Protein 9J0A (pdb70)

GO terms:
  GO:0000785 chromatin (C, IDA)
  GO:0003682 chromatin binding (F, IDA)
  GO:0019827 stem cell population maintenance (P, IMP)
  GO:0005654 nucleoplasm (C, TAS)

Radius of gyration: 60.03 Å; Cα contacts (8 Å, |Δi|>4): 2677; chains: 6; bounding box: 197×68×127 Å

Foldseek 3Di:
DLLVCLLAVPDPLLVSLVVLVVVCVVPVLVSLQVVLVNLLVQLQAPDGQDSVCVVDNALLVSVVVSVVRRPDPDLDGLCRDDDPSSVSSVVSLLVNLLSNCVVCLPPVLVVPPSLVSLLRNLLSQCPDPRCSSNQSSLLSLLSNLLSLLLSLVVLVVVLVVLVVVLVVVVVPPVVNVVSVVVNVVSVVSNVSSVVSNCSSCVRHLVDQCPDPDLSSVLSSLLSLLSSCLNNVVPRLACVSLVSLLVQCPPPDVSSVQSSLVSLQSVLQVLPCVSNVVVVCVVCVVVLLVLCVPPDPVSNLSSLLSVLSVCVNPVPSNPDVSLVSLCVQLPPLELSSNLSSLLSVCVNPVVPCVCLVVLLVVLVSVVVPPPDPACQSVCSSNCVPCVVSLLPLVSLLCLLQPPPDDPDDRDDPSSSLSSLRSNLNSLVCLLQVAGPPSNGPSPDDADPVSVVSSVVSQAVLQVVCLQSLLSQCVVCLPPQSSLLSSLVSCLSHDLLCCVVVVSVVSVVSNLVSLLVSLVVDQDLSSLLSSLVSLLSNCDPPHPCNVVSVVSVVVSLVVLLVQLVVLLVQVPDPDHDDDPVSLVSNLSSLSNLLSNLQRDPPVVSVCLVSLLSLLVCCLPVVPRDLSSVLSSLSNLLSNLVSLLVQPQDVVRDQVVLVVSLVSLVSSLVSLLSQCPPPDVVSVLSSLVSNLVSQVCQDCCVPVPVRVSCNVSHDQQDPSRLVSLLVNLVVQLDDDDDVPVVVVVSLVSSLVSLLSVLVCCLVVSDDVLSLLQVLLCLVVCVPSHNVSNVVSLVSVCVVPVLVSLVSPLVNLVVLVVVCCVVPPLPDDCPPPSNVVSLVSLLVVLVVPDPCNLVSLLSSLLVQLCSQQVPPDPCSSNLLSLSSNLSNLVVHDPVSVVVSVVVNCVSVVVVLCVPDDPPSVSVVSSVVSD/DDPDDDDPDPDDDPVVVVVVVVDPPVVDDDDPDDDPDPVSVVCVVCPDCVNVLQADPDHDPDVVVSVVSNVPRD/DVPDDDDDDPPDDDDDDPVDPVPD/DCLLVCLLPVPDPLLVVLVVLVVVCVVPVLVSLQVVLQSLLVQLQAPDGADSVCVVPNALLVSVVVSVVRRPDPDLDGLCNDDDDSSVSSVVSLLVNLLSNCVVPLPPVLPVCPSLVSLLRNLLSLCPDPRPSSNQSSLLSLLSNLLSLLVSLVVLVVVLVVLVVVLVVCCVVVCVPVVSVVSVVVNVVSVVSNVSSVVSNVSSCVRRLVDQCPDPDLSSVLSSLLSLLVSCLVCVVPRVACVSLVSLLVQCPPPDVSNVQSSLVSLLSVLQVLPLPVRVVVVCVVCVVSLLVLCVPPDPVSNLSSLLSVLSVCVRPVPPNDPVSLVSLCVQLPPLELSSNLSSLSSVCVNQVPPWCPTLLVVLLVVLVVVVVPPPDPACQSVCSSNCVPCVVSLLPLVSLLCLLAVQPPPPDDRQDPSSSLSSLRSNLNSLVCLLQVAGDPSNGDDSDDDDPVSVVSSVVSQAVLQVVCLQSLLRSCVVCLPPQSNLLSSLCSLLSHDLQCCVVVVVVVSVVSNLVSLLVSLVVDQDLSSLLSSLVSLLSQCDPVHPCNVVSVVSVVVSLVVLLVQLVVLLVQVVDPPRDDDPVSLVSNLSSLSNNLSNLQRDPPVVSVCLVSLLSLLVVCLVPVPRDLSSVLSSLSNNLSNLVSVVVQLLDPVRDQVCLVVSLVSLVSSLVSLVVQCPRPDVVSVLSSLLSVLVQQVCQDPCVCVVVSVSNVVSHDQDDPVRLVSLLVNLVVQLDDDDPVVVVVSLVSSLSSLLSVLVCCLVVSDDVLSLLCVLLCLVVPVPSHNVSNLVSLLSVCVVPVQVSLVSPLVNLLVLVVVCCVPVNLPDDCPDVSVVVSLVSLLVVLVVCVPPCANNLLSSLLVQLCSQQVAQDPVDPPFGGSNLLSLLSNLSNLVVHALVSLVVSVVSNVVVDDPVCLPPCPPRCVSVVSSNVSSHHPVVD/DDPDDDDPDPDDDVVVVVVCVVDVPVVDDDDPDDDPDPVSVVCVVCPDCVNVLQADPPHDPDVVVRVVVNVVRD/DVPDDDDDDVVPDDDQPDDPNVDD

Structure (mmCIF, N/CA/C/O backbone):
data_9J0A
#
_entry.id   9J0A
#
_cell.length_a   280.535
_cell.length_b   48.773
_cell.length_c   290.906
_cell.angle_alpha   90.00
_cell.angle_beta   90.00
_cell.angle_gamma   90.00
#
_symmetry.space_group_name_H-M   'I 1 2 1'
#
loop_
_entity.id
_entity.type
_entity.pdbx_description
1 polymer 'Cohesin subunit SA-2'
2 polymer '64-kDa C-terminal product'
3 polymer 'Ankyrin repeat domain-containing protein 11'
4 water water
#
loop_
_atom_site.group_PDB
_atom_site.id
_atom_site.type_symbol
_atom_site.label_atom_id
_atom_site.label_alt_id
_atom_site.label_comp_id
_atom_site.label_asym_id
_atom_site.label_entity_id
_atom_site.label_seq_id
_atom_site.pdbx_PDB_ins_code
_atom_site.Cartn_x
_atom_site.Cartn_y
_atom_site.Cartn_z
_atom_site.occupancy
_atom_site.B_iso_or_equiv
_atom_site.auth_seq_id
_atom_site.auth_comp_id
_atom_site.auth_asym_id
_atom_site.auth_atom_id
_atom_site.pdbx_PDB_model_num
ATOM 1 N N . MET A 1 8 ? 84.737 7.199 43.689 1.00 74.94 83 MET A N 1
ATOM 2 C CA . MET A 1 8 ? 84.205 6.069 44.442 1.00 101.99 83 MET A CA 1
ATOM 3 C C . MET A 1 8 ? 83.355 6.543 45.619 1.00 105.03 83 MET A C 1
ATOM 4 O O . MET A 1 8 ? 82.413 5.864 46.031 1.00 103.00 83 MET A O 1
ATOM 9 N N . LEU A 1 9 ? 83.692 7.725 46.142 1.00 95.19 84 LEU A N 1
ATOM 10 C CA . LEU A 1 9 ? 83.053 8.220 47.358 1.00 91.92 84 LEU A CA 1
ATOM 11 C C . LEU A 1 9 ? 81.550 8.392 47.164 1.00 93.63 84 LEU A C 1
ATOM 12 O O . LEU A 1 9 ? 80.753 8.033 48.044 1.00 95.54 84 LEU A O 1
ATOM 17 N N . PHE A 1 10 ? 81.147 8.941 46.014 1.00 85.30 85 PHE A N 1
ATOM 18 C CA . PHE A 1 10 ? 79.726 9.102 45.725 1.00 81.06 85 PHE A CA 1
ATOM 19 C C . PHE A 1 10 ? 79.000 7.766 45.746 1.00 87.93 85 PHE A C 1
ATOM 20 O O . PHE A 1 10 ? 77.885 7.670 46.266 1.00 99.54 85 PHE A O 1
ATOM 28 N N . GLU A 1 11 ? 79.611 6.724 45.179 1.00 92.27 86 GLU A N 1
ATOM 29 C CA . GLU A 1 11 ? 78.963 5.416 45.154 1.00 101.23 86 GLU A CA 1
ATOM 30 C C . GLU A 1 11 ? 78.809 4.856 46.564 1.00 104.54 86 GLU A C 1
ATOM 31 O O . GLU A 1 11 ? 77.751 4.309 46.917 1.00 112.36 86 GLU A O 1
ATOM 37 N N . VAL A 1 12 ? 79.857 4.993 47.380 1.00 97.09 87 VAL A N 1
ATOM 38 C CA . VAL A 1 12 ? 79.813 4.521 48.760 1.00 89.47 87 VAL A CA 1
ATOM 39 C C . VAL A 1 12 ? 78.692 5.212 49.522 1.00 102.44 87 VAL A C 1
ATOM 40 O O . VAL A 1 12 ? 77.948 4.574 50.277 1.00 119.19 87 VAL A O 1
ATOM 44 N N . VAL A 1 13 ? 78.545 6.524 49.333 1.00 97.72 88 VAL A N 1
ATOM 45 C CA . VAL A 1 13 ? 77.477 7.240 50.023 1.00 96.71 88 VAL A CA 1
ATOM 46 C C . VAL A 1 13 ? 76.114 6.839 49.467 1.00 100.52 88 VAL A C 1
ATOM 47 O O . VAL A 1 13 ? 75.136 6.710 50.214 1.00 98.71 88 VAL A O 1
ATOM 51 N N . LYS A 1 14 ? 76.034 6.611 48.154 1.00 101.00 89 LYS A N 1
ATOM 52 C CA . LYS A 1 14 ? 74.765 6.274 47.520 1.00 109.88 89 LYS A CA 1
ATOM 53 C C . LYS A 1 14 ? 74.212 4.966 48.068 1.00 122.52 89 LYS A C 1
ATOM 54 O O . LYS A 1 14 ? 73.096 4.920 48.600 1.00 124.34 89 LYS A O 1
ATOM 60 N N . MET A 1 15 ? 74.988 3.886 47.960 1.00 119.30 90 MET A N 1
ATOM 61 C CA . MET A 1 15 ? 74.473 2.598 48.409 1.00 132.53 90 MET A CA 1
ATOM 62 C C . MET A 1 15 ? 75.525 1.703 49.050 1.00 142.94 90 MET A C 1
ATOM 63 O O . MET A 1 15 ? 75.217 0.546 49.358 1.00 152.05 90 MET A O 1
ATOM 68 N N . GLY A 1 16 ? 76.723 2.215 49.320 1.00 142.95 91 GLY A N 1
ATOM 69 C CA . GLY A 1 16 ? 77.823 1.398 49.801 1.00 143.87 91 GLY A CA 1
ATOM 70 C C . GLY A 1 16 ? 77.564 0.611 51.072 1.00 143.16 91 GLY A C 1
ATOM 71 O O . GLY A 1 16 ? 78.352 -0.275 51.419 1.00 140.31 91 GLY A O 1
ATOM 72 N N . LYS A 1 17 ? 76.468 0.921 51.770 1.00 135.60 92 LYS A N 1
ATOM 73 C CA . LYS A 1 17 ? 76.108 0.252 53.024 1.00 135.79 92 LYS A CA 1
ATOM 74 C C . LYS A 1 17 ? 77.253 0.295 54.034 1.00 141.09 92 LYS A C 1
ATOM 75 O O . LYS A 1 17 ? 77.427 -0.622 54.841 1.00 140.85 92 LYS A O 1
ATOM 81 N N . SER A 1 18 ? 78.043 1.363 53.991 1.00 134.44 93 SER A N 1
ATOM 82 C CA . SER A 1 18 ? 79.148 1.573 54.913 1.00 111.49 93 SER A CA 1
ATOM 83 C C . SER A 1 18 ? 78.821 2.740 55.833 1.00 114.04 93 SER A C 1
ATOM 84 O O . SER A 1 18 ? 78.250 3.745 55.395 1.00 126.25 93 SER A O 1
ATOM 87 N N . ALA A 1 19 ? 79.173 2.598 57.109 1.00 104.00 94 ALA A N 1
ATOM 88 C CA . ALA A 1 19 ? 78.928 3.665 58.069 1.00 102.71 94 ALA A CA 1
ATOM 89 C C . ALA A 1 19 ? 79.645 4.937 57.635 1.00 103.57 94 ALA A C 1
ATOM 90 O O . ALA A 1 19 ? 80.835 4.911 57.305 1.00 100.45 94 ALA A O 1
ATOM 92 N N . MET A 1 20 ? 78.906 6.052 57.621 1.00 103.45 95 MET A N 1
ATOM 93 C CA . MET A 1 20 ? 79.494 7.335 57.243 1.00 91.47 95 MET A CA 1
ATOM 94 C C . MET A 1 20 ? 80.713 7.669 58.090 1.00 90.88 95 MET A C 1
ATOM 95 O O . MET A 1 20 ? 81.613 8.382 57.630 1.00 92.20 95 MET A O 1
ATOM 100 N N . GLN A 1 21 ? 80.765 7.158 59.322 1.00 92.45 96 GLN A N 1
ATOM 101 C CA . GLN A 1 21 ? 81.933 7.367 60.169 1.00 86.67 96 GLN A CA 1
ATOM 102 C C . GLN A 1 21 ? 83.170 6.731 59.546 1.00 91.08 96 GLN A C 1
ATOM 103 O O . GLN A 1 21 ? 84.243 7.345 59.496 1.00 100.06 96 GLN A O 1
ATOM 109 N N . SER A 1 22 ? 83.031 5.498 59.053 1.00 90.22 97 SER A N 1
ATOM 110 C CA . SER A 1 22 ? 84.151 4.814 58.415 1.00 94.80 97 SER A CA 1
ATOM 111 C C . SER A 1 22 ? 84.604 5.557 57.164 1.00 85.84 97 SER A C 1
ATOM 112 O O . SER A 1 22 ? 85.806 5.727 56.926 1.00 87.31 97 SER A O 1
ATOM 115 N N . VAL A 1 23 ? 83.644 6.002 56.352 1.00 76.96 98 VAL A N 1
ATOM 116 C CA . VAL A 1 23 ? 83.960 6.736 55.128 1.00 73.62 98 VAL A CA 1
ATOM 117 C C . VAL A 1 23 ? 84.732 8.008 55.458 1.00 78.64 98 VAL A C 1
ATOM 118 O O . VAL A 1 23 ? 85.765 8.315 54.844 1.00 87.50 98 VAL A O 1
ATOM 122 N N . VAL A 1 24 ? 84.241 8.761 56.446 1.00 74.94 99 VAL A N 1
ATOM 123 C CA . VAL A 1 24 ? 84.891 10.005 56.845 1.00 72.94 99 VAL A CA 1
ATOM 124 C C . VAL A 1 24 ? 86.296 9.732 57.369 1.00 82.27 99 VAL A C 1
ATOM 125 O O . VAL A 1 24 ? 87.240 10.469 57.060 1.00 79.06 99 VAL A O 1
ATOM 129 N N . ASP A 1 25 ? 86.461 8.670 58.164 1.00 80.58 100 ASP A N 1
ATOM 130 C CA . ASP A 1 25 ? 87.782 8.360 58.706 1.00 82.31 100 ASP A CA 1
ATOM 131 C C . ASP A 1 25 ? 88.761 7.997 57.598 1.00 88.05 100 ASP A C 1
ATOM 132 O O . ASP A 1 25 ? 89.933 8.399 57.636 1.00 83.83 100 ASP A O 1
ATOM 137 N N . ASP A 1 26 ? 88.303 7.227 56.608 1.00 78.64 101 ASP A N 1
ATOM 138 C CA . ASP A 1 26 ? 89.157 6.919 55.466 1.00 78.58 101 ASP A CA 1
ATOM 139 C C . ASP A 1 26 ? 89.563 8.189 54.730 1.00 89.80 101 ASP A C 1
ATOM 140 O O . ASP A 1 26 ? 90.730 8.349 54.340 1.00 90.45 101 ASP A O 1
ATOM 145 N N . TRP A 1 27 ? 88.614 9.109 54.534 1.00 85.81 102 TRP A N 1
ATOM 146 C CA . TRP A 1 27 ? 88.959 10.360 53.866 1.00 86.07 102 TRP A CA 1
ATOM 147 C C . TRP A 1 27 ? 89.953 11.168 54.689 1.00 86.08 102 TRP A C 1
ATOM 148 O O . TRP A 1 27 ? 90.815 11.850 54.125 1.00 88.58 102 TRP A O 1
ATOM 159 N N . ILE A 1 28 ? 89.850 11.105 56.018 1.00 83.65 103 ILE A N 1
ATOM 160 C CA . ILE A 1 28 ? 90.791 11.826 56.872 1.00 86.49 103 ILE A CA 1
ATOM 161 C C . ILE A 1 28 ? 92.186 11.230 56.754 1.00 92.59 103 ILE A C 1
ATOM 162 O O . ILE A 1 28 ? 93.187 11.958 56.721 1.00 88.10 103 ILE A O 1
ATOM 167 N N . GLU A 1 29 ? 92.280 9.900 56.708 1.00 93.40 104 GLU A N 1
ATOM 168 C CA . GLU A 1 29 ? 93.575 9.270 56.466 1.00 95.30 104 GLU A CA 1
ATOM 169 C C . GLU A 1 29 ? 94.155 9.723 55.131 1.00 91.74 104 GLU A C 1
ATOM 170 O O . GLU A 1 29 ? 95.349 10.041 55.034 1.00 89.77 104 GLU A O 1
ATOM 176 N N . SER A 1 30 ? 93.315 9.768 54.093 1.00 86.54 105 SER A N 1
ATOM 177 C CA . SER A 1 30 ? 93.773 10.247 52.791 1.00 77.62 105 SER A CA 1
ATOM 178 C C . SER A 1 30 ? 94.261 11.690 52.873 1.00 74.34 105 SER A C 1
ATOM 179 O O . SER A 1 30 ? 95.275 12.047 52.262 1.00 84.78 105 SER A O 1
ATOM 182 N N . TYR A 1 31 ? 93.546 12.531 53.623 1.00 76.76 106 TYR A N 1
ATOM 183 C CA . TYR A 1 31 ? 93.971 13.914 53.823 1.00 81.85 106 TYR A CA 1
ATOM 184 C C . TYR A 1 31 ? 95.332 13.974 54.503 1.00 84.67 106 TYR A C 1
ATOM 185 O O . TYR A 1 31 ? 96.175 14.809 54.154 1.00 76.66 106 TYR A O 1
ATOM 194 N N . LYS A 1 32 ? 95.559 13.098 55.484 1.00 80.61 107 LYS A N 1
ATOM 195 C CA . LYS A 1 32 ? 96.865 13.031 56.131 1.00 82.69 107 LYS A CA 1
ATOM 196 C C . LYS A 1 32 ? 97.956 12.663 55.133 1.00 95.36 107 LYS A C 1
ATOM 197 O O . LYS A 1 32 ? 99.045 13.250 55.147 1.00 116.25 107 LYS A O 1
ATOM 203 N N . HIS A 1 33 ? 97.687 11.688 54.262 1.00 82.17 108 HIS A N 1
ATOM 204 C CA . HIS A 1 33 ? 98.695 11.285 53.283 1.00 80.75 108 HIS A CA 1
ATOM 205 C C . HIS A 1 33 ? 98.946 12.390 52.263 1.00 94.31 108 HIS A C 1
ATOM 206 O O . HIS A 1 33 ? 100.090 12.812 52.059 1.00 105.19 108 HIS A O 1
ATOM 213 N N . ASP A 1 34 ? 97.889 12.871 51.612 1.00 92.22 109 ASP A N 1
ATOM 214 C CA . ASP A 1 34 ? 97.989 13.977 50.665 1.00 82.96 109 ASP A CA 1
ATOM 215 C C . ASP A 1 34 ? 96.734 14.824 50.790 1.00 83.89 109 ASP A C 1
ATOM 216 O O . ASP A 1 34 ? 95.635 14.350 50.487 1.00 86.42 109 ASP A O 1
ATOM 221 N N . ARG A 1 35 ? 96.902 16.074 51.224 1.00 81.76 110 ARG A N 1
ATOM 222 C CA . ARG A 1 35 ? 95.754 16.942 51.454 1.00 79.99 110 ARG A CA 1
ATOM 223 C C . ARG A 1 35 ? 95.072 17.321 50.144 1.00 89.50 110 ARG A C 1
ATOM 224 O O . ARG A 1 35 ? 93.837 17.327 50.057 1.00 98.77 110 ARG A O 1
ATOM 232 N N . ASP A 1 36 ? 95.862 17.621 49.108 1.00 72.59 111 ASP A N 1
ATOM 233 C CA . ASP A 1 36 ? 95.291 18.034 47.830 1.00 78.87 111 ASP A CA 1
ATOM 234 C C . ASP A 1 36 ? 94.488 16.908 47.189 1.00 82.23 111 ASP A C 1
ATOM 235 O O . ASP A 1 36 ? 93.424 17.149 46.604 1.00 93.65 111 ASP A O 1
ATOM 240 N N . ILE A 1 37 ? 94.976 15.671 47.294 1.00 78.78 112 ILE A N 1
ATOM 241 C CA . ILE A 1 37 ? 94.288 14.543 46.671 1.00 82.21 112 ILE A CA 1
ATOM 242 C C . ILE A 1 37 ? 92.936 14.315 47.339 1.00 84.27 112 ILE A C 1
ATOM 243 O O . ILE A 1 37 ? 91.912 14.134 46.667 1.00 92.08 112 ILE A O 1
ATOM 248 N N . ALA A 1 38 ? 92.910 14.344 48.674 1.00 79.30 113 ALA A N 1
ATOM 249 C CA . ALA A 1 38 ? 91.652 14.169 49.390 1.00 82.53 113 ALA A CA 1
ATOM 250 C C . ALA A 1 38 ? 90.699 15.324 49.119 1.00 81.34 113 ALA A C 1
ATOM 251 O O . ALA A 1 38 ? 89.483 15.123 49.008 1.00 82.48 113 ALA A O 1
ATOM 253 N N . LEU A 1 39 ? 91.230 16.545 49.002 1.00 71.68 114 LEU A N 1
ATOM 254 C CA . LEU A 1 39 ? 90.375 17.684 48.682 1.00 81.89 114 LEU A CA 1
ATOM 255 C C . LEU A 1 39 ? 89.754 17.535 47.300 1.00 82.82 114 LEU A C 1
ATOM 256 O O . LEU A 1 39 ? 88.577 17.860 47.100 1.00 79.67 114 LEU A O 1
ATOM 261 N N . LEU A 1 40 ? 90.534 17.054 46.330 1.00 82.83 115 LEU A N 1
ATOM 262 C CA . LEU A 1 40 ? 89.988 16.815 44.998 1.00 80.40 115 LEU A CA 1
ATOM 263 C C . LEU A 1 40 ? 88.918 15.732 45.033 1.00 85.37 115 LEU A C 1
ATOM 264 O O . LEU A 1 40 ? 87.884 15.847 44.360 1.00 89.68 115 LEU A O 1
ATOM 269 N N . ASP A 1 41 ? 89.147 14.673 45.814 1.00 82.14 116 ASP A N 1
ATOM 270 C CA . ASP A 1 41 ? 88.132 13.631 45.945 1.00 83.17 116 ASP A CA 1
ATOM 271 C C . ASP A 1 41 ? 86.854 14.180 46.567 1.00 81.32 116 ASP A C 1
ATOM 272 O O . ASP A 1 41 ? 85.752 13.806 46.161 1.00 72.23 116 ASP A O 1
ATOM 277 N N . LEU A 1 42 ? 86.983 15.086 47.539 1.00 76.87 117 LEU A N 1
ATOM 278 C CA . LEU A 1 42 ? 85.804 15.673 48.174 1.00 73.86 117 LEU A CA 1
ATOM 279 C C . LEU A 1 42 ? 85.050 16.584 47.208 1.00 78.58 117 LEU A C 1
ATOM 280 O O . LEU A 1 42 ? 83.808 16.578 47.165 1.00 76.27 117 LEU A O 1
ATOM 285 N N . ILE A 1 43 ? 85.789 17.386 46.439 1.00 68.80 118 ILE A N 1
ATOM 286 C CA . ILE A 1 43 ? 85.179 18.234 45.420 1.00 62.96 118 ILE A CA 1
ATOM 287 C C . ILE A 1 43 ? 84.385 17.383 44.437 1.00 68.37 118 ILE A C 1
ATOM 288 O O . ILE A 1 43 ? 83.214 17.662 44.148 1.00 72.76 118 ILE A O 1
ATOM 293 N N . ASN A 1 44 ? 85.011 16.322 43.918 1.00 64.50 119 ASN A N 1
ATOM 294 C CA . ASN A 1 44 ? 84.315 15.433 42.994 1.00 71.59 119 ASN A CA 1
ATOM 295 C C . ASN A 1 44 ? 83.166 14.702 43.675 1.00 76.67 119 ASN A C 1
ATOM 296 O O . ASN A 1 44 ? 82.184 14.351 43.017 1.00 83.47 119 ASN A O 1
ATOM 301 N N . PHE A 1 45 ? 83.266 14.461 44.983 1.00 66.34 120 PHE A N 1
ATOM 302 C CA . PHE A 1 45 ? 82.142 13.896 45.721 1.00 74.20 120 PHE A CA 1
ATOM 303 C C . PHE A 1 45 ? 80.930 14.810 45.637 1.00 72.46 120 PHE A C 1
ATOM 304 O O . PHE A 1 45 ? 79.826 14.373 45.294 1.00 66.18 120 PHE A O 1
ATOM 312 N N . PHE A 1 46 ? 81.124 16.094 45.943 1.00 69.47 121 PHE A N 1
ATOM 313 C CA . PHE A 1 46 ? 80.011 17.036 45.843 1.00 65.54 121 PHE A CA 1
ATOM 314 C C . PHE A 1 46 ? 79.518 17.174 44.406 1.00 71.45 121 PHE A C 1
ATOM 315 O O . PHE A 1 46 ? 78.315 17.339 44.171 1.00 68.67 121 PHE A O 1
ATOM 323 N N . ILE A 1 47 ? 80.427 17.104 43.431 1.00 73.54 122 ILE A N 1
ATOM 324 C CA . ILE A 1 47 ? 80.009 17.205 42.031 1.00 71.31 122 ILE A CA 1
ATOM 325 C C . ILE A 1 47 ? 79.136 16.015 41.642 1.00 71.50 122 ILE A C 1
ATOM 326 O O . ILE A 1 47 ? 78.069 16.178 41.039 1.00 77.85 122 ILE A O 1
ATOM 331 N N . GLN A 1 48 ? 79.574 14.802 41.985 1.00 69.52 123 GLN A N 1
ATOM 332 C CA . GLN A 1 48 ? 78.805 13.607 41.653 1.00 74.46 123 GLN A CA 1
ATOM 333 C C . GLN A 1 48 ? 77.472 13.580 42.390 1.00 70.27 123 GLN A C 1
ATOM 334 O O . GLN A 1 48 ? 76.468 13.099 41.850 1.00 76.69 123 GLN A O 1
ATOM 340 N N . CYS A 1 49 ? 77.443 14.076 43.632 1.00 67.50 124 CYS A N 1
ATOM 341 C CA . CYS A 1 49 ? 76.189 14.107 44.380 1.00 64.50 124 CYS A CA 1
ATOM 342 C C . CYS A 1 49 ? 75.149 14.985 43.700 1.00 73.44 124 CYS A C 1
ATOM 343 O O . CYS A 1 49 ? 73.943 14.760 43.866 1.00 72.73 124 CYS A O 1
ATOM 346 N N . SER A 1 50 ? 75.588 15.988 42.941 1.00 80.23 125 SER A N 1
ATOM 347 C CA . SER A 1 50 ? 74.673 16.785 42.137 1.00 81.39 125 SER A CA 1
ATOM 348 C C . SER A 1 50 ? 74.180 16.044 40.902 1.00 75.96 125 SER A C 1
ATOM 349 O O . SER A 1 50 ? 73.260 16.528 40.234 1.00 84.29 125 SER A O 1
ATOM 352 N N . GLY A 1 51 ? 74.762 14.888 40.588 1.00 65.20 126 GLY A N 1
ATOM 353 C CA . GLY A 1 51 ? 74.416 14.124 39.413 1.00 76.89 126 GLY A CA 1
ATOM 354 C C . GLY A 1 51 ? 75.410 14.240 38.276 1.00 84.65 126 GLY A C 1
ATOM 355 O O . GLY A 1 51 ? 75.357 13.433 37.340 1.00 87.91 126 GLY A O 1
ATOM 356 N N . CYS A 1 52 ? 76.313 15.218 38.339 1.00 86.11 127 CYS A N 1
ATOM 357 C CA . CYS A 1 52 ? 77.271 15.433 37.262 1.00 81.26 127 CYS A CA 1
ATOM 358 C C . CYS A 1 52 ? 78.202 14.237 37.118 1.00 80.47 127 CYS A C 1
ATOM 359 O O . CYS A 1 52 ? 78.770 13.753 38.101 1.00 79.77 127 CYS A O 1
ATOM 362 N N . LYS A 1 53 ? 78.354 13.765 35.884 1.00 90.50 128 LYS A N 1
ATOM 363 C CA . LYS A 1 53 ? 79.204 12.622 35.588 1.00 97.03 128 LYS A CA 1
ATOM 364 C C . LYS A 1 53 ? 80.636 13.014 35.250 1.00 90.58 128 LYS A C 1
ATOM 365 O O . LYS A 1 53 ? 81.477 12.126 35.073 1.00 101.97 128 LYS A O 1
ATOM 371 N N . GLY A 1 54 ? 80.933 14.309 35.156 1.00 73.30 129 GLY A N 1
ATOM 372 C CA . GLY A 1 54 ? 82.291 14.741 34.906 1.00 81.30 129 GLY A CA 1
ATOM 373 C C . GLY A 1 54 ? 83.152 14.683 36.155 1.00 91.66 129 GLY A C 1
ATOM 374 O O . GLY A 1 54 ? 82.681 14.439 37.264 1.00 93.34 129 GLY A O 1
ATOM 375 N N . VAL A 1 55 ? 84.445 14.930 35.961 1.00 93.90 130 VAL A N 1
ATOM 376 C CA . VAL A 1 55 ? 85.434 14.849 37.030 1.00 85.86 130 VAL A CA 1
ATOM 377 C C . VAL A 1 55 ? 86.322 16.084 36.977 1.00 83.87 130 VAL A C 1
ATOM 378 O O . VAL A 1 55 ? 86.746 16.509 35.897 1.00 84.55 130 VAL A O 1
ATOM 382 N N . VAL A 1 56 ? 86.602 16.658 38.144 1.00 84.65 131 VAL A N 1
ATOM 383 C CA . VAL A 1 56 ? 87.452 17.839 38.231 1.00 82.35 131 VAL A CA 1
ATOM 384 C C . VAL A 1 56 ? 88.911 17.402 38.270 1.00 90.03 131 VAL A C 1
ATOM 385 O O . VAL A 1 56 ? 89.285 16.515 39.046 1.00 81.58 131 VAL A O 1
ATOM 389 N N . THR A 1 57 ? 89.738 18.023 37.433 1.00 93.26 132 THR A N 1
ATOM 390 C CA . THR A 1 57 ? 91.151 17.680 37.375 1.00 89.77 132 THR A CA 1
ATOM 391 C C . THR A 1 57 ? 91.928 18.380 38.488 1.00 94.78 132 THR A C 1
ATOM 392 O O . THR A 1 57 ? 91.492 19.391 39.048 1.00 98.66 132 THR A O 1
ATOM 396 N N . ALA A 1 58 ? 93.101 17.824 38.803 1.00 87.17 133 ALA A N 1
ATOM 397 C CA . ALA A 1 58 ? 93.974 18.448 39.793 1.00 89.55 133 ALA A CA 1
ATOM 398 C C . ALA A 1 58 ? 94.478 19.804 39.322 1.00 94.81 133 ALA A C 1
ATOM 399 O O . ALA A 1 58 ? 94.643 20.720 40.136 1.00 86.35 133 ALA A O 1
ATOM 401 N N . GLU A 1 59 ? 94.720 19.953 38.018 1.00 100.52 134 GLU A N 1
ATOM 402 C CA . GLU A 1 59 ? 95.096 21.256 37.482 1.00 109.84 134 GLU A CA 1
ATOM 403 C C . GLU A 1 59 ? 93.961 22.256 37.651 1.00 101.48 134 GLU A C 1
ATOM 404 O O . GLU A 1 59 ? 94.199 23.438 37.928 1.00 97.40 134 GLU A O 1
ATOM 410 N N . MET A 1 60 ? 92.718 21.795 37.481 1.00 89.14 135 MET A N 1
ATOM 411 C CA . MET A 1 60 ? 91.558 22.647 37.721 1.00 87.97 135 MET A CA 1
ATOM 412 C C . MET A 1 60 ? 91.544 23.152 39.157 1.00 93.18 135 MET A C 1
ATOM 413 O O . MET A 1 60 ? 91.421 24.357 39.408 1.00 99.18 135 MET A O 1
ATOM 418 N N . PHE A 1 61 ? 91.671 22.233 40.115 1.00 93.57 136 PHE A N 1
ATOM 419 C CA . PHE A 1 61 ? 91.679 22.598 41.526 1.00 86.42 136 PHE A CA 1
ATOM 420 C C . PHE A 1 61 ? 92.865 23.494 41.867 1.00 96.97 136 PHE A C 1
ATOM 421 O O . PHE A 1 61 ? 92.779 24.318 42.786 1.00 96.03 136 PHE A O 1
ATOM 429 N N . ARG A 1 62 ? 93.969 23.368 41.125 1.00 104.15 137 ARG A N 1
ATOM 430 C CA . ARG A 1 62 ? 95.160 24.157 41.419 1.00 115.98 137 ARG A CA 1
ATOM 431 C C . ARG A 1 62 ? 95.059 25.577 40.868 1.00 126.24 137 ARG A C 1
ATOM 432 O O . ARG A 1 62 ? 95.488 26.530 41.528 1.00 131.77 137 ARG A O 1
ATOM 440 N N . HIS A 1 63 ? 94.503 25.740 39.673 1.00 115.09 138 HIS A N 1
ATOM 441 C CA . HIS A 1 63 ? 94.519 27.041 39.009 1.00 119.17 138 HIS A CA 1
ATOM 442 C C . HIS A 1 63 ? 93.138 27.529 38.601 1.00 117.61 138 HIS A C 1
ATOM 443 O O . HIS A 1 63 ? 92.844 28.715 38.753 1.00 119.92 138 HIS A O 1
ATOM 450 N N . MET A 1 64 ? 92.288 26.646 38.086 1.00 116.36 139 MET A N 1
ATOM 451 C CA . MET A 1 64 ? 91.015 27.057 37.511 1.00 116.08 139 MET A CA 1
ATOM 452 C C . MET A 1 64 ? 90.071 27.570 38.593 1.00 101.38 139 MET A C 1
ATOM 453 O O . MET A 1 64 ? 89.946 26.968 39.665 1.00 103.08 139 MET A O 1
ATOM 458 N N . GLN A 1 65 ? 89.423 28.699 38.317 1.00 92.40 140 GLN A N 1
ATOM 459 C CA . GLN A 1 65 ? 88.526 29.304 39.288 1.00 97.73 140 GLN A CA 1
ATOM 460 C C . GLN A 1 65 ? 87.279 28.439 39.427 1.00 96.97 140 GLN A C 1
ATOM 461 O O . GLN A 1 65 ? 86.889 27.729 38.497 1.00 95.84 140 GLN A O 1
ATOM 467 N N . ASN A 1 66 ? 86.649 28.504 40.604 1.00 91.22 141 ASN A N 1
ATOM 468 C CA . ASN A 1 66 ? 85.491 27.653 40.867 1.00 83.38 141 ASN A CA 1
ATOM 469 C C . ASN A 1 66 ? 84.377 27.893 39.855 1.00 86.60 141 ASN A C 1
ATOM 470 O O . ASN A 1 66 ? 83.698 26.949 39.439 1.00 83.95 141 ASN A O 1
ATOM 475 N N . SER A 1 67 ? 84.170 29.147 39.447 1.00 85.49 142 SER A N 1
ATOM 476 C CA . SER A 1 67 ? 83.141 29.441 38.453 1.00 77.75 142 SER A CA 1
ATOM 477 C C . SER A 1 67 ? 83.426 28.717 37.142 1.00 89.58 142 SER A C 1
ATOM 478 O O . SER A 1 67 ? 82.532 28.095 36.547 1.00 85.79 142 SER A O 1
ATOM 481 N N . GLU A 1 68 ? 84.676 28.789 36.677 1.00 97.00 143 GLU A N 1
ATOM 482 C CA . GLU A 1 68 ? 85.053 28.095 35.451 1.00 101.48 143 GLU A CA 1
ATOM 483 C C . GLU A 1 68 ? 84.885 26.590 35.602 1.00 96.91 143 GLU A C 1
ATOM 484 O O . GLU A 1 68 ? 84.434 25.910 34.671 1.00 97.69 143 GLU A O 1
ATOM 490 N N . ILE A 1 69 ? 85.290 26.046 36.754 1.00 84.55 144 ILE A N 1
ATOM 491 C CA . ILE A 1 69 ? 85.138 24.615 36.995 1.00 80.32 144 ILE A CA 1
ATOM 492 C C . ILE A 1 69 ? 83.673 24.224 36.904 1.00 84.90 144 ILE A C 1
ATOM 493 O O . ILE A 1 69 ? 83.324 23.203 36.303 1.00 85.01 144 ILE A O 1
ATOM 498 N N . ILE A 1 70 ? 82.793 25.043 37.480 1.00 86.46 145 ILE A N 1
ATOM 499 C CA . ILE A 1 70 ? 81.361 24.766 37.438 1.00 85.42 145 ILE A CA 1
ATOM 500 C C . ILE A 1 70 ? 80.857 24.781 36.005 1.00 97.04 145 ILE A C 1
ATOM 501 O O . ILE A 1 70 ? 80.044 23.939 35.609 1.00 96.73 145 ILE A O 1
ATOM 506 N N . ARG A 1 71 ? 81.323 25.743 35.206 1.00 92.48 146 ARG A N 1
ATOM 507 C CA . ARG A 1 71 ? 80.900 25.797 33.808 1.00 90.36 146 ARG A CA 1
ATOM 508 C C . ARG A 1 71 ? 81.346 24.550 33.052 1.00 94.09 146 ARG A C 1
ATOM 509 O O . ARG A 1 71 ? 80.561 23.946 32.304 1.00 101.51 146 ARG A O 1
ATOM 517 N N . LYS A 1 72 ? 82.601 24.141 33.258 1.00 88.11 147 LYS A N 1
ATOM 518 C CA . LYS A 1 72 ? 83.105 22.907 32.662 1.00 92.19 147 LYS A CA 1
ATOM 519 C C . LYS A 1 72 ? 82.277 21.704 33.097 1.00 94.82 147 LYS A C 1
ATOM 520 O O . LYS A 1 72 ? 82.045 20.782 32.307 1.00 103.57 147 LYS A O 1
ATOM 526 N N . MET A 1 73 ? 81.831 21.689 34.355 1.00 88.04 148 MET A N 1
ATOM 527 C CA . MET A 1 73 ? 81.039 20.560 34.834 1.00 91.88 148 MET A CA 1
ATOM 528 C C . MET A 1 73 ? 79.649 20.558 34.212 1.00 97.22 148 MET A C 1
ATOM 529 O O . MET A 1 73 ? 79.095 19.491 33.921 1.00 96.69 148 MET A O 1
ATOM 534 N N . THR A 1 74 ? 79.063 21.742 34.021 1.00 93.62 149 THR A N 1
ATOM 535 C CA . THR A 1 74 ? 77.793 21.828 33.307 1.00 93.37 149 THR A CA 1
ATOM 536 C C . THR A 1 74 ? 77.929 21.264 31.901 1.00 103.11 149 THR A C 1
ATOM 537 O O . THR A 1 74 ? 77.095 20.466 31.458 1.00 107.19 149 THR A O 1
ATOM 541 N N . GLU A 1 75 ? 78.983 21.660 31.182 1.00 100.70 150 GLU A N 1
ATOM 542 C CA . GLU A 1 75 ? 79.162 21.109 29.843 1.00 101.13 150 GLU A CA 1
ATOM 543 C C . GLU A 1 75 ? 79.633 19.658 29.868 1.00 96.84 150 GLU A C 1
ATOM 544 O O . GLU A 1 75 ? 79.484 18.957 28.863 1.00 108.78 150 GLU A O 1
ATOM 550 N N . GLU A 1 76 ? 80.188 19.189 30.988 1.00 90.96 151 GLU A N 1
ATOM 551 C CA . GLU A 1 76 ? 80.615 17.803 31.142 1.00 98.72 151 GLU A CA 1
ATOM 552 C C . GLU A 1 76 ? 79.611 16.968 31.929 1.00 96.94 151 GLU A C 1
ATOM 553 O O . GLU A 1 76 ? 79.967 15.905 32.446 1.00 98.27 151 GLU A O 1
ATOM 559 N N . PHE A 1 77 ? 78.364 17.432 32.031 1.00 94.90 152 PHE A N 1
ATOM 560 C CA . PHE A 1 77 ? 77.385 16.766 32.883 1.00 98.96 152 PHE A CA 1
ATOM 561 C C . PHE A 1 77 ? 77.004 15.390 32.348 1.00 102.14 152 PHE A C 1
ATOM 562 O O . PHE A 1 77 ? 76.770 14.467 33.138 1.00 106.01 152 PHE A O 1
ATOM 570 N N . ASP A 1 78 ? 76.945 15.233 31.023 1.00 101.95 153 ASP A N 1
ATOM 571 C CA . ASP A 1 78 ? 76.482 13.993 30.390 1.00 104.60 153 ASP A CA 1
ATOM 572 C C . ASP A 1 78 ? 75.129 13.560 30.944 1.00 108.81 153 ASP A C 1
ATOM 573 O O . ASP A 1 78 ? 74.849 12.372 31.113 1.00 114.72 153 ASP A O 1
ATOM 578 N N . GLU A 1 79 ? 74.282 14.542 31.232 1.00 98.43 154 GLU A N 1
ATOM 579 C CA . GLU A 1 79 ? 72.956 14.260 31.756 1.00 92.82 154 GLU A CA 1
ATOM 580 C C . GLU A 1 79 ? 72.107 13.575 30.695 1.00 97.00 154 GLU A C 1
ATOM 581 O O . GLU A 1 79 ? 72.189 13.895 29.505 1.00 113.12 154 GLU A O 1
ATOM 587 N N . ASP A 1 80 ? 71.308 12.605 31.128 1.00 99.83 155 ASP A N 1
ATOM 588 C CA . ASP A 1 80 ? 70.320 11.987 30.259 1.00 112.82 155 ASP A CA 1
ATOM 589 C C . ASP A 1 80 ? 68.911 12.491 30.530 1.00 108.25 155 ASP A C 1
ATOM 590 O O . ASP A 1 80 ? 68.005 12.208 29.739 1.00 115.04 155 ASP A O 1
ATOM 595 N N . SER A 1 81 ? 68.710 13.232 31.615 1.00 105.66 156 SER A N 1
ATOM 596 C CA . SER A 1 81 ? 67.401 13.761 31.973 1.00 103.27 156 SER A CA 1
ATOM 597 C C . SER A 1 81 ? 67.607 14.936 32.920 1.00 101.19 156 SER A C 1
ATOM 598 O O . SER A 1 81 ? 68.737 15.354 33.187 1.00 109.04 156 SER A O 1
ATOM 601 N N . GLY A 1 82 ? 66.498 15.468 33.431 1.00 89.70 157 GLY A N 1
ATOM 602 C CA . GLY A 1 82 ? 66.562 16.535 34.408 1.00 90.21 157 GLY A CA 1
ATOM 603 C C . GLY A 1 82 ? 66.650 16.076 35.843 1.00 83.62 157 GLY A C 1
ATOM 604 O O . GLY A 1 82 ? 66.881 16.898 36.734 1.00 78.91 157 GLY A O 1
ATOM 605 N N . ASP A 1 83 ? 66.470 14.780 36.087 1.00 85.64 158 ASP A N 1
ATOM 606 C CA . ASP A 1 83 ? 66.556 14.248 37.439 1.00 92.75 158 ASP A CA 1
ATOM 607 C C . ASP A 1 83 ? 67.983 14.337 37.965 1.00 87.63 158 ASP A C 1
ATOM 608 O O . ASP A 1 83 ? 68.947 14.050 37.248 1.00 97.03 158 ASP A O 1
ATOM 613 N N . TYR A 1 84 ? 68.117 14.746 39.219 1.00 79.58 159 TYR A N 1
ATOM 614 C CA . TYR A 1 84 ? 69.372 14.662 39.947 1.00 77.95 159 TYR A CA 1
ATOM 615 C C . TYR A 1 84 ? 69.104 13.984 41.283 1.00 80.36 159 TYR A C 1
ATOM 616 O O . TYR A 1 84 ? 67.964 13.974 41.760 1.00 78.37 159 TYR A O 1
ATOM 625 N N . PRO A 1 85 ? 70.137 13.384 41.902 1.00 71.82 160 PRO A N 1
ATOM 626 C CA . PRO A 1 85 ? 69.906 12.484 43.049 1.00 69.07 160 PRO A CA 1
ATOM 627 C C . PRO A 1 85 ? 68.960 13.007 44.118 1.00 75.88 160 PRO A C 1
ATOM 628 O O . PRO A 1 85 ? 68.143 12.235 44.638 1.00 74.87 160 PRO A O 1
ATOM 632 N N . LEU A 1 86 ? 69.043 14.293 44.463 1.00 77.88 161 LEU A N 1
ATOM 633 C CA . LEU A 1 86 ? 68.172 14.826 45.504 1.00 78.15 161 LEU A CA 1
ATOM 634 C C . LEU A 1 86 ? 66.713 14.844 45.071 1.00 79.59 161 LEU A C 1
ATOM 635 O O . LEU A 1 86 ? 65.823 14.644 45.904 1.00 84.08 161 LEU A O 1
ATOM 640 N N . THR A 1 87 ? 66.449 15.073 43.783 1.00 77.20 162 THR A N 1
ATOM 641 C CA . THR A 1 87 ? 65.081 15.041 43.280 1.00 77.89 162 THR A CA 1
ATOM 642 C C . THR A 1 87 ? 64.636 13.629 42.922 1.00 77.63 162 THR A C 1
ATOM 643 O O . THR A 1 87 ? 63.437 13.330 42.976 1.00 60.25 162 THR A O 1
ATOM 647 N N . MET A 1 88 ? 65.578 12.763 42.548 1.00 83.50 163 MET A N 1
ATOM 648 C CA . MET A 1 88 ? 65.248 11.394 42.173 1.00 73.19 163 MET A CA 1
ATOM 649 C C . MET A 1 88 ? 64.562 10.670 43.323 1.00 81.54 163 MET A C 1
ATOM 650 O O . MET A 1 88 ? 65.060 10.659 44.452 1.00 95.43 163 MET A O 1
ATOM 655 N N . ALA A 1 89 ? 63.416 10.068 43.033 1.00 80.76 164 ALA A N 1
ATOM 656 C CA . ALA A 1 89 ? 62.681 9.312 44.031 1.00 80.54 164 ALA A CA 1
ATOM 657 C C . ALA A 1 89 ? 63.194 7.876 44.096 1.00 96.19 164 ALA A C 1
ATOM 658 O O . ALA A 1 89 ? 63.931 7.407 43.226 1.00 98.18 164 ALA A O 1
ATOM 660 N N . GLY A 1 90 ? 62.793 7.174 45.153 1.00 91.91 165 GLY A N 1
ATOM 661 C CA . GLY A 1 90 ? 63.203 5.806 45.353 1.00 99.99 165 GLY A CA 1
ATOM 662 C C . GLY A 1 90 ? 63.933 5.616 46.666 1.00 113.89 165 GLY A C 1
ATOM 663 O O . GLY A 1 90 ? 64.627 6.514 47.153 1.00 113.91 165 GLY A O 1
ATOM 664 N N . PRO A 1 91 ? 63.784 4.432 47.268 1.00 118.02 166 PRO A N 1
ATOM 665 C CA . PRO A 1 91 ? 64.411 4.196 48.582 1.00 109.85 166 PRO A CA 1
ATOM 666 C C . PRO A 1 91 ? 65.918 4.381 48.583 1.00 105.52 166 PRO A C 1
ATOM 667 O O . PRO A 1 91 ? 66.469 4.926 49.551 1.00 107.88 166 PRO A O 1
ATOM 671 N N . GLN A 1 92 ? 66.602 3.941 47.523 1.00 107.72 167 GLN A N 1
ATOM 672 C CA . GLN A 1 92 ? 68.050 4.111 47.462 1.00 112.36 167 GLN A CA 1
ATOM 673 C C . GLN A 1 92 ? 68.423 5.587 47.514 1.00 111.93 167 GLN A C 1
ATOM 674 O O . GLN A 1 92 ? 69.389 5.971 48.182 1.00 118.18 167 GLN A O 1
ATOM 680 N N . TRP A 1 93 ? 67.631 6.440 46.861 1.00 101.79 168 TRP A N 1
ATOM 681 C CA . TRP A 1 93 ? 67.948 7.861 46.824 1.00 96.28 168 TRP A CA 1
ATOM 682 C C . TRP A 1 93 ? 67.558 8.570 48.117 1.00 93.72 168 TRP A C 1
ATOM 683 O O . TRP A 1 93 ? 68.204 9.552 48.496 1.00 98.62 168 TRP A O 1
ATOM 694 N N . LYS A 1 94 ? 66.532 8.082 48.818 1.00 85.58 169 LYS A N 1
ATOM 695 C CA . LYS A 1 94 ? 66.233 8.615 50.144 1.00 87.51 169 LYS A CA 1
ATOM 696 C C . LYS A 1 94 ? 67.363 8.290 51.116 1.00 97.60 169 LYS A C 1
ATOM 697 O O . LYS A 1 94 ? 67.840 9.163 51.863 1.00 105.72 169 LYS A O 1
ATOM 703 N N . LYS A 1 95 ? 67.798 7.025 51.117 1.00 93.31 170 LYS A N 1
ATOM 704 C CA . LYS A 1 95 ? 68.969 6.629 51.891 1.00 88.60 170 LYS A CA 1
ATOM 705 C C . LYS A 1 95 ? 70.189 7.456 51.504 1.00 96.02 170 LYS A C 1
ATOM 706 O O . LYS A 1 95 ? 71.006 7.807 52.362 1.00 105.10 170 LYS A O 1
ATOM 712 N N . PHE A 1 96 ? 70.322 7.791 50.216 1.00 81.12 171 PHE A N 1
ATOM 713 C CA . PHE A 1 96 ? 71.446 8.612 49.776 1.00 82.69 171 PHE A CA 1
ATOM 714 C C . PHE A 1 96 ? 71.368 10.023 50.341 1.00 85.93 171 PHE A C 1
ATOM 715 O O . PHE A 1 96 ? 72.384 10.590 50.745 1.00 86.33 171 PHE A O 1
ATOM 723 N N . LYS A 1 97 ? 70.182 10.633 50.308 1.00 84.49 172 LYS A N 1
ATOM 724 C CA . LYS A 1 97 ? 70.014 11.960 50.894 1.00 77.57 172 LYS A CA 1
ATOM 725 C C . LYS A 1 97 ? 70.433 11.952 52.359 1.00 80.47 172 LYS A C 1
ATOM 726 O O . LYS A 1 97 ? 71.226 12.798 52.812 1.00 84.81 172 LYS A O 1
ATOM 732 N N . SER A 1 98 ? 69.912 10.977 53.110 1.00 77.51 173 SER A N 1
ATOM 733 C CA . SER A 1 98 ? 70.245 10.874 54.527 1.00 75.89 173 SER A CA 1
ATOM 734 C C . SER A 1 98 ? 71.745 10.683 54.727 1.00 75.71 173 SER A C 1
ATOM 735 O O . SER A 1 98 ? 72.360 11.340 55.578 1.00 76.64 173 SER A O 1
ATOM 738 N N . SER A 1 99 ? 72.356 9.801 53.932 1.00 74.69 174 SER A N 1
ATOM 739 C CA . SER A 1 99 ? 73.778 9.510 54.082 1.00 70.55 174 SER A CA 1
ATOM 740 C C . SER A 1 99 ? 74.636 10.705 53.692 1.00 72.94 174 SER A C 1
ATOM 741 O O . SER A 1 99 ? 75.701 10.923 54.271 1.00 81.91 174 SER A O 1
ATOM 744 N N . PHE A 1 100 ? 74.186 11.487 52.713 1.00 64.67 175 PHE A N 1
ATOM 745 C CA . PHE A 1 100 ? 74.892 12.694 52.300 1.00 62.06 175 PHE A CA 1
ATOM 746 C C . PHE A 1 100 ? 74.945 13.704 53.441 1.00 66.55 175 PHE A C 1
ATOM 747 O O . PHE A 1 100 ? 76.023 14.207 53.810 1.00 68.47 175 PHE A O 1
ATOM 755 N N . CYS A 1 101 ? 73.782 13.994 54.031 1.00 62.21 176 CYS A N 1
ATOM 756 C CA . CYS A 1 101 ? 73.753 14.921 55.160 1.00 58.55 176 CYS A CA 1
ATOM 757 C C . CYS A 1 101 ? 74.578 14.393 56.334 1.00 69.30 176 CYS A C 1
ATOM 758 O O . CYS A 1 101 ? 75.328 15.151 56.973 1.00 69.57 176 CYS A O 1
ATOM 761 N N . GLU A 1 102 ? 74.463 13.092 56.625 1.00 65.33 177 GLU A N 1
ATOM 762 C CA . GLU A 1 102 ? 75.256 12.508 57.703 1.00 66.77 177 GLU A CA 1
ATOM 763 C C . GLU A 1 102 ? 76.745 12.613 57.417 1.00 63.94 177 GLU A C 1
ATOM 764 O O . GLU A 1 102 ? 77.543 12.841 58.331 1.00 66.48 177 GLU A O 1
ATOM 770 N N . PHE A 1 103 ? 77.143 12.406 56.162 1.00 64.10 178 PHE A N 1
ATOM 771 C CA . PHE A 1 103 ? 78.543 12.546 55.791 1.00 65.49 178 PHE A CA 1
ATOM 772 C C . PHE A 1 103 ? 79.047 13.938 56.116 1.00 62.50 178 PHE A C 1
ATOM 773 O O . PHE A 1 103 ? 80.133 14.097 56.681 1.00 64.54 178 PHE A O 1
ATOM 781 N N . ILE A 1 104 ? 78.269 14.962 55.762 1.00 61.04 179 ILE A N 1
ATOM 782 C CA . ILE A 1 104 ? 78.685 16.329 56.077 1.00 48.67 179 ILE A CA 1
ATOM 783 C C . ILE A 1 104 ? 78.860 16.498 57.584 1.00 47.03 179 ILE A C 1
ATOM 784 O O . ILE A 1 104 ? 79.903 16.977 58.065 1.00 56.54 179 ILE A O 1
ATOM 789 N N . GLY A 1 105 ? 77.844 16.091 58.351 1.00 49.43 180 GLY A N 1
ATOM 790 C CA . GLY A 1 105 ? 77.910 16.260 59.797 1.00 54.64 180 GLY A CA 1
ATOM 791 C C . GLY A 1 105 ? 79.095 15.547 60.422 1.00 54.32 180 GLY A C 1
ATOM 792 O O . GLY A 1 105 ? 79.826 16.117 61.239 1.00 57.76 180 GLY A O 1
ATOM 793 N N . VAL A 1 106 ? 79.313 14.290 60.031 1.00 61.89 181 VAL A N 1
ATOM 794 C CA . VAL A 1 106 ? 80.393 13.492 60.603 1.00 62.45 181 VAL A CA 1
ATOM 795 C C . VAL A 1 106 ? 81.750 14.025 60.164 1.00 59.89 181 VAL A C 1
ATOM 796 O O . VAL A 1 106 ? 82.713 14.008 60.939 1.00 61.49 181 VAL A O 1
ATOM 800 N N . LEU A 1 107 ? 81.859 14.495 58.919 1.00 54.42 182 LEU A N 1
ATOM 801 C CA . LEU A 1 107 ? 83.112 15.081 58.462 1.00 54.66 182 LEU A CA 1
ATOM 802 C C . LEU A 1 107 ? 83.489 16.275 59.321 1.00 59.88 182 LEU A C 1
ATOM 803 O O . LEU A 1 107 ? 84.650 16.428 59.717 1.00 62.19 182 LEU A O 1
ATOM 808 N N . VAL A 1 108 ? 82.514 17.130 59.635 1.00 57.64 183 VAL A N 1
ATOM 809 C CA . VAL A 1 108 ? 82.808 18.248 60.531 1.00 48.56 183 VAL A CA 1
ATOM 810 C C . VAL A 1 108 ? 83.191 17.731 61.912 1.00 58.04 183 VAL A C 1
ATOM 811 O O . VAL A 1 108 ? 84.159 18.197 62.525 1.00 61.81 183 VAL A O 1
ATOM 815 N N . ARG A 1 109 ? 82.444 16.744 62.413 1.00 61.38 184 ARG A N 1
ATOM 816 C CA . ARG A 1 109 ? 82.664 16.252 63.771 1.00 64.82 184 ARG A CA 1
ATOM 817 C C . ARG A 1 109 ? 84.068 15.687 63.946 1.00 66.55 184 ARG A C 1
ATOM 818 O O . ARG A 1 109 ? 84.736 15.956 64.951 1.00 67.45 184 ARG A O 1
ATOM 826 N N . GLN A 1 110 ? 84.533 14.902 62.976 1.00 72.70 185 GLN A N 1
ATOM 827 C CA . GLN A 1 110 ? 85.815 14.225 63.096 1.00 70.86 185 GLN A CA 1
ATOM 828 C C . GLN A 1 110 ? 86.996 15.169 62.922 1.00 68.42 185 GLN A C 1
ATOM 829 O O . GLN A 1 110 ? 88.098 14.855 63.383 1.00 78.52 185 GLN A O 1
ATOM 835 N N . CYS A 1 111 ? 86.794 16.309 62.267 1.00 59.51 186 CYS A N 1
ATOM 836 C CA . CYS A 1 111 ? 87.841 17.300 62.077 1.00 68.14 186 CYS A CA 1
ATOM 837 C C . CYS A 1 111 ? 87.724 18.474 63.039 1.00 69.05 186 CYS A C 1
ATOM 838 O O . CYS A 1 111 ? 88.528 19.406 62.952 1.00 70.51 186 CYS A O 1
ATOM 841 N N . GLN A 1 112 ? 86.764 18.441 63.966 1.00 63.96 187 GLN A N 1
ATOM 842 C CA . GLN A 1 112 ? 86.382 19.637 64.710 1.00 68.06 187 GLN A CA 1
ATOM 843 C C . GLN A 1 112 ? 87.432 20.098 65.714 1.00 65.73 187 GLN A C 1
ATOM 844 O O . GLN A 1 112 ? 87.257 21.170 66.305 1.00 62.49 187 GLN A O 1
ATOM 850 N N . TYR A 1 113 ? 88.506 19.340 65.930 1.00 67.06 188 TYR A N 1
ATOM 851 C CA . TYR A 1 113 ? 89.524 19.729 66.895 1.00 66.90 188 TYR A CA 1
ATOM 852 C C . TYR A 1 113 ? 90.876 20.023 66.261 1.00 63.90 188 TYR A C 1
ATOM 853 O O . TYR A 1 113 ? 91.800 20.428 66.975 1.00 50.06 188 TYR A O 1
ATOM 862 N N . SER A 1 114 ? 91.020 19.839 64.949 1.00 72.35 189 SER A N 1
ATOM 863 C CA . SER A 1 114 ? 92.303 20.062 64.294 1.00 67.52 189 SER A CA 1
ATOM 864 C C . SER A 1 114 ? 92.131 20.473 62.836 1.00 60.47 189 SER A C 1
ATOM 865 O O . SER A 1 114 ? 92.383 21.628 62.480 1.00 61.40 189 SER A O 1
ATOM 868 N N . ILE A 1 115 ? 91.701 19.531 61.991 1.00 63.82 190 ILE A N 1
ATOM 869 C CA . ILE A 1 115 ? 91.612 19.783 60.554 1.00 64.22 190 ILE A CA 1
ATOM 870 C C . ILE A 1 115 ? 90.673 20.941 60.250 1.00 72.38 190 ILE A C 1
ATOM 871 O O . ILE A 1 115 ? 90.850 21.646 59.251 1.00 70.49 190 ILE A O 1
ATOM 876 N N . ILE A 1 116 ? 89.655 21.151 61.088 1.00 79.15 191 ILE A N 1
ATOM 877 C CA . ILE A 1 116 ? 88.751 22.278 60.875 1.00 70.47 191 ILE A CA 1
ATOM 878 C C . ILE A 1 116 ? 89.502 23.594 61.010 1.00 72.17 191 ILE A C 1
ATOM 879 O O . ILE A 1 116 ? 89.176 24.576 60.332 1.00 76.59 191 ILE A O 1
ATOM 884 N N . TYR A 1 117 ? 90.527 23.632 61.858 1.00 66.97 192 TYR A N 1
ATOM 885 C CA . TYR A 1 117 ? 91.339 24.823 62.054 1.00 68.71 192 TYR A CA 1
ATOM 886 C C . TYR A 1 117 ? 92.575 24.844 61.171 1.00 85.89 192 TYR A C 1
ATOM 887 O O . TYR A 1 117 ? 93.347 25.806 61.237 1.00 90.24 192 TYR A O 1
ATOM 896 N N . ASP A 1 118 ? 92.787 23.816 60.345 1.00 90.16 193 ASP A N 1
ATOM 897 C CA . ASP A 1 118 ? 93.904 23.865 59.410 1.00 80.42 193 ASP A CA 1
ATOM 898 C C . ASP A 1 118 ? 93.732 24.973 58.381 1.00 89.98 193 ASP A C 1
ATOM 899 O O . ASP A 1 118 ? 94.721 25.403 57.779 1.00 71.58 193 ASP A O 1
ATOM 904 N N . GLU A 1 119 ? 92.495 25.433 58.170 1.00 129.80 194 GLU A N 1
ATOM 905 C CA . GLU A 1 119 ? 92.199 26.531 57.253 1.00 134.29 194 GLU A CA 1
ATOM 906 C C . GLU A 1 119 ? 92.676 26.217 55.836 1.00 103.54 194 GLU A C 1
ATOM 907 O O . GLU A 1 119 ? 93.228 27.070 55.137 1.00 81.26 194 GLU A O 1
ATOM 913 N N . TYR A 1 120 ? 92.456 24.972 55.416 1.00 87.15 195 TYR A N 1
ATOM 914 C CA . TYR A 1 120 ? 92.677 24.555 54.039 1.00 79.36 195 TYR A CA 1
ATOM 915 C C . TYR A 1 120 ? 91.450 23.808 53.530 1.00 89.21 195 TYR A C 1
ATOM 916 O O . TYR A 1 120 ? 90.821 24.236 52.557 1.00 87.72 195 TYR A O 1
ATOM 925 N N . MET A 1 121 ? 91.086 22.704 54.194 1.00 82.82 196 MET A N 1
ATOM 926 C CA . MET A 1 121 ? 89.948 21.912 53.731 1.00 81.46 196 MET A CA 1
ATOM 927 C C . MET A 1 121 ? 88.627 22.627 53.982 1.00 73.44 196 MET A C 1
ATOM 928 O O . MET A 1 121 ? 87.724 22.581 53.140 1.00 78.39 196 MET A O 1
ATOM 933 N N . MET A 1 122 ? 88.491 23.294 55.130 1.00 71.84 197 MET A N 1
ATOM 934 C CA . MET A 1 122 ? 87.253 24.012 55.417 1.00 74.69 197 MET A CA 1
ATOM 935 C C . MET A 1 122 ? 87.043 25.161 54.438 1.00 73.15 197 MET A C 1
ATOM 936 O O . MET A 1 122 ? 85.940 25.351 53.908 1.00 68.90 197 MET A O 1
ATOM 941 N N . ASP A 1 123 ? 88.095 25.947 54.199 1.00 70.89 198 ASP A N 1
ATOM 942 C CA . ASP A 1 123 ? 87.999 27.066 53.268 1.00 75.29 198 ASP A CA 1
ATOM 943 C C . ASP A 1 123 ? 87.717 26.572 51.854 1.00 75.66 198 ASP A C 1
ATOM 944 O O . ASP A 1 123 ? 86.885 27.146 51.141 1.00 77.91 198 ASP A O 1
ATOM 949 N N . THR A 1 124 ? 88.385 25.492 51.442 1.00 68.11 199 THR A N 1
ATOM 950 C CA . THR A 1 124 ? 88.135 24.909 50.127 1.00 80.21 199 THR A CA 1
ATOM 951 C C . THR A 1 124 ? 86.686 24.453 49.996 1.00 74.62 199 THR A C 1
ATOM 952 O O . THR A 1 124 ? 86.029 24.702 48.975 1.00 69.24 199 THR A O 1
ATOM 956 N N . VAL A 1 125 ? 86.171 23.775 51.024 1.00 73.19 200 VAL A N 1
ATOM 957 C CA . VAL A 1 125 ? 84.812 23.246 50.967 1.00 65.85 200 VAL A CA 1
ATOM 958 C C . VAL A 1 125 ? 83.803 24.382 50.890 1.00 67.19 200 VAL A C 1
ATOM 959 O O . VAL A 1 125 ? 82.876 24.355 50.071 1.00 59.26 200 VAL A O 1
ATOM 963 N N . ILE A 1 126 ? 83.964 25.397 51.743 1.00 63.79 201 ILE A N 1
ATOM 964 C CA . ILE A 1 126 ? 83.014 26.506 51.737 1.00 72.51 201 ILE A CA 1
ATOM 965 C C . ILE A 1 126 ? 83.079 27.256 50.410 1.00 73.81 201 ILE A C 1
ATOM 966 O O . ILE A 1 126 ? 82.048 27.671 49.868 1.00 69.42 201 ILE A O 1
ATOM 971 N N . SER A 1 127 ? 84.281 27.406 49.846 1.00 68.38 202 SER A N 1
ATOM 972 C CA . SER A 1 127 ? 84.413 28.089 48.563 1.00 66.15 202 SER A CA 1
ATOM 973 C C . SER A 1 127 ? 83.690 27.328 47.458 1.00 78.77 202 SER A C 1
ATOM 974 O O . SER A 1 127 ? 82.914 27.912 46.687 1.00 88.69 202 SER A O 1
ATOM 977 N N . LEU A 1 128 ? 83.937 26.018 47.367 1.00 74.34 203 LEU A N 1
ATOM 978 C CA . LEU A 1 128 ? 83.274 25.209 46.350 1.00 72.91 203 LEU A CA 1
ATOM 979 C C . LEU A 1 128 ? 81.760 25.233 46.524 1.00 80.36 203 LEU A C 1
ATOM 980 O O . LEU A 1 128 ? 81.015 25.368 45.543 1.00 76.55 203 LEU A O 1
ATOM 985 N N . LEU A 1 129 ? 81.286 25.123 47.768 1.00 79.34 204 LEU A N 1
ATOM 986 C CA . LEU A 1 129 ? 79.848 25.088 48.006 1.00 62.12 204 LEU A CA 1
ATOM 987 C C . LEU A 1 129 ? 79.196 26.423 47.676 1.00 59.92 204 LEU A C 1
ATOM 988 O O . LEU A 1 129 ? 78.089 26.456 47.130 1.00 78.69 204 LEU A O 1
ATOM 993 N N . THR A 1 130 ? 79.862 27.537 47.991 1.00 62.32 205 THR A N 1
ATOM 994 C CA . THR A 1 130 ? 79.328 28.845 47.625 1.00 67.50 205 THR A CA 1
ATOM 995 C C . THR A 1 130 ? 79.239 28.988 46.111 1.00 80.79 205 THR A C 1
ATOM 996 O O . THR A 1 130 ? 78.195 29.387 45.567 1.00 81.49 205 THR A O 1
ATOM 1000 N N . GLY A 1 131 ? 80.331 28.663 45.413 1.00 80.93 206 GLY A N 1
ATOM 1001 C CA . GLY A 1 131 ? 80.305 28.712 43.961 1.00 77.84 206 GLY A CA 1
ATOM 1002 C C . GLY A 1 131 ? 79.175 27.893 43.371 1.00 72.60 206 GLY A C 1
ATOM 1003 O O . GLY A 1 131 ? 78.472 28.347 42.465 1.00 77.71 206 GLY A O 1
ATOM 1004 N N . LEU A 1 132 ? 78.978 26.675 43.883 1.00 69.30 207 LEU A N 1
ATOM 1005 C CA . LEU A 1 132 ? 77.900 25.832 43.374 1.00 70.69 207 LEU A CA 1
ATOM 1006 C C . LEU A 1 132 ? 76.528 26.378 43.755 1.00 72.87 207 LEU A C 1
ATOM 1007 O O . LEU A 1 132 ? 75.552 26.158 43.028 1.00 77.89 207 LEU A O 1
ATOM 1012 N N . SER A 1 133 ? 76.430 27.084 44.885 1.00 63.11 208 SER A N 1
ATOM 1013 C CA . SER A 1 133 ? 75.169 27.715 45.256 1.00 62.41 208 SER A CA 1
ATOM 1014 C C . SER A 1 133 ? 74.826 28.866 44.323 1.00 68.05 208 SER A C 1
ATOM 1015 O O . SER A 1 133 ? 73.647 29.206 44.171 1.00 75.55 208 SER A O 1
ATOM 1018 N N . ASP A 1 134 ? 75.831 29.484 43.701 1.00 62.22 209 ASP A N 1
ATOM 1019 C CA . ASP A 1 134 ? 75.541 30.534 42.729 1.00 71.25 209 ASP A CA 1
ATOM 1020 C C . ASP A 1 134 ? 75.141 30.009 41.353 1.00 75.85 209 ASP A C 1
ATOM 1021 O O . ASP A 1 134 ? 74.690 30.804 40.520 1.00 83.40 209 ASP A O 1
ATOM 1026 N N . SER A 1 135 ? 75.282 28.711 41.091 1.00 57.46 210 SER A N 1
ATOM 1027 C CA . SER A 1 135 ? 75.093 28.195 39.740 1.00 66.31 210 SER A CA 1
ATOM 1028 C C . SER A 1 135 ? 73.642 28.302 39.285 1.00 75.55 210 SER A C 1
ATOM 1029 O O . SER A 1 135 ? 72.708 28.096 40.065 1.00 72.94 210 SER A O 1
ATOM 1032 N N . GLN A 1 136 ? 73.460 28.623 38.001 1.00 81.76 211 GLN A N 1
ATOM 1033 C CA . GLN A 1 136 ? 72.129 28.581 37.406 1.00 70.99 211 GLN A CA 1
ATOM 1034 C C . GLN A 1 136 ? 71.590 27.158 37.351 1.00 74.79 211 GLN A C 1
ATOM 1035 O O . GLN A 1 136 ? 70.372 26.953 37.404 1.00 81.63 211 GLN A O 1
ATOM 1041 N N . VAL A 1 137 ? 72.478 26.168 37.233 1.00 72.41 212 VAL A N 1
ATOM 1042 C CA . VAL A 1 137 ? 72.057 24.772 37.188 1.00 74.15 212 VAL A CA 1
ATOM 1043 C C . VAL A 1 137 ? 71.399 24.408 38.509 1.00 76.41 212 VAL A C 1
ATOM 1044 O O . VAL A 1 137 ? 71.992 24.574 39.583 1.00 75.22 212 VAL A O 1
ATOM 1048 N N . ARG A 1 138 ? 70.163 23.908 38.437 1.00 75.33 213 ARG A N 1
ATOM 1049 C CA . ARG A 1 138 ? 69.413 23.635 39.660 1.00 80.34 213 ARG A CA 1
ATOM 1050 C C . ARG A 1 138 ? 70.030 22.494 40.456 1.00 79.41 213 ARG A C 1
ATOM 1051 O O . ARG A 1 138 ? 69.964 22.493 41.688 1.00 83.30 213 ARG A O 1
ATOM 1059 N N . ALA A 1 139 ? 70.611 21.503 39.780 1.00 72.92 214 ALA A N 1
ATOM 1060 C CA . ALA A 1 139 ? 71.212 20.386 40.503 1.00 71.65 214 ALA A CA 1
ATOM 1061 C C . ALA A 1 139 ? 72.333 20.874 41.411 1.00 74.04 214 ALA A C 1
ATOM 1062 O O . ALA A 1 139 ? 72.346 20.588 42.618 1.00 79.17 214 ALA A O 1
ATOM 1064 N N . PHE A 1 140 ? 73.276 21.628 40.842 1.00 73.54 215 PHE A N 1
ATOM 1065 C CA . PHE A 1 140 ? 74.382 22.171 41.621 1.00 72.28 215 PHE A CA 1
ATOM 1066 C C . PHE A 1 140 ? 73.870 23.049 42.754 1.00 72.88 215 PHE A C 1
ATOM 1067 O O . PHE A 1 140 ? 74.261 22.877 43.912 1.00 77.81 215 PHE A O 1
ATOM 1075 N N . ARG A 1 141 ? 72.983 23.995 42.435 1.00 65.78 216 ARG A N 1
ATOM 1076 C CA . ARG A 1 141 ? 72.495 24.936 43.439 1.00 71.20 216 ARG A CA 1
ATOM 1077 C C . ARG A 1 141 ? 71.797 24.211 44.585 1.00 70.37 216 ARG A C 1
ATOM 1078 O O . ARG A 1 141 ? 72.083 24.462 45.759 1.00 69.66 216 ARG A O 1
ATOM 1086 N N . HIS A 1 142 ? 70.888 23.292 44.254 1.00 61.99 217 HIS A N 1
ATOM 1087 C CA . HIS A 1 142 ? 70.128 22.546 45.254 1.00 64.76 217 HIS A CA 1
ATOM 1088 C C . HIS A 1 142 ? 71.047 21.721 46.149 1.00 69.66 217 HIS A C 1
ATOM 1089 O O . HIS A 1 142 ? 71.009 21.834 47.385 1.00 68.06 217 HIS A O 1
ATOM 1096 N N . THR A 1 143 ? 71.859 20.851 45.538 1.00 69.06 218 THR A N 1
ATOM 1097 C CA . THR A 1 143 ? 72.730 19.988 46.327 1.00 57.63 218 THR A CA 1
ATOM 1098 C C . THR A 1 143 ? 73.684 20.811 47.185 1.00 58.04 218 THR A C 1
ATOM 1099 O O . THR A 1 143 ? 73.865 20.526 48.378 1.00 64.93 218 THR A O 1
ATOM 1103 N N . SER A 1 144 ? 74.278 21.858 46.605 1.00 62.03 219 SER A N 1
ATOM 1104 C CA . SER A 1 144 ? 75.230 22.679 47.339 1.00 64.80 219 SER A CA 1
ATOM 1105 C C . SER A 1 144 ? 74.560 23.423 48.482 1.00 62.30 219 SER A C 1
ATOM 1106 O O . SER A 1 144 ? 75.152 23.583 49.552 1.00 66.87 219 SER A O 1
ATOM 1109 N N . THR A 1 145 ? 73.326 23.889 48.279 1.00 50.50 220 THR A N 1
ATOM 1110 C CA . THR A 1 145 ? 72.635 24.609 49.340 1.00 54.21 220 THR A CA 1
ATOM 1111 C C . THR A 1 145 ? 72.315 23.684 50.505 1.00 61.29 220 THR A C 1
ATOM 1112 O O . THR A 1 145 ? 72.513 24.053 51.671 1.00 65.13 220 THR A O 1
ATOM 1116 N N . LEU A 1 146 ? 71.821 22.476 50.213 1.00 61.67 221 LEU A N 1
ATOM 1117 C CA . LEU A 1 146 ? 71.579 21.519 51.290 1.00 59.70 221 LEU A CA 1
ATOM 1118 C C . LEU A 1 146 ? 72.871 21.197 52.033 1.00 64.38 221 LEU A C 1
ATOM 1119 O O . LEU A 1 146 ? 72.896 21.152 53.274 1.00 66.83 221 LEU A O 1
ATOM 1124 N N . ALA A 1 147 ? 73.959 20.982 51.286 1.00 57.63 222 ALA A N 1
ATOM 1125 C CA . ALA A 1 147 ? 75.240 20.681 51.911 1.00 53.51 222 ALA A CA 1
ATOM 1126 C C . ALA A 1 147 ? 75.718 21.835 52.783 1.00 59.88 222 ALA A C 1
ATOM 1127 O O . ALA A 1 147 ? 76.244 21.616 53.879 1.00 56.51 222 ALA A O 1
ATOM 1129 N N . ALA A 1 148 ? 75.536 23.071 52.315 1.00 62.60 223 ALA A N 1
ATOM 1130 C CA . ALA A 1 148 ? 75.996 24.232 53.070 1.00 55.22 223 ALA A CA 1
ATOM 1131 C C . ALA A 1 148 ? 75.183 24.417 54.342 1.00 58.50 223 ALA A C 1
ATOM 1132 O O . ALA A 1 148 ? 75.733 24.773 55.391 1.00 62.14 223 ALA A O 1
ATOM 1134 N N . MET A 1 149 ? 73.874 24.165 54.275 1.00 56.05 224 MET A N 1
ATOM 1135 C CA . MET A 1 149 ? 73.057 24.269 55.480 1.00 59.85 224 MET A CA 1
ATOM 1136 C C . MET A 1 149 ? 73.443 23.206 56.504 1.00 62.76 224 MET A C 1
ATOM 1137 O O . MET A 1 149 ? 73.561 23.502 57.702 1.00 62.86 224 MET A O 1
ATOM 1142 N N . LYS A 1 150 ? 73.659 21.967 56.052 1.00 56.65 225 LYS A N 1
ATOM 1143 C CA . LYS A 1 150 ? 74.097 20.921 56.974 1.00 60.50 225 LYS A CA 1
ATOM 1144 C C . LYS A 1 150 ? 75.456 21.260 57.581 1.00 57.98 225 LYS A C 1
ATOM 1145 O O . LYS A 1 150 ? 75.673 21.090 58.793 1.00 60.39 225 LYS A O 1
ATOM 1151 N N . LEU A 1 151 ? 76.379 21.748 56.747 1.00 52.60 226 LEU A N 1
ATOM 1152 C CA . LEU A 1 151 ? 77.693 22.172 57.216 1.00 48.18 226 LEU A CA 1
ATOM 1153 C C . LEU A 1 151 ? 77.586 23.253 58.281 1.00 58.09 226 LEU A C 1
ATOM 1154 O O . LEU A 1 151 ? 78.290 23.204 59.297 1.00 68.15 226 LEU A O 1
ATOM 1159 N N . MET A 1 152 ? 76.716 24.243 58.069 1.00 58.30 227 MET A N 1
ATOM 1160 C CA . MET A 1 152 ? 76.596 25.305 59.059 1.00 59.16 227 MET A CA 1
ATOM 1161 C C . MET A 1 152 ? 75.942 24.811 60.341 1.00 56.05 227 MET A C 1
ATOM 1162 O O . MET A 1 152 ? 76.291 25.282 61.423 1.00 61.88 227 MET A O 1
ATOM 1167 N N . THR A 1 153 ? 75.000 23.871 60.251 1.00 51.50 228 THR A N 1
ATOM 1168 C CA . THR A 1 153 ? 74.461 23.268 61.470 1.00 61.50 228 THR A CA 1
ATOM 1169 C C . THR A 1 153 ? 75.570 22.608 62.287 1.00 60.13 228 THR A C 1
ATOM 1170 O O . THR A 1 153 ? 75.686 22.823 63.506 1.00 58.11 228 THR A O 1
ATOM 1174 N N . ALA A 1 154 ? 76.404 21.803 61.622 1.00 47.24 229 ALA A N 1
ATOM 1175 C CA . ALA A 1 154 ? 77.531 21.185 62.315 1.00 52.91 229 ALA A CA 1
ATOM 1176 C C . ALA A 1 154 ? 78.459 22.240 62.915 1.00 58.88 229 ALA A C 1
ATOM 1177 O O . ALA A 1 154 ? 78.920 22.100 64.057 1.00 61.58 229 ALA A O 1
ATOM 1179 N N . LEU A 1 155 ? 78.725 23.315 62.167 1.00 54.94 230 LEU A N 1
ATOM 1180 C CA . LEU A 1 155 ? 79.610 24.364 62.669 1.00 54.12 230 LEU A CA 1
ATOM 1181 C C . LEU A 1 155 ? 79.000 25.083 63.866 1.00 54.37 230 LEU A C 1
ATOM 1182 O O . LEU A 1 155 ? 79.720 25.503 64.779 1.00 58.76 230 LEU A O 1
ATOM 1187 N N . VAL A 1 156 ? 77.677 25.249 63.871 1.00 55.81 231 VAL A N 1
ATOM 1188 C CA . VAL A 1 156 ? 77.005 25.859 65.013 1.00 53.32 231 VAL A CA 1
ATOM 1189 C C . VAL A 1 156 ? 77.171 24.986 66.244 1.00 57.24 231 VAL A C 1
ATOM 1190 O O . VAL A 1 156 ? 77.410 25.486 67.351 1.00 55.19 231 VAL A O 1
ATOM 1194 N N . ASN A 1 157 ? 77.058 23.666 66.074 1.00 61.53 232 ASN A N 1
ATOM 1195 C CA . ASN A 1 157 ? 77.292 22.784 67.217 1.00 62.78 232 ASN A CA 1
ATOM 1196 C C . ASN A 1 157 ? 78.734 22.894 67.709 1.00 65.77 232 ASN A C 1
ATOM 1197 O O . ASN A 1 157 ? 78.986 22.919 68.922 1.00 60.37 232 ASN A O 1
ATOM 1202 N N . VAL A 1 158 ? 79.692 22.969 66.780 1.00 56.56 233 VAL A N 1
ATOM 1203 C CA . VAL A 1 158 ? 81.095 23.116 67.174 1.00 55.17 233 VAL A CA 1
ATOM 1204 C C . VAL A 1 158 ? 81.299 24.406 67.961 1.00 51.47 233 VAL A C 1
ATOM 1205 O O . VAL A 1 158 ? 81.967 24.422 69.002 1.00 49.27 233 VAL A O 1
ATOM 1209 N N . ALA A 1 159 ? 80.720 25.508 67.477 1.00 53.85 234 ALA A N 1
ATOM 1210 C CA . ALA A 1 159 ? 80.896 26.794 68.148 1.00 57.29 234 ALA A CA 1
ATOM 1211 C C . ALA A 1 159 ? 80.221 26.801 69.514 1.00 62.53 234 ALA A C 1
ATOM 1212 O O . ALA A 1 159 ? 80.727 27.410 70.466 1.00 71.86 234 ALA A O 1
ATOM 1214 N N . LEU A 1 160 ? 79.075 26.129 69.631 1.00 52.56 235 LEU A N 1
ATOM 1215 C CA . LEU A 1 160 ? 78.400 26.023 70.919 1.00 55.34 235 LEU A CA 1
ATOM 1216 C C . LEU A 1 160 ? 79.258 25.257 71.918 1.00 56.40 235 LEU A C 1
ATOM 1217 O O . LEU A 1 160 ? 79.399 25.665 73.080 1.00 53.50 235 LEU A O 1
ATOM 1222 N N . ASN A 1 161 ? 79.845 24.140 71.479 1.00 60.46 236 ASN A N 1
ATOM 1223 C CA . ASN A 1 161 ? 80.756 23.401 72.349 1.00 51.33 236 ASN A CA 1
ATOM 1224 C C . ASN A 1 161 ? 81.954 24.255 72.739 1.00 61.37 236 ASN A C 1
ATOM 1225 O O . ASN A 1 161 ? 82.427 24.192 73.881 1.00 74.96 236 ASN A O 1
ATOM 1230 N N . LEU A 1 162 ? 82.465 25.056 71.798 1.00 59.05 237 LEU A N 1
ATOM 1231 C CA . LEU A 1 162 ? 83.582 25.943 72.113 1.00 62.30 237 LEU A CA 1
ATOM 1232 C C . LEU A 1 162 ? 83.193 26.956 73.180 1.00 59.78 237 LEU A C 1
ATOM 1233 O O . LEU A 1 162 ? 83.973 27.230 74.098 1.00 53.02 237 LEU A O 1
ATOM 1238 N N . SER A 1 163 ? 81.987 27.518 73.079 1.00 60.26 238 SER A N 1
ATOM 1239 C CA . SER A 1 163 ? 81.544 28.485 74.078 1.00 67.01 238 SER A CA 1
ATOM 1240 C C . SER A 1 163 ? 81.388 27.831 75.447 1.00 62.95 238 SER A C 1
ATOM 1241 O O . SER A 1 163 ? 81.767 28.416 76.470 1.00 72.93 238 SER A O 1
ATOM 1244 N N . ILE A 1 164 ? 80.841 26.614 75.486 1.00 57.66 239 ILE A N 1
ATOM 1245 C CA . ILE A 1 164 ? 80.696 25.911 76.762 1.00 61.07 239 ILE A CA 1
ATOM 1246 C C . ILE A 1 164 ? 82.065 25.642 77.379 1.00 72.83 239 ILE A C 1
ATOM 1247 O O . ILE A 1 164 ? 82.285 25.864 78.578 1.00 76.07 239 ILE A O 1
ATOM 1252 N N . ASN A 1 165 ? 83.009 25.164 76.564 1.00 66.93 240 ASN A N 1
ATOM 1253 C CA . ASN A 1 165 ? 84.345 24.862 77.067 1.00 67.55 240 ASN A CA 1
ATOM 1254 C C . ASN A 1 165 ? 85.054 26.127 77.539 1.00 76.92 240 ASN A C 1
ATOM 1255 O O . ASN A 1 165 ? 85.798 26.105 78.528 1.00 86.99 240 ASN A O 1
ATOM 1260 N N . MET A 1 166 ? 84.828 27.241 76.843 1.00 69.47 241 MET A N 1
ATOM 1261 C CA . MET A 1 166 ? 85.380 28.523 77.267 1.00 65.59 241 MET A CA 1
ATOM 1262 C C . MET A 1 166 ? 84.821 28.946 78.618 1.00 70.02 241 MET A C 1
ATOM 1263 O O . MET A 1 166 ? 85.566 29.398 79.497 1.00 90.72 241 MET A O 1
ATOM 1268 N N . ASP A 1 167 ? 83.504 28.828 78.795 1.00 67.02 242 ASP A N 1
ATOM 1269 C CA . ASP A 1 167 ? 82.913 29.142 80.091 1.00 73.29 242 ASP A CA 1
ATOM 1270 C C . ASP A 1 167 ? 83.495 28.253 81.184 1.00 83.12 242 ASP A C 1
ATOM 1271 O O . ASP A 1 167 ? 83.747 28.714 82.304 1.00 91.46 242 ASP A O 1
ATOM 1276 N N . ASN A 1 168 ? 83.733 26.978 80.869 1.00 78.33 243 ASN A N 1
ATOM 1277 C CA . ASN A 1 168 ? 84.297 26.070 81.864 1.00 80.09 243 ASN A CA 1
ATOM 1278 C C . ASN A 1 168 ? 85.717 26.477 82.243 1.00 91.69 243 ASN A C 1
ATOM 1279 O O . ASN A 1 168 ? 86.079 26.458 83.426 1.00 102.36 243 ASN A O 1
ATOM 1284 N N . THR A 1 169 ? 86.539 26.844 81.254 1.00 84.28 244 THR A N 1
ATOM 1285 C CA . THR A 1 169 ? 87.901 27.271 81.565 1.00 89.63 244 THR A CA 1
ATOM 1286 C C . THR A 1 169 ? 87.903 28.581 82.345 1.00 85.45 244 THR A C 1
ATOM 1287 O O . THR A 1 169 ? 88.746 28.782 83.227 1.00 89.18 244 THR A O 1
ATOM 1291 N N . GLN A 1 170 ? 86.962 29.482 82.047 1.00 70.25 245 GLN A N 1
ATOM 1292 C CA . GLN A 1 170 ? 86.872 30.716 82.824 1.00 81.38 245 GLN A CA 1
ATOM 1293 C C . GLN A 1 170 ? 86.459 30.428 84.263 1.00 88.54 245 GLN A C 1
ATOM 1294 O O . GLN A 1 170 ? 86.970 31.054 85.198 1.00 101.92 245 GLN A O 1
ATOM 1300 N N . ARG A 1 171 ? 85.549 29.471 84.462 1.00 94.84 246 ARG A N 1
ATOM 1301 C CA . ARG A 1 171 ? 85.162 29.088 85.818 1.00 110.63 246 ARG A CA 1
ATOM 1302 C C . ARG A 1 171 ? 86.338 28.469 86.566 1.00 107.50 246 ARG A C 1
ATOM 1303 O O . ARG A 1 171 ? 86.538 28.733 87.759 1.00 118.44 246 ARG A O 1
ATOM 1311 N N . GLN A 1 172 ? 87.125 27.637 85.878 1.00 100.48 247 GLN A N 1
ATOM 1312 C CA . GLN A 1 172 ? 88.312 27.052 86.496 1.00 98.22 247 GLN A CA 1
ATOM 1313 C C . GLN A 1 172 ? 89.315 28.130 86.887 1.00 100.11 247 GLN A C 1
ATOM 1314 O O . GLN A 1 172 ? 89.894 28.086 87.980 1.00 106.31 247 GLN A O 1
ATOM 1320 N N . TYR A 1 173 ? 89.539 29.103 85.998 1.00 97.17 248 TYR A N 1
ATOM 1321 C CA . TYR A 1 173 ? 90.433 30.211 86.319 1.00 92.06 248 TYR A CA 1
ATOM 1322 C C . TYR A 1 173 ? 89.900 31.030 87.484 1.00 99.00 248 TYR A C 1
ATOM 1323 O O . TYR A 1 173 ? 90.674 31.525 88.306 1.00 108.21 248 TYR A O 1
ATOM 1332 N N . GLU A 1 174 ? 88.579 31.195 87.562 1.00 104.79 249 GLU A N 1
ATOM 1333 C CA . GLU A 1 174 ? 87.982 31.924 88.676 1.00 115.17 249 GLU A CA 1
ATOM 1334 C C . GLU A 1 174 ? 88.228 31.195 89.992 1.00 114.21 249 GLU A C 1
ATOM 1335 O O . GLU A 1 174 ? 88.597 31.813 91.000 1.00 125.80 249 GLU A O 1
ATOM 1341 N N . ALA A 1 175 ? 88.049 29.872 89.991 1.00 110.95 250 ALA A N 1
ATOM 1342 C CA . ALA A 1 175 ? 88.326 29.084 91.188 1.00 106.00 250 ALA A CA 1
ATOM 1343 C C . ALA A 1 175 ? 89.798 29.165 91.576 1.00 119.81 250 ALA A C 1
ATOM 1344 O O . ALA A 1 175 ? 90.130 29.286 92.761 1.00 133.37 250 ALA A O 1
ATOM 1346 N N . GLU A 1 176 ? 90.697 29.099 90.589 1.00 122.62 251 GLU A N 1
ATOM 1347 C CA . GLU A 1 176 ? 92.125 29.194 90.880 1.00 104.69 251 GLU A CA 1
ATOM 1348 C C . GLU A 1 176 ? 92.491 30.575 91.410 1.00 114.66 251 GLU A C 1
ATOM 1349 O O . GLU A 1 176 ? 93.343 30.701 92.298 1.00 135.64 251 GLU A O 1
ATOM 1355 N N . ARG A 1 177 ? 91.859 31.621 90.873 1.00 111.26 252 ARG A N 1
ATOM 1356 C CA . ARG A 1 177 ? 92.089 32.979 91.353 1.00 113.02 252 ARG A CA 1
ATOM 1357 C C . ARG A 1 177 ? 91.621 33.134 92.792 1.00 117.42 252 ARG A C 1
ATOM 1358 O O . ARG A 1 177 ? 92.252 33.842 93.587 1.00 132.58 252 ARG A O 1
ATOM 1366 N N . ASN A 1 178 ? 90.511 32.481 93.147 1.00 123.90 253 ASN A N 1
ATOM 1367 C CA . ASN A 1 178 ? 90.105 32.450 94.548 1.00 137.03 253 ASN A CA 1
ATOM 1368 C C . ASN A 1 178 ? 91.133 31.709 95.396 1.00 145.68 253 ASN A C 1
ATOM 1369 O O . ASN A 1 178 ? 91.392 32.092 96.543 1.00 157.21 253 ASN A O 1
ATOM 1374 N N . LYS A 1 179 ? 91.734 30.656 94.843 1.00 135.93 254 LYS A N 1
ATOM 1375 C CA . LYS A 1 179 ? 92.804 29.903 95.499 1.00 140.63 254 LYS A CA 1
ATOM 1376 C C . LYS A 1 179 ? 92.416 29.426 96.897 1.00 144.36 254 LYS A C 1
ATOM 1377 O O . LYS A 1 179 ? 93.105 29.719 97.875 1.00 152.15 254 LYS A O 1
ATOM 1383 N N . ASN A 1 186 ? 99.757 29.623 90.556 1.00 128.76 261 ASN A N 1
ATOM 1384 C CA . ASN A 1 186 ? 99.867 30.759 89.649 1.00 118.52 261 ASN A CA 1
ATOM 1385 C C . ASN A 1 186 ? 100.071 30.289 88.215 1.00 109.91 261 ASN A C 1
ATOM 1386 O O . ASN A 1 186 ? 99.525 30.874 87.279 1.00 111.06 261 ASN A O 1
ATOM 1391 N N . GLU A 1 187 ? 100.864 29.230 88.044 1.00 116.08 262 GLU A N 1
ATOM 1392 C CA . GLU A 1 187 ? 101.092 28.699 86.705 1.00 111.23 262 GLU A CA 1
ATOM 1393 C C . GLU A 1 187 ? 99.834 28.067 86.127 1.00 108.80 262 GLU A C 1
ATOM 1394 O O . GLU A 1 187 ? 99.609 28.143 84.913 1.00 106.43 262 GLU A O 1
ATOM 1400 N N . ARG A 1 188 ? 98.998 27.456 86.971 1.00 102.26 263 ARG A N 1
ATOM 1401 C CA . ARG A 1 188 ? 97.784 26.821 86.468 1.00 98.36 263 ARG A CA 1
ATOM 1402 C C . ARG A 1 188 ? 96.798 27.856 85.941 1.00 90.86 263 ARG A C 1
ATOM 1403 O O . ARG A 1 188 ? 96.188 27.663 84.884 1.00 102.40 263 ARG A O 1
ATOM 1411 N N . LEU A 1 189 ? 96.614 28.958 86.672 1.00 79.69 264 LEU A N 1
ATOM 1412 C CA . LEU A 1 189 ? 95.674 29.977 86.215 1.00 87.84 264 LEU A CA 1
ATOM 1413 C C . LEU A 1 189 ? 96.182 30.681 84.964 1.00 81.10 264 LEU A C 1
ATOM 1414 O O . LEU A 1 189 ? 95.382 31.109 84.124 1.00 92.86 264 LEU A O 1
ATOM 1419 N N . GLU A 1 190 ? 97.500 30.780 84.801 1.00 76.78 265 GLU A N 1
ATOM 1420 C CA . GLU A 1 190 ? 98.036 31.327 83.559 1.00 86.59 265 GLU A CA 1
ATOM 1421 C C . GLU A 1 190 ? 97.809 30.369 82.396 1.00 85.17 265 GLU A C 1
ATOM 1422 O O . GLU A 1 190 ? 97.449 30.797 81.289 1.00 82.90 265 GLU A O 1
ATOM 1428 N N . LEU A 1 191 ? 98.032 29.070 82.626 1.00 79.48 266 LEU A N 1
ATOM 1429 C CA . LEU A 1 191 ? 97.612 28.060 81.658 1.00 64.19 266 LEU A CA 1
ATOM 1430 C C . LEU A 1 191 ? 96.156 28.255 81.268 1.00 74.95 266 LEU A C 1
ATOM 1431 O O . LEU A 1 191 ? 95.809 28.212 80.086 1.00 79.94 266 LEU A O 1
ATOM 1436 N N . LEU A 1 192 ? 95.290 28.463 82.262 1.00 67.26 267 LEU A N 1
ATOM 1437 C CA . LEU A 1 192 ? 93.858 28.579 82.005 1.00 70.02 267 LEU A CA 1
ATOM 1438 C C . LEU A 1 192 ? 93.546 29.812 81.166 1.00 72.94 267 LEU A C 1
ATOM 1439 O O . LEU A 1 192 ? 92.710 29.761 80.254 1.00 81.41 267 LEU A O 1
ATOM 1444 N N . LEU A 1 193 ? 94.205 30.932 81.468 1.00 61.32 268 LEU A N 1
ATOM 1445 C CA . LEU A 1 193 ? 94.038 32.141 80.668 1.00 65.49 268 LEU A CA 1
ATOM 1446 C C . LEU A 1 193 ? 94.455 31.902 79.218 1.00 78.17 268 LEU A C 1
ATOM 1447 O O . LEU A 1 193 ? 93.750 32.296 78.280 1.00 77.46 268 LEU A O 1
ATOM 1452 N N . GLN A 1 194 ? 95.602 31.246 79.015 1.00 77.52 269 GLN A N 1
ATOM 1453 C CA . GLN A 1 194 ? 96.068 30.978 77.655 1.00 70.10 269 GLN A CA 1
ATOM 1454 C C . GLN A 1 194 ? 95.126 30.019 76.928 1.00 69.93 269 GLN A C 1
ATOM 1455 O O . GLN A 1 194 ? 94.895 30.155 75.717 1.00 65.67 269 GLN A O 1
ATOM 1461 N N . LYS A 1 195 ? 94.565 29.051 77.657 1.00 64.46 270 LYS A N 1
ATOM 1462 C CA . LYS A 1 195 ? 93.607 28.122 77.066 1.00 60.52 270 LYS A CA 1
ATOM 1463 C C . LYS A 1 195 ? 92.350 28.856 76.624 1.00 65.96 270 LYS A C 1
ATOM 1464 O O . LYS A 1 195 ? 91.817 28.601 75.538 1.00 64.13 270 LYS A O 1
ATOM 1470 N N . ARG A 1 196 ? 91.851 29.765 77.469 1.00 64.22 271 ARG A N 1
ATOM 1471 C CA . ARG A 1 196 ? 90.728 30.612 77.075 1.00 63.30 271 ARG A CA 1
ATOM 1472 C C . ARG A 1 196 ? 91.062 31.431 75.833 1.00 64.60 271 ARG A C 1
ATOM 1473 O O . ARG A 1 196 ? 90.217 31.603 74.947 1.00 70.28 271 ARG A O 1
ATOM 1481 N N . LYS A 1 197 ? 92.288 31.955 75.761 1.00 68.67 272 LYS A N 1
ATOM 1482 C CA . LYS A 1 197 ? 92.695 32.739 74.598 1.00 74.11 272 LYS A CA 1
ATOM 1483 C C . LYS A 1 197 ? 92.622 31.911 73.318 1.00 70.49 272 LYS A C 1
ATOM 1484 O O . LYS A 1 197 ? 92.041 32.340 72.308 1.00 72.97 272 LYS A O 1
ATOM 1490 N N . GLU A 1 198 ? 93.205 30.711 73.346 1.00 62.50 273 GLU A N 1
ATOM 1491 C CA . GLU A 1 198 ? 93.179 29.862 72.157 1.00 66.56 273 GLU A CA 1
ATOM 1492 C C . GLU A 1 198 ? 91.765 29.394 71.828 1.00 72.10 273 GLU A C 1
ATOM 1493 O O . GLU A 1 198 ? 91.419 29.250 70.647 1.00 77.89 273 GLU A O 1
ATOM 1499 N N . LEU A 1 199 ? 90.932 29.164 72.847 1.00 69.99 274 LEU A N 1
ATOM 1500 C CA . LEU A 1 199 ? 89.535 28.826 72.594 1.00 55.15 274 LEU A CA 1
ATOM 1501 C C . LEU A 1 199 ? 88.817 29.968 71.890 1.00 54.95 274 LEU A C 1
ATOM 1502 O O . LEU A 1 199 ? 88.000 29.740 70.991 1.00 66.32 274 LEU A O 1
ATOM 1507 N N . GLN A 1 200 ? 89.107 31.208 72.291 1.00 54.06 275 GLN A N 1
ATOM 1508 C CA . GLN A 1 200 ? 88.499 32.359 71.630 1.00 62.59 275 GLN A CA 1
ATOM 1509 C C . GLN A 1 200 ? 88.967 32.471 70.184 1.00 78.77 275 GLN A C 1
ATOM 1510 O O . GLN A 1 200 ? 88.186 32.837 69.296 1.00 85.78 275 GLN A O 1
ATOM 1516 N N . GLU A 1 201 ? 90.242 32.169 69.928 1.00 63.73 276 GLU A N 1
ATOM 1517 C CA . GLU A 1 201 ? 90.714 32.155 68.544 1.00 63.03 276 GLU A CA 1
ATOM 1518 C C . GLU A 1 201 ? 89.974 31.102 67.720 1.00 68.32 276 GLU A C 1
ATOM 1519 O O . GLU A 1 201 ? 89.560 31.365 66.580 1.00 78.20 276 GLU A O 1
ATOM 1525 N N . ASN A 1 202 ? 89.793 29.904 68.285 1.00 61.18 277 ASN A N 1
ATOM 1526 C CA . ASN A 1 202 ? 89.019 28.870 67.598 1.00 75.51 277 ASN A CA 1
ATOM 1527 C C . ASN A 1 202 ? 87.591 29.334 67.329 1.00 75.56 277 ASN A C 1
ATOM 1528 O O . ASN A 1 202 ? 87.030 29.063 66.258 1.00 70.67 277 ASN A O 1
ATOM 1533 N N . GLN A 1 203 ? 86.980 30.020 68.301 1.00 59.03 278 GLN A N 1
ATOM 1534 C CA . GLN A 1 203 ? 85.610 30.481 68.116 1.00 65.66 278 GLN A CA 1
ATOM 1535 C C . GLN A 1 203 ? 85.537 31.526 67.015 1.00 68.02 278 GLN A C 1
ATOM 1536 O O . GLN A 1 203 ? 84.574 31.554 66.243 1.00 76.72 278 GLN A O 1
ATOM 1542 N N . ASP A 1 204 ? 86.550 32.392 66.924 1.00 59.32 279 ASP A N 1
ATOM 1543 C CA . ASP A 1 204 ? 86.581 33.370 65.840 1.00 68.63 279 ASP A CA 1
ATOM 1544 C C . ASP A 1 204 ? 86.733 32.690 64.486 1.00 63.60 279 ASP A C 1
ATOM 1545 O O . ASP A 1 204 ? 86.130 33.123 63.498 1.00 72.38 279 ASP A O 1
ATOM 1550 N N . GLU A 1 205 ? 87.528 31.623 64.419 1.00 58.95 280 GLU A N 1
ATOM 1551 C CA . GLU A 1 205 ? 87.688 30.909 63.152 1.00 66.34 280 GLU A CA 1
ATOM 1552 C C . GLU A 1 205 ? 86.370 30.260 62.723 1.00 67.82 280 GLU A C 1
ATOM 1553 O O . GLU A 1 205 ? 85.936 30.389 61.563 1.00 71.67 280 GLU A O 1
ATOM 1559 N N . ILE A 1 206 ? 85.715 29.564 63.656 1.00 64.47 281 ILE A N 1
ATOM 1560 C CA . ILE A 1 206 ? 84.410 28.971 63.369 1.00 56.56 281 ILE A CA 1
ATOM 1561 C C . ILE A 1 206 ? 83.402 30.053 62.997 1.00 70.79 281 ILE A C 1
ATOM 1562 O O . ILE A 1 206 ? 82.526 29.842 62.148 1.00 79.52 281 ILE A O 1
ATOM 1567 N N . GLU A 1 207 ? 83.515 31.231 63.617 1.00 67.21 282 GLU A N 1
ATOM 1568 C CA . GLU A 1 207 ? 82.617 32.336 63.299 1.00 60.34 282 GLU A CA 1
ATOM 1569 C C . GLU A 1 207 ? 82.842 32.837 61.881 1.00 67.47 282 GLU A C 1
ATOM 1570 O O . GLU A 1 207 ? 81.884 33.175 61.182 1.00 74.44 282 GLU A O 1
ATOM 1576 N N . ASN A 1 208 ? 84.102 32.904 61.443 1.00 77.95 283 ASN A N 1
ATOM 1577 C CA . ASN A 1 208 ? 84.380 33.250 60.051 1.00 77.85 283 ASN A CA 1
ATOM 1578 C C . ASN A 1 208 ? 83.714 32.259 59.108 1.00 77.83 283 ASN A C 1
ATOM 1579 O O . ASN A 1 208 ? 83.064 32.652 58.132 1.00 77.68 283 ASN A O 1
ATOM 1584 N N . MET A 1 209 ? 83.858 30.963 59.393 1.00 73.64 284 MET A N 1
ATOM 1585 C CA . MET A 1 209 ? 83.243 29.947 58.536 1.00 70.39 284 MET A CA 1
ATOM 1586 C C . MET A 1 209 ? 81.722 30.100 58.489 1.00 67.96 284 MET A C 1
ATOM 1587 O O . MET A 1 209 ? 81.112 30.090 57.408 1.00 64.70 284 MET A O 1
ATOM 1592 N N . MET A 1 210 ? 81.096 30.237 59.661 1.00 63.41 285 MET A N 1
ATOM 1593 C CA . MET A 1 210 ? 79.642 30.352 59.741 1.00 61.03 285 MET A CA 1
ATOM 1594 C C . MET A 1 210 ? 79.143 31.613 59.047 1.00 68.24 285 MET A C 1
ATOM 1595 O O . MET A 1 210 ? 78.135 31.581 58.330 1.00 63.75 285 MET A O 1
ATOM 1600 N N . ASN A 1 211 ? 79.830 32.737 59.267 1.00 64.10 286 ASN A N 1
ATOM 1601 C CA . ASN A 1 211 ? 79.492 33.986 58.595 1.00 68.20 286 ASN A CA 1
ATOM 1602 C C . ASN A 1 211 ? 79.605 33.840 57.086 1.00 64.63 286 ASN A C 1
ATOM 1603 O O . ASN A 1 211 ? 78.769 34.360 56.338 1.00 68.73 286 ASN A O 1
ATOM 1608 N N . ALA A 1 212 ? 80.640 33.138 56.620 1.00 62.14 287 ALA A N 1
ATOM 1609 C CA . ALA A 1 212 ? 80.795 32.914 55.189 1.00 68.11 287 ALA A CA 1
ATOM 1610 C C . ALA A 1 212 ? 79.603 32.151 54.630 1.00 64.10 287 ALA A C 1
ATOM 1611 O O . ALA A 1 212 ? 79.023 32.545 53.611 1.00 64.43 287 ALA A O 1
ATOM 1613 N N . ILE A 1 213 ? 79.209 31.062 55.296 1.00 69.23 288 ILE A N 1
ATOM 1614 C CA . ILE A 1 213 ? 78.070 30.283 54.802 1.00 63.73 288 ILE A CA 1
ATOM 1615 C C . ILE A 1 213 ? 76.798 31.125 54.813 1.00 59.99 288 ILE A C 1
ATOM 1616 O O . ILE A 1 213 ? 76.036 31.141 53.838 1.00 51.95 288 ILE A O 1
ATOM 1621 N N . PHE A 1 214 ? 76.552 31.843 55.912 1.00 56.24 289 PHE A N 1
ATOM 1622 C CA . PHE A 1 214 ? 75.309 32.600 56.033 1.00 59.93 289 PHE A CA 1
ATOM 1623 C C . PHE A 1 214 ? 75.229 33.711 54.992 1.00 61.64 289 PHE A C 1
ATOM 1624 O O . PHE A 1 214 ? 74.255 33.797 54.234 1.00 62.48 289 PHE A O 1
ATOM 1632 N N . LYS A 1 215 ? 76.249 34.571 54.939 1.00 56.44 290 LYS A N 1
ATOM 1633 C CA . LYS A 1 215 ? 76.210 35.735 54.065 1.00 58.17 290 LYS A CA 1
ATOM 1634 C C . LYS A 1 215 ? 76.418 35.379 52.599 1.00 58.92 290 LYS A C 1
ATOM 1635 O O . LYS A 1 215 ? 76.005 36.150 51.727 1.00 60.31 290 LYS A O 1
ATOM 1641 N N . GLY A 1 216 ? 77.047 34.242 52.300 1.00 52.64 291 GLY A N 1
ATOM 1642 C CA . GLY A 1 216 ? 77.315 33.900 50.918 1.00 46.24 291 GLY A CA 1
ATOM 1643 C C . GLY A 1 216 ? 76.344 32.895 50.342 1.00 58.62 291 GLY A C 1
ATOM 1644 O O . GLY A 1 216 ? 76.224 32.776 49.118 1.00 58.37 291 GLY A O 1
ATOM 1645 N N . VAL A 1 217 ? 75.640 32.164 51.200 1.00 62.87 292 VAL A N 1
ATOM 1646 C CA . VAL A 1 217 ? 74.712 31.160 50.700 1.00 58.88 292 VAL A CA 1
ATOM 1647 C C . VAL A 1 217 ? 73.297 31.439 51.185 1.00 60.42 292 VAL A C 1
ATOM 1648 O O . VAL A 1 217 ? 72.367 31.527 50.373 1.00 69.34 292 VAL A O 1
ATOM 1652 N N . PHE A 1 218 ? 73.115 31.571 52.505 1.00 52.38 293 PHE A N 1
ATOM 1653 C CA . PHE A 1 218 ? 71.760 31.642 53.053 1.00 57.12 293 PHE A CA 1
ATOM 1654 C C . PHE A 1 218 ? 70.995 32.843 52.514 1.00 66.74 293 PHE A C 1
ATOM 1655 O O . PHE A 1 218 ? 69.877 32.700 52.008 1.00 68.22 293 PHE A O 1
ATOM 1663 N N . VAL A 1 219 ? 71.568 34.042 52.633 1.00 66.21 294 VAL A N 1
ATOM 1664 C CA . VAL A 1 219 ? 70.858 35.252 52.235 1.00 63.83 294 VAL A CA 1
ATOM 1665 C C . VAL A 1 219 ? 70.519 35.268 50.753 1.00 66.20 294 VAL A C 1
ATOM 1666 O O . VAL A 1 219 ? 69.696 36.081 50.323 1.00 63.38 294 VAL A O 1
ATOM 1670 N N . HIS A 1 220 ? 71.128 34.384 49.964 1.00 59.00 295 HIS A N 1
ATOM 1671 C CA . HIS A 1 220 ? 70.813 34.252 48.549 1.00 68.55 295 HIS A CA 1
ATOM 1672 C C . HIS A 1 220 ? 69.879 33.089 48.255 1.00 68.47 295 HIS A C 1
ATOM 1673 O O . HIS A 1 220 ? 69.097 33.165 47.301 1.00 75.28 295 HIS A O 1
ATOM 1680 N N . ARG A 1 221 ? 69.938 32.015 49.046 1.00 62.38 296 ARG A N 1
ATOM 1681 C CA . ARG A 1 221 ? 69.127 30.833 48.785 1.00 61.47 296 ARG A CA 1
ATOM 1682 C C . ARG A 1 221 ? 67.829 30.788 49.582 1.00 63.48 296 ARG A C 1
ATOM 1683 O O . ARG A 1 221 ? 66.928 30.030 49.212 1.00 62.99 296 ARG A O 1
ATOM 1691 N N . TYR A 1 222 ? 67.707 31.566 50.661 1.00 63.76 297 TYR A N 1
ATOM 1692 C CA . TYR A 1 222 ? 66.425 31.658 51.351 1.00 60.80 297 TYR A CA 1
ATOM 1693 C C . TYR A 1 222 ? 65.373 32.342 50.489 1.00 64.52 297 TYR A C 1
ATOM 1694 O O . TYR A 1 222 ? 64.174 32.193 50.750 1.00 64.49 297 TYR A O 1
ATOM 1703 N N . ARG A 1 223 ? 65.805 33.102 49.485 1.00 63.95 298 ARG A N 1
ATOM 1704 C CA . ARG A 1 223 ? 64.930 33.748 48.517 1.00 58.93 298 ARG A CA 1
ATOM 1705 C C . ARG A 1 223 ? 65.108 33.147 47.125 1.00 64.49 298 ARG A C 1
ATOM 1706 O O . ARG A 1 223 ? 64.920 33.828 46.114 1.00 68.95 298 ARG A O 1
ATOM 1714 N N . ASP A 1 224 ? 65.478 31.869 47.073 1.00 67.21 299 ASP A N 1
ATOM 1715 C CA . ASP A 1 224 ? 65.678 31.181 45.806 1.00 63.62 299 ASP A CA 1
ATOM 1716 C C . ASP A 1 224 ? 64.367 31.076 45.036 1.00 68.60 299 ASP A C 1
ATOM 1717 O O . ASP A 1 224 ? 63.277 31.083 45.612 1.00 69.81 299 ASP A O 1
ATOM 1722 N N . ALA A 1 225 ? 64.482 30.973 43.710 1.00 69.18 300 ALA A N 1
ATOM 1723 C CA . ALA A 1 225 ? 63.291 30.790 42.888 1.00 66.67 300 ALA A CA 1
ATOM 1724 C C . ALA A 1 225 ? 62.606 29.465 43.200 1.00 59.78 300 ALA A C 1
ATOM 1725 O O . ALA A 1 225 ? 61.372 29.387 43.236 1.00 68.17 300 ALA A O 1
ATOM 1727 N N . ILE A 1 226 ? 63.389 28.419 43.441 1.00 54.27 301 ILE A N 1
ATOM 1728 C CA . ILE A 1 226 ? 62.842 27.100 43.740 1.00 50.77 301 ILE A CA 1
ATOM 1729 C C . ILE A 1 226 ? 62.365 27.076 45.187 1.00 64.65 301 ILE A C 1
ATOM 1730 O O . ILE A 1 226 ? 63.082 27.506 46.099 1.00 73.23 301 ILE A O 1
ATOM 1735 N N . ALA A 1 227 ? 61.147 26.573 45.401 1.00 66.06 302 ALA A N 1
ATOM 1736 C CA . ALA A 1 227 ? 60.583 26.551 46.747 1.00 64.84 302 ALA A CA 1
ATOM 1737 C C . ALA A 1 227 ? 61.313 25.557 47.644 1.00 65.90 302 ALA A C 1
ATOM 1738 O O . ALA A 1 227 ? 61.441 25.783 48.853 1.00 72.26 302 ALA A O 1
ATOM 1740 N N . GLU A 1 228 ? 61.794 24.451 47.067 1.00 70.63 303 GLU A N 1
ATOM 1741 C CA . GLU A 1 228 ? 62.495 23.430 47.844 1.00 70.66 303 GLU A CA 1
ATOM 1742 C C . GLU A 1 228 ? 63.728 24.008 48.529 1.00 70.48 303 GLU A C 1
ATOM 1743 O O . GLU A 1 228 ? 63.973 23.762 49.719 1.00 74.38 303 GLU A O 1
ATOM 1749 N N . ILE A 1 229 ? 64.520 24.778 47.781 1.00 55.29 304 ILE A N 1
ATOM 1750 C CA . ILE A 1 229 ? 65.728 25.392 48.323 1.00 60.35 304 ILE A CA 1
ATOM 1751 C C . ILE A 1 229 ? 65.377 26.333 49.471 1.00 60.35 304 ILE A C 1
ATOM 1752 O O . ILE A 1 229 ? 66.026 26.326 50.530 1.00 71.89 304 ILE A O 1
ATOM 1757 N N . ARG A 1 230 ? 64.340 27.154 49.279 1.00 51.18 305 ARG A N 1
ATOM 1758 C CA . ARG A 1 230 ? 63.914 28.075 50.328 1.00 64.91 305 ARG A CA 1
ATOM 1759 C C . ARG A 1 230 ? 63.501 27.323 51.584 1.00 58.95 305 ARG A C 1
ATOM 1760 O O . ARG A 1 230 ? 63.830 27.737 52.703 1.00 60.15 305 ARG A O 1
ATOM 1768 N N . ALA A 1 231 ? 62.762 26.223 51.416 1.00 56.52 306 ALA A N 1
ATOM 1769 C CA . ALA A 1 231 ? 62.338 25.429 52.565 1.00 61.23 306 ALA A CA 1
ATOM 1770 C C . ALA A 1 231 ? 63.535 24.853 53.307 1.00 72.20 306 ALA A C 1
ATOM 1771 O O . ALA A 1 231 ? 63.565 24.846 54.545 1.00 61.89 306 ALA A O 1
ATOM 1773 N N . ILE A 1 232 ? 64.528 24.361 52.563 1.00 57.35 307 ILE A N 1
ATOM 1774 C CA . ILE A 1 232 ? 65.750 23.857 53.189 1.00 43.78 307 ILE A CA 1
ATOM 1775 C C . ILE A 1 232 ? 66.388 24.940 54.054 1.00 56.96 307 ILE A C 1
ATOM 1776 O O . ILE A 1 232 ? 66.700 24.720 55.236 1.00 61.60 307 ILE A O 1
ATOM 1781 N N . CYS A 1 233 ? 66.571 26.134 53.483 1.00 55.39 308 CYS A N 1
ATOM 1782 C CA . CYS A 1 233 ? 67.235 27.203 54.230 1.00 53.11 308 CYS A CA 1
ATOM 1783 C C . CYS A 1 233 ? 66.430 27.617 55.460 1.00 58.03 308 CYS A C 1
ATOM 1784 O O . CYS A 1 233 ? 66.999 27.832 56.540 1.00 61.61 308 CYS A O 1
ATOM 1787 N N . ILE A 1 234 ? 65.105 27.721 55.324 1.00 54.61 309 ILE A N 1
ATOM 1788 C CA . ILE A 1 234 ? 64.267 28.150 56.444 1.00 52.66 309 ILE A CA 1
ATOM 1789 C C . ILE A 1 234 ? 64.331 27.133 57.580 1.00 55.04 309 ILE A C 1
ATOM 1790 O O . ILE A 1 234 ? 64.520 27.489 58.755 1.00 59.75 309 ILE A O 1
ATOM 1795 N N . GLU A 1 235 ? 64.161 25.850 57.246 1.00 53.56 310 GLU A N 1
ATOM 1796 C CA . GLU A 1 235 ? 64.242 24.800 58.255 1.00 60.94 310 GLU A CA 1
ATOM 1797 C C . GLU A 1 235 ? 65.580 24.841 58.982 1.00 59.10 310 GLU A C 1
ATOM 1798 O O . GLU A 1 235 ? 65.638 24.734 60.216 1.00 65.20 310 GLU A O 1
ATOM 1804 N N . GLU A 1 236 ? 66.673 25.020 58.238 1.00 55.66 311 GLU A N 1
ATOM 1805 C CA . GLU A 1 236 ? 67.972 24.969 58.901 1.00 60.36 311 GLU A CA 1
ATOM 1806 C C . GLU A 1 236 ? 68.244 26.214 59.742 1.00 59.44 311 GLU A C 1
ATOM 1807 O O . GLU A 1 236 ? 68.929 26.120 60.767 1.00 60.43 311 GLU A O 1
ATOM 1813 N N . ILE A 1 237 ? 67.709 27.377 59.364 1.00 56.56 312 ILE A N 1
ATOM 1814 C CA . ILE A 1 237 ? 67.874 28.532 60.246 1.00 52.34 312 ILE A CA 1
ATOM 1815 C C . ILE A 1 237 ? 67.062 28.347 61.525 1.00 50.66 312 ILE A C 1
ATOM 1816 O O . ILE A 1 237 ? 67.515 28.716 62.619 1.00 60.13 312 ILE A O 1
ATOM 1821 N N . GLY A 1 238 ? 65.873 27.746 61.426 1.00 53.14 313 GLY A N 1
ATOM 1822 C CA . GLY A 1 238 ? 65.159 27.385 62.642 1.00 58.97 313 GLY A CA 1
ATOM 1823 C C . GLY A 1 238 ? 65.967 26.451 63.524 1.00 59.51 313 GLY A C 1
ATOM 1824 O O . GLY A 1 238 ? 65.997 26.599 64.753 1.00 54.76 313 GLY A O 1
ATOM 1825 N N . ILE A 1 239 ? 66.644 25.481 62.903 1.00 50.19 314 ILE A N 1
ATOM 1826 C CA . ILE A 1 239 ? 67.473 24.544 63.659 1.00 51.45 314 ILE A CA 1
ATOM 1827 C C . ILE A 1 239 ? 68.613 25.276 64.360 1.00 55.97 314 ILE A C 1
ATOM 1828 O O . ILE A 1 239 ? 68.928 24.994 65.522 1.00 58.61 314 ILE A O 1
ATOM 1833 N N . TRP A 1 240 ? 69.262 26.212 63.662 1.00 50.11 315 TRP A N 1
ATOM 1834 C CA . TRP A 1 240 ? 70.340 26.980 64.285 1.00 47.13 315 TRP A CA 1
ATOM 1835 C C . TRP A 1 240 ? 69.829 27.788 65.470 1.00 49.77 315 TRP A C 1
ATOM 1836 O O . TRP A 1 240 ? 70.498 27.879 66.506 1.00 53.11 315 TRP A O 1
ATOM 1847 N N . MET A 1 241 ? 68.649 28.398 65.329 1.00 48.78 316 MET A N 1
ATOM 1848 C CA . MET A 1 241 ? 68.096 29.190 66.424 1.00 48.50 316 MET A CA 1
ATOM 1849 C C . MET A 1 241 ? 67.801 28.324 67.642 1.00 49.48 316 MET A C 1
ATOM 1850 O O . MET A 1 241 ? 68.104 28.716 68.774 1.00 58.94 316 MET A O 1
ATOM 1855 N N . LYS A 1 242 ? 67.216 27.141 67.431 1.00 49.30 317 LYS A N 1
ATOM 1856 C CA . LYS A 1 242 ? 66.986 26.229 68.553 1.00 49.84 317 LYS A CA 1
ATOM 1857 C C . LYS A 1 242 ? 68.293 25.740 69.172 1.00 58.29 317 LYS A C 1
ATOM 1858 O O . LYS A 1 242 ? 68.420 25.670 70.401 1.00 57.69 317 LYS A O 1
ATOM 1864 N N . MET A 1 243 ? 69.273 25.395 68.335 1.00 58.75 318 MET A N 1
ATOM 1865 C CA . MET A 1 243 ? 70.504 24.769 68.807 1.00 60.14 318 MET A CA 1
ATOM 1866 C C . MET A 1 243 ? 71.287 25.701 69.720 1.00 57.79 318 MET A C 1
ATOM 1867 O O . MET A 1 243 ? 71.751 25.301 70.795 1.00 50.32 318 MET A O 1
ATOM 1872 N N . TYR A 1 244 ? 71.452 26.952 69.291 1.00 61.71 319 TYR A N 1
ATOM 1873 C CA . TYR A 1 244 ? 72.350 27.918 69.919 1.00 58.55 319 TYR A CA 1
ATOM 1874 C C . TYR A 1 244 ? 71.566 29.219 70.110 1.00 57.56 319 TYR A C 1
ATOM 1875 O O . TYR A 1 244 ? 71.770 30.198 69.392 1.00 59.21 319 TYR A O 1
ATOM 1884 N N . SER A 1 245 ? 70.658 29.213 71.089 1.00 60.56 320 SER A N 1
ATOM 1885 C CA . SER A 1 245 ? 69.708 30.311 71.224 1.00 59.88 320 SER A CA 1
ATOM 1886 C C . SER A 1 245 ? 70.411 31.630 71.520 1.00 59.28 320 SER A C 1
ATOM 1887 O O . SER A 1 245 ? 70.027 32.677 70.988 1.00 63.14 320 SER A O 1
ATOM 1890 N N . ASP A 1 246 ? 71.446 31.602 72.364 1.00 59.69 321 ASP A N 1
ATOM 1891 C CA . ASP A 1 246 ? 72.106 32.845 72.754 1.00 68.35 321 ASP A CA 1
ATOM 1892 C C . ASP A 1 246 ? 72.795 33.525 71.577 1.00 56.91 321 ASP A C 1
ATOM 1893 O O . ASP A 1 246 ? 72.957 34.751 71.584 1.00 62.25 321 ASP A O 1
ATOM 1898 N N . ALA A 1 247 ? 73.195 32.760 70.559 1.00 40.99 322 ALA A N 1
ATOM 1899 C CA . ALA A 1 247 ? 73.924 33.312 69.427 1.00 45.81 322 ALA A CA 1
ATOM 1900 C C . ALA A 1 247 ? 73.104 33.432 68.152 1.00 68.49 322 ALA A C 1
ATOM 1901 O O . ALA A 1 247 ? 73.498 34.188 67.258 1.00 69.62 322 ALA A O 1
ATOM 1903 N N . PHE A 1 248 ? 71.988 32.710 68.034 1.00 72.30 323 PHE A N 1
ATOM 1904 C CA . PHE A 1 248 ? 71.206 32.721 66.806 1.00 61.95 323 PHE A CA 1
ATOM 1905 C C . PHE A 1 248 ? 69.744 33.099 66.990 1.00 62.91 323 PHE A C 1
ATOM 1906 O O . PHE A 1 248 ? 69.050 33.292 65.986 1.00 61.92 323 PHE A O 1
ATOM 1914 N N . LEU A 1 249 ? 69.253 33.214 68.226 1.00 52.37 324 LEU A N 1
ATOM 1915 C CA . LEU A 1 249 ? 67.892 33.695 68.461 1.00 60.46 324 LEU A CA 1
ATOM 1916 C C . LEU A 1 249 ? 67.944 35.215 68.583 1.00 60.78 324 LEU A C 1
ATOM 1917 O O . LEU A 1 249 ? 67.924 35.793 69.672 1.00 64.44 324 LEU A O 1
ATOM 1922 N N . ASN A 1 250 ? 68.030 35.868 67.426 1.00 70.44 325 ASN A N 1
ATOM 1923 C CA . ASN A 1 250 ? 68.049 37.319 67.346 1.00 77.41 325 ASN A CA 1
ATOM 1924 C C . ASN A 1 250 ? 67.108 37.761 66.236 1.00 76.06 325 ASN A C 1
ATOM 1925 O O . ASN A 1 250 ? 66.691 36.963 65.392 1.00 72.01 325 ASN A O 1
ATOM 1930 N N . ASP A 1 251 ? 66.770 39.052 66.246 1.00 70.47 326 ASP A N 1
ATOM 1931 C CA . ASP A 1 251 ? 65.971 39.604 65.158 1.00 61.03 326 ASP A CA 1
ATOM 1932 C C . ASP A 1 251 ? 66.701 39.498 63.826 1.00 67.45 326 ASP A C 1
ATOM 1933 O O . ASP A 1 251 ? 66.063 39.314 62.782 1.00 69.81 326 ASP A O 1
ATOM 1938 N N . SER A 1 252 ? 68.035 39.590 63.849 1.00 76.96 327 SER A N 1
ATOM 1939 C CA . SER A 1 252 ? 68.824 39.512 62.623 1.00 76.04 327 SER A CA 1
ATOM 1940 C C . SER A 1 252 ? 68.629 38.182 61.908 1.00 75.14 327 SER A C 1
ATOM 1941 O O . SER A 1 252 ? 68.761 38.113 60.680 1.00 80.73 327 SER A O 1
ATOM 1944 N N . TYR A 1 253 ? 68.330 37.119 62.652 1.00 72.97 328 TYR A N 1
ATOM 1945 C CA . TYR A 1 253 ? 68.021 35.822 62.068 1.00 66.55 328 TYR A CA 1
ATOM 1946 C C . TYR A 1 253 ? 66.523 35.591 61.936 1.00 68.01 328 TYR A C 1
ATOM 1947 O O . TYR A 1 253 ? 66.074 34.992 60.954 1.00 72.05 328 TYR A O 1
ATOM 1956 N N . LEU A 1 254 ? 65.740 36.072 62.907 1.00 61.33 329 LEU A N 1
ATOM 1957 C CA . LEU A 1 254 ? 64.299 35.852 62.893 1.00 52.81 329 LEU A CA 1
ATOM 1958 C C . LEU A 1 254 ? 63.627 36.562 61.725 1.00 53.66 329 LEU A C 1
ATOM 1959 O O . LEU A 1 254 ? 62.543 36.148 61.292 1.00 54.82 329 LEU A O 1
ATOM 1964 N N . LYS A 1 255 ? 64.242 37.635 61.216 1.00 55.94 330 LYS A N 1
ATOM 1965 C CA . LYS A 1 255 ? 63.611 38.406 60.150 1.00 41.66 330 LYS A CA 1
ATOM 1966 C C . LYS A 1 255 ? 63.410 37.568 58.899 1.00 50.77 330 LYS A C 1
ATOM 1967 O O . LYS A 1 255 ? 62.437 37.772 58.168 1.00 59.67 330 LYS A O 1
ATOM 1973 N N . TYR A 1 256 ? 64.310 36.621 58.636 1.00 53.73 331 TYR A N 1
ATOM 1974 C CA . TYR A 1 256 ? 64.178 35.801 57.438 1.00 59.80 331 TYR A CA 1
ATOM 1975 C C . TYR A 1 256 ? 62.968 34.885 57.540 1.00 53.01 331 TYR A C 1
ATOM 1976 O O . TYR A 1 256 ? 62.202 34.748 56.578 1.00 50.84 331 TYR A O 1
ATOM 1985 N N . VAL A 1 257 ? 62.769 34.266 58.706 1.00 58.25 332 VAL A N 1
ATOM 1986 C CA . VAL A 1 257 ? 61.576 33.451 58.919 1.00 58.53 332 VAL A CA 1
ATOM 1987 C C . VAL A 1 257 ? 60.325 34.312 58.827 1.00 56.36 332 VAL A C 1
ATOM 1988 O O . VAL A 1 257 ? 59.325 33.918 58.214 1.00 57.59 332 VAL A O 1
ATOM 1992 N N . GLY A 1 258 ? 60.364 35.507 59.422 1.00 51.30 333 GLY A N 1
ATOM 1993 C CA . GLY A 1 258 ? 59.198 36.376 59.382 1.00 47.96 333 GLY A CA 1
ATOM 1994 C C . GLY A 1 258 ? 58.836 36.809 57.973 1.00 58.92 333 GLY A C 1
ATOM 1995 O O . GLY A 1 258 ? 57.658 36.862 57.611 1.00 59.84 333 GLY A O 1
ATOM 1996 N N . TRP A 1 259 ? 59.846 37.121 57.160 1.00 52.11 334 TRP A N 1
ATOM 1997 C CA . TRP A 1 259 ? 59.608 37.521 55.779 1.00 47.99 334 TRP A CA 1
ATOM 1998 C C . TRP A 1 259 ? 59.086 36.350 54.961 1.00 62.65 334 TRP A C 1
ATOM 1999 O O . TRP A 1 259 ? 58.116 36.486 54.205 1.00 68.05 334 TRP A O 1
ATOM 2010 N N . THR A 1 260 ? 59.720 35.185 55.102 1.00 57.19 335 THR A N 1
ATOM 2011 C CA . THR A 1 260 ? 59.367 34.028 54.298 1.00 48.09 335 THR A CA 1
ATOM 2012 C C . THR A 1 260 ? 58.081 33.368 54.777 1.00 58.57 335 THR A C 1
ATOM 2013 O O . THR A 1 260 ? 57.581 32.454 54.114 1.00 71.77 335 THR A O 1
ATOM 2017 N N . MET A 1 261 ? 57.540 33.812 55.915 1.00 56.46 336 MET A N 1
ATOM 2018 C CA . MET A 1 261 ? 56.173 33.467 56.288 1.00 55.68 336 MET A CA 1
ATOM 2019 C C . MET A 1 261 ? 55.167 33.899 55.229 1.00 60.33 336 MET A C 1
ATOM 2020 O O . MET A 1 261 ? 54.069 33.335 55.161 1.00 62.85 336 MET A O 1
ATOM 2025 N N . HIS A 1 262 ? 55.515 34.893 54.413 1.00 61.49 337 HIS A N 1
ATOM 2026 C CA . HIS A 1 262 ? 54.633 35.430 53.388 1.00 62.95 337 HIS A CA 1
ATOM 2027 C C . HIS A 1 262 ? 54.874 34.798 52.023 1.00 66.58 337 HIS A C 1
ATOM 2028 O O . HIS A 1 262 ? 54.320 35.272 51.024 1.00 49.84 337 HIS A O 1
ATOM 2035 N N . ASP A 1 263 ? 55.692 33.748 51.959 1.00 67.43 338 ASP A N 1
ATOM 2036 C CA . ASP A 1 263 ? 55.954 33.070 50.697 1.00 61.77 338 ASP A CA 1
ATOM 2037 C C . ASP A 1 263 ? 54.666 32.485 50.133 1.00 60.56 338 ASP A C 1
ATOM 2038 O O . ASP A 1 263 ? 53.846 31.924 50.865 1.00 59.88 338 ASP A O 1
ATOM 2043 N N . LYS A 1 264 ? 54.486 32.626 48.816 1.00 59.87 339 LYS A N 1
ATOM 2044 C CA . LYS A 1 264 ? 53.267 32.134 48.179 1.00 63.09 339 LYS A CA 1
ATOM 2045 C C . LYS A 1 264 ? 53.143 30.619 48.290 1.00 64.35 339 LYS A C 1
ATOM 2046 O O . LYS A 1 264 ? 52.028 30.092 48.381 1.00 84.01 339 LYS A O 1
ATOM 2052 N N . GLN A 1 265 ? 54.264 29.904 48.288 1.00 67.81 340 GLN A N 1
ATOM 2053 C CA . GLN A 1 265 ? 54.233 28.452 48.402 1.00 61.05 340 GLN A CA 1
ATOM 2054 C C . GLN A 1 265 ? 53.950 28.030 49.839 1.00 68.41 340 GLN A C 1
ATOM 2055 O O . GLN A 1 265 ? 54.524 28.573 50.788 1.00 76.65 340 GLN A O 1
ATOM 2061 N N . GLY A 1 266 ? 53.059 27.047 49.994 1.00 68.58 341 GLY A N 1
ATOM 2062 C CA . GLY A 1 266 ? 52.656 26.619 51.324 1.00 67.59 341 GLY A CA 1
ATOM 2063 C C . GLY A 1 266 ? 53.682 25.769 52.043 1.00 66.49 341 GLY A C 1
ATOM 2064 O O . GLY A 1 266 ? 53.750 25.791 53.277 1.00 58.65 341 GLY A O 1
ATOM 2065 N N . GLU A 1 267 ? 54.477 25.002 51.294 1.00 66.71 342 GLU A N 1
ATOM 2066 C CA . GLU A 1 267 ? 55.561 24.227 51.889 1.00 80.56 342 GLU A CA 1
ATOM 2067 C C . GLU A 1 267 ? 56.499 25.121 52.694 1.00 73.46 342 GLU A C 1
ATOM 2068 O O . GLU A 1 267 ? 56.835 24.827 53.852 1.00 72.28 342 GLU A O 1
ATOM 2074 N N . VAL A 1 268 ? 56.899 26.244 52.098 1.00 54.80 343 VAL A N 1
ATOM 2075 C CA . VAL A 1 268 ? 57.802 27.175 52.763 1.00 60.09 343 VAL A CA 1
ATOM 2076 C C . VAL A 1 268 ? 57.139 27.771 54.003 1.00 60.04 343 VAL A C 1
ATOM 2077 O O . VAL A 1 268 ? 57.773 27.929 55.058 1.00 63.58 343 VAL A O 1
ATOM 2081 N N . ARG A 1 269 ? 55.848 28.099 53.896 1.00 55.34 344 ARG A N 1
ATOM 2082 C CA . ARG A 1 269 ? 55.118 28.670 55.023 1.00 60.74 344 ARG A CA 1
ATOM 2083 C C . ARG A 1 269 ? 55.081 27.704 56.202 1.00 65.46 344 ARG A C 1
ATOM 2084 O O . ARG A 1 269 ? 55.297 28.102 57.356 1.00 71.53 344 ARG A O 1
ATOM 2092 N N . LEU A 1 270 ? 54.812 26.424 55.928 1.00 64.48 345 LEU A N 1
ATOM 2093 C CA . LEU A 1 270 ? 54.795 25.424 56.990 1.00 59.89 345 LEU A CA 1
ATOM 2094 C C . LEU A 1 270 ? 56.178 25.273 57.617 1.00 52.54 345 LEU A C 1
ATOM 2095 O O . LEU A 1 270 ? 56.303 25.089 58.839 1.00 49.85 345 LEU A O 1
ATOM 2100 N N . LYS A 1 271 ? 57.229 25.339 56.794 1.00 49.34 346 LYS A N 1
ATOM 2101 C CA . LYS A 1 271 ? 58.581 25.272 57.339 1.00 55.12 346 LYS A CA 1
ATOM 2102 C C . LYS A 1 271 ? 58.813 26.401 58.338 1.00 61.53 346 LYS A C 1
ATOM 2103 O O . LYS A 1 271 ? 59.318 26.181 59.452 1.00 66.14 346 LYS A O 1
ATOM 2109 N N . CYS A 1 272 ? 58.433 27.622 57.948 1.00 52.80 347 CYS A N 1
ATOM 2110 C CA . CYS A 1 272 ? 58.540 28.767 58.850 1.00 47.90 347 CYS A CA 1
ATOM 2111 C C . CYS A 1 272 ? 57.781 28.521 60.152 1.00 56.29 347 CYS A C 1
ATOM 2112 O O . CYS A 1 272 ? 58.299 28.782 61.249 1.00 63.82 347 CYS A O 1
ATOM 2115 N N . LEU A 1 273 ? 56.546 28.019 60.048 1.00 55.61 348 LEU A N 1
ATOM 2116 C CA . LEU A 1 273 ? 55.723 27.823 61.242 1.00 58.50 348 LEU A CA 1
ATOM 2117 C C . LEU A 1 273 ? 56.357 26.829 62.208 1.00 55.10 348 LEU A C 1
ATOM 2118 O O . LEU A 1 273 ? 56.369 27.055 63.425 1.00 58.56 348 LEU A O 1
ATOM 2123 N N . THR A 1 274 ? 56.872 25.712 61.690 1.00 53.43 349 THR A N 1
ATOM 2124 C CA . THR A 1 274 ? 57.496 24.726 62.571 1.00 59.91 349 THR A CA 1
ATOM 2125 C C . THR A 1 274 ? 58.743 25.295 63.242 1.00 58.42 349 THR A C 1
ATOM 2126 O O . THR A 1 274 ? 58.957 25.110 64.460 1.00 59.78 349 THR A O 1
ATOM 2130 N N . ALA A 1 275 ? 59.580 25.988 62.460 1.00 47.32 350 ALA A N 1
ATOM 2131 C CA . ALA A 1 275 ? 60.755 26.635 63.031 1.00 53.58 350 ALA A CA 1
ATOM 2132 C C . ALA A 1 275 ? 60.363 27.546 64.188 1.00 60.91 350 ALA A C 1
ATOM 2133 O O . ALA A 1 275 ? 61.006 27.541 65.244 1.00 60.67 350 ALA A O 1
ATOM 2135 N N . LEU A 1 276 ? 59.288 28.320 64.016 1.00 54.57 351 LEU A N 1
ATOM 2136 C CA . LEU A 1 276 ? 58.855 29.209 65.093 1.00 51.08 351 LEU A CA 1
ATOM 2137 C C . LEU A 1 276 ? 58.325 28.427 66.293 1.00 55.86 351 LEU A C 1
ATOM 2138 O O . LEU A 1 276 ? 58.547 28.824 67.448 1.00 59.72 351 LEU A O 1
ATOM 2143 N N . GLN A 1 277 ? 57.604 27.330 66.033 1.00 56.99 352 GLN A N 1
ATOM 2144 C CA . GLN A 1 277 ? 57.021 26.534 67.110 1.00 64.32 352 GLN A CA 1
ATOM 2145 C C . GLN A 1 277 ? 58.084 26.046 68.078 1.00 69.49 352 GLN A C 1
ATOM 2146 O O . GLN A 1 277 ? 57.856 26.012 69.293 1.00 68.32 352 GLN A O 1
ATOM 2152 N N . GLY A 1 278 ? 59.235 25.632 67.556 1.00 65.30 353 GLY A N 1
ATOM 2153 C CA . GLY A 1 278 ? 60.312 25.242 68.460 1.00 65.71 353 GLY A CA 1
ATOM 2154 C C . GLY A 1 278 ? 60.628 26.302 69.510 1.00 62.99 353 GLY A C 1
ATOM 2155 O O . GLY A 1 278 ? 60.530 26.067 70.729 1.00 79.84 353 GLY A O 1
ATOM 2156 N N . LEU A 1 279 ? 60.981 27.495 69.028 1.00 56.94 354 LEU A N 1
ATOM 2157 C CA . LEU A 1 279 ? 61.353 28.591 69.917 1.00 53.07 354 LEU A CA 1
ATOM 2158 C C . LEU A 1 279 ? 60.230 28.934 70.888 1.00 64.34 354 LEU A C 1
ATOM 2159 O O . LEU A 1 279 ? 60.476 29.150 72.080 1.00 71.83 354 LEU A O 1
ATOM 2164 N N . TYR A 1 280 ? 58.986 28.985 70.401 1.00 58.33 355 TYR A N 1
ATOM 2165 C CA . TYR A 1 280 ? 57.891 29.361 71.292 1.00 59.47 355 TYR A CA 1
ATOM 2166 C C . TYR A 1 280 ? 57.597 28.275 72.317 1.00 65.47 355 TYR A C 1
ATOM 2167 O O . TYR A 1 280 ? 57.093 28.574 73.407 1.00 62.04 355 TYR A O 1
ATOM 2176 N N . TYR A 1 281 ? 57.903 27.017 71.993 1.00 67.65 356 TYR A N 1
ATOM 2177 C CA . TYR A 1 281 ? 57.827 25.961 72.993 1.00 66.11 356 TYR A CA 1
ATOM 2178 C C . TYR A 1 281 ? 58.874 26.158 74.080 1.00 70.81 356 TYR A C 1
ATOM 2179 O O . TYR A 1 281 ? 58.609 25.885 75.256 1.00 67.00 356 TYR A O 1
ATOM 2188 N N . ASN A 1 282 ? 60.067 26.643 73.713 1.00 76.02 357 ASN A N 1
ATOM 2189 C CA . ASN A 1 282 ? 61.136 26.732 74.716 1.00 78.00 357 ASN A CA 1
ATOM 2190 C C . ASN A 1 282 ? 60.863 27.721 75.852 1.00 84.27 357 ASN A C 1
ATOM 2191 O O . ASN A 1 282 ? 61.590 27.686 76.851 1.00 95.02 357 ASN A O 1
ATOM 2196 N N . LYS A 1 283 ? 59.857 28.589 75.736 1.00 67.67 358 LYS A N 1
ATOM 2197 C CA . LYS A 1 283 ? 59.528 29.574 76.777 1.00 79.35 358 LYS A CA 1
ATOM 2198 C C . LYS A 1 283 ? 60.737 30.432 77.154 1.00 97.76 358 LYS A C 1
ATOM 2199 O O . LYS A 1 283 ? 61.074 30.594 78.330 1.00 84.17 358 LYS A O 1
ATOM 2205 N N . GLU A 1 284 ? 61.392 31.003 76.142 1.00 106.93 359 GLU A N 1
ATOM 2206 C CA . GLU A 1 284 ? 62.368 32.047 76.426 1.00 94.14 359 GLU A CA 1
ATOM 2207 C C . GLU A 1 284 ? 61.716 33.419 76.487 1.00 109.13 359 GLU A C 1
ATOM 2208 O O . GLU A 1 284 ? 62.191 34.298 77.218 1.00 128.47 359 GLU A O 1
ATOM 2214 N N . LEU A 1 285 ? 60.645 33.620 75.714 1.00 89.47 360 LEU A N 1
ATOM 2215 C CA . LEU A 1 285 ? 59.857 34.848 75.707 1.00 91.50 360 LEU A CA 1
ATOM 2216 C C . LEU A 1 285 ? 60.689 36.058 75.299 1.00 100.22 360 LEU A C 1
ATOM 2217 O O . LEU A 1 285 ? 60.568 36.548 74.171 1.00 102.95 360 LEU A O 1
ATOM 2222 N N . ASN A 1 286 ? 61.537 36.544 76.207 1.00 92.59 361 ASN A N 1
ATOM 2223 C CA . ASN A 1 286 ? 62.292 37.765 75.949 1.00 79.08 361 ASN A CA 1
ATOM 2224 C C . ASN A 1 286 ? 63.271 37.613 74.794 1.00 88.60 361 ASN A C 1
ATOM 2225 O O . ASN A 1 286 ? 63.732 38.624 74.253 1.00 104.52 361 ASN A O 1
ATOM 2230 N N . SER A 1 287 ? 63.595 36.380 74.405 1.00 101.82 362 SER A N 1
ATOM 2231 C CA . SER A 1 287 ? 64.631 36.115 73.412 1.00 114.22 362 SER A CA 1
ATOM 2232 C C . SER A 1 287 ? 64.244 36.646 72.039 1.00 105.12 362 SER A C 1
ATOM 2233 O O . SER A 1 287 ? 64.073 35.866 71.095 1.00 113.73 362 SER A O 1
ATOM 2236 N N . LYS A 1 288 ? 64.077 37.964 71.923 1.00 109.87 363 LYS A N 1
ATOM 2237 C CA . LYS A 1 288 ? 63.705 38.623 70.675 1.00 111.17 363 LYS A CA 1
ATOM 2238 C C . LYS A 1 288 ? 62.326 38.171 70.204 1.00 104.06 363 LYS A C 1
ATOM 2239 O O . LYS A 1 288 ? 61.809 38.687 69.207 1.00 107.36 363 LYS A O 1
ATOM 2245 N N . LEU A 1 289 ? 61.717 37.218 70.921 1.00 81.71 364 LEU A N 1
ATOM 2246 C CA . LEU A 1 289 ? 60.401 36.715 70.544 1.00 81.04 364 LEU A CA 1
ATOM 2247 C C . LEU A 1 289 ? 59.308 37.732 70.824 1.00 81.97 364 LEU A C 1
ATOM 2248 O O . LEU A 1 289 ? 58.253 37.683 70.190 1.00 81.95 364 LEU A O 1
ATOM 2253 N N . GLU A 1 290 ? 59.527 38.646 71.773 1.00 75.61 365 GLU A N 1
ATOM 2254 C CA . GLU A 1 290 ? 58.553 39.707 72.002 1.00 73.40 365 GLU A CA 1
ATOM 2255 C C . GLU A 1 290 ? 58.418 40.585 70.764 1.00 71.61 365 GLU A C 1
ATOM 2256 O O . GLU A 1 290 ? 57.306 40.841 70.278 1.00 88.19 365 GLU A O 1
ATOM 2262 N N . LEU A 1 291 ? 59.552 41.045 70.231 1.00 61.93 366 LEU A N 1
ATOM 2263 C CA . LEU A 1 291 ? 59.534 41.890 69.043 1.00 64.27 366 LEU A CA 1
ATOM 2264 C C . LEU A 1 291 ? 58.966 41.142 67.843 1.00 71.25 366 LEU A C 1
ATOM 2265 O O . LEU A 1 291 ? 58.171 41.699 67.076 1.00 66.67 366 LEU A O 1
ATOM 2270 N N . PHE A 1 292 ? 59.348 39.872 67.679 1.00 72.88 367 PHE A N 1
ATOM 2271 C CA . PHE A 1 292 ? 58.839 39.077 66.564 1.00 72.34 367 PHE A CA 1
ATOM 2272 C C . PHE A 1 292 ? 57.335 38.859 66.675 1.00 68.89 367 PHE A C 1
ATOM 2273 O O . PHE A 1 292 ? 56.616 38.935 65.671 1.00 72.81 367 PHE A O 1
ATOM 2281 N N . THR A 1 293 ? 56.845 38.563 67.882 1.00 62.46 368 THR A N 1
ATOM 2282 C CA . THR A 1 293 ? 55.407 38.433 68.088 1.00 61.84 368 THR A CA 1
ATOM 2283 C C . THR A 1 293 ? 54.687 39.720 67.722 1.00 70.35 368 THR A C 1
ATOM 2284 O O . THR A 1 293 ? 53.717 39.698 66.963 1.00 86.33 368 THR A O 1
ATOM 2288 N N . SER A 1 294 ? 55.147 40.856 68.247 1.00 64.10 369 SER A N 1
ATOM 2289 C CA . SER A 1 294 ? 54.463 42.108 67.939 1.00 58.01 369 SER A CA 1
ATOM 2290 C C . SER A 1 294 ? 54.493 42.402 66.441 1.00 61.24 369 SER A C 1
ATOM 2291 O O . SER A 1 294 ? 53.520 42.927 65.885 1.00 69.05 369 SER A O 1
ATOM 2294 N N . ARG A 1 295 ? 55.582 42.029 65.762 1.00 58.05 370 ARG A N 1
ATOM 2295 C CA . ARG A 1 295 ? 55.726 42.354 64.345 1.00 63.94 370 ARG A CA 1
ATOM 2296 C C . ARG A 1 295 ? 54.876 41.446 63.456 1.00 67.25 370 ARG A C 1
ATOM 2297 O O . ARG A 1 295 ? 54.317 41.908 62.454 1.00 72.28 370 ARG A O 1
ATOM 2305 N N . PHE A 1 296 ? 54.764 40.154 63.794 1.00 69.13 371 PHE A N 1
ATOM 2306 C CA . PHE A 1 296 ? 54.162 39.172 62.892 1.00 64.95 371 PHE A CA 1
ATOM 2307 C C . PHE A 1 296 ? 52.955 38.449 63.502 1.00 67.14 371 PHE A C 1
ATOM 2308 O O . PHE A 1 296 ? 52.531 37.399 62.987 1.00 73.23 371 PHE A O 1
ATOM 2316 N N . LYS A 1 297 ? 52.382 38.998 64.577 1.00 59.31 372 LYS A N 1
ATOM 2317 C CA . LYS A 1 297 ? 51.204 38.404 65.198 1.00 69.73 372 LYS A CA 1
ATOM 2318 C C . LYS A 1 297 ? 50.047 38.327 64.220 1.00 74.19 372 LYS A C 1
ATOM 2319 O O . LYS A 1 297 ? 49.369 37.297 64.117 1.00 77.96 372 LYS A O 1
ATOM 2325 N N . ASP A 1 298 ? 49.789 39.429 63.518 1.00 76.54 373 ASP A N 1
ATOM 2326 C CA . ASP A 1 298 ? 48.674 39.467 62.586 1.00 85.79 373 ASP A CA 1
ATOM 2327 C C . ASP A 1 298 ? 48.889 38.482 61.450 1.00 71.98 373 ASP A C 1
ATOM 2328 O O . ASP A 1 298 ? 47.935 37.864 60.965 1.00 72.25 373 ASP A O 1
ATOM 2333 N N . ARG A 1 299 ? 50.144 38.303 61.030 1.00 54.83 374 ARG A N 1
ATOM 2334 C CA . ARG A 1 299 ? 50.446 37.313 60.003 1.00 55.22 374 ARG A CA 1
ATOM 2335 C C . ARG A 1 299 ? 50.129 35.901 60.479 1.00 64.39 374 ARG A C 1
ATOM 2336 O O . ARG A 1 299 ? 49.561 35.102 59.729 1.00 68.50 374 ARG A O 1
ATOM 2344 N N . ILE A 1 300 ? 50.503 35.566 61.715 1.00 64.81 375 ILE A N 1
ATOM 2345 C CA . ILE A 1 300 ? 50.199 34.225 62.225 1.00 65.89 375 ILE A CA 1
ATOM 2346 C C . ILE A 1 300 ? 48.686 34.026 62.331 1.00 66.98 375 ILE A C 1
ATOM 2347 O O . ILE A 1 300 ? 48.133 32.988 61.920 1.00 66.77 375 ILE A O 1
ATOM 2352 N N . VAL A 1 301 ? 47.994 35.026 62.883 1.00 70.97 376 VAL A N 1
ATOM 2353 C CA . VAL A 1 301 ? 46.542 34.948 63.015 1.00 62.05 376 VAL A CA 1
ATOM 2354 C C . VAL A 1 301 ? 45.894 34.769 61.649 1.00 60.99 376 VAL A C 1
ATOM 2355 O O . VAL A 1 301 ? 44.933 34.007 61.496 1.00 73.52 376 VAL A O 1
ATOM 2359 N N . SER A 1 302 ? 46.417 35.454 60.630 1.00 48.22 377 SER A N 1
ATOM 2360 C CA . SER A 1 302 ? 45.889 35.298 59.281 1.00 66.89 377 SER A CA 1
ATOM 2361 C C . SER A 1 302 ? 46.206 33.923 58.708 1.00 60.16 377 SER A C 1
ATOM 2362 O O . SER A 1 302 ? 45.402 33.368 57.950 1.00 63.95 377 SER A O 1
ATOM 2365 N N . MET A 1 303 ? 47.373 33.371 59.043 1.00 70.59 378 MET A N 1
ATOM 2366 C CA . MET A 1 303 ? 47.728 32.026 58.613 1.00 71.38 378 MET A CA 1
ATOM 2367 C C . MET A 1 303 ? 46.808 30.971 59.202 1.00 62.84 378 MET A C 1
ATOM 2368 O O . MET A 1 303 ? 46.713 29.872 58.647 1.00 58.58 378 MET A O 1
ATOM 2373 N N . THR A 1 304 ? 46.141 31.276 60.317 1.00 55.81 379 THR A N 1
ATOM 2374 C CA . THR A 1 304 ? 45.087 30.369 60.778 1.00 64.24 379 THR A CA 1
ATOM 2375 C C . THR A 1 304 ? 44.028 30.103 59.705 1.00 63.00 379 THR A C 1
ATOM 2376 O O . THR A 1 304 ? 43.337 29.080 59.775 1.00 66.25 379 THR A O 1
ATOM 2380 N N . LEU A 1 305 ? 43.870 30.998 58.727 1.00 63.00 380 LEU A N 1
ATOM 2381 C CA . LEU A 1 305 ? 42.951 30.807 57.606 1.00 62.12 380 LEU A CA 1
ATOM 2382 C C . LEU A 1 305 ? 43.708 30.696 56.283 1.00 64.38 380 LEU A C 1
ATOM 2383 O O . LEU A 1 305 ? 43.284 31.225 55.253 1.00 60.46 380 LEU A O 1
ATOM 2388 N N . ASP A 1 306 ? 44.838 29.994 56.310 1.00 69.45 381 ASP A N 1
ATOM 2389 C CA . ASP A 1 306 ? 45.686 29.840 55.138 1.00 64.86 381 ASP A CA 1
ATOM 2390 C C . ASP A 1 306 ? 45.001 28.972 54.086 1.00 59.52 381 ASP A C 1
ATOM 2391 O O . ASP A 1 306 ? 44.163 28.123 54.401 1.00 68.01 381 ASP A O 1
ATOM 2396 N N . LYS A 1 307 ? 45.361 29.201 52.818 1.00 60.76 382 LYS A N 1
ATOM 2397 C CA . LYS A 1 307 ? 44.861 28.357 51.734 1.00 66.60 382 LYS A CA 1
ATOM 2398 C C . LYS A 1 307 ? 45.161 26.883 51.974 1.00 74.98 382 LYS A C 1
ATOM 2399 O O . LYS A 1 307 ? 44.403 26.013 51.527 1.00 89.22 382 LYS A O 1
ATOM 2405 N N . GLU A 1 308 ? 46.255 26.580 52.668 1.00 72.27 383 GLU A N 1
ATOM 2406 C CA . GLU A 1 308 ? 46.641 25.208 52.974 1.00 73.22 383 GLU A CA 1
ATOM 2407 C C . GLU A 1 308 ? 46.190 24.874 54.390 1.00 70.99 383 GLU A C 1
ATOM 2408 O O . GLU A 1 308 ? 46.558 25.571 55.343 1.00 67.69 383 GLU A O 1
ATOM 2414 N N . TYR A 1 309 ? 45.397 23.807 54.524 1.00 59.28 384 TYR A N 1
ATOM 2415 C CA . TYR A 1 309 ? 44.809 23.477 55.820 1.00 63.43 384 TYR A CA 1
ATOM 2416 C C . TYR A 1 309 ? 45.869 23.071 56.836 1.00 66.46 384 TYR A C 1
ATOM 2417 O O . TYR A 1 309 ? 45.779 23.445 58.011 1.00 58.65 384 TYR A O 1
ATOM 2426 N N . ASP A 1 310 ? 46.869 22.295 56.411 1.00 62.66 385 ASP A N 1
ATOM 2427 C CA . ASP A 1 310 ? 47.935 21.892 57.325 1.00 63.73 385 ASP A CA 1
ATOM 2428 C C . ASP A 1 310 ? 48.689 23.103 57.867 1.00 67.76 385 ASP A C 1
ATOM 2429 O O . ASP A 1 310 ? 48.979 23.182 59.072 1.00 66.52 385 ASP A O 1
ATOM 2434 N N . VAL A 1 311 ? 49.001 24.065 56.992 1.00 58.58 386 VAL A N 1
ATOM 2435 C CA . VAL A 1 311 ? 49.605 25.319 57.434 1.00 52.18 386 VAL A CA 1
ATOM 2436 C C . VAL A 1 311 ? 48.712 26.010 58.457 1.00 65.57 386 VAL A C 1
ATOM 2437 O O . VAL A 1 311 ? 49.194 26.568 59.450 1.00 54.73 386 VAL A O 1
ATOM 2441 N N . ALA A 1 312 ? 47.396 25.974 58.237 1.00 65.83 387 ALA A N 1
ATOM 2442 C CA . ALA A 1 312 ? 46.472 26.639 59.151 1.00 55.00 387 ALA A CA 1
ATOM 2443 C C . ALA A 1 312 ? 46.464 25.969 60.520 1.00 59.65 387 ALA A C 1
ATOM 2444 O O . ALA A 1 312 ? 46.432 26.652 61.553 1.00 60.59 387 ALA A O 1
ATOM 2446 N N . VAL A 1 313 ? 46.484 24.635 60.547 1.00 51.36 388 VAL A N 1
ATOM 2447 C CA . VAL A 1 313 ? 46.548 23.919 61.819 1.00 58.70 388 VAL A CA 1
ATOM 2448 C C . VAL A 1 313 ? 47.827 24.280 62.561 1.00 71.17 388 VAL A C 1
ATOM 2449 O O . VAL A 1 313 ? 47.814 24.519 63.777 1.00 67.62 388 VAL A O 1
ATOM 2453 N N . GLN A 1 314 ? 48.951 24.330 61.841 1.00 68.25 389 GLN A N 1
ATOM 2454 C CA . GLN A 1 314 ? 50.207 24.700 62.488 1.00 62.82 389 GLN A CA 1
ATOM 2455 C C . GLN A 1 314 ? 50.165 26.131 63.014 1.00 70.69 389 GLN A C 1
ATOM 2456 O O . GLN A 1 314 ? 50.713 26.419 64.083 1.00 73.27 389 GLN A O 1
ATOM 2462 N N . ALA A 1 315 ? 49.507 27.037 62.288 1.00 56.49 390 ALA A N 1
ATOM 2463 C CA . ALA A 1 315 ? 49.395 28.416 62.759 1.00 52.36 390 ALA A CA 1
ATOM 2464 C C . ALA A 1 315 ? 48.547 28.501 64.023 1.00 69.30 390 ALA A C 1
ATOM 2465 O O . ALA A 1 315 ? 48.876 29.250 64.952 1.00 69.17 390 ALA A O 1
ATOM 2467 N N . ILE A 1 316 ? 47.450 27.743 64.076 1.00 66.01 391 ILE A N 1
ATOM 2468 C CA . ILE A 1 316 ? 46.632 27.713 65.287 1.00 59.97 391 ILE A CA 1
ATOM 2469 C C . ILE A 1 316 ? 47.436 27.165 66.459 1.00 65.14 391 ILE A C 1
ATOM 2470 O O . ILE A 1 316 ? 47.369 27.691 67.578 1.00 67.82 391 ILE A O 1
ATOM 2475 N N . LYS A 1 317 ? 48.211 26.103 66.223 1.00 67.41 392 LYS A N 1
ATOM 2476 C CA . LYS A 1 317 ? 49.025 25.533 67.292 1.00 74.80 392 LYS A CA 1
ATOM 2477 C C . LYS A 1 317 ? 50.080 26.528 67.764 1.00 71.62 392 LYS A C 1
ATOM 2478 O O . LYS A 1 317 ? 50.353 26.644 68.968 1.00 63.44 392 LYS A O 1
ATOM 2484 N N . LEU A 1 318 ? 50.672 27.268 66.825 1.00 61.03 393 LEU A N 1
ATOM 2485 C CA . LEU A 1 318 ? 51.614 28.322 67.183 1.00 64.86 393 LEU A CA 1
ATOM 2486 C C . LEU A 1 318 ? 50.944 29.396 68.030 1.00 69.69 393 LEU A C 1
ATOM 2487 O O . LEU A 1 318 ? 51.548 29.924 68.971 1.00 68.99 393 LEU A O 1
ATOM 2492 N N . LEU A 1 319 ? 49.699 29.746 67.700 1.00 71.31 394 LEU A N 1
ATOM 2493 C CA . LEU A 1 319 ? 48.984 30.735 68.501 1.00 71.59 394 LEU A CA 1
ATOM 2494 C C . LEU A 1 319 ? 48.707 30.215 69.906 1.00 71.24 394 LEU A C 1
ATOM 2495 O O . LEU A 1 319 ? 48.777 30.975 70.879 1.00 77.98 394 LEU A O 1
ATOM 2500 N N . THR A 1 320 ? 48.396 28.922 70.037 1.00 67.44 395 THR A N 1
ATOM 2501 C CA . THR A 1 320 ? 48.263 28.340 71.373 1.00 75.99 395 THR A CA 1
ATOM 2502 C C . THR A 1 320 ? 49.575 28.424 72.144 1.00 87.06 395 THR A C 1
ATOM 2503 O O . THR A 1 320 ? 49.579 28.684 73.353 1.00 92.53 395 THR A O 1
ATOM 2507 N N . LEU A 1 321 ? 50.700 28.192 71.464 1.00 85.56 396 LEU A N 1
ATOM 2508 C CA . LEU A 1 321 ? 51.997 28.316 72.128 1.00 81.11 396 LEU A CA 1
ATOM 2509 C C . LEU A 1 321 ? 52.234 29.747 72.602 1.00 89.49 396 LEU A C 1
ATOM 2510 O O . LEU A 1 321 ? 52.670 29.978 73.739 1.00 89.98 396 LEU A O 1
ATOM 2515 N N . VAL A 1 322 ? 51.953 30.722 71.734 1.00 85.84 397 VAL A N 1
ATOM 2516 C CA . VAL A 1 322 ? 52.079 32.128 72.110 1.00 73.65 397 VAL A CA 1
ATOM 2517 C C . VAL A 1 322 ? 51.200 32.432 73.317 1.00 81.80 397 VAL A C 1
ATOM 2518 O O . VAL A 1 322 ? 51.589 33.187 74.216 1.00 99.88 397 VAL A O 1
ATOM 2522 N N . LEU A 1 323 ? 50.003 31.842 73.355 1.00 85.07 398 LEU A N 1
ATOM 2523 C CA . LEU A 1 323 ? 49.118 32.015 74.503 1.00 96.64 398 LEU A CA 1
ATOM 2524 C C . LEU A 1 323 ? 49.745 31.450 75.771 1.00 99.60 398 LEU A C 1
ATOM 2525 O O . LEU A 1 323 ? 49.654 32.058 76.844 1.00 105.07 398 LEU A O 1
ATOM 2530 N N . GLN A 1 324 ? 50.379 30.279 75.670 1.00 94.44 399 GLN A N 1
ATOM 2531 C CA . GLN A 1 324 ? 51.077 29.735 76.834 1.00 101.09 399 GLN A CA 1
ATOM 2532 C C . GLN A 1 324 ? 52.225 30.635 77.273 1.00 100.58 399 GLN A C 1
ATOM 2533 O O . GLN A 1 324 ? 52.571 30.662 78.460 1.00 102.07 399 GLN A O 1
ATOM 2539 N N . SER A 1 325 ? 52.831 31.372 76.341 1.00 105.82 400 SER A N 1
ATOM 2540 C CA . SER A 1 325 ? 53.945 32.239 76.715 1.00 104.46 400 SER A CA 1
ATOM 2541 C C . SER A 1 325 ? 53.466 33.439 77.527 1.00 103.91 400 SER A C 1
ATOM 2542 O O . SER A 1 325 ? 53.977 33.700 78.622 1.00 102.46 400 SER A O 1
ATOM 2545 N N . SER A 1 326 ? 52.481 34.181 77.014 1.00 104.57 401 SER A N 1
ATOM 2546 C CA . SER A 1 326 ? 52.052 35.410 77.672 1.00 106.57 401 SER A CA 1
ATOM 2547 C C . SER A 1 326 ? 50.536 35.534 77.787 1.00 108.42 401 SER A C 1
ATOM 2548 O O . SER A 1 326 ? 50.047 36.190 78.709 1.00 114.13 401 SER A O 1
ATOM 2551 N N . GLU A 1 327 ? 49.792 34.922 76.858 1.00 112.88 402 GLU A N 1
ATOM 2552 C CA . GLU A 1 327 ? 48.328 34.960 76.812 1.00 132.93 402 GLU A CA 1
ATOM 2553 C C . GLU A 1 327 ? 47.783 36.327 76.410 1.00 127.12 402 GLU A C 1
ATOM 2554 O O . GLU A 1 327 ? 47.153 36.459 75.355 1.00 119.98 402 GLU A O 1
ATOM 2560 N N . GLU A 1 328 ? 48.001 37.351 77.241 1.00 123.05 403 GLU A N 1
ATOM 2561 C CA . GLU A 1 328 ? 47.410 38.657 76.964 1.00 128.04 403 GLU A CA 1
ATOM 2562 C C . GLU A 1 328 ? 47.944 39.289 75.685 1.00 120.05 403 GLU A C 1
ATOM 2563 O O . GLU A 1 328 ? 47.329 40.233 75.171 1.00 118.06 403 GLU A O 1
ATOM 2569 N N . VAL A 1 329 ? 49.067 38.781 75.162 1.00 102.82 404 VAL A N 1
ATOM 2570 C CA . VAL A 1 329 ? 49.696 39.351 73.972 1.00 94.33 404 VAL A CA 1
ATOM 2571 C C . VAL A 1 329 ? 48.805 39.166 72.750 1.00 104.26 404 VAL A C 1
ATOM 2572 O O . VAL A 1 329 ? 48.793 40.007 71.841 1.00 97.07 404 VAL A O 1
ATOM 2576 N N . LEU A 1 330 ? 48.025 38.084 72.723 1.00 113.35 405 LEU A N 1
ATOM 2577 C CA . LEU A 1 330 ? 47.245 37.716 71.551 1.00 106.98 405 LEU A CA 1
ATOM 2578 C C . LEU A 1 330 ? 46.047 38.632 71.304 1.00 107.82 405 LEU A C 1
ATOM 2579 O O . LEU A 1 330 ? 45.502 38.608 70.197 1.00 103.85 405 LEU A O 1
ATOM 2584 N N . THR A 1 331 ? 45.624 39.422 72.299 1.00 104.55 406 THR A N 1
ATOM 2585 C CA . THR A 1 331 ? 44.412 40.258 72.301 1.00 105.53 406 THR A CA 1
ATOM 2586 C C . THR A 1 331 ? 43.127 39.491 71.984 1.00 117.39 406 THR A C 1
ATOM 2587 O O . THR A 1 331 ? 43.161 38.421 71.375 1.00 124.39 406 THR A O 1
ATOM 2591 N N . ALA A 1 332 ? 41.988 40.061 72.385 1.00 115.09 407 ALA A N 1
ATOM 2592 C CA . ALA A 1 332 ? 40.716 39.346 72.315 1.00 98.73 407 ALA A CA 1
ATOM 2593 C C . ALA A 1 332 ? 40.207 39.180 70.883 1.00 104.57 407 ALA A C 1
ATOM 2594 O O . ALA A 1 332 ? 39.562 38.170 70.571 1.00 116.91 407 ALA A O 1
ATOM 2596 N N . GLU A 1 333 ? 40.482 40.142 70.000 1.00 104.72 408 GLU A N 1
ATOM 2597 C CA . GLU A 1 333 ? 39.999 40.041 68.623 1.00 122.34 408 GLU A CA 1
ATOM 2598 C C . GLU A 1 333 ? 40.598 38.831 67.913 1.00 117.50 408 GLU A C 1
ATOM 2599 O O . GLU A 1 333 ? 39.885 38.057 67.258 1.00 117.78 408 GLU A O 1
ATOM 2605 N N . ASP A 1 334 ? 41.915 38.657 68.034 1.00 102.24 409 ASP A N 1
ATOM 2606 C CA . ASP A 1 334 ? 42.586 37.529 67.401 1.00 88.03 409 ASP A CA 1
ATOM 2607 C C . ASP A 1 334 ? 42.106 36.210 67.993 1.00 94.79 409 ASP A C 1
ATOM 2608 O O . ASP A 1 334 ? 41.893 35.228 67.265 1.00 101.47 409 ASP A O 1
ATOM 2613 N N . CYS A 1 335 ? 41.928 36.177 69.316 1.00 88.40 410 CYS A N 1
ATOM 2614 C CA . CYS A 1 335 ? 41.369 34.998 69.966 1.00 95.73 410 CYS A CA 1
ATOM 2615 C C . CYS A 1 335 ? 39.996 34.658 69.403 1.00 97.78 410 CYS A C 1
ATOM 2616 O O . CYS A 1 335 ? 39.690 33.485 69.181 1.00 98.14 410 CYS A O 1
ATOM 2619 N N . GLU A 1 336 ? 39.160 35.668 69.151 1.00 90.93 411 GLU A N 1
ATOM 2620 C CA . GLU A 1 336 ? 37.838 35.410 68.584 1.00 83.66 411 GLU A CA 1
ATOM 2621 C C . GLU A 1 336 ? 37.943 34.862 67.164 1.00 86.23 411 GLU A C 1
ATOM 2622 O O . GLU A 1 336 ? 37.167 33.976 66.763 1.00 99.89 411 GLU A O 1
ATOM 2628 N N . ASN A 1 337 ? 38.888 35.397 66.382 1.00 84.85 412 ASN A N 1
ATOM 2629 C CA . ASN A 1 337 ? 39.181 34.818 65.073 1.00 88.13 412 ASN A CA 1
ATOM 2630 C C . ASN A 1 337 ? 39.468 33.326 65.190 1.00 81.42 412 ASN A C 1
ATOM 2631 O O . ASN A 1 337 ? 38.934 32.517 64.424 1.00 75.34 412 ASN A O 1
ATOM 2636 N N . VAL A 1 338 ? 40.312 32.943 66.152 1.00 86.82 413 VAL A N 1
ATOM 2637 C CA . VAL A 1 338 ? 40.588 31.516 66.342 1.00 81.42 413 VAL A CA 1
ATOM 2638 C C . VAL A 1 338 ? 39.334 30.776 66.805 1.00 81.65 413 VAL A C 1
ATOM 2639 O O . VAL A 1 338 ? 39.098 29.627 66.413 1.00 78.69 413 VAL A O 1
ATOM 2643 N N . TYR A 1 339 ? 38.512 31.419 67.643 1.00 70.86 414 TYR A N 1
ATOM 2644 C CA . TYR A 1 339 ? 37.307 30.768 68.155 1.00 75.10 414 TYR A CA 1
ATOM 2645 C C . TYR A 1 339 ? 36.397 30.324 67.022 1.00 82.36 414 TYR A C 1
ATOM 2646 O O . TYR A 1 339 ? 35.826 29.227 67.068 1.00 78.13 414 TYR A O 1
ATOM 2655 N N . HIS A 1 340 ? 36.225 31.181 66.010 1.00 89.87 415 HIS A N 1
ATOM 2656 C CA . HIS A 1 340 ? 35.333 30.833 64.902 1.00 85.66 415 HIS A CA 1
ATOM 2657 C C . HIS A 1 340 ? 35.702 29.505 64.248 1.00 77.13 415 HIS A C 1
ATOM 2658 O O . HIS A 1 340 ? 34.820 28.795 63.750 1.00 75.24 415 HIS A O 1
ATOM 2665 N N . LEU A 1 341 ? 36.988 29.148 64.252 1.00 74.92 416 LEU A N 1
ATOM 2666 C CA . LEU A 1 341 ? 37.465 27.972 63.532 1.00 66.61 416 LEU A CA 1
ATOM 2667 C C . LEU A 1 341 ? 36.982 26.655 64.128 1.00 64.43 416 LEU A C 1
ATOM 2668 O O . LEU A 1 341 ? 37.093 25.624 63.459 1.00 59.63 416 LEU A O 1
ATOM 2673 N N . VAL A 1 342 ? 36.453 26.654 65.355 1.00 60.73 417 VAL A N 1
ATOM 2674 C CA . VAL A 1 342 ? 35.935 25.415 65.924 1.00 65.06 417 VAL A CA 1
ATOM 2675 C C . VAL A 1 342 ? 34.716 24.913 65.161 1.00 66.31 417 VAL A C 1
ATOM 2676 O O . VAL A 1 342 ? 34.339 23.744 65.304 1.00 65.13 417 VAL A O 1
ATOM 2680 N N . TYR A 1 343 ? 34.087 25.766 64.352 1.00 68.65 418 TYR A N 1
ATOM 2681 C CA . TYR A 1 343 ? 32.956 25.380 63.521 1.00 63.98 418 TYR A CA 1
ATOM 2682 C C . TYR A 1 343 ? 33.366 25.050 62.091 1.00 66.91 418 TYR A C 1
ATOM 2683 O O . TYR A 1 343 ? 32.497 24.942 61.220 1.00 79.66 418 TYR A O 1
ATOM 2692 N N . SER A 1 344 ? 34.660 24.888 61.830 1.00 53.39 419 SER A N 1
ATOM 2693 C CA . SER A 1 344 ? 35.131 24.643 60.476 1.00 67.17 419 SER A CA 1
ATOM 2694 C C . SER A 1 344 ? 34.874 23.199 60.066 1.00 68.24 419 SER A C 1
ATOM 2695 O O . SER A 1 344 ? 34.792 22.296 60.904 1.00 59.01 419 SER A O 1
ATOM 2698 N N . ALA A 1 345 ? 34.741 22.987 58.754 1.00 65.72 420 ALA A N 1
ATOM 2699 C CA . ALA A 1 345 ? 34.515 21.636 58.253 1.00 65.49 420 ALA A CA 1
ATOM 2700 C C . ALA A 1 345 ? 35.745 20.764 58.470 1.00 72.65 420 ALA A C 1
ATOM 2701 O O . ALA A 1 345 ? 35.626 19.559 58.720 1.00 84.82 420 ALA A O 1
ATOM 2703 N N . HIS A 1 346 ? 36.933 21.358 58.384 1.00 69.44 421 HIS A N 1
ATOM 2704 C CA . HIS A 1 346 ? 38.188 20.633 58.555 1.00 58.80 421 HIS A CA 1
ATOM 2705 C C . HIS A 1 346 ? 38.387 20.301 60.030 1.00 61.39 421 HIS A C 1
ATOM 2706 O O . HIS A 1 346 ? 38.623 21.197 60.846 1.00 65.41 421 HIS A O 1
ATOM 2713 N N . ARG A 1 347 ? 38.287 19.017 60.379 1.00 64.13 422 ARG A N 1
ATOM 2714 C CA . ARG A 1 347 ? 38.402 18.637 61.785 1.00 55.34 422 ARG A CA 1
ATOM 2715 C C . ARG A 1 347 ? 39.759 18.963 62.397 1.00 58.14 422 ARG A C 1
ATOM 2716 O O . ARG A 1 347 ? 39.787 19.327 63.584 1.00 54.63 422 ARG A O 1
ATOM 2724 N N . PRO A 1 348 ? 40.896 18.834 61.700 1.00 60.78 423 PRO A N 1
ATOM 2725 C CA . PRO A 1 348 ? 42.161 19.265 62.328 1.00 50.11 423 PRO A CA 1
ATOM 2726 C C . PRO A 1 348 ? 42.156 20.724 62.759 1.00 60.77 423 PRO A C 1
ATOM 2727 O O . PRO A 1 348 ? 42.508 21.032 63.909 1.00 63.99 423 PRO A O 1
ATOM 2731 N N . VAL A 1 349 ? 41.763 21.635 61.862 1.00 49.97 424 VAL A N 1
ATOM 2732 C CA . VAL A 1 349 ? 41.664 23.050 62.217 1.00 53.38 424 VAL A CA 1
ATOM 2733 C C . VAL A 1 349 ? 40.702 23.240 63.383 1.00 58.31 424 VAL A C 1
ATOM 2734 O O . VAL A 1 349 ? 40.983 23.992 64.328 1.00 55.65 424 VAL A O 1
ATOM 2738 N N . ALA A 1 350 ? 39.560 22.547 63.344 1.00 54.33 425 ALA A N 1
ATOM 2739 C CA . ALA A 1 350 ? 38.540 22.730 64.371 1.00 53.60 425 ALA A CA 1
ATOM 2740 C C . ALA A 1 350 ? 39.033 22.270 65.736 1.00 58.60 425 ALA A C 1
ATOM 2741 O O . ALA A 1 350 ? 38.800 22.946 66.742 1.00 71.38 425 ALA A O 1
ATOM 2743 N N . VAL A 1 351 ? 39.727 21.132 65.797 1.00 54.94 426 VAL A N 1
ATOM 2744 C CA . VAL A 1 351 ? 40.180 20.638 67.092 1.00 58.67 426 VAL A CA 1
ATOM 2745 C C . VAL A 1 351 ? 41.370 21.445 67.596 1.00 66.87 426 VAL A C 1
ATOM 2746 O O . VAL A 1 351 ? 41.520 21.635 68.808 1.00 75.59 426 VAL A O 1
ATOM 2750 N N . ALA A 1 352 ? 42.218 21.957 66.697 1.00 62.80 427 ALA A N 1
ATOM 2751 C CA . ALA A 1 352 ? 43.280 22.853 67.143 1.00 67.70 427 ALA A CA 1
ATOM 2752 C C . ALA A 1 352 ? 42.696 24.132 67.732 1.00 74.14 427 ALA A C 1
ATOM 2753 O O . ALA A 1 352 ? 43.133 24.598 68.793 1.00 80.52 427 ALA A O 1
ATOM 2755 N N . ALA A 1 353 ? 41.687 24.699 67.065 1.00 68.80 428 ALA A N 1
ATOM 2756 C CA . ALA A 1 353 ? 41.023 25.888 67.585 1.00 57.41 428 ALA A CA 1
ATOM 2757 C C . ALA A 1 353 ? 40.291 25.592 68.887 1.00 54.12 428 ALA A C 1
ATOM 2758 O O . ALA A 1 353 ? 40.231 26.447 69.774 1.00 72.59 428 ALA A O 1
ATOM 2760 N N . GLY A 1 354 ? 39.723 24.393 69.020 1.00 64.65 429 GLY A N 1
ATOM 2761 C CA . GLY A 1 354 ? 39.055 24.038 70.261 1.00 71.90 429 GLY A CA 1
ATOM 2762 C C . GLY A 1 354 ? 40.032 23.871 71.406 1.00 71.02 429 GLY A C 1
ATOM 2763 O O . GLY A 1 354 ? 39.724 24.206 72.550 1.00 68.02 429 GLY A O 1
ATOM 2764 N N . GLU A 1 355 ? 41.224 23.350 71.112 1.00 79.37 430 GLU A N 1
ATOM 2765 C CA . GLU A 1 355 ? 42.293 23.313 72.103 1.00 84.77 430 GLU A CA 1
ATOM 2766 C C . GLU A 1 355 ? 42.687 24.725 72.522 1.00 77.80 430 GLU A C 1
ATOM 2767 O O . GLU A 1 355 ? 42.844 25.015 73.715 1.00 73.06 430 GLU A O 1
ATOM 2773 N N . PHE A 1 356 ? 42.846 25.617 71.541 1.00 77.00 431 PHE A N 1
ATOM 2774 C CA . PHE A 1 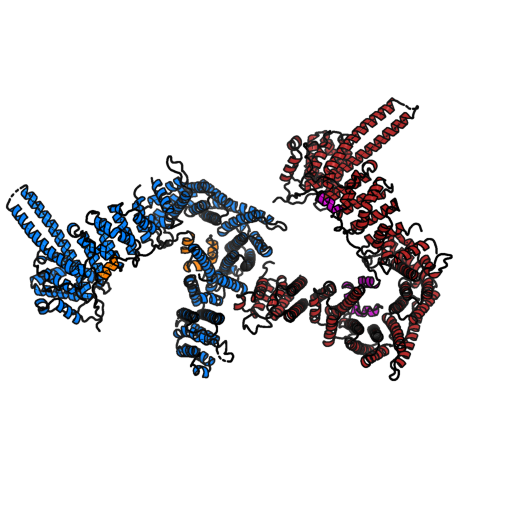356 ? 43.144 27.015 71.838 1.00 69.24 431 PHE A CA 1
ATOM 2775 C C . PHE A 1 356 ? 42.064 27.631 72.722 1.00 71.38 431 PHE A C 1
ATOM 2776 O O . PHE A 1 356 ? 42.367 28.354 73.678 1.00 71.35 431 PHE A O 1
ATOM 2784 N N . LEU A 1 357 ? 40.799 27.343 72.418 1.00 70.05 432 LEU A N 1
ATOM 2785 C CA . LEU A 1 357 ? 39.685 27.914 73.167 1.00 78.33 432 LEU A CA 1
ATOM 2786 C C . LEU A 1 357 ? 39.607 27.340 74.576 1.00 78.79 432 LEU A C 1
ATOM 2787 O O . LEU A 1 357 ? 39.304 28.062 75.534 1.00 75.22 432 LEU A O 1
ATOM 2792 N N . TYR A 1 358 ? 39.865 26.038 74.717 1.00 75.08 433 TYR A N 1
ATOM 2793 C CA . TYR A 1 358 ? 39.896 25.408 76.032 1.00 76.40 433 TYR A CA 1
ATOM 2794 C C . TYR A 1 358 ? 40.990 26.014 76.896 1.00 85.38 433 TYR A C 1
ATOM 2795 O O . TYR A 1 358 ? 40.773 26.318 78.075 1.00 92.96 433 TYR A O 1
ATOM 2804 N N . LYS A 1 359 ? 42.180 26.200 76.320 1.00 91.25 434 LYS A N 1
ATOM 2805 C CA . LYS A 1 359 ? 43.269 26.794 77.086 1.00 91.34 434 LYS A CA 1
ATOM 2806 C C . LYS A 1 359 ? 43.015 28.268 77.378 1.00 88.66 434 LYS A C 1
ATOM 2807 O O . LYS A 1 359 ? 43.462 28.777 78.412 1.00 105.20 434 LYS A O 1
ATOM 2813 N N . LYS A 1 360 ? 42.283 28.959 76.504 1.00 85.57 435 LYS A N 1
ATOM 2814 C CA . LYS A 1 360 ? 42.072 30.391 76.690 1.00 76.69 435 LYS A CA 1
ATOM 2815 C C . LYS A 1 360 ? 41.190 30.685 77.900 1.00 81.32 435 LYS A C 1
ATOM 2816 O O . LYS A 1 360 ? 41.480 31.612 78.666 1.00 91.17 435 LYS A O 1
ATOM 2822 N N . LEU A 1 361 ? 40.122 29.912 78.103 1.00 90.67 436 LEU A N 1
ATOM 2823 C CA . LEU A 1 361 ? 39.175 30.262 79.157 1.00 112.25 436 LEU A CA 1
ATOM 2824 C C . LEU A 1 361 ? 38.673 29.061 79.949 1.00 100.43 436 LEU A C 1
ATOM 2825 O O . LEU A 1 361 ? 38.531 29.146 81.169 1.00 113.28 436 LEU A O 1
ATOM 2830 N N . PHE A 1 362 ? 38.397 27.939 79.285 1.00 91.62 437 PHE A N 1
ATOM 2831 C CA . PHE A 1 362 ? 37.921 26.761 80.006 1.00 88.90 437 PHE A CA 1
ATOM 2832 C C . PHE A 1 362 ? 38.998 26.097 80.860 1.00 102.31 437 PHE A C 1
ATOM 2833 O O . PHE A 1 362 ? 38.657 25.367 81.797 1.00 100.48 437 PHE A O 1
ATOM 2841 N N . SER A 1 363 ? 40.281 26.312 80.558 1.00 116.44 438 SER A N 1
ATOM 2842 C CA . SER A 1 363 ? 41.336 25.669 81.338 1.00 116.87 438 SER A CA 1
ATOM 2843 C C . SER A 1 363 ? 41.369 26.221 82.756 1.00 126.97 438 SER A C 1
ATOM 2844 O O . SER A 1 363 ? 41.340 25.466 83.736 1.00 121.96 438 SER A O 1
ATOM 2847 N N . ARG A 1 364 ? 41.454 27.542 82.877 1.00 134.52 439 ARG A N 1
ATOM 2848 C CA . ARG A 1 364 ? 41.365 28.197 84.172 1.00 146.70 439 ARG A CA 1
ATOM 2849 C C . ARG A 1 364 ? 39.969 28.009 84.753 1.00 148.28 439 ARG A C 1
ATOM 2850 O O . ARG A 1 364 ? 38.965 28.219 84.065 1.00 145.11 439 ARG A O 1
ATOM 2858 N N . ARG A 1 365 ? 39.904 27.598 86.015 1.00 152.12 440 ARG A N 1
ATOM 2859 C CA . ARG A 1 365 ? 38.614 27.289 86.619 1.00 145.64 440 ARG A CA 1
ATOM 2860 C C . ARG A 1 365 ? 38.575 27.561 88.120 1.00 151.41 440 ARG A C 1
ATOM 2861 O O . ARG A 1 365 ? 39.557 27.350 88.835 1.00 146.18 440 ARG A O 1
ATOM 2869 N N . PRO A 1 381 ? 31.771 23.041 90.576 1.00 93.80 456 PRO A N 1
ATOM 2870 C CA . PRO A 1 381 ? 33.107 23.404 90.093 1.00 106.56 456 PRO A CA 1
ATOM 2871 C C . PRO A 1 381 ? 33.116 23.797 88.617 1.00 102.49 456 PRO A C 1
ATOM 2872 O O . PRO A 1 381 ? 33.507 24.913 88.277 1.00 100.94 456 PRO A O 1
ATOM 2876 N N . ASN A 1 382 ? 32.690 22.877 87.753 1.00 101.54 457 ASN A N 1
ATOM 2877 C CA . ASN A 1 382 ? 32.599 23.140 86.324 1.00 98.54 457 ASN A CA 1
ATOM 2878 C C . ASN A 1 382 ? 31.391 23.991 85.955 1.00 95.69 457 ASN A C 1
ATOM 2879 O O . ASN A 1 382 ? 31.230 24.323 84.776 1.00 91.64 457 ASN A O 1
ATOM 2884 N N . ALA A 1 383 ? 30.555 24.356 86.933 1.00 89.23 458 ALA A N 1
ATOM 2885 C CA . ALA A 1 383 ? 29.302 25.044 86.635 1.00 87.17 458 ALA A CA 1
ATOM 2886 C C . ALA A 1 383 ? 29.542 26.358 85.906 1.00 92.53 458 ALA A C 1
ATOM 2887 O O . ALA A 1 383 ? 28.859 26.662 84.921 1.00 97.19 458 ALA A O 1
ATOM 2889 N N . ASN A 1 384 ? 30.504 27.154 86.376 1.00 90.95 459 ASN A N 1
ATOM 2890 C CA . ASN A 1 384 ? 30.810 28.398 85.680 1.00 93.25 459 ASN A CA 1
ATOM 2891 C C . ASN A 1 384 ? 31.405 28.129 84.306 1.00 87.46 459 ASN A C 1
ATOM 2892 O O . ASN A 1 384 ? 31.149 28.884 83.363 1.00 89.08 459 ASN A O 1
ATOM 2897 N N . LEU A 1 385 ? 32.172 27.047 84.161 1.00 86.78 460 LEU A N 1
ATOM 2898 C CA . LEU A 1 385 ? 32.673 26.680 82.841 1.00 93.86 460 LEU A CA 1
ATOM 2899 C C . LEU A 1 385 ? 31.539 26.236 81.924 1.00 89.59 460 LEU A C 1
ATOM 2900 O O . LEU A 1 385 ? 31.547 26.543 80.727 1.00 84.73 460 LEU A O 1
ATOM 2905 N N . VAL A 1 386 ? 30.553 25.516 82.466 1.00 82.86 461 VAL A N 1
ATOM 2906 C CA . VAL A 1 386 ? 29.403 25.109 81.661 1.00 78.04 461 VAL A CA 1
ATOM 2907 C C . VAL A 1 386 ? 28.617 26.332 81.209 1.00 81.10 461 VAL A C 1
ATOM 2908 O O . VAL A 1 386 ? 28.215 26.440 80.041 1.00 84.61 461 VAL A O 1
ATOM 2912 N N . LYS A 1 387 ? 28.385 27.270 82.129 1.00 85.32 462 LYS A N 1
ATOM 2913 C CA . LYS A 1 387 ? 27.707 28.510 81.776 1.00 87.76 462 LYS A CA 1
ATOM 2914 C C . LYS A 1 387 ? 28.492 29.285 80.726 1.00 80.62 462 LYS A C 1
ATOM 2915 O O . LYS A 1 387 ? 27.906 29.844 79.793 1.00 76.86 462 LYS A O 1
ATOM 2921 N N . THR A 1 388 ? 29.823 29.310 80.848 1.00 72.85 463 THR A N 1
ATOM 2922 C CA . THR A 1 388 ? 30.645 30.015 79.869 1.00 83.77 463 THR A CA 1
ATOM 2923 C C . THR A 1 388 ? 30.567 29.346 78.503 1.00 83.22 463 THR A C 1
ATOM 2924 O O . THR A 1 388 ? 30.570 30.023 77.471 1.00 80.44 463 THR A O 1
ATOM 2928 N N . LEU A 1 389 ? 30.500 28.013 78.478 1.00 78.33 464 LEU A N 1
ATOM 2929 C CA . LEU A 1 389 ? 30.341 27.301 77.213 1.00 67.60 464 LEU A CA 1
ATOM 2930 C C . LEU A 1 389 ? 28.994 27.617 76.573 1.00 84.41 464 LEU A C 1
ATOM 2931 O O . LEU A 1 389 ? 28.909 27.827 75.356 1.00 85.88 464 LEU A O 1
ATOM 2936 N N . VAL A 1 390 ? 27.933 27.656 77.381 1.00 82.32 465 VAL A N 1
ATOM 2937 C CA . VAL A 1 390 ? 26.617 28.028 76.867 1.00 63.10 465 VAL A CA 1
ATOM 2938 C C . VAL A 1 390 ? 26.650 29.442 76.297 1.00 77.30 465 VAL A C 1
ATOM 2939 O O . VAL A 1 390 ? 26.127 29.703 75.204 1.00 85.76 465 VAL A O 1
ATOM 2943 N N . PHE A 1 391 ? 27.279 30.371 77.023 1.00 80.57 466 PHE A N 1
ATOM 2944 C CA . PHE A 1 391 ? 27.339 31.758 76.570 1.00 89.98 466 PHE A CA 1
ATOM 2945 C C . PHE A 1 391 ? 28.158 31.889 75.293 1.00 96.63 466 PHE A C 1
ATOM 2946 O O . PHE A 1 391 ? 27.791 32.651 74.394 1.00 95.93 466 PHE A O 1
ATOM 2954 N N . PHE A 1 392 ? 29.274 31.161 75.198 1.00 94.70 467 PHE A N 1
ATOM 2955 C CA . PHE A 1 392 ? 30.077 31.183 73.981 1.00 100.23 467 PHE A CA 1
ATOM 2956 C C . PHE A 1 392 ? 29.301 30.624 72.799 1.00 100.24 467 PHE A C 1
ATOM 2957 O O . PHE A 1 392 ? 29.342 31.185 71.697 1.00 111.62 467 PHE A O 1
ATOM 2965 N N . PHE A 1 393 ? 28.593 29.512 73.008 1.00 86.33 468 PHE A N 1
ATOM 2966 C CA . PHE A 1 393 ? 27.816 28.913 71.929 1.00 87.69 468 PHE A CA 1
ATOM 2967 C C . PHE A 1 393 ? 26.716 29.856 71.460 1.00 91.46 468 PHE A C 1
ATOM 2968 O O . PHE A 1 393 ? 26.448 29.962 70.257 1.00 92.08 468 PHE A O 1
ATOM 2976 N N . LEU A 1 394 ? 26.077 30.564 72.396 1.00 92.80 469 LEU A N 1
ATOM 2977 C CA . LEU A 1 394 ? 25.039 31.515 72.011 1.00 95.75 469 LEU A CA 1
ATOM 2978 C C . LEU A 1 394 ? 25.633 32.731 71.308 1.00 101.45 469 LEU A C 1
ATOM 2979 O O . LEU A 1 394 ? 25.057 33.237 70.338 1.00 107.52 469 LEU A O 1
ATOM 2984 N N . GLU A 1 395 ? 26.788 33.208 71.780 1.00 101.52 470 GLU A N 1
ATOM 2985 C CA . GLU A 1 395 ? 27.406 34.399 71.205 1.00 108.34 470 GLU A CA 1
ATOM 2986 C C . GLU A 1 395 ? 27.817 34.175 69.757 1.00 117.04 470 GLU A C 1
ATOM 2987 O O . GLU A 1 395 ? 27.772 35.108 68.946 1.00 124.63 470 GLU A O 1
ATOM 2993 N N . SER A 1 396 ? 28.228 32.957 69.415 1.00 123.94 471 SER A N 1
ATOM 2994 C CA . SER A 1 396 ? 28.630 32.621 68.052 1.00 118.01 471 SER A CA 1
ATOM 2995 C C . SER A 1 396 ? 27.383 32.221 67.277 1.00 111.31 471 SER A C 1
ATOM 2996 O O . SER A 1 396 ? 26.863 31.114 67.441 1.00 108.65 471 SER A O 1
ATOM 2999 N N . GLU A 1 397 ? 26.899 33.127 66.426 1.00 113.53 472 GLU A N 1
ATOM 3000 C CA . GLU A 1 397 ? 25.729 32.859 65.599 1.00 123.54 472 GLU A CA 1
ATOM 3001 C C . GLU A 1 397 ? 26.012 31.863 64.485 1.00 109.41 472 GLU A C 1
ATOM 3002 O O . GLU A 1 397 ? 25.118 31.602 63.672 1.00 125.58 472 GLU A O 1
ATOM 3008 N N . LEU A 1 398 ? 27.221 31.302 64.433 1.00 99.17 473 LEU A N 1
ATOM 3009 C CA . LEU A 1 398 ? 27.620 30.484 63.293 1.00 96.84 473 LEU A CA 1
ATOM 3010 C C . LEU A 1 398 ? 26.816 29.191 63.224 1.00 84.26 473 LEU A C 1
ATOM 3011 O O . LEU A 1 398 ? 26.352 28.797 62.148 1.00 83.02 473 LEU A O 1
ATOM 3016 N N . HIS A 1 399 ? 26.639 28.518 64.357 1.00 78.56 474 HIS A N 1
ATOM 3017 C CA . HIS A 1 399 ? 25.975 27.226 64.394 1.00 77.21 474 HIS A CA 1
ATOM 3018 C C . HIS A 1 399 ? 24.744 27.276 65.284 1.00 83.55 474 HIS A C 1
ATOM 3019 O O . HIS A 1 399 ? 24.705 27.995 66.288 1.00 98.91 474 HIS A O 1
ATOM 3026 N N . GLU A 1 400 ? 23.732 26.504 64.896 1.00 73.73 475 GLU A N 1
ATOM 3027 C CA . GLU A 1 400 ? 22.521 26.359 65.686 1.00 69.32 475 GLU A CA 1
ATOM 3028 C C . GLU A 1 400 ? 22.558 25.146 66.604 1.00 68.57 475 GLU A C 1
ATOM 3029 O O . GLU A 1 400 ? 21.674 25.008 67.455 1.00 70.21 475 GLU A O 1
ATOM 3035 N N . HIS A 1 401 ? 23.547 24.267 66.451 1.00 69.23 476 HIS A N 1
ATOM 3036 C CA . HIS A 1 401 ? 23.732 23.130 67.340 1.00 75.55 476 HIS A CA 1
ATOM 3037 C C . HIS A 1 401 ? 25.183 23.095 67.800 1.00 81.21 476 HIS A C 1
ATOM 3038 O O . HIS A 1 401 ? 26.055 23.751 67.224 1.00 82.43 476 HIS A O 1
ATOM 3045 N N . ALA A 1 402 ? 25.435 22.313 68.848 1.00 65.62 477 ALA A N 1
ATOM 3046 C CA . ALA A 1 402 ? 26.747 22.246 69.476 1.00 71.79 477 ALA A CA 1
ATOM 3047 C C . ALA A 1 402 ? 27.541 21.017 69.062 1.00 69.44 477 ALA A C 1
ATOM 3048 O O . ALA A 1 402 ? 28.586 20.741 69.659 1.00 77.31 477 ALA A O 1
ATOM 3050 N N . ALA A 1 403 ? 27.075 20.279 68.052 1.00 63.28 478 ALA A N 1
ATOM 3051 C CA . ALA A 1 403 ? 27.720 19.022 67.685 1.00 69.04 478 ALA A CA 1
ATOM 3052 C C . ALA A 1 403 ? 29.177 19.239 67.299 1.00 62.74 478 ALA A C 1
ATOM 3053 O O . ALA A 1 403 ? 30.076 18.557 67.807 1.00 69.04 478 ALA A O 1
ATOM 3055 N N . TYR A 1 404 ? 29.432 20.206 66.419 1.00 64.38 479 TYR A N 1
ATOM 3056 C CA . TYR A 1 404 ? 30.787 20.427 65.932 1.00 66.82 479 TYR A CA 1
ATOM 3057 C C . TYR A 1 404 ? 31.651 21.154 66.955 1.00 70.08 479 TYR A C 1
ATOM 3058 O O . TYR A 1 404 ? 32.853 20.889 67.041 1.00 74.56 479 TYR A O 1
ATOM 3067 N N . LEU A 1 405 ? 31.054 22.043 67.750 1.00 63.04 480 LEU A N 1
ATOM 3068 C CA . LEU A 1 405 ? 31.758 22.632 68.885 1.00 54.10 480 LEU A CA 1
ATOM 3069 C C . LEU A 1 405 ? 32.197 21.557 69.876 1.00 59.97 480 LEU A C 1
ATOM 3070 O O . LEU A 1 405 ? 33.370 21.498 70.283 1.00 71.20 480 LEU A O 1
ATOM 3075 N N . VAL A 1 406 ? 31.253 20.699 70.280 1.00 47.35 481 VAL A N 1
ATOM 3076 C CA . VAL A 1 406 ? 31.563 19.605 71.197 1.00 51.20 481 VAL A CA 1
ATOM 3077 C C . VAL A 1 406 ? 32.642 18.709 70.606 1.00 64.73 481 VAL A C 1
ATOM 3078 O O . VAL A 1 406 ? 33.541 18.247 71.317 1.00 77.77 481 VAL A O 1
ATOM 3082 N N . ASP A 1 407 ? 32.576 18.452 69.299 1.00 58.10 482 ASP A N 1
ATOM 3083 C CA . ASP A 1 407 ? 33.611 17.647 68.660 1.00 53.74 482 ASP A CA 1
ATOM 3084 C C . ASP A 1 407 ? 34.971 18.327 68.747 1.00 62.68 482 ASP A C 1
ATOM 3085 O O . ASP A 1 407 ? 35.979 17.685 69.064 1.00 73.51 482 ASP A O 1
ATOM 3090 N N . SER A 1 408 ? 35.017 19.632 68.463 1.00 57.43 483 SER A N 1
ATOM 3091 C CA . SER A 1 408 ? 36.274 20.368 68.532 1.00 60.43 483 SER A CA 1
ATOM 3092 C C . SER A 1 408 ? 36.901 20.264 69.913 1.00 69.02 483 SER A C 1
ATOM 3093 O O . SER A 1 408 ? 38.123 20.118 70.040 1.00 70.23 483 SER A O 1
ATOM 3096 N N . MET A 1 409 ? 36.086 20.336 70.963 1.00 69.80 484 MET A N 1
ATOM 3097 C CA . MET A 1 409 ? 36.635 20.361 72.314 1.00 72.23 484 MET A CA 1
ATOM 3098 C C . MET A 1 409 ? 36.510 19.036 73.060 1.00 76.92 484 MET A C 1
ATOM 3099 O O . MET A 1 409 ? 36.748 19.000 74.273 1.00 82.19 484 MET A O 1
ATOM 3104 N N . TRP A 1 410 ? 36.179 17.944 72.366 1.00 70.64 485 TRP A N 1
ATOM 3105 C CA . TRP A 1 410 ? 35.912 16.690 73.064 1.00 84.16 485 TRP A CA 1
ATOM 3106 C C . TRP A 1 410 ? 37.189 16.082 73.631 1.00 77.93 485 TRP A C 1
ATOM 3107 O O . TRP A 1 410 ? 37.159 15.461 74.700 1.00 74.21 485 TRP A O 1
ATOM 3118 N N . ASP A 1 411 ? 38.316 16.257 72.942 1.00 79.95 486 ASP A N 1
ATOM 3119 C CA . ASP A 1 411 ? 39.571 15.678 73.407 1.00 74.64 486 ASP A CA 1
ATOM 3120 C C . ASP A 1 411 ? 40.201 16.496 74.524 1.00 74.05 486 ASP A C 1
ATOM 3121 O O . ASP A 1 411 ? 40.944 15.947 75.344 1.00 74.08 486 ASP A O 1
ATOM 3126 N N . CYS A 1 412 ? 39.915 17.796 74.574 1.00 75.13 487 CYS A N 1
ATOM 3127 C CA . CYS A 1 412 ? 40.498 18.691 75.568 1.00 48.75 487 CYS A CA 1
ATOM 3128 C C . CYS A 1 412 ? 39.627 18.796 76.818 1.00 84.67 487 CYS A C 1
ATOM 3129 O O . CYS A 1 412 ? 40.086 18.506 77.927 1.00 95.90 487 CYS A O 1
ATOM 3132 N N . ALA A 1 413 ? 38.369 19.202 76.651 1.00 85.93 488 ALA A N 1
ATOM 3133 C CA . ALA A 1 413 ? 37.451 19.439 77.765 1.00 76.48 488 ALA A CA 1
ATOM 3134 C C . ALA A 1 413 ? 36.550 18.243 78.034 1.00 79.03 488 ALA A C 1
ATOM 3135 O O . ALA A 1 413 ? 35.361 18.409 78.319 1.00 93.66 488 ALA A O 1
ATOM 3137 N N . THR A 1 414 ? 37.094 17.026 77.976 1.00 67.43 489 THR A N 1
ATOM 3138 C CA . THR A 1 414 ? 36.266 15.839 78.156 1.00 75.65 489 THR A CA 1
ATOM 3139 C C . THR A 1 414 ? 35.667 15.776 79.560 1.00 83.65 489 THR A C 1
ATOM 3140 O O . THR A 1 414 ? 34.509 15.376 79.726 1.00 89.07 489 THR A O 1
ATOM 3144 N N . GLU A 1 415 ? 36.425 16.184 80.585 1.00 83.27 490 GLU A N 1
ATOM 3145 C CA . GLU A 1 415 ? 35.892 16.148 81.946 1.00 79.91 490 GLU A CA 1
ATOM 3146 C C . GLU A 1 415 ? 34.745 17.137 82.110 1.00 80.30 490 GLU A C 1
ATOM 3147 O O . GLU A 1 415 ? 33.748 16.839 82.778 1.00 95.26 490 GLU A O 1
ATOM 3153 N N . LEU A 1 416 ? 34.870 18.317 81.501 1.00 72.71 491 LEU A N 1
ATOM 3154 C CA . LEU A 1 416 ? 33.804 19.309 81.558 1.00 82.55 491 LEU A CA 1
ATOM 3155 C C . LEU A 1 416 ? 32.609 18.863 80.727 1.00 83.28 491 LEU A C 1
ATOM 3156 O O . LEU A 1 416 ? 31.457 18.965 81.166 1.00 82.69 491 LEU A O 1
ATOM 3161 N N . LEU A 1 417 ? 32.870 18.351 79.521 1.00 78.20 492 LEU A N 1
ATOM 3162 C CA . LEU A 1 417 ? 31.790 17.928 78.638 1.00 69.05 492 LEU A CA 1
ATOM 3163 C C . LEU A 1 417 ? 31.033 16.734 79.203 1.00 65.88 492 LEU A C 1
ATOM 3164 O O . LEU A 1 417 ? 29.845 16.563 78.910 1.00 73.46 492 LEU A O 1
ATOM 3169 N N . LYS A 1 418 ? 31.695 15.904 80.007 1.00 58.21 493 LYS A N 1
ATOM 3170 C CA . LYS A 1 418 ? 31.075 14.725 80.595 1.00 70.50 493 LYS A CA 1
ATOM 3171 C C . LYS A 1 418 ? 30.552 14.971 82.002 1.00 79.94 493 LYS A C 1
ATOM 3172 O O . LYS A 1 418 ? 30.080 14.029 82.646 1.00 75.18 493 LYS A O 1
ATOM 3178 N N . ASP A 1 419 ? 30.630 16.206 82.498 1.00 79.98 494 ASP A N 1
ATOM 3179 C CA . ASP A 1 419 ? 30.025 16.567 83.778 1.00 83.85 494 ASP A CA 1
ATOM 3180 C C . ASP A 1 419 ? 28.514 16.744 83.613 1.00 89.02 494 ASP A C 1
ATOM 3181 O O . ASP A 1 419 ? 27.943 17.797 83.893 1.00 93.19 494 ASP A O 1
ATOM 3186 N N . TRP A 1 420 ? 27.867 15.674 83.139 1.00 88.52 495 TRP A N 1
ATOM 3187 C CA . TRP A 1 420 ? 26.429 15.725 82.906 1.00 85.32 495 TRP A CA 1
ATOM 3188 C C . TRP A 1 420 ? 25.666 16.038 84.182 1.00 90.29 495 TRP A C 1
ATOM 3189 O O . TRP A 1 420 ? 24.615 16.687 84.132 1.00 97.58 495 TRP A O 1
ATOM 3200 N N . GLU A 1 421 ? 26.183 15.590 85.327 1.00 92.40 496 GLU A N 1
ATOM 3201 C CA . GLU A 1 421 ? 25.522 15.832 86.604 1.00 99.05 496 GLU A CA 1
ATOM 3202 C C . GLU A 1 421 ? 25.365 17.325 86.862 1.00 93.13 496 GLU A C 1
ATOM 3203 O O . GLU A 1 421 ? 24.283 17.799 87.239 1.00 105.51 496 GLU A O 1
ATOM 3209 N N . CYS A 1 422 ? 26.442 18.086 86.649 1.00 91.07 497 CYS A N 1
ATOM 3210 C CA . CYS A 1 422 ? 26.380 19.523 86.874 1.00 91.93 497 CYS A CA 1
ATOM 3211 C C . CYS A 1 422 ? 25.432 20.186 85.884 1.00 87.60 497 CYS A C 1
ATOM 3212 O O . CYS A 1 422 ? 24.675 21.090 86.251 1.00 79.93 497 CYS A O 1
ATOM 3215 N N . MET A 1 423 ? 25.421 19.715 84.635 1.00 89.01 498 MET A N 1
ATOM 3216 C CA . MET A 1 423 ? 24.561 20.331 83.629 1.00 86.88 498 MET A CA 1
ATOM 3217 C C . MET A 1 423 ? 23.084 20.100 83.939 1.00 88.60 498 MET A C 1
ATOM 3218 O O . MET A 1 423 ? 22.288 21.049 83.968 1.00 97.28 498 MET A O 1
ATOM 3223 N N . ASN A 1 424 ? 22.687 18.845 84.171 1.00 88.60 499 ASN A N 1
ATOM 3224 C CA . ASN A 1 424 ? 21.275 18.608 84.464 1.00 91.53 499 ASN A CA 1
ATOM 3225 C C . ASN A 1 424 ? 20.878 19.244 85.793 1.00 92.23 499 ASN A C 1
ATOM 3226 O O . ASN A 1 424 ? 19.712 19.613 85.980 1.00 94.92 499 ASN A O 1
ATOM 3231 N N . SER A 1 425 ? 21.829 19.404 86.723 1.00 102.53 500 SER A N 1
ATOM 3232 C CA . SER A 1 425 ? 21.520 20.159 87.933 1.00 102.14 500 SER A CA 1
ATOM 3233 C C . SER A 1 425 ? 21.259 21.625 87.616 1.00 94.42 500 SER A C 1
ATOM 3234 O O . SER A 1 425 ? 20.362 22.238 88.203 1.00 115.55 500 SER A O 1
ATOM 3237 N N . LEU A 1 426 ? 22.037 22.203 86.698 1.00 77.48 501 LEU A N 1
ATOM 3238 C CA . LEU A 1 426 ? 21.782 23.575 86.269 1.00 84.37 501 LEU A CA 1
ATOM 3239 C C . LEU A 1 426 ? 20.405 23.707 85.634 1.00 108.60 501 LEU A C 1
ATOM 3240 O O . LEU A 1 426 ? 19.692 24.688 85.877 1.00 129.93 501 LEU A O 1
ATOM 3245 N N . LEU A 1 427 ? 20.013 22.731 84.814 1.00 107.36 502 LEU A N 1
ATOM 3246 C CA . LEU A 1 427 ? 18.704 22.805 84.171 1.00 92.22 502 LEU A CA 1
ATOM 3247 C C . LEU A 1 427 ? 17.577 22.575 85.172 1.00 93.67 502 LEU A C 1
ATOM 3248 O O . LEU A 1 427 ? 16.537 23.240 85.107 1.00 107.22 502 LEU A O 1
ATOM 3253 N N . LEU A 1 428 ? 17.764 21.641 86.105 1.00 102.83 503 LEU A N 1
ATOM 3254 C CA . LEU A 1 428 ? 16.754 21.356 87.117 1.00 98.86 503 LEU A CA 1
ATOM 3255 C C . LEU A 1 428 ? 16.831 22.369 88.253 1.00 114.36 503 LEU A C 1
ATOM 3256 O O . LEU A 1 428 ? 16.073 23.344 88.272 1.00 130.71 503 LEU A O 1
ATOM 3261 N N . GLU A 1 429 ? 17.742 22.151 89.201 1.00 112.78 504 GLU A N 1
ATOM 3262 C CA . GLU A 1 429 ? 17.899 23.086 90.308 1.00 119.74 504 GLU A CA 1
ATOM 3263 C C . GLU A 1 429 ? 18.358 24.446 89.795 1.00 145.84 504 GLU A C 1
ATOM 3264 O O . GLU A 1 429 ? 19.194 24.539 88.893 1.00 172.53 504 GLU A O 1
ATOM 3270 N N . GLU A 1 430 ? 17.798 25.508 90.367 1.00 163.33 505 GLU A N 1
ATOM 3271 C CA . GLU A 1 430 ? 18.193 26.853 89.961 1.00 172.93 505 GLU A CA 1
ATOM 3272 C C . GLU A 1 430 ? 18.585 27.727 91.151 1.00 162.88 505 GLU A C 1
ATOM 3273 O O . GLU A 1 430 ? 19.655 28.348 91.110 1.00 167.44 505 GLU A O 1
ATOM 3279 N N . PRO A 1 431 ? 17.759 27.832 92.226 1.00 161.60 506 PRO A N 1
ATOM 3280 C CA . PRO A 1 431 ? 18.123 28.742 93.324 1.00 174.73 506 PRO A CA 1
ATOM 3281 C C . PRO A 1 431 ? 19.463 28.407 93.955 1.00 179.50 506 PRO A C 1
ATOM 3282 O O . PRO A 1 431 ? 19.557 27.519 94.809 1.00 192.39 506 PRO A O 1
ATOM 3286 N N . LEU A 1 432 ? 20.508 29.120 93.539 1.00 170.95 507 LEU A N 1
ATOM 3287 C CA . LEU A 1 432 ? 21.845 28.958 94.102 1.00 165.20 507 LEU A CA 1
ATOM 3288 C C . LEU A 1 432 ? 22.369 30.324 94.553 1.00 157.93 507 LEU A C 1
ATOM 3289 O O . LEU A 1 432 ? 23.374 30.839 94.062 1.00 161.47 507 LEU A O 1
ATOM 3294 N N . SER A 1 433 ? 21.649 30.906 95.517 1.00 148.36 508 SER A N 1
ATOM 3295 C CA . SER A 1 433 ? 21.996 32.168 96.162 1.00 147.84 508 SER A CA 1
ATOM 3296 C C . SER A 1 433 ? 22.112 33.305 95.156 1.00 146.76 508 SER A C 1
ATOM 3297 O O . SER A 1 433 ? 21.122 33.695 94.529 1.00 143.82 508 SER A O 1
ATOM 3300 N N . GLY A 1 434 ? 23.320 33.846 95.005 1.00 132.18 509 GLY A N 1
ATOM 3301 C CA . GLY A 1 434 ? 23.569 34.934 94.083 1.00 114.72 509 GLY A CA 1
ATOM 3302 C C . GLY A 1 434 ? 23.538 34.570 92.616 1.00 125.57 509 GLY A C 1
ATOM 3303 O O . GLY A 1 434 ? 23.492 35.476 91.778 1.00 127.38 509 GLY A O 1
ATOM 3304 N N . GLU A 1 435 ? 23.548 33.281 92.279 1.00 138.47 510 GLU A N 1
ATOM 3305 C CA . GLU A 1 435 ? 23.568 32.885 90.878 1.00 142.43 510 GLU A CA 1
ATOM 3306 C C . GLU A 1 435 ? 22.272 33.282 90.178 1.00 137.15 510 GLU A C 1
ATOM 3307 O O . GLU A 1 435 ? 21.172 33.011 90.671 1.00 136.82 510 GLU A O 1
ATOM 3313 N N . GLU A 1 436 ? 22.414 33.932 89.025 1.00 129.93 511 GLU A N 1
ATOM 3314 C CA . GLU A 1 436 ? 21.269 34.346 88.229 1.00 131.19 511 GLU A CA 1
ATOM 3315 C C . GLU A 1 436 ? 20.724 33.155 87.451 1.00 133.29 511 GLU A C 1
ATOM 3316 O O . GLU A 1 436 ? 21.489 32.390 86.855 1.00 135.08 511 GLU A O 1
ATOM 3322 N N . ALA A 1 437 ? 19.402 32.991 87.474 1.00 133.59 512 ALA A N 1
ATOM 3323 C CA . ALA A 1 437 ? 18.765 31.914 86.730 1.00 110.46 512 ALA A CA 1
ATOM 3324 C C . ALA A 1 437 ? 18.996 32.092 85.235 1.00 102.37 512 ALA A C 1
ATOM 3325 O O . ALA A 1 437 ? 18.890 33.199 84.698 1.00 109.74 512 ALA A O 1
ATOM 3327 N N . LEU A 1 438 ? 19.314 30.988 84.566 1.00 83.01 513 LEU A N 1
ATOM 3328 C CA . LEU A 1 438 ? 19.624 31.031 83.145 1.00 96.90 513 LEU A CA 1
ATOM 3329 C C . LEU A 1 438 ? 18.405 31.467 82.343 1.00 94.31 513 LEU A C 1
ATOM 3330 O O . LEU A 1 438 ? 17.273 31.068 82.633 1.00 98.36 513 LEU A O 1
ATOM 3335 N N . THR A 1 439 ? 18.641 32.300 81.332 1.00 78.72 514 THR A N 1
ATOM 3336 C CA . THR A 1 439 ? 17.576 32.651 80.408 1.00 80.50 514 THR A CA 1
ATOM 3337 C C . THR A 1 439 ? 17.087 31.402 79.685 1.00 98.05 514 THR A C 1
ATOM 3338 O O . THR A 1 439 ? 17.814 30.414 79.542 1.00 106.63 514 THR A O 1
ATOM 3342 N N . ASP A 1 440 ? 15.827 31.446 79.245 1.00 108.07 515 ASP A N 1
ATOM 3343 C CA . ASP A 1 440 ? 15.243 30.294 78.568 1.00 114.53 515 ASP A CA 1
ATOM 3344 C C . ASP A 1 440 ? 16.073 29.900 77.352 1.00 103.95 515 ASP A C 1
ATOM 3345 O O . ASP A 1 440 ? 16.243 28.709 77.060 1.00 105.21 515 ASP A O 1
ATOM 3350 N N . ARG A 1 441 ? 16.609 30.894 76.638 1.00 87.01 516 ARG A N 1
ATOM 3351 C CA . ARG A 1 441 ? 17.483 30.607 75.508 1.00 98.17 516 ARG A CA 1
ATOM 3352 C C . ARG A 1 441 ? 18.737 29.876 75.965 1.00 90.62 516 ARG A C 1
ATOM 3353 O O . ARG A 1 441 ? 19.200 28.939 75.302 1.00 93.98 516 ARG A O 1
ATOM 3361 N N . GLN A 1 442 ? 19.300 30.293 77.102 1.00 89.45 517 GLN A N 1
ATOM 3362 C CA . GLN A 1 442 ? 20.463 29.607 77.648 1.00 88.72 517 GLN A CA 1
ATOM 3363 C C . GLN A 1 442 ? 20.114 28.193 78.094 1.00 88.28 517 GLN A C 1
ATOM 3364 O O . GLN A 1 442 ? 20.943 27.286 77.971 1.00 91.58 517 GLN A O 1
ATOM 3370 N N . GLU A 1 443 ? 18.892 27.980 78.588 1.00 78.97 518 GLU A N 1
ATOM 3371 C CA . GLU A 1 443 ? 18.473 26.634 78.966 1.00 80.90 518 GLU A CA 1
ATOM 3372 C C . GLU A 1 443 ? 18.356 25.732 77.744 1.00 81.21 518 GLU A C 1
ATOM 3373 O O . GLU A 1 443 ? 18.736 24.554 77.791 1.00 82.02 518 GLU A O 1
ATOM 3379 N N . SER A 1 444 ? 17.833 26.269 76.639 1.00 86.45 519 SER A N 1
ATOM 3380 C CA . SER A 1 444 ? 17.791 25.504 75.396 1.00 89.16 519 SER A CA 1
ATOM 3381 C C . SER A 1 444 ? 19.197 25.188 74.892 1.00 85.80 519 SER A C 1
ATOM 3382 O O . SER A 1 444 ? 19.478 24.055 74.479 1.00 87.23 519 SER A O 1
ATOM 3385 N N . ALA A 1 445 ? 20.095 26.175 74.919 1.00 82.72 520 ALA A N 1
ATOM 3386 C CA . ALA A 1 445 ? 21.477 25.917 74.525 1.00 69.91 520 ALA A CA 1
ATOM 3387 C C . ALA A 1 445 ? 22.107 24.842 75.403 1.00 68.62 520 ALA A C 1
ATOM 3388 O O . ALA A 1 445 ? 22.865 23.992 74.917 1.00 80.02 520 ALA A O 1
ATOM 3390 N N . LEU A 1 446 ? 21.787 24.854 76.699 1.00 62.26 521 LEU A N 1
ATOM 3391 C CA . LEU A 1 446 ? 22.359 23.874 77.614 1.00 69.84 521 LEU A CA 1
ATOM 3392 C C . LEU A 1 446 ? 21.825 22.473 77.340 1.00 78.57 521 LEU A C 1
ATOM 3393 O O . LEU A 1 446 ? 22.588 21.501 77.382 1.00 74.71 521 LEU A O 1
ATOM 3398 N N . ILE A 1 447 ? 20.522 22.337 77.073 1.00 79.35 522 ILE A N 1
ATOM 3399 C CA . ILE A 1 447 ? 20.030 20.991 76.781 1.00 80.27 522 ILE A CA 1
ATOM 3400 C C . ILE A 1 447 ? 20.614 20.509 75.460 1.00 80.90 522 ILE A C 1
ATOM 3401 O O . ILE A 1 447 ? 20.937 19.324 75.315 1.00 82.26 522 ILE A O 1
ATOM 3406 N N . GLU A 1 448 ? 20.827 21.421 74.506 1.00 76.41 523 GLU A N 1
ATOM 3407 C CA . GLU A 1 448 ? 21.472 21.042 73.252 1.00 78.22 523 GLU A CA 1
ATOM 3408 C C . GLU A 1 448 ? 22.883 20.515 73.493 1.00 79.28 523 GLU A C 1
ATOM 3409 O O . GLU A 1 448 ? 23.260 19.449 72.986 1.00 82.80 523 GLU A O 1
ATOM 3415 N N . ILE A 1 449 ? 23.678 21.253 74.272 1.00 71.88 524 ILE A N 1
ATOM 3416 C CA . ILE A 1 449 ? 25.064 20.859 74.520 1.00 70.01 524 ILE A CA 1
ATOM 3417 C C . ILE A 1 449 ? 25.116 19.547 75.293 1.00 69.30 524 ILE A C 1
ATOM 3418 O O . ILE A 1 449 ? 25.945 18.669 75.010 1.00 69.16 524 ILE A O 1
ATOM 3423 N N . MET A 1 450 ? 24.235 19.396 76.285 1.00 61.79 525 MET A N 1
ATOM 3424 C CA . MET A 1 450 ? 24.175 18.162 77.058 1.00 69.58 525 MET A CA 1
ATOM 3425 C C . MET A 1 450 ? 23.850 16.975 76.162 1.00 73.59 525 MET A C 1
ATOM 3426 O O . MET A 1 450 ? 24.484 15.917 76.257 1.00 73.86 525 MET A O 1
ATOM 3431 N N . LEU A 1 451 ? 22.863 17.139 75.277 1.00 69.24 526 LEU A N 1
ATOM 3432 C CA . LEU A 1 451 ? 22.511 16.072 74.347 1.00 71.44 526 LEU A CA 1
ATOM 3433 C C . LEU A 1 451 ? 23.677 15.722 73.430 1.00 73.81 526 LEU A C 1
ATOM 3434 O O . LEU A 1 451 ? 23.935 14.541 73.168 1.00 80.80 526 LEU A O 1
ATOM 3439 N N . CYS A 1 452 ? 24.390 16.733 72.925 1.00 65.20 527 CYS A N 1
ATOM 3440 C CA . CYS A 1 452 ? 25.515 16.453 72.034 1.00 64.97 527 CYS A CA 1
ATOM 3441 C C . CYS A 1 452 ? 26.618 15.688 72.754 1.00 66.45 527 CYS A C 1
ATOM 3442 O O . CYS A 1 452 ? 27.185 14.737 72.202 1.00 67.51 527 CYS A O 1
ATOM 3445 N N . THR A 1 453 ? 26.944 16.093 73.984 1.00 64.12 528 THR A N 1
ATOM 3446 C CA . THR A 1 453 ? 27.964 15.369 74.736 1.00 60.32 528 THR A CA 1
ATOM 3447 C C . THR A 1 453 ? 27.518 13.942 75.031 1.00 65.03 528 THR A C 1
ATOM 3448 O O . THR A 1 453 ? 28.317 13.001 74.934 1.00 75.14 528 THR A O 1
ATOM 3452 N N . ILE A 1 454 ? 26.241 13.759 75.376 1.00 64.55 529 ILE A N 1
ATOM 3453 C CA . ILE A 1 454 ? 25.724 12.416 75.619 1.00 66.25 529 ILE A CA 1
ATOM 3454 C C . ILE A 1 454 ? 25.856 11.563 74.366 1.00 67.28 529 ILE A C 1
ATOM 3455 O O . ILE A 1 454 ? 26.234 10.387 74.433 1.00 63.56 529 ILE A O 1
ATOM 3460 N N . ARG A 1 455 ? 25.552 12.142 73.203 1.00 57.29 530 ARG A N 1
ATOM 3461 C CA . ARG A 1 455 ? 25.616 11.371 71.967 1.00 60.67 530 ARG A CA 1
ATOM 3462 C C . ARG A 1 455 ? 27.057 11.004 71.631 1.00 73.80 530 ARG A C 1
ATOM 3463 O O . ARG A 1 455 ? 27.341 9.856 71.269 1.00 73.41 530 ARG A O 1
ATOM 3471 N N . GLN A 1 456 ? 27.983 11.957 71.763 1.00 74.49 531 GLN A N 1
ATOM 3472 C CA . GLN A 1 456 ? 29.377 11.661 71.452 1.00 64.37 531 GLN A CA 1
ATOM 3473 C C . GLN A 1 456 ? 29.973 10.652 72.425 1.00 70.92 531 GLN A C 1
ATOM 3474 O O . GLN A 1 456 ? 30.868 9.887 72.047 1.00 77.49 531 GLN A O 1
ATOM 3480 N N . ALA A 1 457 ? 29.496 10.627 73.672 1.00 71.02 532 ALA A N 1
ATOM 3481 C CA . ALA A 1 457 ? 29.997 9.635 74.618 1.00 67.26 532 ALA A CA 1
ATOM 3482 C C . ALA A 1 457 ? 29.383 8.260 74.376 1.00 76.37 532 ALA A C 1
ATOM 3483 O O . ALA A 1 457 ? 30.077 7.242 74.484 1.00 76.73 532 ALA A O 1
ATOM 3485 N N . ALA A 1 458 ? 28.090 8.211 74.044 1.00 59.62 533 ALA A N 1
ATOM 3486 C CA . ALA A 1 458 ? 27.415 6.932 73.845 1.00 64.27 533 ALA A CA 1
ATOM 3487 C C . ALA A 1 458 ? 27.930 6.224 72.600 1.00 69.86 533 ALA A C 1
ATOM 3488 O O . ALA A 1 458 ? 28.256 5.032 72.642 1.00 87.94 533 ALA A O 1
ATOM 3490 N N . GLU A 1 459 ? 27.992 6.936 71.477 1.00 58.58 534 GLU A N 1
ATOM 3491 C CA . GLU A 1 459 ? 28.614 6.438 70.254 1.00 74.43 534 GLU A CA 1
ATOM 3492 C C . GLU A 1 459 ? 29.938 7.176 70.077 1.00 83.67 534 GLU A C 1
ATOM 3493 O O . GLU A 1 459 ? 29.957 8.388 69.836 1.00 98.46 534 GLU A O 1
ATOM 3499 N N . CYS A 1 460 ? 31.045 6.447 70.215 1.00 72.45 535 CYS A N 1
ATOM 3500 C CA . CYS A 1 460 ? 32.376 7.050 70.170 1.00 73.88 535 CYS A CA 1
ATOM 3501 C C . CYS A 1 460 ? 32.805 7.317 68.724 1.00 83.44 535 CYS A C 1
ATOM 3502 O O . CYS A 1 460 ? 33.802 6.791 68.228 1.00 102.36 535 CYS A O 1
ATOM 3505 N N . HIS A 1 461 ? 32.026 8.161 68.046 1.00 62.79 536 HIS A N 1
ATOM 3506 C CA . HIS A 1 461 ? 32.305 8.559 66.676 1.00 75.82 536 HIS A CA 1
ATOM 3507 C C . HIS A 1 461 ? 31.876 10.006 66.474 1.00 80.88 536 HIS A C 1
ATOM 3508 O O . HIS A 1 461 ? 30.858 10.440 67.033 1.00 84.58 536 HIS A O 1
ATOM 3515 N N . PRO A 1 462 ? 32.633 10.767 65.693 1.00 76.51 537 PRO A N 1
ATOM 3516 C CA . PRO A 1 462 ? 32.377 12.203 65.567 1.00 75.52 537 PRO A CA 1
ATOM 3517 C C . PRO A 1 462 ? 31.135 12.466 64.737 1.00 84.03 537 PRO A C 1
ATOM 3518 O O . PRO A 1 462 ? 30.635 11.565 64.046 1.00 89.66 537 PRO A O 1
ATOM 3522 N N . PRO A 1 463 ? 30.597 13.685 64.787 1.00 67.11 538 PRO A N 1
ATOM 3523 C CA . PRO A 1 463 ? 29.484 14.035 63.900 1.00 69.50 538 PRO A CA 1
ATOM 3524 C C . PRO A 1 463 ? 29.917 14.018 62.441 1.00 69.79 538 PRO A C 1
ATOM 3525 O O . PRO A 1 463 ? 31.107 14.031 62.116 1.00 79.35 538 PRO A O 1
ATOM 3529 N N . VAL A 1 464 ? 28.923 13.979 61.551 1.00 74.23 539 VAL A N 1
ATOM 3530 C CA . VAL A 1 464 ? 29.200 13.817 60.129 1.00 75.95 539 VAL A CA 1
ATOM 3531 C C . VAL A 1 464 ? 29.957 15.033 59.608 1.00 80.35 539 VAL A C 1
ATOM 3532 O O . VAL A 1 464 ? 29.696 16.176 60.008 1.00 84.80 539 VAL A O 1
ATOM 3536 N N . GLY A 1 465 ? 30.917 14.788 58.718 1.00 89.43 540 GLY A N 1
ATOM 3537 C CA . GLY A 1 465 ? 31.812 15.819 58.250 1.00 90.20 540 GLY A CA 1
ATOM 3538 C C . GLY A 1 465 ? 33.085 15.966 59.055 1.00 77.28 540 GLY A C 1
ATOM 3539 O O . GLY A 1 465 ? 33.968 16.736 58.654 1.00 87.99 540 GLY A O 1
ATOM 3540 N N . ARG A 1 466 ? 33.208 15.257 60.173 1.00 68.58 541 ARG A N 1
ATOM 3541 C CA . ARG A 1 466 ? 34.400 15.294 61.011 1.00 85.13 541 ARG A CA 1
ATOM 3542 C C . ARG A 1 466 ? 35.103 13.951 61.106 1.00 83.00 541 ARG A C 1
ATOM 3543 O O . ARG A 1 466 ? 36.336 13.900 61.071 1.00 91.72 541 ARG A O 1
ATOM 3551 N N . GLY A 1 467 ? 34.352 12.857 61.221 1.00 83.75 542 GLY A N 1
ATOM 3552 C CA . GLY A 1 467 ? 34.940 11.535 61.246 1.00 95.93 542 GLY A CA 1
ATOM 3553 C C . GLY A 1 467 ? 34.077 10.558 60.473 1.00 91.68 542 GLY A C 1
ATOM 3554 O O . GLY A 1 467 ? 32.899 10.810 60.209 1.00 98.17 542 GLY A O 1
ATOM 3555 N N . THR A 1 468 ? 34.688 9.424 60.120 1.00 92.71 543 THR A N 1
ATOM 3556 C CA . THR A 1 468 ? 33.997 8.449 59.284 1.00 100.16 543 THR A CA 1
ATOM 3557 C C . THR A 1 468 ? 32.803 7.852 60.020 1.00 112.82 543 THR A C 1
ATOM 3558 O O . THR A 1 468 ? 31.760 7.577 59.413 1.00 136.37 543 THR A O 1
ATOM 3562 N N . GLY A 1 469 ? 32.933 7.664 61.336 1.00 107.65 544 GLY A N 1
ATOM 3563 C CA . GLY A 1 469 ? 31.955 6.955 62.133 1.00 117.13 544 GLY A CA 1
ATOM 3564 C C . GLY A 1 469 ? 31.958 5.451 61.974 1.00 118.36 544 GLY A C 1
ATOM 3565 O O . GLY A 1 469 ? 31.225 4.770 62.703 1.00 110.09 544 GLY A O 1
ATOM 3566 N N . LYS A 1 470 ? 32.736 4.909 61.042 1.00 117.13 545 LYS A N 1
ATOM 3567 C CA . LYS A 1 470 ? 32.849 3.470 60.825 1.00 120.04 545 LYS A CA 1
ATOM 3568 C C . LYS A 1 470 ? 34.304 3.068 61.048 1.00 113.56 545 LYS A C 1
ATOM 3569 O O . LYS A 1 470 ? 35.015 2.689 60.113 1.00 125.31 545 LYS A O 1
ATOM 3575 N N . ARG A 1 471 ? 34.746 3.174 62.298 1.00 109.41 546 ARG A N 1
ATOM 3576 C CA . ARG A 1 471 ? 36.093 2.803 62.703 1.00 83.59 546 ARG A CA 1
ATOM 3577 C C . ARG A 1 471 ? 35.996 1.890 63.914 1.00 78.34 546 ARG A C 1
ATOM 3578 O O . ARG A 1 471 ? 35.251 2.185 64.855 1.00 90.81 546 ARG A O 1
ATOM 3586 N N . VAL A 1 472 ? 36.732 0.776 63.881 1.00 62.08 547 VAL A N 1
ATOM 3587 C CA . VAL A 1 472 ? 36.681 -0.179 64.981 1.00 72.49 547 VAL A CA 1
ATOM 3588 C C . VAL A 1 472 ? 37.132 0.502 66.263 1.00 71.74 547 VAL A C 1
ATOM 3589 O O . VAL A 1 472 ? 38.212 1.104 66.324 1.00 67.20 547 VAL A O 1
ATOM 3593 N N . LEU A 1 473 ? 36.297 0.423 67.291 1.00 73.02 548 LEU A N 1
ATOM 3594 C CA . LEU A 1 473 ? 36.617 1.064 68.556 1.00 77.42 548 LEU A CA 1
ATOM 3595 C C . LEU A 1 473 ? 37.779 0.347 69.232 1.00 76.02 548 LEU A C 1
ATOM 3596 O O . LEU A 1 473 ? 37.907 -0.878 69.150 1.00 78.84 548 LEU A O 1
ATOM 3601 N N . THR A 1 474 ? 38.637 1.118 69.891 1.00 70.77 549 THR A N 1
ATOM 3602 C CA . THR A 1 474 ? 39.705 0.516 70.671 1.00 74.38 549 THR A CA 1
ATOM 3603 C C . THR A 1 474 ? 39.127 -0.128 71.924 1.00 73.45 549 THR A C 1
ATOM 3604 O O . THR A 1 474 ? 38.055 0.250 72.404 1.00 84.08 549 THR A O 1
ATOM 3608 N N . ALA A 1 475 ? 39.841 -1.129 72.444 1.00 68.96 550 ALA A N 1
ATOM 3609 C CA . ALA A 1 475 ? 39.437 -1.754 73.698 1.00 69.48 550 ALA A CA 1
ATOM 3610 C C . ALA A 1 475 ? 39.268 -0.708 74.794 1.00 71.56 550 ALA A C 1
ATOM 3611 O O . ALA A 1 475 ? 38.249 -0.681 75.496 1.00 79.89 550 ALA A O 1
ATOM 3613 N N . LYS A 1 476 ? 40.264 0.171 74.943 1.00 73.27 551 LYS A N 1
ATOM 3614 C CA . LYS A 1 476 ? 40.131 1.306 75.850 1.00 80.71 551 LYS A CA 1
ATOM 3615 C C . LYS A 1 476 ? 38.907 2.144 75.507 1.00 74.70 551 LYS A C 1
ATOM 3616 O O . LYS A 1 476 ? 38.160 2.565 76.400 1.00 80.32 551 LYS A O 1
ATOM 3622 N N . GLU A 1 477 ? 38.690 2.399 74.217 1.00 73.49 552 GLU A N 1
ATOM 3623 C CA . GLU A 1 477 ? 37.551 3.214 73.814 1.00 69.55 552 GLU A CA 1
ATOM 3624 C C . GLU A 1 477 ? 36.236 2.508 74.110 1.00 77.06 552 GLU A C 1
ATOM 3625 O O . GLU A 1 477 ? 35.268 3.147 74.531 1.00 75.11 552 GLU A O 1
ATOM 3631 N N . LYS A 1 478 ? 36.186 1.188 73.907 1.00 75.05 553 LYS A N 1
ATOM 3632 C CA . LYS A 1 478 ? 34.967 0.445 74.213 1.00 61.63 553 LYS A CA 1
ATOM 3633 C C . LYS A 1 478 ? 34.666 0.468 75.706 1.00 70.17 553 LYS A C 1
ATOM 3634 O O . LYS A 1 478 ? 33.510 0.636 76.109 1.00 90.92 553 LYS A O 1
ATOM 3640 N N . LYS A 1 479 ? 35.693 0.319 76.545 1.00 76.49 554 LYS A N 1
ATOM 3641 C CA . LYS A 1 479 ? 35.466 0.368 77.987 1.00 67.37 554 LYS A CA 1
ATOM 3642 C C . LYS A 1 479 ? 35.022 1.759 78.433 1.00 72.70 554 LYS A C 1
ATOM 3643 O O . LYS A 1 479 ? 34.097 1.893 79.248 1.00 91.21 554 LYS A O 1
ATOM 3649 N N . THR A 1 480 ? 35.657 2.808 77.899 1.00 84.13 555 THR A N 1
ATOM 3650 C CA . THR A 1 480 ? 35.241 4.172 78.218 1.00 81.59 555 THR A CA 1
ATOM 3651 C C . THR A 1 480 ? 33.805 4.425 77.779 1.00 80.37 555 THR A C 1
ATOM 3652 O O . THR A 1 480 ? 33.023 5.048 78.507 1.00 84.56 555 THR A O 1
ATOM 3656 N N . GLN A 1 481 ? 33.446 3.955 76.581 1.00 85.84 556 GLN A N 1
ATOM 3657 C CA . GLN A 1 481 ? 32.092 4.127 76.072 1.00 86.63 556 GLN A CA 1
ATOM 3658 C C . GLN A 1 481 ? 31.078 3.400 76.943 1.00 84.94 556 GLN A C 1
ATOM 3659 O O . GLN A 1 481 ? 29.998 3.930 77.220 1.00 80.88 556 GLN A O 1
ATOM 3665 N N . LEU A 1 482 ? 31.407 2.184 77.384 1.00 82.25 557 LEU A N 1
ATOM 3666 C CA . LEU A 1 482 ? 30.498 1.447 78.256 1.00 78.98 557 LEU A CA 1
ATOM 3667 C C . LEU A 1 482 ? 30.306 2.171 79.583 1.00 83.50 557 LEU A C 1
ATOM 3668 O O . LEU A 1 482 ? 29.184 2.256 80.099 1.00 87.84 557 LEU A O 1
ATOM 3673 N N . ASP A 1 483 ? 31.391 2.709 80.146 1.00 83.80 558 ASP A N 1
ATOM 3674 C CA . ASP A 1 483 ? 31.273 3.438 81.405 1.00 86.29 558 ASP A CA 1
ATOM 3675 C C . ASP A 1 483 ? 30.427 4.696 81.233 1.00 80.55 558 ASP A C 1
ATOM 3676 O O . ASP A 1 483 ? 29.545 4.981 82.057 1.00 86.96 558 ASP A O 1
ATOM 3681 N N . ASP A 1 484 ? 30.675 5.457 80.161 1.00 78.24 559 ASP A N 1
ATOM 3682 C CA . ASP A 1 484 ? 29.868 6.644 79.889 1.00 80.41 559 ASP A CA 1
ATOM 3683 C C . ASP A 1 484 ? 28.403 6.282 79.687 1.00 83.40 559 ASP A C 1
ATOM 3684 O O . ASP A 1 484 ? 27.514 7.000 80.153 1.00 81.17 559 ASP A O 1
ATOM 3689 N N . ARG A 1 485 ? 28.129 5.176 78.991 1.00 79.53 560 ARG A N 1
ATOM 3690 C CA . ARG A 1 485 ? 26.747 4.792 78.725 1.00 81.60 560 ARG A CA 1
ATOM 3691 C C . ARG A 1 485 ? 26.031 4.390 80.006 1.00 82.04 560 ARG A C 1
ATOM 3692 O O . ARG A 1 485 ? 24.873 4.767 80.217 1.00 82.23 560 ARG A O 1
ATOM 3700 N N . THR A 1 486 ? 26.701 3.628 80.874 1.00 79.04 561 THR A N 1
ATOM 3701 C CA . THR A 1 486 ? 26.091 3.281 82.153 1.00 82.87 561 THR A CA 1
ATOM 3702 C C . THR A 1 486 ? 25.830 4.525 82.994 1.00 83.70 561 THR A C 1
ATOM 3703 O O . THR A 1 486 ? 24.753 4.664 83.589 1.00 86.88 561 THR A O 1
ATOM 3707 N N . ARG A 1 487 ? 26.797 5.446 83.049 1.00 81.52 562 ARG A N 1
ATOM 3708 C CA . ARG A 1 487 ? 26.590 6.672 83.815 1.00 88.48 562 ARG A CA 1
ATOM 3709 C C . ARG A 1 487 ? 25.429 7.484 83.253 1.00 84.36 562 ARG A C 1
ATOM 3710 O O . ARG A 1 487 ? 24.580 7.974 84.009 1.00 82.45 562 ARG A O 1
ATOM 3718 N N . ILE A 1 488 ? 25.378 7.635 81.926 1.00 85.66 563 ILE A N 1
ATOM 3719 C CA . ILE A 1 488 ? 24.294 8.372 81.283 1.00 89.87 563 ILE A CA 1
ATOM 3720 C C . ILE A 1 488 ? 22.954 7.736 81.617 1.00 82.26 563 ILE A C 1
ATOM 3721 O O . ILE A 1 488 ? 21.996 8.421 81.994 1.00 79.94 563 ILE A O 1
ATOM 3726 N N . THR A 1 489 ? 22.869 6.411 81.481 1.00 84.42 564 THR A N 1
ATOM 3727 C CA . THR A 1 489 ? 21.616 5.715 81.740 1.00 83.70 564 THR A CA 1
ATOM 3728 C C . THR A 1 489 ? 21.163 5.923 83.178 1.00 84.49 564 THR A C 1
ATOM 3729 O O . THR A 1 489 ? 20.024 6.326 83.425 1.00 84.66 564 THR A O 1
ATOM 3733 N N . GLU A 1 490 ? 22.053 5.679 84.146 1.00 78.58 565 GLU A N 1
ATOM 3734 C CA . GLU A 1 490 ? 21.645 5.770 85.547 1.00 79.58 565 GLU A CA 1
ATOM 3735 C C . GLU A 1 490 ? 21.339 7.200 85.974 1.00 77.34 565 GLU A C 1
ATOM 3736 O O . GLU A 1 490 ? 20.453 7.414 86.808 1.00 81.65 565 GLU A O 1
ATOM 3742 N N . LEU A 1 491 ? 22.038 8.189 85.418 1.00 83.95 566 LEU A N 1
ATOM 3743 C CA . LEU A 1 491 ? 21.771 9.573 85.790 1.00 80.76 566 LEU A CA 1
ATOM 3744 C C . LEU A 1 491 ? 20.471 10.063 85.161 1.00 85.27 566 LEU A C 1
ATOM 3745 O O . LEU A 1 491 ? 19.594 10.615 85.841 1.00 94.73 566 LEU A O 1
ATOM 3750 N N . PHE A 1 492 ? 20.314 9.859 83.858 1.00 83.48 567 PHE A N 1
ATOM 3751 C CA . PHE A 1 492 ? 19.175 10.431 83.167 1.00 79.39 567 PHE A CA 1
ATOM 3752 C C . PHE A 1 492 ? 17.917 9.578 83.245 1.00 84.23 567 PHE A C 1
ATOM 3753 O O . PHE A 1 492 ? 16.843 10.107 82.965 1.00 91.04 567 PHE A O 1
ATOM 3761 N N . ALA A 1 493 ? 18.000 8.316 83.682 1.00 75.25 568 ALA A N 1
ATOM 3762 C CA . ALA A 1 493 ? 16.784 7.565 83.973 1.00 76.16 568 ALA A CA 1
ATOM 3763 C C . ALA A 1 493 ? 15.916 8.316 84.969 1.00 83.46 568 ALA A C 1
ATOM 3764 O O . ALA A 1 493 ? 14.683 8.294 84.879 1.00 86.35 568 ALA A O 1
ATOM 3766 N N . VAL A 1 494 ? 16.548 9.006 85.912 1.00 87.12 569 VAL A N 1
ATOM 3767 C CA . VAL A 1 494 ? 15.826 9.851 86.852 1.00 94.47 569 VAL A CA 1
ATOM 3768 C C . VAL A 1 494 ? 15.764 11.294 86.366 1.00 87.59 569 VAL A C 1
ATOM 3769 O O . VAL A 1 494 ? 14.735 11.957 86.523 1.00 102.37 569 VAL A O 1
ATOM 3773 N N . ALA A 1 495 ? 16.840 11.801 85.754 1.00 67.37 570 ALA A N 1
ATOM 3774 C CA . ALA A 1 495 ? 16.863 13.216 85.385 1.00 82.31 570 ALA A CA 1
ATOM 3775 C C . ALA A 1 495 ? 15.852 13.549 84.287 1.00 85.18 570 ALA A C 1
ATOM 3776 O O . ALA A 1 495 ? 15.247 14.628 84.305 1.00 78.26 570 ALA A O 1
ATOM 3778 N N . LEU A 1 496 ? 15.642 12.638 83.329 1.00 72.89 571 LEU A N 1
ATOM 3779 C CA . LEU A 1 496 ? 14.887 12.899 82.107 1.00 70.80 571 LEU A CA 1
ATOM 3780 C C . LEU A 1 496 ? 13.395 13.097 82.352 1.00 85.11 571 LEU A C 1
ATOM 3781 O O . LEU A 1 496 ? 12.802 13.988 81.730 1.00 84.41 571 LEU A O 1
ATOM 3786 N N . PRO A 1 497 ? 12.734 12.292 83.195 1.00 79.88 572 PRO A N 1
ATOM 3787 C CA . PRO A 1 497 ? 11.331 12.609 83.518 1.00 66.04 572 PRO A CA 1
ATOM 3788 C C . PRO A 1 497 ? 11.168 14.015 84.069 1.00 75.11 572 PRO A C 1
ATOM 3789 O O . PRO A 1 497 ? 10.287 14.767 83.628 1.00 77.05 572 PRO A O 1
ATOM 3793 N N . GLN A 1 498 ? 12.031 14.391 85.014 1.00 76.13 573 GLN A N 1
ATOM 3794 C CA . GLN A 1 498 ? 11.996 15.732 85.586 1.00 81.26 573 GLN A CA 1
ATOM 3795 C C . GLN A 1 498 ? 12.215 16.792 84.513 1.00 81.61 573 GLN A C 1
ATOM 3796 O O . GLN A 1 498 ? 11.450 17.758 84.413 1.00 80.78 573 GLN A O 1
ATOM 3802 N N . LEU A 1 499 ? 13.264 16.624 83.702 1.00 87.26 574 LEU A N 1
ATOM 3803 C CA . LEU A 1 499 ? 13.573 17.599 82.660 1.00 83.62 574 LEU A CA 1
ATOM 3804 C C . LEU A 1 499 ? 12.415 17.749 81.683 1.00 81.52 574 LEU A C 1
ATOM 3805 O O . LEU A 1 499 ? 12.066 18.867 81.286 1.00 71.74 574 LEU A O 1
ATOM 3810 N N . LEU A 1 500 ? 11.811 16.629 81.284 1.00 83.40 575 LEU A N 1
ATOM 3811 C CA . LEU A 1 500 ? 10.689 16.670 80.356 1.00 82.05 575 LEU A CA 1
ATOM 3812 C C . LEU A 1 500 ? 9.495 17.384 80.973 1.00 83.51 575 LEU A C 1
ATOM 3813 O O . LEU A 1 500 ? 8.801 18.150 80.294 1.00 79.35 575 LEU A O 1
ATOM 3818 N N . ALA A 1 501 ? 9.243 17.151 82.264 1.00 74.23 576 ALA A N 1
ATOM 3819 C CA . ALA A 1 501 ? 8.128 17.820 82.925 1.00 69.70 576 ALA A CA 1
ATOM 3820 C C . ALA A 1 501 ? 8.363 19.323 83.026 1.00 77.56 576 ALA A C 1
ATOM 3821 O O . ALA A 1 501 ? 7.447 20.119 82.789 1.00 82.69 576 ALA A O 1
ATOM 3823 N N . LYS A 1 502 ? 9.588 19.729 83.372 1.00 75.10 577 LYS A N 1
ATOM 3824 C CA . LYS A 1 502 ? 9.886 21.151 83.526 1.00 71.88 577 LYS A CA 1
ATOM 3825 C C . LYS A 1 502 ? 9.706 21.913 82.220 1.00 78.92 577 LYS A C 1
ATOM 3826 O O . LYS A 1 502 ? 9.361 23.101 82.235 1.00 84.94 577 LYS A O 1
ATOM 3832 N N . TYR A 1 503 ? 9.934 21.256 81.086 1.00 81.10 578 TYR A N 1
ATOM 3833 C CA . TYR A 1 503 ? 9.972 21.919 79.790 1.00 90.20 578 TYR A CA 1
ATOM 3834 C C . TYR A 1 503 ? 8.931 21.349 78.833 1.00 78.37 578 TYR A C 1
ATOM 3835 O O . TYR A 1 503 ? 9.116 21.389 77.615 1.00 83.66 578 TYR A O 1
ATOM 3844 N N . SER A 1 504 ? 7.827 20.827 79.376 1.00 72.91 579 SER A N 1
ATOM 3845 C CA . SER A 1 504 ? 6.837 20.137 78.552 1.00 65.07 579 SER A CA 1
ATOM 3846 C C . SER A 1 504 ? 6.255 21.042 77.476 1.00 69.52 579 SER A C 1
ATOM 3847 O O . SER A 1 504 ? 5.930 20.572 76.380 1.00 77.27 579 SER A O 1
ATOM 3850 N N . VAL A 1 505 ? 6.117 22.337 77.762 1.00 70.12 580 VAL A N 1
ATOM 3851 C CA . VAL A 1 505 ? 5.489 23.234 76.798 1.00 79.70 580 VAL A CA 1
ATOM 3852 C C . VAL A 1 505 ? 6.428 23.540 75.638 1.00 86.96 580 VAL A C 1
ATOM 3853 O O . VAL A 1 505 ? 5.983 23.678 74.491 1.00 85.26 580 VAL A O 1
ATOM 3857 N N . ASP A 1 506 ? 7.728 23.632 75.898 1.00 84.48 581 ASP A N 1
ATOM 3858 C CA . ASP A 1 506 ? 8.682 24.005 74.863 1.00 84.58 581 ASP A CA 1
ATOM 3859 C C . ASP A 1 506 ? 8.966 22.807 73.962 1.00 82.56 581 ASP A C 1
ATOM 3860 O O . ASP A 1 506 ? 9.325 21.730 74.447 1.00 82.95 581 ASP A O 1
ATOM 3865 N N . ALA A 1 507 ? 8.826 23.004 72.647 1.00 81.00 582 ALA A N 1
ATOM 3866 C CA . ALA A 1 507 ? 8.904 21.890 71.705 1.00 78.26 582 ALA A CA 1
ATOM 3867 C C . ALA A 1 507 ? 10.346 21.472 71.431 1.00 90.63 582 ALA A C 1
ATOM 3868 O O . ALA A 1 507 ? 10.662 20.275 71.402 1.00 93.74 582 ALA A O 1
ATOM 3870 N N . GLU A 1 508 ? 11.230 22.443 71.197 1.00 86.97 583 GLU A N 1
ATOM 3871 C CA . GLU A 1 508 ? 12.631 22.123 70.948 1.00 95.25 583 GLU A CA 1
ATOM 3872 C C . GLU A 1 508 ? 13.245 21.388 72.135 1.00 86.52 583 GLU A C 1
ATOM 3873 O O . GLU A 1 508 ? 13.964 20.390 71.962 1.00 98.69 583 GLU A O 1
ATOM 3879 N N . LYS A 1 509 ? 12.957 21.860 73.350 1.00 77.20 584 LYS A N 1
ATOM 3880 C CA . LYS A 1 509 ? 13.475 21.207 74.545 1.00 78.01 584 LYS A CA 1
ATOM 3881 C C . LYS A 1 509 ? 13.018 19.756 74.619 1.00 81.40 584 LYS A C 1
ATOM 3882 O O . LYS A 1 509 ? 13.824 18.858 74.887 1.00 88.15 584 LYS A O 1
ATOM 3888 N N . VAL A 1 510 ? 11.728 19.502 74.381 1.00 77.84 585 VAL A N 1
ATOM 3889 C CA . VAL A 1 510 ? 11.228 18.142 74.554 1.00 85.11 585 VAL A CA 1
ATOM 3890 C C . VAL A 1 510 ? 11.758 17.231 73.455 1.00 80.65 585 VAL A C 1
ATOM 3891 O O . VAL A 1 510 ? 12.033 16.057 73.703 1.00 78.53 585 VAL A O 1
ATOM 3895 N N . THR A 1 511 ? 11.938 17.749 72.236 1.00 66.89 586 THR A N 1
ATOM 3896 C CA . THR A 1 511 ? 12.555 16.929 71.194 1.00 75.46 586 THR A CA 1
ATOM 3897 C C . THR A 1 511 ? 13.969 16.513 71.592 1.00 87.89 586 THR A C 1
ATOM 3898 O O . THR A 1 511 ? 14.311 15.317 71.589 1.00 83.67 586 THR A O 1
ATOM 3902 N N . ASN A 1 512 ? 14.806 17.494 71.946 1.00 94.94 587 ASN A N 1
ATOM 3903 C CA . ASN A 1 512 ? 16.183 17.178 72.315 1.00 79.16 587 ASN A CA 1
ATOM 3904 C C . ASN A 1 512 ? 16.231 16.228 73.508 1.00 72.65 587 ASN A C 1
ATOM 3905 O O . ASN A 1 512 ? 17.014 15.270 73.514 1.00 80.14 587 ASN A O 1
ATOM 3910 N N . LEU A 1 513 ? 15.378 16.452 74.510 1.00 68.91 588 LEU A N 1
ATOM 3911 C CA . LEU A 1 513 ? 15.384 15.594 75.689 1.00 72.10 588 LEU A CA 1
ATOM 3912 C C . LEU A 1 513 ? 14.892 14.191 75.354 1.00 77.92 588 LEU A C 1
ATOM 3913 O O . LEU A 1 513 ? 15.379 13.203 75.918 1.00 91.68 588 LEU A O 1
ATOM 3918 N N . LEU A 1 514 ? 13.925 14.082 74.439 1.00 71.87 589 LEU A N 1
ATOM 3919 C CA . LEU A 1 514 ? 13.406 12.789 74.018 1.00 68.97 589 LEU A CA 1
ATOM 3920 C C . LEU A 1 514 ? 14.436 11.989 73.244 1.00 82.58 589 LEU A C 1
ATOM 3921 O O . LEU A 1 514 ? 14.317 10.763 73.158 1.00 84.80 589 LEU A O 1
ATOM 3926 N N . GLN A 1 515 ? 15.415 12.659 72.638 1.00 86.14 590 GLN A N 1
ATOM 3927 C CA . GLN A 1 515 ? 16.477 11.901 71.981 1.00 86.07 590 GLN A CA 1
ATOM 3928 C C . GLN A 1 515 ? 17.413 11.191 72.960 1.00 74.80 590 GLN A C 1
ATOM 3929 O O . GLN A 1 515 ? 18.215 10.358 72.520 1.00 72.40 590 GLN A O 1
ATOM 3935 N N . LEU A 1 516 ? 17.324 11.477 74.267 1.00 66.83 591 LEU A N 1
ATOM 3936 C CA . LEU A 1 516 ? 18.260 10.875 75.220 1.00 66.95 591 LEU A CA 1
ATOM 3937 C C . LEU A 1 516 ? 18.082 9.369 75.392 1.00 73.31 591 LEU A C 1
ATOM 3938 O O . LEU A 1 516 ? 19.100 8.654 75.408 1.00 71.94 591 LEU A O 1
ATOM 3943 N N . PRO A 1 517 ? 16.869 8.822 75.565 1.00 73.45 592 PRO A N 1
ATOM 3944 C CA . PRO A 1 517 ? 16.763 7.384 75.884 1.00 63.67 592 PRO A CA 1
ATOM 3945 C C . PRO A 1 517 ? 17.392 6.461 74.855 1.00 68.81 592 PRO A C 1
ATOM 3946 O O . PRO A 1 517 ? 17.796 5.346 75.210 1.00 75.58 592 PRO A O 1
ATOM 3950 N N . GLN A 1 518 ? 17.493 6.886 73.594 1.00 68.19 593 GLN A N 1
ATOM 3951 C CA . GLN A 1 518 ? 18.119 6.052 72.574 1.00 56.08 593 GLN A CA 1
ATOM 3952 C C . GLN A 1 518 ? 19.569 5.720 72.905 1.00 69.95 593 GLN A C 1
ATOM 3953 O O . GLN A 1 518 ? 20.105 4.740 72.378 1.00 76.99 593 GLN A O 1
ATOM 3959 N N . TYR A 1 519 ? 20.207 6.505 73.774 1.00 83.20 594 TYR A N 1
ATOM 3960 C CA . TYR A 1 519 ? 21.579 6.271 74.198 1.00 76.88 594 TYR A CA 1
ATOM 3961 C C . TYR A 1 519 ? 21.659 5.587 75.559 1.00 78.43 594 TYR A C 1
ATOM 3962 O O . TYR A 1 519 ? 22.714 5.619 76.201 1.00 84.99 594 TYR A O 1
ATOM 3971 N N . PHE A 1 520 ? 20.571 4.978 76.013 1.00 78.56 595 PHE A N 1
ATOM 3972 C CA . PHE A 1 520 ? 20.532 4.312 77.305 1.00 82.63 595 PHE A CA 1
ATOM 3973 C C . PHE A 1 520 ? 20.743 2.814 77.123 1.00 90.47 595 PHE A C 1
ATOM 3974 O O . PHE A 1 520 ? 20.495 2.252 76.052 1.00 98.69 595 PHE A O 1
ATOM 3982 N N . ASP A 1 521 ? 21.214 2.171 78.188 1.00 84.28 596 ASP A N 1
ATOM 3983 C CA . ASP A 1 521 ? 21.233 0.715 78.286 1.00 86.95 596 ASP A CA 1
ATOM 3984 C C . ASP A 1 521 ? 19.975 0.322 79.050 1.00 98.78 596 ASP A C 1
ATOM 3985 O O . ASP A 1 521 ? 19.931 0.413 80.278 1.00 96.66 596 ASP A O 1
ATOM 3990 N N . LEU A 1 522 ? 18.947 -0.110 78.316 1.00 102.07 597 LEU A N 1
ATOM 3991 C CA . LEU A 1 522 ? 17.649 -0.368 78.931 1.00 97.28 597 LEU A CA 1
ATOM 3992 C C . LEU A 1 522 ? 17.701 -1.496 79.952 1.00 97.25 597 LEU A C 1
ATOM 3993 O O . LEU A 1 522 ? 16.809 -1.586 80.803 1.00 100.71 597 LEU A O 1
ATOM 3998 N N . GLU A 1 523 ? 18.718 -2.359 79.885 1.00 95.95 598 GLU A N 1
ATOM 3999 C CA . GLU A 1 523 ? 18.897 -3.372 80.919 1.00 94.39 598 GLU A CA 1
ATOM 4000 C C . GLU A 1 523 ? 19.154 -2.739 82.279 1.00 77.30 598 GLU A C 1
ATOM 4001 O O . GLU A 1 523 ? 18.854 -3.346 83.313 1.00 85.77 598 GLU A O 1
ATOM 4007 N N . ILE A 1 524 ? 19.708 -1.524 82.296 1.00 77.08 599 ILE A N 1
ATOM 4008 C CA . ILE A 1 524 ? 19.979 -0.837 83.556 1.00 82.72 599 ILE A CA 1
ATOM 4009 C C . ILE A 1 524 ? 18.679 -0.542 84.292 1.00 84.63 599 ILE A C 1
ATOM 4010 O O . ILE A 1 524 ? 18.624 -0.585 85.527 1.00 82.70 599 ILE A O 1
ATOM 4015 N N . TYR A 1 525 ? 17.612 -0.240 83.545 1.00 92.26 600 TYR A N 1
ATOM 4016 C CA . TYR A 1 525 ? 16.313 0.023 84.161 1.00 87.09 600 TYR A CA 1
ATOM 4017 C C . TYR A 1 525 ? 15.871 -1.144 85.036 1.00 85.47 600 TYR A C 1
ATOM 4018 O O . TYR A 1 525 ? 15.403 -0.950 86.164 1.00 81.52 600 TYR A O 1
ATOM 4027 N N . THR A 1 526 ? 16.024 -2.369 84.530 1.00 79.87 601 THR A N 1
ATOM 4028 C CA . THR A 1 526 ? 15.631 -3.550 85.293 1.00 88.01 601 THR A CA 1
ATOM 4029 C C . THR A 1 526 ? 16.648 -3.879 86.379 1.00 87.91 601 THR A C 1
ATOM 4030 O O . THR A 1 526 ? 16.280 -4.096 87.538 1.00 98.37 601 THR A O 1
ATOM 4034 N N . THR A 1 527 ? 17.934 -3.922 86.020 1.00 85.98 602 THR A N 1
ATOM 4035 C CA . THR A 1 527 ? 18.958 -4.292 86.993 1.00 80.66 602 THR A CA 1
ATOM 4036 C C . THR A 1 527 ? 19.027 -3.288 88.139 1.00 89.53 602 THR A C 1
ATOM 4037 O O . THR A 1 527 ? 19.216 -3.671 89.300 1.00 97.46 602 THR A O 1
ATOM 4041 N N . GLY A 1 528 ? 18.874 -2.003 87.838 1.00 95.53 603 GLY A N 1
ATOM 4042 C CA . GLY A 1 528 ? 18.986 -0.975 88.855 1.00 97.39 603 GLY A CA 1
ATOM 4043 C C . GLY A 1 528 ? 17.650 -0.623 89.471 1.00 101.45 603 GLY A C 1
ATOM 4044 O O . GLY A 1 528 ? 17.515 0.422 90.116 1.00 103.56 603 GLY A O 1
ATOM 4045 N N . ARG A 1 529 ? 16.665 -1.500 89.274 1.00 102.14 604 ARG A N 1
ATOM 4046 C CA . ARG A 1 529 ? 15.299 -1.352 89.793 1.00 114.73 604 ARG A CA 1
ATOM 4047 C C . ARG A 1 529 ? 14.795 0.087 89.669 1.00 117.72 604 ARG A C 1
ATOM 4048 O O . ARG A 1 529 ? 14.221 0.664 90.594 1.00 124.47 604 ARG A O 1
ATOM 4056 N N . LEU A 1 530 ? 15.001 0.664 88.484 1.00 108.13 605 LEU A N 1
ATOM 4057 C CA . LEU A 1 530 ? 14.572 2.023 88.184 1.00 98.38 605 LEU A CA 1
ATOM 4058 C C . LEU A 1 530 ? 13.241 2.062 87.440 1.00 103.64 605 LEU A C 1
ATOM 4059 O O . LEU A 1 530 ? 12.942 3.061 86.774 1.00 102.10 605 LEU A O 1
ATOM 4064 N N . GLU A 1 531 ? 12.433 1.002 87.551 1.00 104.37 606 GLU A N 1
ATOM 4065 C CA . GLU A 1 531 ? 11.218 0.892 86.745 1.00 91.46 606 GLU A CA 1
ATOM 4066 C C . GLU A 1 531 ? 10.264 2.056 86.985 1.00 92.06 606 GLU A C 1
ATOM 4067 O O . GLU A 1 531 ? 9.546 2.468 86.066 1.00 96.99 606 GLU A O 1
ATOM 4073 N N . LYS A 1 532 ? 10.233 2.591 88.208 1.00 93.27 607 LYS A N 1
ATOM 4074 C CA . LYS A 1 532 ? 9.380 3.741 88.494 1.00 100.74 607 LYS A CA 1
ATOM 4075 C C . LYS A 1 532 ? 9.764 4.932 87.622 1.00 98.22 607 LYS A C 1
ATOM 4076 O O . LYS A 1 532 ? 8.890 5.629 87.087 1.00 102.43 607 LYS A O 1
ATOM 4082 N N . HIS A 1 533 ? 11.064 5.194 87.482 1.00 94.20 608 HIS A N 1
ATOM 4083 C CA . HIS A 1 533 ? 11.502 6.303 86.644 1.00 99.16 608 HIS A CA 1
ATOM 4084 C C . HIS A 1 533 ? 11.165 6.063 85.177 1.00 98.81 608 HIS A C 1
ATOM 4085 O O . HIS A 1 533 ? 10.834 7.010 84.454 1.00 93.48 608 HIS A O 1
ATOM 4092 N N . LEU A 1 534 ? 11.232 4.807 84.730 1.00 94.95 609 LEU A N 1
ATOM 4093 C CA . LEU A 1 534 ? 10.794 4.478 83.378 1.00 89.16 609 LEU A CA 1
ATOM 4094 C C . LEU A 1 534 ? 9.311 4.771 83.195 1.00 88.04 609 LEU A C 1
ATOM 4095 O O . LEU A 1 534 ? 8.898 5.294 82.154 1.00 95.82 609 LEU A O 1
ATOM 4100 N N . ASP A 1 535 ? 8.493 4.432 84.196 1.00 88.16 610 ASP A N 1
ATOM 4101 C CA . ASP A 1 535 ? 7.063 4.718 84.116 1.00 93.30 610 ASP A CA 1
ATOM 4102 C C . ASP A 1 535 ? 6.805 6.219 84.062 1.00 90.94 610 ASP A C 1
ATOM 4103 O O . ASP A 1 535 ? 5.949 6.686 83.300 1.00 92.60 610 ASP A O 1
ATOM 4108 N N . ALA A 1 536 ? 7.531 6.988 84.878 1.00 90.79 611 ALA A N 1
ATOM 4109 C CA . ALA A 1 536 ? 7.378 8.440 84.852 1.00 95.78 611 ALA A CA 1
ATOM 4110 C C . ALA A 1 536 ? 7.770 9.008 83.493 1.00 83.10 611 ALA A C 1
ATOM 4111 O O . ALA A 1 536 ? 7.082 9.883 82.951 1.00 76.67 611 ALA A O 1
ATOM 4113 N N . LEU A 1 537 ? 8.867 8.506 82.919 1.00 82.65 612 LEU A N 1
ATOM 4114 C CA . LEU A 1 537 ? 9.284 8.939 81.589 1.00 89.33 612 LEU A CA 1
ATOM 4115 C C . LEU A 1 537 ? 8.226 8.609 80.541 1.00 92.13 612 LEU A C 1
ATOM 4116 O O . LEU A 1 537 ? 7.917 9.439 79.676 1.00 91.97 612 LEU A O 1
ATOM 4121 N N . LEU A 1 538 ? 7.666 7.397 80.600 1.00 84.74 613 LEU A N 1
ATOM 4122 C CA . LEU A 1 538 ? 6.634 6.993 79.648 1.00 78.99 613 LEU A CA 1
ATOM 4123 C C . LEU A 1 538 ? 5.417 7.903 79.747 1.00 86.91 613 LEU A C 1
ATOM 4124 O O . LEU A 1 538 ? 4.862 8.342 78.728 1.00 96.01 613 LEU A O 1
ATOM 4129 N N . ARG A 1 539 ? 4.980 8.184 80.978 1.00 84.57 614 ARG A N 1
ATOM 4130 C CA . ARG A 1 539 ? 3.842 9.075 81.173 1.00 89.83 614 ARG A CA 1
ATOM 4131 C C . ARG A 1 539 ? 4.140 10.472 80.646 1.00 83.40 614 ARG A C 1
ATOM 4132 O O . ARG A 1 539 ? 3.264 11.123 80.066 1.00 85.45 614 ARG A O 1
ATOM 4140 N N . GLN A 1 540 ? 5.374 10.948 80.827 1.00 78.95 615 GLN A N 1
ATOM 4141 C CA . GLN A 1 540 ? 5.716 12.276 80.326 1.00 78.76 615 GLN A CA 1
ATOM 4142 C C . GLN A 1 540 ? 5.688 12.309 78.799 1.00 87.48 615 GLN A C 1
ATOM 4143 O O . GLN A 1 540 ? 5.211 13.282 78.196 1.00 88.58 615 GLN A O 1
ATOM 4149 N N . ILE A 1 541 ? 6.184 11.245 78.161 1.00 86.24 616 ILE A N 1
ATOM 4150 C CA . ILE A 1 541 ? 6.145 11.164 76.702 1.00 78.02 616 ILE A CA 1
ATOM 4151 C C . ILE A 1 541 ? 4.704 11.192 76.207 1.00 86.15 616 ILE A C 1
ATOM 4152 O O . ILE A 1 541 ? 4.365 11.924 75.268 1.00 77.78 616 ILE A O 1
ATOM 4157 N N . ARG A 1 542 ? 3.834 10.392 76.830 1.00 87.74 617 ARG A N 1
ATOM 4158 C CA . ARG A 1 542 ? 2.435 10.361 76.408 1.00 82.59 617 ARG A CA 1
ATOM 4159 C C . ARG A 1 542 ? 1.757 11.712 76.638 1.00 86.33 617 ARG A C 1
ATOM 4160 O O . ARG A 1 542 ? 0.969 12.173 75.798 1.00 95.19 617 ARG A O 1
ATOM 4168 N N . ASN A 1 543 ? 2.102 12.392 77.735 1.00 81.60 618 ASN A N 1
ATOM 4169 C CA . ASN A 1 543 ? 1.536 13.709 77.997 1.00 84.79 618 ASN A CA 1
ATOM 4170 C C . ASN A 1 543 ? 1.932 14.700 76.916 1.00 86.50 618 ASN A C 1
ATOM 4171 O O . ASN A 1 543 ? 1.099 15.489 76.449 1.00 102.30 618 ASN A O 1
ATOM 4176 N N . ILE A 1 544 ? 3.200 14.672 76.495 1.00 82.73 619 ILE A N 1
ATOM 4177 C CA . ILE A 1 544 ? 3.619 15.646 75.493 1.00 95.90 619 ILE A CA 1
ATOM 4178 C C . ILE A 1 544 ? 3.091 15.274 74.112 1.00 90.99 619 ILE A C 1
ATOM 4179 O O . ILE A 1 544 ? 2.908 16.155 73.266 1.00 88.66 619 ILE A O 1
ATOM 4184 N N . VAL A 1 545 ? 2.824 13.988 73.847 1.00 86.26 620 VAL A N 1
ATOM 4185 C CA . VAL A 1 545 ? 2.183 13.691 72.566 1.00 77.08 620 VAL A CA 1
ATOM 4186 C C . VAL A 1 545 ? 0.766 14.233 72.576 1.00 75.66 620 VAL A C 1
ATOM 4187 O O . VAL A 1 545 ? 0.260 14.692 71.544 1.00 80.99 620 VAL A O 1
ATOM 4191 N N . GLU A 1 546 ? 0.101 14.201 73.733 1.00 86.34 621 GLU A N 1
ATOM 4192 C CA . GLU A 1 546 ? -1.252 14.743 73.786 1.00 87.18 621 GLU A CA 1
ATOM 4193 C C . GLU A 1 546 ? -1.244 16.263 73.673 1.00 86.35 621 GLU A C 1
ATOM 4194 O O . GLU A 1 546 ? -2.124 16.847 73.032 1.00 98.03 621 GLU A O 1
ATOM 4200 N N . LYS A 1 547 ? -0.242 16.918 74.259 1.00 86.30 622 LYS A N 1
ATOM 4201 C CA . LYS A 1 547 ? -0.214 18.377 74.270 1.00 80.47 622 LYS A CA 1
ATOM 4202 C C . LYS A 1 547 ? 0.243 18.922 72.920 1.00 76.07 622 LYS A C 1
ATOM 4203 O O . LYS A 1 547 ? -0.314 19.915 72.435 1.00 71.27 622 LYS A O 1
ATOM 4209 N N . HIS A 1 548 ? 1.209 18.268 72.281 1.00 89.71 623 HIS A N 1
ATOM 4210 C CA . HIS A 1 548 ? 1.945 18.856 71.172 1.00 85.26 623 HIS A CA 1
ATOM 4211 C C . HIS A 1 548 ? 1.361 18.455 69.826 1.00 78.55 623 HIS A C 1
ATOM 4212 O O . HIS A 1 548 ? 0.907 17.320 69.643 1.00 78.88 623 HIS A O 1
ATOM 4219 N N . THR A 1 549 ? 1.406 19.395 68.878 1.00 83.94 624 THR A N 1
ATOM 4220 C CA . THR A 1 549 ? 1.042 19.159 67.489 1.00 90.15 624 THR A CA 1
ATOM 4221 C C . THR A 1 549 ? 2.219 19.333 66.537 1.00 93.79 624 THR A C 1
ATOM 4222 O O . THR A 1 549 ? 2.044 19.194 65.320 1.00 91.86 624 THR A O 1
ATOM 4226 N N . ASP A 1 550 ? 3.407 19.638 67.054 1.00 99.03 625 ASP A N 1
ATOM 4227 C CA . ASP A 1 550 ? 4.583 19.789 66.210 1.00 90.49 625 ASP A CA 1
ATOM 4228 C C . ASP A 1 550 ? 5.054 18.427 65.719 1.00 84.99 625 ASP A C 1
ATOM 4229 O O . ASP A 1 550 ? 5.123 17.465 66.492 1.00 82.82 625 ASP A O 1
ATOM 4234 N N . THR A 1 551 ? 5.380 18.350 64.425 1.00 77.73 626 THR A N 1
ATOM 4235 C CA . THR A 1 551 ? 5.772 17.075 63.831 1.00 82.31 626 THR A CA 1
ATOM 4236 C C . THR A 1 551 ? 7.036 16.523 64.476 1.00 84.25 626 THR A C 1
ATOM 4237 O O . THR A 1 551 ? 7.160 15.309 64.669 1.00 88.11 626 THR A O 1
ATOM 4241 N N . ASP A 1 552 ? 7.990 17.397 64.809 1.00 81.63 627 ASP A N 1
ATOM 4242 C CA . ASP A 1 552 ? 9.255 16.924 65.363 1.00 78.62 627 ASP A CA 1
ATOM 4243 C C . ASP A 1 552 ? 9.070 16.338 66.757 1.00 79.92 627 ASP A C 1
ATOM 4244 O O . ASP A 1 552 ? 9.694 15.326 67.095 1.00 81.07 627 ASP A O 1
ATOM 4249 N N . VAL A 1 553 ? 8.210 16.949 67.575 1.00 82.99 628 VAL A N 1
ATOM 4250 C CA . VAL A 1 553 ? 7.939 16.403 68.903 1.00 73.06 628 VAL A CA 1
ATOM 4251 C C . VAL A 1 553 ? 7.329 15.013 68.787 1.00 78.06 628 VAL A C 1
ATOM 4252 O O . VAL A 1 553 ? 7.781 14.061 69.433 1.00 73.58 628 VAL A O 1
ATOM 4256 N N . LEU A 1 554 ? 6.290 14.880 67.959 1.00 77.17 629 LEU A N 1
ATOM 4257 C CA . LEU A 1 554 ? 5.612 13.597 67.805 1.00 75.51 629 LEU A CA 1
ATOM 4258 C C . LEU A 1 554 ? 6.554 12.541 67.236 1.00 76.42 629 LEU A C 1
ATOM 4259 O O . LEU A 1 554 ? 6.518 11.373 67.649 1.00 64.51 629 LEU A O 1
ATOM 4264 N N . GLU A 1 555 ? 7.407 12.939 66.287 1.00 74.23 630 GLU A N 1
ATOM 4265 C CA . GLU A 1 555 ? 8.409 12.029 65.742 1.00 68.18 630 GLU A CA 1
ATOM 4266 C C . GLU A 1 555 ? 9.365 11.554 66.824 1.00 73.70 630 GLU A C 1
ATOM 4267 O O . GLU A 1 555 ? 9.660 10.359 66.926 1.00 71.47 630 GLU A O 1
ATOM 4273 N N . ALA A 1 556 ? 9.882 12.486 67.628 1.00 72.14 631 ALA A N 1
ATOM 4274 C CA . ALA A 1 556 ? 10.786 12.109 68.708 1.00 68.84 631 ALA A CA 1
ATOM 4275 C C . ALA A 1 556 ? 10.097 11.182 69.698 1.00 70.34 631 ALA A C 1
ATOM 4276 O O . ALA A 1 556 ? 10.721 10.257 70.227 1.00 67.70 631 ALA A O 1
ATOM 4278 N N . CYS A 1 557 ? 8.802 11.398 69.943 1.00 69.47 632 CYS A N 1
ATOM 4279 C CA . CYS A 1 557 ? 8.072 10.542 70.875 1.00 63.08 632 CYS A CA 1
ATOM 4280 C C . CYS A 1 557 ? 7.929 9.125 70.333 1.00 58.98 632 CYS A C 1
ATOM 4281 O O . CYS A 1 557 ? 8.166 8.146 71.053 1.00 68.84 632 CYS A O 1
ATOM 4284 N N . SER A 1 558 ? 7.537 8.995 69.064 1.00 49.77 633 SER A N 1
ATOM 4285 C CA . SER A 1 558 ? 7.424 7.661 68.478 1.00 64.48 633 SER A CA 1
ATOM 4286 C C . SER A 1 558 ? 8.784 6.976 68.405 1.00 75.70 633 SER A C 1
ATOM 4287 O O . SER A 1 558 ? 8.890 5.768 68.648 1.00 73.37 633 SER A O 1
ATOM 4290 N N . LYS A 1 559 ? 9.839 7.736 68.096 1.00 71.63 634 LYS A N 1
ATOM 4291 C CA . LYS A 1 559 ? 11.189 7.177 68.060 1.00 59.39 634 LYS A CA 1
ATOM 4292 C C . LYS A 1 559 ? 11.609 6.674 69.437 1.00 66.21 634 LYS A C 1
ATOM 4293 O O . LYS A 1 559 ? 12.189 5.589 69.569 1.00 77.14 634 LYS A O 1
ATOM 4299 N N . THR A 1 560 ? 11.337 7.467 70.477 1.00 60.76 635 THR A N 1
ATOM 4300 C CA . THR A 1 560 ? 11.690 7.073 71.835 1.00 62.10 635 THR A CA 1
ATOM 4301 C C . THR A 1 560 ? 10.926 5.829 72.260 1.00 67.34 635 THR A C 1
ATOM 4302 O O . THR A 1 560 ? 11.498 4.915 72.868 1.00 64.85 635 THR A O 1
ATOM 4306 N N . TYR A 1 561 ? 9.629 5.775 71.948 1.00 64.97 636 TYR A N 1
ATOM 4307 C CA . TYR A 1 561 ? 8.845 4.595 72.287 1.00 69.99 636 TYR A CA 1
ATOM 4308 C C . TYR A 1 561 ? 9.358 3.368 71.544 1.00 72.70 636 TYR A C 1
ATOM 4309 O O . TYR A 1 561 ? 9.394 2.265 72.102 1.00 76.94 636 TYR A O 1
ATOM 4318 N N . HIS A 1 562 ? 9.768 3.544 70.285 1.00 69.69 637 HIS A N 1
ATOM 4319 C CA . HIS A 1 562 ? 10.335 2.433 69.528 1.00 71.12 637 HIS A CA 1
ATOM 4320 C C . HIS A 1 562 ? 11.634 1.944 70.152 1.00 69.91 637 HIS A C 1
ATOM 4321 O O . HIS A 1 562 ? 11.861 0.734 70.263 1.00 74.73 637 HIS A O 1
ATOM 4328 N N . ALA A 1 563 ? 12.503 2.872 70.558 1.00 72.69 638 ALA A N 1
ATOM 4329 C CA . ALA A 1 563 ? 13.745 2.477 71.216 1.00 64.01 638 ALA A CA 1
ATOM 4330 C C . ALA A 1 563 ? 13.462 1.751 72.523 1.00 67.25 638 ALA A C 1
ATOM 4331 O O . ALA A 1 563 ? 14.155 0.788 72.873 1.00 72.25 638 ALA A O 1
ATOM 4333 N N . LEU A 1 564 ? 12.437 2.192 73.255 1.00 64.65 639 LEU A N 1
ATOM 4334 C CA . LEU A 1 564 ? 12.117 1.560 74.529 1.00 67.39 639 LEU A CA 1
ATOM 4335 C C . LEU A 1 564 ? 11.446 0.203 74.340 1.00 77.48 639 LEU A C 1
ATOM 4336 O O . LEU A 1 564 ? 11.599 -0.684 75.187 1.00 84.36 639 LEU A O 1
ATOM 4341 N N . CYS A 1 565 ? 10.712 0.015 73.241 1.00 71.39 640 CYS A N 1
ATOM 4342 C CA . CYS A 1 565 ? 10.015 -1.245 72.977 1.00 65.41 640 CYS A CA 1
ATOM 4343 C C . CYS A 1 565 ? 10.985 -2.232 72.329 1.00 78.98 640 CYS A C 1
ATOM 4344 O O . CYS A 1 565 ? 10.962 -2.477 71.121 1.00 82.02 640 CYS A O 1
ATOM 4347 N N . ASN A 1 566 ? 11.851 -2.815 73.156 1.00 89.51 641 ASN A N 1
ATOM 4348 C CA . ASN A 1 566 ? 12.798 -3.837 72.719 1.00 94.87 641 ASN A CA 1
ATOM 4349 C C . ASN A 1 566 ? 12.432 -5.147 73.404 1.00 96.70 641 ASN A C 1
ATOM 4350 O O . ASN A 1 566 ? 12.578 -5.273 74.624 1.00 116.30 641 ASN A O 1
ATOM 4355 N N . GLU A 1 567 ? 11.961 -6.121 72.617 1.00 86.24 642 GLU A N 1
ATOM 4356 C CA . GLU A 1 567 ? 11.563 -7.407 73.182 1.00 103.02 642 GLU A CA 1
ATOM 4357 C C . GLU A 1 567 ? 12.689 -8.045 73.986 1.00 112.93 642 GLU A C 1
ATOM 4358 O O . GLU A 1 567 ? 12.430 -8.735 74.979 1.00 124.85 642 GLU A O 1
ATOM 4364 N N . GLU A 1 568 ? 13.942 -7.817 73.582 1.00 117.51 643 GLU A N 1
ATOM 4365 C CA . GLU A 1 568 ? 15.076 -8.407 74.282 1.00 117.44 643 GLU A CA 1
ATOM 4366 C C . GLU A 1 568 ? 15.343 -7.776 75.646 1.00 118.27 643 GLU A C 1
ATOM 4367 O O . GLU A 1 568 ? 15.896 -8.457 76.517 1.00 130.18 643 GLU A O 1
ATOM 4373 N N . PHE A 1 569 ? 14.960 -6.518 75.858 1.00 114.64 644 PHE A N 1
ATOM 4374 C CA . PHE A 1 569 ? 15.034 -5.920 77.186 1.00 118.35 644 PHE A CA 1
ATOM 4375 C C . PHE A 1 569 ? 13.781 -6.256 77.989 1.00 101.81 644 PHE A C 1
ATOM 4376 O O . PHE A 1 569 ? 12.687 -6.406 77.440 1.00 112.95 644 PHE A O 1
ATOM 4384 N N . THR A 1 570 ? 13.954 -6.360 79.308 1.00 95.68 645 THR A N 1
ATOM 4385 C CA . THR A 1 570 ? 12.868 -6.811 80.173 1.00 94.17 645 THR A CA 1
ATOM 4386 C C . THR A 1 570 ? 11.789 -5.746 80.332 1.00 103.96 645 THR A C 1
ATOM 4387 O O . THR A 1 570 ? 10.622 -6.075 80.579 1.00 98.23 645 THR A O 1
ATOM 4391 N N . ILE A 1 571 ? 12.151 -4.468 80.184 1.00 97.76 646 ILE A N 1
ATOM 4392 C CA . ILE A 1 571 ? 11.175 -3.392 80.317 1.00 90.69 646 ILE A CA 1
ATOM 4393 C C . ILE A 1 571 ? 10.128 -3.425 79.209 1.00 91.99 646 ILE A C 1
ATOM 4394 O O . ILE A 1 571 ? 9.057 -2.821 79.364 1.00 91.71 646 ILE A O 1
ATOM 4399 N N . PHE A 1 572 ? 10.408 -4.134 78.105 1.00 90.94 647 PHE A N 1
ATOM 4400 C CA . PHE A 1 572 ? 9.531 -4.171 76.938 1.00 89.37 647 PHE A CA 1
ATOM 4401 C C . PHE A 1 572 ? 8.059 -4.176 77.316 1.00 92.00 647 PHE A C 1
ATOM 4402 O O . PHE A 1 572 ? 7.330 -3.215 77.037 1.00 96.92 647 PHE A O 1
ATOM 4410 N N . ASN A 1 573 ? 7.625 -5.254 77.979 1.00 90.09 648 ASN A N 1
ATOM 4411 C CA . ASN A 1 573 ? 6.236 -5.414 78.389 1.00 93.62 648 ASN A CA 1
ATOM 4412 C C . ASN A 1 573 ? 5.660 -4.105 78.912 1.00 88.01 648 ASN A C 1
ATOM 4413 O O . ASN A 1 573 ? 4.727 -3.549 78.317 1.00 80.23 648 ASN A O 1
ATOM 4418 N N . ARG A 1 574 ? 6.249 -3.572 79.990 1.00 82.29 649 ARG A N 1
ATOM 4419 C CA . ARG A 1 574 ? 5.766 -2.315 80.553 1.00 84.66 649 ARG A CA 1
ATOM 4420 C C . ARG A 1 574 ? 5.580 -1.275 79.459 1.00 91.47 649 ARG A C 1
ATOM 4421 O O . ARG A 1 574 ? 4.454 -0.844 79.178 1.00 96.73 649 ARG A O 1
ATOM 4429 N N . VAL A 1 575 ? 6.677 -0.914 78.786 1.00 92.60 650 VAL A N 1
ATOM 4430 C CA . VAL A 1 575 ? 6.603 0.091 77.730 1.00 94.79 650 VAL A CA 1
ATOM 4431 C C . VAL A 1 575 ? 5.517 -0.289 76.735 1.00 98.51 650 VAL A C 1
ATOM 4432 O O . VAL A 1 575 ? 4.613 0.506 76.444 1.00 97.37 650 VAL A O 1
ATOM 4436 N N . ASP A 1 576 ? 5.549 -1.543 76.264 1.00 103.54 651 ASP A N 1
ATOM 4437 C CA . ASP A 1 576 ? 4.567 -1.990 75.282 1.00 102.80 651 ASP A CA 1
ATOM 4438 C C . ASP A 1 576 ? 3.159 -1.688 75.770 1.00 94.53 651 ASP A C 1
ATOM 4439 O O . ASP A 1 576 ? 2.376 -1.033 75.069 1.00 89.93 651 ASP A O 1
ATOM 4444 N N . ILE A 1 577 ? 2.852 -2.093 77.009 1.00 91.80 652 ILE A N 1
ATOM 4445 C CA . ILE A 1 577 ? 1.540 -1.808 77.586 1.00 92.23 652 ILE A CA 1
ATOM 4446 C C . ILE A 1 577 ? 1.219 -0.328 77.438 1.00 88.36 652 ILE A C 1
ATOM 4447 O O . ILE A 1 577 ? 0.248 0.051 76.769 1.00 100.25 652 ILE A O 1
ATOM 4452 N N . SER A 1 578 ? 2.073 0.530 78.007 1.00 87.08 653 SER A N 1
ATOM 4453 C CA . SER A 1 578 ? 1.852 1.967 77.895 1.00 90.76 653 SER A CA 1
ATOM 4454 C C . SER A 1 578 ? 1.652 2.365 76.441 1.00 90.45 653 SER A C 1
ATOM 4455 O O . SER A 1 578 ? 0.662 3.026 76.100 1.00 93.48 653 SER A O 1
ATOM 4458 N N . ARG A 1 579 ? 2.545 1.902 75.557 1.00 97.60 654 ARG A N 1
ATOM 4459 C CA . ARG A 1 579 ? 2.406 2.219 74.141 1.00 97.73 654 ARG A CA 1
ATOM 4460 C C . ARG A 1 579 ? 0.993 1.905 73.669 1.00 94.35 654 ARG A C 1
ATOM 4461 O O . ARG A 1 579 ? 0.272 2.796 73.200 1.00 96.34 654 ARG A O 1
ATOM 4469 N N . SER A 1 580 ? 0.552 0.659 73.883 1.00 91.19 655 SER A N 1
ATOM 4470 C CA . SER A 1 580 ? -0.786 0.262 73.459 1.00 92.96 655 SER A CA 1
ATOM 4471 C C . SER A 1 580 ? -1.825 1.248 73.970 1.00 93.89 655 SER A C 1
ATOM 4472 O O . SER A 1 580 ? -2.605 1.805 73.186 1.00 100.01 655 SER A O 1
ATOM 4475 N N . GLN A 1 581 ? -1.797 1.527 75.280 1.00 84.20 656 GLN A N 1
ATOM 4476 C CA . GLN A 1 581 ? -2.779 2.434 75.863 1.00 76.64 656 GLN A CA 1
ATOM 4477 C C . GLN A 1 581 ? -2.839 3.727 75.070 1.00 85.25 656 GLN A C 1
ATOM 4478 O O . GLN A 1 581 ? -3.908 4.118 74.578 1.00 101.89 656 GLN A O 1
ATOM 4484 N N . LEU A 1 582 ? -1.677 4.358 74.869 1.00 91.20 657 LEU A N 1
ATOM 4485 C CA . LEU A 1 582 ? -1.626 5.602 74.113 1.00 90.91 657 LEU A CA 1
ATOM 4486 C C . LEU A 1 582 ? -2.372 5.439 72.800 1.00 89.18 657 LEU A C 1
ATOM 4487 O O . LEU A 1 582 ? -3.393 6.101 72.562 1.00 96.85 657 LEU A O 1
ATOM 4492 N N . ILE A 1 583 ? -1.930 4.474 71.987 1.00 89.71 658 ILE A N 1
ATOM 4493 C CA . ILE A 1 583 ? -2.562 4.251 70.692 1.00 93.07 658 ILE A CA 1
ATOM 4494 C C . ILE A 1 583 ? -4.063 4.121 70.876 1.00 93.27 658 ILE A C 1
ATOM 4495 O O . ILE A 1 583 ? -4.844 4.882 70.287 1.00 91.83 658 ILE A O 1
ATOM 4500 N N . ASP A 1 584 ? -4.476 3.211 71.769 1.00 94.07 659 ASP A N 1
ATOM 4501 C CA . ASP A 1 584 ? -5.894 2.996 72.032 1.00 86.60 659 ASP A CA 1
ATOM 4502 C C . ASP A 1 584 ? -6.613 4.326 72.159 1.00 88.64 659 ASP A C 1
ATOM 4503 O O . ASP A 1 584 ? -7.461 4.671 71.323 1.00 93.36 659 ASP A O 1
ATOM 4508 N N . GLU A 1 585 ? -6.201 5.130 73.144 1.00 69.95 660 GLU A N 1
ATOM 4509 C CA . GLU A 1 585 ? -6.887 6.391 73.382 1.00 82.03 660 GLU A CA 1
ATOM 4510 C C . GLU A 1 585 ? -6.921 7.210 72.102 1.00 86.46 660 GLU A C 1
ATOM 4511 O O . GLU A 1 585 ? -8.003 7.528 71.586 1.00 94.07 660 GLU A O 1
ATOM 4517 N N . LEU A 1 586 ? -5.743 7.463 71.517 1.00 94.00 661 LEU A N 1
ATOM 4518 C CA . LEU A 1 586 ? -5.681 8.190 70.255 1.00 91.31 661 LEU A CA 1
ATOM 4519 C C . LEU A 1 586 ? -6.670 7.611 69.258 1.00 90.25 661 LEU A C 1
ATOM 4520 O O . LEU A 1 586 ? -7.592 8.306 68.810 1.00 100.47 661 LEU A O 1
ATOM 4525 N N . ALA A 1 587 ? -6.543 6.308 68.971 1.00 86.04 662 ALA A N 1
ATOM 4526 C CA . ALA A 1 587 ? -7.423 5.671 67.999 1.00 89.77 662 ALA A CA 1
ATOM 4527 C C . ALA A 1 587 ? -8.874 6.005 68.294 1.00 98.80 662 ALA A C 1
ATOM 4528 O O . ALA A 1 587 ? -9.578 6.569 67.444 1.00 83.62 662 ALA A O 1
ATOM 4530 N N . ASP A 1 588 ? -9.314 5.737 69.528 1.00 98.17 663 ASP A N 1
ATOM 4531 C CA . ASP A 1 588 ? -10.705 5.994 69.877 1.00 95.18 663 ASP A CA 1
ATOM 4532 C C . ASP A 1 588 ? -11.074 7.423 69.529 1.00 86.68 663 ASP A C 1
ATOM 4533 O O . ASP A 1 588 ? -11.972 7.662 68.710 1.00 95.64 663 ASP A O 1
ATOM 4538 N N . LYS A 1 589 ? -10.318 8.384 70.072 1.00 87.56 664 LYS A N 1
ATOM 4539 C CA . LYS A 1 589 ? -10.572 9.787 69.774 1.00 85.65 664 LYS A CA 1
ATOM 4540 C C . LYS A 1 589 ? -10.693 9.990 68.273 1.00 87.34 664 LYS A C 1
ATOM 4541 O O . LYS A 1 589 ? -11.732 10.448 67.777 1.00 85.42 664 LYS A O 1
ATOM 4547 N N . PHE A 1 590 ? -9.669 9.557 67.530 1.00 98.65 665 PHE A N 1
ATOM 4548 C CA . PHE A 1 590 ? -9.664 9.748 66.086 1.00 100.97 665 PHE A CA 1
ATOM 4549 C C . PHE A 1 590 ? -10.955 9.222 65.483 1.00 96.06 665 PHE A C 1
ATOM 4550 O O . PHE A 1 590 ? -11.687 9.962 64.812 1.00 108.94 665 PHE A O 1
ATOM 4558 N N . ASN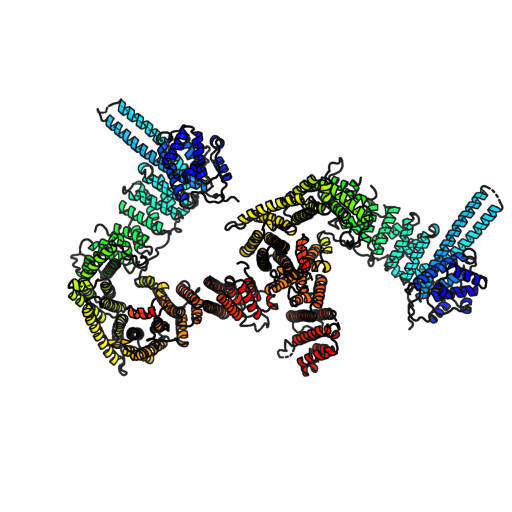 A 1 591 ? -11.295 7.966 65.793 1.00 92.85 666 ASN A N 1
ATOM 4559 C CA . ASN A 1 591 ? -12.506 7.376 65.236 1.00 107.46 666 ASN A CA 1
ATOM 4560 C C . ASN A 1 591 ? -13.707 8.265 65.523 1.00 105.09 666 ASN A C 1
ATOM 4561 O O . ASN A 1 591 ? -14.408 8.697 64.599 1.00 95.72 666 ASN A O 1
ATOM 4566 N N . ARG A 1 592 ? -13.907 8.615 66.799 1.00 100.27 667 ARG A N 1
ATOM 4567 C CA . ARG A 1 592 ? -15.020 9.489 67.149 1.00 97.63 667 ARG A CA 1
ATOM 4568 C C . ARG A 1 592 ? -14.970 10.767 66.330 1.00 94.81 667 ARG A C 1
ATOM 4569 O O . ARG A 1 592 ? -15.946 11.124 65.656 1.00 106.64 667 ARG A O 1
ATOM 4577 N N . LEU A 1 593 ? -13.812 11.436 66.328 1.00 95.06 668 LEU A N 1
ATOM 4578 C CA . LEU A 1 593 ? -13.662 12.657 65.549 1.00 86.26 668 LEU A CA 1
ATOM 4579 C C . LEU A 1 593 ? -14.110 12.423 64.116 1.00 89.52 668 LEU A C 1
ATOM 4580 O O . LEU A 1 593 ? -14.955 13.156 63.586 1.00 98.49 668 LEU A O 1
ATOM 4585 N N . LEU A 1 594 ? -13.609 11.347 63.501 1.00 101.55 669 LEU A N 1
ATOM 4586 C CA . LEU A 1 594 ? -13.917 11.103 62.098 1.00 107.79 669 LEU A CA 1
ATOM 4587 C C . LEU A 1 594 ? -15.404 10.872 61.901 1.00 106.97 669 LEU A C 1
ATOM 4588 O O . LEU A 1 594 ? -15.983 11.342 60.912 1.00 103.72 669 LEU A O 1
ATOM 4593 N N . GLU A 1 595 ? -16.044 10.175 62.846 1.00 107.17 670 GLU A N 1
ATOM 4594 C CA . GLU A 1 595 ? -17.478 9.946 62.732 1.00 109.37 670 GLU A CA 1
ATOM 4595 C C . GLU A 1 595 ? -18.216 11.268 62.593 1.00 109.93 670 GLU A C 1
ATOM 4596 O O . GLU A 1 595 ? -19.156 11.386 61.800 1.00 115.44 670 GLU A O 1
ATOM 4602 N N . ASP A 1 596 ? -17.779 12.289 63.332 1.00 119.04 671 ASP A N 1
ATOM 4603 C CA . ASP A 1 596 ? -18.396 13.598 63.185 1.00 119.57 671 ASP A CA 1
ATOM 4604 C C . ASP A 1 596 ? -17.852 14.344 61.975 1.00 122.45 671 ASP A C 1
ATOM 4605 O O . ASP A 1 596 ? -18.588 15.108 61.342 1.00 130.19 671 ASP A O 1
ATOM 4610 N N . PHE A 1 597 ? -16.583 14.122 61.631 1.00 114.63 672 PHE A N 1
ATOM 4611 C CA . PHE A 1 597 ? -15.973 14.857 60.529 1.00 116.36 672 PHE A CA 1
ATOM 4612 C C . PHE A 1 597 ? -16.561 14.414 59.196 1.00 110.71 672 PHE A C 1
ATOM 4613 O O . PHE A 1 597 ? -16.893 15.244 58.341 1.00 99.60 672 PHE A O 1
ATOM 4621 N N . LEU A 1 598 ? -16.701 13.103 59.008 1.00 110.59 673 LEU A N 1
ATOM 4622 C CA . LEU A 1 598 ? -17.265 12.539 57.783 1.00 123.41 673 LEU A CA 1
ATOM 4623 C C . LEU A 1 598 ? -18.758 12.277 57.987 1.00 127.88 673 LEU A C 1
ATOM 4624 O O . LEU A 1 598 ? -19.231 11.140 58.035 1.00 134.32 673 LEU A O 1
ATOM 4629 N N . GLN A 1 599 ? -19.505 13.369 58.107 1.00 129.00 674 GLN A N 1
ATOM 4630 C CA . GLN A 1 599 ? -20.943 13.307 58.302 1.00 135.57 674 GLN A CA 1
ATOM 4631 C C . GLN A 1 599 ? -21.647 13.979 57.131 1.00 138.36 674 GLN A C 1
ATOM 4632 O O . GLN A 1 599 ? -21.120 14.918 56.526 1.00 131.63 674 GLN A O 1
ATOM 4638 N N . GLU A 1 600 ? -22.850 13.487 56.821 1.00 140.92 675 GLU A N 1
ATOM 4639 C CA . GLU A 1 600 ? -23.580 13.976 55.654 1.00 135.38 675 GLU A CA 1
ATOM 4640 C C . GLU A 1 600 ? -23.882 15.468 55.767 1.00 128.98 675 GLU A C 1
ATOM 4641 O O . GLU A 1 600 ? -23.870 16.187 54.762 1.00 122.42 675 GLU A O 1
ATOM 4647 N N . GLY A 1 601 ? -24.143 15.956 56.977 1.00 131.85 676 GLY A N 1
ATOM 4648 C CA . GLY A 1 601 ? -24.379 17.372 57.171 1.00 134.50 676 GLY A CA 1
ATOM 4649 C C . GLY A 1 601 ? -23.596 17.927 58.340 1.00 146.69 676 GLY A C 1
ATOM 4650 O O . GLY A 1 601 ? -24.130 18.070 59.444 1.00 152.11 676 GLY A O 1
ATOM 4651 N N . GLU A 1 602 ? -22.319 18.260 58.105 1.00 138.04 677 GLU A N 1
ATOM 4652 C CA . GLU A 1 602 ? -21.415 18.695 59.169 1.00 147.81 677 GLU A CA 1
ATOM 4653 C C . GLU A 1 602 ? -20.322 19.536 58.506 1.00 148.05 677 GLU A C 1
ATOM 4654 O O . GLU A 1 602 ? -19.221 19.061 58.217 1.00 171.09 677 GLU A O 1
ATOM 4660 N N . GLU A 1 603 ? -20.651 20.801 58.251 1.00 142.55 678 GLU A N 1
ATOM 4661 C CA . GLU A 1 603 ? -19.670 21.764 57.777 1.00 145.09 678 GLU A CA 1
ATOM 4662 C C . GLU A 1 603 ? -18.521 21.836 58.772 1.00 147.98 678 GLU A C 1
ATOM 4663 O O . GLU A 1 603 ? -18.731 22.255 59.919 1.00 150.33 678 GLU A O 1
ATOM 4669 N N . PRO A 1 604 ? -17.310 21.436 58.390 1.00 139.53 679 PRO A N 1
ATOM 4670 C CA . PRO A 1 604 ? -16.206 21.394 59.356 1.00 144.86 679 PRO A CA 1
ATOM 4671 C C . PRO A 1 604 ? -15.733 22.794 59.717 1.00 146.88 679 PRO A C 1
ATOM 4672 O O . PRO A 1 604 ? -15.395 23.597 58.845 1.00 148.07 679 PRO A O 1
ATOM 4676 N N . ASP A 1 605 ? -15.720 23.083 61.015 1.00 141.52 680 ASP A N 1
ATOM 4677 C CA . ASP A 1 605 ? -15.090 24.301 61.493 1.00 145.70 680 ASP A CA 1
ATOM 4678 C C . ASP A 1 605 ? -13.582 24.091 61.590 1.00 155.43 680 ASP A C 1
ATOM 4679 O O . ASP A 1 605 ? -13.086 22.960 61.600 1.00 157.01 680 ASP A O 1
ATOM 4684 N N . GLU A 1 606 ? -12.846 25.204 61.656 1.00 154.03 681 GLU A N 1
ATOM 4685 C CA . GLU A 1 606 ? -11.391 25.112 61.716 1.00 141.25 681 GLU A CA 1
ATOM 4686 C C . GLU A 1 606 ? -10.925 24.350 62.953 1.00 143.53 681 GLU A C 1
ATOM 4687 O O . GLU A 1 606 ? -9.908 23.648 62.902 1.00 150.64 681 GLU A O 1
ATOM 4693 N N . ASP A 1 607 ? -11.665 24.451 64.061 1.00 150.08 682 ASP A N 1
ATOM 4694 C CA . ASP A 1 607 ? -11.322 23.674 65.250 1.00 150.98 682 ASP A CA 1
ATOM 4695 C C . ASP A 1 607 ? -11.517 22.181 65.012 1.00 136.37 682 ASP A C 1
ATOM 4696 O O . ASP A 1 607 ? -10.712 21.364 65.471 1.00 166.91 682 ASP A O 1
ATOM 4701 N N . ASP A 1 608 ? -12.583 21.806 64.304 1.00 129.15 683 ASP A N 1
ATOM 4702 C CA . ASP A 1 608 ? -12.824 20.396 64.013 1.00 131.43 683 ASP A CA 1
ATOM 4703 C C . ASP A 1 608 ? -11.692 19.816 63.170 1.00 123.20 683 ASP A C 1
ATOM 4704 O O . ASP A 1 608 ? -11.156 18.734 63.467 1.00 111.13 683 ASP A O 1
ATOM 4709 N N . ALA A 1 609 ? -11.322 20.534 62.105 1.00 129.49 684 ALA A N 1
ATOM 4710 C CA . ALA A 1 609 ? -10.218 20.108 61.256 1.00 118.53 684 ALA A CA 1
ATOM 4711 C C . ALA A 1 609 ? -8.920 20.030 62.045 1.00 109.09 684 ALA A C 1
ATOM 4712 O O . ALA A 1 609 ? -8.135 19.095 61.864 1.00 104.63 684 ALA A O 1
ATOM 4714 N N . TYR A 1 610 ? -8.684 20.994 62.940 1.00 108.88 685 TYR A N 1
ATOM 4715 C CA . TYR A 1 610 ? -7.481 20.956 63.767 1.00 102.63 685 TYR A CA 1
ATOM 4716 C C . TYR A 1 610 ? -7.466 19.738 64.683 1.00 103.96 685 TYR A C 1
ATOM 4717 O O . TYR A 1 610 ? -6.418 19.114 64.878 1.00 114.89 685 TYR A O 1
ATOM 4726 N N . GLN A 1 611 ? -8.618 19.394 65.262 1.00 100.32 686 GLN A N 1
ATOM 4727 C CA . GLN A 1 611 ? -8.701 18.225 66.132 1.00 95.16 686 GLN A CA 1
ATOM 4728 C C . GLN A 1 611 ? -8.332 16.955 65.372 1.00 93.35 686 GLN A C 1
ATOM 4729 O O . GLN A 1 611 ? -7.440 16.192 65.789 1.00 91.31 686 GLN A O 1
ATOM 4735 N N . VAL A 1 612 ? -9.025 16.709 64.254 1.00 97.74 687 VAL A N 1
ATOM 4736 C CA . VAL A 1 612 ? -8.765 15.487 63.494 1.00 101.03 687 VAL A CA 1
ATOM 4737 C C . VAL A 1 612 ? -7.332 15.487 62.975 1.00 100.52 687 VAL A C 1
ATOM 4738 O O . VAL A 1 612 ? -6.668 14.444 62.949 1.00 106.13 687 VAL A O 1
ATOM 4742 N N . LEU A 1 613 ? -6.810 16.664 62.616 1.00 95.19 688 LEU A N 1
ATOM 4743 C CA . LEU A 1 613 ? -5.446 16.757 62.111 1.00 85.57 688 LEU A CA 1
ATOM 4744 C C . LEU A 1 613 ? -4.428 16.407 63.188 1.00 81.22 688 LEU A C 1
ATOM 4745 O O . LEU A 1 613 ? -3.471 15.674 62.928 1.00 86.32 688 LEU A O 1
ATOM 4750 N N . SER A 1 614 ? -4.606 16.932 64.402 1.00 74.06 689 SER A N 1
ATOM 4751 C CA . SER A 1 614 ? -3.656 16.653 65.474 1.00 76.50 689 SER A CA 1
ATOM 4752 C C . SER A 1 614 ? -3.643 15.169 65.821 1.00 77.68 689 SER A C 1
ATOM 4753 O O . SER A 1 614 ? -2.572 14.550 65.940 1.00 86.20 689 SER A O 1
ATOM 4756 N N . THR A 1 615 ? -4.829 14.575 65.991 1.00 74.87 690 THR A N 1
ATOM 4757 C CA . THR A 1 615 ? -4.865 13.150 66.312 1.00 80.98 690 THR A CA 1
ATOM 4758 C C . THR A 1 615 ? -4.287 12.313 65.172 1.00 72.63 690 THR A C 1
ATOM 4759 O O . THR A 1 615 ? -3.577 11.326 65.411 1.00 64.09 690 THR A O 1
ATOM 4763 N N . LEU A 1 616 ? -4.557 12.710 63.923 1.00 73.41 691 LEU A N 1
ATOM 4764 C CA . LEU A 1 616 ? -3.995 12.009 62.774 1.00 74.71 691 LEU A CA 1
ATOM 4765 C C . LEU A 1 616 ? -2.477 12.111 62.748 1.00 86.70 691 LEU A C 1
ATOM 4766 O O . LEU A 1 616 ? -1.791 11.150 62.389 1.00 89.98 691 LEU A O 1
ATOM 4771 N N . LYS A 1 617 ? -1.936 13.273 63.119 1.00 83.63 692 LYS A N 1
ATOM 4772 C CA . LYS A 1 617 ? -0.488 13.452 63.142 1.00 68.79 692 LYS A CA 1
ATOM 4773 C C . LYS A 1 617 ? 0.153 12.548 64.184 1.00 70.45 692 LYS A C 1
ATOM 4774 O O . LYS A 1 617 ? 1.170 11.896 63.912 1.00 84.62 692 LYS A O 1
ATOM 4780 N N . ARG A 1 618 ? -0.440 12.484 65.378 1.00 63.60 693 ARG A N 1
ATOM 4781 C CA . ARG A 1 618 ? 0.061 11.565 66.398 1.00 64.82 693 ARG A CA 1
ATOM 4782 C C . ARG A 1 618 ? 0.027 10.119 65.906 1.00 64.41 693 ARG A C 1
ATOM 4783 O O . ARG A 1 618 ? 1.018 9.379 66.027 1.00 65.76 693 ARG A O 1
ATOM 4791 N N . ILE A 1 619 ? -1.106 9.704 65.331 1.00 60.24 694 ILE A N 1
ATOM 4792 C CA . ILE A 1 619 ? -1.249 8.314 64.906 1.00 72.42 694 ILE A CA 1
ATOM 4793 C C . ILE A 1 619 ? -0.284 7.992 63.770 1.00 73.17 694 ILE A C 1
ATOM 4794 O O . ILE A 1 619 ? 0.272 6.893 63.709 1.00 69.91 694 ILE A O 1
ATOM 4799 N N . THR A 1 620 ? -0.057 8.946 62.865 1.00 69.58 695 THR A N 1
ATOM 4800 C CA . THR A 1 620 ? 0.886 8.735 61.771 1.00 64.15 695 THR A CA 1
ATOM 4801 C C . THR A 1 620 ? 2.307 8.589 62.297 1.00 71.40 695 THR A C 1
ATOM 4802 O O . THR A 1 620 ? 3.055 7.690 61.879 1.00 79.61 695 THR A O 1
ATOM 4806 N N . ALA A 1 621 ? 2.701 9.483 63.208 1.00 61.79 696 ALA A N 1
ATOM 4807 C CA . ALA A 1 621 ? 4.030 9.405 63.800 1.00 61.16 696 ALA A CA 1
ATOM 4808 C C . ALA A 1 621 ? 4.261 8.044 64.442 1.00 63.83 696 ALA A C 1
ATOM 4809 O O . ALA A 1 621 ? 5.309 7.421 64.241 1.00 76.94 696 ALA A O 1
ATOM 4811 N N . PHE A 1 622 ? 3.283 7.552 65.207 1.00 51.21 697 PHE A N 1
ATOM 4812 C CA . PHE A 1 622 ? 3.498 6.263 65.860 1.00 60.26 697 PHE A CA 1
ATOM 4813 C C . PHE A 1 622 ? 3.371 5.091 64.891 1.00 64.91 697 PHE A C 1
ATOM 4814 O O . PHE A 1 622 ? 4.029 4.063 65.085 1.00 64.16 697 PHE A O 1
ATOM 4822 N N . HIS A 1 623 ? 2.557 5.223 63.842 1.00 67.65 698 HIS A N 1
ATOM 4823 C CA . HIS A 1 623 ? 2.399 4.135 62.885 1.00 76.06 698 HIS A CA 1
ATOM 4824 C C . HIS A 1 623 ? 3.637 3.964 62.018 1.00 78.70 698 HIS A C 1
ATOM 4825 O O . HIS A 1 623 ? 3.885 2.866 61.505 1.00 78.95 698 HIS A O 1
ATOM 4832 N N . ASN A 1 624 ? 4.414 5.033 61.829 1.00 67.19 699 ASN A N 1
ATOM 4833 C CA . ASN A 1 624 ? 5.665 4.894 61.088 1.00 66.16 699 ASN A CA 1
ATOM 4834 C C . ASN A 1 624 ? 6.628 3.942 61.792 1.00 73.06 699 ASN A C 1
ATOM 4835 O O . ASN A 1 624 ? 7.292 3.127 61.141 1.00 73.36 699 ASN A O 1
ATOM 4840 N N . ALA A 1 625 ? 6.714 4.021 63.121 1.00 74.72 700 ALA A N 1
ATOM 4841 C CA . ALA A 1 625 ? 7.689 3.249 63.881 1.00 67.53 700 ALA A CA 1
ATOM 4842 C C . ALA A 1 625 ? 7.088 2.077 64.646 1.00 76.05 700 ALA A C 1
ATOM 4843 O O . ALA A 1 625 ? 7.838 1.317 65.270 1.00 79.87 700 ALA A O 1
ATOM 4845 N N . HIS A 1 626 ? 5.768 1.904 64.623 1.00 79.07 701 HIS A N 1
ATOM 4846 C CA . HIS A 1 626 ? 5.121 0.870 65.417 1.00 78.28 701 HIS A CA 1
ATOM 4847 C C . HIS A 1 626 ? 4.028 0.204 64.596 1.00 80.73 701 HIS A C 1
ATOM 4848 O O . HIS A 1 626 ? 3.375 0.844 63.767 1.00 75.75 701 HIS A O 1
ATOM 4855 N N . ASP A 1 627 ? 3.831 -1.090 64.836 1.00 81.83 702 ASP A N 1
ATOM 4856 C CA . ASP A 1 627 ? 2.825 -1.868 64.116 1.00 74.93 702 ASP A CA 1
ATOM 4857 C C . ASP A 1 627 ? 1.460 -1.596 64.736 1.00 78.80 702 ASP A C 1
ATOM 4858 O O . ASP A 1 627 ? 1.091 -2.197 65.747 1.00 75.87 702 ASP A O 1
ATOM 4863 N N . LEU A 1 628 ? 0.705 -0.684 64.125 1.00 88.54 703 LEU A N 1
ATOM 4864 C CA . LEU A 1 628 ? -0.639 -0.349 64.575 1.00 84.75 703 LEU A CA 1
ATOM 4865 C C . LEU A 1 628 ? -1.711 -1.071 63.770 1.00 88.40 703 LEU A C 1
ATOM 4866 O O . LEU A 1 628 ? -2.875 -0.654 63.785 1.00 97.72 703 LEU A O 1
ATOM 4871 N N . SER A 1 629 ? -1.340 -2.145 63.065 1.00 89.21 704 SER A N 1
ATOM 4872 C CA . SER A 1 629 ? -2.296 -2.879 62.242 1.00 94.77 704 SER A CA 1
ATOM 4873 C C . SER A 1 629 ? -3.430 -3.480 63.058 1.00 95.95 704 SER A C 1
ATOM 4874 O O . SER A 1 629 ? -4.506 -3.732 62.506 1.00 104.27 704 SER A O 1
ATOM 4877 N N . LYS A 1 630 ? -3.214 -3.721 64.353 1.00 90.07 705 LYS A N 1
ATOM 4878 C CA . LYS A 1 630 ? -4.300 -4.196 65.203 1.00 90.57 705 LYS A CA 1
ATOM 4879 C C . LYS A 1 630 ? -5.450 -3.197 65.231 1.00 87.13 705 LYS A C 1
ATOM 4880 O O . LYS A 1 630 ? -6.623 -3.590 65.240 1.00 99.12 705 LYS A O 1
ATOM 4886 N N . TRP A 1 631 ? -5.137 -1.901 65.250 1.00 87.91 706 TRP A N 1
ATOM 4887 C CA . TRP A 1 631 ? -6.178 -0.884 65.309 1.00 82.33 706 TRP A CA 1
ATOM 4888 C C . TRP A 1 631 ? -6.870 -0.649 63.973 1.00 89.06 706 TRP A C 1
ATOM 4889 O O . TRP A 1 631 ? -7.837 0.120 63.931 1.00 100.95 706 TRP A O 1
ATOM 4900 N N . ASP A 1 632 ? -6.396 -1.270 62.891 1.00 90.67 707 ASP A N 1
ATOM 4901 C CA . ASP A 1 632 ? -7.142 -1.346 61.632 1.00 95.42 707 ASP A CA 1
ATOM 4902 C C . ASP A 1 632 ? -7.460 0.045 61.083 1.00 94.69 707 ASP A C 1
ATOM 4903 O O . ASP A 1 632 ? -8.583 0.324 60.658 1.00 110.41 707 ASP A O 1
ATOM 4908 N N . LEU A 1 633 ? -6.459 0.923 61.079 1.00 81.04 708 LEU A N 1
ATOM 4909 C CA . LEU A 1 633 ? -6.675 2.334 60.781 1.00 80.51 708 LEU A CA 1
ATOM 4910 C C . LEU A 1 633 ? -6.718 2.643 59.291 1.00 72.56 708 LEU A C 1
ATOM 4911 O O . LEU A 1 633 ? -6.841 3.819 58.931 1.00 62.14 708 LEU A O 1
ATOM 4916 N N . PHE A 1 634 ? -6.614 1.635 58.421 1.00 76.12 709 PHE A N 1
ATOM 4917 C CA . PHE A 1 634 ? -6.690 1.896 56.985 1.00 90.75 709 PHE A CA 1
ATOM 4918 C C . PHE A 1 634 ? -8.034 2.497 56.598 1.00 92.27 709 PHE A C 1
ATOM 4919 O O . PHE A 1 634 ? -8.102 3.365 55.719 1.00 81.18 709 PHE A O 1
ATOM 4927 N N . ALA A 1 635 ? -9.116 2.038 57.233 1.00 92.67 710 ALA A N 1
ATOM 4928 C CA . ALA A 1 635 ? -10.449 2.525 56.892 1.00 81.33 710 ALA A CA 1
ATOM 4929 C C . ALA A 1 635 ? -10.542 4.039 57.050 1.00 83.02 710 ALA A C 1
ATOM 4930 O O . ALA A 1 635 ? -11.030 4.742 56.156 1.00 74.26 710 ALA A O 1
ATOM 4932 N N . CYS A 1 636 ? -10.063 4.555 58.185 1.00 81.53 711 CYS A N 1
ATOM 4933 C CA . CYS A 1 636 ? -10.171 5.983 58.468 1.00 71.30 711 CYS A CA 1
ATOM 4934 C C . CYS A 1 636 ? -9.379 6.806 57.457 1.00 79.22 711 CYS A C 1
ATOM 4935 O O . CYS A 1 636 ? -9.889 7.789 56.901 1.00 73.13 711 CYS A O 1
ATOM 4938 N N . ASN A 1 637 ? -8.129 6.408 57.198 1.00 82.29 712 ASN A N 1
ATOM 4939 C CA . ASN A 1 637 ? -7.292 7.134 56.248 1.00 77.93 712 ASN A CA 1
ATOM 4940 C C . ASN A 1 637 ? -7.898 7.116 54.852 1.00 89.49 712 ASN A C 1
ATOM 4941 O O . ASN A 1 637 ? -7.930 8.147 54.168 1.00 88.57 712 ASN A O 1
ATOM 4946 N N . TYR A 1 638 ? -8.393 5.954 54.414 1.00 89.28 713 TYR A N 1
ATOM 4947 C CA . TYR A 1 638 ? -8.973 5.856 53.077 1.00 89.05 713 TYR A CA 1
ATOM 4948 C C . TYR A 1 638 ? -10.223 6.714 52.956 1.00 89.65 713 TYR A C 1
ATOM 4949 O O . TYR A 1 638 ? -10.443 7.363 51.926 1.00 86.36 713 TYR A O 1
ATOM 4958 N N . LYS A 1 639 ? -11.073 6.704 53.985 1.00 91.51 714 LYS A N 1
ATOM 4959 C CA . LYS A 1 639 ? -12.276 7.525 53.942 1.00 87.43 714 LYS A CA 1
ATOM 4960 C C . LYS A 1 639 ? -11.921 9.005 53.888 1.00 86.93 714 LYS A C 1
ATOM 4961 O O . LYS A 1 639 ? -12.483 9.754 53.079 1.00 96.50 714 LYS A O 1
ATOM 4967 N N . LEU A 1 640 ? -10.964 9.437 54.717 1.00 84.36 715 LEU A N 1
ATOM 4968 C CA . LEU A 1 640 ? -10.487 10.816 54.652 1.00 88.09 715 LEU A CA 1
ATOM 4969 C C . LEU A 1 640 ? -9.979 11.164 53.257 1.00 93.39 715 LEU A C 1
ATOM 4970 O O . LEU A 1 640 ? -10.304 12.228 52.717 1.00 93.31 715 LEU A O 1
ATOM 4975 N N . LEU A 1 641 ? -9.193 10.268 52.651 1.00 90.83 716 LEU A N 1
ATOM 4976 C CA . LEU A 1 641 ? -8.566 10.566 51.366 1.00 102.11 716 LEU A CA 1
ATOM 4977 C C . LEU A 1 641 ? -9.596 10.648 50.245 1.00 100.86 716 LEU A C 1
ATOM 4978 O O . LEU A 1 641 ? -9.559 11.573 49.423 1.00 105.28 716 LEU A O 1
ATOM 4983 N N . LYS A 1 642 ? -10.525 9.690 50.192 1.00 90.77 717 LYS A N 1
ATOM 4984 C CA . LYS A 1 642 ? -11.554 9.746 49.160 1.00 87.82 717 LYS A CA 1
ATOM 4985 C C . LYS A 1 642 ? -12.480 10.937 49.364 1.00 96.82 717 LYS A C 1
ATOM 4986 O O . LYS A 1 642 ? -12.940 11.533 48.383 1.00 106.06 717 LYS A O 1
ATOM 4992 N N . THR A 1 643 ? -12.749 11.318 50.619 1.00 103.98 718 THR A N 1
ATOM 4993 C CA . THR A 1 643 ? -13.550 12.513 50.860 1.00 99.10 718 THR A CA 1
ATOM 4994 C C . THR A 1 643 ? -12.810 13.763 50.403 1.00 97.11 718 THR A C 1
ATOM 4995 O O . THR A 1 643 ? -13.424 14.702 49.884 1.00 93.76 718 THR A O 1
ATOM 4999 N N . GLY A 1 644 ? -11.490 13.795 50.590 1.00 104.14 719 GLY A N 1
ATOM 5000 C CA . GLY A 1 644 ? -10.707 14.895 50.057 1.00 103.36 719 GLY A CA 1
ATOM 5001 C C . GLY A 1 644 ? -10.705 14.937 48.543 1.00 106.52 719 GLY A C 1
ATOM 5002 O O . GLY A 1 644 ? -10.664 16.018 47.948 1.00 102.71 719 GLY A O 1
ATOM 5003 N N . ILE A 1 645 ? -10.744 13.769 47.902 1.00 106.16 720 ILE A N 1
ATOM 5004 C CA . ILE A 1 645 ? -10.807 13.725 46.443 1.00 110.04 720 ILE A CA 1
ATOM 5005 C C . ILE A 1 645 ? -12.151 14.249 45.951 1.00 115.01 720 ILE A C 1
ATOM 5006 O O . ILE A 1 645 ? -12.217 15.027 44.990 1.00 110.57 720 ILE A O 1
ATOM 5011 N N . GLU A 1 646 ? -13.240 13.836 46.599 1.00 120.48 721 GLU A N 1
ATOM 5012 C CA . GLU A 1 646 ? -14.575 14.241 46.153 1.00 106.87 721 GLU A CA 1
ATOM 5013 C C . GLU A 1 646 ? -14.882 15.687 46.538 1.00 99.77 721 GLU A C 1
ATOM 5014 O O . GLU A 1 646 ? -15.011 16.559 45.673 1.00 100.68 721 GLU A O 1
ATOM 5020 N N . ASN A 1 647 ? -15.012 15.946 47.841 1.00 100.30 722 ASN A N 1
ATOM 5021 C CA . ASN A 1 647 ? -15.402 17.269 48.320 1.00 105.17 722 ASN A CA 1
ATOM 5022 C C . ASN A 1 647 ? -14.433 18.347 47.844 1.00 100.28 722 ASN A C 1
ATOM 5023 O O . ASN A 1 647 ? -14.854 19.405 47.361 1.00 110.31 722 ASN A O 1
ATOM 5028 N N . GLY A 1 648 ? -13.132 18.101 47.981 1.00 93.86 723 GLY A N 1
ATOM 5029 C CA . GLY A 1 648 ? -12.138 19.055 47.538 1.00 87.08 723 GLY A CA 1
ATOM 5030 C C . GLY A 1 648 ? -11.889 20.220 48.466 1.00 94.28 723 GLY A C 1
ATOM 5031 O O . GLY A 1 648 ? -11.227 21.182 48.060 1.00 99.15 723 GLY A O 1
ATOM 5032 N N . ASP A 1 649 ? -12.409 20.181 49.690 1.00 103.36 724 ASP A N 1
ATOM 5033 C CA . ASP A 1 649 ? -12.108 21.191 50.696 1.00 106.10 724 ASP A CA 1
ATOM 5034 C C . ASP A 1 649 ? -11.253 20.639 51.823 1.00 101.18 724 ASP A C 1
ATOM 5035 O O . ASP A 1 649 ? -11.020 21.346 52.809 1.00 94.69 724 ASP A O 1
ATOM 5040 N N . MET A 1 650 ? -10.798 19.395 51.707 1.00 91.34 725 MET A N 1
ATOM 5041 C CA . MET A 1 650 ? -10.062 18.755 52.785 1.00 74.74 725 MET A CA 1
ATOM 5042 C C . MET A 1 650 ? -8.754 19.500 53.034 1.00 91.09 725 MET A C 1
ATOM 5043 O O . MET A 1 650 ? -8.079 19.900 52.077 1.00 101.49 725 MET A O 1
ATOM 5048 N N . PRO A 1 651 ? -8.372 19.715 54.293 1.00 86.83 726 PRO A N 1
ATOM 5049 C CA . PRO A 1 651 ? -7.095 20.387 54.567 1.00 86.68 726 PRO A CA 1
ATOM 5050 C C . PRO A 1 651 ? -5.922 19.614 53.981 1.00 88.84 726 PRO A C 1
ATOM 5051 O O . PRO A 1 651 ? -5.894 18.382 53.992 1.00 88.68 726 PRO A O 1
ATOM 5055 N N . GLU A 1 652 ? -4.947 20.360 53.454 1.00 89.09 727 GLU A N 1
ATOM 5056 C CA . GLU A 1 652 ? -3.811 19.732 52.785 1.00 95.46 727 GLU A CA 1
ATOM 5057 C C . GLU A 1 652 ? -2.988 18.890 53.754 1.00 86.26 727 GLU A C 1
ATOM 5058 O O . GLU A 1 652 ? -2.528 17.794 53.402 1.00 89.93 727 GLU A O 1
ATOM 5064 N N . GLN A 1 653 ? -2.812 19.373 54.986 1.00 77.64 728 GLN A N 1
ATOM 5065 C CA . GLN A 1 653 ? -2.056 18.614 55.976 1.00 85.34 728 GLN A CA 1
ATOM 5066 C C . GLN A 1 653 ? -2.756 17.303 56.315 1.00 85.38 728 GLN A C 1
ATOM 5067 O O . GLN A 1 653 ? -2.099 16.273 56.531 1.00 95.15 728 GLN A O 1
ATOM 5073 N N . ILE A 1 654 ? -4.090 17.324 56.366 1.00 75.44 729 ILE A N 1
ATOM 5074 C CA . ILE A 1 654 ? -4.850 16.107 56.635 1.00 81.12 729 ILE A CA 1
ATOM 5075 C C . ILE A 1 654 ? -4.588 15.079 55.545 1.00 82.65 729 ILE A C 1
ATOM 5076 O O . ILE A 1 654 ? -4.352 13.897 55.823 1.00 82.49 729 ILE A O 1
ATOM 5081 N N . VAL A 1 655 ? -4.613 15.523 54.286 1.00 80.83 730 VAL A N 1
ATOM 5082 C CA . VAL A 1 655 ? -4.350 14.627 53.163 1.00 80.86 730 VAL A CA 1
ATOM 5083 C C . VAL A 1 655 ? -2.943 14.055 53.252 1.00 79.47 730 VAL A C 1
ATOM 5084 O O . VAL A 1 655 ? -2.731 12.857 53.033 1.00 72.21 730 VAL A O 1
ATOM 5088 N N . ILE A 1 656 ? -1.962 14.899 53.576 1.00 83.96 731 ILE A N 1
ATOM 5089 C CA . ILE A 1 656 ? -0.572 14.446 53.639 1.00 74.33 731 ILE A CA 1
ATOM 5090 C C . ILE A 1 656 ? -0.409 13.363 54.701 1.00 76.64 731 ILE A C 1
ATOM 5091 O O . ILE A 1 656 ? 0.112 12.267 54.433 1.00 81.92 731 ILE A O 1
ATOM 5096 N N . HIS A 1 657 ? -0.853 13.654 55.928 1.00 67.70 732 HIS A N 1
ATOM 5097 C CA . HIS A 1 657 ? -0.683 12.689 57.011 1.00 74.58 732 HIS A CA 1
ATOM 5098 C C . HIS A 1 657 ? -1.524 11.435 56.793 1.00 78.10 732 HIS A C 1
ATOM 5099 O O . HIS A 1 657 ? -1.107 10.338 57.186 1.00 73.57 732 HIS A O 1
ATOM 5106 N N . ALA A 1 658 ? -2.684 11.557 56.139 1.00 69.77 733 ALA A N 1
ATOM 5107 C CA . ALA A 1 658 ? -3.487 10.374 55.848 1.00 74.49 733 ALA A CA 1
ATOM 5108 C C . ALA A 1 658 ? -2.815 9.496 54.799 1.00 71.71 733 ALA A C 1
ATOM 5109 O O . ALA A 1 658 ? -2.835 8.263 54.909 1.00 74.83 733 ALA A O 1
ATOM 5111 N N . LEU A 1 659 ? -2.232 10.114 53.767 1.00 65.81 734 LEU A N 1
ATOM 5112 C CA . LEU A 1 659 ? -1.436 9.368 52.798 1.00 72.29 734 LEU A CA 1
ATOM 5113 C C . LEU A 1 659 ? -0.328 8.595 53.498 1.00 77.42 734 LEU A C 1
ATOM 5114 O O . LEU A 1 659 ? -0.156 7.388 53.278 1.00 70.51 734 LEU A O 1
ATOM 5119 N N . GLN A 1 660 ? 0.427 9.283 54.363 1.00 74.05 735 GLN A N 1
ATOM 5120 C CA . GLN A 1 660 ? 1.513 8.619 55.079 1.00 62.34 735 GLN A CA 1
ATOM 5121 C C . GLN A 1 660 ? 0.999 7.458 55.925 1.00 69.14 735 GLN A C 1
ATOM 5122 O O . GLN A 1 660 ? 1.603 6.377 55.941 1.00 62.19 735 GLN A O 1
ATOM 5128 N N . CYS A 1 661 ? -0.120 7.658 56.627 1.00 65.59 736 CYS A N 1
ATOM 5129 C CA . CYS A 1 661 ? -0.606 6.628 57.540 1.00 60.53 736 CYS A CA 1
ATOM 5130 C C . CYS A 1 661 ? -1.115 5.404 56.786 1.00 67.23 736 CYS A C 1
ATOM 5131 O O . CYS A 1 661 ? -0.852 4.268 57.194 1.00 69.05 736 CYS A O 1
ATOM 5134 N N . ALA A 1 662 ? -1.850 5.612 55.691 1.00 71.30 737 ALA A N 1
ATOM 5135 C CA . ALA A 1 662 ? -2.273 4.480 54.870 1.00 70.26 737 ALA A CA 1
ATOM 5136 C C . ALA A 1 662 ? -1.069 3.738 54.301 1.00 78.21 737 ALA A C 1
ATOM 5137 O O . ALA A 1 662 ? -1.058 2.498 54.239 1.00 83.27 737 ALA A O 1
ATOM 5139 N N . HIS A 1 663 ? -0.046 4.487 53.878 1.00 77.56 738 HIS A N 1
ATOM 5140 C CA . HIS A 1 663 ? 1.192 3.878 53.408 1.00 71.58 738 HIS A CA 1
ATOM 5141 C C . HIS A 1 663 ? 1.795 2.970 54.476 1.00 77.30 738 HIS A C 1
ATOM 5142 O O . HIS A 1 663 ? 2.174 1.824 54.195 1.00 72.74 738 HIS A O 1
ATOM 5149 N N . TYR A 1 664 ? 1.869 3.462 55.717 1.00 73.63 739 TYR A N 1
ATOM 5150 C CA . TYR A 1 664 ? 2.437 2.657 56.798 1.00 73.63 739 TYR A CA 1
ATOM 5151 C C . TYR A 1 664 ? 1.570 1.442 57.112 1.00 79.65 739 TYR A C 1
ATOM 5152 O O . TYR A 1 664 ? 2.096 0.377 57.457 1.00 79.08 739 TYR A O 1
ATOM 5161 N N . VAL A 1 665 ? 0.245 1.585 57.025 1.00 75.06 740 VAL A N 1
ATOM 5162 C CA . VAL A 1 665 ? -0.640 0.438 57.226 1.00 77.52 740 VAL A CA 1
ATOM 5163 C C . VAL A 1 665 ? -0.309 -0.661 56.226 1.00 84.17 740 VAL A C 1
ATOM 5164 O O . VAL A 1 665 ? -0.104 -1.829 56.594 1.00 87.24 740 VAL A O 1
ATOM 5168 N N . ILE A 1 666 ? -0.258 -0.299 54.942 1.00 81.67 741 ILE A N 1
ATOM 5169 C CA . ILE A 1 666 ? 0.053 -1.280 53.904 1.00 81.40 741 ILE A CA 1
ATOM 5170 C C . ILE A 1 666 ? 1.417 -1.911 54.158 1.00 91.12 741 ILE A C 1
ATOM 5171 O O . ILE A 1 666 ? 1.591 -3.131 54.025 1.00 93.37 741 ILE A O 1
ATOM 5176 N N . LEU A 1 667 ? 2.398 -1.095 54.549 1.00 85.35 742 LEU A N 1
ATOM 5177 C CA . LEU A 1 667 ? 3.754 -1.598 54.743 1.00 77.74 742 LEU A CA 1
ATOM 5178 C C . LEU A 1 667 ? 3.810 -2.609 55.882 1.00 86.25 742 LEU A C 1
ATOM 5179 O O . LEU A 1 667 ? 4.408 -3.687 55.752 1.00 99.64 742 LEU A O 1
ATOM 5184 N N . TRP A 1 668 ? 3.202 -2.262 57.019 1.00 80.67 743 TRP A N 1
ATOM 5185 C CA . TRP A 1 668 ? 3.214 -3.153 58.171 1.00 81.46 743 TRP A CA 1
ATOM 5186 C C . TRP A 1 668 ? 2.501 -4.458 57.849 1.00 90.55 743 TRP A C 1
ATOM 5187 O O . TRP A 1 668 ? 2.970 -5.541 58.224 1.00 102.44 743 TRP A O 1
ATOM 5198 N N . GLN A 1 669 ? 1.373 -4.377 57.134 1.00 98.51 744 GLN A N 1
ATOM 5199 C CA . GLN A 1 669 ? 0.675 -5.598 56.745 1.00 107.77 744 GLN A CA 1
ATOM 5200 C C . GLN A 1 669 ? 1.538 -6.460 55.833 1.00 107.59 744 GLN A C 1
ATOM 5201 O O . GLN A 1 669 ? 1.546 -7.691 55.958 1.00 120.48 744 GLN A O 1
ATOM 5207 N N . LEU A 1 670 ? 2.279 -5.834 54.913 1.00 104.01 745 LEU A N 1
ATOM 5208 C CA . LEU A 1 670 ? 3.213 -6.592 54.084 1.00 104.57 745 LEU A CA 1
ATOM 5209 C C . LEU A 1 670 ? 4.243 -7.314 54.941 1.00 105.38 745 LEU A C 1
ATOM 5210 O O . LEU A 1 670 ? 4.557 -8.486 54.703 1.00 107.66 745 LEU A O 1
ATOM 5215 N N . ALA A 1 671 ? 4.787 -6.622 55.945 1.00 107.85 746 ALA A N 1
ATOM 5216 C CA . ALA A 1 671 ? 5.744 -7.267 56.842 1.00 102.35 746 ALA A CA 1
ATOM 5217 C C . ALA A 1 671 ? 5.115 -8.461 57.551 1.00 115.68 746 ALA A C 1
ATOM 5218 O O . ALA A 1 671 ? 5.759 -9.504 57.718 1.00 129.65 746 ALA A O 1
ATOM 5220 N N . LYS A 1 672 ? 3.850 -8.334 57.959 1.00 110.19 747 LYS A N 1
ATOM 5221 C CA . LYS A 1 672 ? 3.183 -9.438 58.644 1.00 103.56 747 LYS A CA 1
ATOM 5222 C C . LYS A 1 672 ? 2.933 -10.615 57.705 1.00 119.00 747 LYS A C 1
ATOM 5223 O O . LYS A 1 672 ? 3.118 -11.774 58.093 1.00 130.47 747 LYS A O 1
ATOM 5229 N N . ILE A 1 673 ? 2.517 -10.341 56.472 1.00 127.52 748 ILE A N 1
ATOM 5230 C CA . ILE A 1 673 ? 2.124 -11.410 55.533 1.00 135.69 748 ILE A CA 1
ATOM 5231 C C . ILE A 1 673 ? 3.399 -11.849 54.819 1.00 141.86 748 ILE A C 1
ATOM 5232 O O . ILE A 1 673 ? 3.707 -11.440 53.697 1.00 150.58 748 ILE A O 1
ATOM 5237 N N . THR A 1 674 ? 4.158 -12.717 55.488 1.00 150.91 749 THR A N 1
ATOM 5238 C CA . THR A 1 674 ? 5.340 -13.317 54.887 1.00 164.61 749 THR A CA 1
ATOM 5239 C C . THR A 1 674 ? 5.402 -14.829 55.042 1.00 178.33 749 THR A C 1
ATOM 5240 O O . THR A 1 674 ? 6.292 -15.452 54.451 1.00 212.33 749 THR A O 1
ATOM 5244 N N . GLU A 1 675 ? 4.503 -15.436 55.813 1.00 175.66 750 GLU A N 1
ATOM 5245 C CA . GLU A 1 675 ? 4.414 -16.881 55.940 1.00 179.97 750 GLU A CA 1
ATOM 5246 C C . GLU A 1 675 ? 2.996 -17.328 55.614 1.00 194.99 750 GLU A C 1
ATOM 5247 O O . GLU A 1 675 ? 2.028 -16.606 55.872 1.00 246.36 750 GLU A O 1
ATOM 5253 N N . SER A 1 676 ? 2.881 -18.525 55.033 1.00 199.69 751 SER A N 1
ATOM 5254 C CA . SER A 1 676 ? 1.560 -19.102 54.805 1.00 200.42 751 SER A CA 1
ATOM 5255 C C . SER A 1 676 ? 0.824 -19.322 56.118 1.00 194.86 751 SER A C 1
ATOM 5256 O O . SER A 1 676 ? -0.410 -19.243 56.162 1.00 183.23 751 SER A O 1
ATOM 5259 N N . THR A 1 677 ? 1.566 -19.589 57.196 1.00 191.84 752 THR A N 1
ATOM 5260 C CA . THR A 1 677 ? 0.954 -19.742 58.511 1.00 179.44 752 THR A CA 1
ATOM 5261 C C . THR A 1 677 ? 0.265 -18.461 58.960 1.00 175.90 752 THR A C 1
ATOM 5262 O O . THR A 1 677 ? -0.719 -18.513 59.707 1.00 172.21 752 THR A O 1
ATOM 5266 N N . SER A 1 678 ? 0.763 -17.305 58.517 1.00 181.38 753 SER A N 1
ATOM 5267 C CA . SER A 1 678 ? 0.191 -16.035 58.950 1.00 179.39 753 SER A CA 1
ATOM 5268 C C . SER A 1 678 ? -1.228 -15.861 58.421 1.00 177.58 753 SER A C 1
ATOM 5269 O O . SER A 1 678 ? -2.178 -15.707 59.198 1.00 180.27 753 SER A O 1
ATOM 5272 N N . THR A 1 679 ? -1.391 -15.892 57.099 1.00 170.75 754 THR A N 1
ATOM 5273 C CA . THR A 1 679 ? -2.679 -15.653 56.455 1.00 166.37 754 THR A CA 1
ATOM 5274 C C . THR A 1 679 ? -2.526 -15.849 54.954 1.00 163.17 754 THR A C 1
ATOM 5275 O O . THR A 1 679 ? -1.417 -15.793 54.412 1.00 168.46 754 THR A O 1
ATOM 5279 N N . LYS A 1 680 ? -3.658 -16.067 54.288 1.00 153.25 755 LYS A N 1
ATOM 5280 C CA . LYS A 1 680 ? -3.733 -16.126 52.831 1.00 146.91 755 LYS A CA 1
ATOM 5281 C C . LYS A 1 680 ? -4.706 -15.113 52.245 1.00 144.12 755 LYS A C 1
ATOM 5282 O O . LYS A 1 680 ? -4.423 -14.529 51.195 1.00 133.70 755 LYS A O 1
ATOM 5288 N N . GLU A 1 681 ? -5.859 -14.896 52.886 1.00 159.19 756 GLU A N 1
ATOM 5289 C CA . GLU A 1 681 ? -6.830 -13.939 52.360 1.00 161.47 756 GLU A CA 1
ATOM 5290 C C . GLU A 1 681 ? -6.394 -12.499 52.616 1.00 160.35 756 GLU A C 1
ATOM 5291 O O . GLU A 1 681 ? -6.692 -11.602 51.810 1.00 152.55 756 GLU A O 1
ATOM 5297 N N . ASP A 1 682 ? -5.682 -12.261 53.721 1.00 158.42 757 ASP A N 1
ATOM 5298 C CA . ASP A 1 682 ? -5.165 -10.928 53.992 1.00 150.77 757 ASP A CA 1
ATOM 5299 C C . ASP A 1 682 ? -4.164 -10.490 52.936 1.00 142.37 757 ASP A C 1
ATOM 5300 O O . ASP A 1 682 ? -3.980 -9.288 52.739 1.00 137.02 757 ASP A O 1
ATOM 5305 N N . LEU A 1 683 ? -3.531 -11.437 52.242 1.00 142.72 758 LEU A N 1
ATOM 5306 C CA . LEU A 1 683 ? -2.691 -11.093 51.099 1.00 139.17 758 LEU A CA 1
ATOM 5307 C C . LEU A 1 683 ? -3.508 -10.410 50.009 1.00 131.41 758 LEU A C 1
ATOM 5308 O O . LEU A 1 683 ? -3.104 -9.376 49.463 1.00 126.41 758 LEU A O 1
ATOM 5313 N N . LEU A 1 684 ? -4.663 -10.988 49.673 1.00 131.60 759 LEU A N 1
ATOM 5314 C CA . LEU A 1 684 ? -5.536 -10.379 48.677 1.00 134.36 759 LEU A CA 1
ATOM 5315 C C . LEU A 1 684 ? -6.055 -9.030 49.160 1.00 132.38 759 LEU A C 1
ATOM 5316 O O . LEU A 1 684 ? -6.126 -8.063 48.385 1.00 137.65 759 LEU A O 1
ATOM 5321 N N . ARG A 1 685 ? -6.431 -8.950 50.441 1.00 130.78 760 ARG A N 1
ATOM 5322 C CA . ARG A 1 685 ? -6.855 -7.669 51.003 1.00 135.40 760 ARG A CA 1
ATOM 5323 C C . ARG A 1 685 ? -5.756 -6.618 50.875 1.00 129.12 760 ARG A C 1
ATOM 5324 O O . ARG A 1 685 ? -6.025 -5.464 50.518 1.00 122.46 760 ARG A O 1
ATOM 5332 N N . LEU A 1 686 ? -4.509 -7.005 51.156 1.00 127.29 761 LEU A N 1
ATOM 5333 C CA . LEU A 1 686 ? -3.384 -6.080 51.069 1.00 108.31 761 LEU A CA 1
ATOM 5334 C C . LEU A 1 686 ? -3.143 -5.638 49.634 1.00 101.06 761 LEU A C 1
ATOM 5335 O O . LEU A 1 686 ? -2.816 -4.472 49.381 1.00 90.35 761 LEU A O 1
ATOM 5340 N N . LYS A 1 687 ? -3.279 -6.562 48.682 1.00 105.25 762 LYS A N 1
ATOM 5341 C CA . LYS A 1 687 ? -3.138 -6.199 47.276 1.00 109.57 762 LYS A CA 1
ATOM 5342 C C . LYS A 1 687 ? -4.171 -5.149 46.889 1.00 113.71 762 LYS A C 1
ATOM 5343 O O . LYS A 1 687 ? -3.842 -4.128 46.268 1.00 107.43 762 LYS A O 1
ATOM 5349 N N . LYS A 1 688 ? -5.433 -5.386 47.263 1.00 113.46 763 LYS A N 1
ATOM 5350 C CA . LYS A 1 688 ? -6.487 -4.418 46.975 1.00 112.36 763 LYS A CA 1
ATOM 5351 C C . LYS A 1 688 ? -6.188 -3.069 47.620 1.00 111.54 763 LYS A C 1
ATOM 5352 O O . LYS A 1 688 ? -6.352 -2.016 46.986 1.00 98.20 763 LYS A O 1
ATOM 5358 N N . GLN A 1 689 ? -5.742 -3.083 48.880 1.00 107.74 764 GLN A N 1
ATOM 5359 C CA . GLN A 1 689 ? -5.419 -1.839 49.570 1.00 101.01 764 GLN A CA 1
ATOM 5360 C C . GLN A 1 689 ? -4.327 -1.074 48.834 1.00 97.10 764 GLN A C 1
ATOM 5361 O O . GLN A 1 689 ? -4.429 0.142 48.638 1.00 94.27 764 GLN A O 1
ATOM 5367 N N . MET A 1 690 ? -3.274 -1.777 48.409 1.00 89.05 765 MET A N 1
ATOM 5368 C CA . MET A 1 690 ? -2.154 -1.107 47.754 1.00 98.77 765 MET A CA 1
ATOM 5369 C C . MET A 1 690 ? -2.583 -0.493 46.430 1.00 96.57 765 MET A C 1
ATOM 5370 O O . MET A 1 690 ? -2.218 0.645 46.115 1.00 87.51 765 MET A O 1
ATOM 5375 N N . ARG A 1 691 ? -3.355 -1.236 45.634 1.00 98.96 766 ARG A N 1
ATOM 5376 C CA . ARG A 1 691 ? -3.790 -0.709 44.342 1.00 96.25 766 ARG A CA 1
ATOM 5377 C C . ARG A 1 691 ? -4.702 0.502 44.520 1.00 95.25 766 ARG A C 1
ATOM 5378 O O . ARG A 1 691 ? -4.548 1.521 43.829 1.00 90.92 766 ARG A O 1
ATOM 5386 N N . VAL A 1 692 ? -5.653 0.414 45.455 1.00 95.74 767 VAL A N 1
ATOM 5387 C CA . VAL A 1 692 ? -6.551 1.537 45.720 1.00 101.51 767 VAL A CA 1
ATOM 5388 C C . VAL A 1 692 ? -5.754 2.760 46.158 1.00 99.84 767 VAL A C 1
ATOM 5389 O O . VAL A 1 692 ? -5.975 3.882 45.677 1.00 94.44 767 VAL A O 1
ATOM 5393 N N . PHE A 1 693 ? -4.803 2.555 47.070 1.00 84.56 768 PHE A N 1
ATOM 5394 C CA . PHE A 1 693 ? -3.999 3.659 47.571 1.00 85.51 768 PHE A CA 1
ATOM 5395 C C . PHE A 1 693 ? -3.135 4.261 46.473 1.00 94.05 768 PHE A C 1
ATOM 5396 O O . PHE A 1 693 ? -2.910 5.475 46.456 1.00 91.49 768 PHE A O 1
ATOM 5404 N N . CYS A 1 694 ? -2.650 3.432 45.545 1.00 90.40 769 CYS A N 1
ATOM 5405 C CA . CYS A 1 694 ? -1.890 3.949 44.412 1.00 92.35 769 CYS A CA 1
ATOM 5406 C C . CYS A 1 694 ? -2.759 4.829 43.526 1.00 104.96 769 CYS A C 1
ATOM 5407 O O . CYS A 1 694 ? -2.313 5.884 43.059 1.00 101.87 769 CYS A O 1
ATOM 5410 N N . GLN A 1 695 ? -4.002 4.408 43.274 1.00 105.10 770 GLN A N 1
ATOM 5411 C CA . GLN A 1 695 ? -4.920 5.275 42.537 1.00 107.92 770 GLN A CA 1
ATOM 5412 C C . GLN A 1 695 ? -5.129 6.598 43.264 1.00 106.06 770 GLN A C 1
ATOM 5413 O O . GLN A 1 695 ? -5.176 7.665 42.636 1.00 115.12 770 GLN A O 1
ATOM 5419 N N . ILE A 1 696 ? -5.261 6.545 44.590 1.00 98.59 771 ILE A N 1
ATOM 5420 C CA . ILE A 1 696 ? -5.471 7.770 45.361 1.00 98.04 771 ILE A CA 1
ATOM 5421 C C . ILE A 1 696 ? -4.257 8.689 45.249 1.00 99.14 771 ILE A C 1
ATOM 5422 O O . ILE A 1 696 ? -4.392 9.913 45.093 1.00 87.56 771 ILE A O 1
ATOM 5427 N N . CYS A 1 697 ? -3.053 8.115 45.321 1.00 98.85 772 CYS A N 1
ATOM 5428 C CA . CYS A 1 697 ? -1.844 8.918 45.165 1.00 101.47 772 CYS A CA 1
ATOM 5429 C C . CYS A 1 697 ? -1.731 9.491 43.760 1.00 97.85 772 CYS A C 1
ATOM 5430 O O . CYS A 1 697 ? -1.195 10.590 43.583 1.00 89.63 772 CYS A O 1
ATOM 5433 N N . GLN A 1 698 ? -2.218 8.769 42.749 1.00 95.39 773 GLN A N 1
ATOM 5434 C CA . GLN A 1 698 ? -2.209 9.323 41.399 1.00 101.41 773 GLN A CA 1
ATOM 5435 C C . GLN A 1 698 ? -3.165 10.502 41.285 1.00 115.99 773 GLN A C 1
ATOM 5436 O O . GLN A 1 698 ? -2.853 11.502 40.627 1.00 120.15 773 GLN A O 1
ATOM 5442 N N . HIS A 1 699 ? -4.340 10.396 41.910 1.00 119.70 774 HIS A N 1
ATOM 5443 C CA . HIS A 1 699 ? -5.270 11.523 41.921 1.00 128.24 774 HIS A CA 1
ATOM 5444 C C . HIS A 1 699 ? -4.650 12.735 42.605 1.00 120.66 774 HIS A C 1
ATOM 5445 O O . HIS A 1 699 ? -4.732 13.861 42.100 1.00 112.66 774 HIS A O 1
ATOM 5452 N N . TYR A 1 700 ? -4.023 12.520 43.764 1.00 109.85 775 TYR A N 1
ATOM 5453 C CA . TYR A 1 700 ? -3.396 13.619 44.489 1.00 99.46 775 TYR A CA 1
ATOM 5454 C C . TYR A 1 700 ? -2.117 14.104 43.822 1.00 98.32 775 TYR A C 1
ATOM 5455 O O . TYR A 1 700 ? -1.612 15.172 44.186 1.00 105.51 775 TYR A O 1
ATOM 5464 N N . LEU A 1 701 ? -1.581 13.340 42.868 1.00 95.93 776 LEU A N 1
ATOM 5465 C CA . LEU A 1 701 ? -0.452 13.809 42.074 1.00 98.02 776 LEU A CA 1
ATOM 5466 C C . LEU A 1 701 ? -0.857 14.998 41.215 1.00 106.18 776 LEU A C 1
ATOM 5467 O O . LEU A 1 701 ? -0.066 15.924 41.002 1.00 82.57 776 LEU A O 1
ATOM 5472 N N . THR A 1 702 ? -2.090 14.985 40.713 1.00 110.80 777 THR A N 1
ATOM 5473 C CA . THR A 1 702 ? -2.642 16.102 39.955 1.00 95.93 777 THR A CA 1
ATOM 5474 C C . THR A 1 702 ? -3.460 16.988 40.894 1.00 103.11 777 THR A C 1
ATOM 5475 O O . THR A 1 702 ? -4.691 17.020 40.870 1.00 122.83 777 THR A O 1
ATOM 5479 N N . ASN A 1 703 ? -2.737 17.708 41.746 1.00 87.47 778 ASN A N 1
ATOM 5480 C CA . ASN A 1 703 ? -3.335 18.561 42.760 1.00 87.95 778 ASN A CA 1
ATOM 5481 C C . ASN A 1 703 ? -2.776 19.969 42.617 1.00 94.71 778 ASN A C 1
ATOM 5482 O O . ASN A 1 703 ? -1.700 20.174 42.051 1.00 104.08 778 ASN A O 1
ATOM 5487 N N . VAL A 1 704 ? -3.522 20.947 43.135 1.00 97.50 779 VAL A N 1
ATOM 5488 C CA . VAL A 1 704 ? -3.076 22.333 43.039 1.00 103.39 779 VAL A CA 1
ATOM 5489 C C . VAL A 1 704 ? -1.957 22.607 44.037 1.00 109.09 779 VAL A C 1
ATOM 5490 O O . VAL A 1 704 ? -0.985 23.305 43.723 1.00 119.64 779 VAL A O 1
ATOM 5494 N N . ASN A 1 705 ? -2.063 22.055 45.244 1.00 102.87 780 ASN A N 1
ATOM 5495 C CA . ASN A 1 705 ? -1.035 22.243 46.260 1.00 101.20 780 ASN A CA 1
ATOM 5496 C C . ASN A 1 705 ? 0.165 21.362 45.935 1.00 107.72 780 ASN A C 1
ATOM 5497 O O . ASN A 1 705 ? 0.037 20.136 45.845 1.00 99.22 780 ASN A O 1
ATOM 5502 N N . THR A 1 706 ? 1.333 21.988 45.773 1.00 112.96 781 THR A N 1
ATOM 5503 C CA . THR A 1 706 ? 2.529 21.238 45.403 1.00 106.03 781 THR A CA 1
ATOM 5504 C C . THR A 1 706 ? 2.952 20.263 46.491 1.00 105.65 781 THR A C 1
ATOM 5505 O O . THR A 1 706 ? 3.490 19.196 46.182 1.00 109.18 781 THR A O 1
ATOM 5509 N N . THR A 1 707 ? 2.723 20.605 47.761 1.00 98.51 782 THR A N 1
ATOM 5510 C CA . THR A 1 707 ? 3.132 19.717 48.844 1.00 95.19 782 THR A CA 1
ATOM 5511 C C . THR A 1 707 ? 2.348 18.410 48.814 1.00 93.51 782 THR A C 1
ATOM 5512 O O . THR A 1 707 ? 2.896 17.342 49.113 1.00 96.12 782 THR A O 1
ATOM 5516 N N . VAL A 1 708 ? 1.067 18.474 48.445 1.00 81.57 783 VAL A N 1
ATOM 5517 C CA . VAL A 1 708 ? 0.260 17.260 48.348 1.00 94.99 783 VAL A CA 1
ATOM 5518 C C . VAL A 1 708 ? 0.787 16.362 47.235 1.00 93.46 783 VAL A C 1
ATOM 5519 O O . VAL A 1 708 ? 0.942 15.145 47.413 1.00 101.23 783 VAL A O 1
ATOM 5523 N N . LYS A 1 709 ? 1.065 16.951 46.067 1.00 81.46 784 LYS A N 1
ATOM 5524 C CA . LYS A 1 709 ? 1.656 16.186 44.975 1.00 88.30 784 LYS A CA 1
ATOM 5525 C C . LYS A 1 709 ? 2.994 15.587 45.384 1.00 85.79 784 LYS A C 1
ATOM 5526 O O . LYS A 1 709 ? 3.302 14.447 45.026 1.00 77.98 784 LYS A O 1
ATOM 5532 N N . GLU A 1 710 ? 3.805 16.344 46.128 1.00 86.99 785 GLU A N 1
ATOM 5533 C CA . GLU A 1 710 ? 5.109 15.849 46.561 1.00 81.07 785 GLU A CA 1
ATOM 5534 C C . GLU A 1 710 ? 4.960 14.643 47.477 1.00 87.49 785 GLU A C 1
ATOM 5535 O O . GLU A 1 710 ? 5.661 13.636 47.318 1.00 91.70 785 GLU A O 1
ATOM 5541 N N . GLN A 1 711 ? 4.060 14.737 48.457 1.00 80.45 786 GLN A N 1
ATOM 5542 C CA . GLN A 1 711 ? 3.837 13.617 49.365 1.00 85.15 786 GLN A CA 1
ATOM 5543 C C . GLN A 1 711 ? 3.355 12.387 48.602 1.00 86.86 786 GLN A C 1
ATOM 5544 O O . GLN A 1 711 ? 3.862 11.273 48.802 1.00 82.52 786 GLN A O 1
ATOM 5550 N N . ALA A 1 712 ? 2.381 12.580 47.706 1.00 83.89 787 ALA A N 1
ATOM 5551 C CA . ALA A 1 712 ? 1.855 11.464 46.926 1.00 83.03 787 ALA A CA 1
ATOM 5552 C C . ALA A 1 712 ? 2.935 10.838 46.053 1.00 83.68 787 ALA A C 1
ATOM 5553 O O . ALA A 1 712 ? 3.049 9.612 45.985 1.00 82.53 787 ALA A O 1
ATOM 5555 N N . PHE A 1 713 ? 3.755 11.666 45.400 1.00 76.73 788 PHE A N 1
ATOM 5556 C CA . PHE A 1 713 ? 4.806 11.168 44.516 1.00 84.62 788 PHE A CA 1
ATOM 5557 C C . PHE A 1 713 ? 5.861 10.393 45.293 1.00 78.77 788 PHE A C 1
ATOM 5558 O O . PHE A 1 713 ? 6.292 9.312 44.874 1.00 77.62 788 PHE A O 1
ATOM 5566 N N . THR A 1 714 ? 6.310 10.951 46.420 1.00 75.66 789 THR A N 1
ATOM 5567 C CA . THR A 1 714 ? 7.278 10.273 47.274 1.00 61.86 789 THR A CA 1
ATOM 5568 C C . THR A 1 714 ? 6.765 8.903 47.705 1.00 70.87 789 THR A C 1
ATOM 5569 O O . THR A 1 714 ? 7.427 7.872 47.490 1.00 69.52 789 THR A O 1
ATOM 5573 N N . ILE A 1 715 ? 5.573 8.877 48.311 1.00 77.06 790 ILE A N 1
ATOM 5574 C CA . ILE A 1 715 ? 5.008 7.620 48.786 1.00 70.46 790 ILE A CA 1
ATOM 5575 C C . ILE A 1 715 ? 4.794 6.661 47.624 1.00 72.99 790 ILE A C 1
ATOM 5576 O O . ILE A 1 715 ? 4.967 5.447 47.764 1.00 74.41 790 ILE A O 1
ATOM 5581 N N . LEU A 1 716 ? 4.446 7.193 46.450 1.00 69.98 791 LEU A N 1
ATOM 5582 C CA . LEU A 1 716 ? 4.155 6.349 45.299 1.00 72.62 791 LEU A CA 1
ATOM 5583 C C . LEU A 1 716 ? 5.414 5.673 44.780 1.00 75.82 791 LEU A C 1
ATOM 5584 O O . LEU A 1 716 ? 5.393 4.484 44.444 1.00 79.14 791 LEU A O 1
ATOM 5589 N N . CYS A 1 717 ? 6.519 6.416 44.703 1.00 70.39 792 CYS A N 1
ATOM 5590 C CA . CYS A 1 717 ? 7.784 5.812 44.297 1.00 57.51 792 CYS A CA 1
ATOM 5591 C C . CYS A 1 717 ? 8.210 4.735 45.286 1.00 67.53 792 CYS A C 1
ATOM 5592 O O . CYS A 1 717 ? 8.613 3.631 44.890 1.00 83.78 792 CYS A O 1
ATOM 5595 N N . ASP A 1 718 ? 8.113 5.032 46.587 1.00 66.99 793 ASP A N 1
ATOM 5596 C CA . ASP A 1 718 ? 8.494 4.026 47.578 1.00 64.37 793 ASP A CA 1
ATOM 5597 C C . ASP A 1 718 ? 7.601 2.790 47.498 1.00 77.19 793 ASP A C 1
ATOM 5598 O O . ASP A 1 718 ? 8.090 1.659 47.597 1.00 77.87 793 ASP A O 1
ATOM 5603 N N . ILE A 1 719 ? 6.293 2.984 47.312 1.00 79.64 794 ILE A N 1
ATOM 5604 C CA . ILE A 1 719 ? 5.372 1.857 47.160 1.00 77.51 794 ILE A CA 1
ATOM 5605 C C . ILE A 1 719 ? 5.745 1.022 45.943 1.00 74.90 794 ILE A C 1
ATOM 5606 O O . ILE A 1 719 ? 5.838 -0.209 46.018 1.00 79.01 794 ILE A O 1
ATOM 5611 N N . LEU A 1 720 ? 5.960 1.685 44.803 1.00 76.10 795 LEU A N 1
ATOM 5612 C CA . LEU A 1 720 ? 6.274 0.972 43.571 1.00 81.25 795 LEU A CA 1
ATOM 5613 C C . LEU A 1 720 ? 7.540 0.143 43.724 1.00 87.04 795 LEU A C 1
ATOM 5614 O O . LEU A 1 720 ? 7.616 -0.985 43.222 1.00 91.03 795 LEU A O 1
ATOM 5619 N N . MET A 1 721 ? 8.542 0.678 44.425 1.00 81.90 796 MET A N 1
ATOM 5620 C CA . MET A 1 721 ? 9.760 -0.097 44.636 1.00 87.22 796 MET A CA 1
ATOM 5621 C C . MET A 1 721 ? 9.520 -1.257 45.597 1.00 81.68 796 MET A C 1
ATOM 5622 O O . MET A 1 721 ? 9.971 -2.381 45.346 1.00 83.92 796 MET A O 1
ATOM 5627 N N . ILE A 1 722 ? 8.797 -1.006 46.692 1.00 83.93 797 ILE A N 1
ATOM 5628 C CA . ILE A 1 722 ? 8.541 -2.044 47.687 1.00 85.70 797 ILE A CA 1
ATOM 5629 C C . ILE A 1 722 ? 7.693 -3.163 47.096 1.00 87.44 797 ILE A C 1
ATOM 5630 O O . ILE A 1 722 ? 7.861 -4.338 47.450 1.00 82.77 797 ILE A O 1
ATOM 5635 N N . PHE A 1 723 ? 6.784 -2.827 46.182 1.00 91.72 798 PHE A N 1
ATOM 5636 C CA . PHE A 1 723 ? 5.877 -3.788 45.570 1.00 89.49 798 PHE A CA 1
ATOM 5637 C C . PHE A 1 723 ? 6.248 -4.087 44.120 1.00 90.28 798 PHE A C 1
ATOM 5638 O O . PHE A 1 723 ? 5.388 -4.456 43.317 1.00 108.64 798 PHE A O 1
ATOM 5646 N N . SER A 1 724 ? 7.522 -3.930 43.771 1.00 93.53 799 SER A N 1
ATOM 5647 C CA . SER A 1 724 ? 7.982 -4.256 42.430 1.00 100.19 799 SER A CA 1
ATOM 5648 C C . SER A 1 724 ? 8.132 -5.769 42.286 1.00 106.26 799 SER A C 1
ATOM 5649 O O . SER A 1 724 ? 7.814 -6.541 43.195 1.00 107.41 799 SER A O 1
ATOM 5652 N N . HIS A 1 725 ? 8.615 -6.199 41.117 1.00 96.59 800 HIS A N 1
ATOM 5653 C CA . HIS A 1 725 ? 8.885 -7.616 40.895 1.00 99.90 800 HIS A CA 1
ATOM 5654 C C . HIS A 1 725 ? 9.789 -8.187 41.981 1.00 103.94 800 HIS A C 1
ATOM 5655 O O . HIS A 1 725 ? 9.565 -9.302 42.472 1.00 102.79 800 HIS A O 1
ATOM 5662 N N . GLN A 1 726 ? 10.792 -7.410 42.401 1.00 101.55 801 GLN A N 1
ATOM 5663 C CA . GLN A 1 726 ? 11.730 -7.832 43.434 1.00 108.91 801 GLN A CA 1
ATOM 5664 C C . GLN A 1 726 ? 11.048 -8.247 44.732 1.00 110.19 801 GLN A C 1
ATOM 5665 O O . GLN A 1 726 ? 11.711 -8.832 45.595 1.00 118.39 801 GLN A O 1
ATOM 5671 N N . ILE A 1 727 ? 9.753 -7.959 44.896 1.00 111.81 802 ILE A N 1
ATOM 5672 C CA . ILE A 1 727 ? 9.042 -8.393 46.093 1.00 109.84 802 ILE A CA 1
ATOM 5673 C C . ILE A 1 727 ? 8.994 -9.910 46.197 1.00 107.07 802 ILE A C 1
ATOM 5674 O O . ILE A 1 727 ? 8.762 -10.443 47.287 1.00 112.94 802 ILE A O 1
ATOM 5679 N N . MET A 1 728 ? 9.210 -10.630 45.095 1.00 112.88 803 MET A N 1
ATOM 5680 C CA . MET A 1 728 ? 9.262 -12.085 45.148 1.00 120.22 803 MET A CA 1
ATOM 5681 C C . MET A 1 728 ? 10.644 -12.635 44.832 1.00 119.90 803 MET A C 1
ATOM 5682 O O . MET A 1 728 ? 10.820 -13.859 44.810 1.00 123.80 803 MET A O 1
ATOM 5687 N N . SER A 1 729 ? 11.631 -11.762 44.611 1.00 115.27 804 SER A N 1
ATOM 5688 C CA . SER A 1 729 ? 12.921 -12.195 44.082 1.00 118.77 804 SER A CA 1
ATOM 5689 C C . SER A 1 729 ? 13.620 -13.177 45.015 1.00 122.84 804 SER A C 1
ATOM 5690 O O . SER A 1 729 ? 14.197 -14.171 44.559 1.00 133.04 804 SER A O 1
ATOM 5693 N N . GLY A 1 730 ? 13.587 -12.918 46.319 1.00 119.56 805 GLY A N 1
ATOM 5694 C CA . GLY A 1 730 ? 14.309 -13.756 47.253 1.00 122.92 805 GLY A CA 1
ATOM 5695 C C . GLY A 1 730 ? 13.441 -14.706 48.047 1.00 126.02 805 GLY A C 1
ATOM 5696 O O . GLY A 1 730 ? 13.077 -14.412 49.190 1.00 141.97 805 GLY A O 1
ATOM 5697 N N . GLY A 1 731 ? 13.102 -15.851 47.456 1.00 132.85 806 GLY A N 1
ATOM 5698 C CA . GLY A 1 731 ? 12.326 -16.865 48.150 1.00 126.74 806 GLY A CA 1
ATOM 5699 C C . GLY A 1 731 ? 10.993 -16.364 48.663 1.00 130.26 806 GLY A C 1
ATOM 5700 O O . GLY A 1 731 ? 10.468 -16.879 49.655 1.00 130.23 806 GLY A O 1
ATOM 5701 N N . ARG A 1 732 ? 10.439 -15.354 48.001 1.00 127.60 807 ARG A N 1
ATOM 5702 C CA . ARG A 1 732 ? 9.163 -14.763 48.381 1.00 135.07 807 ARG A CA 1
ATOM 5703 C C . ARG A 1 732 ? 8.122 -14.994 47.295 1.00 131.65 807 ARG A C 1
ATOM 5704 O O . ARG A 1 732 ? 7.303 -14.123 46.994 1.00 127.51 807 ARG A O 1
ATOM 5712 N N . ASP A 1 733 ? 8.145 -16.189 46.696 1.00 131.77 808 ASP A N 1
ATOM 5713 C CA . ASP A 1 733 ? 7.220 -16.512 45.615 1.00 132.63 808 ASP A CA 1
ATOM 5714 C C . ASP A 1 733 ? 5.766 -16.469 46.063 1.00 125.91 808 ASP A C 1
ATOM 5715 O O . ASP A 1 733 ? 4.871 -16.365 45.217 1.00 115.40 808 ASP A O 1
ATOM 5720 N N . MET A 1 734 ? 5.509 -16.556 47.369 1.00 123.84 809 MET A N 1
ATOM 5721 C CA . MET A 1 734 ? 4.156 -16.364 47.874 1.00 129.97 809 MET A CA 1
ATOM 5722 C C . MET A 1 734 ? 3.696 -14.918 47.738 1.00 124.35 809 MET A C 1
ATOM 5723 O O . MET A 1 734 ? 2.488 -14.662 47.738 1.00 122.72 809 MET A O 1
ATOM 5728 N N . LEU A 1 735 ? 4.628 -13.974 47.617 1.00 123.83 810 LEU A N 1
ATOM 5729 C CA . LEU A 1 735 ? 4.300 -12.571 47.404 1.00 119.38 810 LEU A CA 1
ATOM 5730 C C . LEU A 1 735 ? 4.135 -12.223 45.931 1.00 118.92 810 LEU A C 1
ATOM 5731 O O . LEU A 1 735 ? 3.903 -11.051 45.610 1.00 113.57 810 LEU A O 1
ATOM 5736 N N . GLU A 1 736 ? 4.257 -13.204 45.037 1.00 125.22 811 GLU A N 1
ATOM 5737 C CA . GLU A 1 736 ? 4.088 -12.953 43.607 1.00 119.22 811 GLU A CA 1
ATOM 5738 C C . GLU A 1 736 ? 2.755 -12.297 43.261 1.00 107.19 811 GLU A C 1
ATOM 5739 O O . GLU A 1 736 ? 2.748 -11.415 42.386 1.00 96.87 811 GLU A O 1
ATOM 5745 N N . PRO A 1 737 ? 1.617 -12.664 43.863 1.00 108.93 812 PRO A N 1
ATOM 5746 C CA . PRO A 1 737 ? 0.390 -11.897 43.592 1.00 105.19 812 PRO A CA 1
ATOM 5747 C C . PRO A 1 737 ? 0.507 -10.431 43.968 1.00 111.62 812 PRO A C 1
ATOM 5748 O O . PRO A 1 737 ? -0.186 -9.589 43.383 1.00 114.50 812 PRO A O 1
ATOM 5752 N N . LEU A 1 738 ? 1.383 -10.100 44.915 1.00 116.67 813 LEU A N 1
ATOM 5753 C CA . LEU A 1 738 ? 1.482 -8.750 45.468 1.00 108.52 813 LEU A CA 1
ATOM 5754 C C . LEU A 1 738 ? 2.500 -7.911 44.692 1.00 102.09 813 LEU A C 1
ATOM 5755 O O . LEU A 1 738 ? 3.474 -7.395 45.240 1.00 117.60 813 LEU A O 1
ATOM 5760 N N . VAL A 1 739 ? 2.256 -7.770 43.392 1.00 94.12 814 VAL A N 1
ATOM 5761 C CA . VAL A 1 739 ? 3.114 -6.969 42.528 1.00 90.48 814 VAL A CA 1
ATOM 5762 C C . VAL A 1 739 ? 2.274 -5.877 41.886 1.00 96.78 814 VAL A C 1
ATOM 5763 O O . VAL A 1 739 ? 1.084 -6.064 41.611 1.00 116.98 814 VAL A O 1
ATOM 5767 N N . TYR A 1 740 ? 2.902 -4.727 41.652 1.00 79.73 815 TYR A N 1
ATOM 5768 C CA . TYR A 1 740 ? 2.255 -3.599 40.990 1.00 100.89 815 TYR A CA 1
ATOM 5769 C C . TYR A 1 740 ? 3.164 -3.115 39.871 1.00 91.18 815 TYR A C 1
ATOM 5770 O O . TYR A 1 740 ? 4.256 -2.599 40.131 1.00 92.91 815 TYR A O 1
ATOM 5779 N N . THR A 1 741 ? 2.715 -3.288 38.630 1.00 91.33 816 THR A N 1
ATOM 5780 C CA . THR A 1 741 ? 3.435 -2.773 37.475 1.00 86.03 816 THR A CA 1
ATOM 5781 C C . THR A 1 741 ? 2.932 -1.373 37.157 1.00 93.18 816 THR A C 1
ATOM 5782 O O . THR A 1 741 ? 1.721 -1.193 36.965 1.00 104.14 816 THR A O 1
ATOM 5786 N N . PRO A 1 742 ? 3.800 -0.364 37.109 1.00 80.50 817 PRO A N 1
ATOM 5787 C CA . PRO A 1 742 ? 3.334 1.001 36.820 1.00 91.84 817 PRO A CA 1
ATOM 5788 C C . PRO A 1 742 ? 2.705 1.082 35.438 1.00 92.44 817 PRO A C 1
ATOM 5789 O O . PRO A 1 742 ? 3.351 0.806 34.424 1.00 88.93 817 PRO A O 1
ATOM 5793 N N . ASP A 1 743 ? 1.427 1.447 35.405 1.00 105.84 818 ASP A N 1
ATOM 5794 C CA . ASP A 1 743 ? 0.764 1.682 34.134 1.00 105.41 818 ASP A CA 1
ATOM 5795 C C . ASP A 1 743 ? 1.398 2.880 33.431 1.00 93.27 818 ASP A C 1
ATOM 5796 O O . ASP A 1 743 ? 2.068 3.714 34.048 1.00 96.20 818 ASP A O 1
ATOM 5801 N N . SER A 1 744 ? 1.186 2.951 32.115 1.00 78.87 819 SER A N 1
ATOM 5802 C CA . SER A 1 744 ? 1.833 3.993 31.323 1.00 87.92 819 SER A CA 1
ATOM 5803 C C . SER A 1 744 ? 1.425 5.385 31.789 1.00 100.05 819 SER A C 1
ATOM 5804 O O . SER A 1 744 ? 2.246 6.309 31.793 1.00 95.95 819 SER A O 1
ATOM 5807 N N . SER A 1 745 ? 0.161 5.554 32.185 1.00 101.34 820 SER A N 1
ATOM 5808 C CA . SER A 1 745 ? -0.274 6.838 32.726 1.00 101.14 820 SER A CA 1
ATOM 5809 C C . SER A 1 745 ? 0.479 7.178 34.004 1.00 103.23 820 SER A C 1
ATOM 5810 O O . SER A 1 745 ? 0.854 8.334 34.225 1.00 109.73 820 SER A O 1
ATOM 5813 N N . LEU A 1 746 ? 0.708 6.178 34.858 1.00 93.73 821 LEU A N 1
ATOM 5814 C CA . LEU A 1 746 ? 1.435 6.406 36.103 1.00 81.88 821 LEU A CA 1
ATOM 5815 C C . LEU A 1 746 ? 2.876 6.817 35.828 1.00 86.76 821 LEU A C 1
ATOM 5816 O O . LEU A 1 746 ? 3.386 7.772 36.427 1.00 81.05 821 LEU A O 1
ATOM 5821 N N . GLN A 1 747 ? 3.550 6.094 34.931 1.00 88.36 822 GLN A N 1
ATOM 5822 C CA . GLN A 1 747 ? 4.910 6.453 34.546 1.00 79.76 822 GLN A CA 1
ATOM 5823 C C . GLN A 1 747 ? 4.959 7.862 33.973 1.00 84.26 822 GLN A C 1
ATOM 5824 O O . GLN A 1 747 ? 5.867 8.645 34.289 1.00 83.01 822 GLN A O 1
ATOM 5830 N N . SER A 1 748 ? 3.980 8.204 33.132 1.00 92.58 823 SER A N 1
ATOM 5831 C CA . SER A 1 748 ? 3.938 9.530 32.530 1.00 99.13 823 SER A CA 1
ATOM 5832 C C . SER A 1 748 ? 3.756 10.607 33.590 1.00 95.74 823 SER A C 1
ATOM 5833 O O . SER A 1 748 ? 4.412 11.651 33.541 1.00 92.17 823 SER A O 1
ATOM 5836 N N . GLU A 1 749 ? 2.871 10.366 34.562 1.00 90.51 824 GLU A N 1
ATOM 5837 C CA . GLU A 1 749 ? 2.636 11.347 35.618 1.00 84.58 824 GLU A CA 1
ATOM 5838 C C . GLU A 1 749 ? 3.863 11.509 36.507 1.00 83.02 824 GLU A C 1
ATOM 5839 O O . GLU A 1 749 ? 4.174 12.622 36.947 1.00 79.68 824 GLU A O 1
ATOM 5845 N N . LEU A 1 750 ? 4.578 10.414 36.777 1.00 84.60 825 LEU A N 1
ATOM 5846 C CA . LEU A 1 750 ? 5.791 10.505 37.586 1.00 73.64 825 LEU A CA 1
ATOM 5847 C C . LEU A 1 750 ? 6.869 11.305 36.861 1.00 79.88 825 LEU A C 1
ATOM 5848 O O . LEU A 1 750 ? 7.500 12.202 37.441 1.00 87.19 825 LEU A O 1
ATOM 5853 N N . LEU A 1 751 ? 7.088 10.996 35.579 1.00 78.91 826 LEU A N 1
ATOM 5854 C CA . LEU A 1 751 ? 8.054 11.752 34.789 1.00 79.07 826 LEU A CA 1
ATOM 5855 C C . LEU A 1 751 ? 7.642 13.215 34.659 1.00 80.29 826 LEU A C 1
ATOM 5856 O O . LEU A 1 751 ? 8.501 14.105 34.647 1.00 81.44 826 LEU A O 1
ATOM 5861 N N . SER A 1 752 ? 6.336 13.486 34.581 1.00 85.76 827 SER A N 1
ATOM 5862 C CA . SER A 1 752 ? 5.862 14.864 34.517 1.00 88.18 827 SER A CA 1
ATOM 5863 C C . SER A 1 752 ? 6.112 15.593 35.828 1.00 82.27 827 SER A C 1
ATOM 5864 O O . SER A 1 752 ? 6.448 16.781 35.826 1.00 90.73 827 SER A O 1
ATOM 5867 N N . PHE A 1 753 ? 5.939 14.903 36.958 1.00 75.13 828 PHE A N 1
ATOM 5868 C CA . PHE A 1 753 ? 6.308 15.490 38.241 1.00 78.06 828 PHE A CA 1
ATOM 5869 C C . PHE A 1 753 ? 7.787 15.840 38.269 1.00 80.47 828 PHE A C 1
ATOM 5870 O O . PHE A 1 753 ? 8.170 16.916 38.742 1.00 80.65 828 PHE A O 1
ATOM 5878 N N . ILE A 1 754 ? 8.636 14.937 37.774 1.00 79.68 829 ILE A N 1
ATOM 5879 C CA . ILE A 1 754 ? 10.071 15.220 37.739 1.00 72.68 829 ILE A CA 1
ATOM 5880 C C . ILE A 1 754 ? 10.352 16.444 36.873 1.00 78.91 829 ILE A C 1
ATOM 5881 O O . ILE A 1 754 ? 11.126 17.331 37.251 1.00 74.98 829 ILE A O 1
ATOM 5886 N N . LEU A 1 755 ? 9.712 16.517 35.703 1.00 77.70 830 LEU A N 1
ATOM 5887 C CA . LEU A 1 755 ? 9.984 17.615 34.778 1.00 77.29 830 LEU A CA 1
ATOM 5888 C C . LEU A 1 755 ? 9.484 18.949 35.321 1.00 78.75 830 LEU A C 1
ATOM 5889 O O . LEU A 1 755 ? 10.136 19.983 35.133 1.00 79.15 830 LEU A O 1
ATOM 5894 N N . ASP A 1 756 ? 8.330 18.948 35.994 1.00 83.34 831 ASP A N 1
ATOM 5895 C CA . ASP A 1 756 ? 7.747 20.193 36.481 1.00 83.62 831 ASP A CA 1
ATOM 5896 C C . ASP A 1 756 ? 8.421 20.675 37.760 1.00 80.42 831 ASP A C 1
ATOM 5897 O O . ASP A 1 756 ? 8.608 21.882 37.945 1.00 80.13 831 ASP A O 1
ATOM 5902 N N . HIS A 1 757 ? 8.792 19.753 38.649 1.00 81.39 832 HIS A N 1
ATOM 5903 C CA . HIS A 1 757 ? 9.251 20.097 39.990 1.00 85.81 832 HIS A CA 1
ATOM 5904 C C . HIS A 1 757 ? 10.766 20.041 40.140 1.00 91.12 832 HIS A C 1
ATOM 5905 O O . HIS A 1 757 ? 11.376 21.010 40.600 1.00 92.69 832 HIS A O 1
ATOM 5912 N N . VAL A 1 758 ? 11.383 18.916 39.774 1.00 86.07 833 VAL A N 1
ATOM 5913 C CA . VAL A 1 758 ? 12.823 18.756 39.962 1.00 95.29 833 VAL A CA 1
ATOM 5914 C C . VAL A 1 758 ? 13.587 19.734 39.079 1.00 88.04 833 VAL A C 1
ATOM 5915 O O . VAL A 1 758 ? 14.381 20.549 39.565 1.00 88.19 833 VAL A O 1
ATOM 5919 N N . PHE A 1 759 ? 13.364 19.664 37.771 1.00 81.76 834 PHE A N 1
ATOM 5920 C CA . PHE A 1 759 ? 14.020 20.570 36.837 1.00 91.71 834 PHE A CA 1
ATOM 5921 C C . PHE A 1 759 ? 13.223 21.866 36.750 1.00 98.15 834 PHE A C 1
ATOM 5922 O O . PHE A 1 759 ? 12.062 21.862 36.328 1.00 105.44 834 PHE A O 1
ATOM 5930 N N . ILE A 1 760 ? 13.846 22.972 37.152 1.00 100.97 835 ILE A N 1
ATOM 5931 C CA . ILE A 1 760 ? 13.206 24.279 37.219 1.00 95.97 835 ILE A CA 1
ATOM 5932 C C . ILE A 1 760 ? 14.152 25.342 36.665 1.00 122.53 835 ILE A C 1
ATOM 5933 O O . ILE A 1 760 ? 15.266 25.048 36.223 1.00 131.14 835 ILE A O 1
ATOM 5938 N N . GLU A 1 761 ? 13.691 26.591 36.687 1.00 116.85 836 GLU A N 1
ATOM 5939 C CA . GLU A 1 761 ? 14.494 27.700 36.193 1.00 129.55 836 GLU A CA 1
ATOM 5940 C C . GLU A 1 761 ? 15.692 27.929 37.106 1.00 139.64 836 GLU A C 1
ATOM 5941 O O . GLU A 1 761 ? 15.543 28.057 38.326 1.00 145.85 836 GLU A O 1
ATOM 5947 N N . GLN A 1 762 ? 16.883 27.981 36.513 1.00 139.20 837 GLN A N 1
ATOM 5948 C CA . GLN A 1 762 ? 18.108 28.197 37.273 1.00 143.40 837 GLN A CA 1
ATOM 5949 C C . GLN A 1 762 ? 18.296 29.689 37.522 1.00 147.55 837 GLN A C 1
ATOM 5950 O O . GLN A 1 762 ? 18.388 30.477 36.574 1.00 145.03 837 GLN A O 1
ATOM 5956 N N . ASP A 1 763 ? 18.353 30.070 38.794 1.00 147.44 838 ASP A N 1
ATOM 5957 C CA . ASP A 1 763 ? 18.501 31.469 39.179 1.00 142.78 838 ASP A CA 1
ATOM 5958 C C . ASP A 1 763 ? 19.927 31.774 39.629 1.00 138.52 838 ASP A C 1
ATOM 5959 O O . ASP A 1 763 ? 20.772 32.166 38.824 1.00 140.04 838 ASP A O 1
ATOM 5964 N N . ASP A 1 775 ? 16.840 32.428 52.878 1.00 136.55 850 ASP A N 1
ATOM 5965 C CA . ASP A 1 775 ? 17.678 32.903 51.782 1.00 131.33 850 ASP A CA 1
ATOM 5966 C C . ASP A 1 775 ? 18.450 31.761 51.118 1.00 141.45 850 ASP A C 1
ATOM 5967 O O . ASP A 1 775 ? 17.847 30.825 50.593 1.00 138.31 850 ASP A O 1
ATOM 5972 N N . GLU A 1 776 ? 19.784 31.844 51.137 1.00 144.38 851 GLU A N 1
ATOM 5973 C CA . GLU A 1 776 ? 20.598 30.825 50.478 1.00 141.22 851 GLU A CA 1
ATOM 5974 C C . GLU A 1 776 ? 20.399 29.456 51.124 1.00 141.59 851 GLU A C 1
ATOM 5975 O O . GLU A 1 776 ? 20.347 28.433 50.429 1.00 141.87 851 GLU A O 1
ATOM 5981 N N . ALA A 1 777 ? 20.263 29.421 52.453 1.00 145.42 852 ALA A N 1
ATOM 5982 C CA . ALA A 1 777 ? 20.040 28.153 53.143 1.00 140.22 852 ALA A CA 1
ATOM 5983 C C . ALA A 1 777 ? 18.693 27.547 52.766 1.00 146.58 852 ALA A C 1
ATOM 5984 O O . ALA A 1 777 ? 18.566 26.322 52.637 1.00 167.58 852 ALA A O 1
ATOM 5986 N N . SER A 1 778 ? 17.672 28.389 52.586 1.00 142.31 853 SER A N 1
ATOM 5987 C CA . SER A 1 778 ? 16.378 27.886 52.139 1.00 139.53 853 SER A CA 1
ATOM 5988 C C . SER A 1 778 ? 16.474 27.307 50.733 1.00 137.97 853 SER A C 1
ATOM 5989 O O . SER A 1 778 ? 15.842 26.286 50.425 1.00 128.28 853 SER A O 1
ATOM 5992 N N . LYS A 1 779 ? 17.266 27.943 49.865 1.00 135.43 854 LYS A N 1
ATOM 5993 C CA . LYS A 1 779 ? 17.515 27.380 48.543 1.00 128.55 854 LYS A CA 1
ATOM 5994 C C . LYS A 1 779 ? 18.204 26.025 48.647 1.00 125.83 854 LYS A C 1
ATOM 5995 O O . LYS A 1 779 ? 17.895 25.105 47.881 1.00 126.95 854 LYS A O 1
ATOM 6001 N N . ILE A 1 780 ? 19.137 25.883 49.594 1.00 127.53 855 ILE A N 1
ATOM 6002 C CA . ILE A 1 780 ? 19.817 24.600 49.784 1.00 121.53 855 ILE A CA 1
ATOM 6003 C C . ILE A 1 780 ? 18.823 23.527 50.221 1.00 112.30 855 ILE A C 1
ATOM 6004 O O . ILE A 1 780 ? 18.861 22.385 49.741 1.00 117.32 855 ILE A O 1
ATOM 6009 N N . GLU A 1 781 ? 17.920 23.879 51.137 1.00 111.02 856 GLU A N 1
ATOM 6010 C CA . GLU A 1 781 ? 16.909 22.927 51.593 1.00 113.24 856 GLU A CA 1
ATOM 6011 C C . GLU A 1 781 ? 15.999 22.499 50.444 1.00 113.46 856 GLU A C 1
ATOM 6012 O O . GLU A 1 781 ? 15.699 21.306 50.273 1.00 115.08 856 GLU A O 1
ATOM 6018 N N . ALA A 1 782 ? 15.549 23.468 49.641 1.00 108.62 857 ALA A N 1
ATOM 6019 C CA . ALA A 1 782 ? 14.710 23.150 48.489 1.00 111.59 857 ALA A CA 1
ATOM 6020 C C . ALA A 1 782 ? 15.445 22.250 47.500 1.00 107.14 857 ALA A C 1
ATOM 6021 O O . ALA A 1 782 ? 14.859 21.309 46.946 1.00 100.33 857 ALA A O 1
ATOM 6023 N N . LEU A 1 783 ? 16.731 22.528 47.266 1.00 108.49 858 LEU A N 1
ATOM 6024 C CA . LEU A 1 783 ? 17.518 21.696 46.362 1.00 95.53 858 LEU A CA 1
ATOM 6025 C C . LEU A 1 783 ? 17.637 20.272 46.886 1.00 102.76 858 LEU A C 1
ATOM 6026 O O . LEU A 1 783 ? 17.597 19.315 46.109 1.00 111.13 858 LEU A O 1
ATOM 6031 N N . HIS A 1 784 ? 17.787 20.110 48.202 1.00 99.42 859 HIS A N 1
ATOM 6032 C CA . HIS A 1 784 ? 17.871 18.761 48.758 1.00 94.75 859 HIS A CA 1
ATOM 6033 C C . HIS A 1 784 ? 16.556 18.007 48.577 1.00 89.24 859 HIS A C 1
ATOM 6034 O O . HIS A 1 784 ? 16.553 16.814 48.233 1.00 86.35 859 HIS A O 1
ATOM 6041 N N . LYS A 1 785 ? 15.427 18.688 48.796 1.00 94.31 860 LYS A N 1
ATOM 6042 C CA . LYS A 1 785 ? 14.137 18.035 48.566 1.00 104.17 860 LYS A CA 1
ATOM 6043 C C . LYS A 1 785 ? 13.982 17.627 47.099 1.00 96.96 860 LYS A C 1
ATOM 6044 O O . LYS A 1 785 ? 13.540 16.506 46.792 1.00 92.25 860 LYS A O 1
ATOM 6050 N N . ARG A 1 786 ? 14.384 18.509 46.176 1.00 87.78 861 ARG A N 1
ATOM 6051 C CA . ARG A 1 786 ? 14.286 18.186 44.755 1.00 79.73 861 ARG A CA 1
ATOM 6052 C C . ARG A 1 786 ? 15.205 17.026 44.390 1.00 81.04 861 ARG A C 1
ATOM 6053 O O . ARG A 1 786 ? 14.852 16.180 43.556 1.00 83.47 861 ARG A O 1
ATOM 6061 N N . ARG A 1 787 ? 16.387 16.969 45.009 1.00 71.37 862 ARG A N 1
ATOM 6062 C CA . ARG A 1 787 ? 17.317 15.880 44.738 1.00 81.79 862 ARG A CA 1
ATOM 6063 C C . ARG A 1 787 ? 16.747 14.551 45.207 1.00 72.86 862 ARG A C 1
ATOM 6064 O O . ARG A 1 787 ? 16.898 13.531 44.528 1.00 66.59 862 ARG A O 1
ATOM 6072 N N . ASN A 1 788 ? 16.077 14.543 46.362 1.00 72.85 863 ASN A N 1
ATOM 6073 C CA . ASN A 1 788 ? 15.470 13.300 46.831 1.00 64.33 863 ASN A CA 1
ATOM 6074 C C . ASN A 1 788 ? 14.344 12.853 45.903 1.00 74.19 863 ASN A C 1
ATOM 6075 O O . ASN A 1 788 ? 14.199 11.654 45.626 1.00 63.12 863 ASN A O 1
ATOM 6080 N N . LEU A 1 789 ? 13.546 13.802 45.400 1.00 75.33 864 LEU A N 1
ATOM 6081 C CA . LEU A 1 789 ? 12.492 13.453 44.444 1.00 67.53 864 LEU A CA 1
ATOM 6082 C C . LEU A 1 789 ? 13.077 12.824 43.178 1.00 76.69 864 LEU A C 1
ATOM 6083 O O . LEU A 1 789 ? 12.649 11.739 42.731 1.00 70.19 864 LEU A O 1
ATOM 6088 N N . LEU A 1 790 ? 14.049 13.518 42.574 1.00 75.71 865 LEU A N 1
ATOM 6089 C CA . LEU A 1 790 ? 14.715 12.998 41.386 1.00 77.62 865 LEU A CA 1
ATOM 6090 C C . LEU A 1 790 ? 15.321 11.628 41.649 1.00 70.86 865 LEU A C 1
ATOM 6091 O O . LEU A 1 790 ? 15.261 10.742 40.792 1.00 70.53 865 LEU A O 1
ATOM 6096 N N . ALA A 1 791 ? 15.915 11.438 42.831 1.00 65.46 866 ALA A N 1
ATOM 6097 C CA . ALA A 1 791 ? 16.518 10.154 43.162 1.00 66.29 866 ALA A CA 1
ATOM 6098 C C . ALA A 1 791 ? 15.471 9.060 43.280 1.00 70.19 866 ALA A C 1
ATOM 6099 O O . ALA A 1 791 ? 15.749 7.908 42.945 1.00 67.54 866 ALA A O 1
ATOM 6101 N N . ALA A 1 792 ? 14.268 9.393 43.750 1.00 69.39 867 ALA A N 1
ATOM 6102 C CA . ALA A 1 792 ? 13.194 8.403 43.760 1.00 70.95 867 ALA A CA 1
ATOM 6103 C C . ALA A 1 792 ? 12.876 7.929 42.345 1.00 71.25 867 ALA A C 1
ATOM 6104 O O . ALA A 1 792 ? 12.881 6.717 42.056 1.00 72.71 867 ALA A O 1
ATOM 6106 N N . PHE A 1 793 ? 12.609 8.875 41.439 1.00 75.63 868 PHE A N 1
ATOM 6107 C CA . PHE A 1 793 ? 12.282 8.441 40.077 1.00 75.22 868 PHE A CA 1
ATOM 6108 C C . PHE A 1 793 ? 13.463 7.735 39.411 1.00 74.10 868 PHE A C 1
ATOM 6109 O O . PHE A 1 793 ? 13.273 6.774 38.650 1.00 72.70 868 PHE A O 1
ATOM 6117 N N . CYS A 1 794 ? 14.688 8.166 39.713 1.00 71.92 869 CYS A N 1
ATOM 6118 C CA . CYS A 1 794 ? 15.867 7.534 39.135 1.00 53.34 869 CYS A CA 1
ATOM 6119 C C . CYS A 1 794 ? 16.082 6.134 39.689 1.00 64.90 869 CYS A C 1
ATOM 6120 O O . CYS A 1 794 ? 16.588 5.262 38.977 1.00 70.54 869 CYS A O 1
ATOM 6123 N N . LYS A 1 795 ? 15.726 5.907 40.956 1.00 68.41 870 LYS A N 1
ATOM 6124 C CA . LYS A 1 795 ? 15.717 4.552 41.493 1.00 66.24 870 LYS A CA 1
ATOM 6125 C C . LYS A 1 795 ? 14.745 3.683 40.717 1.00 66.16 870 LYS A C 1
ATOM 6126 O O . LYS A 1 795 ? 15.045 2.525 40.404 1.00 66.68 870 LYS A O 1
ATOM 6132 N N . LEU A 1 796 ? 13.565 4.226 40.406 1.00 74.06 871 LEU A N 1
ATOM 6133 C CA . LEU A 1 796 ? 12.648 3.486 39.542 1.00 72.62 871 LEU A CA 1
ATOM 6134 C C . LEU A 1 796 ? 13.302 3.140 38.208 1.00 77.38 871 LEU A C 1
ATOM 6135 O O . LEU A 1 796 ? 13.155 2.018 37.709 1.00 82.09 871 LEU A O 1
ATOM 6140 N N . ILE A 1 797 ? 14.036 4.089 37.621 1.00 73.37 872 ILE A N 1
ATOM 6141 C CA . ILE A 1 797 ? 14.666 3.838 36.321 1.00 65.87 872 ILE A CA 1
ATOM 6142 C C . ILE A 1 797 ? 15.724 2.742 36.427 1.00 74.95 872 ILE A C 1
ATOM 6143 O O . ILE A 1 797 ? 15.712 1.769 35.664 1.00 80.64 872 ILE A O 1
ATOM 6148 N N . VAL A 1 798 ? 16.661 2.888 37.368 1.00 75.23 873 VAL A N 1
ATOM 6149 C CA . VAL A 1 798 ? 17.822 2.003 37.418 1.00 74.73 873 VAL A CA 1
ATOM 6150 C C . VAL A 1 798 ? 17.456 0.588 37.839 1.00 76.78 873 VAL A C 1
ATOM 6151 O O . VAL A 1 798 ? 18.194 -0.355 37.533 1.00 84.23 873 VAL A O 1
ATOM 6155 N N . TYR A 1 799 ? 16.340 0.411 38.544 1.00 76.28 874 TYR A N 1
ATOM 6156 C CA . TYR A 1 799 ? 15.886 -0.908 38.957 1.00 80.15 874 TYR A CA 1
ATOM 6157 C C . TYR A 1 799 ? 14.790 -1.442 38.044 1.00 83.74 874 TYR A C 1
ATOM 6158 O O . TYR A 1 799 ? 14.049 -2.352 38.435 1.00 97.73 874 TYR A O 1
ATOM 6167 N N . THR A 1 800 ? 14.678 -0.882 36.837 1.00 88.25 875 THR A N 1
ATOM 6168 C CA . THR A 1 800 ? 13.769 -1.327 35.780 1.00 97.46 875 THR A CA 1
ATOM 6169 C C . THR A 1 800 ? 12.303 -1.292 36.201 1.00 92.64 875 THR A C 1
ATOM 6170 O O . THR A 1 800 ? 11.467 -1.967 35.593 1.00 78.25 875 THR A O 1
ATOM 6174 N N . VAL A 1 801 ? 11.966 -0.506 37.226 1.00 93.07 876 VAL A N 1
ATOM 6175 C CA . VAL A 1 801 ? 10.564 -0.362 37.608 1.00 82.76 876 VAL A CA 1
ATOM 6176 C C . VAL A 1 801 ? 9.796 0.394 36.533 1.00 84.40 876 VAL A C 1
ATOM 6177 O O . VAL A 1 801 ? 8.621 0.103 36.280 1.00 89.71 876 VAL A O 1
ATOM 6181 N N . VAL A 1 802 ? 10.440 1.356 35.875 1.00 74.47 877 VAL A N 1
ATOM 6182 C CA . VAL A 1 802 ? 9.838 2.104 34.781 1.00 75.98 877 VAL A CA 1
ATOM 6183 C C . VAL A 1 802 ? 10.664 1.874 33.521 1.00 82.38 877 VAL A C 1
ATOM 6184 O O . VAL A 1 802 ? 11.718 1.237 33.546 1.00 86.82 877 VAL A O 1
ATOM 6188 N N . GLU A 1 803 ? 10.166 2.410 32.411 1.00 92.29 878 GLU A N 1
ATOM 6189 C CA . GLU A 1 803 ? 10.864 2.287 31.140 1.00 91.75 878 GLU A CA 1
ATOM 6190 C C . GLU A 1 803 ? 12.155 3.094 31.162 1.00 83.88 878 GLU A C 1
ATOM 6191 O O . GLU A 1 803 ? 12.213 4.189 31.731 1.00 81.48 878 GLU A O 1
ATOM 6197 N N . MET A 1 804 ? 13.201 2.544 30.538 1.00 75.43 879 MET A N 1
ATOM 6198 C CA . MET A 1 804 ? 14.456 3.278 30.416 1.00 81.01 879 MET A CA 1
ATOM 6199 C C . MET A 1 804 ? 14.277 4.571 29.631 1.00 86.80 879 MET A C 1
ATOM 6200 O O . MET A 1 804 ? 14.965 5.564 29.904 1.00 78.95 879 MET A O 1
ATOM 6205 N N . ASN A 1 805 ? 13.352 4.579 28.667 1.00 91.69 880 ASN A N 1
ATOM 6206 C CA . ASN A 1 805 ? 13.215 5.717 27.762 1.00 97.85 880 ASN A CA 1
ATOM 6207 C C . ASN A 1 805 ? 12.891 7.005 28.504 1.00 95.58 880 ASN A C 1
ATOM 6208 O O . ASN A 1 805 ? 13.343 8.082 28.095 1.00 101.98 880 ASN A O 1
ATOM 6213 N N . THR A 1 806 ? 12.114 6.919 29.587 1.00 87.30 881 THR A N 1
ATOM 6214 C CA . THR A 1 806 ? 11.854 8.090 30.417 1.00 89.75 881 THR A CA 1
ATOM 6215 C C . THR A 1 806 ? 13.151 8.801 30.778 1.00 86.95 881 THR A C 1
ATOM 6216 O O . THR A 1 806 ? 13.272 10.026 30.611 1.00 81.73 881 THR A O 1
ATOM 6220 N N . ALA A 1 807 ? 14.150 8.031 31.234 1.00 82.34 882 ALA A N 1
ATOM 6221 C CA . ALA A 1 807 ? 15.427 8.605 31.647 1.00 84.75 882 ALA A CA 1
ATOM 6222 C C . ALA A 1 807 ? 15.984 9.578 30.621 1.00 86.81 882 ALA A C 1
ATOM 6223 O O . ALA A 1 807 ? 16.744 10.480 30.990 1.00 91.47 882 ALA A O 1
ATOM 6225 N N . ALA A 1 808 ? 15.599 9.433 29.345 1.00 79.33 883 ALA A N 1
ATOM 6226 C CA . ALA A 1 808 ? 16.012 10.375 28.311 1.00 86.49 883 ALA A CA 1
ATOM 6227 C C . ALA A 1 808 ? 15.938 11.811 28.807 1.00 88.61 883 ALA A C 1
ATOM 6228 O O . ALA A 1 808 ? 16.947 12.528 28.820 1.00 105.06 883 ALA A O 1
ATOM 6230 N N . ASP A 1 809 ? 14.754 12.232 29.265 1.00 79.84 884 ASP A N 1
ATOM 6231 C CA . ASP A 1 809 ? 14.606 13.613 29.716 1.00 92.88 884 ASP A CA 1
ATOM 6232 C C . ASP A 1 809 ? 15.592 13.934 30.830 1.00 94.65 884 ASP A C 1
ATOM 6233 O O . ASP A 1 809 ? 16.306 14.942 30.765 1.00 113.59 884 ASP A O 1
ATOM 6238 N N . ILE A 1 810 ? 15.682 13.065 31.840 1.00 81.85 885 ILE A N 1
ATOM 6239 C CA . ILE A 1 810 ? 16.670 13.266 32.897 1.00 94.41 885 ILE A CA 1
ATOM 6240 C C . ILE A 1 810 ? 18.061 13.431 32.295 1.00 85.78 885 ILE A C 1
ATOM 6241 O O . ILE A 1 810 ? 18.789 14.380 32.616 1.00 85.71 885 ILE A O 1
ATOM 6246 N N . PHE A 1 811 ? 18.430 12.539 31.371 1.00 78.45 886 PHE A N 1
ATOM 6247 C CA . PHE A 1 811 ? 19.764 12.598 30.784 1.00 73.59 886 PHE A CA 1
ATOM 6248 C C . PHE A 1 811 ? 19.989 13.896 30.017 1.00 76.10 886 PHE A C 1
ATOM 6249 O O . PHE A 1 811 ? 21.130 14.361 29.913 1.00 90.43 886 PHE A O 1
ATOM 6257 N N . LYS A 1 812 ? 18.926 14.505 29.481 1.00 78.91 887 LYS A N 1
ATOM 6258 C CA . LYS A 1 812 ? 19.126 15.740 28.731 1.00 78.88 887 LYS A CA 1
ATOM 6259 C C . LYS A 1 812 ? 19.504 16.899 29.643 1.00 86.06 887 LYS A C 1
ATOM 6260 O O . LYS A 1 812 ? 19.984 17.926 29.153 1.00 87.34 887 LYS A O 1
ATOM 6266 N N . GLN A 1 813 ? 19.305 16.758 30.955 1.00 92.37 888 GLN A N 1
ATOM 6267 C CA . GLN A 1 813 ? 19.603 17.820 31.903 1.00 96.69 888 GLN A CA 1
ATOM 6268 C C . GLN A 1 813 ? 20.916 17.584 32.637 1.00 89.98 888 GLN A C 1
ATOM 6269 O O . GLN A 1 813 ? 21.189 18.256 33.638 1.00 98.28 888 GLN A O 1
ATOM 6275 N N . TYR A 1 814 ? 21.733 16.646 32.151 1.00 84.98 889 TYR A N 1
ATOM 6276 C CA . TYR A 1 814 ? 22.970 16.277 32.834 1.00 95.18 889 TYR A CA 1
ATOM 6277 C C . TYR A 1 814 ? 23.925 17.461 32.942 1.00 105.43 889 TYR A C 1
ATOM 6278 O O . TYR A 1 814 ? 24.418 17.777 34.031 1.00 105.01 889 TYR A O 1
ATOM 6287 N N . MET A 1 815 ? 24.203 18.129 31.819 1.00 104.17 890 MET A N 1
ATOM 6288 C CA . MET A 1 815 ? 25.025 19.334 31.862 1.00 106.22 890 MET A CA 1
ATOM 6289 C C . MET A 1 815 ? 24.264 20.533 32.411 1.00 99.95 890 MET A C 1
ATOM 6290 O O . MET A 1 815 ? 24.861 21.388 33.073 1.00 99.84 890 MET A O 1
ATOM 6295 N N . LYS A 1 816 ? 22.959 20.611 32.149 1.00 95.55 891 LYS A N 1
ATOM 6296 C CA . LYS A 1 816 ? 22.176 21.765 32.578 1.00 92.04 891 LYS A CA 1
ATOM 6297 C C . LYS A 1 816 ? 22.138 21.881 34.096 1.00 97.33 891 LYS A C 1
ATOM 6298 O O . LYS A 1 816 ? 22.159 22.990 34.642 1.00 110.26 891 LYS A O 1
ATOM 6304 N N . TYR A 1 817 ? 22.071 20.750 34.793 1.00 103.57 892 TYR A N 1
ATOM 6305 C CA . TYR A 1 817 ? 22.012 20.713 36.249 1.00 105.60 892 TYR A CA 1
ATOM 6306 C C . TYR A 1 817 ? 23.141 19.863 36.818 1.00 101.46 892 TYR A C 1
ATOM 6307 O O . TYR A 1 817 ? 22.929 19.048 37.719 1.00 97.89 892 TYR A O 1
ATOM 6316 N N . TYR A 1 818 ? 24.356 20.039 36.290 1.00 104.77 893 TYR A N 1
ATOM 6317 C CA . TYR A 1 818 ? 25.484 19.239 36.757 1.00 110.24 893 TYR A CA 1
ATOM 6318 C C . TYR A 1 818 ? 25.700 19.427 38.254 1.00 105.93 893 TYR A C 1
ATOM 6319 O O . TYR A 1 818 ? 25.835 18.450 38.996 1.00 91.02 893 TYR A O 1
ATOM 6328 N N . ASN A 1 819 ? 25.669 20.673 38.724 1.00 104.75 894 ASN A N 1
ATOM 6329 C CA . ASN A 1 819 ? 25.848 20.929 40.148 1.00 105.91 894 ASN A CA 1
ATOM 6330 C C . ASN A 1 819 ? 24.641 20.459 40.952 1.00 105.00 894 ASN A C 1
ATOM 6331 O O . ASN A 1 819 ? 24.791 19.796 41.985 1.00 122.57 894 ASN A O 1
ATOM 6336 N N . ASP A 1 820 ? 23.434 20.785 40.487 1.00 97.80 895 ASP A N 1
ATOM 6337 C CA . ASP A 1 820 ? 22.235 20.509 41.274 1.00 89.39 895 ASP A CA 1
ATOM 6338 C C . ASP A 1 820 ? 21.927 19.017 41.326 1.00 86.01 895 ASP A C 1
ATOM 6339 O O . ASP A 1 820 ? 21.689 18.461 42.405 1.00 83.41 895 ASP A O 1
ATOM 6344 N N . TYR A 1 821 ? 21.918 18.348 40.170 1.00 88.71 896 TYR A N 1
ATOM 6345 C CA . TYR A 1 821 ? 21.520 16.947 40.105 1.00 94.26 896 TYR A CA 1
ATOM 6346 C C . TYR A 1 821 ? 22.474 16.076 39.295 1.00 85.49 896 TYR A C 1
ATOM 6347 O O . TYR A 1 821 ? 22.118 14.933 38.970 1.00 78.00 896 TYR A O 1
ATOM 6356 N N . GLY A 1 822 ? 23.663 16.578 38.952 1.00 89.75 897 GLY A N 1
ATOM 6357 C CA . GLY A 1 822 ? 24.533 15.852 38.049 1.00 82.63 897 GLY A CA 1
ATOM 6358 C C . GLY A 1 822 ? 25.022 14.537 38.614 1.00 82.18 897 GLY A C 1
ATOM 6359 O O . GLY A 1 822 ? 25.209 13.576 37.870 1.00 80.45 897 GLY A O 1
ATOM 6360 N N . ASP A 1 823 ? 25.227 14.468 39.930 1.00 91.35 898 ASP A N 1
ATOM 6361 C CA . ASP A 1 823 ? 25.639 13.209 40.543 1.00 85.78 898 ASP A CA 1
ATOM 6362 C C . ASP A 1 823 ? 24.566 12.143 40.361 1.00 85.24 898 ASP A C 1
ATOM 6363 O O . ASP A 1 823 ? 24.857 11.002 39.978 1.00 80.70 898 ASP A O 1
ATOM 6368 N N . ILE A 1 824 ? 23.309 12.506 40.628 1.00 88.42 899 ILE A N 1
ATOM 6369 C CA . ILE A 1 824 ? 22.210 11.559 40.482 1.00 86.77 899 ILE A CA 1
ATOM 6370 C C . ILE A 1 824 ? 22.051 11.147 39.025 1.00 87.74 899 ILE A C 1
ATOM 6371 O O . ILE A 1 824 ? 21.849 9.964 38.719 1.00 81.14 899 ILE A O 1
ATOM 6376 N N . ILE A 1 825 ? 22.144 12.110 38.103 1.00 81.22 900 ILE A N 1
ATOM 6377 C CA . ILE A 1 825 ? 21.997 11.784 36.685 1.00 76.57 900 ILE A CA 1
ATOM 6378 C C . ILE A 1 825 ? 23.139 10.884 36.226 1.00 83.63 900 ILE A C 1
ATOM 6379 O O . ILE A 1 825 ? 22.936 9.950 35.441 1.00 89.61 900 ILE A O 1
ATOM 6384 N N . LYS A 1 826 ? 24.349 11.133 36.730 1.00 78.17 901 LYS A N 1
ATOM 6385 C CA . LYS A 1 826 ? 25.509 10.331 36.361 1.00 86.18 901 LYS A CA 1
ATOM 6386 C C . LYS A 1 826 ? 25.361 8.898 36.854 1.00 84.78 901 LYS A C 1
ATOM 6387 O O . LYS A 1 826 ? 25.619 7.940 36.113 1.00 83.82 901 LYS A O 1
ATOM 6393 N N . GLU A 1 827 ? 24.951 8.734 38.115 1.00 82.71 902 GLU A N 1
ATOM 6394 C CA . GLU A 1 827 ? 24.742 7.394 38.654 1.00 76.40 902 GLU A CA 1
ATOM 6395 C C . GLU A 1 827 ? 23.638 6.663 37.901 1.00 81.49 902 GLU A C 1
ATOM 6396 O O . GLU A 1 827 ? 23.777 5.475 37.583 1.00 86.55 902 GLU A O 1
ATOM 6402 N N . THR A 1 828 ? 22.535 7.358 37.607 1.00 82.18 903 THR A N 1
ATOM 6403 C CA . THR A 1 828 ? 21.456 6.759 36.827 1.00 84.49 903 THR A CA 1
ATOM 6404 C C . THR A 1 828 ? 21.960 6.302 35.464 1.00 91.09 903 THR A C 1
ATOM 6405 O O . THR A 1 828 ? 21.641 5.200 35.005 1.00 87.88 903 THR A O 1
ATOM 6409 N N . MET A 1 829 ? 22.760 7.144 34.808 1.00 87.98 904 MET A N 1
ATOM 6410 C CA . MET A 1 829 ? 23.257 6.834 33.474 1.00 83.15 904 MET A CA 1
ATOM 6411 C C . MET A 1 829 ? 24.193 5.631 33.499 1.00 88.77 904 MET A C 1
ATOM 6412 O O . MET A 1 829 ? 24.128 4.763 32.620 1.00 94.26 904 MET A O 1
ATOM 6417 N N . SER A 1 830 ? 25.054 5.545 34.516 1.00 82.43 905 SER A N 1
ATOM 6418 C CA . SER A 1 830 ? 25.951 4.397 34.628 1.00 89.38 905 SER A CA 1
ATOM 6419 C C . SER A 1 830 ? 25.174 3.112 34.899 1.00 92.33 905 SER A C 1
ATOM 6420 O O . SER A 1 830 ? 25.442 2.067 34.287 1.00 97.14 905 SER A O 1
ATOM 6423 N N . LYS A 1 831 ? 24.208 3.168 35.821 1.00 93.34 906 LYS A N 1
ATOM 6424 C CA . LYS A 1 831 ? 23.397 1.989 36.104 1.00 88.36 906 LYS A CA 1
ATOM 6425 C C . LYS A 1 831 ? 22.632 1.539 34.866 1.00 88.08 906 LYS A C 1
ATOM 6426 O O . LYS A 1 831 ? 22.523 0.336 34.601 1.00 88.61 906 LYS A O 1
ATOM 6432 N N . THR A 1 832 ? 22.100 2.489 34.089 1.00 83.50 907 THR A N 1
ATOM 6433 C CA . THR A 1 832 ? 21.379 2.125 32.873 1.00 91.90 907 THR A CA 1
ATOM 6434 C C . THR A 1 832 ? 22.315 1.541 31.823 1.00 104.98 907 THR A C 1
ATOM 6435 O O . THR A 1 832 ? 21.924 0.637 31.075 1.00 107.88 907 THR A O 1
ATOM 6439 N N . ARG A 1 833 ? 23.546 2.054 31.736 1.00 103.07 908 ARG A N 1
ATOM 6440 C CA . ARG A 1 833 ? 24.547 1.407 30.893 1.00 101.76 908 ARG A CA 1
ATOM 6441 C C . ARG A 1 833 ? 24.712 -0.056 31.278 1.00 99.48 908 ARG A C 1
ATOM 6442 O O . ARG A 1 833 ? 24.678 -0.947 30.422 1.00 105.71 908 ARG A O 1
ATOM 6450 N N . GLN A 1 834 ? 24.888 -0.319 32.575 1.00 93.64 909 GLN A N 1
ATOM 6451 C CA . GLN A 1 834 ? 25.081 -1.699 33.016 1.00 89.86 909 GLN A CA 1
ATOM 6452 C C . GLN A 1 834 ? 23.854 -2.556 32.724 1.00 103.73 909 GLN A C 1
ATOM 6453 O O . GLN A 1 834 ? 23.983 -3.733 32.366 1.00 113.68 909 GLN A O 1
ATOM 6459 N N . ILE A 1 835 ? 22.656 -1.985 32.873 1.00 105.81 910 ILE A N 1
ATOM 6460 C CA . ILE A 1 835 ? 21.429 -2.728 32.584 1.00 98.95 910 ILE A CA 1
ATOM 6461 C C . ILE A 1 835 ? 21.396 -3.149 31.119 1.00 102.60 910 ILE A C 1
ATOM 6462 O O . ILE A 1 835 ? 21.241 -4.332 30.795 1.00 100.95 910 ILE A O 1
ATOM 6467 N N . ASP A 1 836 ? 21.543 -2.181 30.211 1.00 104.40 911 ASP A N 1
ATOM 6468 C CA . ASP A 1 836 ? 21.494 -2.464 28.777 1.00 109.43 911 ASP A CA 1
ATOM 6469 C C . ASP A 1 836 ? 22.233 -1.333 28.063 1.00 108.75 911 ASP A C 1
ATOM 6470 O O . ASP A 1 836 ? 21.688 -0.237 27.913 1.00 111.62 911 ASP A O 1
ATOM 6475 N N . LYS A 1 837 ? 23.467 -1.612 27.631 1.00 105.26 912 LYS A N 1
ATOM 6476 C CA . LYS A 1 837 ? 24.276 -0.576 26.996 1.00 114.08 912 LYS A CA 1
ATOM 6477 C C . LYS A 1 837 ? 23.657 -0.112 25.683 1.00 117.74 912 LYS A C 1
ATOM 6478 O O . LYS A 1 837 ? 23.691 1.081 25.361 1.00 113.32 912 LYS A O 1
ATOM 6484 N N . ILE A 1 838 ? 23.083 -1.038 24.915 1.00 119.80 913 ILE A N 1
ATOM 6485 C CA . ILE A 1 838 ? 22.475 -0.671 23.640 1.00 117.09 913 ILE A CA 1
ATOM 6486 C C . ILE A 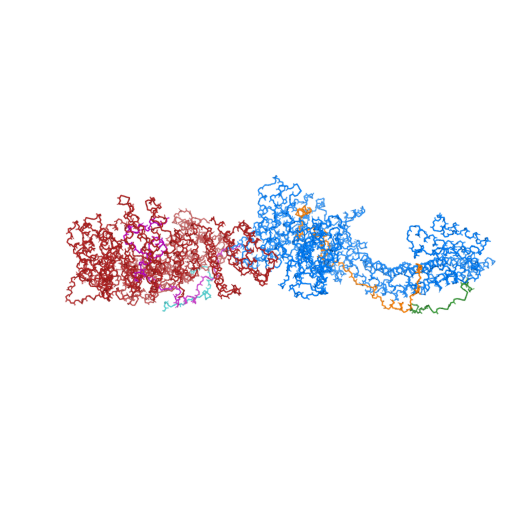1 838 ? 21.263 0.232 23.864 1.00 112.57 913 ILE A C 1
ATOM 6487 O O . ILE A 1 838 ? 21.123 1.287 23.225 1.00 106.44 913 ILE A O 1
ATOM 6492 N N . GLN A 1 839 ? 20.398 -0.134 24.811 1.00 112.58 914 GLN A N 1
ATOM 6493 C CA . GLN A 1 839 ? 19.233 0.689 25.110 1.00 107.41 914 GLN A CA 1
ATOM 6494 C C . GLN A 1 839 ? 19.628 2.002 25.775 1.00 105.53 914 GLN A C 1
ATOM 6495 O O . GLN A 1 839 ? 18.975 3.026 25.551 1.00 103.91 914 GLN A O 1
ATOM 6501 N N . CYS A 1 840 ? 20.693 1.999 26.578 1.00 101.69 915 CYS A N 1
ATOM 6502 C CA . CYS A 1 840 ? 21.186 3.247 27.153 1.00 97.77 915 CYS A CA 1
ATOM 6503 C C . CYS A 1 840 ? 21.702 4.188 26.071 1.00 96.53 915 CYS A C 1
ATOM 6504 O O . CYS A 1 840 ? 21.489 5.407 26.139 1.00 95.09 915 CYS A O 1
ATOM 6507 N N . ALA A 1 841 ? 22.388 3.642 25.065 1.00 92.59 916 ALA A N 1
ATOM 6508 C CA . ALA A 1 841 ? 22.806 4.458 23.931 1.00 98.00 916 ALA A CA 1
ATOM 6509 C C . ALA A 1 841 ? 21.599 5.017 23.190 1.00 100.31 916 ALA A C 1
ATOM 6510 O O . ALA A 1 841 ? 21.602 6.181 22.763 1.00 98.29 916 ALA A O 1
ATOM 6512 N N . LYS A 1 842 ? 20.552 4.203 23.031 1.00 92.58 917 LYS A N 1
ATOM 6513 C CA . LYS A 1 842 ? 19.333 4.709 22.405 1.00 91.28 917 LYS A CA 1
ATOM 6514 C C . LYS A 1 842 ? 18.731 5.858 23.209 1.00 101.71 917 LYS A C 1
ATOM 6515 O O . LYS A 1 842 ? 18.323 6.876 22.640 1.00 102.12 917 LYS A O 1
ATOM 6521 N N . THR A 1 843 ? 18.677 5.726 24.533 1.00 88.79 918 THR A N 1
ATOM 6522 C CA . THR A 1 843 ? 18.095 6.797 25.342 1.00 92.03 918 THR A CA 1
ATOM 6523 C C . THR A 1 843 ? 18.950 8.062 25.305 1.00 101.01 918 THR A C 1
ATOM 6524 O O . THR A 1 843 ? 18.418 9.181 25.335 1.00 97.60 918 THR A O 1
ATOM 6528 N N . LEU A 1 844 ? 20.274 7.910 25.234 1.00 95.84 919 LEU A N 1
ATOM 6529 C CA . LEU A 1 844 ? 21.139 9.081 25.121 1.00 90.75 919 LEU A CA 1
ATOM 6530 C C . LEU A 1 844 ? 20.937 9.788 23.784 1.00 90.80 919 LEU A C 1
ATOM 6531 O O . LEU A 1 844 ? 20.900 11.028 23.720 1.00 85.43 919 LEU A O 1
ATOM 6536 N N . ILE A 1 845 ? 20.804 9.017 22.702 1.00 92.36 920 ILE A N 1
ATOM 6537 C CA . ILE A 1 845 ? 20.548 9.641 21.408 1.00 106.54 920 ILE A CA 1
ATOM 6538 C C . ILE A 1 845 ? 19.177 10.302 21.415 1.00 106.38 920 ILE A C 1
ATOM 6539 O O . ILE A 1 845 ? 18.973 11.331 20.762 1.00 102.15 920 ILE A O 1
ATOM 6544 N N . LEU A 1 846 ? 18.229 9.748 22.174 1.00 96.78 921 LEU A N 1
ATOM 6545 C CA . LEU A 1 846 ? 16.930 10.398 22.306 1.00 85.06 921 LEU A CA 1
ATOM 6546 C C . LEU A 1 846 ? 17.052 11.729 23.034 1.00 86.76 921 LEU A C 1
ATOM 6547 O O . LEU A 1 846 ? 16.402 12.709 22.658 1.00 86.93 921 LEU A O 1
ATOM 6552 N N . SER A 1 847 ? 17.870 11.781 24.087 1.00 82.32 922 SER A N 1
ATOM 6553 C CA . SER A 1 847 ? 18.079 13.048 24.783 1.00 93.33 922 SER A CA 1
ATOM 6554 C C . SER A 1 847 ? 18.696 14.092 23.856 1.00 98.66 922 SER A C 1
ATOM 6555 O O . SER A 1 847 ? 18.264 15.253 23.833 1.00 96.42 922 SER A O 1
ATOM 6558 N N . LEU A 1 848 ? 19.704 13.694 23.075 1.00 96.73 923 LEU A N 1
ATOM 6559 C CA . LEU A 1 848 ? 20.313 14.643 22.144 1.00 97.82 923 LEU A CA 1
ATOM 6560 C C . LEU A 1 848 ? 19.321 15.094 21.077 1.00 110.55 923 LEU A C 1
ATOM 6561 O O . LEU A 1 848 ? 19.285 16.276 20.711 1.00 111.73 923 LEU A O 1
ATOM 6566 N N . GLN A 1 849 ? 18.508 14.168 20.563 1.00 106.76 924 GLN A N 1
ATOM 6567 C CA . GLN A 1 849 ? 17.494 14.536 19.583 1.00 101.38 924 GLN A CA 1
ATOM 6568 C C . GLN A 1 849 ? 16.490 15.509 20.187 1.00 110.11 924 GLN A C 1
ATOM 6569 O O . GLN A 1 849 ? 16.030 16.442 19.515 1.00 117.99 924 GLN A O 1
ATOM 6575 N N . GLN A 1 850 ? 16.127 15.288 21.455 1.00 101.30 925 GLN A N 1
ATOM 6576 C CA . GLN A 1 850 ? 15.213 16.181 22.158 1.00 103.22 925 GLN A CA 1
ATOM 6577 C C . GLN A 1 850 ? 15.803 17.579 22.277 1.00 112.99 925 GLN A C 1
ATOM 6578 O O . GLN A 1 850 ? 15.101 18.584 22.095 1.00 115.85 925 GLN A O 1
ATOM 6584 N N . LEU A 1 851 ? 17.103 17.664 22.564 1.00 112.98 926 LEU A N 1
ATOM 6585 C CA . LEU A 1 851 ? 17.742 18.976 22.597 1.00 113.00 926 LEU A CA 1
ATOM 6586 C C . LEU A 1 851 ? 17.747 19.612 21.215 1.00 115.51 926 LEU A C 1
ATOM 6587 O O . LEU A 1 851 ? 17.514 20.818 21.080 1.00 116.56 926 LEU A O 1
ATOM 6592 N N . PHE A 1 852 ? 17.956 18.806 20.173 1.00 111.55 927 PHE A N 1
ATOM 6593 C CA . PHE A 1 852 ? 17.989 19.337 18.813 1.00 115.65 927 PHE A CA 1
ATOM 6594 C C . PHE A 1 852 ? 16.644 19.942 18.416 1.00 123.66 927 PHE A C 1
ATOM 6595 O O . PHE A 1 852 ? 16.576 21.087 17.944 1.00 128.68 927 PHE A O 1
ATOM 6603 N N . ASN A 1 853 ? 15.555 19.190 18.591 1.00 122.19 928 ASN A N 1
ATOM 6604 C CA . ASN A 1 853 ? 14.292 19.739 18.108 1.00 121.83 928 ASN A CA 1
ATOM 6605 C C . ASN A 1 853 ? 13.786 20.825 19.049 1.00 122.99 928 ASN A C 1
ATOM 6606 O O . ASN A 1 853 ? 13.054 21.722 18.617 1.00 129.88 928 ASN A O 1
ATOM 6611 N N . GLU A 1 854 ? 14.210 20.805 20.321 1.00 118.59 929 GLU A N 1
ATOM 6612 C CA . GLU A 1 854 ? 13.930 21.946 21.183 1.00 122.37 929 GLU A CA 1
ATOM 6613 C C . GLU A 1 854 ? 14.650 23.196 20.693 1.00 129.81 929 GLU A C 1
ATOM 6614 O O . GLU A 1 854 ? 14.103 24.302 20.767 1.00 135.46 929 GLU A O 1
ATOM 6620 N N . MET A 1 855 ? 15.880 23.042 20.198 1.00 130.41 930 MET A N 1
ATOM 6621 C CA . MET A 1 855 ? 16.599 24.178 19.628 1.00 123.25 930 MET A CA 1
ATOM 6622 C C . MET A 1 855 ? 15.880 24.719 18.400 1.00 130.47 930 MET A C 1
ATOM 6623 O O . MET A 1 855 ? 15.707 25.935 18.251 1.00 133.75 930 MET A O 1
ATOM 6628 N N . ILE A 1 856 ? 15.457 23.826 17.504 1.00 133.76 931 ILE A N 1
ATOM 6629 C CA . ILE A 1 856 ? 14.752 24.292 16.311 1.00 138.34 931 ILE A CA 1
ATOM 6630 C C . ILE A 1 856 ? 13.399 24.899 16.676 1.00 141.87 931 ILE A C 1
ATOM 6631 O O . ILE A 1 856 ? 12.865 25.730 15.931 1.00 143.63 931 ILE A O 1
ATOM 6636 N N . GLN A 1 857 ? 12.825 24.510 17.818 1.00 139.33 932 GLN A N 1
ATOM 6637 C CA . GLN A 1 857 ? 11.572 25.117 18.258 1.00 130.32 932 GLN A CA 1
ATOM 6638 C C . GLN A 1 857 ? 11.796 26.503 18.854 1.00 140.28 932 GLN A C 1
ATOM 6639 O O . GLN A 1 857 ? 11.003 27.419 18.612 1.00 151.78 932 GLN A O 1
ATOM 6645 N N . GLU A 1 858 ? 12.868 26.672 19.633 1.00 151.85 933 GLU A N 1
ATOM 6646 C CA . GLU A 1 858 ? 13.164 27.978 20.215 1.00 158.28 933 GLU A CA 1
ATOM 6647 C C . GLU A 1 858 ? 13.676 28.949 19.159 1.00 154.33 933 GLU A C 1
ATOM 6648 O O . GLU A 1 858 ? 13.240 30.106 19.103 1.00 165.82 933 GLU A O 1
ATOM 6654 N N . ASN A 1 859 ? 14.603 28.499 18.320 1.00 140.51 934 ASN A N 1
ATOM 6655 C CA . ASN A 1 859 ? 15.243 29.342 17.325 1.00 155.12 934 ASN A CA 1
ATOM 6656 C C . ASN A 1 859 ? 15.103 28.689 15.958 1.00 163.59 934 ASN A C 1
ATOM 6657 O O . ASN A 1 859 ? 15.072 27.462 15.842 1.00 159.49 934 ASN A O 1
ATOM 6662 N N . GLY A 1 860 ? 15.014 29.521 14.922 1.00 169.42 935 GLY A N 1
ATOM 6663 C CA . GLY A 1 860 ? 14.797 29.009 13.582 1.00 160.96 935 GLY A CA 1
ATOM 6664 C C . GLY A 1 860 ? 15.914 28.092 13.120 1.00 163.47 935 GLY A C 1
ATOM 6665 O O . GLY A 1 860 ? 17.004 28.048 13.693 1.00 181.53 935 GLY A O 1
ATOM 6666 N N . TYR A 1 861 ? 15.633 27.355 12.042 1.00 154.97 936 TYR A N 1
ATOM 6667 C CA . TYR A 1 861 ? 16.593 26.418 11.462 1.00 154.76 936 TYR A CA 1
ATOM 6668 C C . TYR A 1 861 ? 17.855 27.117 10.967 1.00 166.46 936 TYR A C 1
ATOM 6669 O O . TYR A 1 861 ? 18.781 26.464 10.475 1.00 155.51 936 TYR A O 1
ATOM 6678 N N . ASN A 1 862 ? 17.897 28.442 11.083 1.00 174.10 937 ASN A N 1
ATOM 6679 C CA . ASN A 1 862 ? 19.077 29.234 10.767 1.00 168.22 937 ASN A CA 1
ATOM 6680 C C . ASN A 1 862 ? 20.119 29.216 11.877 1.00 173.57 937 ASN A C 1
ATOM 6681 O O . ASN A 1 862 ? 21.067 30.007 11.823 1.00 181.91 937 ASN A O 1
ATOM 6686 N N . PHE A 1 863 ? 19.963 28.355 12.884 1.00 171.75 938 PHE A N 1
ATOM 6687 C CA . PHE A 1 863 ? 20.886 28.348 14.013 1.00 169.89 938 PHE A CA 1
ATOM 6688 C C . PHE A 1 863 ? 22.292 27.992 13.545 1.00 169.47 938 PHE A C 1
ATOM 6689 O O . PHE A 1 863 ? 22.488 27.031 12.798 1.00 170.61 938 PHE A O 1
ATOM 6697 N N . ASP A 1 864 ? 23.269 28.788 13.966 1.00 166.01 939 ASP A N 1
ATOM 6698 C CA . ASP A 1 864 ? 24.651 28.560 13.578 1.00 175.60 939 ASP A CA 1
ATOM 6699 C C . ASP A 1 864 ? 25.259 27.439 14.411 1.00 182.10 939 ASP A C 1
ATOM 6700 O O . ASP A 1 864 ? 24.826 27.167 15.533 1.00 187.00 939 ASP A O 1
ATOM 6705 N N . ARG A 1 865 ? 26.272 26.775 13.846 1.00 182.91 940 ARG A N 1
ATOM 6706 C CA . ARG A 1 865 ? 26.987 25.770 14.625 1.00 182.68 940 ARG A CA 1
ATOM 6707 C C . ARG A 1 865 ? 27.663 26.392 15.836 1.00 187.79 940 ARG A C 1
ATOM 6708 O O . ARG A 1 865 ? 27.790 25.741 16.880 1.00 220.07 940 ARG A O 1
ATOM 6716 N N . SER A 1 866 ? 28.098 27.647 15.720 1.00 184.76 941 SER A N 1
ATOM 6717 C CA . SER A 1 866 ? 28.774 28.301 16.832 1.00 180.29 941 SER A CA 1
ATOM 6718 C C . SER A 1 866 ? 27.807 28.742 17.919 1.00 182.56 941 SER A C 1
ATOM 6719 O O . SER A 1 866 ? 28.254 29.084 19.019 1.00 184.68 941 SER A O 1
ATOM 6722 N N . SER A 1 867 ? 26.504 28.745 17.637 1.00 182.76 942 SER A N 1
ATOM 6723 C CA . SER A 1 867 ? 25.515 29.147 18.628 1.00 176.75 942 SER A CA 1
ATOM 6724 C C . SER A 1 867 ? 25.657 28.305 19.886 1.00 167.10 942 SER A C 1
ATOM 6725 O O . SER A 1 867 ? 25.791 27.080 19.816 1.00 176.79 942 SER A O 1
ATOM 6728 N N . SER A 1 868 ? 25.633 28.980 21.040 1.00 155.61 943 SER A N 1
ATOM 6729 C CA . SER A 1 868 ? 25.912 28.315 22.308 1.00 150.16 943 SER A CA 1
ATOM 6730 C C . SER A 1 868 ? 25.001 27.120 22.545 1.00 146.32 943 SER A C 1
ATOM 6731 O O . SER A 1 868 ? 25.410 26.147 23.187 1.00 147.74 943 SER A O 1
ATOM 6734 N N . THR A 1 869 ? 23.772 27.164 22.028 1.00 131.79 944 THR A N 1
ATOM 6735 C CA . THR A 1 869 ? 22.853 26.045 22.207 1.00 123.74 944 THR A CA 1
ATOM 6736 C C . THR A 1 869 ? 23.358 24.797 21.489 1.00 128.92 944 THR A C 1
ATOM 6737 O O . THR A 1 869 ? 23.487 23.725 22.093 1.00 126.32 944 THR A O 1
ATOM 6741 N N . PHE A 1 870 ? 23.645 24.920 20.191 1.00 137.64 945 PHE A N 1
ATOM 6742 C CA . PHE A 1 870 ? 24.119 23.773 19.424 1.00 139.40 945 PHE A CA 1
ATOM 6743 C C . PHE A 1 870 ? 25.484 23.307 19.918 1.00 134.66 945 PHE A C 1
ATOM 6744 O O . PHE A 1 870 ? 25.752 22.100 19.982 1.00 130.74 945 PHE A O 1
ATOM 6752 N N . SER A 1 871 ? 26.360 24.253 20.267 1.00 133.53 946 SER A N 1
ATOM 6753 C CA . SER A 1 871 ? 27.657 23.889 20.826 1.00 138.40 946 SER A CA 1
ATOM 6754 C C . SER A 1 871 ? 27.495 23.122 22.131 1.00 133.75 946 SER A C 1
ATOM 6755 O O . SER A 1 871 ? 28.251 22.186 22.406 1.00 124.04 946 SER A O 1
ATOM 6758 N N . GLY A 1 872 ? 26.506 23.496 22.944 1.00 125.42 947 GLY A N 1
ATOM 6759 C CA . GLY A 1 872 ? 26.275 22.778 24.185 1.00 123.47 947 GLY A CA 1
ATOM 6760 C C . GLY A 1 872 ? 25.702 21.395 23.952 1.00 125.50 947 GLY A C 1
ATOM 6761 O O . GLY A 1 872 ? 26.024 20.450 24.675 1.00 128.62 947 GLY A O 1
ATOM 6762 N N . ILE A 1 873 ? 24.839 21.256 22.944 1.00 123.07 948 ILE A N 1
ATOM 6763 C CA . ILE A 1 873 ? 24.361 19.924 22.578 1.00 123.23 948 ILE A CA 1
ATOM 6764 C C . ILE A 1 873 ? 25.525 19.049 22.127 1.00 122.31 948 ILE A C 1
ATOM 6765 O O . ILE A 1 873 ? 25.610 17.868 22.486 1.00 120.97 948 ILE A O 1
ATOM 6770 N N . LYS A 1 874 ? 26.456 19.620 21.358 1.00 126.59 949 LYS A N 1
ATOM 6771 C CA . LYS A 1 874 ? 27.622 18.854 20.919 1.00 126.23 949 LYS A CA 1
ATOM 6772 C C . LYS A 1 874 ? 28.530 18.510 22.099 1.00 118.85 949 LYS A C 1
ATOM 6773 O O . LYS A 1 874 ? 29.130 17.429 22.141 1.00 104.74 949 LYS A O 1
ATOM 6779 N N . GLU A 1 875 ? 28.630 19.418 23.071 1.00 118.81 950 GLU A N 1
ATOM 6780 C CA . GLU A 1 875 ? 29.433 19.176 24.266 1.00 115.97 950 GLU A CA 1
ATOM 6781 C C . GLU A 1 875 ? 28.845 18.041 25.097 1.00 116.20 950 GLU A C 1
ATOM 6782 O O . GLU A 1 875 ? 29.569 17.152 25.566 1.00 118.08 950 GLU A O 1
ATOM 6788 N N . LEU A 1 876 ? 27.525 18.065 25.292 1.00 109.87 951 LEU A N 1
ATOM 6789 C CA . LEU A 1 876 ? 26.846 16.975 25.982 1.00 112.15 951 LEU A CA 1
ATOM 6790 C C . LEU A 1 876 ? 26.996 15.668 25.215 1.00 105.50 951 LEU A C 1
ATOM 6791 O O . LEU A 1 876 ? 27.105 14.594 25.817 1.00 99.07 951 LEU A O 1
ATOM 6796 N N . ALA A 1 877 ? 27.005 15.741 23.880 1.00 111.51 952 ALA A N 1
ATOM 6797 C CA . ALA A 1 877 ? 27.222 14.542 23.078 1.00 105.78 952 ALA A CA 1
ATOM 6798 C C . ALA A 1 877 ? 28.623 13.985 23.292 1.00 101.62 952 ALA A C 1
ATOM 6799 O O . ALA A 1 877 ? 28.810 12.767 23.347 1.00 95.13 952 ALA A O 1
ATOM 6801 N N . ARG A 1 878 ? 29.618 14.864 23.414 1.00 98.42 953 ARG A N 1
ATOM 6802 C CA . ARG A 1 878 ? 30.972 14.416 23.727 1.00 108.58 953 ARG A CA 1
ATOM 6803 C C . ARG A 1 878 ? 31.018 13.747 25.096 1.00 109.17 953 ARG A C 1
ATOM 6804 O O . ARG A 1 878 ? 31.618 12.673 25.259 1.00 111.24 953 ARG A O 1
ATOM 6812 N N . ARG A 1 879 ? 30.378 14.370 26.090 1.00 109.95 954 ARG A N 1
ATOM 6813 C CA . ARG A 1 879 ? 30.302 13.775 27.422 1.00 103.93 954 ARG A CA 1
ATOM 6814 C C . ARG A 1 879 ? 29.694 12.378 27.360 1.00 99.05 954 ARG A C 1
ATOM 6815 O O . ARG A 1 879 ? 30.221 11.428 27.952 1.00 92.34 954 ARG A O 1
ATOM 6823 N N . PHE A 1 880 ? 28.573 12.240 26.647 1.00 104.53 955 PHE A N 1
ATOM 6824 C CA . PHE A 1 880 ? 27.949 10.932 26.470 1.00 100.44 955 PHE A CA 1
ATOM 6825 C C . PHE A 1 880 ? 28.891 9.966 25.764 1.00 99.84 955 PHE A C 1
ATOM 6826 O O . PHE A 1 880 ? 28.940 8.776 26.098 1.00 98.25 955 PHE A O 1
ATOM 6834 N N . ALA A 1 881 ? 29.641 10.464 24.779 1.00 90.88 956 ALA A N 1
ATOM 6835 C CA . ALA A 1 881 ? 30.531 9.609 24.005 1.00 101.21 956 ALA A CA 1
ATOM 6836 C C . ALA A 1 881 ? 31.620 9.012 24.879 1.00 103.65 956 ALA A C 1
ATOM 6837 O O . ALA A 1 881 ? 32.001 7.848 24.699 1.00 105.60 956 ALA A O 1
ATOM 6839 N N . LEU A 1 882 ? 32.137 9.793 25.832 1.00 104.90 957 LEU A N 1
ATOM 6840 C CA . LEU A 1 882 ? 33.141 9.255 26.747 1.00 103.90 957 LEU A CA 1
ATOM 6841 C C . LEU A 1 882 ? 32.628 8.009 27.462 1.00 104.72 957 LEU A C 1
ATOM 6842 O O . LEU A 1 882 ? 33.370 7.038 27.646 1.00 102.64 957 LEU A O 1
ATOM 6847 N N . THR A 1 883 ? 31.358 8.013 27.855 1.00 105.07 958 THR A N 1
ATOM 6848 C CA . THR A 1 883 ? 30.743 6.855 28.494 1.00 95.25 958 THR A CA 1
ATOM 6849 C C . THR A 1 883 ? 30.674 5.660 27.547 1.00 102.53 958 THR A C 1
ATOM 6850 O O . THR A 1 883 ? 31.120 4.562 27.881 1.00 83.77 958 THR A O 1
ATOM 6854 N N . ASP A 1 887 ? 36.487 0.353 24.188 1.00 163.16 962 ASP A N 1
ATOM 6855 C CA . ASP A 1 887 ? 35.070 0.157 23.899 1.00 181.50 962 ASP A CA 1
ATOM 6856 C C . ASP A 1 887 ? 34.849 -1.088 23.041 1.00 182.66 962 ASP A C 1
ATOM 6857 O O . ASP A 1 887 ? 34.115 -1.054 22.053 1.00 185.87 962 ASP A O 1
ATOM 6862 N N . GLN A 1 888 ? 35.495 -2.185 23.432 1.00 175.31 963 GLN A N 1
ATOM 6863 C CA . GLN A 1 888 ? 35.387 -3.454 22.728 1.00 175.23 963 GLN A CA 1
ATOM 6864 C C . GLN A 1 888 ? 34.471 -4.445 23.428 1.00 174.75 963 GLN A C 1
ATOM 6865 O O . GLN A 1 888 ? 34.205 -5.516 22.876 1.00 166.72 963 GLN A O 1
ATOM 6871 N N . LEU A 1 889 ? 33.988 -4.111 24.624 1.00 179.40 964 LEU A N 1
ATOM 6872 C CA . LEU A 1 889 ? 33.174 -5.015 25.434 1.00 176.16 964 LEU A CA 1
ATOM 6873 C C . LEU A 1 889 ? 31.707 -4.786 25.080 1.00 181.73 964 LEU A C 1
ATOM 6874 O O . LEU A 1 889 ? 30.948 -4.145 25.813 1.00 222.30 964 LEU A O 1
ATOM 6879 N N . LYS A 1 890 ? 31.305 -5.333 23.927 1.00 186.88 965 LYS A N 1
ATOM 6880 C CA . LYS A 1 890 ? 29.967 -5.161 23.356 1.00 177.00 965 LYS A CA 1
ATOM 6881 C C . LYS A 1 890 ? 29.595 -3.691 23.156 1.00 160.83 965 LYS A C 1
ATOM 6882 O O . LYS A 1 890 ? 28.548 -3.389 22.574 1.00 153.17 965 LYS A O 1
ATOM 6888 N N . THR A 1 891 ? 30.446 -2.778 23.631 1.00 164.34 966 THR A N 1
ATOM 6889 C CA . THR A 1 891 ? 30.202 -1.348 23.484 1.00 153.69 966 THR A CA 1
ATOM 6890 C C . THR A 1 891 ? 30.165 -0.937 22.015 1.00 154.39 966 THR A C 1
ATOM 6891 O O . THR A 1 891 ? 29.417 -0.028 21.636 1.00 142.94 966 THR A O 1
ATOM 6895 N N . ARG A 1 892 ? 30.969 -1.600 21.182 1.00 166.15 967 ARG A N 1
ATOM 6896 C CA . ARG A 1 892 ? 30.962 -1.364 19.742 1.00 160.79 967 ARG A CA 1
ATOM 6897 C C . ARG A 1 892 ? 29.592 -1.644 19.118 1.00 146.54 967 ARG A C 1
ATOM 6898 O O . ARG A 1 892 ? 29.118 -0.868 18.278 1.00 135.44 967 ARG A O 1
ATOM 6906 N N . GLU A 1 893 ? 28.916 -2.704 19.562 1.00 147.03 968 GLU A N 1
ATOM 6907 C CA . GLU A 1 893 ? 27.580 -3.016 19.062 1.00 140.95 968 GLU A CA 1
ATOM 6908 C C . GLU A 1 893 ? 26.568 -1.929 19.445 1.00 130.07 968 GLU A C 1
ATOM 6909 O O . GLU A 1 893 ? 25.823 -1.409 18.592 1.00 123.51 968 GLU A O 1
ATOM 6915 N N . ALA A 1 894 ? 26.539 -1.564 20.729 1.00 127.93 969 ALA A N 1
ATOM 6916 C CA . ALA A 1 894 ? 25.652 -0.506 21.203 1.00 113.27 969 ALA A CA 1
ATOM 6917 C C . ALA A 1 894 ? 25.892 0.807 20.460 1.00 109.89 969 ALA A C 1
ATOM 6918 O O . ALA A 1 894 ? 24.939 1.505 20.085 1.00 104.22 969 ALA A O 1
ATOM 6920 N N . ILE A 1 895 ? 27.156 1.159 20.212 1.00 115.98 970 ILE A N 1
ATOM 6921 C CA . ILE A 1 895 ? 27.401 2.428 19.529 1.00 117.78 970 ILE A CA 1
ATOM 6922 C C . ILE A 1 895 ? 27.048 2.357 18.044 1.00 119.59 970 ILE A C 1
ATOM 6923 O O . ILE A 1 895 ? 26.645 3.370 17.452 1.00 113.44 970 ILE A O 1
ATOM 6928 N N . ALA A 1 896 ? 27.201 1.193 17.408 1.00 118.40 971 ALA A N 1
ATOM 6929 C CA . ALA A 1 896 ? 26.654 1.029 16.064 1.00 112.90 971 ALA A CA 1
ATOM 6930 C C . ALA A 1 896 ? 25.165 1.358 16.047 1.00 113.67 971 ALA A C 1
ATOM 6931 O O . ALA A 1 896 ? 24.676 2.092 15.171 1.00 108.80 971 ALA A O 1
ATOM 6933 N N . MET A 1 897 ? 24.427 0.830 17.027 1.00 119.49 972 MET A N 1
ATOM 6934 C CA . MET A 1 897 ? 22.998 1.130 17.089 1.00 115.99 972 MET A CA 1
ATOM 6935 C C . MET A 1 897 ? 22.748 2.627 17.283 1.00 108.89 972 MET A C 1
ATOM 6936 O O . MET A 1 897 ? 21.844 3.205 16.656 1.00 119.16 972 MET A O 1
ATOM 6941 N N . LEU A 1 898 ? 23.537 3.267 18.153 1.00 99.38 973 LEU A N 1
ATOM 6942 C CA . LEU A 1 898 ? 23.398 4.708 18.369 1.00 98.47 973 LEU A CA 1
ATOM 6943 C C . LEU A 1 898 ? 23.551 5.484 17.064 1.00 108.43 973 LEU A C 1
ATOM 6944 O O . LEU A 1 898 ? 22.740 6.368 16.751 1.00 113.09 973 LEU A O 1
ATOM 6949 N N . HIS A 1 899 ? 24.596 5.170 16.291 1.00 115.95 974 HIS A N 1
ATOM 6950 C CA . HIS A 1 899 ? 24.819 5.870 15.026 1.00 109.79 974 HIS A CA 1
ATOM 6951 C C . HIS A 1 899 ? 23.668 5.641 14.052 1.00 109.91 974 HIS A C 1
ATOM 6952 O O . HIS A 1 899 ? 23.274 6.556 13.309 1.00 115.09 974 HIS A O 1
ATOM 6959 N N . LYS A 1 900 ? 23.132 4.416 14.026 1.00 111.02 975 LYS A N 1
ATOM 6960 C CA . LYS A 1 900 ? 21.985 4.133 13.166 1.00 115.43 975 LYS A CA 1
ATOM 6961 C C . LYS A 1 900 ? 20.819 5.060 13.492 1.00 113.20 975 LYS A C 1
ATOM 6962 O O . LYS A 1 900 ? 20.238 5.695 12.597 1.00 116.81 975 LYS A O 1
ATOM 6968 N N . ASP A 1 901 ? 20.458 5.139 14.777 1.00 119.83 976 ASP A N 1
ATOM 6969 C CA . ASP A 1 901 ? 19.371 6.033 15.179 1.00 120.25 976 ASP A CA 1
ATOM 6970 C C . ASP A 1 901 ? 19.672 7.480 14.808 1.00 113.31 976 ASP A C 1
ATOM 6971 O O . ASP A 1 901 ? 18.774 8.221 14.383 1.00 116.34 976 ASP A O 1
ATOM 6976 N N . GLY A 1 902 ? 20.929 7.900 14.962 1.00 110.55 977 GLY A N 1
ATOM 6977 C CA . GLY A 1 902 ? 21.278 9.274 14.634 1.00 114.19 977 GLY A CA 1
ATOM 6978 C C . GLY A 1 902 ? 21.026 9.612 13.177 1.00 125.84 977 GLY A C 1
ATOM 6979 O O . GLY A 1 902 ? 20.411 10.636 12.856 1.00 132.16 977 GLY A O 1
ATOM 6980 N N . ILE A 1 903 ? 21.496 8.754 12.269 1.00 128.35 978 ILE A N 1
ATOM 6981 C CA . ILE A 1 903 ? 21.317 9.053 10.849 1.00 116.06 978 ILE A CA 1
ATOM 6982 C C . ILE A 1 903 ? 19.842 8.967 10.459 1.00 121.65 978 ILE A C 1
ATOM 6983 O O . ILE A 1 903 ? 19.354 9.756 9.629 1.00 126.97 978 ILE A O 1
ATOM 6988 N N . GLU A 1 904 ? 19.100 8.026 11.058 1.00 130.50 979 GLU A N 1
ATOM 6989 C CA . GLU A 1 904 ? 17.673 7.950 10.759 1.00 122.83 979 GLU A CA 1
ATOM 6990 C C . GLU A 1 904 ? 16.956 9.223 11.188 1.00 121.77 979 GLU A C 1
ATOM 6991 O O . GLU A 1 904 ? 16.077 9.719 10.472 1.00 131.97 979 GLU A O 1
ATOM 6997 N N . PHE A 1 905 ? 17.326 9.775 12.346 1.00 119.12 980 PHE A N 1
ATOM 6998 C CA . PHE A 1 905 ? 16.744 11.045 12.767 1.00 121.13 980 PHE A CA 1
ATOM 6999 C C . PHE A 1 905 ? 17.129 12.167 11.813 1.00 127.62 980 PHE A C 1
ATOM 7000 O O . PHE A 1 905 ? 16.306 13.036 11.501 1.00 136.40 980 PHE A O 1
ATOM 7008 N N . ALA A 1 906 ? 18.383 12.172 11.352 1.00 123.20 981 ALA A N 1
ATOM 7009 C CA . ALA A 1 906 ? 18.826 13.226 10.445 1.00 123.64 981 ALA A CA 1
ATOM 7010 C C . ALA A 1 906 ? 17.988 13.254 9.173 1.00 132.11 981 ALA A C 1
ATOM 7011 O O . ALA A 1 906 ? 17.598 14.330 8.702 1.00 130.62 981 ALA A O 1
ATOM 7013 N N . PHE A 1 907 ? 17.691 12.086 8.604 1.00 136.07 982 PHE A N 1
ATOM 7014 C CA . PHE A 1 907 ? 16.910 12.033 7.371 1.00 136.20 982 PHE A CA 1
ATOM 7015 C C . PHE A 1 907 ? 15.417 11.809 7.595 1.00 132.85 982 PHE A C 1
ATOM 7016 O O . PHE A 1 907 ? 14.683 11.607 6.622 1.00 130.79 982 PHE A O 1
ATOM 7024 N N . LYS A 1 908 ? 14.946 11.845 8.842 1.00 142.24 983 LYS A N 1
ATOM 7025 C CA . LYS A 1 908 ? 13.514 11.688 9.086 1.00 126.76 983 LYS A CA 1
ATOM 7026 C C . LYS A 1 908 ? 12.722 12.871 8.533 1.00 135.46 983 LYS A C 1
ATOM 7027 O O . LYS A 1 908 ? 11.618 12.692 8.005 1.00 142.08 983 LYS A O 1
ATOM 7033 N N . GLU A 1 909 ? 13.265 14.085 8.642 1.00 145.21 984 GLU A N 1
ATOM 7034 C CA . GLU A 1 909 ? 12.614 15.264 8.088 1.00 150.22 984 GLU A CA 1
ATOM 7035 C C . GLU A 1 909 ? 13.275 15.630 6.770 1.00 149.04 984 GLU A C 1
ATOM 7036 O O . GLU A 1 909 ? 14.417 16.114 6.778 1.00 145.93 984 GLU A O 1
ATOM 7042 N N . PRO A 1 910 ? 12.621 15.427 5.630 1.00 146.12 985 PRO A N 1
ATOM 7043 C CA . PRO A 1 910 ? 13.243 15.772 4.352 1.00 141.39 985 PRO A CA 1
ATOM 7044 C C . PRO A 1 910 ? 13.030 17.237 3.998 1.00 144.27 985 PRO A C 1
ATOM 7045 O O . PRO A 1 910 ? 12.184 17.932 4.565 1.00 139.13 985 PRO A O 1
ATOM 7049 N N . ASN A 1 911 ? 13.836 17.701 3.050 1.00 147.70 986 ASN A N 1
ATOM 7050 C CA . ASN A 1 911 ? 13.776 19.096 2.625 1.00 148.74 986 ASN A CA 1
ATOM 7051 C C . ASN A 1 911 ? 12.430 19.382 1.968 1.00 148.06 986 ASN A C 1
ATOM 7052 O O . ASN A 1 911 ? 11.974 18.593 1.132 1.00 145.12 986 ASN A O 1
ATOM 7057 N N . PRO A 1 912 ? 11.765 20.488 2.316 1.00 152.37 987 PRO A N 1
ATOM 7058 C CA . PRO A 1 912 ? 10.446 20.760 1.719 1.00 153.94 987 PRO A CA 1
ATOM 7059 C C . PRO A 1 912 ? 10.495 21.004 0.220 1.00 154.22 987 PRO A C 1
ATOM 7060 O O . PRO A 1 912 ? 9.634 20.499 -0.510 1.00 147.11 987 PRO A O 1
ATOM 7064 N N . GLN A 1 913 ? 11.474 21.763 -0.263 1.00 156.74 988 GLN A N 1
ATOM 7065 C CA . GLN A 1 913 ? 11.604 21.990 -1.700 1.00 146.08 988 GLN A CA 1
ATOM 7066 C C . GLN A 1 913 ? 12.249 20.786 -2.380 1.00 145.66 988 GLN A C 1
ATOM 7067 O O . GLN A 1 913 ? 13.041 20.068 -1.771 1.00 148.70 988 GLN A O 1
ATOM 7073 N N . PRO A 1 919 ? 17.748 17.543 3.727 1.00 121.25 994 PRO A N 1
ATOM 7074 C CA . PRO A 1 919 ? 17.310 17.040 5.034 1.00 130.04 994 PRO A CA 1
ATOM 7075 C C . PRO A 1 919 ? 17.351 18.116 6.115 1.00 130.69 994 PRO A C 1
ATOM 7076 O O . PRO A 1 919 ? 18.350 18.826 6.242 1.00 144.03 994 PRO A O 1
ATOM 7080 N N . LEU A 1 920 ? 16.274 18.219 6.897 1.00 124.87 995 LEU A N 1
ATOM 7081 C CA . LEU A 1 920 ? 16.155 19.311 7.857 1.00 134.00 995 LEU A CA 1
ATOM 7082 C C . LEU A 1 920 ? 17.117 19.138 9.027 1.00 142.35 995 LEU A C 1
ATOM 7083 O O . LEU A 1 920 ? 17.688 20.119 9.516 1.00 140.22 995 LEU A O 1
ATOM 7088 N N . ASN A 1 921 ? 17.307 17.904 9.491 1.00 140.77 996 ASN A N 1
ATOM 7089 C CA . ASN A 1 921 ? 18.179 17.610 10.627 1.00 140.90 996 ASN A CA 1
ATOM 7090 C C . ASN A 1 921 ? 19.565 17.170 10.183 1.00 144.32 996 ASN A C 1
ATOM 7091 O O . ASN A 1 921 ? 20.191 16.318 10.819 1.00 138.65 996 ASN A O 1
ATOM 7096 N N . LEU A 1 922 ? 20.063 17.743 9.085 1.00 152.49 997 LEU A N 1
ATOM 7097 C CA . LEU A 1 922 ? 21.437 17.476 8.678 1.00 155.90 997 LEU A CA 1
ATOM 7098 C C . LEU A 1 922 ? 22.413 17.892 9.770 1.00 150.43 997 LEU A C 1
ATOM 7099 O O . LEU A 1 922 ? 23.416 17.207 10.010 1.00 142.91 997 LEU A O 1
ATOM 7104 N N . ALA A 1 923 ? 22.116 19.005 10.458 1.00 148.32 998 ALA A N 1
ATOM 7105 C CA . ALA A 1 923 ? 23.009 19.519 11.492 1.00 143.70 998 ALA A CA 1
ATOM 7106 C C . ALA A 1 923 ? 23.290 18.461 12.549 1.00 131.95 998 ALA A C 1
ATOM 7107 O O . ALA A 1 923 ? 24.411 18.371 13.065 1.00 134.76 998 ALA A O 1
ATOM 7109 N N . PHE A 1 924 ? 22.292 17.625 12.855 1.00 123.09 999 PHE A N 1
ATOM 7110 C CA . PHE A 1 924 ? 22.448 16.607 13.889 1.00 119.74 999 PHE A CA 1
ATOM 7111 C C . PHE A 1 924 ? 23.625 15.680 13.619 1.00 123.48 999 PHE A C 1
ATOM 7112 O O . PHE A 1 924 ? 24.137 15.059 14.559 1.00 121.66 999 PHE A O 1
ATOM 7120 N N . LEU A 1 925 ? 24.069 15.582 12.362 1.00 130.26 1000 LEU A N 1
ATOM 7121 C CA . LEU A 1 925 ? 25.229 14.755 12.051 1.00 134.91 1000 LEU A CA 1
ATOM 7122 C C . LEU A 1 925 ? 26.443 15.180 12.865 1.00 130.66 1000 LEU A C 1
ATOM 7123 O O . LEU A 1 925 ? 27.181 14.329 13.376 1.00 130.82 1000 LEU A O 1
ATOM 7128 N N . ASP A 1 926 ? 26.654 16.494 13.014 1.00 126.62 1001 ASP A N 1
ATOM 7129 C CA . A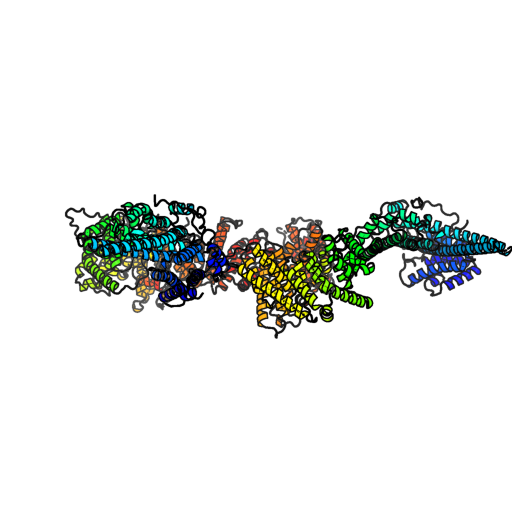SP A 1 926 ? 27.732 16.976 13.874 1.00 124.37 1001 ASP A CA 1
ATOM 7130 C C . ASP A 1 926 ? 27.625 16.369 15.264 1.00 123.73 1001 ASP A C 1
ATOM 7131 O O . ASP A 1 926 ? 28.618 15.888 15.823 1.00 113.99 1001 ASP A O 1
ATOM 7136 N N . ILE A 1 927 ? 26.414 16.369 15.830 1.00 124.07 1002 ILE A N 1
ATOM 7137 C CA . ILE A 1 927 ? 26.196 15.716 17.118 1.00 116.87 1002 ILE A CA 1
ATOM 7138 C C . ILE A 1 927 ? 26.687 14.278 17.056 1.00 112.03 1002 ILE A C 1
ATOM 7139 O O . ILE A 1 927 ? 27.494 13.838 17.885 1.00 113.66 1002 ILE A O 1
ATOM 7144 N N . LEU A 1 928 ? 26.236 13.538 16.039 1.00 106.36 1003 LEU A N 1
ATOM 7145 C CA . LEU A 1 928 ? 26.659 12.151 15.883 1.00 105.51 1003 LEU A CA 1
ATOM 7146 C C . LEU A 1 928 ? 28.166 12.049 15.685 1.00 117.67 1003 LEU A C 1
ATOM 7147 O O . LEU A 1 928 ? 28.783 11.063 16.113 1.00 110.64 1003 LEU A O 1
ATOM 7152 N N . SER A 1 929 ? 28.777 13.063 15.062 1.00 128.87 1004 SER A N 1
ATOM 7153 C CA . SER A 1 929 ? 30.223 13.074 14.886 1.00 118.05 1004 SER A CA 1
ATOM 7154 C C . SER A 1 929 ? 30.969 13.057 16.212 1.00 119.60 1004 SER A C 1
ATOM 7155 O O . SER A 1 929 ? 32.134 12.650 16.247 1.00 128.41 1004 SER A O 1
ATOM 7158 N N . GLU A 1 930 ? 30.326 13.484 17.301 1.00 117.95 1005 GLU A N 1
ATOM 7159 C CA . GLU A 1 930 ? 30.973 13.409 18.605 1.00 104.65 1005 GLU A CA 1
ATOM 7160 C C . GLU A 1 930 ? 31.227 11.966 19.017 1.00 96.18 1005 GLU A C 1
ATOM 7161 O O . GLU A 1 930 ? 32.185 11.688 19.747 1.00 98.95 1005 GLU A O 1
ATOM 7167 N N . PHE A 1 931 ? 30.392 11.037 18.552 1.00 91.77 1006 PHE A N 1
ATOM 7168 C CA . PHE A 1 931 ? 30.539 9.625 18.875 1.00 100.56 1006 PHE A CA 1
ATOM 7169 C C . PHE A 1 931 ? 31.313 8.854 17.817 1.00 107.62 1006 PHE A C 1
ATOM 7170 O O . PHE A 1 931 ? 31.574 7.662 18.013 1.00 113.28 1006 PHE A O 1
ATOM 7178 N N . SER A 1 932 ? 31.684 9.501 16.710 1.00 116.03 1007 SER A N 1
ATOM 7179 C CA . SER A 1 932 ? 32.359 8.798 15.624 1.00 112.52 1007 SER A CA 1
ATOM 7180 C C . SER A 1 932 ? 33.671 8.181 16.090 1.00 113.21 1007 SER A C 1
ATOM 7181 O O . SER A 1 932 ? 34.061 7.105 15.620 1.00 116.53 1007 SER A O 1
ATOM 7184 N N . SER A 1 933 ? 34.360 8.845 17.022 1.00 120.40 1008 SER A N 1
ATOM 7185 C CA . SER A 1 933 ? 35.668 8.369 17.465 1.00 120.16 1008 SER A CA 1
ATOM 7186 C C . SER A 1 933 ? 35.556 7.023 18.172 1.00 108.47 1008 SER A C 1
ATOM 7187 O O . SER A 1 933 ? 36.389 6.134 17.961 1.00 120.17 1008 SER A O 1
ATOM 7190 N N . LYS A 1 934 ? 34.521 6.846 19.001 1.00 114.54 1009 LYS A N 1
ATOM 7191 C CA . LYS A 1 934 ? 34.336 5.582 19.705 1.00 118.14 1009 LYS A CA 1
ATOM 7192 C C . LYS A 1 934 ? 33.991 4.446 18.755 1.00 113.60 1009 LYS A C 1
ATOM 7193 O O . LYS A 1 934 ? 34.197 3.279 19.107 1.00 109.46 1009 LYS A O 1
ATOM 7199 N N . LEU A 1 935 ? 33.476 4.763 17.569 1.00 117.44 1010 LEU A N 1
ATOM 7200 C CA . LEU A 1 935 ? 33.155 3.753 16.571 1.00 130.04 1010 LEU A CA 1
ATOM 7201 C C . LEU A 1 935 ? 34.431 3.217 15.935 1.00 145.04 1010 LEU A C 1
ATOM 7202 O O . LEU A 1 935 ? 35.329 3.987 15.579 1.00 156.58 1010 LEU A O 1
ATOM 7207 N N . LEU A 1 936 ? 34.508 1.897 15.785 1.00 146.08 1011 LEU A N 1
ATOM 7208 C CA . LEU A 1 936 ? 35.666 1.275 15.162 1.00 144.61 1011 LEU A CA 1
ATOM 7209 C C . LEU A 1 936 ? 35.517 1.278 13.645 1.00 159.85 1011 LEU A C 1
ATOM 7210 O O . LEU A 1 936 ? 34.406 1.320 13.109 1.00 168.77 1011 LEU A O 1
ATOM 7215 N N . ARG A 1 937 ? 36.658 1.229 12.953 1.00 155.55 1012 ARG A N 1
ATOM 7216 C CA . ARG A 1 937 ? 36.640 1.305 11.496 1.00 160.87 1012 ARG A CA 1
ATOM 7217 C C . ARG A 1 937 ? 35.793 0.187 10.894 1.00 157.69 1012 ARG A C 1
ATOM 7218 O O . ARG A 1 937 ? 35.012 0.418 9.959 1.00 165.99 1012 ARG A O 1
ATOM 7226 N N . GLN A 1 938 ? 35.914 -1.026 11.441 1.00 148.33 1013 GLN A N 1
ATOM 7227 C CA . GLN A 1 938 ? 35.153 -2.164 10.934 1.00 145.70 1013 GLN A CA 1
ATOM 7228 C C . GLN A 1 938 ? 33.651 -1.917 11.043 1.00 153.35 1013 GLN A C 1
ATOM 7229 O O . GLN A 1 938 ? 32.896 -2.175 10.098 1.00 150.40 1013 GLN A O 1
ATOM 7235 N N . ASP A 1 939 ? 33.200 -1.415 12.196 1.00 154.17 1014 ASP A N 1
ATOM 7236 C CA . ASP A 1 939 ? 31.793 -1.061 12.363 1.00 132.54 1014 ASP A CA 1
ATOM 7237 C C . ASP A 1 939 ? 31.449 0.208 11.597 1.00 141.71 1014 ASP A C 1
ATOM 7238 O O . ASP A 1 939 ? 30.301 0.383 11.143 1.00 157.69 1014 ASP A O 1
ATOM 7243 N N . LYS A 1 940 ? 32.428 1.108 11.472 1.00 135.00 1015 LYS A N 1
ATOM 7244 C CA . LYS A 1 940 ? 32.243 2.314 10.680 1.00 143.12 1015 LYS A CA 1
ATOM 7245 C C . LYS A 1 940 ? 31.842 1.982 9.254 1.00 160.54 1015 LYS A C 1
ATOM 7246 O O . LYS A 1 940 ? 31.063 2.720 8.651 1.00 165.01 1015 LYS A O 1
ATOM 7252 N N . ARG A 1 941 ? 32.354 0.879 8.698 1.00 161.72 1016 ARG A N 1
ATOM 7253 C CA . ARG A 1 941 ? 31.970 0.508 7.336 1.00 162.56 1016 ARG A CA 1
ATOM 7254 C C . ARG A 1 941 ? 30.473 0.233 7.225 1.00 161.20 1016 ARG A C 1
ATOM 7255 O O . ARG A 1 941 ? 29.823 0.688 6.278 1.00 173.57 1016 ARG A O 1
ATOM 7263 N N . THR A 1 942 ? 29.900 -0.486 8.192 1.00 149.12 1017 THR A N 1
ATOM 7264 C CA . THR A 1 942 ? 28.471 -0.789 8.133 1.00 154.10 1017 THR A CA 1
ATOM 7265 C C . THR A 1 942 ? 27.632 0.468 8.341 1.00 155.22 1017 THR A C 1
ATOM 7266 O O . THR A 1 942 ? 26.674 0.730 7.593 1.00 161.92 1017 THR A O 1
ATOM 7270 N N . VAL A 1 943 ? 27.968 1.257 9.365 1.00 139.93 1018 VAL A N 1
ATOM 7271 C CA . VAL A 1 943 ? 27.172 2.462 9.584 1.00 146.49 1018 VAL A CA 1
ATOM 7272 C C . VAL A 1 943 ? 27.339 3.421 8.409 1.00 156.79 1018 VAL A C 1
ATOM 7273 O O . VAL A 1 943 ? 26.416 4.171 8.067 1.00 170.45 1018 VAL A O 1
ATOM 7277 N N . TYR A 1 944 ? 28.484 3.367 7.729 1.00 153.62 1019 TYR A N 1
ATOM 7278 C CA . TYR A 1 944 ? 28.706 4.201 6.560 1.00 162.92 1019 TYR A CA 1
ATOM 7279 C C . TYR A 1 944 ? 27.916 3.698 5.366 1.00 172.85 1019 TYR A C 1
ATOM 7280 O O . TYR A 1 944 ? 27.526 4.488 4.504 1.00 231.30 1019 TYR A O 1
ATOM 7289 N N . VAL A 1 945 ? 27.695 2.385 5.290 1.00 164.36 1020 VAL A N 1
ATOM 7290 C CA . VAL A 1 945 ? 26.787 1.831 4.289 1.00 162.14 1020 VAL A CA 1
ATOM 7291 C C . VAL A 1 945 ? 25.381 2.376 4.503 1.00 166.79 1020 VAL A C 1
ATOM 7292 O O . VAL A 1 945 ? 24.696 2.792 3.559 1.00 166.87 1020 VAL A O 1
ATOM 7296 N N . TYR A 1 946 ? 24.929 2.385 5.754 1.00 163.99 1021 TYR A N 1
ATOM 7297 C CA . TYR A 1 946 ? 23.606 2.944 6.029 1.00 157.14 1021 TYR A CA 1
ATOM 7298 C C . TYR A 1 946 ? 23.554 4.430 5.675 1.00 154.11 1021 TYR A C 1
ATOM 7299 O O . TYR A 1 946 ? 22.576 4.911 5.084 1.00 162.26 1021 TYR A O 1
ATOM 7308 N N . LEU A 1 947 ? 24.620 5.166 5.994 1.00 149.67 1022 LEU A N 1
ATOM 7309 C CA . LEU A 1 947 ? 24.652 6.600 5.724 1.00 139.73 1022 LEU A CA 1
ATOM 7310 C C . LEU A 1 947 ? 24.650 6.880 4.220 1.00 158.55 1022 LEU A C 1
ATOM 7311 O O . LEU A 1 947 ? 23.940 7.781 3.744 1.00 161.28 1022 LEU A O 1
ATOM 7316 N N . GLU A 1 948 ? 25.434 6.108 3.457 1.00 177.36 1023 GLU A N 1
ATOM 7317 C CA . GLU A 1 948 ? 25.461 6.261 2.006 1.00 178.95 1023 GLU A CA 1
ATOM 7318 C C . GLU A 1 948 ? 24.112 5.914 1.398 1.00 166.30 1023 GLU A C 1
ATOM 7319 O O . GLU A 1 948 ? 23.688 6.537 0.416 1.00 164.26 1023 GLU A O 1
ATOM 7325 N N . LYS A 1 949 ? 23.421 4.923 1.965 1.00 164.76 1024 LYS A N 1
ATOM 7326 C CA . LYS A 1 949 ? 22.070 4.643 1.501 1.00 156.90 1024 LYS A CA 1
ATOM 7327 C C . LYS A 1 949 ? 21.149 5.818 1.791 1.00 151.71 1024 LYS A C 1
ATOM 7328 O O . LYS A 1 949 ? 20.218 6.081 1.022 1.00 151.88 1024 LYS A O 1
ATOM 7334 N N . PHE A 1 950 ? 21.399 6.541 2.882 1.00 156.94 1025 PHE A N 1
ATOM 7335 C CA . PHE A 1 950 ? 20.577 7.716 3.161 1.00 149.12 1025 PHE A CA 1
ATOM 7336 C C . PHE A 1 950 ? 20.830 8.857 2.172 1.00 150.48 1025 PHE A C 1
ATOM 7337 O O . PHE A 1 950 ? 19.868 9.475 1.699 1.00 139.33 1025 PHE A O 1
ATOM 7345 N N . MET A 1 951 ? 22.088 9.184 1.844 1.00 158.05 1026 MET A N 1
ATOM 7346 C CA . MET A 1 951 ? 22.276 10.342 0.961 1.00 160.85 1026 MET A CA 1
ATOM 7347 C C . MET A 1 951 ? 22.541 9.963 -0.496 1.00 168.62 1026 MET A C 1
ATOM 7348 O O . MET A 1 951 ? 22.858 10.839 -1.310 1.00 163.05 1026 MET A O 1
ATOM 7353 N N . THR A 1 952 ? 22.410 8.689 -0.844 1.00 165.84 1027 THR A N 1
ATOM 7354 C CA . THR A 1 952 ? 22.675 8.194 -2.200 1.00 151.23 1027 THR A CA 1
ATOM 7355 C C . THR A 1 952 ? 24.130 8.512 -2.531 1.00 156.74 1027 THR A C 1
ATOM 7356 O O . THR A 1 952 ? 25.028 7.987 -1.847 1.00 167.73 1027 THR A O 1
ATOM 7360 N N . PHE A 1 953 ? 24.418 9.339 -3.524 1.00 154.26 1028 PHE A N 1
ATOM 7361 C CA . PHE A 1 953 ? 25.746 9.737 -3.976 1.00 147.18 1028 PHE A CA 1
ATOM 7362 C C . PHE A 1 953 ? 25.840 11.225 -4.287 1.00 151.44 1028 PHE A C 1
ATOM 7363 O O . PHE A 1 953 ? 26.875 11.845 -4.016 1.00 162.92 1028 PHE A O 1
ATOM 7371 N N . GLN A 1 954 ? 24.778 11.812 -4.849 1.00 158.64 1029 GLN A N 1
ATOM 7372 C CA . GLN A 1 954 ? 24.798 13.229 -5.193 1.00 165.77 1029 GLN A CA 1
ATOM 7373 C C . GLN A 1 954 ? 25.038 14.093 -3.962 1.00 170.56 1029 GLN A C 1
ATOM 7374 O O . GLN A 1 954 ? 25.744 15.106 -4.032 1.00 165.84 1029 GLN A O 1
ATOM 7380 N N . MET A 1 955 ? 24.460 13.707 -2.822 1.00 194.06 1030 MET A N 1
ATOM 7381 C CA . MET A 1 955 ? 24.628 14.493 -1.603 1.00 205.61 1030 MET A CA 1
ATOM 7382 C C . MET A 1 955 ? 26.071 14.456 -1.112 1.00 186.17 1030 MET A C 1
ATOM 7383 O O . MET A 1 955 ? 26.600 15.472 -0.644 1.00 182.29 1030 MET A O 1
ATOM 7388 N N . SER A 1 956 ? 26.724 13.294 -1.211 1.00 177.98 1031 SER A N 1
ATOM 7389 C CA . SER A 1 956 ? 28.130 13.196 -0.831 1.00 168.40 1031 SER A CA 1
ATOM 7390 C C . SER A 1 956 ? 29.007 14.108 -1.677 1.00 171.47 1031 SER A C 1
ATOM 7391 O O . SER A 1 956 ? 30.041 14.590 -1.200 1.00 172.90 1031 SER A O 1
ATOM 7394 N N . LEU A 1 957 ? 28.618 14.348 -2.931 1.00 178.57 1032 LEU A N 1
ATOM 7395 C CA . LEU A 1 957 ? 29.335 15.296 -3.775 1.00 175.65 1032 LEU A CA 1
ATOM 7396 C C . LEU A 1 957 ? 28.927 16.728 -3.463 1.00 177.35 1032 LEU A C 1
ATOM 7397 O O . LEU A 1 957 ? 29.769 17.634 -3.473 1.00 170.35 1032 LEU A O 1
ATOM 7402 N N . ARG A 1 958 ? 27.644 16.945 -3.184 1.00 182.99 1033 ARG A N 1
ATOM 7403 C CA . ARG A 1 958 ? 27.109 18.280 -2.926 1.00 182.45 1033 ARG A CA 1
ATOM 7404 C C . ARG A 1 958 ? 27.387 18.637 -1.470 1.00 184.50 1033 ARG A C 1
ATOM 7405 O O . ARG A 1 958 ? 26.641 18.248 -0.566 1.00 211.76 1033 ARG A O 1
ATOM 7413 N N . ARG A 1 959 ? 28.486 19.362 -1.231 1.00 166.18 1034 ARG A N 1
ATOM 7414 C CA . ARG A 1 959 ? 28.783 19.852 0.110 1.00 177.94 1034 ARG A CA 1
ATOM 7415 C C . ARG A 1 959 ? 29.681 21.087 0.058 1.00 171.75 1034 ARG A C 1
ATOM 7416 O O . ARG A 1 959 ? 30.851 21.060 0.448 1.00 181.04 1034 ARG A O 1
ATOM 7424 N N . GLU A 1 960 ? 29.114 22.203 -0.398 1.00 168.13 1035 GLU A N 1
ATOM 7425 C CA . GLU A 1 960 ? 29.839 23.459 -0.474 1.00 183.44 1035 GLU A CA 1
ATOM 7426 C C . GLU A 1 960 ? 29.290 24.538 0.449 1.00 184.76 1035 GLU A C 1
ATOM 7427 O O . GLU A 1 960 ? 29.944 25.571 0.618 1.00 196.87 1035 GLU A O 1
ATOM 7433 N N . ASP A 1 961 ? 28.120 24.330 1.044 1.00 174.76 1036 ASP A N 1
ATOM 7434 C CA . ASP A 1 961 ? 27.506 25.359 1.873 1.00 181.65 1036 ASP A CA 1
ATOM 7435 C C . ASP A 1 961 ? 27.032 24.794 3.209 1.00 177.90 1036 ASP A C 1
ATOM 7436 O O . ASP A 1 961 ? 27.852 24.427 4.059 1.00 175.60 1036 ASP A O 1
ATOM 7441 N N . VAL A 1 962 ? 25.711 24.736 3.403 1.00 178.98 1037 VAL A N 1
ATOM 7442 C CA . VAL A 1 962 ? 25.094 24.198 4.612 1.00 174.83 1037 VAL A CA 1
ATOM 7443 C C . VAL A 1 962 ? 25.146 22.679 4.680 1.00 163.81 1037 VAL A C 1
ATOM 7444 O O . VAL A 1 962 ? 24.712 22.105 5.684 1.00 173.45 1037 VAL A O 1
ATOM 7446 N N . TRP A 1 963 ? 25.656 22.021 3.641 1.00 158.50 1038 TRP A N 1
ATOM 7447 C CA . TRP A 1 963 ? 25.877 20.583 3.641 1.00 163.06 1038 TRP A CA 1
ATOM 7448 C C . TRP A 1 963 ? 27.204 20.204 4.283 1.00 164.76 1038 TRP A C 1
ATOM 7449 O O . TRP A 1 963 ? 27.576 19.025 4.267 1.00 159.03 1038 TRP A O 1
ATOM 7460 N N . LEU A 1 964 ? 27.911 21.187 4.843 1.00 167.33 1039 LEU A N 1
ATOM 7461 C CA . LEU A 1 964 ? 29.172 20.916 5.531 1.00 168.72 1039 LEU A CA 1
ATOM 7462 C C . LEU A 1 964 ? 29.034 20.013 6.751 1.00 161.39 1039 LEU A C 1
ATOM 7463 O O . LEU A 1 964 ? 29.985 19.265 7.027 1.00 155.28 1039 LEU A O 1
ATOM 7468 N N . PRO A 1 965 ? 27.956 20.057 7.546 1.00 161.70 1040 PRO A N 1
ATOM 7469 C CA . PRO A 1 965 ? 27.831 19.049 8.618 1.00 154.52 1040 PRO A CA 1
ATOM 7470 C C . PRO A 1 965 ? 27.827 17.627 8.088 1.00 143.39 1040 PRO A C 1
ATOM 7471 O O . PRO A 1 965 ? 28.444 16.734 8.687 1.00 142.01 1040 PRO A O 1
ATOM 7475 N N . LEU A 1 966 ? 27.143 17.399 6.966 1.00 145.03 1041 LEU A N 1
ATOM 7476 C CA . LEU A 1 966 ? 27.146 16.080 6.346 1.00 143.95 1041 LEU A CA 1
ATOM 7477 C C . LEU A 1 966 ? 28.562 15.652 5.980 1.00 151.76 1041 LEU A C 1
ATOM 7478 O O . LEU A 1 966 ? 28.970 14.517 6.245 1.00 150.89 1041 LEU A O 1
ATOM 7483 N N . MET A 1 967 ? 29.334 16.566 5.387 1.00 157.48 1042 MET A N 1
ATOM 7484 C CA . MET A 1 967 ? 30.704 16.261 4.979 1.00 155.89 1042 MET A CA 1
ATOM 7485 C C . MET A 1 967 ? 31.615 16.060 6.187 1.00 152.39 1042 MET A C 1
ATOM 7486 O O . MET A 1 967 ? 32.524 15.225 6.149 1.00 149.77 1042 MET A O 1
ATOM 7491 N N . SER A 1 968 ? 31.372 16.785 7.281 1.00 145.64 1043 SER A N 1
ATOM 7492 C CA . SER A 1 968 ? 32.184 16.599 8.482 1.00 136.08 1043 SER A CA 1
ATOM 7493 C C . SER A 1 968 ? 31.929 15.230 9.101 1.00 137.04 1043 SER A C 1
ATOM 7494 O O . SER A 1 968 ? 32.870 14.519 9.476 1.00 136.50 1043 SER A O 1
ATOM 7497 N N . TYR A 1 969 ? 30.656 14.838 9.204 1.00 143.39 1044 TYR A N 1
ATOM 7498 C CA . TYR A 1 969 ? 30.337 13.503 9.696 1.00 139.56 1044 TYR A CA 1
ATOM 7499 C C . TYR A 1 969 ? 30.884 12.435 8.757 1.00 136.05 1044 TYR A C 1
ATOM 7500 O O . TYR A 1 969 ? 31.340 11.376 9.205 1.00 121.46 1044 TYR A O 1
ATOM 7509 N N . ARG A 1 970 ? 30.863 12.707 7.449 1.00 143.09 1045 ARG A N 1
ATOM 7510 C CA . ARG A 1 970 ? 31.366 11.750 6.470 1.00 150.51 1045 ARG A CA 1
ATOM 7511 C C . ARG A 1 970 ? 32.870 11.553 6.615 1.00 152.07 1045 ARG A C 1
ATOM 7512 O O . ARG A 1 970 ? 33.371 10.428 6.495 1.00 148.51 1045 ARG A O 1
ATOM 7520 N N . ASN A 1 971 ? 33.604 12.638 6.874 1.00 149.55 1046 ASN A N 1
ATOM 7521 C CA . ASN A 1 971 ? 35.039 12.531 7.123 1.00 145.39 1046 ASN A CA 1
ATOM 7522 C C . ASN A 1 971 ? 35.312 11.792 8.424 1.00 136.99 1046 ASN A C 1
ATOM 7523 O O . ASN A 1 971 ? 36.201 10.934 8.489 1.00 135.85 1046 ASN A O 1
ATOM 7528 N N . SER A 1 972 ? 34.569 12.139 9.480 1.00 133.27 1047 SER A N 1
ATOM 7529 C CA . SER A 1 972 ? 34.741 11.471 10.764 1.00 114.93 1047 SER A CA 1
ATOM 7530 C C . SER A 1 972 ? 34.572 9.965 10.629 1.00 107.71 1047 SER A C 1
ATOM 7531 O O . SER A 1 972 ? 35.139 9.201 11.420 1.00 96.95 1047 SER A O 1
ATOM 7534 N N . LEU A 1 973 ? 33.815 9.523 9.631 1.00 116.72 1048 LEU A N 1
ATOM 7535 C CA . LEU A 1 973 ? 33.647 8.108 9.345 1.00 126.98 1048 LEU A CA 1
ATOM 7536 C C . LEU A 1 973 ? 34.818 7.577 8.524 1.00 131.03 1048 LEU A C 1
ATOM 7537 O O . LEU A 1 973 ? 35.249 6.439 8.700 1.00 144.47 1048 LEU A O 1
ATOM 7542 N N . LYS B 2 44 ? 67.695 20.933 23.130 1.00 105.89 321 LYS B N 1
ATOM 7543 C CA . LYS B 2 44 ? 69.102 20.828 23.484 1.00 109.32 321 LYS B CA 1
ATOM 7544 C C . LYS B 2 44 ? 69.252 19.832 24.632 1.00 118.65 321 LYS B C 1
ATOM 7545 O O . LYS B 2 44 ? 68.719 18.724 24.564 1.00 113.64 321 LYS B O 1
ATOM 7551 N N . ARG B 2 45 ? 69.966 20.215 25.686 1.00 124.92 322 ARG B N 1
ATOM 7552 C CA . ARG B 2 45 ? 70.129 19.321 26.821 1.00 108.84 322 ARG B CA 1
ATOM 7553 C C . ARG B 2 45 ? 68.922 19.411 27.749 1.00 107.63 322 ARG B C 1
ATOM 7554 O O . ARG B 2 45 ? 68.241 20.439 27.822 1.00 105.11 322 ARG B O 1
ATOM 7562 N N . LYS B 2 46 ? 68.654 18.315 28.457 1.00 109.21 323 LYS B N 1
ATOM 7563 C CA . LYS B 2 46 ? 67.559 18.270 29.417 1.00 103.36 323 LYS B CA 1
ATOM 7564 C C . LYS B 2 46 ? 67.951 18.794 30.792 1.00 96.99 323 LYS B C 1
ATOM 7565 O O . LYS B 2 46 ? 67.109 18.796 31.696 1.00 80.69 323 LYS B O 1
ATOM 7571 N N . LEU B 2 47 ? 69.196 19.234 30.971 1.00 98.62 324 LEU B N 1
ATOM 7572 C CA . LEU B 2 47 ? 69.634 19.735 32.266 1.00 92.84 324 LEU B CA 1
ATOM 7573 C C . LEU B 2 47 ? 68.833 20.967 32.664 1.00 83.49 324 LEU B C 1
ATOM 7574 O O . LEU B 2 47 ? 68.590 21.863 31.851 1.00 87.07 324 LEU B O 1
ATOM 7579 N N . ILE B 2 48 ? 68.424 21.007 33.928 1.00 83.93 325 ILE B N 1
ATOM 7580 C CA . ILE B 2 48 ? 67.588 22.089 34.436 1.00 76.24 325 ILE B CA 1
ATOM 7581 C C . ILE B 2 48 ? 68.482 23.290 34.725 1.00 74.13 325 ILE B C 1
ATOM 7582 O O . ILE B 2 48 ? 69.322 23.250 35.627 1.00 78.78 325 ILE B O 1
ATOM 7587 N N . VAL B 2 49 ? 68.306 24.360 33.953 1.00 65.47 326 VAL B N 1
ATOM 7588 C CA . VAL B 2 49 ? 69.057 25.598 34.122 1.00 74.42 326 VAL B CA 1
ATOM 7589 C C . VAL B 2 49 ? 68.049 26.712 34.367 1.00 74.87 326 VAL B C 1
ATOM 7590 O O . VAL B 2 49 ? 67.287 27.080 33.463 1.00 85.04 326 VAL B O 1
ATOM 7594 N N . ASP B 2 50 ? 68.040 27.250 35.585 1.00 72.50 327 ASP B N 1
ATOM 7595 C CA . ASP B 2 50 ? 67.126 28.325 35.960 1.00 79.04 327 ASP B CA 1
ATOM 7596 C C . ASP B 2 50 ? 67.801 29.664 35.684 1.00 74.86 327 ASP B C 1
ATOM 7597 O O . ASP B 2 50 ? 68.801 30.008 36.323 1.00 82.40 327 ASP B O 1
ATOM 7602 N N . SER B 2 51 ? 67.249 30.421 34.731 1.00 66.30 328 SER B N 1
ATOM 7603 C CA . SER B 2 51 ? 67.827 31.714 34.381 1.00 69.54 328 SER B CA 1
ATOM 7604 C C . SER B 2 51 ? 67.715 32.703 35.535 1.00 80.04 328 SER B C 1
ATOM 7605 O O . SER B 2 51 ? 68.636 33.492 35.775 1.00 88.20 328 SER B O 1
ATOM 7608 N N . VAL B 2 52 ? 66.600 32.675 36.259 1.00 88.08 329 VAL B N 1
ATOM 7609 C CA . VAL B 2 52 ? 66.398 33.513 37.434 1.00 91.61 329 VAL B CA 1
ATOM 7610 C C . VAL B 2 52 ? 66.422 32.601 38.653 1.00 93.38 329 VAL B C 1
ATOM 7611 O O . VAL B 2 52 ? 65.496 31.811 38.871 1.00 92.37 329 VAL B O 1
ATOM 7615 N N . LYS B 2 53 ? 67.487 32.709 39.443 1.00 82.49 330 LYS B N 1
ATOM 7616 C CA . LYS B 2 53 ? 67.671 31.892 40.634 1.00 85.92 330 LYS B CA 1
ATOM 7617 C C . LYS B 2 53 ? 67.054 32.509 41.879 1.00 86.90 330 LYS B C 1
ATOM 7618 O O . LYS B 2 53 ? 66.955 31.829 42.905 1.00 80.34 330 LYS B O 1
ATOM 7624 N N . GLU B 2 54 ? 66.636 33.770 41.815 1.00 85.13 331 GLU B N 1
ATOM 7625 C CA . GLU B 2 54 ? 66.274 34.528 42.999 1.00 73.18 331 GLU B CA 1
ATOM 7626 C C . GLU B 2 54 ? 64.944 35.233 42.794 1.00 82.38 331 GLU B C 1
ATOM 7627 O O . GLU B 2 54 ? 64.587 35.610 41.674 1.00 97.02 331 GLU B O 1
ATOM 7633 N N . LEU B 2 55 ? 64.219 35.418 43.893 1.00 74.17 332 LEU B N 1
ATOM 7634 C CA . LEU B 2 55 ? 63.054 36.290 43.897 1.00 69.78 332 LEU B CA 1
ATOM 7635 C C . LEU B 2 55 ? 63.527 37.729 44.065 1.00 77.58 332 LEU B C 1
ATOM 7636 O O . LEU B 2 55 ? 64.225 38.048 45.034 1.00 76.40 332 LEU B O 1
ATOM 7641 N N . ASP B 2 56 ? 63.162 38.593 43.121 1.00 71.34 333 ASP B N 1
ATOM 7642 C CA . ASP B 2 56 ? 63.582 39.984 43.188 1.00 77.82 333 ASP B CA 1
ATOM 7643 C C . ASP B 2 56 ? 62.976 40.668 44.410 1.00 81.62 333 ASP B C 1
ATOM 7644 O O . ASP B 2 56 ? 61.965 40.230 44.967 1.00 85.09 333 ASP B O 1
ATOM 7649 N N . SER B 2 57 ? 63.618 41.761 44.829 1.00 77.94 334 SER B N 1
ATOM 7650 C CA . SER B 2 57 ? 63.167 42.472 46.021 1.00 75.45 334 SER B CA 1
ATOM 7651 C C . SER B 2 57 ? 61.743 42.989 45.863 1.00 76.64 334 SER B C 1
ATOM 7652 O O . SER B 2 57 ? 61.002 43.080 46.850 1.00 67.28 334 SER B O 1
ATOM 7655 N N . LYS B 2 58 ? 61.339 43.324 44.635 1.00 83.86 335 LYS B N 1
ATOM 7656 C CA . LYS B 2 58 ? 59.980 43.808 44.421 1.00 83.74 335 LYS B CA 1
ATOM 7657 C C . LYS B 2 58 ? 58.960 42.708 44.685 1.00 82.86 335 LYS B C 1
ATOM 7658 O O . LYS B 2 58 ? 57.913 42.958 45.292 1.00 81.81 335 LYS B O 1
ATOM 7664 N N . THR B 2 59 ? 59.255 41.479 44.250 1.00 70.03 336 THR B N 1
ATOM 7665 C CA . THR B 2 59 ? 58.331 40.380 44.503 1.00 69.12 336 THR B CA 1
ATOM 7666 C C . THR B 2 59 ? 58.268 40.030 45.983 1.00 71.87 336 THR B C 1
ATOM 7667 O O . THR B 2 59 ? 57.203 39.656 46.481 1.00 81.87 336 THR B O 1
ATOM 7671 N N . ILE B 2 60 ? 59.382 40.161 46.705 1.00 60.89 337 ILE B N 1
ATOM 7672 C CA . ILE B 2 60 ? 59.355 39.920 48.145 1.00 63.81 337 ILE B CA 1
ATOM 7673 C C . ILE B 2 60 ? 58.532 40.992 48.850 1.00 69.31 337 ILE B C 1
ATOM 7674 O O . ILE B 2 60 ? 57.745 40.698 49.762 1.00 72.12 337 ILE B O 1
ATOM 7679 N N . ARG B 2 61 ? 58.695 42.251 48.437 1.00 62.98 338 ARG B N 1
ATOM 7680 C CA . ARG B 2 61 ? 57.877 43.318 49.000 1.00 75.62 338 ARG B CA 1
ATOM 7681 C C . ARG B 2 61 ? 56.401 43.105 48.685 1.00 83.35 338 ARG B C 1
ATOM 7682 O O . ARG B 2 61 ? 55.531 43.426 49.502 1.00 78.47 338 ARG B O 1
ATOM 7690 N N . ALA B 2 62 ? 56.098 42.565 47.503 1.00 72.56 339 ALA B N 1
ATOM 7691 C CA . ALA B 2 62 ? 54.710 42.285 47.152 1.00 72.17 339 ALA B CA 1
ATOM 7692 C C . ALA B 2 62 ? 54.150 41.141 47.988 1.00 77.85 339 ALA B C 1
ATOM 7693 O O . ALA B 2 62 ? 52.993 41.188 48.422 1.00 89.53 339 ALA B O 1
ATOM 7695 N N . GLN B 2 63 ? 54.955 40.099 48.208 1.00 68.22 340 GLN B N 1
ATOM 7696 C CA . GLN B 2 63 ? 54.561 39.021 49.109 1.00 67.77 340 GLN B CA 1
ATOM 7697 C C . GLN B 2 63 ? 54.249 39.560 50.499 1.00 71.47 340 GLN B C 1
ATOM 7698 O O . GLN B 2 63 ? 53.276 39.139 51.136 1.00 68.13 340 GLN B O 1
ATOM 7704 N N . LEU B 2 64 ? 55.068 40.498 50.983 1.00 63.67 341 LEU B N 1
ATOM 7705 C CA . LEU B 2 64 ? 54.852 41.054 52.316 1.00 71.11 341 LEU B CA 1
ATOM 7706 C C . LEU B 2 64 ? 53.630 41.966 52.355 1.00 79.71 341 LEU B C 1
ATOM 7707 O O . LEU B 2 64 ? 52.909 42.004 53.359 1.00 74.64 341 LEU B O 1
ATOM 7712 N N . SER B 2 65 ? 53.379 42.705 51.271 1.00 82.00 342 SER B N 1
ATOM 7713 C CA . SER B 2 65 ? 52.317 43.705 51.276 1.00 74.23 342 SER B CA 1
ATOM 7714 C C . SER B 2 65 ? 50.941 43.077 51.092 1.00 73.47 342 SER B C 1
ATOM 7715 O O . SER B 2 65 ? 49.984 43.469 51.770 1.00 88.12 342 SER B O 1
ATOM 7718 N N . ASP B 2 66 ? 50.819 42.112 50.185 1.00 72.02 343 ASP B N 1
ATOM 7719 C CA . ASP B 2 66 ? 49.549 41.460 49.894 1.00 78.85 343 ASP B CA 1
ATOM 7720 C C . ASP B 2 66 ? 49.708 39.958 50.064 1.00 86.46 343 ASP B C 1
ATOM 7721 O O . ASP B 2 66 ? 50.500 39.328 49.352 1.00 87.48 343 ASP B O 1
ATOM 7726 N N . TYR B 2 67 ? 48.965 39.388 51.011 1.00 79.70 344 TYR B N 1
ATOM 7727 C CA . TYR B 2 67 ? 48.867 37.944 51.167 1.00 78.62 344 TYR B CA 1
ATOM 7728 C C . TYR B 2 67 ? 47.420 37.486 51.034 1.00 70.76 344 TYR B C 1
ATOM 7729 O O . TYR B 2 67 ? 47.021 36.470 51.609 1.00 75.01 344 TYR B O 1
ATOM 7738 N N . SER B 2 68 ? 46.626 38.239 50.267 1.00 72.29 345 SER B N 1
ATOM 7739 C CA . SER B 2 68 ? 45.234 37.868 50.044 1.00 73.89 345 SER B CA 1
ATOM 7740 C C . SER B 2 68 ? 45.123 36.581 49.240 1.00 73.73 345 SER B C 1
ATOM 7741 O O . SER B 2 68 ? 44.197 35.790 49.454 1.00 76.20 345 SER B O 1
ATOM 7744 N N . ASP B 2 69 ? 46.060 36.346 48.318 1.00 68.56 346 ASP B N 1
ATOM 7745 C CA . ASP B 2 69 ? 46.010 35.143 47.495 1.00 58.43 346 ASP B CA 1
ATOM 7746 C C . ASP B 2 69 ? 46.232 33.876 48.307 1.00 70.24 346 ASP B C 1
ATOM 7747 O O . ASP B 2 69 ? 45.866 32.790 47.848 1.00 81.48 346 ASP B O 1
ATOM 7752 N N . ILE B 2 70 ? 46.815 33.989 49.496 1.00 71.49 347 ILE B N 1
ATOM 7753 C CA . ILE B 2 70 ? 47.172 32.835 50.306 1.00 68.03 347 ILE B CA 1
ATOM 7754 C C . ILE B 2 70 ? 46.333 32.760 51.583 1.00 70.51 347 ILE B C 1
ATOM 7755 O O . ILE B 2 70 ? 46.689 32.049 52.521 1.00 66.46 347 ILE B O 1
ATOM 7760 N N . VAL B 2 71 ? 45.209 33.472 51.623 1.00 75.79 348 VAL B N 1
ATOM 7761 C CA . VAL B 2 71 ? 44.219 33.319 52.679 1.00 68.99 348 VAL B CA 1
ATOM 7762 C C . VAL B 2 71 ? 42.890 32.959 52.031 1.00 78.34 348 VAL B C 1
ATOM 7763 O O . VAL B 2 71 ? 42.689 33.137 50.827 1.00 83.01 348 VAL B O 1
ATOM 7767 N N . THR B 2 72 ? 41.976 32.442 52.848 1.00 79.42 349 THR B N 1
ATOM 7768 C CA . THR B 2 72 ? 40.676 32.012 52.357 1.00 72.52 349 THR B CA 1
ATOM 7769 C C . THR B 2 72 ? 39.631 32.263 53.437 1.00 61.71 349 THR B C 1
ATOM 7770 O O . THR B 2 72 ? 39.947 32.699 54.548 1.00 67.02 349 THR B O 1
ATOM 7774 N N . THR B 2 73 ? 38.376 31.985 53.100 1.00 69.43 350 THR B N 1
ATOM 7775 C CA . THR B 2 73 ? 37.273 32.126 54.037 1.00 75.62 350 THR B CA 1
ATOM 7776 C C . THR B 2 73 ? 37.045 30.822 54.793 1.00 74.53 350 THR B C 1
ATOM 7777 O O . THR B 2 73 ? 37.659 29.792 54.513 1.00 78.16 350 THR B O 1
ATOM 7781 N N . LEU B 2 74 ? 36.133 30.875 55.759 1.00 64.48 351 LEU B N 1
ATOM 7782 C CA . LEU B 2 74 ? 35.894 29.741 56.641 1.00 64.15 351 LEU B CA 1
ATOM 7783 C C . LEU B 2 74 ? 34.905 28.779 55.994 1.00 71.26 351 LEU B C 1
ATOM 7784 O O . LEU B 2 74 ? 33.805 29.178 55.599 1.00 84.64 351 LEU B O 1
ATOM 7789 N N . ASP B 2 75 ? 35.297 27.510 55.886 1.00 63.75 352 ASP B N 1
ATOM 7790 C CA . ASP B 2 75 ? 34.405 26.465 55.386 1.00 65.01 352 ASP B CA 1
ATOM 7791 C C . ASP B 2 75 ? 33.620 25.925 56.574 1.00 72.58 352 ASP B C 1
ATOM 7792 O O . ASP B 2 75 ? 34.059 25.015 57.280 1.00 68.39 352 ASP B O 1
ATOM 7797 N N . LEU B 2 76 ? 32.439 26.497 56.791 1.00 72.17 353 LEU B N 1
ATOM 7798 C CA . LEU B 2 76 ? 31.633 26.150 57.952 1.00 65.90 353 LEU B CA 1
ATOM 7799 C C . LEU B 2 76 ? 31.144 24.709 57.872 1.00 65.49 353 LEU B C 1
ATOM 7800 O O . LEU B 2 76 ? 30.709 24.238 56.818 1.00 66.90 353 LEU B O 1
ATOM 7805 N N . ALA B 2 77 ? 31.221 24.008 59.001 1.00 51.06 354 ALA B N 1
ATOM 7806 C CA . ALA B 2 77 ? 30.543 22.734 59.146 1.00 61.35 354 ALA B CA 1
ATOM 7807 C C . ALA B 2 77 ? 29.031 22.963 59.171 1.00 76.55 354 ALA B C 1
ATOM 7808 O O . ALA B 2 77 ? 28.575 24.083 59.414 1.00 78.10 354 ALA B O 1
ATOM 7810 N N . PRO B 2 78 ? 28.237 21.924 58.903 1.00 68.89 355 PRO B N 1
ATOM 7811 C CA . PRO B 2 78 ? 26.772 22.088 58.812 1.00 59.05 355 PRO B CA 1
ATOM 7812 C C . PRO B 2 78 ? 26.207 22.846 60.000 1.00 61.47 355 PRO B C 1
ATOM 7813 O O . PRO B 2 78 ? 26.275 22.373 61.146 1.00 59.64 355 PRO B O 1
ATOM 7817 N N . PRO B 2 79 ? 25.635 24.033 59.764 1.00 53.65 356 PRO B N 1
ATOM 7818 C CA . PRO B 2 79 ? 25.160 24.864 60.879 1.00 63.73 356 PRO B CA 1
ATOM 7819 C C . PRO B 2 79 ? 23.814 24.429 61.443 1.00 66.96 356 PRO B C 1
ATOM 7820 O O . PRO B 2 79 ? 23.584 24.555 62.650 1.00 70.55 356 PRO B O 1
ATOM 7824 N N . THR B 2 80 ? 22.916 23.926 60.602 1.00 67.46 357 THR B N 1
ATOM 7825 C CA . THR B 2 80 ? 21.619 23.458 61.066 1.00 61.73 357 THR B CA 1
ATOM 7826 C C . THR B 2 80 ? 21.606 21.936 61.134 1.00 58.97 357 THR B C 1
ATOM 7827 O O . THR B 2 80 ? 22.339 21.257 60.410 1.00 61.84 357 THR B O 1
ATOM 7831 N N . LYS B 2 81 ? 20.760 21.406 62.021 1.00 56.60 358 LYS B N 1
ATOM 7832 C CA . LYS B 2 81 ? 20.612 19.957 62.129 1.00 50.07 358 LYS B CA 1
ATOM 7833 C C . LYS B 2 81 ? 20.157 19.348 60.811 1.00 66.61 358 LYS B C 1
ATOM 7834 O O . LYS B 2 81 ? 20.560 18.232 60.461 1.00 66.95 358 LYS B O 1
ATOM 7840 N N . LYS B 2 82 ? 19.303 20.060 60.074 1.00 70.23 359 LYS B N 1
ATOM 7841 C CA . LYS B 2 82 ? 18.800 19.525 58.812 1.00 87.40 359 LYS B CA 1
ATOM 7842 C C . LYS B 2 82 ? 19.918 19.412 57.784 1.00 75.05 359 LYS B C 1
ATOM 7843 O O . LYS B 2 82 ? 19.971 18.441 57.023 1.00 67.77 359 LYS B O 1
ATOM 7849 N N . LEU B 2 83 ? 20.823 20.395 57.743 1.00 72.99 360 LEU B N 1
ATOM 7850 C CA . LEU B 2 83 ? 21.947 20.322 56.812 1.00 73.65 360 LEU B CA 1
ATOM 7851 C C . LEU B 2 83 ? 22.873 19.161 57.155 1.00 74.46 360 LEU B C 1
ATOM 7852 O O . LEU B 2 83 ? 23.420 18.510 56.261 1.00 76.09 360 LEU B O 1
ATOM 7857 N N . MET B 2 84 ? 23.049 18.882 58.446 1.00 64.47 361 MET B N 1
ATOM 7858 C CA . MET B 2 84 ? 23.858 17.747 58.884 1.00 61.23 361 MET B CA 1
ATOM 7859 C C . MET B 2 84 ? 23.199 16.427 58.480 1.00 81.80 361 MET B C 1
ATOM 7860 O O . MET B 2 84 ? 23.848 15.512 57.937 1.00 80.01 361 MET B O 1
ATOM 7865 N N . MET B 2 85 ? 21.888 16.329 58.715 1.00 79.89 362 MET B N 1
ATOM 7866 C CA . MET B 2 85 ? 21.146 15.148 58.301 1.00 82.54 362 MET B CA 1
ATOM 7867 C C . MET B 2 85 ? 21.219 14.967 56.791 1.00 77.42 362 MET B C 1
ATOM 7868 O O . MET B 2 85 ? 21.245 13.838 56.297 1.00 83.96 362 MET B O 1
ATOM 7873 N N . TRP B 2 86 ? 21.234 16.068 56.036 1.00 76.74 363 TRP B N 1
ATOM 7874 C CA . TRP B 2 86 ? 21.349 15.954 54.587 1.00 82.31 363 TRP B CA 1
ATOM 7875 C C . TRP B 2 86 ? 22.760 15.565 54.174 1.00 78.25 363 TRP B C 1
ATOM 7876 O O . TRP B 2 86 ? 22.941 14.872 53.167 1.00 74.86 363 TRP B O 1
ATOM 7887 N N . LYS B 2 87 ? 23.767 16.015 54.925 1.00 77.34 364 LYS B N 1
ATOM 7888 C CA . LYS B 2 87 ? 25.132 15.560 54.686 1.00 62.61 364 LYS B CA 1
ATOM 7889 C C . LYS B 2 87 ? 25.224 14.047 54.778 1.00 76.20 364 LYS B C 1
ATOM 7890 O O . LYS B 2 87 ? 25.924 13.411 53.982 1.00 101.57 364 LYS B O 1
ATOM 7896 N N . GLU B 2 88 ? 24.531 13.446 55.745 1.00 82.09 365 GLU B N 1
ATOM 7897 C CA . GLU B 2 88 ? 24.573 11.983 55.797 1.00 74.80 365 GLU B CA 1
ATOM 7898 C C . GLU B 2 88 ? 23.617 11.347 54.784 1.00 80.39 365 GLU B C 1
ATOM 7899 O O . GLU B 2 88 ? 24.035 10.553 53.934 1.00 86.62 365 GLU B O 1
ATOM 7905 N N . THR B 2 89 ? 22.329 11.699 54.850 1.00 80.64 366 THR B N 1
ATOM 7906 C CA . THR B 2 89 ? 21.306 11.024 54.052 1.00 76.43 366 THR B CA 1
ATOM 7907 C C . THR B 2 89 ? 21.420 11.371 52.572 1.00 78.80 366 THR B C 1
ATOM 7908 O O . THR B 2 89 ? 21.222 10.505 51.711 1.00 79.17 366 THR B O 1
ATOM 7912 N N . GLY B 2 90 ? 21.704 12.631 52.254 1.00 73.75 367 GLY B N 1
ATOM 7913 C CA . GLY B 2 90 ? 21.890 13.012 50.871 1.00 67.30 367 GLY B CA 1
ATOM 7914 C C . GLY B 2 90 ? 23.130 12.382 50.268 1.00 85.32 367 GLY B C 1
ATOM 7915 O O . GLY B 2 90 ? 24.020 11.889 50.961 1.00 97.65 367 GLY B O 1
ATOM 7916 N N . GLY B 2 91 ? 23.187 12.404 48.941 1.00 69.73 368 GLY B N 1
ATOM 7917 C CA . GLY B 2 91 ? 24.286 11.776 48.240 1.00 76.18 368 GLY B CA 1
ATOM 7918 C C . GLY B 2 91 ? 23.878 10.442 47.660 1.00 78.16 368 GLY B C 1
ATOM 7919 O O . GLY B 2 91 ? 23.184 9.662 48.321 1.00 75.33 368 GLY B O 1
ATOM 7920 N N . VAL B 2 92 ? 24.315 10.169 46.426 1.00 80.50 369 VAL B N 1
ATOM 7921 C CA . VAL B 2 92 ? 23.835 9.000 45.690 1.00 77.26 369 VAL B CA 1
ATOM 7922 C C . VAL B 2 92 ? 24.047 7.721 46.491 1.00 79.32 369 VAL B C 1
ATOM 7923 O O . VAL B 2 92 ? 23.190 6.825 46.491 1.00 79.24 369 VAL B O 1
ATOM 7927 N N . GLU B 2 93 ? 25.165 7.640 47.224 1.00 82.46 370 GLU B N 1
ATOM 7928 C CA . GLU B 2 93 ? 25.498 6.429 47.971 1.00 85.04 370 GLU B CA 1
ATOM 7929 C C . GLU B 2 93 ? 24.372 6.037 48.914 1.00 81.30 370 GLU B C 1
ATOM 7930 O O . GLU B 2 93 ? 24.069 4.849 49.076 1.00 89.88 370 GLU B O 1
ATOM 7936 N N . LYS B 2 94 ? 23.738 7.025 49.542 1.00 73.56 371 LYS B N 1
ATOM 7937 C CA . LYS B 2 94 ? 22.640 6.793 50.467 1.00 75.54 371 LYS B CA 1
ATOM 7938 C C . LYS B 2 94 ? 21.288 7.001 49.808 1.00 77.00 371 LYS B C 1
ATOM 7939 O O . LYS B 2 94 ? 20.344 6.260 50.095 1.00 73.33 371 LYS B O 1
ATOM 7945 N N . LEU B 2 95 ? 21.186 7.994 48.915 1.00 73.24 372 LEU B N 1
ATOM 7946 C CA . LEU B 2 95 ? 19.930 8.269 48.221 1.00 62.17 372 LEU B CA 1
ATOM 7947 C C . LEU B 2 95 ? 19.418 7.040 47.483 1.00 63.25 372 LEU B C 1
ATOM 7948 O O . LEU B 2 95 ? 18.247 6.668 47.614 1.00 71.91 372 LEU B O 1
ATOM 7953 N N . PHE B 2 96 ? 20.280 6.393 46.695 1.00 68.15 373 PHE B N 1
ATOM 7954 C CA . PHE B 2 96 ? 19.812 5.248 45.922 1.00 67.95 373 PHE B CA 1
ATOM 7955 C C . PHE B 2 96 ? 19.580 4.010 46.777 1.00 72.80 373 PHE B C 1
ATOM 7956 O O . PHE B 2 96 ? 19.069 3.012 46.258 1.00 76.81 373 PHE B O 1
ATOM 7964 N N . PHE B 2 97 ? 19.927 4.050 48.063 1.00 60.19 374 PHE B N 1
ATOM 7965 C CA . PHE B 2 97 ? 19.746 2.911 48.948 1.00 65.45 374 PHE B CA 1
ATOM 7966 C C . PHE B 2 97 ? 18.776 3.192 50.086 1.00 74.34 374 PHE B C 1
ATOM 7967 O O . PHE B 2 97 ? 18.604 2.333 50.959 1.00 75.01 374 PHE B O 1
ATOM 7975 N N . LEU B 2 98 ? 18.138 4.357 50.097 1.00 77.63 375 LEU B N 1
ATOM 7976 C CA . LEU B 2 98 ? 17.229 4.781 51.149 1.00 60.78 375 LEU B CA 1
ATOM 7977 C C . LEU B 2 98 ? 15.910 5.242 50.545 1.00 69.27 375 LEU B C 1
ATOM 7978 O O . LEU B 2 98 ? 15.886 5.788 49.437 1.00 72.05 375 LEU B O 1
ATOM 7983 N N . PRO B 2 99 ? 14.800 5.046 51.254 1.00 75.45 376 PRO B N 1
ATOM 7984 C CA . PRO B 2 99 ? 13.494 5.387 50.683 1.00 71.80 376 PRO B CA 1
ATOM 7985 C C . PRO B 2 99 ? 13.284 6.889 50.631 1.00 71.91 376 PRO B C 1
ATOM 7986 O O . PRO B 2 99 ? 13.888 7.651 51.389 1.00 71.11 376 PRO B O 1
ATOM 7990 N N . ALA B 2 100 ? 12.412 7.314 49.716 1.00 70.27 377 ALA B N 1
ATOM 7991 C CA . ALA B 2 100 ? 12.074 8.729 49.634 1.00 63.98 377 ALA B CA 1
ATOM 7992 C C . ALA B 2 100 ? 11.260 9.168 50.846 1.00 65.63 377 ALA B C 1
ATOM 7993 O O . ALA B 2 100 ? 11.421 10.292 51.336 1.00 67.35 377 ALA B O 1
ATOM 7995 N N . GLN B 2 101 ? 10.379 8.296 51.341 1.00 64.82 378 GLN B N 1
ATOM 7996 C CA . GLN B 2 101 ? 9.642 8.554 52.568 1.00 61.60 378 GLN B CA 1
ATOM 7997 C C . GLN B 2 101 ? 10.330 7.833 53.715 1.00 67.56 378 GLN B C 1
ATOM 7998 O O . GLN B 2 101 ? 10.303 6.593 53.756 1.00 70.59 378 GLN B O 1
ATOM 8004 N N . PRO B 2 102 ? 10.949 8.546 54.655 1.00 57.16 379 PRO B N 1
ATOM 8005 C CA . PRO B 2 102 ? 11.746 7.879 55.693 1.00 45.54 379 PRO B CA 1
ATOM 8006 C C . PRO B 2 102 ? 10.917 6.904 56.517 1.00 55.84 379 PRO B C 1
ATOM 8007 O O . PRO B 2 102 ? 9.841 7.240 57.017 1.00 62.46 379 PRO B O 1
ATOM 8011 N N . LEU B 2 103 ? 11.430 5.683 56.644 1.00 63.27 380 LEU B N 1
ATOM 8012 C CA . LEU B 2 103 ? 10.812 4.639 57.450 1.00 67.60 380 LEU B CA 1
ATOM 8013 C C . LEU B 2 103 ? 11.631 4.472 58.722 1.00 71.17 380 LEU B C 1
ATOM 8014 O O . LEU B 2 103 ? 12.808 4.098 58.664 1.00 77.81 380 LEU B O 1
ATOM 8019 N N . TRP B 2 104 ? 11.008 4.749 59.866 1.00 64.33 381 TRP B N 1
ATOM 8020 C CA . TRP B 2 104 ? 11.743 4.844 61.120 1.00 64.66 381 TRP B CA 1
ATOM 8021 C C . TRP B 2 104 ? 11.964 3.496 61.790 1.00 69.26 381 TRP B C 1
ATOM 8022 O O . TRP B 2 104 ? 12.813 3.400 62.683 1.00 82.10 381 TRP B O 1
ATOM 8033 N N . ASN B 2 105 ? 11.231 2.463 61.389 1.00 68.30 382 ASN B N 1
ATOM 8034 C CA . ASN B 2 105 ? 11.454 1.112 61.882 1.00 71.36 382 ASN B CA 1
ATOM 8035 C C . ASN B 2 105 ? 12.222 0.315 60.837 1.00 79.36 382 ASN B C 1
ATOM 8036 O O . ASN B 2 105 ? 11.889 0.359 59.648 1.00 85.38 382 ASN B O 1
ATOM 8041 N N . ASN B 2 106 ? 13.250 -0.410 61.286 1.00 85.32 383 ASN B N 1
ATOM 8042 C CA . ASN B 2 106 ? 14.072 -1.188 60.367 1.00 98.01 383 ASN B CA 1
ATOM 8043 C C . ASN B 2 106 ? 13.274 -2.271 59.657 1.00 90.11 383 ASN B C 1
ATOM 8044 O O . ASN B 2 106 ? 13.687 -2.728 58.586 1.00 89.64 383 ASN B O 1
ATOM 8049 N N . ARG B 2 107 ? 12.140 -2.688 60.222 1.00 74.54 384 ARG B N 1
ATOM 8050 C CA . ARG B 2 107 ? 11.320 -3.698 59.563 1.00 69.56 384 ARG B CA 1
ATOM 8051 C C . ARG B 2 107 ? 10.667 -3.142 58.305 1.00 78.80 384 ARG B C 1
ATOM 8052 O O . ARG B 2 107 ? 10.617 -3.820 57.272 1.00 88.34 384 ARG B O 1
ATOM 8060 N N . LEU B 2 108 ? 10.159 -1.910 58.371 1.00 73.42 385 LEU B N 1
ATOM 8061 C CA . LEU B 2 108 ? 9.598 -1.281 57.180 1.00 71.00 385 LEU B CA 1
ATOM 8062 C C . LEU B 2 108 ? 10.688 -0.969 56.163 1.00 78.06 385 LEU B C 1
ATOM 8063 O O . LEU B 2 108 ? 10.495 -1.167 54.957 1.00 85.18 385 LEU B O 1
ATOM 8068 N N . LEU B 2 109 ? 11.841 -0.486 56.635 1.00 81.40 386 LEU B N 1
ATOM 8069 C CA . LEU B 2 109 ? 12.959 -0.187 55.744 1.00 72.97 386 LEU B CA 1
ATOM 8070 C C . LEU B 2 109 ? 13.457 -1.436 55.030 1.00 71.80 386 LEU B C 1
ATOM 8071 O O . LEU B 2 109 ? 13.881 -1.368 53.867 1.00 66.64 386 LEU B O 1
ATOM 8076 N N . LYS B 2 110 ? 13.426 -2.582 55.719 1.00 64.46 387 LYS B N 1
ATOM 8077 C CA . LYS B 2 110 ? 13.939 -3.822 55.149 1.00 68.08 387 LYS B CA 1
ATOM 8078 C C . LYS B 2 110 ? 13.214 -4.193 53.869 1.00 70.77 387 LYS B C 1
ATOM 8079 O O . LYS B 2 110 ? 13.814 -4.794 52.977 1.00 75.05 387 LYS B O 1
ATOM 8085 N N . LEU B 2 111 ? 11.932 -3.842 53.758 1.00 77.87 388 LEU B N 1
ATOM 8086 C CA . LEU B 2 111 ? 11.185 -4.120 52.536 1.00 80.25 388 LEU B CA 1
ATOM 8087 C C . LEU B 2 111 ? 11.793 -3.367 51.358 1.00 80.42 388 LEU B C 1
ATOM 8088 O O . LEU B 2 111 ? 12.135 -3.958 50.320 1.00 97.98 388 LEU B O 1
ATOM 8093 N N . PHE B 2 112 ? 11.950 -2.051 51.519 1.00 70.70 389 PHE B N 1
ATOM 8094 C CA . PHE B 2 112 ? 12.603 -1.226 50.509 1.00 74.24 389 PHE B CA 1
ATOM 8095 C C . PHE B 2 112 ? 13.982 -1.772 50.157 1.00 79.79 389 PHE B C 1
ATOM 8096 O O . PHE B 2 112 ? 14.333 -1.888 48.978 1.00 80.21 389 PHE B O 1
ATOM 8104 N N . THR B 2 113 ? 14.777 -2.125 51.173 1.00 82.52 390 THR B N 1
ATOM 8105 C CA . THR B 2 113 ? 16.151 -2.549 50.909 1.00 77.56 390 THR B CA 1
ATOM 8106 C C . THR B 2 113 ? 16.202 -3.892 50.188 1.00 80.20 390 THR B C 1
ATOM 8107 O O . THR B 2 113 ? 16.991 -4.062 49.251 1.00 87.23 390 THR B O 1
ATOM 8111 N N . ARG B 2 114 ? 15.382 -4.862 50.609 1.00 75.84 391 ARG B N 1
ATOM 8112 C CA . ARG B 2 114 ? 15.392 -6.161 49.949 1.00 82.38 391 ARG B CA 1
ATOM 8113 C C . ARG B 2 114 ? 14.913 -6.045 48.513 1.00 84.37 391 ARG B C 1
ATOM 8114 O O . ARG B 2 114 ? 15.364 -6.807 47.651 1.00 80.25 391 ARG B O 1
ATOM 8122 N N . CYS B 2 115 ? 14.002 -5.107 48.229 1.00 94.55 392 CYS B N 1
ATOM 8123 C CA . CYS B 2 115 ? 13.654 -4.889 46.829 1.00 96.18 392 CYS B CA 1
ATOM 8124 C C . CYS B 2 115 ? 14.786 -4.244 46.039 1.00 106.75 392 CYS B C 1
ATOM 8125 O O . CYS B 2 115 ? 14.833 -4.408 44.816 1.00 108.12 392 CYS B O 1
ATOM 8128 N N . LEU B 2 116 ? 15.705 -3.546 46.701 1.00 115.10 393 LEU B N 1
ATOM 8129 C CA . LEU B 2 116 ? 16.826 -2.931 46.000 1.00 109.05 393 LEU B CA 1
ATOM 8130 C C . LEU B 2 116 ? 17.796 -3.996 45.500 1.00 117.58 393 LEU B C 1
ATOM 8131 O O . LEU B 2 116 ? 18.128 -4.941 46.221 1.00 129.46 393 LEU B O 1
ATOM 8136 N N . THR B 2 117 ? 18.257 -3.830 44.261 1.00 119.25 394 THR B N 1
ATOM 8137 C CA . THR B 2 117 ? 19.133 -4.799 43.597 1.00 120.23 394 THR B CA 1
ATOM 8138 C C . THR B 2 117 ? 18.536 -6.202 43.614 1.00 110.58 394 THR B C 1
ATOM 8139 O O . THR B 2 117 ? 17.446 -6.427 43.092 1.00 119.95 394 THR B O 1
ATOM 8143 N N . ASP C 3 8 ? 62.707 47.653 63.039 1.00 92.38 224 ASP C N 1
ATOM 8144 C CA . ASP C 3 8 ? 63.646 48.157 62.044 1.00 98.90 224 ASP C CA 1
ATOM 8145 C C . ASP C 3 8 ? 64.340 47.005 61.329 1.00 91.21 224 ASP C C 1
ATOM 8146 O O . ASP C 3 8 ? 64.416 46.978 60.101 1.00 92.72 224 ASP C O 1
ATOM 8151 N N . GLU C 3 9 ? 64.847 46.055 62.119 1.00 92.81 225 GLU C N 1
ATOM 8152 C CA . GLU C 3 9 ? 65.507 44.884 61.553 1.00 81.52 225 GLU C CA 1
ATOM 8153 C C . GLU C 3 9 ? 64.559 44.076 60.677 1.00 84.30 225 GLU C C 1
ATOM 8154 O O . GLU C 3 9 ? 64.988 43.466 59.690 1.00 80.72 225 GLU C O 1
ATOM 8160 N N . TYR C 3 10 ? 63.270 44.065 61.019 1.00 80.14 226 TYR C N 1
ATOM 8161 C CA . TYR C 3 10 ? 62.275 43.305 60.274 1.00 72.98 226 TYR C CA 1
ATOM 8162 C C . TYR C 3 10 ? 61.784 44.024 59.025 1.00 69.99 226 TYR C C 1
ATOM 8163 O O . TYR C 3 10 ? 61.013 43.439 58.257 1.00 82.39 226 TYR C O 1
ATOM 8172 N N . GLU C 3 11 ? 62.207 45.265 58.802 1.00 73.22 227 GLU C N 1
ATOM 8173 C CA . GLU C 3 11 ? 61.854 45.984 57.586 1.00 89.77 227 GLU C CA 1
ATOM 8174 C C . GLU C 3 11 ? 62.795 45.569 56.459 1.00 72.26 227 GLU C C 1
ATOM 8175 O O . GLU C 3 11 ? 64.019 45.661 56.590 1.00 80.24 227 GLU C O 1
ATOM 8181 N N . PHE C 3 12 ? 62.217 45.109 55.353 1.00 66.40 228 PHE C N 1
ATOM 8182 C CA . PHE C 3 12 ? 62.963 44.379 54.333 1.00 63.90 228 PHE C CA 1
ATOM 8183 C C . PHE C 3 12 ? 63.681 45.354 53.404 1.00 84.69 228 PHE C C 1
ATOM 8184 O O . PHE C 3 12 ? 63.043 46.204 52.774 1.00 103.01 228 PHE C O 1
ATOM 8192 N N . ASP C 3 13 ? 65.009 45.223 53.307 1.00 85.07 229 ASP C N 1
ATOM 8193 C CA . ASP C 3 13 ? 65.818 46.110 52.480 1.00 79.72 229 ASP C CA 1
ATOM 8194 C C . ASP C 3 13 ? 66.854 45.369 51.643 1.00 86.30 229 ASP C C 1
ATOM 8195 O O . ASP C 3 13 ? 67.762 46.009 51.097 1.00 112.33 229 ASP C O 1
ATOM 8200 N N . GLU C 3 14 ? 66.746 44.049 51.520 1.00 87.13 230 GLU C N 1
ATOM 8201 C CA . GLU C 3 14 ? 67.743 43.270 50.797 1.00 86.92 230 GLU C CA 1
ATOM 8202 C C . GLU C 3 14 ? 67.579 43.435 49.289 1.00 97.78 230 GLU C C 1
ATOM 8203 O O . GLU C 3 14 ? 66.472 43.621 48.777 1.00 105.54 230 GLU C O 1
ATOM 8209 N N . ASP C 3 15 ? 68.702 43.361 48.575 1.00 89.49 231 ASP C N 1
ATOM 8210 C CA . ASP C 3 15 ? 68.690 43.384 47.120 1.00 102.28 231 ASP C CA 1
ATOM 8211 C C . ASP C 3 15 ? 69.860 42.561 46.606 1.00 110.54 231 ASP C C 1
ATOM 8212 O O . ASP C 3 15 ? 70.946 42.580 47.194 1.00 103.48 231 ASP C O 1
ATOM 8217 N N . ASP C 3 16 ? 69.635 41.847 45.505 1.00 117.19 232 ASP C N 1
ATOM 8218 C CA . ASP C 3 16 ? 70.638 40.947 44.948 1.00 121.13 232 ASP C CA 1
ATOM 8219 C C . ASP C 3 16 ? 70.698 41.145 43.436 1.00 105.99 232 ASP C C 1
ATOM 8220 O O . ASP C 3 16 ? 70.059 42.043 42.878 1.00 114.90 232 ASP C O 1
ATOM 8225 N N . GLU C 3 17 ? 71.472 40.283 42.777 1.00 98.23 233 GLU C N 1
ATOM 8226 C CA . GLU C 3 17 ? 71.802 40.350 41.356 1.00 106.57 233 GLU C CA 1
ATOM 8227 C C . GLU C 3 17 ? 72.545 41.629 40.987 1.00 112.53 233 GLU C C 1
ATOM 8228 O O . GLU C 3 17 ? 72.781 41.887 39.800 1.00 98.03 233 GLU C O 1
ATOM 8234 N N . GLN C 3 18 ? 72.915 42.439 41.980 1.00 112.84 234 GLN C N 1
ATOM 8235 C CA . GLN C 3 18 ? 73.825 43.565 41.809 1.00 102.36 234 GLN C CA 1
ATOM 8236 C C . GLN C 3 18 ? 75.022 43.448 42.745 1.00 113.88 234 GLN C C 1
ATOM 8237 O O . GLN C 3 18 ? 75.677 44.452 43.044 1.00 122.44 234 GLN C O 1
ATOM 8243 N N . ASP C 3 19 ? 75.312 42.237 43.211 1.00 118.60 235 ASP C N 1
ATOM 8244 C CA . ASP C 3 19 ? 76.408 42.000 44.136 1.00 119.52 235 ASP C CA 1
ATOM 8245 C C . ASP C 3 19 ? 77.733 41.947 43.388 1.00 123.25 235 ASP C C 1
ATOM 8246 O O . ASP C 3 19 ? 77.809 41.473 42.250 1.00 116.39 235 ASP C O 1
ATOM 8251 N N . ARG C 3 20 ? 78.786 42.429 44.042 1.00 124.35 236 ARG C N 1
ATOM 8252 C CA . ARG C 3 20 ? 80.108 42.426 43.432 1.00 128.80 236 ARG C CA 1
ATOM 8253 C C . ARG C 3 20 ? 80.713 41.030 43.536 1.00 124.14 236 ARG C C 1
ATOM 8254 O O . ARG C 3 20 ? 80.714 40.421 44.610 1.00 119.36 236 ARG C O 1
ATOM 8262 N N . VAL C 3 21 ? 81.215 40.528 42.415 1.00 121.98 237 VAL C N 1
ATOM 8263 C CA . VAL C 3 21 ? 81.729 39.154 42.359 1.00 135.39 237 VAL C CA 1
ATOM 8264 C C . VAL C 3 21 ? 82.976 39.044 43.228 1.00 146.84 237 VAL C C 1
ATOM 8265 O O . VAL C 3 21 ? 83.760 40.007 43.305 1.00 160.26 237 VAL C O 1
ATOM 8269 N N . PRO C 3 22 ? 83.206 37.910 43.894 1.00 131.38 238 PRO C N 1
ATOM 8270 C CA . PRO C 3 22 ? 84.397 37.784 44.726 1.00 124.57 238 PRO C CA 1
ATOM 8271 C C . PRO C 3 22 ? 85.652 37.779 43.872 1.00 132.48 238 PRO C C 1
ATOM 8272 O O . PRO C 3 22 ? 85.632 37.318 42.718 1.00 129.24 238 PRO C O 1
ATOM 8276 N N . PRO C 3 23 ? 86.768 38.290 44.393 1.00 136.83 239 PRO C N 1
ATOM 8277 C CA . PRO C 3 23 ? 88.006 38.328 43.602 1.00 120.25 239 PRO C CA 1
ATOM 8278 C C . PRO C 3 23 ? 88.526 36.936 43.279 1.00 111.14 239 PRO C C 1
ATOM 8279 O O . PRO C 3 23 ? 88.633 36.564 42.106 1.00 105.20 239 PRO C O 1
ATOM 8283 N N . VAL C 3 24 ? 88.851 36.160 44.307 1.00 109.59 240 VAL C N 1
ATOM 8284 C CA . VAL C 3 24 ? 89.320 34.789 44.144 1.00 101.70 240 VAL C CA 1
ATOM 8285 C C . VAL C 3 24 ? 88.237 33.877 44.705 1.00 96.84 240 VAL C C 1
ATOM 8286 O O . VAL C 3 24 ? 88.081 33.754 45.925 1.00 91.10 240 VAL C O 1
ATOM 8290 N N . ASP C 3 25 ? 87.482 33.235 43.810 1.00 106.29 241 ASP C N 1
ATOM 8291 C CA . ASP C 3 25 ? 86.456 32.290 44.237 1.00 99.12 241 ASP C CA 1
ATOM 8292 C C . ASP C 3 25 ? 87.055 31.074 44.932 1.00 97.05 241 ASP C C 1
ATOM 8293 O O . ASP C 3 25 ? 86.361 30.412 45.711 1.00 103.46 241 ASP C O 1
ATOM 8298 N N . ASP C 3 26 ? 88.329 30.768 44.672 1.00 90.16 242 ASP C N 1
ATOM 8299 C CA . ASP C 3 26 ? 88.938 29.568 45.235 1.00 83.87 242 ASP C CA 1
ATOM 8300 C C . ASP C 3 26 ? 89.185 29.708 46.732 1.00 88.68 242 ASP C C 1
ATOM 8301 O O . ASP C 3 26 ? 89.168 28.706 47.457 1.00 86.69 242 ASP C O 1
ATOM 8306 N N . LYS C 3 27 ? 89.427 30.926 47.209 1.00 88.25 243 LYS C N 1
ATOM 8307 C CA . LYS C 3 27 ? 89.634 31.208 48.630 1.00 86.84 243 LYS C CA 1
ATOM 8308 C C . LYS C 3 27 ? 88.600 32.240 49.073 1.00 85.68 243 LYS C C 1
ATOM 8309 O O . LYS C 3 27 ? 88.824 33.446 48.947 1.00 91.84 243 LYS C O 1
ATOM 8315 N N . HIS C 3 28 ? 87.471 31.761 49.598 1.00 99.61 244 HIS C N 1
ATOM 8316 C CA . HIS C 3 28 ? 86.444 32.643 50.141 1.00 89.02 244 HIS C CA 1
ATOM 8317 C C . HIS C 3 28 ? 86.657 32.987 51.608 1.00 84.22 244 HIS C C 1
ATOM 8318 O O . HIS C 3 28 ? 86.079 33.970 52.086 1.00 73.07 244 HIS C O 1
ATOM 8325 N N . LEU C 3 29 ? 87.459 32.209 52.328 1.00 84.40 245 LEU C N 1
ATOM 8326 C CA . LEU C 3 29 ? 87.713 32.443 53.743 1.00 79.33 245 LEU C CA 1
ATOM 8327 C C . LEU C 3 29 ? 88.902 33.361 53.988 1.00 113.41 245 LEU C C 1
ATOM 8328 O O . LEU C 3 29 ? 89.294 33.532 55.148 1.00 133.30 245 LEU C O 1
ATOM 8333 N N . LEU C 3 30 ? 89.470 33.947 52.927 1.00 125.43 246 LEU C N 1
ATOM 8334 C CA . LEU C 3 30 ? 90.696 34.747 52.947 1.00 121.46 246 LEU C CA 1
ATOM 8335 C C . LEU C 3 30 ? 90.905 35.518 54.245 1.00 131.15 246 LEU C C 1
ATOM 8336 O O . LEU C 3 30 ? 91.969 35.421 54.865 1.00 134.74 246 LEU C O 1
ATOM 8341 N N . LYS C 3 31 ? 89.902 36.281 54.664 1.00 144.75 247 LYS C N 1
ATOM 8342 C CA . LYS C 3 31 ? 89.967 36.987 55.937 1.00 149.36 247 LYS C CA 1
ATOM 8343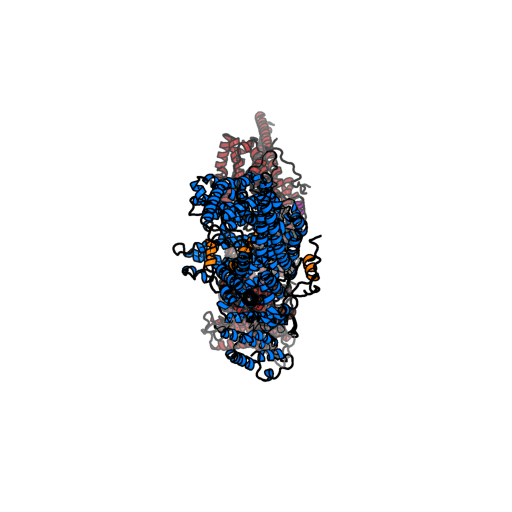 C C . LYS C 3 31 ? 89.294 36.174 57.037 1.00 152.53 247 LYS C C 1
ATOM 8344 O O . LYS C 3 31 ? 89.874 35.222 57.559 1.00 166.11 247 LYS C O 1
ATOM 8350 N N . MET D 1 7 ? -39.341 6.315 87.619 1.00 116.71 82 MET D N 1
ATOM 8351 C CA . MET D 1 7 ? -38.756 6.538 86.303 1.00 113.99 82 MET D CA 1
ATOM 8352 C C . MET D 1 7 ? -39.515 5.714 85.259 1.00 130.25 82 MET D C 1
ATOM 8353 O O . MET D 1 7 ? -39.413 5.963 84.057 1.00 150.82 82 MET D O 1
ATOM 8358 N N . MET D 1 8 ? -40.316 4.754 85.728 1.00 127.92 83 MET D N 1
ATOM 8359 C CA . MET D 1 8 ? -41.062 3.886 84.824 1.00 121.14 83 MET D CA 1
ATOM 8360 C C . MET D 1 8 ? -42.330 4.527 84.273 1.00 103.98 83 MET D C 1
ATOM 8361 O O . MET D 1 8 ? -42.944 3.945 83.372 1.00 102.77 83 MET D O 1
ATOM 8366 N N . LEU D 1 9 ? -42.738 5.692 84.784 1.00 82.21 84 LEU D N 1
ATOM 8367 C CA . LEU D 1 9 ? -43.968 6.321 84.309 1.00 84.12 84 LEU D CA 1
ATOM 8368 C C . LEU D 1 9 ? -43.922 6.544 82.802 1.00 85.67 84 LEU D C 1
ATOM 8369 O O . LEU D 1 9 ? -44.870 6.204 82.078 1.00 81.39 84 LEU D O 1
ATOM 8374 N N . PHE D 1 10 ? -42.816 7.108 82.311 1.00 83.89 85 PHE D N 1
ATOM 8375 C CA . PHE D 1 10 ? -42.650 7.279 80.873 1.00 75.48 85 PHE D CA 1
ATOM 8376 C C . PHE D 1 10 ? -42.684 5.939 80.154 1.00 83.91 85 PHE D C 1
ATOM 8377 O O . PHE D 1 10 ? -43.267 5.826 79.072 1.00 89.32 85 PHE D O 1
ATOM 8385 N N . GLU D 1 11 ? -42.062 4.911 80.737 1.00 90.43 86 GLU D N 1
ATOM 8386 C CA . GLU D 1 11 ? -42.091 3.590 80.113 1.00 99.91 86 GLU D CA 1
ATOM 8387 C C . GLU D 1 11 ? -43.506 3.026 80.087 1.00 103.78 86 GLU D C 1
ATOM 8388 O O . GLU D 1 11 ? -43.917 2.410 79.094 1.00 104.65 86 GLU D O 1
ATOM 8394 N N . VAL D 1 12 ? -44.261 3.216 81.173 1.00 92.79 87 VAL D N 1
ATOM 8395 C CA . VAL D 1 12 ? -45.636 2.727 81.224 1.00 85.40 87 VAL D CA 1
ATOM 8396 C C . VAL D 1 12 ? -46.479 3.393 80.146 1.00 92.33 87 VAL D C 1
ATOM 8397 O O . VAL D 1 12 ? -47.300 2.743 79.488 1.00 94.26 87 VAL D O 1
ATOM 8401 N N . VAL D 1 13 ? -46.284 4.696 79.937 1.00 83.97 88 VAL D N 1
ATOM 8402 C CA . VAL D 1 13 ? -47.036 5.381 78.889 1.00 87.19 88 VAL D CA 1
ATOM 8403 C C . VAL D 1 13 ? -46.565 4.933 77.509 1.00 101.52 88 VAL D C 1
ATOM 8404 O O . VAL D 1 13 ? -47.371 4.767 76.584 1.00 102.86 88 VAL D O 1
ATOM 8408 N N . LYS D 1 14 ? -45.257 4.714 77.356 1.00 96.23 89 LYS D N 1
ATOM 8409 C CA . LYS D 1 14 ? -44.684 4.377 76.058 1.00 100.86 89 LYS D CA 1
ATOM 8410 C C . LYS D 1 14 ? -45.165 3.013 75.582 1.00 120.58 89 LYS D C 1
ATOM 8411 O O . LYS D 1 14 ? -45.690 2.879 74.470 1.00 118.02 89 LYS D O 1
ATOM 8417 N N . MET D 1 15 ? -45.002 1.985 76.421 1.00 113.95 90 MET D N 1
ATOM 8418 C CA . MET D 1 15 ? -45.334 0.633 75.987 1.00 115.77 90 MET D CA 1
ATOM 8419 C C . MET D 1 15 ? -45.908 -0.220 77.113 1.00 119.97 90 MET D C 1
ATOM 8420 O O . MET D 1 15 ? -45.911 -1.450 76.990 1.00 141.24 90 MET D O 1
ATOM 8425 N N . GLY D 1 16 ? -46.396 0.388 78.197 1.00 126.56 91 GLY D N 1
ATOM 8426 C CA . GLY D 1 16 ? -46.939 -0.395 79.292 1.00 132.90 91 GLY D CA 1
ATOM 8427 C C . GLY D 1 16 ? -48.203 -1.140 78.918 1.00 131.29 91 GLY D C 1
ATOM 8428 O O . GLY D 1 16 ? -48.515 -2.176 79.512 1.00 126.76 91 GLY D O 1
ATOM 8429 N N . LYS D 1 17 ? -48.946 -0.622 77.936 1.00 123.12 92 LYS D N 1
ATOM 8430 C CA . LYS D 1 17 ? -50.166 -1.258 77.437 1.00 122.50 92 LYS D CA 1
ATOM 8431 C C . LYS D 1 17 ? -51.152 -1.490 78.592 1.00 136.67 92 LYS D C 1
ATOM 8432 O O . LYS D 1 17 ? -51.960 -2.419 78.599 1.00 146.86 92 LYS D O 1
ATOM 8438 N N . SER D 1 18 ? -51.097 -0.617 79.593 1.00 128.17 93 SER D N 1
ATOM 8439 C CA . SER D 1 18 ? -52.057 -0.614 80.684 1.00 110.99 93 SER D CA 1
ATOM 8440 C C . SER D 1 18 ? -52.905 0.647 80.597 1.00 110.96 93 SER D C 1
ATOM 8441 O O . SER D 1 18 ? -52.405 1.715 80.229 1.00 116.14 93 SER D O 1
ATOM 8444 N N . ALA D 1 19 ? -54.189 0.509 80.925 1.00 105.54 94 ALA D N 1
ATOM 8445 C CA . ALA D 1 19 ? -55.139 1.605 80.786 1.00 101.96 94 ALA D CA 1
ATOM 8446 C C . ALA D 1 19 ? -54.650 2.841 81.522 1.00 101.58 94 ALA D C 1
ATOM 8447 O O . ALA D 1 19 ? -54.346 2.786 82.717 1.00 101.45 94 ALA D O 1
ATOM 8449 N N . MET D 1 20 ? -54.571 3.959 80.794 1.00 97.86 95 MET D N 1
ATOM 8450 C CA . MET D 1 20 ? -54.100 5.205 81.388 1.00 95.72 95 MET D CA 1
ATOM 8451 C C . MET D 1 20 ? -54.945 5.608 82.591 1.00 88.12 95 MET D C 1
ATOM 8452 O O . MET D 1 20 ? -54.458 6.310 83.486 1.00 87.47 95 MET D O 1
ATOM 8457 N N . GLN D 1 21 ? -56.209 5.180 82.627 1.00 87.63 96 GLN D N 1
ATOM 8458 C CA . GLN D 1 21 ? -57.036 5.390 83.811 1.00 90.78 96 GLN D CA 1
ATOM 8459 C C . GLN D 1 21 ? -56.370 4.824 85.061 1.00 85.96 96 GLN D C 1
ATOM 8460 O O . GLN D 1 21 ? -56.242 5.514 86.081 1.00 93.01 96 GLN D O 1
ATOM 8466 N N . SER D 1 22 ? -55.943 3.562 84.997 1.00 90.97 97 SER D N 1
ATOM 8467 C CA . SER D 1 22 ? -55.350 2.924 86.166 1.00 100.21 97 SER D CA 1
ATOM 8468 C C . SER D 1 22 ? -54.042 3.600 86.553 1.00 97.27 97 SER D C 1
ATOM 8469 O O . SER D 1 22 ? -53.751 3.773 87.742 1.00 91.54 97 SER D O 1
ATOM 8472 N N . VAL D 1 23 ? -53.248 4.000 85.560 1.00 88.22 98 VAL D N 1
ATOM 8473 C CA . VAL D 1 23 ? -51.983 4.676 85.836 1.00 77.92 98 VAL D CA 1
ATOM 8474 C C . VAL D 1 23 ? -52.236 5.996 86.555 1.00 77.70 98 VAL D C 1
ATOM 8475 O O . VAL D 1 23 ? -51.567 6.332 87.543 1.00 80.55 98 VAL D O 1
ATOM 8479 N N . VAL D 1 24 ? -53.222 6.758 86.072 1.00 71.86 99 VAL D N 1
ATOM 8480 C CA . VAL D 1 24 ? -53.563 8.037 86.688 1.00 69.75 99 VAL D CA 1
ATOM 8481 C C . VAL D 1 24 ? -54.050 7.829 88.117 1.00 80.66 99 VAL D C 1
ATOM 8482 O O . VAL D 1 24 ? -53.687 8.583 89.029 1.00 86.47 99 VAL D O 1
ATOM 8486 N N . ASP D 1 25 ? -54.877 6.803 88.338 1.00 81.07 100 ASP D N 1
ATOM 8487 C CA . ASP D 1 25 ? -55.376 6.544 89.686 1.00 82.99 100 ASP D CA 1
ATOM 8488 C C . ASP D 1 25 ? -54.244 6.145 90.626 1.00 86.49 100 ASP D C 1
ATOM 8489 O O . ASP D 1 25 ? -54.231 6.538 91.800 1.00 88.43 100 ASP D O 1
ATOM 8494 N N . ASP D 1 26 ? -53.284 5.361 90.128 1.00 77.29 101 ASP D N 1
ATOM 8495 C CA . ASP D 1 26 ? -52.111 5.032 90.932 1.00 65.65 101 ASP D CA 1
ATOM 8496 C C . ASP D 1 26 ? -51.332 6.286 91.305 1.00 74.16 101 ASP D C 1
ATOM 8497 O O . ASP D 1 26 ? -50.905 6.445 92.458 1.00 81.92 101 ASP D O 1
ATOM 8502 N N . TRP D 1 27 ? -51.131 7.187 90.339 1.00 72.84 102 TRP D N 1
ATOM 8503 C CA . TRP D 1 27 ? -50.422 8.427 90.644 1.00 77.45 102 TRP D CA 1
ATOM 8504 C C . TRP D 1 27 ? -51.181 9.255 91.674 1.00 84.33 102 TRP D C 1
ATOM 8505 O O . TRP D 1 27 ? -50.572 9.908 92.528 1.00 80.93 102 TRP D O 1
ATOM 8516 N N . ILE D 1 28 ? -52.511 9.254 91.598 1.00 79.83 103 ILE D N 1
ATOM 8517 C CA . ILE D 1 28 ? -53.306 10.018 92.556 1.00 77.48 103 ILE D CA 1
ATOM 8518 C C . ILE D 1 28 ? -53.185 9.422 93.952 1.00 83.19 103 ILE D C 1
ATOM 8519 O O . ILE D 1 28 ? -53.105 10.149 94.952 1.00 81.37 103 ILE D O 1
ATOM 8524 N N . GLU D 1 29 ? -53.170 8.092 94.046 1.00 85.02 104 GLU D N 1
ATOM 8525 C CA . GLU D 1 29 ? -52.940 7.459 95.340 1.00 85.41 104 GLU D CA 1
ATOM 8526 C C . GLU D 1 29 ? -51.572 7.842 95.895 1.00 90.72 104 GLU D C 1
ATOM 8527 O O . GLU D 1 29 ? -51.431 8.122 97.094 1.00 91.85 104 GLU D O 1
ATOM 8533 N N . SER D 1 30 ? -50.554 7.874 95.028 1.00 88.64 105 SER D N 1
ATOM 8534 C CA . SER D 1 30 ? -49.230 8.317 95.460 1.00 87.99 105 SER D CA 1
ATOM 8535 C C . SER D 1 30 ? -49.261 9.763 95.942 1.00 88.66 105 SER D C 1
ATOM 8536 O O . SER D 1 30 ? -48.604 10.112 96.930 1.00 87.67 105 SER D O 1
ATOM 8539 N N . TYR D 1 31 ? -50.015 10.619 95.248 1.00 82.98 106 TYR D N 1
ATOM 8540 C CA . TYR D 1 31 ? -50.183 12.002 95.685 1.00 80.33 106 TYR D CA 1
ATOM 8541 C C . TYR D 1 31 ? -50.795 12.062 97.078 1.00 82.68 106 TYR D C 1
ATOM 8542 O O . TYR D 1 31 ? -50.398 12.890 97.908 1.00 80.77 106 TYR D O 1
ATOM 8551 N N . LYS D 1 32 ? -51.773 11.194 97.346 1.00 90.83 107 LYS D N 1
ATOM 8552 C CA . LYS D 1 32 ? -52.338 11.112 98.690 1.00 87.69 107 LYS D CA 1
ATOM 8553 C C . LYS D 1 32 ? -51.277 10.716 99.708 1.00 85.65 107 LYS D C 1
ATOM 8554 O O . LYS D 1 32 ? -51.211 11.292 100.800 1.00 88.27 107 LYS D O 1
ATOM 8560 N N . HIS D 1 33 ? -50.440 9.733 99.370 1.00 85.91 108 HIS D N 1
ATOM 8561 C CA . HIS D 1 33 ? -49.376 9.319 100.282 1.00 90.89 108 HIS D CA 1
ATOM 8562 C C . HIS D 1 33 ? -48.387 10.454 100.529 1.00 94.18 108 HIS D C 1
ATOM 8563 O O . HIS D 1 33 ? -48.184 10.885 101.670 1.00 93.41 108 HIS D O 1
ATOM 8570 N N . ASP D 1 34 ? -47.754 10.945 99.467 1.00 95.25 109 ASP D N 1
ATOM 8571 C CA . ASP D 1 34 ? -46.806 12.050 99.562 1.00 88.96 109 ASP D CA 1
ATOM 8572 C C . ASP D 1 34 ? -46.970 12.914 98.323 1.00 96.65 109 ASP D C 1
ATOM 8573 O O . ASP D 1 34 ? -46.734 12.443 97.206 1.00 102.35 109 ASP D O 1
ATOM 8578 N N . ARG D 1 35 ? -47.368 14.172 98.518 1.00 91.01 110 ARG D N 1
ATOM 8579 C CA . ARG D 1 35 ? -47.631 15.046 97.379 1.00 84.15 110 ARG D CA 1
ATOM 8580 C C . ARG D 1 35 ? -46.346 15.374 96.628 1.00 92.29 110 ARG D C 1
ATOM 8581 O O . ARG D 1 35 ? -46.308 15.331 95.391 1.00 88.65 110 ARG D O 1
ATOM 8589 N N . ASP D 1 36 ? -45.282 15.704 97.363 1.00 99.03 111 ASP D N 1
ATOM 8590 C CA . ASP D 1 36 ? -44.035 16.117 96.726 1.00 95.65 111 ASP D CA 1
ATOM 8591 C C . ASP D 1 36 ? -43.441 14.993 95.888 1.00 83.97 111 ASP D C 1
ATOM 8592 O O . ASP D 1 36 ? -42.908 15.235 94.798 1.00 82.26 111 ASP D O 1
ATOM 8597 N N . ILE D 1 37 ? -43.529 13.755 96.379 1.00 75.39 112 ILE D N 1
ATOM 8598 C CA . ILE D 1 37 ? -42.931 12.627 95.672 1.00 74.75 112 ILE D CA 1
ATOM 8599 C C . ILE D 1 37 ? -43.641 12.405 94.340 1.00 85.47 112 ILE D C 1
ATOM 8600 O O . ILE D 1 37 ? -43.001 12.256 93.288 1.00 91.26 112 ILE D O 1
ATOM 8605 N N . ALA D 1 38 ? -44.977 12.408 94.361 1.00 82.03 113 ALA D N 1
ATOM 8606 C CA . ALA D 1 38 ? -45.739 12.231 93.131 1.00 82.10 113 ALA D CA 1
ATOM 8607 C C . ALA D 1 38 ? -45.533 13.403 92.180 1.00 80.71 113 ALA D C 1
ATOM 8608 O O . ALA D 1 38 ? -45.483 13.216 90.958 1.00 79.80 113 ALA D O 1
ATOM 8610 N N . LEU D 1 39 ? -45.403 14.619 92.717 1.00 74.13 114 LEU D N 1
ATOM 8611 C CA . LEU D 1 39 ? -45.143 15.773 91.861 1.00 74.70 114 LEU D CA 1
ATOM 8612 C C . LEU D 1 39 ? -43.792 15.655 91.172 1.00 79.01 114 LEU D C 1
ATOM 8613 O O . LEU D 1 39 ? -43.656 15.996 89.990 1.00 75.47 114 LEU D O 1
ATOM 8618 N N . LEU D 1 40 ? -42.776 15.194 91.903 1.00 86.15 115 LEU D N 1
ATOM 8619 C CA . LEU D 1 40 ? -41.473 14.961 91.294 1.00 77.83 115 LEU D CA 1
ATOM 8620 C C . LEU D 1 40 ? -41.566 13.906 90.200 1.00 74.98 115 LEU D C 1
ATOM 8621 O O . LEU D 1 40 ? -40.984 14.065 89.118 1.00 74.93 115 LEU D O 1
ATOM 8626 N N . ASP D 1 41 ? -42.303 12.822 90.462 1.00 81.11 116 ASP D N 1
ATOM 8627 C CA . ASP D 1 41 ? -42.468 11.790 89.442 1.00 75.58 116 ASP D CA 1
ATOM 8628 C C . ASP D 1 41 ? -43.180 12.331 88.208 1.00 71.33 116 ASP D C 1
ATOM 8629 O O . ASP D 1 41 ? -42.854 11.945 87.085 1.00 74.53 116 ASP D O 1
ATOM 8634 N N . LEU D 1 42 ? -44.135 13.246 88.390 1.00 71.73 117 LEU D N 1
ATOM 8635 C CA . LEU D 1 42 ? -44.857 13.804 87.245 1.00 60.92 117 LEU D CA 1
ATOM 8636 C C . LEU D 1 42 ? -43.973 14.752 86.435 1.00 71.93 117 LEU D C 1
ATOM 8637 O O . LEU D 1 42 ? -43.976 14.721 85.192 1.00 76.03 117 LEU D O 1
ATOM 8642 N N . ILE D 1 43 ? -43.233 15.622 87.129 1.00 68.03 118 ILE D N 1
ATOM 8643 C CA . ILE D 1 43 ? -42.255 16.484 86.468 1.00 66.32 118 ILE D CA 1
ATOM 8644 C C . ILE D 1 43 ? -41.315 15.643 85.619 1.00 65.67 118 ILE D C 1
ATOM 8645 O O . ILE D 1 43 ? -41.112 15.902 84.423 1.00 69.20 118 ILE D O 1
ATOM 8650 N N . ASN D 1 44 ? -40.733 14.611 86.234 1.00 58.00 119 ASN D N 1
ATOM 8651 C CA . ASN D 1 44 ? -39.840 13.732 85.496 1.00 66.52 119 ASN D CA 1
ATOM 8652 C C . ASN D 1 44 ? -40.572 13.000 84.383 1.00 69.29 119 ASN D C 1
ATOM 8653 O O . ASN D 1 44 ? -39.978 12.720 83.345 1.00 73.23 119 ASN D O 1
ATOM 8658 N N . PHE D 1 45 ? -41.852 12.678 84.570 1.00 65.26 120 PHE D N 1
ATOM 8659 C CA . PHE D 1 45 ? -42.611 12.041 83.500 1.00 62.03 120 PHE D CA 1
ATOM 8660 C C . PHE D 1 45 ? -42.609 12.912 82.254 1.00 65.80 120 PHE D C 1
ATOM 8661 O O . PHE D 1 45 ? -42.310 12.441 81.152 1.00 66.93 120 PHE D O 1
ATOM 8669 N N . PHE D 1 46 ? -42.921 14.198 82.419 1.00 62.46 121 PHE D N 1
ATOM 8670 C CA . PHE D 1 46 ? -42.883 15.106 81.273 1.00 61.40 121 PHE D CA 1
ATOM 8671 C C . PHE D 1 46 ? -41.471 15.210 80.693 1.00 72.38 121 PHE D C 1
ATOM 8672 O O . PHE D 1 46 ? -41.284 15.151 79.466 1.00 59.94 121 PHE D O 1
ATOM 8680 N N . ILE D 1 47 ? -40.463 15.335 81.564 1.00 68.93 122 ILE D N 1
ATOM 8681 C CA . ILE D 1 47 ? -39.079 15.464 81.099 1.00 60.36 122 ILE D CA 1
ATOM 8682 C C . ILE D 1 47 ? -38.679 14.261 80.246 1.00 60.59 122 ILE D C 1
ATOM 8683 O O . ILE D 1 47 ? -38.145 14.411 79.140 1.00 59.08 122 ILE D O 1
ATOM 8688 N N . GLN D 1 48 ? -38.932 13.050 80.750 1.00 53.29 123 GLN D N 1
ATOM 8689 C CA . GLN D 1 48 ? -38.606 11.829 80.017 1.00 61.30 123 GLN D CA 1
ATOM 8690 C C . GLN D 1 48 ? -39.427 11.706 78.739 1.00 64.20 123 GLN D C 1
ATOM 8691 O O . GLN D 1 48 ? -38.933 11.198 77.726 1.00 68.77 123 GLN D O 1
ATOM 8697 N N . CYS D 1 49 ? -40.691 12.146 78.769 1.00 68.45 124 CYS D N 1
ATOM 8698 C CA . CYS D 1 49 ? -41.487 12.174 77.546 1.00 63.71 124 CYS D CA 1
ATOM 8699 C C . CYS D 1 49 ? -40.851 13.062 76.490 1.00 66.05 124 CYS D C 1
ATOM 8700 O O . CYS D 1 49 ? -41.040 12.832 75.289 1.00 60.25 124 CYS D O 1
ATOM 8703 N N . SER D 1 50 ? -40.097 14.076 76.911 1.00 63.63 125 SER D N 1
ATOM 8704 C CA . SER D 1 50 ? -39.327 14.823 75.921 1.00 71.75 125 SER D CA 1
ATOM 8705 C C . SER D 1 50 ? -38.113 14.055 75.397 1.00 74.59 125 SER D C 1
ATOM 8706 O O . SER D 1 50 ? -37.351 14.616 74.601 1.00 72.96 125 SER D O 1
ATOM 8709 N N . GLY D 1 51 ? -37.915 12.800 75.805 1.00 73.52 126 GLY D N 1
ATOM 8710 C CA . GLY D 1 51 ? -36.757 12.032 75.402 1.00 72.85 126 GLY D CA 1
ATOM 8711 C C . GLY D 1 51 ? -35.539 12.208 76.281 1.00 70.74 126 GLY D C 1
ATOM 8712 O O . GLY D 1 51 ? -34.561 11.468 76.109 1.00 67.55 126 GLY D O 1
ATOM 8713 N N . CYS D 1 52 ? -35.565 13.162 77.210 1.00 70.27 127 CYS D N 1
ATOM 8714 C CA . CYS D 1 52 ? -34.438 13.388 78.105 1.00 69.43 127 CYS D CA 1
ATOM 8715 C C . CYS D 1 52 ? -34.159 12.151 78.948 1.00 75.51 127 CYS D C 1
ATOM 8716 O O . CYS D 1 52 ? -35.077 11.547 79.511 1.00 65.82 127 CYS D O 1
ATOM 8719 N N . LYS D 1 53 ? -32.885 11.772 79.029 1.00 76.53 128 LYS D N 1
ATOM 8720 C CA . LYS D 1 53 ? -32.472 10.646 79.854 1.00 68.73 128 LYS D CA 1
ATOM 8721 C C . LYS D 1 53 ? -32.163 11.045 81.290 1.00 65.39 128 LYS D C 1
ATOM 8722 O O . LYS D 1 53 ? -31.888 10.166 82.113 1.00 77.91 128 LYS D O 1
ATOM 8728 N N . GLY D 1 54 ? -32.204 12.338 81.610 1.00 56.25 129 GLY D N 1
ATOM 8729 C CA . GLY D 1 54 ? -31.893 12.780 82.950 1.00 63.66 129 GLY D CA 1
ATOM 8730 C C . GLY D 1 54 ? -33.086 12.715 83.884 1.00 74.39 129 GLY D C 1
ATOM 8731 O O . GLY D 1 54 ? -34.234 12.539 83.475 1.00 91.46 129 GLY D O 1
ATOM 8732 N N . VAL D 1 55 ? -32.795 12.877 85.173 1.00 71.23 130 VAL D N 1
ATOM 8733 C CA . VAL D 1 55 ? -33.793 12.801 86.232 1.00 70.94 130 VAL D CA 1
ATOM 8734 C C . VAL D 1 55 ? -33.667 14.037 87.111 1.00 67.65 130 VAL D C 1
ATOM 8735 O O . VAL D 1 55 ? -32.555 14.463 87.441 1.00 71.77 130 VAL D O 1
ATOM 8739 N N . VAL D 1 56 ? -34.807 14.610 87.487 1.00 75.96 131 VAL D N 1
ATOM 8740 C CA . VAL D 1 56 ? -34.845 15.795 88.337 1.00 73.93 131 VAL D CA 1
ATOM 8741 C C . VAL D 1 56 ? -34.795 15.362 89.796 1.00 78.03 131 VAL D C 1
ATOM 8742 O O . VAL D 1 56 ? -35.562 14.491 90.225 1.00 62.54 131 VAL D O 1
ATOM 8746 N N . THR D 1 57 ? -33.893 15.972 90.560 1.00 79.38 132 THR D N 1
ATOM 8747 C CA . THR D 1 57 ? -33.754 15.652 91.971 1.00 83.13 132 THR D CA 1
ATOM 8748 C C . THR D 1 57 ? -34.826 16.360 92.794 1.00 93.36 132 THR D C 1
ATOM 8749 O O . THR D 1 57 ? -35.445 17.334 92.355 1.00 92.93 132 THR D O 1
ATOM 8753 N N . ALA D 1 58 ? -35.038 15.848 94.009 1.00 87.34 133 ALA D N 1
ATOM 8754 C CA . ALA D 1 58 ? -35.981 16.481 94.924 1.00 77.23 133 ALA D CA 1
ATOM 8755 C C . ALA D 1 58 ? -35.497 17.864 95.339 1.00 93.39 133 ALA D C 1
ATOM 8756 O O . ALA D 1 58 ? -36.298 18.799 95.468 1.00 95.02 133 ALA D O 1
ATOM 8758 N N . GLU D 1 59 ? -34.186 18.013 95.550 1.00 94.30 134 GLU D N 1
ATOM 8759 C CA . GLU D 1 59 ? -33.633 19.322 95.881 1.00 100.23 134 GLU D CA 1
ATOM 8760 C C . GLU D 1 59 ? -33.846 20.310 94.741 1.00 87.70 134 GLU D C 1
ATOM 8761 O O . GLU D 1 59 ? -34.122 21.493 94.975 1.00 85.94 134 GLU D O 1
ATOM 8767 N N . MET D 1 60 ? -33.717 19.839 93.498 1.00 85.63 135 MET D N 1
ATOM 8768 C CA . MET D 1 60 ? -33.993 20.683 92.340 1.00 88.31 135 MET D CA 1
ATOM 8769 C C . MET D 1 60 ? -35.417 21.219 92.387 1.00 84.22 135 MET D C 1
ATOM 8770 O O . MET D 1 60 ? -35.647 22.427 92.261 1.00 88.04 135 MET D O 1
ATOM 8775 N N . PHE D 1 61 ? -36.387 20.324 92.574 1.00 84.69 136 PHE D N 1
ATOM 8776 C CA . PHE D 1 61 ? -37.787 20.727 92.628 1.00 91.67 136 PHE D CA 1
ATOM 8777 C C . PHE D 1 61 ? -38.066 21.636 93.819 1.00 87.79 136 PHE D C 1
ATOM 8778 O O . PHE D 1 61 ? -38.951 22.495 93.752 1.00 85.46 136 PHE D O 1
ATOM 8786 N N . ARG D 1 62 ? -37.309 21.480 94.905 1.00 83.06 137 ARG D N 1
ATOM 8787 C CA . ARG D 1 62 ? -37.573 22.248 96.118 1.00 93.75 137 ARG D CA 1
ATOM 8788 C C . ARG D 1 62 ? -36.985 23.659 96.041 1.00 99.45 137 ARG D C 1
ATOM 8789 O O . ARG D 1 62 ? -37.660 24.635 96.391 1.00 102.61 137 ARG D O 1
ATOM 8797 N N . HIS D 1 63 ? -35.736 23.791 95.585 1.00 102.42 138 HIS D N 1
ATOM 8798 C CA . HIS D 1 63 ? -35.062 25.083 95.491 1.00 94.86 138 HIS D CA 1
ATOM 8799 C C . HIS D 1 63 ? -34.908 25.592 94.065 1.00 83.83 138 HIS D C 1
ATOM 8800 O O . HIS D 1 63 ? -35.265 26.740 93.777 1.00 83.48 138 HIS D O 1
ATOM 8807 N N . MET D 1 64 ? -34.360 24.774 93.167 1.00 91.18 139 MET D N 1
ATOM 8808 C CA . MET D 1 64 ? -34.003 25.239 91.832 1.00 92.51 139 MET D CA 1
ATOM 8809 C C . MET D 1 64 ? -35.235 25.690 91.057 1.00 83.76 139 MET D C 1
ATOM 8810 O O . MET D 1 64 ? -36.282 25.039 91.085 1.00 100.55 139 MET D O 1
ATOM 8815 N N . GLN D 1 65 ? -35.106 26.822 90.370 1.00 72.15 140 GLN D N 1
ATOM 8816 C CA . GLN D 1 65 ? -36.181 27.303 89.518 1.00 85.61 140 GLN D CA 1
ATOM 8817 C C . GLN D 1 65 ? -36.267 26.434 88.264 1.00 83.44 140 GLN D C 1
ATOM 8818 O O . GLN D 1 65 ? -35.298 25.779 87.866 1.00 76.39 140 GLN D O 1
ATOM 8824 N N . ASN D 1 66 ? -37.451 26.427 87.641 1.00 87.09 141 ASN D N 1
ATOM 8825 C CA . ASN D 1 66 ? -37.682 25.554 86.490 1.00 68.02 141 ASN D CA 1
ATOM 8826 C C . ASN D 1 66 ? -36.669 25.795 85.378 1.00 72.56 141 ASN D C 1
ATOM 8827 O O . ASN D 1 66 ? -36.250 24.852 84.702 1.00 70.96 141 ASN D O 1
ATOM 8832 N N . SER D 1 67 ? -36.264 27.050 85.172 1.00 70.96 142 SER D N 1
ATOM 8833 C CA . SER D 1 67 ? -35.334 27.363 84.091 1.00 67.09 142 SER D CA 1
ATOM 8834 C C . SER D 1 67 ? -33.998 26.652 84.284 1.00 70.05 142 SER D C 1
ATOM 8835 O O . SER D 1 67 ? -33.469 26.026 83.355 1.00 70.95 142 SER D O 1
ATOM 8838 N N . GLU D 1 68 ? -33.434 26.741 85.490 1.00 66.71 143 GLU D N 1
ATOM 8839 C CA . GLU D 1 68 ? -32.161 26.081 85.756 1.00 68.77 143 GLU D CA 1
ATOM 8840 C C . GLU D 1 68 ? -32.306 24.565 85.706 1.00 68.92 143 GLU D C 1
ATOM 8841 O O . GLU D 1 68 ? -31.388 23.861 85.268 1.00 76.65 143 GLU D O 1
ATOM 8847 N N . ILE D 1 69 ? -33.453 24.046 86.152 1.00 68.62 144 ILE D N 1
ATOM 8848 C CA . ILE D 1 69 ? -33.714 22.614 86.042 1.00 63.75 144 ILE D CA 1
ATOM 8849 C C . ILE D 1 69 ? -33.701 22.187 84.581 1.00 68.12 144 ILE D C 1
ATOM 8850 O O . ILE D 1 69 ? -33.141 21.144 84.228 1.00 70.87 144 ILE D O 1
ATOM 8855 N N . ILE D 1 70 ? -34.304 22.995 83.705 1.00 65.96 145 ILE D N 1
ATOM 8856 C CA . ILE D 1 70 ? -34.339 22.662 82.284 1.00 74.13 145 ILE D CA 1
ATOM 8857 C C . ILE D 1 70 ? -32.942 22.722 81.685 1.00 73.79 145 ILE D C 1
ATOM 8858 O O . ILE D 1 70 ? -32.577 21.893 80.845 1.00 67.05 145 ILE D O 1
ATOM 8863 N N . ARG D 1 71 ? -32.144 23.709 82.095 1.00 67.76 146 ARG D N 1
ATOM 8864 C CA . ARG D 1 71 ? -30.763 23.775 81.626 1.00 72.09 146 ARG D CA 1
ATOM 8865 C C . ARG D 1 71 ? -29.995 22.518 82.030 1.00 71.88 146 ARG D C 1
ATOM 8866 O O . ARG D 1 71 ? -29.310 21.887 81.206 1.00 70.71 146 ARG D O 1
ATOM 8874 N N . LYS D 1 72 ? -30.125 22.124 83.296 1.00 68.96 147 LYS D N 1
ATOM 8875 C CA . LYS D 1 72 ? -29.470 20.908 83.761 1.00 73.51 147 LYS D CA 1
ATOM 8876 C C . LYS D 1 72 ? -29.954 19.692 82.980 1.00 72.20 147 LYS D C 1
ATOM 8877 O O . LYS D 1 72 ? -29.170 18.787 82.685 1.00 79.00 147 LYS D O 1
ATOM 8883 N N . MET D 1 73 ? -31.244 19.655 82.636 1.00 76.62 148 MET D N 1
ATOM 8884 C CA . MET D 1 73 ? -31.769 18.527 81.872 1.00 75.37 148 MET D CA 1
ATOM 8885 C C . MET D 1 73 ? -31.210 18.507 80.455 1.00 76.54 148 MET D C 1
ATOM 8886 O O . MET D 1 73 ? -30.974 17.432 79.893 1.00 73.03 148 MET D O 1
ATOM 8891 N N . THR D 1 74 ? -31.022 19.683 79.847 1.00 83.87 149 THR D N 1
ATOM 8892 C CA . THR D 1 74 ? -30.334 19.725 78.560 1.00 85.79 149 THR D CA 1
ATOM 8893 C C . THR D 1 74 ? -28.949 19.111 78.678 1.00 85.18 149 THR D C 1
ATOM 8894 O O . THR D 1 74 ? -28.522 18.351 77.801 1.00 89.78 149 THR D O 1
ATOM 8898 N N . GLU D 1 75 ? -28.235 19.421 79.762 1.00 81.80 150 GLU D N 1
ATOM 8899 C CA . GLU D 1 75 ? -26.937 18.777 79.954 1.00 81.91 150 GLU D CA 1
ATOM 8900 C C . GLU D 1 75 ? -27.077 17.265 80.130 1.00 84.60 150 GLU D C 1
ATOM 8901 O O . GLU D 1 75 ? -26.331 16.493 79.517 1.00 87.65 150 GLU D O 1
ATOM 8907 N N . GLU D 1 76 ? -28.033 16.822 80.944 1.00 87.27 151 GLU D N 1
ATOM 8908 C CA . GLU D 1 76 ? -28.215 15.399 81.239 1.00 81.82 151 GLU D CA 1
ATOM 8909 C C . GLU D 1 76 ? -29.015 14.654 80.173 1.00 78.83 151 GLU D C 1
ATOM 8910 O O . GLU D 1 76 ? -29.398 13.504 80.409 1.00 84.42 151 GLU D O 1
ATOM 8916 N N . PHE D 1 77 ? -29.276 15.280 79.024 1.00 73.42 152 PHE D N 1
ATOM 8917 C CA . PHE D 1 77 ? -30.116 14.655 78.007 1.00 77.74 152 PHE D CA 1
ATOM 8918 C C . PHE D 1 77 ? -29.529 13.330 77.532 1.00 93.68 152 PHE D C 1
ATOM 8919 O O . PHE D 1 77 ? -30.269 12.367 77.298 1.00 89.73 152 PHE D O 1
ATOM 8927 N N . ASP D 1 78 ? -28.201 13.261 77.393 1.00 104.12 153 ASP D N 1
ATOM 8928 C CA . ASP D 1 78 ? -27.509 12.051 76.933 1.00 97.83 153 ASP D CA 1
ATOM 8929 C C . ASP D 1 78 ? -28.108 11.524 75.631 1.00 99.81 153 ASP D C 1
ATOM 8930 O O . ASP D 1 78 ? -28.129 10.316 75.379 1.00 105.17 153 ASP D O 1
ATOM 8935 N N . GLU D 1 79 ? -28.607 12.432 74.798 1.00 83.90 154 GLU D N 1
ATOM 8936 C CA . GLU D 1 79 ? -29.199 12.034 73.533 1.00 71.53 154 GLU D CA 1
ATOM 8937 C C . GLU D 1 79 ? -28.126 11.497 72.595 1.00 90.82 154 GLU D C 1
ATOM 8938 O O . GLU D 1 79 ? -26.963 11.908 72.641 1.00 98.04 154 GLU D O 1
ATOM 8944 N N . ASP D 1 80 ? -28.522 10.547 71.753 1.00 100.18 155 ASP D N 1
ATOM 8945 C CA . ASP D 1 80 ? -27.647 10.053 70.703 1.00 94.38 155 ASP D CA 1
ATOM 8946 C C . ASP D 1 80 ? -27.962 10.667 69.347 1.00 97.04 155 ASP D C 1
ATOM 8947 O O . ASP D 1 80 ? -27.153 10.539 68.422 1.00 115.16 155 ASP D O 1
ATOM 8952 N N . SER D 1 81 ? -29.104 11.334 69.214 1.00 89.04 156 SER D N 1
ATOM 8953 C CA . SER D 1 81 ? -29.481 12.005 67.978 1.00 93.49 156 SER D CA 1
ATOM 8954 C C . SER D 1 81 ? -30.494 13.091 68.319 1.00 91.20 156 SER D C 1
ATOM 8955 O O . SER D 1 81 ? -30.912 13.238 69.471 1.00 94.65 156 SER D O 1
ATOM 8958 N N . GLY D 1 82 ? -30.890 13.854 67.301 1.00 82.62 157 GLY D N 1
ATOM 8959 C CA . GLY D 1 82 ? -31.888 14.887 67.500 1.00 91.20 157 GLY D CA 1
ATOM 8960 C C . GLY D 1 82 ? -33.312 14.388 67.590 1.00 78.96 157 GLY D C 1
ATOM 8961 O O . GLY D 1 82 ? -34.221 15.185 67.839 1.00 59.84 157 GLY D O 1
ATOM 8962 N N . ASP D 1 83 ? -33.526 13.089 67.391 1.00 82.93 158 ASP D N 1
ATOM 8963 C CA . ASP D 1 83 ? -34.868 12.529 67.456 1.00 81.69 158 ASP D CA 1
ATOM 8964 C C . ASP D 1 83 ? -35.382 12.522 68.891 1.00 83.40 158 ASP D C 1
ATOM 8965 O O . ASP D 1 83 ? -34.646 12.210 69.831 1.00 75.71 158 ASP D O 1
ATOM 8970 N N . TYR D 1 84 ? -36.650 12.872 69.056 1.00 66.74 159 TYR D N 1
ATOM 8971 C CA . TYR D 1 84 ? -37.348 12.750 70.324 1.00 62.80 159 TYR D CA 1
ATOM 8972 C C . TYR D 1 84 ? -38.654 12.007 70.083 1.00 67.75 159 TYR D C 1
ATOM 8973 O O . TYR D 1 84 ? -39.096 11.883 68.934 1.00 68.38 159 TYR D O 1
ATOM 8982 N N . PRO D 1 85 ? -39.279 11.462 71.146 1.00 77.53 160 PRO D N 1
ATOM 8983 C CA . PRO D 1 85 ? -40.442 10.572 70.952 1.00 66.66 160 PRO D CA 1
ATOM 8984 C C . PRO D 1 85 ? -41.535 11.109 70.041 1.00 68.15 160 PRO D C 1
ATOM 8985 O O . PRO D 1 85 ? -42.117 10.334 69.272 1.00 62.06 160 PRO D O 1
ATOM 8989 N N . LEU D 1 86 ? -41.833 12.408 70.102 1.00 65.82 161 LEU D N 1
ATOM 8990 C CA . LEU D 1 86 ? -42.892 12.951 69.257 1.00 64.66 161 LEU D CA 1
ATOM 8991 C C . LEU D 1 86 ? -42.489 12.942 67.788 1.00 59.07 161 LEU D C 1
ATOM 8992 O O . LEU D 1 86 ? -43.332 12.719 66.911 1.00 70.94 161 LEU D O 1
ATOM 8997 N N . THR D 1 87 ? -41.208 13.176 67.499 1.00 74.11 162 THR D N 1
ATOM 8998 C CA . THR D 1 87 ? -40.727 13.121 66.123 1.00 63.90 162 THR D CA 1
ATOM 8999 C C . THR D 1 87 ? -40.454 11.694 65.668 1.00 62.32 162 THR D C 1
ATOM 9000 O O . THR D 1 87 ? -40.510 11.412 64.466 1.00 79.67 162 THR D O 1
ATOM 9004 N N . MET D 1 88 ? -40.151 10.793 66.602 1.00 72.12 163 MET D N 1
ATOM 9005 C CA . MET D 1 88 ? -39.809 9.421 66.250 1.00 72.77 163 MET D CA 1
ATOM 9006 C C . MET D 1 88 ? -40.983 8.732 65.567 1.00 63.01 163 MET D C 1
ATOM 9007 O O . MET D 1 88 ? -42.121 8.801 66.042 1.00 60.07 163 MET D O 1
ATOM 9012 N N . ALA D 1 89 ? -40.705 8.072 64.449 1.00 63.79 164 ALA D N 1
ATOM 9013 C CA . ALA D 1 89 ? -41.727 7.355 63.707 1.00 59.29 164 ALA D CA 1
ATOM 9014 C C . ALA D 1 89 ? -41.820 5.911 64.189 1.00 66.12 164 ALA D C 1
ATOM 9015 O O . ALA D 1 89 ? -40.956 5.407 64.909 1.00 76.53 164 ALA D O 1
ATOM 9017 N N . GLY D 1 90 ? -42.893 5.241 63.778 1.00 75.31 165 GLY D N 1
ATOM 9018 C CA . GLY D 1 90 ? -43.125 3.872 64.168 1.00 94.68 165 GLY D CA 1
ATOM 9019 C C . GLY D 1 90 ? -44.418 3.709 64.941 1.00 103.16 165 GLY D C 1
ATOM 9020 O O . GLY D 1 90 ? -44.921 4.650 65.563 1.00 98.74 165 GLY D O 1
ATOM 9021 N N . PRO D 1 91 ? -44.982 2.497 64.915 1.00 100.65 166 PRO D N 1
ATOM 9022 C CA . PRO D 1 91 ? -46.285 2.284 65.572 1.00 108.59 166 PRO D CA 1
ATOM 9023 C C . PRO D 1 91 ? -46.251 2.519 67.071 1.00 104.79 166 PRO D C 1
ATOM 9024 O O . PRO D 1 91 ? -47.169 3.145 67.625 1.00 109.76 166 PRO D O 1
ATOM 9028 N N . GLN D 1 92 ? -45.207 2.023 67.740 1.00 91.93 167 GLN D N 1
ATOM 9029 C CA . GLN D 1 92 ? -45.095 2.186 69.185 1.00 103.65 167 GLN D CA 1
ATOM 9030 C C . GLN D 1 92 ? -45.127 3.659 69.572 1.00 98.60 167 GLN D C 1
ATOM 9031 O O . GLN D 1 92 ? -45.766 4.039 70.559 1.00 105.80 167 GLN D O 1
ATOM 9037 N N . TRP D 1 93 ? -44.483 4.513 68.775 1.00 86.16 168 TRP D N 1
ATOM 9038 C CA . TRP D 1 93 ? -44.423 5.929 69.112 1.00 76.61 168 TRP D CA 1
ATOM 9039 C C . TRP D 1 93 ? -45.733 6.648 68.808 1.00 90.48 168 TRP D C 1
ATOM 9040 O O . TRP D 1 93 ? -46.082 7.610 69.503 1.00 93.31 168 TRP D O 1
ATOM 9051 N N . LYS D 1 94 ? -46.479 6.193 67.798 1.00 91.85 169 LYS D N 1
ATOM 9052 C CA . LYS D 1 94 ? -47.823 6.719 67.574 1.00 90.19 169 LYS D CA 1
ATOM 9053 C C . LYS D 1 94 ? -48.731 6.400 68.759 1.00 76.22 169 LYS D C 1
ATOM 9054 O O . LYS D 1 94 ? -49.438 7.279 69.284 1.00 77.01 169 LYS D O 1
ATOM 9060 N N . LYS D 1 95 ? -48.715 5.135 69.194 1.00 77.46 170 LYS D N 1
ATOM 9061 C CA . LYS D 1 95 ? -49.463 4.752 70.387 1.00 84.87 170 LYS D CA 1
ATOM 9062 C C . LYS D 1 95 ? -49.019 5.570 71.594 1.00 81.07 170 LYS D C 1
ATOM 9063 O O . LYS D 1 95 ? -49.842 5.945 72.437 1.00 94.60 170 LYS D O 1
ATOM 9069 N N . PHE D 1 96 ? -47.719 5.870 71.685 1.00 82.29 171 PHE D N 1
ATOM 9070 C CA . PHE D 1 96 ? -47.219 6.675 72.796 1.00 74.52 171 PHE D CA 1
ATOM 9071 C C . PHE D 1 96 ? -47.767 8.094 72.760 1.00 76.66 171 PHE D C 1
ATOM 9072 O O . PHE D 1 96 ? -48.106 8.657 73.805 1.00 83.74 171 PHE D O 1
ATOM 9080 N N . LYS D 1 97 ? -47.801 8.712 71.579 1.00 72.12 172 LYS D N 1
ATOM 9081 C CA . LYS D 1 97 ? -48.376 10.050 71.456 1.00 63.44 172 LYS D CA 1
ATOM 9082 C C . LYS D 1 97 ? -49.822 10.064 71.939 1.00 72.47 172 LYS D C 1
ATOM 9083 O O . LYS D 1 97 ? -50.220 10.911 72.763 1.00 80.59 172 LYS D O 1
ATOM 9089 N N . SER D 1 98 ? -50.624 9.119 71.434 1.00 86.34 173 SER D N 1
ATOM 9090 C CA . SER D 1 98 ? -52.025 9.057 71.846 1.00 83.89 173 SER D CA 1
ATOM 9091 C C . SER D 1 98 ? -52.150 8.840 73.352 1.00 79.71 173 SER D C 1
ATOM 9092 O O . SER D 1 98 ? -52.969 9.491 74.015 1.00 78.22 173 SER D O 1
ATOM 9095 N N . SER D 1 99 ? -51.330 7.944 73.914 1.00 69.35 174 SER D N 1
ATOM 9096 C CA . SER D 1 99 ? -51.407 7.663 75.344 1.00 61.13 174 SER D CA 1
ATOM 9097 C C . SER D 1 99 ? -50.940 8.847 76.179 1.00 64.61 174 SER D C 1
ATOM 9098 O O . SER D 1 99 ? -51.434 9.047 77.288 1.00 70.47 174 SER D O 1
ATOM 9101 N N . PHE D 1 100 ? -50.004 9.641 75.663 1.00 63.01 175 PHE D N 1
ATOM 9102 C CA . PHE D 1 100 ? -49.546 10.838 76.362 1.00 61.66 175 PHE D CA 1
ATOM 9103 C C . PHE D 1 100 ? -50.680 11.850 76.493 1.00 58.06 175 PHE D C 1
ATOM 9104 O O . PHE D 1 100 ? -50.991 12.335 77.598 1.00 63.23 175 PHE D O 1
ATOM 9112 N N . CYS D 1 101 ? -51.327 12.161 75.366 1.00 45.70 176 CYS D N 1
ATOM 9113 C CA . CYS D 1 101 ? -52.472 13.070 75.408 1.00 62.00 176 CYS D CA 1
ATOM 9114 C C . CYS D 1 101 ? -53.572 12.532 76.324 1.00 65.91 176 CYS D C 1
ATOM 9115 O O . CYS D 1 101 ? -54.141 13.272 77.148 1.00 62.99 176 CYS D O 1
ATOM 9118 N N . GLU D 1 102 ? -53.876 11.236 76.203 1.00 62.08 177 GLU D N 1
ATOM 9119 C CA . GLU D 1 102 ? -54.925 10.643 77.024 1.00 60.22 177 GLU D CA 1
ATOM 9120 C C . GLU D 1 102 ? -54.563 10.685 78.503 1.00 57.50 177 GLU D C 1
ATOM 9121 O O . GLU D 1 102 ? -55.434 10.892 79.352 1.00 72.45 177 GLU D O 1
ATOM 9127 N N . PHE D 1 103 ? -53.287 10.475 78.832 1.00 59.39 178 PHE D N 1
ATOM 9128 C CA . PHE D 1 103 ? -52.837 10.598 80.213 1.00 63.35 178 PHE D CA 1
ATOM 9129 C C . PHE D 1 103 ? -53.141 11.976 80.766 1.00 64.87 178 PHE D C 1
ATOM 9130 O O . PHE D 1 103 ? -53.663 12.109 81.879 1.00 68.37 178 PHE D O 1
ATOM 9138 N N . ILE D 1 104 ? -52.789 13.020 80.013 1.00 64.18 179 ILE D N 1
ATOM 9139 C CA . ILE D 1 104 ? -53.080 14.373 80.486 1.00 58.80 179 ILE D CA 1
ATOM 9140 C C . ILE D 1 104 ? -54.575 14.534 80.750 1.00 57.09 179 ILE D C 1
ATOM 9141 O O . ILE D 1 104 ? -54.996 15.000 81.825 1.00 58.76 179 ILE D O 1
ATOM 9146 N N . GLY D 1 105 ? -55.399 14.125 79.781 1.00 50.17 180 GLY D N 1
ATOM 9147 C CA . GLY D 1 105 ? -56.839 14.288 79.937 1.00 62.43 180 GLY D CA 1
ATOM 9148 C C . GLY D 1 105 ? -57.392 13.549 81.143 1.00 67.53 180 GLY D C 1
ATOM 9149 O O . GLY D 1 105 ? -58.191 14.092 81.917 1.00 58.90 180 GLY D O 1
ATOM 9150 N N . VAL D 1 106 ? -56.967 12.295 81.320 1.00 66.92 181 VAL D N 1
ATOM 9151 C CA . VAL D 1 106 ? -57.459 11.471 82.419 1.00 61.03 181 VAL D CA 1
ATOM 9152 C C . VAL D 1 106 ? -57.006 12.032 83.757 1.00 59.18 181 VAL D C 1
ATOM 9153 O O . VAL D 1 106 ? -57.768 12.036 84.729 1.00 69.47 181 VAL D O 1
ATOM 9157 N N . LEU D 1 107 ? -55.758 12.497 83.841 1.00 63.12 182 LEU D N 1
ATOM 9158 C CA . LEU D 1 107 ? -55.286 13.108 85.077 1.00 66.42 182 LEU D CA 1
ATOM 9159 C C . LEU D 1 107 ? -56.181 14.275 85.471 1.00 66.02 182 LEU D C 1
ATOM 9160 O O . LEU D 1 107 ? -56.642 14.366 86.621 1.00 65.66 182 LEU D O 1
ATOM 9165 N N . VAL D 1 108 ? -56.469 15.161 84.512 1.00 60.62 183 VAL D N 1
ATOM 9166 C CA . VAL D 1 108 ? -57.322 16.306 84.825 1.00 52.61 183 VAL D CA 1
ATOM 9167 C C . VAL D 1 108 ? -58.691 15.837 85.298 1.00 54.88 183 VAL D C 1
ATOM 9168 O O . VAL D 1 108 ? -59.183 16.267 86.347 1.00 59.63 183 VAL D O 1
ATOM 9172 N N . ARG D 1 109 ? -59.323 14.937 84.535 1.00 65.65 184 ARG D N 1
ATOM 9173 C CA . ARG D 1 109 ? -60.670 14.491 84.896 1.00 60.44 184 ARG D CA 1
ATOM 9174 C C . ARG D 1 109 ? -60.703 13.803 86.258 1.00 49.13 184 ARG D C 1
ATOM 9175 O O . ARG D 1 109 ? -61.713 13.883 86.968 1.00 62.46 184 ARG D O 1
ATOM 9183 N N . GLN D 1 110 ? -59.619 13.136 86.649 1.00 51.74 185 GLN D N 1
ATOM 9184 C CA . GLN D 1 110 ? -59.605 12.459 87.942 1.00 61.45 185 GLN D CA 1
ATOM 9185 C C . GLN D 1 110 ? -59.378 13.416 89.097 1.00 62.58 185 GLN D C 1
ATOM 9186 O O . GLN D 1 110 ? -59.873 13.171 90.204 1.00 70.74 185 GLN D O 1
ATOM 9192 N N . CYS D 1 111 ? -58.650 14.503 88.870 1.00 56.69 186 CYS D N 1
ATOM 9193 C CA . CYS D 1 111 ? -58.489 15.496 89.918 1.00 59.30 186 CYS D CA 1
ATOM 9194 C C . CYS D 1 111 ? -59.508 16.629 89.841 1.00 60.28 186 CYS D C 1
ATOM 9195 O O . CYS D 1 111 ? -59.457 17.533 90.679 1.00 65.84 186 CYS D O 1
ATOM 9198 N N . GLN D 1 112 ? -60.454 16.586 88.896 1.00 59.83 187 GLN D N 1
ATOM 9199 C CA . GLN D 1 112 ? -61.273 17.758 88.584 1.00 61.84 187 GLN D CA 1
ATOM 9200 C C . GLN D 1 112 ? -62.241 18.155 89.695 1.00 59.74 187 GLN D C 1
ATOM 9201 O O . GLN D 1 112 ? -62.901 19.191 89.554 1.00 62.40 187 GLN D O 1
ATOM 9207 N N . TYR D 1 113 ? -62.355 17.388 90.779 1.00 59.40 188 TYR D N 1
ATOM 9208 C CA . TYR D 1 113 ? -63.299 17.706 91.842 1.00 54.22 188 TYR D CA 1
ATOM 9209 C C . TYR D 1 113 ? -62.640 18.040 93.172 1.00 58.64 188 TYR D C 1
ATOM 9210 O O . TYR D 1 113 ? -63.347 18.419 94.114 1.00 79.11 188 TYR D O 1
ATOM 9219 N N . SER D 1 114 ? -61.319 17.922 93.283 1.00 63.84 189 SER D N 1
ATOM 9220 C CA . SER D 1 114 ? -60.660 18.097 94.570 1.00 64.64 189 SER D CA 1
ATOM 9221 C C . SER D 1 114 ? -59.210 18.528 94.404 1.00 70.83 189 SER D C 1
ATOM 9222 O O . SER D 1 114 ? -58.852 19.670 94.711 1.00 67.54 189 SER D O 1
ATOM 9225 N N . ILE D 1 115 ? -58.375 17.609 93.913 1.00 68.48 190 ILE D N 1
ATOM 9226 C CA . ILE D 1 115 ? -56.943 17.864 93.807 1.00 70.80 190 ILE D CA 1
ATOM 9227 C C . ILE D 1 115 ? -56.664 19.053 92.895 1.00 60.98 190 ILE D C 1
ATOM 9228 O O . ILE D 1 115 ? -55.728 19.824 93.137 1.00 61.19 190 ILE D O 1
ATOM 9233 N N . ILE D 1 116 ? -57.480 19.237 91.853 1.00 63.51 191 ILE D N 1
ATOM 9234 C CA . ILE D 1 116 ? -57.303 20.366 90.941 1.00 64.39 191 ILE D CA 1
ATOM 9235 C C . ILE D 1 116 ? -57.312 21.695 91.689 1.00 72.88 191 ILE D C 1
ATOM 9236 O O . ILE D 1 116 ? -56.628 22.644 91.284 1.00 70.78 191 ILE D O 1
ATOM 9241 N N . TYR D 1 117 ? -58.057 21.785 92.793 1.00 66.28 192 TYR D N 1
ATOM 9242 C CA . TYR D 1 117 ? -58.168 23.015 93.564 1.00 67.74 192 TYR D CA 1
ATOM 9243 C C . TYR D 1 117 ? -57.225 23.037 94.762 1.00 79.34 192 TYR D C 1
ATOM 9244 O O . TYR D 1 117 ? -57.445 23.813 95.699 1.00 75.28 192 TYR D O 1
ATOM 9253 N N . ASP D 1 118 ? -56.177 22.208 94.753 1.00 90.85 193 ASP D N 1
ATOM 9254 C CA . ASP D 1 118 ? -55.263 22.135 95.889 1.00 76.67 193 ASP D CA 1
ATOM 9255 C C . ASP D 1 118 ? -54.243 23.266 95.914 1.00 75.59 193 ASP D C 1
ATOM 9256 O O . ASP D 1 118 ? -53.536 23.414 96.917 1.00 69.89 193 ASP D O 1
ATOM 9261 N N . GLU D 1 119 ? -54.152 24.055 94.841 1.00 93.72 194 GLU D N 1
ATOM 9262 C CA . GLU D 1 119 ? -53.150 25.115 94.712 1.00 96.83 194 GLU D CA 1
ATOM 9263 C C . GLU D 1 119 ? -51.737 24.560 94.865 1.00 97.22 194 GLU D C 1
ATOM 9264 O O . GLU D 1 119 ? -50.868 25.191 95.467 1.00 98.42 194 GLU D O 1
ATOM 9270 N N . TYR D 1 120 ? -51.502 23.367 94.321 1.00 93.38 195 TYR D N 1
ATOM 9271 C CA . TYR D 1 120 ? -50.180 22.763 94.427 1.00 79.24 195 TYR D CA 1
ATOM 9272 C C . TYR D 1 120 ? -49.814 22.008 93.153 1.00 91.41 195 TYR D C 1
ATOM 9273 O O . TYR D 1 120 ? -48.867 22.394 92.460 1.00 92.83 195 TYR D O 1
ATOM 9282 N N . MET D 1 121 ? -50.556 20.944 92.820 1.00 84.53 196 MET D N 1
ATOM 9283 C CA . MET D 1 121 ? -50.138 20.112 91.694 1.00 78.56 196 MET D CA 1
ATOM 9284 C C . MET D 1 121 ? -50.505 20.744 90.355 1.00 71.17 196 MET D C 1
ATOM 9285 O O . MET D 1 121 ? -49.726 20.654 89.403 1.00 82.90 196 MET D O 1
ATOM 9290 N N . MET D 1 122 ? -51.672 21.385 90.249 1.00 66.18 197 MET D N 1
ATOM 9291 C CA . MET D 1 122 ? -51.926 22.215 89.073 1.00 70.68 197 MET D CA 1
ATOM 9292 C C . MET D 1 122 ? -50.871 23.301 88.926 1.00 74.21 197 MET D C 1
ATOM 9293 O O . MET D 1 122 ? -50.293 23.483 87.849 1.00 76.34 197 MET D O 1
ATOM 9298 N N . ASP D 1 123 ? -50.649 24.075 89.989 1.00 69.62 198 ASP D N 1
ATOM 9299 C CA . ASP D 1 123 ? -49.631 25.119 89.956 1.00 65.95 198 ASP D CA 1
ATOM 9300 C C . ASP D 1 123 ? -48.308 24.557 89.449 1.00 68.37 198 ASP D C 1
ATOM 9301 O O . ASP D 1 123 ? -47.695 25.102 88.522 1.00 80.24 198 ASP D O 1
ATOM 9306 N N . THR D 1 124 ? -47.880 23.433 90.028 1.00 62.96 199 THR D N 1
ATOM 9307 C CA . THR D 1 124 ? -46.629 22.797 89.632 1.00 66.11 199 THR D CA 1
ATOM 9308 C C . THR D 1 124 ? -46.640 22.417 88.154 1.00 56.30 199 THR D C 1
ATOM 9309 O O . THR D 1 124 ? -45.669 22.665 87.428 1.00 73.64 199 THR D O 1
ATOM 9313 N N . VAL D 1 125 ? -47.735 21.813 87.688 1.00 51.95 200 VAL D N 1
ATOM 9314 C CA . VAL D 1 125 ? -47.764 21.276 86.330 1.00 51.87 200 VAL D CA 1
ATOM 9315 C C . VAL D 1 125 ? -47.748 22.401 85.304 1.00 63.26 200 VAL D C 1
ATOM 9316 O O . VAL D 1 125 ? -46.963 22.368 84.349 1.00 68.06 200 VAL D O 1
ATOM 9320 N N . ILE D 1 126 ? -48.620 23.402 85.465 1.00 63.74 201 ILE D N 1
ATOM 9321 C CA . ILE D 1 126 ? -48.598 24.518 84.516 1.00 64.04 201 ILE D CA 1
ATOM 9322 C C . ILE D 1 126 ? -47.265 25.258 84.575 1.00 72.63 201 ILE D C 1
ATOM 9323 O O . ILE D 1 126 ? -46.743 25.686 83.537 1.00 76.69 201 ILE D O 1
ATOM 9328 N N . SER D 1 127 ? -46.671 25.391 85.766 1.00 64.60 202 SER D N 1
ATOM 9329 C CA . SER D 1 127 ? -45.380 26.063 85.854 1.00 66.77 202 SER D CA 1
ATOM 9330 C C . SER D 1 127 ? -44.315 25.322 85.052 1.00 76.75 202 SER D C 1
ATOM 9331 O O . SER D 1 127 ? -43.616 25.918 84.220 1.00 73.95 202 SER D O 1
ATOM 9334 N N . LEU D 1 128 ? -44.183 24.013 85.288 1.00 71.70 203 LEU D N 1
ATOM 9335 C CA . LEU D 1 128 ? -43.191 23.220 84.567 1.00 64.61 203 LEU D CA 1
ATOM 9336 C C . LEU D 1 128 ? -43.448 23.236 83.065 1.00 60.87 203 LEU D C 1
ATOM 9337 O O . LEU D 1 128 ? -42.510 23.380 82.268 1.00 64.44 203 LEU D O 1
ATOM 9342 N N . LEU D 1 129 ? -44.713 23.096 82.659 1.00 58.92 204 LEU D N 1
ATOM 9343 C CA . LEU D 1 129 ? -45.027 23.032 81.236 1.00 64.13 204 LEU D CA 1
ATOM 9344 C C . LEU D 1 129 ? -44.705 24.345 80.536 1.00 65.32 204 LEU D C 1
ATOM 9345 O O . LEU D 1 129 ? -44.134 24.343 79.441 1.00 63.73 204 LEU D O 1
ATOM 9350 N N . THR D 1 130 ? -45.062 25.479 81.147 1.00 64.60 205 THR D N 1
ATOM 9351 C CA . THR D 1 130 ? -44.770 26.759 80.509 1.00 71.11 205 THR D CA 1
ATOM 9352 C C . THR D 1 130 ? -43.270 27.039 80.498 1.00 75.57 205 THR D C 1
ATOM 9353 O O . THR D 1 130 ? -42.743 27.601 79.523 1.00 76.15 205 THR D O 1
ATOM 9357 N N . GLY D 1 131 ? -42.557 26.622 81.549 1.00 68.24 206 GLY D N 1
ATOM 9358 C CA . GLY D 1 131 ? -41.111 26.750 81.527 1.00 68.32 206 GLY D CA 1
ATOM 9359 C C . GLY D 1 131 ? -40.488 25.979 80.381 1.00 67.18 206 GLY D C 1
ATOM 9360 O O . GLY D 1 131 ? -39.641 26.501 79.650 1.00 68.00 206 GLY D O 1
ATOM 9361 N N . LEU D 1 132 ? -40.910 24.725 80.201 1.00 63.86 207 LEU D N 1
ATOM 9362 C CA . LEU D 1 132 ? -40.406 23.936 79.082 1.00 55.51 207 LEU D CA 1
ATOM 9363 C C . LEU D 1 132 ? -40.823 24.529 77.741 1.00 64.40 207 LEU D C 1
ATOM 9364 O O . LEU D 1 132 ? -40.066 24.447 76.767 1.00 71.09 207 LEU D O 1
ATOM 9369 N N . SER D 1 133 ? -42.018 25.124 77.670 1.00 63.32 208 SER D N 1
ATOM 9370 C CA . SER D 1 133 ? -42.450 25.777 76.440 1.00 59.46 208 SER D CA 1
ATOM 9371 C C . SER D 1 133 ? -41.578 26.980 76.108 1.00 72.34 208 SER D C 1
ATOM 9372 O O . SER D 1 133 ? -41.475 27.362 74.937 1.00 79.49 208 SER D O 1
ATOM 9375 N N . ASP D 1 134 ? -40.956 27.595 77.118 1.00 64.00 209 ASP D N 1
ATOM 9376 C CA . ASP D 1 134 ? -40.005 28.668 76.847 1.00 68.48 209 ASP D CA 1
ATOM 9377 C C . ASP D 1 134 ? -38.656 28.169 76.342 1.00 70.10 209 ASP D C 1
ATOM 9378 O O . ASP D 1 134 ? -37.912 28.952 75.741 1.00 73.40 209 ASP D O 1
ATOM 9383 N N . SER D 1 135 ? -38.325 26.899 76.562 1.00 58.07 210 SER D N 1
ATOM 9384 C CA . SER D 1 135 ? -36.982 26.411 76.275 1.00 74.07 210 SER D CA 1
ATOM 9385 C C . SER D 1 135 ? -36.688 26.421 74.779 1.00 71.53 210 SER D C 1
ATOM 9386 O O . SER D 1 135 ? -37.574 26.190 73.951 1.00 60.29 210 SER D O 1
ATOM 9389 N N . GLN D 1 136 ? -35.424 26.690 74.437 1.00 70.42 211 GLN D N 1
ATOM 9390 C CA . GLN D 1 136 ? -34.985 26.624 73.048 1.00 70.74 211 GLN D CA 1
ATOM 9391 C C . GLN D 1 136 ? -34.878 25.192 72.539 1.00 68.32 211 GLN D C 1
ATOM 9392 O O . GLN D 1 136 ? -34.879 24.978 71.322 1.00 74.01 211 GLN D O 1
ATOM 9398 N N . VAL D 1 137 ? -34.768 24.211 73.436 1.00 52.52 212 VAL D N 1
ATOM 9399 C CA . VAL D 1 137 ? -34.695 22.816 73.017 1.00 61.72 212 VAL D CA 1
ATOM 9400 C C . VAL D 1 137 ? -36.011 22.427 72.358 1.00 72.86 212 VAL D C 1
ATOM 9401 O O . VAL D 1 137 ? -37.086 22.565 72.955 1.00 68.85 212 VAL D O 1
ATOM 9405 N N . ARG D 1 138 ? -35.934 21.944 71.113 1.00 69.80 213 ARG D N 1
ATOM 9406 C CA . ARG D 1 138 ? -37.154 21.614 70.383 1.00 68.98 213 ARG D CA 1
ATOM 9407 C C . ARG D 1 138 ? -37.911 20.473 71.047 1.00 72.09 213 ARG D C 1
ATOM 9408 O O . ARG D 1 138 ? -39.145 20.450 71.027 1.00 77.30 213 ARG D O 1
ATOM 9416 N N . ALA D 1 139 ? -37.194 19.512 71.631 1.00 63.90 214 ALA D N 1
ATOM 9417 C CA . ALA D 1 139 ? -37.869 18.402 72.296 1.00 63.34 214 ALA D CA 1
ATOM 9418 C C . ALA D 1 139 ? -38.742 18.907 73.437 1.00 64.71 214 ALA D C 1
ATOM 9419 O O . ALA D 1 139 ? -39.950 18.628 73.489 1.00 71.03 214 ALA D O 1
ATOM 9421 N N . PHE D 1 140 ? -38.141 19.667 74.357 1.00 56.77 215 PHE D N 1
ATOM 9422 C CA . PHE D 1 140 ? -38.889 20.225 75.478 1.00 61.12 215 PHE D CA 1
ATOM 9423 C C . PHE D 1 140 ? -40.045 21.089 74.992 1.00 67.79 215 PHE D C 1
ATOM 9424 O O . PHE D 1 140 ? -41.179 20.937 75.454 1.00 78.99 215 PHE D O 1
ATOM 9432 N N . ARG D 1 141 ? -39.775 22.001 74.052 1.00 60.94 216 ARG D N 1
ATOM 9433 C CA . ARG D 1 141 ? -40.806 22.933 73.601 1.00 59.23 216 ARG D CA 1
ATOM 9434 C C . ARG D 1 141 ? -41.978 22.197 72.962 1.00 63.09 216 ARG D C 1
ATOM 9435 O O . ARG D 1 141 ? -43.140 22.449 73.298 1.00 77.30 216 ARG D O 1
ATOM 9443 N N . HIS D 1 142 ? -41.686 21.283 72.036 1.00 52.51 217 HIS D N 1
ATOM 9444 C CA . HIS D 1 142 ? -42.723 20.519 71.350 1.00 57.38 217 HIS D CA 1
ATOM 9445 C C . HIS D 1 142 ? -43.569 19.729 72.343 1.00 63.76 217 HIS D C 1
ATOM 9446 O O . HIS D 1 142 ? -44.807 19.846 72.367 1.00 68.12 217 HIS D O 1
ATOM 9453 N N . THR D 1 143 ? -42.912 18.914 73.178 1.00 63.76 218 THR D N 1
ATOM 9454 C CA . THR D 1 143 ? -43.644 18.078 74.123 1.00 60.81 218 THR D CA 1
ATOM 9455 C C . THR D 1 143 ? -44.479 18.924 75.077 1.00 59.24 218 THR D C 1
ATOM 9456 O O . THR D 1 143 ? -45.658 18.630 75.318 1.00 60.52 218 THR D O 1
ATOM 9460 N N . SER D 1 144 ? -43.890 19.997 75.615 1.00 54.21 219 SER D N 1
ATOM 9461 C CA . SER D 1 144 ? -44.587 20.806 76.606 1.00 57.43 219 SER D CA 1
ATOM 9462 C C . SER D 1 144 ? -45.756 21.554 75.990 1.00 56.17 219 SER D C 1
ATOM 9463 O O . SER D 1 144 ? -46.800 21.707 76.629 1.00 58.64 219 SER D O 1
ATOM 9466 N N . THR D 1 145 ? -45.604 22.037 74.755 1.00 46.35 220 THR D N 1
ATOM 9467 C CA . THR D 1 145 ? -46.707 22.739 74.112 1.00 46.97 220 THR D CA 1
ATOM 9468 C C . THR D 1 145 ? -47.870 21.795 73.847 1.00 55.31 220 THR D C 1
ATOM 9469 O O . THR D 1 145 ? -49.033 22.149 74.088 1.00 67.57 220 THR D O 1
ATOM 9473 N N . LEU D 1 146 ? -47.580 20.586 73.356 1.00 49.07 221 LEU D N 1
ATOM 9474 C CA . LEU D 1 146 ? -48.653 19.613 73.161 1.00 56.03 221 LEU D CA 1
ATOM 9475 C C . LEU D 1 146 ? -49.351 19.301 74.482 1.00 62.76 221 LEU D C 1
ATOM 9476 O O . LEU D 1 146 ? -50.591 19.277 74.563 1.00 67.29 221 LEU D O 1
ATOM 9481 N N . ALA D 1 147 ? -48.561 19.068 75.535 1.00 49.14 222 ALA D N 1
ATOM 9482 C CA . ALA D 1 147 ? -49.132 18.764 76.842 1.00 47.57 222 ALA D CA 1
ATOM 9483 C C . ALA D 1 147 ? -49.984 19.916 77.358 1.00 57.57 222 ALA D C 1
ATOM 9484 O O . ALA D 1 147 ? -51.044 19.695 77.951 1.00 64.08 222 ALA D O 1
ATOM 9486 N N . ALA D 1 148 ? -49.535 21.153 77.141 1.00 60.86 223 ALA D N 1
ATOM 9487 C CA . ALA D 1 148 ? -50.268 22.312 77.636 1.00 47.70 223 ALA D CA 1
ATOM 9488 C C . ALA D 1 148 ? -51.581 22.488 76.894 1.00 52.69 223 ALA D C 1
ATOM 9489 O O . ALA D 1 148 ? -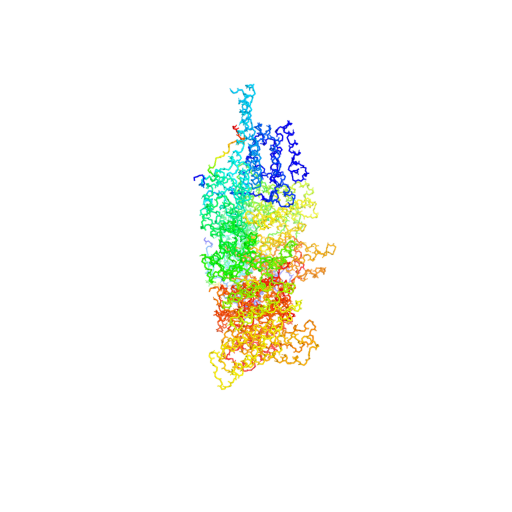52.601 22.827 77.502 1.00 57.53 223 ALA D O 1
ATOM 9491 N N . MET D 1 149 ? -51.580 22.255 75.579 1.00 48.32 224 MET D N 1
ATOM 9492 C CA . MET D 1 149 ? -52.832 22.327 74.831 1.00 45.43 224 MET D CA 1
ATOM 9493 C C . MET D 1 149 ? -53.820 21.260 75.295 1.00 55.52 224 MET D C 1
ATOM 9494 O O . MET D 1 149 ? -55.014 21.546 75.473 1.00 58.79 224 MET D O 1
ATOM 9499 N N . LYS D 1 150 ? -53.345 20.030 75.518 1.00 50.07 225 LYS D N 1
ATOM 9500 C CA . LYS D 1 150 ? -54.248 18.987 76.003 1.00 51.24 225 LYS D CA 1
ATOM 9501 C C . LYS D 1 150 ? -54.782 19.319 77.397 1.00 60.10 225 LYS D C 1
ATOM 9502 O O . LYS D 1 150 ? -55.986 19.172 77.670 1.00 66.66 225 LYS D O 1
ATOM 9508 N N . LEU D 1 151 ? -53.893 19.774 78.286 1.00 54.09 226 LEU D N 1
ATOM 9509 C CA . LEU D 1 151 ? -54.287 20.194 79.626 1.00 50.46 226 LEU D CA 1
ATOM 9510 C C . LEU D 1 151 ? -55.336 21.296 79.583 1.00 59.67 226 LEU D C 1
ATOM 9511 O O . LEU D 1 151 ? -56.309 21.268 80.348 1.00 63.28 226 LEU D O 1
ATOM 9516 N N . MET D 1 152 ? -55.163 22.274 78.692 1.00 51.61 227 MET D N 1
ATOM 9517 C CA . MET D 1 152 ? -56.125 23.367 78.633 1.00 54.02 227 MET D CA 1
ATOM 9518 C C . MET D 1 152 ? -57.458 22.901 78.068 1.00 54.35 227 MET D C 1
ATOM 9519 O O . MET D 1 152 ? -58.510 23.384 78.489 1.00 68.32 227 MET D O 1
ATOM 9524 N N . THR D 1 153 ? -57.443 21.974 77.109 1.00 51.19 228 THR D N 1
ATOM 9525 C CA . THR D 1 153 ? -58.709 21.421 76.633 1.00 57.55 228 THR D CA 1
ATOM 9526 C C . THR D 1 153 ? -59.464 20.736 77.769 1.00 54.76 228 THR D C 1
ATOM 9527 O O . THR D 1 153 ? -60.682 20.922 77.930 1.00 52.22 228 THR D O 1
ATOM 9531 N N . ALA D 1 154 ? -58.749 19.954 78.581 1.00 50.98 229 ALA D N 1
ATOM 9532 C CA . ALA D 1 154 ? -59.387 19.321 79.733 1.00 67.04 229 ALA D CA 1
ATOM 9533 C C . ALA D 1 154 ? -59.921 20.362 80.716 1.00 62.98 229 ALA D C 1
ATOM 9534 O O . ALA D 1 154 ? -61.032 20.219 81.251 1.00 64.97 229 ALA D O 1
ATOM 9536 N N . LEU D 1 155 ? -59.149 21.426 80.955 1.00 56.20 230 LEU D N 1
ATOM 9537 C CA . LEU D 1 155 ? -59.608 22.496 81.838 1.00 50.70 230 LEU D CA 1
ATOM 9538 C C . LEU D 1 155 ? -60.851 23.180 81.280 1.00 56.16 230 LEU D C 1
ATOM 9539 O O . LEU D 1 155 ? -61.738 23.592 82.037 1.00 65.28 230 LEU D O 1
ATOM 9544 N N . VAL D 1 156 ? -60.923 23.324 79.956 1.00 58.72 231 VAL D N 1
ATOM 9545 C CA . VAL D 1 156 ? -62.096 23.918 79.321 1.00 54.92 231 VAL D CA 1
ATOM 9546 C C . VAL D 1 156 ? -63.320 23.049 79.556 1.00 59.71 231 VAL D C 1
ATOM 9547 O O . VAL D 1 156 ? -64.414 23.555 79.838 1.00 63.84 231 VAL D O 1
ATOM 9551 N N . ASN D 1 157 ? -63.161 21.728 79.443 1.00 59.10 232 ASN D N 1
ATOM 9552 C CA . ASN D 1 157 ? -64.289 20.847 79.740 1.00 54.86 232 ASN D CA 1
ATOM 9553 C C . ASN D 1 157 ? -64.718 20.982 81.198 1.00 56.06 232 ASN D C 1
ATOM 9554 O O . ASN D 1 157 ? -65.919 20.989 81.507 1.00 67.07 232 ASN D O 1
ATOM 9559 N N . VAL D 1 158 ? -63.745 21.095 82.108 1.00 52.17 233 VAL D N 1
ATOM 9560 C CA . VAL D 1 158 ? -64.064 21.309 83.522 1.00 55.40 233 VAL D CA 1
ATOM 9561 C C . VAL D 1 158 ? -64.875 22.589 83.701 1.00 59.06 233 VAL D C 1
ATOM 9562 O O . VAL D 1 158 ? -65.885 22.614 84.417 1.00 61.70 233 VAL D O 1
ATOM 9566 N N . ALA D 1 159 ? -64.441 23.674 83.057 1.00 55.61 234 ALA D N 1
ATOM 9567 C CA . ALA D 1 159 ? -65.129 24.955 83.202 1.00 57.33 234 ALA D CA 1
ATOM 9568 C C . ALA D 1 159 ? -66.535 24.901 82.614 1.00 56.97 234 ALA D C 1
ATOM 9569 O O . ALA D 1 159 ? -67.469 25.503 83.160 1.00 57.41 234 ALA D O 1
ATOM 9571 N N . LEU D 1 160 ? -66.704 24.184 81.502 1.00 51.63 235 LEU D N 1
ATOM 9572 C CA . LEU D 1 160 ? -68.029 24.025 80.913 1.00 55.01 235 LEU D CA 1
ATOM 9573 C C . LEU D 1 160 ? -68.960 23.274 81.859 1.00 64.03 235 LEU D C 1
ATOM 9574 O O . LEU D 1 160 ? -70.121 23.669 82.048 1.00 57.64 235 LEU D O 1
ATOM 9579 N N . ASN D 1 161 ? -68.469 22.187 82.463 1.00 60.55 236 ASN D N 1
ATOM 9580 C CA . ASN D 1 161 ? -69.279 21.464 83.441 1.00 51.13 236 ASN D CA 1
ATOM 9581 C C . ASN D 1 161 ? -69.621 22.350 84.633 1.00 58.02 236 ASN D C 1
ATOM 9582 O O . ASN D 1 161 ? -70.736 22.286 85.166 1.00 69.52 236 ASN D O 1
ATOM 9587 N N . LEU D 1 162 ? -68.668 23.178 85.067 1.00 63.34 237 LEU D N 1
ATOM 9588 C CA . LEU D 1 162 ? -68.935 24.106 86.162 1.00 62.20 237 LEU D CA 1
ATOM 9589 C C . LEU D 1 162 ? -70.047 25.080 85.799 1.00 67.89 237 LEU D C 1
ATOM 9590 O O . LEU D 1 162 ? -70.933 25.354 86.616 1.00 66.43 237 LEU D O 1
ATOM 9595 N N . SER D 1 163 ? -70.015 25.614 84.576 1.00 68.45 238 SER D N 1
ATOM 9596 C CA . SER D 1 163 ? -71.056 26.548 84.155 1.00 62.06 238 SER D CA 1
ATOM 9597 C C . SER D 1 163 ? -72.415 25.865 84.091 1.00 66.28 238 SER D C 1
ATOM 9598 O O . SER D 1 163 ? -73.427 26.447 84.498 1.00 80.22 238 SER D O 1
ATOM 9601 N N . ILE D 1 164 ? -72.459 24.628 83.589 1.00 66.49 239 ILE D N 1
ATOM 9602 C CA . ILE D 1 164 ? -73.726 23.898 83.531 1.00 62.90 239 ILE D CA 1
ATOM 9603 C C . ILE D 1 164 ? -74.280 23.680 84.935 1.00 73.65 239 ILE D C 1
ATOM 9604 O O . ILE D 1 164 ? -75.470 23.902 85.199 1.00 84.73 239 ILE D O 1
ATOM 9609 N N . ASN D 1 165 ? -73.418 23.250 85.862 1.00 76.99 240 ASN D N 1
ATOM 9610 C CA . ASN D 1 165 ? -73.868 22.987 87.225 1.00 77.19 240 ASN D CA 1
ATOM 9611 C C . ASN D 1 165 ? -74.312 24.271 87.916 1.00 86.86 240 ASN D C 1
ATOM 9612 O O . ASN D 1 165 ? -75.257 24.266 88.715 1.00 97.30 240 ASN D O 1
ATOM 9617 N N . MET D 1 166 ? -73.646 25.386 87.615 1.00 75.98 241 MET D N 1
ATOM 9618 C CA . MET D 1 166 ? -74.057 26.667 88.175 1.00 77.98 241 MET D CA 1
ATOM 9619 C C . MET D 1 166 ? -75.406 27.107 87.624 1.00 83.58 241 MET D C 1
ATOM 9620 O O . MET D 1 166 ? -76.239 27.635 88.369 1.00 95.02 241 MET D O 1
ATOM 9625 N N . ASP D 1 167 ? -75.641 26.907 86.325 1.00 79.92 242 ASP D N 1
ATOM 9626 C CA . ASP D 1 167 ? -76.969 27.168 85.777 1.00 82.05 242 ASP D CA 1
ATOM 9627 C C . ASP D 1 167 ? -78.022 26.323 86.480 1.00 89.47 242 ASP D C 1
ATOM 9628 O O . ASP D 1 167 ? -79.115 26.811 86.795 1.00 89.73 242 ASP D O 1
ATOM 9633 N N . ASN D 1 168 ? -77.708 25.050 86.738 1.00 93.46 243 ASN D N 1
ATOM 9634 C CA . ASN D 1 168 ? -78.662 24.181 87.423 1.00 87.11 243 ASN D CA 1
ATOM 9635 C C . ASN D 1 168 ? -78.946 24.669 88.839 1.00 98.47 243 ASN D C 1
ATOM 9636 O O . ASN D 1 168 ? -80.104 24.699 89.267 1.00 109.54 243 ASN D O 1
ATOM 9641 N N . THR D 1 169 ? -77.906 25.055 89.583 1.00 87.03 244 THR D N 1
ATOM 9642 C CA . THR D 1 169 ? -78.127 25.556 90.938 1.00 91.40 244 THR D CA 1
ATOM 9643 C C . THR D 1 169 ? -78.911 26.863 90.924 1.00 89.63 244 THR D C 1
ATOM 9644 O O . THR D 1 169 ? -79.778 27.081 91.776 1.00 93.12 244 THR D O 1
ATOM 9648 N N . GLN D 1 170 ? -78.636 27.739 89.954 1.00 88.41 245 GLN D N 1
ATOM 9649 C CA . GLN D 1 170 ? -79.360 29.003 89.874 1.00 90.75 245 GLN D CA 1
ATOM 9650 C C . GLN D 1 170 ? -80.833 28.772 89.559 1.00 91.89 245 GLN D C 1
ATOM 9651 O O . GLN D 1 170 ? -81.713 29.373 90.185 1.00 101.36 245 GLN D O 1
ATOM 9657 N N . ARG D 1 171 ? -81.124 27.882 88.606 1.00 93.10 246 ARG D N 1
ATOM 9658 C CA . ARG D 1 171 ? -82.512 27.614 88.243 1.00 93.66 246 ARG D CA 1
ATOM 9659 C C . ARG D 1 171 ? -83.242 26.861 89.351 1.00 94.43 246 ARG D C 1
ATOM 9660 O O . ARG D 1 171 ? -84.441 27.076 89.566 1.00 107.34 246 ARG D O 1
ATOM 9668 N N . GLN D 1 172 ? -82.526 26.010 90.087 1.00 90.12 247 GLN D N 1
ATOM 9669 C CA . GLN D 1 172 ? -83.104 25.306 91.223 1.00 98.24 247 GLN D CA 1
ATOM 9670 C C . GLN D 1 172 ? -83.429 26.274 92.352 1.00 97.29 247 GLN D C 1
ATOM 9671 O O . GLN D 1 172 ? -84.488 26.172 92.987 1.00 105.04 247 GLN D O 1
ATOM 9677 N N . TYR D 1 173 ? -82.528 27.223 92.612 1.00 94.79 248 TYR D N 1
ATOM 9678 C CA . TYR D 1 173 ? -82.808 28.278 93.577 1.00 92.17 248 TYR D CA 1
ATOM 9679 C C . TYR D 1 173 ? -83.986 29.130 93.129 1.00 99.50 248 TYR D C 1
ATOM 9680 O O . TYR D 1 173 ? -84.797 29.557 93.953 1.00 125.24 248 TYR D O 1
ATOM 9689 N N . GLU D 1 174 ? -84.096 29.391 91.824 1.00 81.30 249 GLU D N 1
ATOM 9690 C CA . GLU D 1 174 ? -85.230 30.162 91.322 1.00 98.92 249 GLU D CA 1
ATOM 9691 C C . GLU D 1 174 ? -86.538 29.405 91.507 1.00 103.18 249 GLU D C 1
ATOM 9692 O O . GLU D 1 174 ? -87.576 30.006 91.810 1.00 109.08 249 GLU D O 1
ATOM 9698 N N . ALA D 1 175 ? -86.509 28.084 91.321 1.00 101.61 250 ALA D N 1
ATOM 9699 C CA . ALA D 1 175 ? -87.707 27.279 91.538 1.00 105.15 250 ALA D CA 1
ATOM 9700 C C . ALA D 1 175 ? -88.098 27.268 93.010 1.00 115.08 250 ALA D C 1
ATOM 9701 O O . ALA D 1 175 ? -89.271 27.456 93.352 1.00 132.27 250 ALA D O 1
ATOM 9703 N N . GLU D 1 176 ? -87.125 27.052 93.900 1.00 105.92 251 GLU D N 1
ATOM 9704 C CA . GLU D 1 176 ? -87.417 27.111 95.332 1.00 95.04 251 GLU D CA 1
ATOM 9705 C C . GLU D 1 176 ? -87.905 28.495 95.743 1.00 106.15 251 GLU D C 1
ATOM 9706 O O . GLU D 1 176 ? -88.764 28.620 96.623 1.00 120.02 251 GLU D O 1
ATOM 9712 N N . ARG D 1 177 ? -87.369 29.546 95.121 1.00 101.31 252 ARG D N 1
ATOM 9713 C CA . ARG D 1 177 ? -87.866 30.894 95.360 1.00 114.72 252 ARG D CA 1
ATOM 9714 C C . ARG D 1 177 ? -89.346 30.960 95.004 1.00 138.79 252 ARG D C 1
ATOM 9715 O O . ARG D 1 177 ? -90.189 31.322 95.835 1.00 160.11 252 ARG D O 1
ATOM 9723 N N . ASN D 1 178 ? -89.673 30.596 93.760 1.00 135.27 253 ASN D N 1
ATOM 9724 C CA . ASN D 1 178 ? -91.030 30.722 93.253 1.00 124.31 253 ASN D CA 1
ATOM 9725 C C . ASN D 1 178 ? -92.035 29.990 94.129 1.00 147.06 253 ASN D C 1
ATOM 9726 O O . ASN D 1 178 ? -93.200 30.397 94.201 1.00 170.73 253 ASN D O 1
ATOM 9731 N N . LYS D 1 179 ? -91.615 28.917 94.795 1.00 143.89 254 LYS D N 1
ATOM 9732 C CA . LYS D 1 179 ? -92.473 28.253 95.770 1.00 156.83 254 LYS D CA 1
ATOM 9733 C C . LYS D 1 179 ? -92.747 29.196 96.938 1.00 161.30 254 LYS D C 1
ATOM 9734 O O . LYS D 1 179 ? -91.815 29.730 97.547 1.00 161.60 254 LYS D O 1
ATOM 9740 N N . MET D 1 180 ? -94.031 29.391 97.254 1.00 159.93 255 MET D N 1
ATOM 9741 C CA . MET D 1 180 ? -94.459 30.269 98.346 1.00 162.70 255 MET D CA 1
ATOM 9742 C C . MET D 1 180 ? -93.950 31.697 98.130 1.00 166.78 255 MET D C 1
ATOM 9743 O O . MET D 1 180 ? -93.335 32.302 99.010 1.00 167.40 255 MET D O 1
ATOM 9748 N N . ILE D 1 181 ? -94.225 32.242 96.944 1.00 173.46 256 ILE D N 1
ATOM 9749 C CA . ILE D 1 181 ? -93.684 33.544 96.555 1.00 170.64 256 ILE D CA 1
ATOM 9750 C C . ILE D 1 181 ? -94.460 34.681 97.206 1.00 171.91 256 ILE D C 1
ATOM 9751 O O . ILE D 1 181 ? -93.965 35.311 98.142 1.00 181.11 256 ILE D O 1
ATOM 9756 N N . ALA D 1 185 ? -87.936 26.416 103.450 1.00 128.41 260 ALA D N 1
ATOM 9757 C CA . ALA D 1 185 ? -87.761 26.995 102.123 1.00 124.51 260 ALA D CA 1
ATOM 9758 C C . ALA D 1 185 ? -86.576 27.956 102.095 1.00 115.29 260 ALA D C 1
ATOM 9759 O O . ALA D 1 185 ? -85.691 27.834 101.249 1.00 128.46 260 ALA D O 1
ATOM 9761 N N . ASN D 1 186 ? -86.575 28.920 103.021 1.00 110.60 261 ASN D N 1
ATOM 9762 C CA . ASN D 1 186 ? -85.454 29.850 103.131 1.00 110.63 261 ASN D CA 1
ATOM 9763 C C . ASN D 1 186 ? -84.147 29.097 103.346 1.00 118.33 261 ASN D C 1
ATOM 9764 O O . ASN D 1 186 ? -83.115 29.426 102.741 1.00 133.65 261 ASN D O 1
ATOM 9769 N N . GLU D 1 187 ? -84.186 28.080 104.209 1.00 112.84 262 GLU D N 1
ATOM 9770 C CA . GLU D 1 187 ? -83.057 27.179 104.407 1.00 122.06 262 GLU D CA 1
ATOM 9771 C C . GLU D 1 187 ? -82.499 26.675 103.079 1.00 116.03 262 GLU D C 1
ATOM 9772 O O . GLU D 1 187 ? -81.294 26.778 102.814 1.00 112.09 262 GLU D O 1
ATOM 9778 N N . ARG D 1 188 ? -83.371 26.135 102.226 1.00 119.84 263 ARG D N 1
ATOM 9779 C CA . ARG D 1 188 ? -82.903 25.448 101.028 1.00 114.64 263 ARG D CA 1
ATOM 9780 C C . ARG D 1 188 ? -82.373 26.432 99.995 1.00 101.35 263 ARG D C 1
ATOM 9781 O O . ARG D 1 188 ? -81.322 26.196 99.389 1.00 110.84 263 ARG D O 1
ATOM 9789 N N . LEU D 1 189 ? -83.090 27.537 99.770 1.00 95.62 264 LEU D N 1
ATOM 9790 C CA . LEU D 1 189 ? -82.607 28.527 98.814 1.00 94.95 264 LEU D CA 1
ATOM 9791 C C . LEU D 1 189 ? -81.303 29.157 99.282 1.00 94.31 264 LEU D C 1
ATOM 9792 O O . LEU D 1 189 ? -80.477 29.562 98.456 1.00 107.89 264 LEU D O 1
ATOM 9797 N N . GLU D 1 190 ? -81.075 29.214 100.597 1.00 90.76 265 GLU D N 1
ATOM 9798 C CA . GLU D 1 190 ? -79.850 29.838 101.084 1.00 98.55 265 GLU D CA 1
ATOM 9799 C C . GLU D 1 190 ? -78.671 28.866 100.974 1.00 97.62 265 GLU D C 1
ATOM 9800 O O . GLU D 1 190 ? -77.554 29.274 100.612 1.00 104.48 265 GLU D O 1
ATOM 9806 N N . LEU D 1 191 ? -78.915 27.574 101.243 1.00 100.07 266 LEU D N 1
ATOM 9807 C CA . LEU D 1 191 ? -78.018 26.514 100.773 1.00 78.00 266 LEU D CA 1
ATOM 9808 C C . LEU D 1 191 ? -77.664 26.679 99.300 1.00 74.57 266 LEU D C 1
ATOM 9809 O O . LEU D 1 191 ? -76.494 26.572 98.918 1.00 77.32 266 LEU D O 1
ATOM 9814 N N . LEU D 1 192 ? -78.677 26.869 98.450 1.00 70.84 267 LEU D N 1
ATOM 9815 C CA . LEU D 1 192 ? -78.442 26.937 97.010 1.00 67.99 267 LEU D CA 1
ATOM 9816 C C . LEU D 1 192 ? -77.560 28.130 96.655 1.00 80.95 267 LEU D C 1
ATOM 9817 O O . LEU D 1 192 ? -76.660 28.023 95.811 1.00 91.01 267 LEU D O 1
ATOM 9822 N N . LEU D 1 193 ? -77.814 29.276 97.289 1.00 73.55 268 LEU D N 1
ATOM 9823 C CA . LEU D 1 193 ? -76.962 30.447 97.101 1.00 72.71 268 LEU D CA 1
ATOM 9824 C C . LEU D 1 193 ? -75.514 30.152 97.485 1.00 80.09 268 LEU D C 1
ATOM 9825 O O . LEU D 1 193 ? -74.578 30.532 96.766 1.00 82.25 268 LEU D O 1
ATOM 9830 N N . GLN D 1 194 ? -75.307 29.471 98.615 1.00 72.32 269 GLN D N 1
ATOM 9831 C CA . GLN D 1 194 ? -73.939 29.154 99.024 1.00 71.75 269 GLN D CA 1
ATOM 9832 C C . GLN D 1 194 ? -73.263 28.197 98.047 1.00 73.09 269 GLN D C 1
ATOM 9833 O O . GLN D 1 194 ? -72.065 28.335 97.754 1.00 78.15 269 GLN D O 1
ATOM 9839 N N . LYS D 1 195 ? -74.007 27.203 97.559 1.00 66.02 270 LYS D N 1
ATOM 9840 C CA . LYS D 1 195 ? -73.471 26.292 96.551 1.00 69.15 270 LYS D CA 1
ATOM 9841 C C . LYS D 1 195 ? -73.066 27.054 95.295 1.00 70.85 270 LYS D C 1
ATOM 9842 O O . LYS D 1 195 ? -72.021 26.775 94.692 1.00 65.43 270 LYS D O 1
ATOM 9848 N N . ARG D 1 196 ? -73.888 28.028 94.892 1.00 77.79 271 ARG D N 1
ATOM 9849 C CA . ARG D 1 196 ? -73.530 28.911 93.786 1.00 69.97 271 ARG D CA 1
ATOM 9850 C C . ARG D 1 196 ? -72.221 29.643 94.059 1.00 72.54 271 ARG D C 1
ATOM 9851 O O . ARG D 1 196 ? -71.366 29.755 93.172 1.00 81.40 271 ARG D O 1
ATOM 9859 N N . LYS D 1 197 ? -72.057 30.165 95.276 1.00 68.90 272 LYS D N 1
ATOM 9860 C CA . LYS D 1 197 ? -70.827 30.879 95.620 1.00 69.52 272 LYS D CA 1
ATOM 9861 C C . LYS D 1 197 ? -69.606 29.972 95.481 1.00 78.99 272 LYS D C 1
ATOM 9862 O O . LYS D 1 197 ? -68.577 30.364 94.908 1.00 74.79 272 LYS D O 1
ATOM 9868 N N . GLU D 1 198 ? -69.709 28.746 95.997 1.00 76.51 273 GLU D N 1
ATOM 9869 C CA . GLU D 1 198 ? -68.581 27.819 95.926 1.00 71.75 273 GLU D CA 1
ATOM 9870 C C . GLU D 1 198 ? -68.266 27.443 94.480 1.00 68.47 273 GLU D C 1
ATOM 9871 O O . GLU D 1 198 ? -67.091 27.349 94.088 1.00 75.20 273 GLU D O 1
ATOM 9877 N N . LEU D 1 199 ? -69.307 27.233 93.670 1.00 65.54 274 LEU D N 1
ATOM 9878 C CA . LEU D 1 199 ? -69.096 26.944 92.255 1.00 58.42 274 LEU D CA 1
ATOM 9879 C C . LEU D 1 199 ? -68.426 28.114 91.544 1.00 62.95 274 LEU D C 1
ATOM 9880 O O . LEU D 1 199 ? -67.589 27.914 90.656 1.00 76.54 274 LEU D O 1
ATOM 9885 N N . GLN D 1 200 ? -68.783 29.345 91.917 1.00 58.13 275 GLN D N 1
ATOM 9886 C CA . GLN D 1 200 ? -68.142 30.510 91.312 1.00 71.38 275 GLN D CA 1
ATOM 9887 C C . GLN D 1 200 ? -66.665 30.578 91.677 1.00 73.30 275 GLN D C 1
ATOM 9888 O O . GLN D 1 200 ? -65.828 30.951 90.845 1.00 71.30 275 GLN D O 1
ATOM 9894 N N . GLU D 1 201 ? -66.324 30.231 92.921 1.00 69.32 276 GLU D N 1
ATOM 9895 C CA . GLU D 1 201 ? -64.910 30.174 93.291 1.00 75.57 276 GLU D CA 1
ATOM 9896 C C . GLU D 1 201 ? -64.163 29.121 92.473 1.00 71.54 276 GLU D C 1
ATOM 9897 O O . GLU D 1 201 ? -63.045 29.370 91.990 1.00 76.23 276 GLU D O 1
ATOM 9903 N N . ASN D 1 202 ? -64.763 27.938 92.307 1.00 65.09 277 ASN D N 1
ATOM 9904 C CA . ASN D 1 202 ? -64.150 26.916 91.457 1.00 70.60 277 ASN D CA 1
ATOM 9905 C C . ASN D 1 202 ? -63.956 27.428 90.032 1.00 73.39 277 ASN D C 1
ATOM 9906 O O . ASN D 1 202 ? -62.922 27.164 89.399 1.00 65.87 277 ASN D O 1
ATOM 9911 N N . GLN D 1 203 ? -64.951 28.150 89.507 1.00 69.83 278 GLN D N 1
ATOM 9912 C CA . GLN D 1 203 ? -64.846 28.680 88.152 1.00 69.37 278 GLN D CA 1
ATOM 9913 C C . GLN D 1 203 ? -63.707 29.679 88.046 1.00 70.61 278 GLN D C 1
ATOM 9914 O O . GLN D 1 203 ? -62.974 29.688 87.053 1.00 71.85 278 GLN D O 1
ATOM 9920 N N . ASP D 1 204 ? -63.551 30.539 89.056 1.00 70.73 279 ASP D N 1
ATOM 9921 C CA . ASP D 1 204 ? -62.444 31.493 89.045 1.00 67.58 279 ASP D CA 1
ATOM 9922 C C . ASP D 1 204 ? -61.100 30.778 89.067 1.00 63.53 279 ASP D C 1
ATOM 9923 O O . ASP D 1 204 ? -60.150 31.206 88.401 1.00 70.73 279 ASP D O 1
ATOM 9928 N N . GLU D 1 205 ? -61.000 29.685 89.825 1.00 70.19 280 GLU D N 1
ATOM 9929 C CA . GLU D 1 205 ? -59.732 28.961 89.887 1.00 75.93 280 GLU D CA 1
ATOM 9930 C C . GLU D 1 205 ? -59.400 28.327 88.537 1.00 74.12 280 GLU D C 1
ATOM 9931 O O . GLU D 1 205 ? -58.272 28.453 88.028 1.00 80.94 280 GLU D O 1
ATOM 9937 N N . ILE D 1 206 ? -60.383 27.650 87.937 1.00 65.44 281 ILE D N 1
ATOM 9938 C CA . ILE D 1 206 ? -60.191 27.071 86.611 1.00 48.31 281 ILE D CA 1
ATOM 9939 C C . ILE D 1 206 ? -59.878 28.158 85.589 1.00 60.75 281 ILE D C 1
ATOM 9940 O O . ILE D 1 206 ? -59.089 27.941 84.660 1.00 69.55 281 ILE D O 1
ATOM 9945 N N . GLU D 1 207 ? -60.461 29.349 85.753 1.00 60.64 282 GLU D N 1
ATOM 9946 C CA . GLU D 1 207 ? -60.181 30.444 84.832 1.00 62.50 282 GLU D CA 1
ATOM 9947 C C . GLU D 1 207 ? -58.748 30.938 84.971 1.00 65.85 282 GLU D C 1
ATOM 9948 O O . GLU D 1 207 ? -58.101 31.256 83.968 1.00 74.14 282 GLU D O 1
ATOM 9954 N N . ASN D 1 208 ? -58.246 31.039 86.205 1.00 73.61 283 ASN D N 1
ATOM 9955 C CA . ASN D 1 208 ? -56.837 31.375 86.399 1.00 60.96 283 ASN D CA 1
ATOM 9956 C C . ASN D 1 208 ? -55.939 30.370 85.692 1.00 63.51 283 ASN D C 1
ATOM 9957 O O . ASN D 1 208 ? -55.010 30.750 84.972 1.00 73.27 283 ASN D O 1
ATOM 9962 N N . MET D 1 209 ? -56.213 29.076 85.881 1.00 64.07 284 MET D N 1
ATOM 9963 C CA . MET D 1 209 ? -55.405 28.049 85.223 1.00 57.43 284 MET D CA 1
ATOM 9964 C C . MET D 1 209 ? -55.451 28.196 83.702 1.00 56.18 284 MET D C 1
ATOM 9965 O O . MET D 1 209 ? -54.411 28.179 83.027 1.00 60.84 284 MET D O 1
ATOM 9970 N N . MET D 1 210 ? -56.658 28.350 83.151 1.00 59.32 285 MET D N 1
ATOM 9971 C CA . MET D 1 210 ? -56.833 28.421 81.704 1.00 63.19 285 MET D CA 1
ATOM 9972 C C . MET D 1 210 ? -56.142 29.649 81.122 1.00 67.93 285 MET D C 1
ATOM 9973 O O . MET D 1 210 ? -55.462 29.565 80.091 1.00 64.07 285 MET D O 1
ATOM 9978 N N . ASN D 1 211 ? -56.312 30.805 81.770 1.00 66.97 286 ASN D N 1
ATOM 9979 C CA . ASN D 1 211 ? -55.692 32.034 81.288 1.00 67.93 286 ASN D CA 1
ATOM 9980 C C . ASN D 1 211 ? -54.178 31.960 81.397 1.00 69.95 286 ASN D C 1
ATOM 9981 O O . ASN D 1 211 ? -53.461 32.486 80.538 1.00 79.72 286 ASN D O 1
ATOM 9986 N N . ALA D 1 212 ? -53.671 31.316 82.450 1.00 55.16 287 ALA D N 1
ATOM 9987 C CA . ALA D 1 212 ? -52.234 31.111 82.568 1.00 46.84 287 ALA D CA 1
ATOM 9988 C C . ALA D 1 212 ? -51.709 30.292 81.399 1.00 50.31 287 ALA D C 1
ATOM 9989 O O . ALA D 1 212 ? -50.705 30.653 80.775 1.00 58.60 287 ALA D O 1
ATOM 9991 N N . ILE D 1 213 ? -52.391 29.192 81.072 1.00 59.14 288 ILE D N 1
ATOM 9992 C CA . ILE D 1 213 ? -51.938 28.368 79.952 1.00 54.22 288 ILE D CA 1
ATOM 9993 C C . ILE D 1 213 ? -52.011 29.147 78.643 1.00 53.95 288 ILE D C 1
ATOM 9994 O O . ILE D 1 213 ? -51.081 29.103 77.829 1.00 57.75 288 ILE D O 1
ATOM 9999 N N . PHE D 1 214 ? -53.103 29.884 78.424 1.00 54.11 289 PHE D N 1
ATOM 10000 C CA . PHE D 1 214 ? -53.272 30.587 77.154 1.00 59.84 289 PHE D CA 1
ATOM 10001 C C . PHE D 1 214 ? -52.243 31.701 76.991 1.00 63.90 289 PHE D C 1
ATOM 10002 O O . PHE D 1 214 ? -51.532 31.760 75.980 1.00 64.37 289 PHE D O 1
ATOM 10010 N N . LYS D 1 215 ? -52.152 32.600 77.977 1.00 62.58 290 LYS D N 1
ATOM 10011 C CA . LYS D 1 215 ? -51.260 33.748 77.874 1.00 65.97 290 LYS D CA 1
ATOM 10012 C C . LYS D 1 215 ? -49.798 33.368 78.059 1.00 66.24 290 LYS D C 1
ATOM 10013 O O . LYS D 1 215 ? -48.915 34.164 77.720 1.00 58.18 290 LYS D O 1
ATOM 10019 N N . GLY D 1 216 ? -49.519 32.184 78.598 1.00 63.62 291 GLY D N 1
ATOM 10020 C CA . GLY D 1 216 ? -48.147 31.801 78.856 1.00 55.85 291 GLY D CA 1
ATOM 10021 C C . GLY D 1 216 ? -47.566 30.874 77.813 1.00 57.30 291 GLY D C 1
ATOM 10022 O O . GLY D 1 216 ? -46.344 30.817 77.644 1.00 66.23 291 GLY D O 1
ATOM 10023 N N . VAL D 1 217 ? -48.423 30.144 77.099 1.00 54.00 292 VAL D N 1
ATOM 10024 C CA . VAL D 1 217 ? -47.992 29.155 76.118 1.00 42.33 292 VAL D CA 1
ATOM 10025 C C . VAL D 1 217 ? -48.539 29.462 74.728 1.00 50.72 292 VAL D C 1
ATOM 10026 O O . VAL D 1 217 ? -47.778 29.561 73.761 1.00 60.98 292 VAL D O 1
ATOM 10030 N N . PHE D 1 218 ? -49.862 29.614 74.606 1.00 43.10 293 PHE D N 1
ATOM 10031 C CA . PHE D 1 218 ? -50.464 29.698 73.276 1.00 44.35 293 PHE D CA 1
ATOM 10032 C C . PHE D 1 218 ? -49.964 30.916 72.509 1.00 51.80 293 PHE D C 1
ATOM 10033 O O . PHE D 1 218 ? -49.520 30.799 71.361 1.00 59.03 293 PHE D O 1
ATOM 10041 N N . VAL D 1 219 ? -50.044 32.102 73.120 1.00 47.92 294 VAL D N 1
ATOM 10042 C CA . VAL D 1 219 ? -49.664 33.323 72.419 1.00 52.50 294 VAL D CA 1
ATOM 10043 C C . VAL D 1 219 ? -48.199 33.303 72.014 1.00 63.58 294 VAL D C 1
ATOM 10044 O O . VAL D 1 219 ? -47.790 34.063 71.129 1.00 64.46 294 VAL D O 1
ATOM 10048 N N . HIS D 1 220 ? -47.395 32.446 72.643 1.00 57.26 295 HIS D N 1
ATOM 10049 C CA . HIS D 1 220 ? -45.998 32.273 72.271 1.00 56.61 295 HIS D CA 1
ATOM 10050 C C . HIS D 1 220 ? -45.802 31.161 71.251 1.00 55.20 295 HIS D C 1
ATOM 10051 O O . HIS D 1 220 ? -44.957 31.285 70.358 1.00 63.61 295 HIS D O 1
ATOM 10058 N N . ARG D 1 221 ? -46.567 30.077 71.365 1.00 53.34 296 ARG D N 1
ATOM 10059 C CA . ARG D 1 221 ? -46.337 28.901 70.539 1.00 57.76 296 ARG D CA 1
ATOM 10060 C C . ARG D 1 221 ? -47.190 28.864 69.278 1.00 60.28 296 ARG D C 1
ATOM 10061 O O . ARG D 1 221 ? -46.859 28.119 68.349 1.00 61.34 296 ARG D O 1
ATOM 10069 N N . TYR D 1 222 ? -48.280 29.634 69.217 1.00 59.83 297 TYR D N 1
ATOM 10070 C CA . TYR D 1 222 ? -49.028 29.732 67.968 1.00 53.89 297 TYR D CA 1
ATOM 10071 C C . TYR D 1 222 ? -48.207 30.399 66.875 1.00 62.40 297 TYR D C 1
ATOM 10072 O O . TYR D 1 222 ? -48.529 30.254 65.691 1.00 64.16 297 TYR D O 1
ATOM 10081 N N . ARG D 1 223 ? -47.163 31.134 67.254 1.00 54.28 298 ARG D N 1
ATOM 10082 C CA . ARG D 1 223 ? -46.248 31.787 66.329 1.00 55.02 298 ARG D CA 1
ATOM 10083 C C . ARG D 1 223 ? -44.852 31.180 66.417 1.00 61.83 298 ARG D C 1
ATOM 10084 O O . ARG D 1 223 ? -43.854 31.847 66.137 1.00 70.78 298 ARG D O 1
ATOM 10092 N N . ASP D 1 224 ? -44.781 29.911 66.816 1.00 61.07 299 ASP D N 1
ATOM 10093 C CA . ASP D 1 224 ? -43.506 29.224 66.961 1.00 56.95 299 ASP D CA 1
ATOM 10094 C C . ASP D 1 224 ? -42.793 29.127 65.619 1.00 68.67 299 ASP D C 1
ATOM 10095 O O . ASP D 1 224 ? -43.418 29.120 64.555 1.00 67.09 299 ASP D O 1
ATOM 10100 N N . ALA D 1 225 ? -41.462 29.054 65.676 1.00 73.66 300 ALA D N 1
ATOM 10101 C CA . ALA D 1 225 ? -40.685 28.901 64.451 1.00 66.82 300 ALA D CA 1
ATOM 10102 C C . ALA D 1 225 ? -40.998 27.578 63.766 1.00 64.73 300 ALA D C 1
ATOM 10103 O O . ALA D 1 225 ? -41.071 27.509 62.533 1.00 63.15 300 ALA D O 1
ATOM 10105 N N . ILE D 1 226 ? -41.199 26.523 64.548 1.00 65.98 301 ILE D N 1
ATOM 10106 C CA . ILE D 1 226 ? -41.509 25.206 64.001 1.00 62.03 301 ILE D CA 1
ATOM 10107 C C . ILE D 1 226 ? -42.989 25.147 63.649 1.00 72.91 301 ILE D C 1
ATOM 10108 O O . ILE D 1 226 ? -43.850 25.524 64.454 1.00 76.51 301 ILE D O 1
ATOM 10113 N N . ALA D 1 227 ? -43.291 24.670 62.439 1.00 70.38 302 ALA D N 1
ATOM 10114 C CA . ALA D 1 227 ? -44.677 24.623 61.985 1.00 65.92 302 ALA D CA 1
ATOM 10115 C C . ALA D 1 227 ? -45.501 23.608 62.770 1.00 65.49 302 ALA D C 1
ATOM 10116 O O . ALA D 1 227 ? -46.710 23.800 62.945 1.00 74.05 302 ALA D O 1
ATOM 10118 N N . GLU D 1 228 ? -44.869 22.527 63.238 1.00 69.08 303 GLU D N 1
ATOM 10119 C CA . GLU D 1 228 ? -45.576 21.517 64.025 1.00 67.91 303 GLU D CA 1
ATOM 10120 C C . GLU D 1 228 ? -46.237 22.133 65.253 1.00 67.68 303 GLU D C 1
ATOM 10121 O O . GLU D 1 228 ? -47.416 21.882 65.539 1.00 73.54 303 GLU D O 1
ATOM 10127 N N . ILE D 1 229 ? -45.481 22.945 65.991 1.00 56.02 304 ILE D N 1
ATOM 10128 C CA . ILE D 1 229 ? -45.979 23.542 67.226 1.00 63.11 304 ILE D CA 1
ATOM 10129 C C . ILE D 1 229 ? -47.134 24.493 66.928 1.00 56.36 304 ILE D C 1
ATOM 10130 O O . ILE D 1 229 ? -48.162 24.494 67.625 1.00 70.67 304 ILE D O 1
ATOM 10135 N N . ARG D 1 230 ? -46.989 25.305 65.876 1.00 46.95 305 ARG D N 1
ATOM 10136 C CA . ARG D 1 230 ? -48.062 26.212 65.480 1.00 54.17 305 ARG D CA 1
ATOM 10137 C C . ARG D 1 230 ? -49.328 25.445 65.127 1.00 60.70 305 ARG D C 1
ATOM 10138 O O . ARG D 1 230 ? -50.434 25.852 65.502 1.00 61.57 305 ARG D O 1
ATOM 10146 N N . ALA D 1 231 ? -49.184 24.343 64.387 1.00 62.34 306 ALA D N 1
ATOM 10147 C CA . ALA D 1 231 ? -50.347 23.553 64.000 1.00 56.54 306 ALA D CA 1
ATOM 10148 C C . ALA D 1 231 ? -51.035 22.954 65.217 1.00 60.97 306 ALA D C 1
ATOM 10149 O O . ALA D 1 231 ? -52.271 22.947 65.303 1.00 64.60 306 ALA D O 1
ATOM 10151 N N . ILE D 1 232 ? -50.247 22.439 66.164 1.00 55.25 307 ILE D N 1
ATOM 10152 C CA . ILE D 1 232 ? -50.810 21.927 67.414 1.00 59.63 307 ILE D CA 1
ATOM 10153 C C . ILE D 1 232 ? -51.662 23.000 68.083 1.00 56.75 307 ILE D C 1
ATOM 10154 O O . ILE D 1 232 ? -52.826 22.769 68.453 1.00 61.12 307 ILE D O 1
ATOM 10159 N N . CYS D 1 233 ? -51.095 24.202 68.225 1.00 51.88 308 CYS D N 1
ATOM 10160 C CA . CYS D 1 233 ? -51.800 25.275 68.923 1.00 47.69 308 CYS D CA 1
ATOM 10161 C C . CYS D 1 233 ? -53.080 25.676 68.191 1.00 55.03 308 CYS D C 1
ATOM 10162 O O . CYS D 1 233 ? -54.128 25.884 68.816 1.00 65.51 308 CYS D O 1
ATOM 10165 N N . ILE D 1 234 ? -53.010 25.796 66.862 1.00 49.12 309 ILE D N 1
ATOM 10166 C CA . ILE D 1 234 ? -54.174 26.219 66.081 1.00 52.51 309 ILE D CA 1
ATOM 10167 C C . ILE D 1 234 ? -55.299 25.198 66.211 1.00 55.18 309 ILE D C 1
ATOM 10168 O O . ILE D 1 234 ? -56.470 25.548 66.429 1.00 61.53 309 ILE D O 1
ATOM 10173 N N . GLU D 1 235 ? -54.959 23.914 66.070 1.00 50.86 310 GLU D N 1
ATOM 10174 C CA . GLU D 1 235 ? -55.967 22.868 66.182 1.00 61.79 310 GLU D CA 1
ATOM 10175 C C . GLU D 1 235 ? -56.630 22.895 67.553 1.00 61.35 310 GLU D C 1
ATOM 10176 O O . GLU D 1 235 ? -57.862 22.787 67.666 1.00 66.18 310 GLU D O 1
ATOM 10182 N N . GLU D 1 236 ? -55.838 23.076 68.613 1.00 53.73 311 GLU D N 1
ATOM 10183 C CA . GLU D 1 236 ? -56.442 23.031 69.940 1.00 53.28 311 GLU D CA 1
ATOM 10184 C C . GLU D 1 236 ? -57.257 24.285 70.254 1.00 66.86 311 GLU D C 1
ATOM 10185 O O . GLU D 1 236 ? -58.258 24.196 70.977 1.00 69.99 311 GLU D O 1
ATOM 10191 N N . ILE D 1 237 ? -56.881 25.450 69.718 1.00 63.83 312 ILE D N 1
ATOM 10192 C CA . ILE D 1 237 ? -57.723 26.622 69.948 1.00 61.12 312 ILE D CA 1
ATOM 10193 C C . ILE D 1 237 ? -59.048 26.470 69.207 1.00 57.69 312 ILE D C 1
ATOM 10194 O O . ILE D 1 237 ? -60.108 26.864 69.716 1.00 57.34 312 ILE D O 1
ATOM 10199 N N . GLY D 1 238 ? -59.019 25.864 68.015 1.00 53.04 313 GLY D N 1
ATOM 10200 C CA . GLY D 1 238 ? -60.270 25.534 67.351 1.00 59.65 313 GLY D CA 1
ATOM 10201 C C . GLY D 1 238 ? -61.133 24.596 68.176 1.00 57.32 313 GLY D C 1
ATOM 10202 O O . GLY D 1 238 ? -62.354 24.772 68.268 1.00 55.44 313 GLY D O 1
ATOM 10203 N N . ILE D 1 239 ? -60.508 23.590 68.793 1.00 53.23 314 ILE D N 1
ATOM 10204 C CA . ILE D 1 239 ? -61.252 22.665 69.651 1.00 52.76 314 ILE D CA 1
ATOM 10205 C C . ILE D 1 239 ? -61.905 23.416 70.809 1.00 55.29 314 ILE D C 1
ATOM 10206 O O . ILE D 1 239 ? -63.077 23.188 71.137 1.00 56.11 314 ILE D O 1
ATOM 10211 N N . TRP D 1 240 ? -61.148 24.309 71.456 1.00 59.49 315 TRP D N 1
ATOM 10212 C CA . TRP D 1 240 ? -61.705 25.090 72.560 1.00 57.88 315 TRP D CA 1
ATOM 10213 C C . TRP D 1 240 ? -62.899 25.916 72.104 1.00 53.24 315 TRP D C 1
ATOM 10214 O O . TRP D 1 240 ? -63.918 25.989 72.800 1.00 44.94 315 TRP D O 1
ATOM 10225 N N . MET D 1 241 ? -62.784 26.556 70.939 1.00 48.75 316 MET D N 1
ATOM 10226 C CA . MET D 1 241 ? -63.893 27.354 70.430 1.00 37.40 316 MET D CA 1
ATOM 10227 C C . MET D 1 241 ? -65.119 26.491 70.161 1.00 44.97 316 MET D C 1
ATOM 10228 O O . MET D 1 241 ? -66.252 26.920 70.405 1.00 61.38 316 MET D O 1
ATOM 10233 N N . LYS D 1 242 ? -64.913 25.266 69.671 1.00 47.72 317 LYS D N 1
ATOM 10234 C CA . LYS D 1 242 ? -66.053 24.398 69.377 1.00 45.66 317 LYS D CA 1
ATOM 10235 C C . LYS D 1 242 ? -66.734 23.908 70.653 1.00 46.76 317 LYS D C 1
ATOM 10236 O O . LYS D 1 242 ? -67.965 23.952 70.764 1.00 54.43 317 LYS D O 1
ATOM 10242 N N . MET D 1 243 ? -65.953 23.436 71.630 1.00 50.44 318 MET D N 1
ATOM 10243 C CA . MET D 1 243 ? -66.553 22.765 72.783 1.00 51.22 318 MET D CA 1
ATOM 10244 C C . MET D 1 243 ? -67.234 23.740 73.737 1.00 44.93 318 MET D C 1
ATOM 10245 O O . MET D 1 243 ? -68.177 23.358 74.440 1.00 46.55 318 MET D O 1
ATOM 10250 N N . TYR D 1 244 ? -66.768 24.996 73.789 1.00 44.63 319 TYR D N 1
ATOM 10251 C CA . TYR D 1 244 ? -67.248 25.986 74.750 1.00 52.32 319 TYR D CA 1
ATOM 10252 C C . TYR D 1 244 ? -67.475 27.298 73.990 1.00 52.78 319 TYR D C 1
ATOM 10253 O O . TYR D 1 244 ? -66.778 28.291 74.187 1.00 58.13 319 TYR D O 1
ATOM 10262 N N . SER D 1 245 ? -68.475 27.287 73.104 1.00 55.28 320 SER D N 1
ATOM 10263 C CA . SER D 1 245 ? -68.688 28.413 72.200 1.00 55.35 320 SER D CA 1
ATOM 10264 C C . SER D 1 245 ? -68.953 29.704 72.964 1.00 60.68 320 SER D C 1
ATOM 10265 O O . SER D 1 245 ? -68.441 30.768 72.597 1.00 65.99 320 SER D O 1
ATOM 10268 N N . ASP D 1 246 ? -69.738 29.628 74.040 1.00 64.31 321 ASP D N 1
ATOM 10269 C CA . ASP D 1 246 ? -70.111 30.839 74.762 1.00 67.03 321 ASP D CA 1
ATOM 10270 C C . ASP D 1 246 ? -68.908 31.518 75.402 1.00 59.76 321 ASP D C 1
ATOM 10271 O O . ASP D 1 246 ? -68.912 32.741 75.580 1.00 67.55 321 ASP D O 1
ATOM 10276 N N . ALA D 1 247 ? -67.870 30.753 75.743 1.00 53.54 322 ALA D N 1
ATOM 10277 C CA . ALA D 1 247 ? -66.714 31.299 76.439 1.00 62.99 322 ALA D CA 1
ATOM 10278 C C . ALA D 1 247 ? -65.474 31.450 75.571 1.00 66.01 322 ALA D C 1
ATOM 10279 O O . ALA D 1 247 ? -64.611 32.268 75.904 1.00 77.31 322 ALA D O 1
ATOM 10281 N N . PHE D 1 248 ? -65.354 30.694 74.477 1.00 62.19 323 PHE D N 1
ATOM 10282 C CA . PHE D 1 248 ? -64.146 30.720 73.665 1.00 46.20 323 PHE D CA 1
ATOM 10283 C C . PHE D 1 248 ? -64.369 31.106 72.209 1.00 47.09 323 PHE D C 1
ATOM 10284 O O . PHE D 1 248 ? -63.385 31.350 71.502 1.00 64.74 323 PHE D O 1
ATOM 10292 N N . LEU D 1 249 ? -65.615 31.170 71.738 1.00 52.73 324 LEU D N 1
ATOM 10293 C CA . LEU D 1 249 ? -65.897 31.675 70.394 1.00 54.69 324 LEU D CA 1
ATOM 10294 C C . LEU D 1 249 ? -66.046 33.191 70.484 1.00 58.71 324 LEU D C 1
ATOM 10295 O O . LEU D 1 249 ? -67.144 33.744 70.575 1.00 68.55 324 LEU D O 1
ATOM 10300 N N . ASN D 1 250 ? -64.900 33.868 70.477 1.00 71.80 325 ASN D N 1
ATOM 10301 C CA . ASN D 1 250 ? -64.845 35.319 70.527 1.00 68.10 325 ASN D CA 1
ATOM 10302 C C . ASN D 1 250 ? -63.807 35.803 69.528 1.00 73.99 325 ASN D C 1
ATOM 10303 O O . ASN D 1 250 ? -62.989 35.026 69.027 1.00 80.91 325 ASN D O 1
ATOM 10308 N N . ASP D 1 251 ? -63.852 37.104 69.237 1.00 73.43 326 ASP D N 1
ATOM 10309 C CA . ASP D 1 251 ? -62.835 37.697 68.376 1.00 66.55 326 ASP D CA 1
ATOM 10310 C C . ASP D 1 251 ? -61.448 37.567 68.990 1.00 59.90 326 ASP D C 1
ATOM 10311 O O . ASP D 1 251 ? -60.462 37.383 68.264 1.00 63.77 326 ASP D O 1
ATOM 10316 N N . SER D 1 252 ? -61.359 37.635 70.323 1.00 65.82 327 SER D N 1
ATOM 10317 C CA . SER D 1 252 ? -60.073 37.527 71.005 1.00 66.51 327 SER D CA 1
ATOM 10318 C C . SER D 1 252 ? -59.390 36.196 70.722 1.00 69.57 327 SER D C 1
ATOM 10319 O O . SER D 1 252 ? -58.157 36.114 70.754 1.00 75.09 327 SER D O 1
ATOM 10322 N N . TYR D 1 253 ? -60.166 35.146 70.454 1.00 65.27 328 TYR D N 1
ATOM 10323 C CA . TYR D 1 253 ? -59.619 33.845 70.094 1.00 69.07 328 TYR D CA 1
ATOM 10324 C C . TYR D 1 253 ? -59.606 33.613 68.589 1.00 70.23 328 TYR D C 1
ATOM 10325 O O . TYR D 1 253 ? -58.677 32.985 68.071 1.00 68.81 328 TYR D O 1
ATOM 10334 N N . LEU D 1 254 ? -60.613 34.125 67.876 1.00 52.52 329 LEU D N 1
ATOM 10335 C CA . LEU D 1 254 ? -60.683 33.949 66.429 1.00 57.39 329 LEU D CA 1
ATOM 10336 C C . LEU D 1 254 ? -59.551 34.671 65.710 1.00 61.10 329 LEU D C 1
ATOM 10337 O O . LEU D 1 254 ? -59.181 34.278 64.594 1.00 64.30 329 LEU D O 1
ATOM 10342 N N . LYS D 1 255 ? -59.006 35.733 66.315 1.00 57.21 330 LYS D N 1
ATOM 10343 C CA . LYS D 1 255 ? -57.966 36.503 65.641 1.00 50.13 330 LYS D CA 1
ATOM 10344 C C . LYS D 1 255 ? -56.737 35.655 65.360 1.00 50.87 330 LYS D C 1
ATOM 10345 O O . LYS D 1 255 ? -56.057 35.869 64.354 1.00 57.11 330 LYS D O 1
ATOM 10351 N N . TYR D 1 256 ? -56.437 34.689 66.228 1.00 54.43 331 TYR D N 1
ATOM 10352 C CA . TYR D 1 256 ? -55.244 33.874 66.030 1.00 57.86 331 TYR D CA 1
ATOM 10353 C C . TYR D 1 256 ? -55.400 32.961 64.823 1.00 54.84 331 TYR D C 1
ATOM 10354 O O . TYR D 1 256 ? -54.477 32.835 64.009 1.00 62.71 331 TYR D O 1
ATOM 10363 N N . VAL D 1 257 ? -56.568 32.331 64.683 1.00 50.58 332 VAL D N 1
ATOM 10364 C CA . VAL D 1 257 ? -56.845 31.532 63.493 1.00 47.69 332 VAL D CA 1
ATOM 10365 C C . VAL D 1 257 ? -56.812 32.404 62.247 1.00 51.98 332 VAL D C 1
ATOM 10366 O O . VAL D 1 257 ? -56.221 32.031 61.226 1.00 58.72 332 VAL D O 1
ATOM 10370 N N . GLY D 1 258 ? -57.434 33.584 62.313 1.00 51.68 333 GLY D N 1
ATOM 10371 C CA . GLY D 1 258 ? -57.447 34.463 61.152 1.00 55.22 333 GLY D CA 1
ATOM 10372 C C . GLY D 1 258 ? -56.059 34.908 60.732 1.00 62.50 333 GLY D C 1
ATOM 10373 O O . GLY D 1 258 ? -55.747 34.963 59.539 1.00 68.12 333 GLY D O 1
ATOM 10374 N N . TRP D 1 259 ? -55.210 35.239 61.705 1.00 53.38 334 TRP D N 1
ATOM 10375 C CA . TRP D 1 259 ? -53.839 35.634 61.408 1.00 54.49 334 TRP D CA 1
ATOM 10376 C C . TRP D 1 259 ? -53.064 34.471 60.814 1.00 56.21 334 TRP D C 1
ATOM 10377 O O . TRP D 1 259 ? -52.417 34.602 59.767 1.00 64.12 334 TRP D O 1
ATOM 10388 N N . THR D 1 260 ? -53.144 33.310 61.461 1.00 47.42 335 THR D N 1
ATOM 10389 C CA . THR D 1 260 ? -52.332 32.176 61.074 1.00 46.84 335 THR D CA 1
ATOM 10390 C C . THR D 1 260 ? -52.846 31.545 59.784 1.00 48.53 335 THR D C 1
ATOM 10391 O O . THR D 1 260 ? -52.167 30.690 59.209 1.00 62.95 335 THR D O 1
ATOM 10395 N N . MET D 1 261 ? -54.021 31.975 59.304 1.00 48.49 336 MET D N 1
ATOM 10396 C CA . MET D 1 261 ? -54.469 31.633 57.955 1.00 63.42 336 MET D CA 1
ATOM 10397 C C . MET D 1 261 ? -53.491 32.100 56.882 1.00 67.38 336 MET D C 1
ATOM 10398 O O . MET D 1 261 ? -53.535 31.596 55.753 1.00 67.03 336 MET D O 1
ATOM 10403 N N . HIS D 1 262 ? -52.613 33.046 57.207 1.00 62.11 337 HIS D N 1
ATOM 10404 C CA . HIS D 1 262 ? -51.641 33.581 56.266 1.00 65.51 337 HIS D CA 1
ATOM 10405 C C . HIS D 1 262 ? -50.277 32.915 56.393 1.00 68.95 337 HIS D C 1
ATOM 10406 O O . HIS D 1 262 ? -49.312 33.383 55.780 1.00 70.07 337 HIS D O 1
ATOM 10413 N N . ASP D 1 263 ? -50.177 31.842 57.177 1.00 68.39 338 ASP D N 1
ATOM 10414 C CA . ASP D 1 263 ? -48.898 31.176 57.376 1.00 65.06 338 ASP D CA 1
ATOM 10415 C C . ASP D 1 263 ? -48.381 30.600 56.065 1.00 65.71 338 ASP D C 1
ATOM 10416 O O . ASP D 1 263 ? -49.145 30.068 55.255 1.00 63.06 338 ASP D O 1
ATOM 10421 N N . LYS D 1 264 ? -47.066 30.712 55.860 1.00 61.52 339 LYS D N 1
ATOM 10422 C CA . LYS D 1 264 ? -46.466 30.222 54.623 1.00 61.84 339 LYS D CA 1
ATOM 10423 C C . LYS D 1 264 ? -46.599 28.708 54.507 1.00 67.67 339 LYS D C 1
ATOM 10424 O O . LYS D 1 264 ? -46.798 28.175 53.409 1.00 77.41 339 LYS D O 1
ATOM 10430 N N . GLN D 1 265 ? -46.493 28.000 55.628 1.00 72.41 340 GLN D N 1
ATOM 10431 C CA . GLN D 1 265 ? -46.608 26.548 55.616 1.00 71.19 340 GLN D CA 1
ATOM 10432 C C . GLN D 1 265 ? -48.054 26.125 55.383 1.00 69.50 340 GLN D C 1
ATOM 10433 O O . GLN D 1 265 ? -48.984 26.697 55.956 1.00 82.11 340 GLN D O 1
ATOM 10439 N N . GLY D 1 266 ? -48.239 25.110 54.535 1.00 69.22 341 GLY D N 1
ATOM 10440 C CA . GLY D 1 266 ? -49.583 24.692 54.175 1.00 67.48 341 GLY D CA 1
ATOM 10441 C C . GLY D 1 266 ? -50.290 23.903 55.259 1.00 62.23 341 GLY D C 1
ATOM 10442 O O . GLY D 1 266 ? -51.520 23.965 55.375 1.00 61.40 341 GLY D O 1
ATOM 10443 N N . GLU D 1 267 ? -49.534 23.139 56.051 1.00 66.14 342 GLU D N 1
ATOM 10444 C CA . GLU D 1 267 ? -50.122 22.371 57.143 1.00 68.00 342 GLU D CA 1
ATOM 10445 C C . GLU D 1 267 ? -50.836 23.284 58.131 1.00 65.62 342 GLU D C 1
ATOM 10446 O O . GLU D 1 267 ? -51.962 23.001 58.566 1.00 67.57 342 GLU D O 1
ATOM 10452 N N . VAL D 1 268 ? -50.202 24.405 58.470 1.00 54.40 343 VAL D N 1
ATOM 10453 C CA . VAL D 1 268 ? -50.780 25.337 59.430 1.00 63.49 343 VAL D CA 1
ATOM 10454 C C . VAL D 1 268 ? -52.043 25.976 58.861 1.00 60.52 343 VAL D C 1
ATOM 10455 O O . VAL D 1 268 ? -53.059 26.121 59.560 1.00 62.81 343 VAL D O 1
ATOM 10459 N N . ARG D 1 269 ? -52.002 26.355 57.580 1.00 55.83 344 ARG D N 1
ATOM 10460 C CA . ARG D 1 269 ? -53.166 26.932 56.917 1.00 55.71 344 ARG D CA 1
ATOM 10461 C C . ARG D 1 269 ? -54.340 25.959 56.933 1.00 62.97 344 ARG D C 1
ATOM 10462 O O . ARG D 1 269 ? -55.485 26.343 57.218 1.00 63.19 344 ARG D O 1
ATOM 10470 N N . LEU D 1 270 ? -54.069 24.688 56.620 1.00 59.37 345 LEU D N 1
ATOM 10471 C CA . LEU D 1 270 ? -55.112 23.668 56.662 1.00 57.17 345 LEU D CA 1
ATOM 10472 C C . LEU D 1 270 ? -55.678 23.508 58.067 1.00 60.15 345 LEU D C 1
ATOM 10473 O O . LEU D 1 270 ? -56.885 23.286 58.236 1.00 62.92 345 LEU D O 1
ATOM 10478 N N . LYS D 1 271 ? -54.819 23.587 59.088 1.00 55.00 346 LYS D N 1
ATOM 10479 C CA . LYS D 1 271 ? -55.316 23.484 60.457 1.00 56.51 346 LYS D CA 1
ATOM 10480 C C . LYS D 1 271 ? -56.291 24.614 60.761 1.00 55.59 346 LYS D C 1
ATOM 10481 O O . LYS D 1 271 ? -57.362 24.389 61.347 1.00 59.46 346 LYS D O 1
ATOM 10487 N N . CYS D 1 272 ? -55.934 25.836 60.355 1.00 56.77 347 CYS D N 1
ATOM 10488 C CA . CYS D 1 272 ? -56.846 26.967 60.518 1.00 43.74 347 CYS D CA 1
ATOM 10489 C C . CYS D 1 272 ? -58.176 26.712 59.812 1.00 53.87 347 CYS D C 1
ATOM 10490 O O . CYS D 1 272 ? -59.250 26.940 60.386 1.00 62.57 347 CYS D O 1
ATOM 10493 N N . LEU D 1 273 ? -58.122 26.238 58.563 1.00 49.14 348 LEU D N 1
ATOM 10494 C CA . LEU D 1 273 ? -59.354 26.023 57.800 1.00 50.51 348 LEU D CA 1
ATOM 10495 C C . LEU D 1 273 ? -60.248 24.967 58.437 1.00 50.58 348 LEU D C 1
ATOM 10496 O O . LEU D 1 273 ? -61.474 25.129 58.479 1.00 56.80 348 LEU D O 1
ATOM 10501 N N . THR D 1 274 ? -59.664 23.871 58.918 1.00 47.39 349 THR D N 1
ATOM 10502 C CA . THR D 1 274 ? -60.477 22.840 59.556 1.00 54.21 349 THR D CA 1
ATOM 10503 C C . THR D 1 274 ? -61.106 23.352 60.847 1.00 61.11 349 THR D C 1
ATOM 10504 O O . THR D 1 274 ? -62.295 23.104 61.111 1.00 62.35 349 THR D O 1
ATOM 10508 N N . ALA D 1 275 ? -60.324 24.072 61.663 1.00 53.03 350 ALA D N 1
ATOM 10509 C CA . ALA D 1 275 ? -60.886 24.683 62.863 1.00 53.46 350 ALA D CA 1
ATOM 10510 C C . ALA D 1 275 ? -62.066 25.584 62.519 1.00 56.52 350 ALA D C 1
ATOM 10511 O O . ALA D 1 275 ? -63.097 25.552 63.200 1.00 63.10 350 ALA D O 1
ATOM 10513 N N . LEU D 1 276 ? -61.943 26.376 61.449 1.00 41.68 351 LEU D N 1
ATOM 10514 C CA . LEU D 1 276 ? -63.042 27.258 61.059 1.00 46.30 351 LEU D CA 1
ATOM 10515 C C . LEU D 1 276 ? -64.254 26.466 60.583 1.00 51.42 351 LEU D C 1
ATOM 10516 O O . LEU D 1 276 ? -65.399 26.840 60.874 1.00 55.43 351 LEU D O 1
ATOM 10521 N N . GLN D 1 277 ? -64.020 25.393 59.821 1.00 48.67 352 GLN D N 1
ATOM 10522 C CA . GLN D 1 277 ? -65.116 24.559 59.337 1.00 56.16 352 GLN D CA 1
ATOM 10523 C C . GLN D 1 277 ? -65.931 24.006 60.496 1.00 55.07 352 GLN D C 1
ATOM 10524 O O . GLN D 1 277 ? -67.168 23.931 60.424 1.00 49.05 352 GLN D O 1
ATOM 10530 N N . GLY D 1 278 ? -65.245 23.604 61.568 1.00 55.56 353 GLY D N 1
ATOM 10531 C CA . GLY D 1 278 ? -65.954 23.149 62.754 1.00 64.15 353 GLY D CA 1
ATOM 10532 C C . GLY D 1 278 ? -66.989 24.142 63.249 1.00 58.95 353 GLY D C 1
ATOM 10533 O O . GLY D 1 278 ? -68.102 23.760 63.623 1.00 65.95 353 GLY D O 1
ATOM 10534 N N . LEU D 1 279 ? -66.644 25.433 63.242 1.00 60.40 354 LEU D N 1
ATOM 10535 C CA . LEU D 1 279 ? -67.559 26.460 63.731 1.00 54.94 354 LEU D CA 1
ATOM 10536 C C . LEU D 1 279 ? -68.649 26.783 62.718 1.00 53.81 354 LEU D C 1
ATOM 10537 O O . LEU D 1 279 ? -69.814 26.957 63.090 1.00 74.68 354 LEU D O 1
ATOM 10542 N N . TYR D 1 280 ? -68.293 26.874 61.436 1.00 55.68 355 TYR D N 1
ATOM 10543 C CA . TYR D 1 280 ? -69.284 27.233 60.427 1.00 55.14 355 TYR D CA 1
ATOM 10544 C C . TYR D 1 280 ? -70.283 26.112 60.180 1.00 58.50 355 TYR D C 1
ATOM 10545 O O . TYR D 1 280 ? -71.357 26.366 59.622 1.00 58.45 355 TYR D O 1
ATOM 10554 N N . TYR D 1 281 ? -69.954 24.882 60.582 1.00 60.86 356 TYR D N 1
ATOM 10555 C CA . TYR D 1 281 ? -70.929 23.798 60.508 1.00 71.34 356 TYR D CA 1
ATOM 10556 C C . TYR D 1 281 ? -72.097 24.010 61.465 1.00 79.26 356 TYR D C 1
ATOM 10557 O O . TYR D 1 281 ? -73.192 23.489 61.224 1.00 70.97 356 TYR D O 1
ATOM 10566 N N . ASN D 1 282 ? -71.885 24.774 62.543 1.00 81.30 357 ASN D N 1
ATOM 10567 C CA . ASN D 1 282 ? -72.882 24.878 63.607 1.00 68.31 357 ASN D CA 1
ATOM 10568 C C . ASN D 1 282 ? -74.216 25.407 63.103 1.00 83.65 357 ASN D C 1
ATOM 10569 O O . ASN D 1 282 ? -75.262 25.095 63.684 1.00 102.07 357 ASN D O 1
ATOM 10574 N N . LYS D 1 283 ? -74.202 26.215 62.045 1.00 83.52 358 LYS D N 1
ATOM 10575 C CA . LYS D 1 283 ? -75.389 26.830 61.458 1.00 88.49 358 LYS D CA 1
ATOM 10576 C C . LYS D 1 283 ? -76.120 27.747 62.429 1.00 82.02 358 LYS D C 1
ATOM 10577 O O . LYS D 1 283 ? -77.212 28.233 62.111 1.00 87.84 358 LYS D O 1
ATOM 10583 N N . GLU D 1 284 ? -75.549 28.000 63.606 1.00 85.59 359 GLU D N 1
ATOM 10584 C CA . GLU D 1 284 ? -76.068 29.040 64.481 1.00 82.22 359 GLU D CA 1
ATOM 10585 C C . GLU D 1 284 ? -75.699 30.430 63.999 1.00 110.37 359 GLU D C 1
ATOM 10586 O O . GLU D 1 284 ? -76.058 31.410 64.659 1.00 140.42 359 GLU D O 1
ATOM 10592 N N . LEU D 1 285 ? -74.982 30.536 62.879 1.00 103.49 360 LEU D N 1
ATOM 10593 C CA . LEU D 1 285 ? -74.723 31.821 62.240 1.00 85.45 360 LEU D CA 1
ATOM 10594 C C . LEU D 1 285 ? -73.914 32.719 63.161 1.00 86.14 360 LEU D C 1
ATOM 10595 O O . LEU D 1 285 ? -73.963 33.946 63.044 1.00 80.38 360 LEU D O 1
ATOM 10600 N N . ASN D 1 286 ? -73.159 32.091 64.066 1.00 64.42 361 ASN D N 1
ATOM 10601 C CA . ASN D 1 286 ? -72.606 32.716 65.264 1.00 98.74 361 ASN D CA 1
ATOM 10602 C C . ASN D 1 286 ? -72.185 34.154 65.017 1.00 101.76 361 ASN D C 1
ATOM 10603 O O . ASN D 1 286 ? -71.356 34.430 64.146 1.00 101.80 361 ASN D O 1
ATOM 10608 N N . SER D 1 287 ? -72.773 35.075 65.785 1.00 94.92 362 SER D N 1
ATOM 10609 C CA . SER D 1 287 ? -72.593 36.497 65.511 1.00 88.27 362 SER D CA 1
ATOM 10610 C C . SER D 1 287 ? -71.125 36.896 65.541 1.00 105.60 362 SER D C 1
ATOM 10611 O O . SER D 1 287 ? -70.735 37.880 64.901 1.00 143.04 362 SER D O 1
ATOM 10614 N N . LYS D 1 288 ? -70.300 36.146 66.274 1.00 85.75 363 LYS D N 1
ATOM 10615 C CA . LYS D 1 288 ? -68.862 36.376 66.242 1.00 97.81 363 LYS D CA 1
ATOM 10616 C C . LYS D 1 288 ? -68.300 36.002 64.875 1.00 95.68 363 LYS D C 1
ATOM 10617 O O . LYS D 1 288 ? -67.423 36.695 64.326 1.00 95.76 363 LYS D O 1
ATOM 10623 N N . LEU D 1 289 ? -68.826 34.918 64.300 1.00 85.55 364 LEU D N 1
ATOM 10624 C CA . LEU D 1 289 ? -68.431 34.518 62.961 1.00 77.65 364 LEU D CA 1
ATOM 10625 C C . LEU D 1 289 ? -68.850 35.538 61.916 1.00 76.89 364 LEU D C 1
ATOM 10626 O O . LEU D 1 289 ? -68.244 35.577 60.851 1.00 68.81 364 LEU D O 1
ATOM 10631 N N . GLU D 1 290 ? -69.859 36.371 62.187 1.00 78.95 365 GLU D N 1
ATOM 10632 C CA . GLU D 1 290 ? -70.193 37.439 61.248 1.00 69.66 365 GLU D CA 1
ATOM 10633 C C . GLU D 1 290 ? -69.016 38.393 61.082 1.00 62.38 365 GLU D C 1
ATOM 10634 O O . GLU D 1 290 ? -68.584 38.692 59.958 1.00 75.62 365 GLU D O 1
ATOM 10640 N N . LEU D 1 291 ? -68.484 38.877 62.204 1.00 64.84 366 LEU D N 1
ATOM 10641 C CA . LEU D 1 291 ? -67.339 39.775 62.165 1.00 72.85 366 LEU D CA 1
ATOM 10642 C C . LEU D 1 291 ? -66.127 39.078 61.553 1.00 70.67 366 LEU D C 1
ATOM 10643 O O . LEU D 1 291 ? -65.410 39.663 60.725 1.00 57.30 366 LEU D O 1
ATOM 10648 N N . PHE D 1 292 ? -65.902 37.813 61.927 1.00 74.09 367 PHE D N 1
ATOM 10649 C CA . PHE D 1 292 ? -64.767 37.085 61.361 1.00 60.08 367 PHE D CA 1
ATOM 10650 C C . PHE D 1 292 ? -64.909 36.902 59.849 1.00 62.24 367 PHE D C 1
ATOM 10651 O O . PHE D 1 292 ? -63.925 37.033 59.109 1.00 65.35 367 PHE D O 1
ATOM 10659 N N . THR D 1 293 ? -66.119 36.586 59.373 1.00 52.63 368 THR D N 1
ATOM 10660 C CA . THR D 1 293 ? -66.364 36.473 57.938 1.00 55.55 368 THR D CA 1
ATOM 10661 C C . THR D 1 293 ? -66.060 37.778 57.226 1.00 68.24 368 THR D C 1
ATOM 10662 O O . THR D 1 293 ? -65.308 37.797 56.250 1.00 81.66 368 THR D O 1
ATOM 10666 N N . SER D 1 294 ? -66.652 38.881 57.684 1.00 71.64 369 SER D N 1
ATOM 10667 C CA . SER D 1 294 ? -66.388 40.148 57.011 1.00 68.55 369 SER D CA 1
ATOM 10668 C C . SER D 1 294 ? -64.897 40.472 56.994 1.00 65.99 369 SER D C 1
ATOM 10669 O O . SER D 1 294 ? -64.401 41.049 56.018 1.00 70.47 369 SER D O 1
ATOM 10672 N N . ARG D 1 295 ? -64.156 40.065 58.031 1.00 53.68 370 ARG D N 1
ATOM 10673 C CA . ARG D 1 295 ? -62.739 40.419 58.089 1.00 62.51 370 ARG D CA 1
ATOM 10674 C C . ARG D 1 295 ? -61.862 39.522 57.212 1.00 70.30 370 ARG D C 1
ATOM 10675 O O . ARG D 1 295 ? -60.880 40.004 56.634 1.00 82.15 370 ARG D O 1
ATOM 10683 N N . PHE D 1 296 ? -62.179 38.226 57.089 1.00 68.18 371 PHE D N 1
ATOM 10684 C CA . PHE D 1 296 ? -61.273 37.284 56.426 1.00 65.01 371 PHE D CA 1
ATOM 10685 C C . PHE D 1 296 ? -61.911 36.556 55.236 1.00 69.27 371 PHE D C 1
ATOM 10686 O O . PHE D 1 296 ? -61.370 35.540 54.758 1.00 78.75 371 PHE D O 1
ATOM 10694 N N . LYS D 1 297 ? -63.034 37.074 54.731 1.00 60.37 372 LYS D N 1
ATOM 10695 C CA . LYS D 1 297 ? -63.695 36.485 53.572 1.00 65.77 372 LYS D CA 1
ATOM 10696 C C . LYS D 1 297 ? -62.770 36.441 52.368 1.00 80.87 372 LYS D C 1
ATOM 10697 O O . LYS D 1 297 ? -62.698 35.429 51.659 1.00 74.68 372 LYS D O 1
ATOM 10703 N N . ASP D 1 298 ? -62.083 37.552 52.103 1.00 86.30 373 ASP D N 1
ATOM 10704 C CA . ASP D 1 298 ? -61.217 37.633 50.935 1.00 89.15 373 ASP D CA 1
ATOM 10705 C C . ASP D 1 298 ? -60.062 36.651 51.043 1.00 75.50 373 ASP D C 1
ATOM 10706 O O . ASP D 1 298 ? -59.664 36.039 50.045 1.00 76.20 373 ASP D O 1
ATOM 10711 N N . ARG D 1 299 ? -59.520 36.478 52.250 1.00 70.14 374 ARG D N 1
ATOM 10712 C CA . ARG D 1 299 ? -58.471 35.487 52.452 1.00 68.65 374 ARG D CA 1
ATOM 10713 C C . ARG D 1 299 ? -58.974 34.084 52.146 1.00 73.90 374 ARG D C 1
ATOM 10714 O O . ARG D 1 299 ? -58.279 33.304 51.490 1.00 73.72 374 ARG D O 1
ATOM 10722 N N . ILE D 1 300 ? -60.183 33.743 52.601 1.00 70.21 375 ILE D N 1
ATOM 10723 C CA . ILE D 1 300 ? -60.717 32.408 52.308 1.00 72.74 375 ILE D CA 1
ATOM 10724 C C . ILE D 1 300 ? -60.916 32.226 50.800 1.00 64.29 375 ILE D C 1
ATOM 10725 O O . ILE D 1 300 ? -60.526 31.201 50.209 1.00 61.18 375 ILE D O 1
ATOM 10730 N N . VAL D 1 301 ? -61.528 33.225 50.156 1.00 62.25 376 VAL D N 1
ATOM 10731 C CA . VAL D 1 301 ? -61.774 33.150 48.718 1.00 58.05 376 VAL D CA 1
ATOM 10732 C C . VAL D 1 301 ? -60.462 32.984 47.961 1.00 61.33 376 VAL D C 1
ATOM 10733 O O . VAL D 1 301 ? -60.382 32.225 46.988 1.00 76.97 376 VAL D O 1
ATOM 10737 N N . SER D 1 302 ? -59.409 33.671 48.407 1.00 55.47 377 SER D N 1
ATOM 10738 C CA . SER D 1 302 ? -58.099 33.513 47.786 1.00 60.07 377 SER D CA 1
ATOM 10739 C C . SER D 1 302 ? -57.522 32.127 48.045 1.00 60.22 377 SER D C 1
ATOM 10740 O O . SER D 1 302 ? -56.878 31.542 47.165 1.00 63.79 377 SER D O 1
ATOM 10743 N N . MET D 1 303 ? -57.732 31.594 49.251 1.00 65.74 378 MET D N 1
ATOM 10744 C CA . MET D 1 303 ? -57.276 30.251 49.590 1.00 64.92 378 MET D CA 1
ATOM 10745 C C . MET D 1 303 ? -57.911 29.184 48.718 1.00 57.24 378 MET D C 1
ATOM 10746 O O . MET D 1 303 ? -57.363 28.081 48.612 1.00 68.38 378 MET D O 1
ATOM 10751 N N . THR D 1 304 ? -59.059 29.479 48.106 1.00 51.86 379 THR D N 1
ATOM 10752 C CA . THR D 1 304 ? -59.575 28.556 47.092 1.00 61.85 379 THR D CA 1
ATOM 10753 C C . THR D 1 304 ? -58.548 28.265 45.994 1.00 65.87 379 THR D C 1
ATOM 10754 O O . THR D 1 304 ? -58.618 27.214 45.348 1.00 68.17 379 THR D O 1
ATOM 10758 N N . LEU D 1 305 ? -57.604 29.178 45.754 1.00 68.52 380 LEU D N 1
ATOM 10759 C CA . LEU D 1 305 ? -56.514 28.969 44.800 1.00 69.04 380 LEU D CA 1
ATOM 10760 C C . LEU D 1 305 ? -55.161 28.863 45.501 1.00 67.00 380 LEU D C 1
ATOM 10761 O O . LEU D 1 305 ? -54.168 29.451 45.068 1.00 63.67 380 LEU D O 1
ATOM 10766 N N . ASP D 1 306 ? -55.112 28.098 46.587 1.00 66.93 381 ASP D N 1
ATOM 10767 C CA . ASP D 1 306 ? -53.900 27.964 47.381 1.00 66.64 381 ASP D CA 1
ATOM 10768 C C . ASP D 1 306 ? -52.872 27.103 46.648 1.00 71.25 381 ASP D C 1
ATOM 10769 O O . ASP D 1 306 ? -53.208 26.282 45.789 1.00 78.22 381 ASP D O 1
ATOM 10774 N N . LYS D 1 307 ? -51.596 27.305 46.997 1.00 67.54 382 LYS D N 1
ATOM 10775 C CA . LYS D 1 307 ? -50.525 26.501 46.409 1.00 64.92 382 LYS D CA 1
ATOM 10776 C C . LYS D 1 307 ? -50.689 25.021 46.728 1.00 64.35 382 LYS D C 1
ATOM 10777 O O . LYS D 1 307 ? -50.360 24.168 45.897 1.00 73.88 382 LYS D O 1
ATOM 10783 N N . GLU D 1 308 ? -51.187 24.698 47.918 1.00 67.18 383 GLU D N 1
ATOM 10784 C CA . GLU D 1 308 ? -51.503 23.323 48.287 1.00 70.08 383 GLU D CA 1
ATOM 10785 C C . GLU D 1 308 ? -52.947 23.029 47.895 1.00 71.10 383 GLU D C 1
ATOM 10786 O O . GLU D 1 308 ? -53.869 23.723 48.338 1.00 75.51 383 GLU D O 1
ATOM 10792 N N . TYR D 1 309 ? -53.140 21.999 47.065 1.00 61.32 384 TYR D N 1
ATOM 10793 C CA . TYR D 1 309 ? -54.479 21.679 46.575 1.00 72.42 384 TYR D CA 1
ATOM 10794 C C . TYR D 1 309 ? -55.413 21.266 47.706 1.00 63.96 384 TYR D C 1
ATOM 10795 O O . TYR D 1 309 ? -56.606 21.587 47.680 1.00 57.24 384 TYR D O 1
ATOM 10804 N N . ASP D 1 310 ? -54.896 20.537 48.697 1.00 61.77 385 ASP D N 1
ATOM 10805 C CA . ASP D 1 310 ? -55.724 20.122 49.827 1.00 68.82 385 ASP D CA 1
ATOM 10806 C C . ASP D 1 310 ? -56.278 21.326 50.584 1.00 70.62 385 ASP D C 1
ATOM 10807 O O . ASP D 1 310 ? -57.472 21.364 50.924 1.00 84.03 385 ASP D O 1
ATOM 10812 N N . VAL D 1 311 ? -55.432 22.329 50.836 1.00 54.64 386 VAL D N 1
ATOM 10813 C CA . VAL D 1 311 ? -55.892 23.561 51.469 1.00 60.25 386 VAL D CA 1
ATOM 10814 C C . VAL D 1 311 ? -56.968 24.228 50.621 1.00 70.11 386 VAL D C 1
ATOM 10815 O O . VAL D 1 311 ? -57.952 24.762 51.146 1.00 68.43 386 VAL D O 1
ATOM 10819 N N . ALA D 1 312 ? -56.802 24.202 49.297 1.00 63.95 387 ALA D N 1
ATOM 10820 C CA . ALA D 1 312 ? -57.782 24.826 48.413 1.00 59.08 387 ALA D CA 1
ATOM 10821 C C . ALA D 1 312 ? -59.130 24.116 48.487 1.00 63.01 387 ALA D C 1
ATOM 10822 O O . ALA D 1 312 ? -60.186 24.765 48.517 1.00 71.33 387 ALA D O 1
ATOM 10824 N N . VAL D 1 313 ? -59.113 22.781 48.504 1.00 55.59 388 VAL D N 1
ATOM 10825 C CA . VAL D 1 313 ? -60.354 22.020 48.633 1.00 54.60 388 VAL D CA 1
ATOM 10826 C C . VAL D 1 313 ? -61.045 22.356 49.946 1.00 65.55 388 VAL D C 1
ATOM 10827 O O . VAL D 1 313 ? -62.268 22.555 49.990 1.00 62.15 388 VAL D O 1
ATOM 10831 N N . GLN D 1 314 ? -60.276 22.434 51.037 1.00 57.54 389 GLN D N 1
ATOM 10832 C CA . GLN D 1 314 ? -60.881 22.788 52.320 1.00 58.63 389 GLN D CA 1
ATOM 10833 C C . GLN D 1 314 ? -61.438 24.208 52.304 1.00 64.50 389 GLN D C 1
ATOM 10834 O O . GLN D 1 314 ? -62.475 24.480 52.921 1.00 67.22 389 GLN D O 1
ATOM 10840 N N . ALA D 1 315 ? -60.772 25.125 51.600 1.00 56.19 390 ALA D N 1
ATOM 10841 C CA . ALA D 1 315 ? -61.276 26.493 51.515 1.00 52.85 390 ALA D CA 1
ATOM 10842 C C . ALA D 1 315 ? -62.603 26.543 50.766 1.00 61.77 390 ALA D C 1
ATOM 10843 O O . ALA D 1 315 ? -63.531 27.257 51.170 1.00 67.51 390 ALA D O 1
ATOM 10845 N N . ILE D 1 316 ? -62.712 25.790 49.671 1.00 61.27 391 ILE D N 1
ATOM 10846 C CA . ILE D 1 316 ? -63.976 25.735 48.939 1.00 58.29 391 ILE D CA 1
ATOM 10847 C C . ILE D 1 316 ? -65.070 25.120 49.807 1.00 65.83 391 ILE D C 1
ATOM 10848 O O . ILE D 1 316 ? -66.214 25.594 49.818 1.00 69.17 391 ILE D O 1
ATOM 10853 N N . LYS D 1 317 ? -64.738 24.055 50.546 1.00 66.50 392 LYS D N 1
ATOM 10854 C CA . LYS D 1 317 ? -65.706 23.450 51.461 1.00 73.74 392 LYS D CA 1
ATOM 10855 C C . LYS D 1 317 ? -66.198 24.471 52.483 1.00 69.38 392 LYS D C 1
ATOM 10856 O O . LYS D 1 317 ? -67.403 24.575 52.761 1.00 63.49 392 LYS D O 1
ATOM 10862 N N . LEU D 1 318 ? -65.264 25.233 53.057 1.00 63.30 393 LEU D N 1
ATOM 10863 C CA . LEU D 1 318 ? -65.621 26.264 54.025 1.00 58.84 393 LEU D CA 1
ATOM 10864 C C . LEU D 1 318 ? -66.515 27.325 53.398 1.00 64.38 393 LEU D C 1
ATOM 10865 O O . LEU D 1 318 ? -67.438 27.833 54.044 1.00 66.11 393 LEU D O 1
ATOM 10870 N N . LEU D 1 319 ? -66.246 27.685 52.142 1.00 65.42 394 LEU D N 1
ATOM 10871 C CA . LEU D 1 319 ? -67.089 28.671 51.474 1.00 65.16 394 LEU D CA 1
ATOM 10872 C C . LEU D 1 319 ? -68.500 28.137 51.260 1.00 71.89 394 LEU D C 1
ATOM 10873 O O . LEU D 1 319 ? -69.476 28.883 51.388 1.00 74.69 394 LEU D O 1
ATOM 10878 N N . THR D 1 320 ? -68.631 26.845 50.942 1.00 71.43 395 THR D N 1
ATOM 10879 C CA . THR D 1 320 ? -69.969 26.260 50.843 1.00 73.45 395 THR D CA 1
ATOM 10880 C C . THR D 1 320 ? -70.680 26.279 52.191 1.00 84.10 395 THR D C 1
ATOM 10881 O O . THR D 1 320 ? -71.896 26.498 52.256 1.00 88.16 395 THR D O 1
ATOM 10885 N N . LEU D 1 321 ? -69.944 26.036 53.278 1.00 77.59 396 LEU D N 1
ATOM 10886 C CA . LEU D 1 321 ? -70.546 26.140 54.607 1.00 70.73 396 LEU D CA 1
ATOM 10887 C C . LEU D 1 321 ? -71.045 27.559 54.867 1.00 81.31 396 LEU D C 1
ATOM 10888 O O . LEU D 1 321 ? -72.188 27.767 55.303 1.00 85.64 396 LEU D O 1
ATOM 10893 N N . VAL D 1 322 ? -70.189 28.549 54.598 1.00 82.03 397 VAL D N 1
ATOM 10894 C CA . VAL D 1 322 ? -70.560 29.953 54.759 1.00 77.26 397 VAL D CA 1
ATOM 10895 C C . VAL D 1 322 ? -71.787 30.284 53.915 1.00 84.60 397 VAL D C 1
ATOM 10896 O O . VAL D 1 322 ? -72.647 31.074 54.323 1.00 90.72 397 VAL D O 1
ATOM 10900 N N . LEU D 1 323 ? -71.892 29.675 52.732 1.00 84.74 398 LEU D N 1
ATOM 10901 C CA . LEU D 1 323 ? -73.064 29.876 51.885 1.00 87.83 398 LEU D CA 1
ATOM 10902 C C . LEU D 1 323 ? -74.313 29.301 52.537 1.00 99.59 398 LEU D C 1
ATOM 10903 O O . LEU D 1 323 ? -75.361 29.954 52.579 1.00 115.86 398 LEU D O 1
ATOM 10908 N N . GLN D 1 324 ? -74.221 28.064 53.033 1.00 91.15 399 GLN D N 1
ATOM 10909 C CA . GLN D 1 324 ? -75.343 27.460 53.744 1.00 92.59 399 GLN D CA 1
ATOM 10910 C C . GLN D 1 324 ? -75.808 28.348 54.887 1.00 103.19 399 GLN D C 1
ATOM 10911 O O . GLN D 1 324 ? -77.010 28.446 55.163 1.00 109.44 399 GLN D O 1
ATOM 10917 N N . SER D 1 325 ? -74.866 29.014 55.557 1.00 102.72 400 SER D N 1
ATOM 10918 C CA . SER D 1 325 ? -75.214 29.834 56.715 1.00 100.44 400 SER D CA 1
ATOM 10919 C C . SER D 1 325 ? -75.842 31.167 56.303 1.00 104.21 400 SER D C 1
ATOM 10920 O O . SER D 1 325 ? -77.017 31.421 56.585 1.00 115.25 400 SER D O 1
ATOM 10923 N N . SER D 1 326 ? -75.074 32.026 55.623 1.00 103.04 401 SER D N 1
ATOM 10924 C CA . SER D 1 326 ? -75.528 33.373 55.283 1.00 107.78 401 SER D CA 1
ATOM 10925 C C . SER D 1 326 ? -76.322 33.441 53.983 1.00 122.34 401 SER D C 1
ATOM 10926 O O . SER D 1 326 ? -77.318 34.169 53.916 1.00 130.37 401 SER D O 1
ATOM 10929 N N . GLU D 1 327 ? -75.862 32.738 52.945 1.00 118.89 402 GLU D N 1
ATOM 10930 C CA . GLU D 1 327 ? -76.453 32.727 51.609 1.00 128.29 402 GLU D CA 1
ATOM 10931 C C . GLU D 1 327 ? -76.170 34.013 50.832 1.00 131.61 402 GLU D C 1
ATOM 10932 O O . GLU D 1 327 ? -76.198 34.007 49.595 1.00 133.08 402 GLU D O 1
ATOM 10938 N N . GLU D 1 328 ? -75.874 35.118 51.521 1.00 127.55 403 GLU D N 1
ATOM 10939 C CA . GLU D 1 328 ? -75.681 36.391 50.840 1.00 120.11 403 GLU D CA 1
ATOM 10940 C C . GLU D 1 328 ? -74.334 37.057 51.078 1.00 105.18 403 GLU D C 1
ATOM 10941 O O . GLU D 1 328 ? -73.990 37.976 50.322 1.00 111.98 403 GLU D O 1
ATOM 10947 N N . VAL D 1 329 ? -73.559 36.626 52.080 1.00 91.72 404 VAL D N 1
ATOM 10948 C CA . VAL D 1 329 ? -72.358 37.373 52.443 1.00 93.09 404 VAL D CA 1
ATOM 10949 C C . VAL D 1 329 ? -71.270 37.197 51.395 1.00 109.08 404 VAL D C 1
ATOM 10950 O O . VAL D 1 329 ? -70.378 38.043 51.278 1.00 119.38 404 VAL D O 1
ATOM 10954 N N . LEU D 1 330 ? -71.332 36.120 50.611 1.00 105.25 405 LEU D N 1
ATOM 10955 C CA . LEU D 1 330 ? -70.236 35.774 49.722 1.00 112.64 405 LEU D CA 1
ATOM 10956 C C . LEU D 1 330 ? -70.053 36.761 48.578 1.00 116.46 405 LEU D C 1
ATOM 10957 O O . LEU D 1 330 ? -68.952 36.828 48.028 1.00 116.26 405 LEU D O 1
ATOM 10962 N N . THR D 1 331 ? -71.101 37.501 48.197 1.00 95.20 406 THR D N 1
ATOM 10963 C CA . THR D 1 331 ? -71.177 38.371 47.014 1.00 97.40 406 THR D CA 1
ATOM 10964 C C . THR D 1 331 ? -70.906 37.633 45.706 1.00 108.00 406 THR D C 1
ATOM 10965 O O . THR D 1 331 ? -70.278 36.573 45.690 1.00 115.70 406 THR D O 1
ATOM 10969 N N . ALA D 1 332 ? -71.366 38.222 44.600 1.00 95.69 407 ALA D N 1
ATOM 10970 C CA . ALA D 1 332 ? -71.361 37.528 43.315 1.00 98.38 407 ALA D CA 1
ATOM 10971 C C . ALA D 1 332 ? -69.949 37.351 42.762 1.00 106.66 407 ALA D C 1
ATOM 10972 O O . ALA D 1 332 ? -69.658 36.348 42.095 1.00 115.67 407 ALA D O 1
ATOM 10974 N N . GLU D 1 333 ? -69.058 38.310 43.019 1.00 103.84 408 GLU D N 1
ATOM 10975 C CA . GLU D 1 333 ? -67.698 38.215 42.494 1.00 111.30 408 GLU D CA 1
ATOM 10976 C C . GLU D 1 333 ? -66.981 36.986 43.045 1.00 111.19 408 GLU D C 1
ATOM 10977 O O . GLU D 1 333 ? -66.362 36.214 42.296 1.00 123.20 408 GLU D O 1
ATOM 10983 N N . ASP D 1 334 ? -67.059 36.789 44.362 1.00 94.41 409 ASP D N 1
ATOM 10984 C CA . ASP D 1 334 ? -66.407 35.645 44.987 1.00 100.03 409 ASP D CA 1
ATOM 10985 C C . ASP D 1 334 ? -67.026 34.342 44.498 1.00 97.41 409 ASP D C 1
ATOM 10986 O O . ASP D 1 334 ? -66.318 33.352 44.256 1.00 104.87 409 ASP D O 1
ATOM 10991 N N . CYS D 1 335 ? -68.355 34.328 44.355 1.00 88.23 410 CYS D N 1
ATOM 10992 C CA . CYS D 1 335 ? -69.037 33.172 43.786 1.00 90.68 410 CYS D CA 1
ATOM 10993 C C . CYS D 1 335 ? -68.498 32.841 42.403 1.00 98.83 410 CYS D C 1
ATOM 10994 O O . CYS D 1 335 ? -68.285 31.670 42.087 1.00 95.72 410 CYS D O 1
ATOM 10997 N N . GLU D 1 336 ? -68.259 33.858 41.571 1.00 101.33 411 GLU D N 1
ATOM 10998 C CA . GLU D 1 336 ? -67.700 33.615 40.242 1.00 94.99 411 GLU D CA 1
ATOM 10999 C C . GLU D 1 336 ? -66.295 33.029 40.336 1.00 90.50 411 GLU D C 1
ATOM 11000 O O . GLU D 1 336 ? -65.922 32.137 39.554 1.00 105.67 411 GLU D O 1
ATOM 11006 N N . ASN D 1 337 ? -65.497 33.542 41.279 1.00 95.10 412 ASN D N 1
ATOM 11007 C CA . ASN D 1 337 ? -64.172 32.975 41.521 1.00 94.29 412 ASN D CA 1
ATOM 11008 C C . ASN D 1 337 ? -64.258 31.483 41.814 1.00 85.69 412 ASN D C 1
ATOM 11009 O O . ASN D 1 337 ? -63.490 30.685 41.265 1.00 88.76 412 ASN D O 1
ATOM 11014 N N . VAL D 1 338 ? -65.194 31.086 42.680 1.00 78.16 413 VAL D N 1
ATOM 11015 C CA . VAL D 1 338 ? -65.340 29.661 42.981 1.00 70.44 413 VAL D CA 1
ATOM 11016 C C . VAL D 1 338 ? -65.899 28.902 41.778 1.00 75.55 413 VAL D C 1
ATOM 11017 O O . VAL D 1 338 ? -65.531 27.745 41.538 1.00 73.95 413 VAL D O 1
ATOM 11021 N N . TYR D 1 339 ? -66.792 29.532 41.006 1.00 69.74 414 TYR D N 1
ATOM 11022 C CA . TYR D 1 339 ? -67.348 28.884 39.818 1.00 73.64 414 TYR D CA 1
ATOM 11023 C C . TYR D 1 339 ? -66.248 28.451 38.863 1.00 76.65 414 TYR D C 1
ATOM 11024 O O . TYR D 1 339 ? -66.286 27.342 38.321 1.00 70.12 414 TYR D O 1
ATOM 11033 N N . HIS D 1 340 ? -65.271 29.330 38.627 1.00 85.20 415 HIS D N 1
ATOM 11034 C CA . HIS D 1 340 ? -64.227 29.021 37.653 1.00 84.48 415 HIS D CA 1
ATOM 11035 C C . HIS D 1 340 ? -63.455 27.752 38.000 1.00 80.35 415 HIS D C 1
ATOM 11036 O O . HIS D 1 340 ? -62.878 27.127 37.102 1.00 83.88 415 HIS D O 1
ATOM 11043 N N . LEU D 1 341 ? -63.445 27.348 39.272 1.00 69.13 416 LEU D N 1
ATOM 11044 C CA . LEU D 1 341 ? -62.681 26.181 39.696 1.00 68.80 416 LEU D CA 1
ATOM 11045 C C . LEU D 1 341 ? -63.298 24.860 39.250 1.00 72.71 416 LEU D C 1
ATOM 11046 O O . LEU D 1 341 ? -62.622 23.831 39.332 1.00 72.48 416 LEU D O 1
ATOM 11051 N N . VAL D 1 342 ? -64.551 24.851 38.787 1.00 75.03 417 VAL D N 1
ATOM 11052 C CA . VAL D 1 342 ? -65.131 23.610 38.287 1.00 72.98 417 VAL D CA 1
ATOM 11053 C C . VAL D 1 342 ? -64.436 23.147 37.015 1.00 78.30 417 VAL D C 1
ATOM 11054 O O . VAL D 1 342 ? -64.528 21.966 36.657 1.00 80.77 417 VAL D O 1
ATOM 11058 N N . TYR D 1 343 ? -63.743 24.047 36.321 1.00 69.69 418 TYR D N 1
ATOM 11059 C CA . TYR D 1 343 ? -62.961 23.704 35.145 1.00 70.04 418 TYR D CA 1
ATOM 11060 C C . TYR D 1 343 ? -61.504 23.413 35.479 1.00 72.16 418 TYR D C 1
ATOM 11061 O O . TYR D 1 343 ? -60.682 23.304 34.565 1.00 72.25 418 TYR D O 1
ATOM 11070 N N . SER D 1 344 ? -61.167 23.294 36.761 1.00 70.64 419 SER D N 1
ATOM 11071 C CA . SER D 1 344 ? -59.796 23.000 37.151 1.00 72.13 419 SER D CA 1
ATOM 11072 C C . SER D 1 344 ? -59.462 21.537 36.878 1.00 79.63 419 SER D C 1
ATOM 11073 O O . SER D 1 344 ? -60.325 20.656 36.940 1.00 75.62 419 SER D O 1
ATOM 11076 N N . ALA D 1 345 ? -58.186 21.286 36.571 1.00 75.55 420 ALA D N 1
ATOM 11077 C CA . ALA D 1 345 ? -57.746 19.921 36.310 1.00 73.04 420 ALA D CA 1
ATOM 11078 C C . ALA D 1 345 ? -57.825 19.055 37.560 1.00 71.66 420 ALA D C 1
ATOM 11079 O O . ALA D 1 345 ? -58.063 17.846 37.459 1.00 74.50 420 ALA D O 1
ATOM 11081 N N . HIS D 1 346 ? -57.633 19.649 38.736 1.00 72.22 421 HIS D N 1
ATOM 11082 C CA . HIS D 1 346 ? -57.700 18.913 39.994 1.00 71.91 421 HIS D CA 1
ATOM 11083 C C . HIS D 1 346 ? -59.152 18.579 40.311 1.00 66.50 421 HIS D C 1
ATOM 11084 O O . HIS D 1 346 ? -59.941 19.468 40.647 1.00 72.70 421 HIS D O 1
ATOM 11091 N N . ARG D 1 347 ? -59.505 17.295 40.212 1.00 62.22 422 ARG D N 1
ATOM 11092 C CA . ARG D 1 347 ? -60.898 16.899 40.409 1.00 65.83 422 ARG D CA 1
ATOM 11093 C C . ARG D 1 347 ? -61.418 17.144 41.821 1.00 69.94 422 ARG D C 1
ATOM 11094 O O . ARG D 1 347 ? -62.616 17.444 41.953 1.00 69.23 422 ARG D O 1
ATOM 11102 N N . PRO D 1 348 ? -60.632 17.010 42.898 1.00 72.19 423 PRO D N 1
ATOM 11103 C CA . PRO D 1 348 ? -61.165 17.416 44.216 1.00 72.06 423 PRO D CA 1
ATOM 11104 C C . PRO D 1 348 ? -61.600 18.872 44.257 1.00 66.81 423 PRO D C 1
ATOM 11105 O O . PRO D 1 348 ? -62.725 19.181 44.689 1.00 71.04 423 PRO D O 1
ATOM 11109 N N . VAL D 1 349 ? -60.725 19.781 43.816 1.00 54.95 424 VAL D N 1
ATOM 11110 C CA . VAL D 1 349 ? -61.083 21.193 43.722 1.00 60.74 424 VAL D CA 1
ATOM 11111 C C . VAL D 1 349 ? -62.327 21.370 42.861 1.00 61.96 424 VAL D C 1
ATOM 11112 O O . VAL D 1 349 ? -63.245 22.126 43.212 1.00 73.01 424 VAL D O 1
ATOM 11116 N N . ALA D 1 350 ? -62.386 20.656 41.735 1.00 52.18 425 ALA D N 1
ATOM 11117 C CA . ALA D 1 350 ? -63.480 20.842 40.789 1.00 50.12 425 ALA D CA 1
ATOM 11118 C C . ALA D 1 350 ? -64.807 20.374 41.370 1.00 68.30 425 ALA D C 1
ATOM 11119 O O . ALA D 1 350 ? -65.833 21.034 41.185 1.00 80.09 425 ALA D O 1
ATOM 11121 N N . VAL D 1 351 ? -64.812 19.250 42.089 1.00 63.83 426 VAL D N 1
ATOM 11122 C CA . VAL D 1 351 ? -66.070 18.748 42.635 1.00 60.27 426 VAL D CA 1
ATOM 11123 C C . VAL D 1 351 ? -66.506 19.580 43.834 1.00 65.78 426 VAL D C 1
ATOM 11124 O O . VAL D 1 351 ? -67.707 19.775 44.053 1.00 68.36 426 VAL D O 1
ATOM 11128 N N . ALA D 1 352 ? -65.557 20.105 44.617 1.00 70.61 427 ALA D N 1
ATOM 11129 C CA . ALA D 1 352 ? -65.939 21.023 45.686 1.00 69.41 427 ALA D CA 1
ATOM 11130 C C . ALA D 1 352 ? -66.566 22.292 45.116 1.00 75.25 427 ALA D C 1
ATOM 11131 O O . ALA D 1 352 ? -67.626 22.742 45.581 1.00 85.17 427 ALA D O 1
ATOM 11133 N N . ALA D 1 353 ? -65.935 22.873 44.089 1.00 65.56 428 ALA D N 1
ATOM 11134 C CA . ALA D 1 353 ? -66.504 24.041 43.427 1.00 64.23 428 ALA D CA 1
ATOM 11135 C C . ALA D 1 353 ? -67.834 23.724 42.759 1.00 62.77 428 ALA D C 1
ATOM 11136 O O . ALA D 1 353 ? -68.712 24.587 42.697 1.00 73.64 428 ALA D O 1
ATOM 11138 N N . GLY D 1 354 ? -68.008 22.499 42.262 1.00 63.61 429 GLY D N 1
ATOM 11139 C CA . GLY D 1 354 ? -69.279 22.130 41.668 1.00 73.67 429 GLY D CA 1
ATOM 11140 C C . GLY D 1 354 ? -70.374 21.999 42.705 1.00 74.98 429 GLY D C 1
ATOM 11141 O O . GLY D 1 354 ? -71.526 22.345 42.446 1.00 75.47 429 GLY D O 1
ATOM 11142 N N . GLU D 1 355 ? -70.032 21.491 43.891 1.00 75.80 430 GLU D N 1
ATOM 11143 C CA . GLU D 1 355 ? -70.982 21.503 44.998 1.00 69.87 430 GLU D CA 1
ATOM 11144 C C . GLU D 1 355 ? -71.376 22.930 45.353 1.00 78.74 430 GLU D C 1
ATOM 11145 O O . GLU D 1 355 ? -72.556 23.220 45.585 1.00 85.16 430 GLU D O 1
ATOM 11151 N N . PHE D 1 356 ? -70.392 23.832 45.407 1.00 68.31 431 PHE D N 1
ATOM 11152 C CA . PHE D 1 356 ? -70.684 25.234 45.700 1.00 70.43 431 PHE D CA 1
ATOM 11153 C C . PHE D 1 356 ? -71.614 25.829 44.646 1.00 71.05 431 PHE D C 1
ATOM 11154 O O . PHE D 1 356 ? -72.596 26.507 44.973 1.00 74.79 431 PHE D O 1
ATOM 11162 N N . LEU D 1 357 ? -71.315 25.578 43.370 1.00 68.10 432 LEU D N 1
ATOM 11163 C CA . LEU D 1 357 ? -72.147 26.075 42.279 1.00 69.82 432 LEU D CA 1
ATOM 11164 C C . LEU D 1 357 ? -73.554 25.490 42.339 1.00 80.56 432 LEU D C 1
ATOM 11165 O O . LEU D 1 357 ? -74.540 26.192 42.086 1.00 84.06 432 LEU D O 1
ATOM 11170 N N . TYR D 1 358 ? -73.661 24.202 42.668 1.00 79.47 433 TYR D N 1
ATOM 11171 C CA . TYR D 1 358 ? -74.957 23.539 42.750 1.00 78.31 433 TYR D CA 1
ATOM 11172 C C . TYR D 1 358 ? -75.801 24.137 43.867 1.00 87.19 433 TYR D C 1
ATOM 11173 O O . TYR D 1 358 ? -76.994 24.408 43.687 1.00 93.39 433 TYR D O 1
ATOM 11182 N N . LYS D 1 359 ? -75.190 24.357 45.033 1.00 80.72 434 LYS D N 1
ATOM 11183 C CA . LYS D 1 359 ? -75.920 24.959 46.143 1.00 82.85 434 LYS D CA 1
ATOM 11184 C C . LYS D 1 359 ? -76.315 26.398 45.832 1.00 82.13 434 LYS D C 1
ATOM 11185 O O . LYS D 1 359 ? -77.410 26.840 46.198 1.00 92.13 434 LYS D O 1
ATOM 11191 N N . LYS D 1 360 ? -75.439 27.142 45.152 1.00 74.97 435 LYS D N 1
ATOM 11192 C CA . LYS D 1 360 ? -75.717 28.549 44.883 1.00 75.49 435 LYS D CA 1
ATOM 11193 C C . LYS D 1 360 ? -76.889 28.719 43.923 1.00 86.24 435 LYS D C 1
ATOM 11194 O O . LYS D 1 360 ? -77.751 29.579 44.136 1.00 106.84 435 LYS D O 1
ATOM 11200 N N . LEU D 1 361 ? -76.939 27.917 42.859 1.00 83.57 436 LEU D N 1
ATOM 11201 C CA . LEU D 1 361 ? -77.940 28.100 41.812 1.00 78.82 436 LEU D CA 1
ATOM 11202 C C . LEU D 1 361 ? -78.820 26.871 41.626 1.00 89.74 436 LEU D C 1
ATOM 11203 O O . LEU D 1 361 ? -80.039 26.963 41.803 1.00 100.60 436 LEU D O 1
ATOM 11208 N N . PHE D 1 362 ? -78.243 25.722 41.276 1.00 89.73 437 PHE D N 1
ATOM 11209 C CA . PHE D 1 362 ? -79.025 24.555 40.864 1.00 83.39 437 PHE D CA 1
ATOM 11210 C C . PHE D 1 362 ? -79.466 23.758 42.093 1.00 91.64 437 PHE D C 1
ATOM 11211 O O . PHE D 1 362 ? -78.944 22.688 42.406 1.00 103.70 437 PHE D O 1
ATOM 11219 N N . SER D 1 363 ? -80.459 24.299 42.794 1.00 101.70 438 SER D N 1
ATOM 11220 C CA . SER D 1 363 ? -80.967 23.641 43.990 1.00 107.35 438 SER D CA 1
ATOM 11221 C C . SER D 1 363 ? -82.419 24.031 44.217 1.00 120.96 438 SER D C 1
ATOM 11222 O O . SER D 1 363 ? -82.834 25.149 43.899 1.00 123.19 438 SER D O 1
ATOM 11225 N N . ARG D 1 364 ? -83.186 23.086 44.769 1.00 133.25 439 ARG D N 1
ATOM 11226 C CA . ARG D 1 364 ? -84.595 23.301 45.108 1.00 148.86 439 ARG D CA 1
ATOM 11227 C C . ARG D 1 364 ? -85.416 23.685 43.877 1.00 145.42 439 ARG D C 1
ATOM 11228 O O . ARG D 1 364 ? -86.378 24.449 43.965 1.00 151.74 439 ARG D O 1
ATOM 11236 N N . ARG D 1 365 ? -85.031 23.143 42.723 1.00 142.21 440 ARG D N 1
ATOM 11237 C CA . ARG D 1 365 ? -85.704 23.384 41.440 1.00 135.31 440 ARG D CA 1
ATOM 11238 C C . ARG D 1 365 ? -86.127 24.828 41.210 1.00 139.61 440 ARG D C 1
ATOM 11239 O O . ARG D 1 365 ? -85.284 25.708 41.036 1.00 137.02 440 ARG D O 1
ATOM 11247 N N . GLN D 1 379 ? -91.025 20.028 29.149 1.00 105.12 454 GLN D N 1
ATOM 11248 C CA . GLN D 1 379 ? -90.632 20.871 30.273 1.00 103.27 454 GLN D CA 1
ATOM 11249 C C . GLN D 1 379 ? -91.138 20.333 31.603 1.00 121.85 454 GLN D C 1
ATOM 11250 O O . GLN D 1 379 ? -91.917 19.379 31.652 1.00 116.48 454 GLN D O 1
ATOM 11256 N N . GLY D 1 380 ? -90.672 20.952 32.683 1.00 137.51 455 GLY D N 1
ATOM 11257 C CA . GLY D 1 380 ? -90.999 20.523 34.019 1.00 122.42 455 GLY D CA 1
ATOM 11258 C C . GLY D 1 380 ? -90.237 21.321 35.056 1.00 114.62 455 GLY D C 1
ATOM 11259 O O . GLY D 1 380 ? -89.845 22.470 34.824 1.00 105.75 455 GLY D O 1
ATOM 11260 N N . PRO D 1 381 ? -90.001 20.720 36.220 1.00 116.65 456 PRO D N 1
ATOM 11261 C CA . PRO D 1 381 ? -89.364 21.456 37.323 1.00 119.30 456 PRO D CA 1
ATOM 11262 C C . PRO D 1 381 ? -87.898 21.784 37.082 1.00 120.71 456 PRO D C 1
ATOM 11263 O O . PRO D 1 381 ? -87.467 22.915 37.330 1.00 124.81 456 PRO D O 1
ATOM 11267 N N . ASN D 1 382 ? -87.119 20.810 36.612 1.00 125.68 457 ASN D N 1
ATOM 11268 C CA . ASN D 1 382 ? -85.699 21.021 36.354 1.00 112.16 457 ASN D CA 1
ATOM 11269 C C . ASN D 1 382 ? -85.429 21.786 35.066 1.00 107.45 457 ASN D C 1
ATOM 11270 O O . ASN D 1 382 ? -84.260 22.044 34.758 1.00 113.04 457 ASN D O 1
ATOM 11275 N N . ALA D 1 383 ? -86.470 22.153 34.313 1.00 99.62 458 ALA D N 1
ATOM 11276 C CA . ALA D 1 383 ? -86.265 22.793 33.016 1.00 90.86 458 ALA D CA 1
ATOM 11277 C C . ALA D 1 383 ? -85.493 24.098 33.158 1.00 95.78 458 ALA D C 1
ATOM 11278 O O . ALA D 1 383 ? -84.541 24.355 32.411 1.00 106.40 458 ALA D O 1
ATOM 11280 N N . ASN D 1 384 ? -85.887 24.936 34.119 1.00 84.71 459 ASN D N 1
ATOM 11281 C CA . ASN D 1 384 ? -85.193 26.205 34.292 1.00 97.33 459 ASN D CA 1
ATOM 11282 C C . ASN D 1 384 ? -83.799 26.001 34.870 1.00 102.32 459 ASN D C 1
ATOM 11283 O O . ASN D 1 384 ? -82.898 26.794 34.590 1.00 97.47 459 ASN D O 1
ATOM 11288 N N . LEU D 1 385 ? -83.591 24.940 35.654 1.00 103.75 460 LEU D N 1
ATOM 11289 C CA . LEU D 1 385 ? -82.235 24.619 36.093 1.00 95.00 460 LEU D CA 1
ATOM 11290 C C . LEU D 1 385 ? -81.366 24.178 34.922 1.00 86.67 460 LEU D C 1
ATOM 11291 O O . LEU D 1 385 ? -80.182 24.526 34.857 1.00 92.29 460 LEU D O 1
ATOM 11296 N N . VAL D 1 386 ? -81.935 23.420 33.982 1.00 84.78 461 VAL D N 1
ATOM 11297 C CA . VAL D 1 386 ? -81.189 23.035 32.787 1.00 77.08 461 VAL D CA 1
ATOM 11298 C C . VAL D 1 386 ? -80.841 24.267 31.962 1.00 85.91 461 VAL D C 1
ATOM 11299 O O . VAL D 1 386 ? -79.713 24.412 31.469 1.00 92.55 461 VAL D O 1
ATOM 11303 N N . LYS D 1 387 ? -81.807 25.174 31.798 1.00 78.22 462 LYS D N 1
ATOM 11304 C CA . LYS D 1 387 ? -81.543 26.410 31.070 1.00 85.35 462 LYS D CA 1
ATOM 11305 C C . LYS D 1 387 ? -80.475 27.240 31.773 1.00 85.15 462 LYS D C 1
ATOM 11306 O O . LYS D 1 387 ? -79.599 27.817 31.120 1.00 85.11 462 LYS D O 1
ATOM 11312 N N . THR D 1 388 ? -80.526 27.295 33.108 1.00 81.62 463 THR D N 1
ATOM 11313 C CA . THR D 1 388 ? -79.513 28.009 33.878 1.00 82.17 463 THR D CA 1
ATOM 11314 C C . THR D 1 388 ? -78.140 27.383 33.688 1.00 88.58 463 THR D C 1
ATOM 11315 O O . THR D 1 388 ? -77.129 28.090 33.627 1.00 94.61 463 THR D O 1
ATOM 11319 N N . LEU D 1 389 ? -78.085 26.053 33.605 1.00 93.81 464 LEU D N 1
ATOM 11320 C CA . LEU D 1 389 ? -76.821 25.375 33.340 1.00 88.19 464 LEU D CA 1
ATOM 11321 C C . LEU D 1 389 ? -76.281 25.745 31.966 1.00 89.76 464 LEU D C 1
ATOM 11322 O O . LEU D 1 389 ? -75.080 26.003 31.808 1.00 89.90 464 LEU D O 1
ATOM 11327 N N . VAL D 1 390 ? -77.156 25.772 30.958 1.00 82.35 465 VAL D N 1
ATOM 11328 C CA . VAL D 1 390 ? -76.735 26.172 29.617 1.00 73.50 465 VAL D CA 1
ATOM 11329 C C . VAL D 1 390 ? -76.204 27.600 29.631 1.00 86.79 465 VAL D C 1
ATOM 11330 O O . VAL D 1 390 ? -75.161 27.899 29.033 1.00 99.35 465 VAL D O 1
ATOM 11334 N N . PHE D 1 391 ? -76.903 28.499 30.328 1.00 87.17 466 PHE D N 1
ATOM 11335 C CA . PHE D 1 391 ? -76.486 29.898 30.370 1.00 97.06 466 PHE D CA 1
ATOM 11336 C C . PHE D 1 391 ? -75.162 30.061 31.106 1.00 101.86 466 PHE D C 1
ATOM 11337 O O . PHE D 1 391 ? -74.306 30.844 30.682 1.00 110.70 466 PHE D O 1
ATOM 11345 N N . PHE D 1 392 ? -74.976 29.336 32.211 1.00 90.06 467 PHE D N 1
ATOM 11346 C CA . PHE D 1 392 ? -73.709 29.391 32.932 1.00 91.21 467 PHE D CA 1
ATOM 11347 C C . PHE D 1 392 ? -72.567 28.878 32.066 1.00 102.13 467 PHE D C 1
ATOM 11348 O O . PHE D 1 392 ? -71.496 29.494 32.000 1.00 97.45 467 PHE D O 1
ATOM 11356 N N . PHE D 1 393 ? -72.780 27.743 31.394 1.00 97.04 468 PHE D N 1
ATOM 11357 C CA . PHE D 1 393 ? -71.742 27.179 30.540 1.00 84.90 468 PHE D CA 1
ATOM 11358 C C . PHE D 1 393 ? -71.388 28.133 29.407 1.00 89.30 468 PHE D C 1
ATOM 11359 O O . PHE D 1 393 ? -70.211 28.284 29.056 1.00 94.10 468 PHE D O 1
ATOM 11367 N N . LEU D 1 394 ? -72.392 28.797 28.829 1.00 90.46 469 LEU D N 1
ATOM 11368 C CA . LEU D 1 394 ? -72.120 29.765 27.772 1.00 100.66 469 LEU D CA 1
ATOM 11369 C C . LEU D 1 394 ? -71.403 30.994 28.317 1.00 102.56 469 LEU D C 1
ATOM 11370 O O . LEU D 1 394 ? -70.540 31.567 27.641 1.00 111.37 469 LEU D O 1
ATOM 11375 N N . GLU D 1 395 ? -71.745 31.412 29.538 1.00 97.44 470 GLU D N 1
ATOM 11376 C CA . GLU D 1 395 ? -71.141 32.608 30.114 1.00 108.84 470 GLU D CA 1
ATOM 11377 C C . GLU D 1 395 ? -69.678 32.374 30.466 1.00 114.39 470 GLU D C 1
ATOM 11378 O O . GLU D 1 395 ? -68.837 33.259 30.270 1.00 116.63 470 GLU D O 1
ATOM 11384 N N . SER D 1 396 ? -69.355 31.194 30.990 1.00 117.68 471 SER D N 1
ATOM 11385 C CA . SER D 1 396 ? -67.975 30.848 31.313 1.00 110.53 471 SER D CA 1
ATOM 11386 C C . SER D 1 396 ? -67.245 30.507 30.021 1.00 102.44 471 SER D C 1
ATOM 11387 O O . SER D 1 396 ? -67.444 29.429 29.451 1.00 108.50 471 SER D O 1
ATOM 11390 N N . GLU D 1 397 ? -66.404 31.427 29.555 1.00 101.52 472 GLU D N 1
ATOM 11391 C CA . GLU D 1 397 ? -65.639 31.241 28.330 1.00 111.05 472 GLU D CA 1
ATOM 11392 C C . GLU D 1 397 ? -64.426 30.338 28.519 1.00 110.66 472 GLU D C 1
ATOM 11393 O O . GLU D 1 397 ? -63.617 30.212 27.594 1.00 116.96 472 GLU D O 1
ATOM 11399 N N . LEU D 1 398 ? -64.287 29.708 29.687 1.00 105.92 473 LEU D N 1
ATOM 11400 C CA . LEU D 1 398 ? -63.097 28.909 29.961 1.00 99.83 473 LEU D CA 1
ATOM 11401 C C . LEU D 1 398 ? -63.077 27.633 29.130 1.00 99.03 473 LEU D C 1
ATOM 11402 O O . LEU D 1 398 ? -62.017 27.218 28.646 1.00 92.37 473 LEU D O 1
ATOM 11407 N N . HIS D 1 399 ? -64.233 26.999 28.949 1.00 88.76 474 HIS D N 1
ATOM 11408 C CA . HIS D 1 399 ? -64.322 25.715 28.271 1.00 85.53 474 HIS D CA 1
ATOM 11409 C C . HIS D 1 399 ? -65.278 25.797 27.092 1.00 80.98 474 HIS D C 1
ATOM 11410 O O . HIS D 1 399 ? -66.326 26.445 27.171 1.00 95.24 474 HIS D O 1
ATOM 11417 N N . GLU D 1 400 ? -64.905 25.132 26.001 1.00 88.62 475 GLU D N 1
ATOM 11418 C CA . GLU D 1 400 ? -65.771 24.985 24.841 1.00 78.18 475 GLU D CA 1
ATOM 11419 C C . GLU D 1 400 ? -66.633 23.732 24.907 1.00 73.25 475 GLU D C 1
ATOM 11420 O O . GLU D 1 400 ? -67.528 23.571 24.071 1.00 79.15 475 GLU D O 1
ATOM 11426 N N . HIS D 1 401 ? -66.382 22.846 25.868 1.00 76.88 476 HIS D N 1
ATOM 11427 C CA . HIS D 1 401 ? -67.196 21.660 26.076 1.00 77.82 476 HIS D CA 1
ATOM 11428 C C . HIS D 1 401 ? -67.582 21.563 27.546 1.00 84.96 476 HIS D C 1
ATOM 11429 O O . HIS D 1 401 ? -66.945 22.159 28.419 1.00 81.20 476 HIS D O 1
ATOM 11436 N N . ALA D 1 402 ? -68.645 20.804 27.809 1.00 78.04 477 ALA D N 1
ATOM 11437 C CA . ALA D 1 402 ? -69.219 20.693 29.142 1.00 81.12 477 ALA D CA 1
ATOM 11438 C C . ALA D 1 402 ? -68.770 19.441 29.881 1.00 79.52 477 ALA D C 1
ATOM 11439 O O . ALA D 1 402 ? -69.324 19.133 30.940 1.00 89.50 477 ALA D O 1
ATOM 11441 N N . ALA D 1 403 ? -67.780 18.717 29.354 1.00 67.92 478 ALA D N 1
ATOM 11442 C CA . ALA D 1 403 ? -67.386 17.451 29.964 1.00 72.83 478 ALA D CA 1
ATOM 11443 C C . ALA D 1 403 ? -66.909 17.654 31.398 1.00 64.01 478 ALA D C 1
ATOM 11444 O O . ALA D 1 403 ? -67.335 16.941 32.315 1.00 66.03 478 ALA D O 1
ATOM 11446 N N . TYR D 1 404 ? -66.046 18.646 31.615 1.00 56.51 479 TYR D N 1
ATOM 11447 C CA . TYR D 1 404 ? -65.457 18.834 32.933 1.00 68.67 479 TYR D CA 1
ATOM 11448 C C . TYR D 1 404 ? -66.417 19.528 33.893 1.00 79.40 479 TYR D C 1
ATOM 11449 O O . TYR D 1 404 ? -66.414 19.225 35.092 1.00 83.69 479 TYR D O 1
ATOM 11458 N N . LEU D 1 405 ? -67.259 20.431 33.387 1.00 73.74 480 LEU D N 1
ATOM 11459 C CA . LEU D 1 405 ? -68.351 20.973 34.190 1.00 67.60 480 LEU D CA 1
ATOM 11460 C C . LEU D 1 405 ? -69.287 19.861 34.662 1.00 69.74 480 LEU D C 1
ATOM 11461 O O . LEU D 1 405 ? -69.633 19.775 35.853 1.00 77.86 480 LEU D O 1
ATOM 11466 N N . VAL D 1 406 ? -69.715 19.005 33.729 1.00 56.20 481 VAL D N 1
ATOM 11467 C CA . VAL D 1 406 ? -70.612 17.901 34.061 1.00 55.88 481 VAL D CA 1
ATOM 11468 C C . VAL D 1 406 ? -69.951 16.962 35.060 1.00 63.94 481 VAL D C 1
ATOM 11469 O O . VAL D 1 406 ? -70.604 16.443 35.973 1.00 61.12 481 VAL D O 1
ATOM 11473 N N . ASP D 1 407 ? -68.644 16.732 34.913 1.00 70.83 482 ASP D N 1
ATOM 11474 C CA . ASP D 1 407 ? -67.945 15.894 35.881 1.00 69.16 482 ASP D CA 1
ATOM 11475 C C . ASP D 1 407 ? -67.916 16.542 37.258 1.00 72.55 482 ASP D C 1
ATOM 11476 O O . ASP D 1 407 ? -68.145 15.871 38.272 1.00 77.69 482 ASP D O 1
ATOM 11481 N N . SER D 1 408 ? -67.635 17.847 37.315 1.00 71.18 483 SER D N 1
ATOM 11482 C CA . SER D 1 408 ? -67.587 18.541 38.597 1.00 72.33 483 SER D CA 1
ATOM 11483 C C . SER D 1 408 ? -68.922 18.457 39.324 1.00 74.38 483 SER D C 1
ATOM 11484 O O . SER D 1 408 ? -68.960 18.267 40.546 1.00 72.61 483 SER D O 1
ATOM 11487 N N . MET D 1 409 ? -70.028 18.587 38.596 1.00 71.93 484 MET D N 1
ATOM 11488 C CA . MET D 1 409 ? -71.336 18.587 39.240 1.00 69.36 484 MET D CA 1
ATOM 11489 C C . MET D 1 409 ? -72.049 17.241 39.177 1.00 74.15 484 MET D C 1
ATOM 11490 O O . MET D 1 409 ? -73.224 17.162 39.550 1.00 79.34 484 MET D O 1
ATOM 11495 N N . TRP D 1 410 ? -71.376 16.179 38.726 1.00 75.44 485 TRP D N 1
ATOM 11496 C CA . TRP D 1 410 ? -72.069 14.905 38.557 1.00 78.91 485 TRP D CA 1
ATOM 11497 C C . TRP D 1 410 ? -72.427 14.289 39.904 1.00 80.14 485 TRP D C 1
ATOM 11498 O O . TRP D 1 410 ? -73.496 13.687 40.053 1.00 86.34 485 TRP D O 1
ATOM 11509 N N . ASP D 1 411 ? -71.556 14.444 40.902 1.00 80.10 486 ASP D N 1
ATOM 11510 C CA . ASP D 1 411 ? -71.798 13.806 42.190 1.00 77.74 486 ASP D CA 1
ATOM 11511 C C . ASP D 1 411 ? -72.970 14.440 42.926 1.00 74.01 486 ASP D C 1
ATOM 11512 O O . ASP D 1 411 ? -73.687 13.748 43.657 1.00 81.19 486 ASP D O 1
ATOM 11517 N N . CYS D 1 412 ? -73.182 15.744 42.753 1.00 77.94 487 CYS D N 1
ATOM 11518 C CA . CYS D 1 412 ? -74.242 16.458 43.455 1.00 65.43 487 CYS D CA 1
ATOM 11519 C C . CYS D 1 412 ? -75.501 16.629 42.613 1.00 66.16 487 CYS D C 1
ATOM 11520 O O . CYS D 1 412 ? -76.602 16.337 43.087 1.00 76.64 487 CYS D O 1
ATOM 11523 N N . ALA D 1 413 ? -75.364 17.102 41.372 1.00 70.29 488 ALA D N 1
ATOM 11524 C CA . ALA D 1 413 ? -76.507 17.352 40.501 1.00 73.43 488 ALA D CA 1
ATOM 11525 C C . ALA D 1 413 ? -76.863 16.148 39.638 1.00 71.69 488 ALA D C 1
ATOM 11526 O O . ALA D 1 413 ? -77.289 16.319 38.490 1.00 78.47 488 ALA D O 1
ATOM 11528 N N . THR D 1 414 ? -76.705 14.934 40.166 1.00 75.68 489 THR D N 1
ATOM 11529 C CA . THR D 1 414 ? -76.907 13.740 39.354 1.00 82.75 489 THR D CA 1
ATOM 11530 C C . THR D 1 414 ? -78.336 13.657 38.828 1.00 80.40 489 THR D C 1
ATOM 11531 O O . THR D 1 414 ? -78.559 13.257 37.680 1.00 85.58 489 THR D O 1
ATOM 11535 N N . GLU D 1 415 ? -79.318 14.049 39.641 1.00 81.35 490 GLU D N 1
ATOM 11536 C CA . GLU D 1 415 ? -80.706 13.907 39.219 1.00 92.29 490 GLU D CA 1
ATOM 11537 C C . GLU D 1 415 ? -81.055 14.917 38.131 1.00 88.93 490 GLU D C 1
ATOM 11538 O O . GLU D 1 415 ? -81.774 14.589 37.179 1.00 84.95 490 GLU D O 1
ATOM 11544 N N . LEU D 1 416 ? -80.562 16.151 38.261 1.00 76.40 491 LEU D N 1
ATOM 11545 C CA . LEU D 1 416 ? -80.760 17.149 37.214 1.00 73.42 491 LEU D CA 1
ATOM 11546 C C . LEU D 1 416 ? -80.015 16.762 35.943 1.00 77.95 491 LEU D C 1
ATOM 11547 O O . LEU D 1 416 ? -80.565 16.836 34.838 1.00 80.56 491 LEU D O 1
ATOM 11552 N N . LEU D 1 417 ? -78.755 16.340 36.085 1.00 76.95 492 LEU D N 1
ATOM 11553 C CA . LEU D 1 417 ? -77.935 16.019 34.921 1.00 69.17 492 LEU D CA 1
ATOM 11554 C C . LEU D 1 417 ? -78.465 14.807 34.164 1.00 67.39 492 LEU D C 1
ATOM 11555 O O . LEU D 1 417 ? -78.234 14.688 32.955 1.00 70.46 492 LEU D O 1
ATOM 11560 N N . LYS D 1 418 ? -79.167 13.904 34.845 1.00 55.99 493 LYS D N 1
ATOM 11561 C CA . LYS D 1 418 ? -79.700 12.701 34.225 1.00 68.51 493 LYS D CA 1
ATOM 11562 C C . LYS D 1 418 ? -81.161 12.858 33.819 1.00 82.03 493 LYS D C 1
ATOM 11563 O O . LYS D 1 418 ? -81.818 11.860 33.500 1.00 86.54 493 LYS D O 1
ATOM 11569 N N . ASP D 1 419 ? -81.681 14.087 33.824 1.00 78.37 494 ASP D N 1
ATOM 11570 C CA . ASP D 1 419 ? -83.043 14.364 33.366 1.00 87.87 494 ASP D CA 1
ATOM 11571 C C . ASP D 1 419 ? -83.008 14.606 31.857 1.00 87.93 494 ASP D C 1
ATOM 11572 O O . ASP D 1 419 ? -83.267 15.701 31.353 1.00 89.80 494 ASP D O 1
ATOM 11577 N N . TRP D 1 420 ? -82.676 13.534 31.132 1.00 94.18 495 TRP D N 1
ATOM 11578 C CA . TRP D 1 420 ? -82.515 13.634 29.684 1.00 98.52 495 TRP D CA 1
ATOM 11579 C C . TRP D 1 420 ? -83.836 13.921 28.985 1.00 97.31 495 TRP D C 1
ATOM 11580 O O . TRP D 1 420 ? -83.845 14.542 27.917 1.00 100.08 495 TRP D O 1
ATOM 11591 N N . GLU D 1 421 ? -84.950 13.468 29.562 1.00 104.90 496 GLU D N 1
ATOM 11592 C CA . GLU D 1 421 ? -86.257 13.727 28.966 1.00 112.17 496 GLU D CA 1
ATOM 11593 C C . GLU D 1 421 ? -86.520 15.225 28.871 1.00 109.71 496 GLU D C 1
ATOM 11594 O O . GLU D 1 421 ? -86.935 15.734 27.821 1.00 108.65 496 GLU D O 1
ATOM 11600 N N . CYS D 1 422 ? -86.251 15.952 29.958 1.00 98.17 497 CYS D N 1
ATOM 11601 C CA . CYS D 1 422 ? -86.479 17.393 29.971 1.00 101.13 497 CYS D CA 1
ATOM 11602 C C . CYS D 1 422 ? -85.546 18.117 29.008 1.00 99.50 497 CYS D C 1
ATOM 11603 O O . CYS D 1 422 ? -85.963 19.057 28.322 1.00 99.22 497 CYS D O 1
ATOM 11606 N N . MET D 1 423 ? -84.280 17.701 28.947 1.00 99.24 498 MET D N 1
ATOM 11607 C CA . MET D 1 423 ? -83.332 18.336 28.036 1.00 95.61 498 MET D CA 1
ATOM 11608 C C . MET D 1 423 ? -83.748 18.125 26.585 1.00 105.04 498 MET D C 1
ATOM 11609 O O . MET D 1 423 ? -83.783 19.071 25.786 1.00 104.00 498 MET D O 1
ATOM 11614 N N . ASN D 1 424 ? -84.069 16.879 26.231 1.00 105.38 499 ASN D N 1
ATOM 11615 C CA . ASN D 1 424 ? -84.540 16.577 24.885 1.00 100.21 499 ASN D CA 1
ATOM 11616 C C . ASN D 1 424 ? -85.789 17.382 24.545 1.00 115.51 499 ASN D C 1
ATOM 11617 O O . ASN D 1 424 ? -85.916 17.897 23.428 1.00 116.43 499 ASN D O 1
ATOM 11622 N N . SER D 1 425 ? -86.719 17.509 25.498 1.00 108.53 500 SER D N 1
ATOM 11623 C CA . SER D 1 425 ? -87.916 18.313 25.261 1.00 103.27 500 SER D CA 1
ATOM 11624 C C . SER D 1 425 ? -87.561 19.775 25.021 1.00 105.42 500 SER D C 1
ATOM 11625 O O . SER D 1 425 ? -88.112 20.415 24.117 1.00 122.46 500 SER D O 1
ATOM 11628 N N . LEU D 1 426 ? -86.647 20.324 25.828 1.00 95.84 501 LEU D N 1
ATOM 11629 C CA . LEU D 1 426 ? -86.161 21.680 25.600 1.00 96.14 501 LEU D CA 1
ATOM 11630 C C . LEU D 1 426 ? -85.511 21.836 24.234 1.00 97.67 501 LEU D C 1
ATOM 11631 O O . LEU D 1 426 ? -85.480 22.949 23.700 1.00 106.87 501 LEU D O 1
ATOM 11636 N N . LEU D 1 427 ? -84.990 20.753 23.662 1.00 108.20 502 LEU D N 1
ATOM 11637 C CA . LEU D 1 427 ? -84.473 20.779 22.301 1.00 120.35 502 LEU D CA 1
ATOM 11638 C C . LEU D 1 427 ? -85.500 20.352 21.258 1.00 117.07 502 LEU D C 1
ATOM 11639 O O . LEU D 1 427 ? -85.205 20.421 20.061 1.00 119.66 502 LEU D O 1
ATOM 11644 N N . LEU D 1 428 ? -86.694 19.925 21.672 1.00 121.34 503 LEU D N 1
ATOM 11645 C CA . LEU D 1 428 ? -87.655 19.356 20.733 1.00 125.38 503 LEU D CA 1
ATOM 11646 C C . LEU D 1 428 ? -88.981 20.106 20.706 1.00 130.22 503 LEU D C 1
ATOM 11647 O O . LEU D 1 428 ? -89.248 20.861 19.765 1.00 131.18 503 LEU D O 1
ATOM 11652 N N . GLU D 1 429 ? -89.823 19.892 21.723 1.00 131.62 504 GLU D N 1
ATOM 11653 C CA . GLU D 1 429 ? -91.182 20.425 21.682 1.00 142.22 504 GLU D CA 1
ATOM 11654 C C . GLU D 1 429 ? -91.185 21.948 21.615 1.00 152.46 504 GLU D C 1
ATOM 11655 O O . GLU D 1 429 ? -92.002 22.536 20.896 1.00 159.71 504 GLU D O 1
ATOM 11661 N N . GLU D 1 430 ? -90.267 22.598 22.344 1.00 146.95 505 GLU D N 1
ATOM 11662 C CA . GLU D 1 430 ? -90.076 24.046 22.357 1.00 158.71 505 GLU D CA 1
ATOM 11663 C C . GLU D 1 430 ? -91.405 24.801 22.357 1.00 157.25 505 GLU D C 1
ATOM 11664 O O . GLU D 1 430 ? -91.619 25.663 21.492 1.00 142.21 505 GLU D O 1
ATOM 11670 N N . PRO D 1 431 ? -92.315 24.527 23.300 1.00 154.93 506 PRO D N 1
ATOM 11671 C CA . PRO D 1 431 ? -93.645 25.128 23.216 1.00 150.85 506 PRO D CA 1
ATOM 11672 C C . PRO D 1 431 ? -93.821 26.278 24.191 1.00 150.52 506 PRO D C 1
ATOM 11673 O O . PRO D 1 431 ? -94.931 26.527 24.673 1.00 146.84 506 PRO D O 1
ATOM 11677 N N . LEU D 1 432 ? -92.722 26.976 24.485 1.00 146.36 507 LEU D N 1
ATOM 11678 C CA . LEU D 1 432 ? -92.714 28.075 25.443 1.00 158.38 507 LEU D CA 1
ATOM 11679 C C . LEU D 1 432 ? -93.820 29.081 25.151 1.00 151.81 507 LEU D C 1
ATOM 11680 O O . LEU D 1 432 ? -93.790 29.767 24.123 1.00 156.27 507 LEU D O 1
ATOM 11685 N N . SER D 1 433 ? -94.803 29.165 26.050 1.00 149.97 508 SER D N 1
ATOM 11686 C CA . SER D 1 433 ? -95.943 30.047 25.821 1.00 151.19 508 SER D CA 1
ATOM 11687 C C . SER D 1 433 ? -95.519 31.511 25.805 1.00 147.50 508 SER D C 1
ATOM 11688 O O . SER D 1 433 ? -96.012 32.297 24.988 1.00 142.42 508 SER D O 1
ATOM 11691 N N . GLY D 1 434 ? -94.612 31.895 26.698 1.00 148.48 509 GLY D N 1
ATOM 11692 C CA . GLY D 1 434 ? -94.108 33.253 26.726 1.00 146.42 509 GLY D CA 1
ATOM 11693 C C . GLY D 1 434 ? -92.599 33.304 26.840 1.00 153.38 509 GLY D C 1
ATOM 11694 O O . GLY D 1 434 ? -91.970 34.293 26.447 1.00 153.72 509 GLY D O 1
ATOM 11695 N N . GLU D 1 435 ? -92.015 32.235 27.377 1.00 156.88 510 GLU D N 1
ATOM 11696 C CA . GLU D 1 435 ? -90.570 32.164 27.551 1.00 158.57 510 GLU D CA 1
ATOM 11697 C C . GLU D 1 435 ? -89.866 32.264 26.203 1.00 148.75 510 GLU D C 1
ATOM 11698 O O . GLU D 1 435 ? -90.287 31.654 25.216 1.00 152.75 510 GLU D O 1
ATOM 11704 N N . GLU D 1 436 ? -88.793 33.052 26.163 1.00 143.74 511 GLU D N 1
ATOM 11705 C CA . GLU D 1 436 ? -88.066 33.256 24.917 1.00 136.71 511 GLU D CA 1
ATOM 11706 C C . GLU D 1 436 ? -87.481 31.944 24.415 1.00 141.49 511 GLU D C 1
ATOM 11707 O O . GLU D 1 436 ? -87.010 31.113 25.196 1.00 143.21 511 GLU D O 1
ATOM 11713 N N . ALA D 1 437 ? -87.521 31.761 23.098 1.00 143.05 512 ALA D N 1
ATOM 11714 C CA . ALA D 1 437 ? -86.964 30.562 22.493 1.00 129.50 512 ALA D CA 1
ATOM 11715 C C . ALA D 1 437 ? -85.452 30.531 22.673 1.00 129.56 512 ALA D C 1
ATOM 11716 O O . ALA D 1 437 ? -84.782 31.567 22.647 1.00 129.57 512 ALA D O 1
ATOM 11718 N N . LEU D 1 438 ? -84.922 29.328 22.865 1.00 129.13 513 LEU D N 1
ATOM 11719 C CA . LEU D 1 438 ? -83.496 29.152 23.088 1.00 116.86 513 LEU D CA 1
ATOM 11720 C C . LEU D 1 438 ? -82.722 29.525 21.829 1.00 109.45 513 LEU D C 1
ATOM 11721 O O . LEU D 1 438 ? -83.068 29.091 20.727 1.00 115.22 513 LEU D O 1
ATOM 11726 N N . THR D 1 439 ? -81.681 30.339 21.987 1.00 100.06 514 THR D N 1
ATOM 11727 C CA . THR D 1 439 ? -80.856 30.694 20.843 1.00 106.00 514 THR D CA 1
ATOM 11728 C C . THR D 1 439 ? -80.121 29.464 20.319 1.00 110.94 514 THR D C 1
ATOM 11729 O O . THR D 1 439 ? -79.880 28.498 21.048 1.00 120.20 514 THR D O 1
ATOM 11733 N N . ASP D 1 440 ? -79.771 29.509 19.031 1.00 103.13 515 ASP D N 1
ATOM 11734 C CA . ASP D 1 440 ? -79.104 28.372 18.404 1.00 113.47 515 ASP D CA 1
ATOM 11735 C C . ASP D 1 440 ? -77.779 28.062 19.089 1.00 119.09 515 ASP D C 1
ATOM 11736 O O . ASP D 1 440 ? -77.391 26.893 19.211 1.00 130.31 515 ASP D O 1
ATOM 11741 N N . ARG D 1 441 ? -77.071 29.099 19.540 1.00 113.33 516 ARG D N 1
ATOM 11742 C CA . ARG D 1 441 ? -75.873 28.890 20.347 1.00 115.46 516 ARG D CA 1
ATOM 11743 C C . ARG D 1 441 ? -76.212 28.152 21.635 1.00 110.67 516 ARG D C 1
ATOM 11744 O O . ARG D 1 441 ? -75.516 27.205 22.029 1.00 114.22 516 ARG D O 1
ATOM 11752 N N . GLN D 1 442 ? -77.293 28.566 22.299 1.00 99.19 517 GLN D N 1
ATOM 11753 C CA . GLN D 1 442 ? -77.730 27.883 23.507 1.00 100.08 517 GLN D CA 1
ATOM 11754 C C . GLN D 1 442 ? -78.216 26.471 23.204 1.00 104.81 517 GLN D C 1
ATOM 11755 O O . GLN D 1 442 ? -78.036 25.566 24.024 1.00 109.76 517 GLN D O 1
ATOM 11761 N N . GLU D 1 443 ? -78.808 26.255 22.026 1.00 98.90 518 GLU D N 1
ATOM 11762 C CA . GLU D 1 443 ? -79.230 24.910 21.646 1.00 103.79 518 GLU D CA 1
ATOM 11763 C C . GLU D 1 443 ? -78.030 23.992 21.440 1.00 110.32 518 GLU D C 1
ATOM 11764 O O . GLU D 1 443 ? -78.063 22.814 21.825 1.00 99.41 518 GLU D O 1
ATOM 11770 N N . SER D 1 444 ? -76.958 24.513 20.836 1.00 113.25 519 SER D N 1
ATOM 11771 C CA . SER D 1 444 ? -75.738 23.726 20.688 1.00 105.13 519 SER D CA 1
ATOM 11772 C C . SER D 1 444 ? -75.100 23.439 22.043 1.00 95.54 519 SER D C 1
ATOM 11773 O O . SER D 1 444 ? -74.631 22.320 22.295 1.00 103.84 519 SER D O 1
ATOM 11776 N N . ALA D 1 445 ? -75.079 24.435 22.933 1.00 87.93 520 ALA D N 1
ATOM 11777 C CA . ALA D 1 445 ? -74.600 24.192 24.291 1.00 87.88 520 ALA D CA 1
ATOM 11778 C C . ALA D 1 445 ? -75.419 23.105 24.978 1.00 92.09 520 ALA D C 1
ATOM 11779 O O . ALA D 1 445 ? -74.870 22.257 25.692 1.00 94.48 520 ALA D O 1
ATOM 11781 N N . LEU D 1 446 ? -76.736 23.102 24.756 1.00 95.45 521 LEU D N 1
ATOM 11782 C CA . LEU D 1 446 ? -77.600 22.125 25.410 1.00 92.72 521 LEU D CA 1
ATOM 11783 C C . LEU D 1 446 ? -77.375 20.721 24.862 1.00 94.89 521 LEU D C 1
ATOM 11784 O O . LEU D 1 446 ? -77.352 19.751 25.629 1.00 86.03 521 LEU D O 1
ATOM 11789 N N . ILE D 1 447 ? -77.222 20.580 23.541 1.00 96.43 522 ILE D N 1
ATOM 11790 C CA . ILE D 1 447 ? -76.952 19.248 23.001 1.00 87.40 522 ILE D CA 1
ATOM 11791 C C . ILE D 1 447 ? -75.589 18.760 23.475 1.00 83.32 522 ILE D C 1
ATOM 11792 O O . ILE D 1 447 ? -75.405 17.569 23.754 1.00 88.35 522 ILE D O 1
ATOM 11797 N N . GLU D 1 448 ? -74.624 19.676 23.615 1.00 86.15 523 GLU D N 1
ATOM 11798 C CA . GLU D 1 448 ? -73.320 19.298 24.154 1.00 85.40 523 GLU D CA 1
ATOM 11799 C C . GLU D 1 448 ? -73.440 18.789 25.587 1.00 85.43 523 GLU D C 1
ATOM 11800 O O . GLU D 1 448 ? -72.876 17.745 25.940 1.00 87.65 523 GLU D O 1
ATOM 11806 N N . ILE D 1 449 ? -74.170 19.523 26.430 1.00 91.93 524 ILE D N 1
ATOM 11807 C CA . ILE D 1 449 ? -74.327 19.125 27.829 1.00 78.76 524 ILE D CA 1
ATOM 11808 C C . ILE D 1 449 ? -75.054 17.790 27.929 1.00 69.24 524 ILE D C 1
ATOM 11809 O O . ILE D 1 449 ? -74.681 16.919 28.728 1.00 63.06 524 ILE D O 1
ATOM 11814 N N . MET D 1 450 ? -76.107 17.614 27.128 1.00 67.11 525 MET D N 1
ATOM 11815 C CA . MET D 1 450 ? -76.848 16.359 27.128 1.00 75.60 525 MET D CA 1
ATOM 11816 C C . MET D 1 450 ? -75.960 15.198 26.702 1.00 72.19 525 MET D C 1
ATOM 11817 O O . MET D 1 450 ? -76.005 14.116 27.302 1.00 69.80 525 MET D O 1
ATOM 11822 N N . LEU D 1 451 ? -75.131 15.410 25.676 1.00 75.04 526 LEU D N 1
ATOM 11823 C CA . LEU D 1 451 ? -74.200 14.374 25.244 1.00 74.20 526 LEU D CA 1
ATOM 11824 C C . LEU D 1 451 ? -73.203 14.033 26.344 1.00 71.47 526 LEU D C 1
ATOM 11825 O O . LEU D 1 451 ? -72.873 12.860 26.550 1.00 78.18 526 LEU D O 1
ATOM 11830 N N . CYS D 1 452 ? -72.708 15.046 27.059 1.00 68.15 527 CYS D N 1
ATOM 11831 C CA . CYS D 1 452 ? -71.752 14.785 28.132 1.00 69.80 527 CYS D CA 1
ATOM 11832 C C . CYS D 1 452 ? -72.388 13.977 29.256 1.00 66.99 527 CYS D C 1
ATOM 11833 O O . CYS D 1 452 ? -71.780 13.029 29.772 1.00 69.85 527 CYS D O 1
ATOM 11836 N N . THR D 1 453 ? -73.607 14.344 29.657 1.00 61.39 528 THR D N 1
ATOM 11837 C CA . THR D 1 453 ? -74.289 13.577 30.696 1.00 69.14 528 THR D CA 1
ATOM 11838 C C . THR D 1 453 ? -74.552 12.147 30.238 1.00 71.92 528 THR D C 1
ATOM 11839 O O . THR D 1 453 ? -74.388 11.198 31.015 1.00 71.84 528 THR D O 1
ATOM 11843 N N . ILE D 1 454 ? -74.939 11.971 28.971 1.00 73.35 529 ILE D N 1
ATOM 11844 C CA . ILE D 1 454 ? -75.176 10.632 28.439 1.00 74.66 529 ILE D CA 1
ATOM 11845 C C . ILE D 1 454 ? -73.896 9.810 28.472 1.00 74.12 529 ILE D C 1
ATOM 11846 O O . ILE D 1 454 ? -73.907 8.627 28.835 1.00 78.96 529 ILE D O 1
ATOM 11851 N N . ARG D 1 455 ? -72.773 10.424 28.096 1.00 70.07 530 ARG D N 1
ATOM 11852 C CA . ARG D 1 455 ? -71.500 9.714 28.114 1.00 77.64 530 ARG D CA 1
ATOM 11853 C C . ARG D 1 455 ? -71.124 9.304 29.530 1.00 78.75 530 ARG D C 1
ATOM 11854 O O . ARG D 1 455 ? -70.752 8.151 29.777 1.00 90.30 530 ARG D O 1
ATOM 11862 N N . GLN D 1 456 ? -71.213 10.241 30.478 1.00 69.62 531 GLN D N 1
ATOM 11863 C CA . GLN D 1 456 ? -70.808 9.925 31.844 1.00 71.00 531 GLN D CA 1
ATOM 11864 C C . GLN D 1 456 ? -71.746 8.916 32.495 1.00 76.27 531 GLN D C 1
ATOM 11865 O O . GLN D 1 456 ? -71.332 8.188 33.405 1.00 76.19 531 GLN D O 1
ATOM 11871 N N . ALA D 1 457 ? -73.000 8.847 32.043 1.00 79.57 532 ALA D N 1
ATOM 11872 C CA . ALA D 1 457 ? -73.910 7.837 32.570 1.00 76.31 532 ALA D CA 1
ATOM 11873 C C . ALA D 1 457 ? -73.631 6.465 31.966 1.00 78.93 532 ALA D C 1
ATOM 11874 O O . ALA D 1 457 ? -73.562 5.465 32.688 1.00 89.65 532 ALA D O 1
ATOM 11876 N N . ALA D 1 458 ? -73.463 6.403 30.642 1.00 72.80 533 ALA D N 1
ATOM 11877 C CA . ALA D 1 458 ? -73.230 5.122 29.981 1.00 83.41 533 ALA D CA 1
ATOM 11878 C C . ALA D 1 458 ? -71.868 4.548 30.347 1.00 86.77 533 ALA D C 1
ATOM 11879 O O . ALA D 1 458 ? -71.745 3.345 30.611 1.00 88.67 533 ALA D O 1
ATOM 11881 N N . GLU D 1 459 ? -70.835 5.384 30.357 1.00 82.54 534 GLU D N 1
ATOM 11882 C CA . GLU D 1 459 ? -69.504 4.996 30.817 1.00 81.47 534 GLU D CA 1
ATOM 11883 C C . GLU D 1 459 ? -69.305 5.634 32.187 1.00 94.54 534 GLU D C 1
ATOM 11884 O O . GLU D 1 459 ? -69.053 6.837 32.291 1.00 123.08 534 GLU D O 1
ATOM 11890 N N . CYS D 1 460 ? -69.423 4.826 33.240 1.00 78.94 535 CYS D N 1
ATOM 11891 C CA . CYS D 1 460 ? -69.369 5.323 34.614 1.00 77.48 535 CYS D CA 1
ATOM 11892 C C . CYS D 1 460 ? -67.926 5.650 35.012 1.00 90.16 535 CYS D C 1
ATOM 11893 O O . CYS D 1 460 ? -67.324 5.027 35.887 1.00 106.73 535 CYS D O 1
ATOM 11896 N N . HIS D 1 461 ? -67.368 6.656 34.340 1.00 86.65 536 HIS D N 1
ATOM 11897 C CA . HIS D 1 461 ? -65.995 7.067 34.587 1.00 90.26 536 HIS D CA 1
ATOM 11898 C C . HIS D 1 461 ? -65.855 8.538 34.237 1.00 84.84 536 HIS D C 1
ATOM 11899 O O . HIS D 1 461 ? -66.521 9.023 33.315 1.00 87.35 536 HIS D O 1
ATOM 11906 N N . PRO D 1 462 ? -65.004 9.268 34.945 1.00 81.01 537 PRO D N 1
ATOM 11907 C CA . PRO D 1 462 ? -64.841 10.698 34.675 1.00 83.20 537 PRO D CA 1
ATOM 11908 C C . PRO D 1 462 ? -64.102 10.917 33.368 1.00 83.68 537 PRO D C 1
ATOM 11909 O O . PRO D 1 462 ? -63.498 9.981 32.821 1.00 91.43 537 PRO D O 1
ATOM 11913 N N . PRO D 1 463 ? -64.133 12.134 32.830 1.00 76.61 538 PRO D N 1
ATOM 11914 C CA . PRO D 1 463 ? -63.336 12.433 31.638 1.00 86.04 538 PRO D CA 1
ATOM 11915 C C . PRO D 1 463 ? -61.845 12.414 31.945 1.00 81.27 538 PRO D C 1
ATOM 11916 O O . PRO D 1 463 ? -61.418 12.450 33.101 1.00 86.60 538 PRO D O 1
ATOM 11920 N N . VAL D 1 464 ? -61.047 12.350 30.874 1.00 85.17 539 VAL D N 1
ATOM 11921 C CA . VAL D 1 464 ? -59.601 12.250 31.028 1.00 79.15 539 VAL D CA 1
ATOM 11922 C C . VAL D 1 464 ? -59.070 13.500 31.719 1.00 81.64 539 VAL D C 1
ATOM 11923 O O . VAL D 1 464 ? -59.531 14.621 31.467 1.00 86.48 539 VAL D O 1
ATOM 11927 N N . GLY D 1 465 ? -58.098 13.307 32.612 1.00 80.56 540 GLY D N 1
ATOM 11928 C CA . GLY D 1 465 ? -57.644 14.350 33.500 1.00 84.08 540 GLY D CA 1
ATOM 11929 C C . GLY D 1 465 ? -58.368 14.388 34.827 1.00 80.31 540 GLY D C 1
ATOM 11930 O O . GLY D 1 465 ? -57.852 14.974 35.786 1.00 82.37 540 GLY D O 1
ATOM 11931 N N . ARG D 1 466 ? -59.553 13.781 34.903 1.00 82.63 541 ARG D N 1
ATOM 11932 C CA . ARG D 1 466 ? -60.282 13.615 36.149 1.00 89.72 541 ARG D CA 1
ATOM 11933 C C . ARG D 1 466 ? -60.393 12.164 36.591 1.00 87.08 541 ARG D C 1
ATOM 11934 O O . ARG D 1 466 ? -60.538 11.911 37.791 1.00 71.81 541 ARG D O 1
ATOM 11942 N N . GLY D 1 467 ? -60.330 11.212 35.661 1.00 105.18 542 GLY D N 1
ATOM 11943 C CA . GLY D 1 467 ? -60.527 9.823 36.002 1.00 100.83 542 GLY D CA 1
ATOM 11944 C C . GLY D 1 467 ? -59.245 9.108 36.378 1.00 105.07 542 GLY D C 1
ATOM 11945 O O . GLY D 1 467 ? -58.137 9.576 36.122 1.00 99.37 542 GLY D O 1
ATOM 11946 N N . THR D 1 468 ? -59.417 7.946 37.005 1.00 126.69 543 THR D N 1
ATOM 11947 C CA . THR D 1 468 ? -58.291 7.083 37.331 1.00 126.49 543 THR D CA 1
ATOM 11948 C C . THR D 1 468 ? -58.093 6.043 36.233 1.00 112.21 543 THR D C 1
ATOM 11949 O O . THR D 1 468 ? -57.890 6.407 35.071 1.00 110.08 543 THR D O 1
ATOM 11953 N N . GLY D 1 469 ? -58.156 4.757 36.571 1.00 124.76 544 GLY D N 1
ATOM 11954 C CA . GLY D 1 469 ? -57.824 3.742 35.586 1.00 143.61 544 GLY D CA 1
ATOM 11955 C C . GLY D 1 469 ? -58.808 2.603 35.412 1.00 141.48 544 GLY D C 1
ATOM 11956 O O . GLY D 1 469 ? -58.599 1.521 35.966 1.00 152.34 544 GLY D O 1
ATOM 11957 N N . LYS D 1 470 ? -59.860 2.831 34.626 1.00 130.48 545 LYS D N 1
ATOM 11958 C CA . LYS D 1 470 ? -60.880 1.829 34.291 1.00 146.58 545 LYS D CA 1
ATOM 11959 C C . LYS D 1 470 ? -61.307 1.027 35.519 1.00 144.60 545 LYS D C 1
ATOM 11960 O O . LYS D 1 470 ? -61.172 -0.195 35.571 1.00 145.79 545 LYS D O 1
ATOM 11966 N N . ARG D 1 471 ? -61.829 1.735 36.516 1.00 136.52 546 ARG D N 1
ATOM 11967 C CA . ARG D 1 471 ? -62.107 1.088 37.789 1.00 115.19 546 ARG D CA 1
ATOM 11968 C C . ARG D 1 471 ? -63.243 0.089 37.661 1.00 110.19 546 ARG D C 1
ATOM 11969 O O . ARG D 1 471 ? -64.244 0.336 36.984 1.00 114.97 546 ARG D O 1
ATOM 11977 N N . VAL D 1 472 ? -63.063 -1.064 38.303 1.00 97.42 547 VAL D N 1
ATOM 11978 C CA . VAL D 1 472 ? -64.162 -2.000 38.462 1.00 97.12 547 VAL D CA 1
ATOM 11979 C C . VAL D 1 472 ? -65.315 -1.284 39.145 1.00 92.34 547 VAL D C 1
ATOM 11980 O O . VAL D 1 472 ? -65.182 -0.799 40.276 1.00 87.95 547 VAL D O 1
ATOM 11984 N N . LEU D 1 473 ? -66.442 -1.191 38.452 1.00 90.07 548 LEU D N 1
ATOM 11985 C CA . LEU D 1 473 ? -67.602 -0.517 39.007 1.00 88.25 548 LEU D CA 1
ATOM 11986 C C . LEU D 1 473 ? -68.182 -1.315 40.168 1.00 87.78 548 LEU D C 1
ATOM 11987 O O . LEU D 1 473 ? -68.080 -2.544 40.219 1.00 86.07 548 LEU D O 1
ATOM 11992 N N . THR D 1 474 ? -68.790 -0.604 41.113 1.00 90.70 549 THR D N 1
ATOM 11993 C CA . THR D 1 474 ? -69.471 -1.282 42.202 1.00 85.49 549 THR D CA 1
ATOM 11994 C C . THR D 1 474 ? -70.744 -1.934 41.671 1.00 86.55 549 THR D C 1
ATOM 11995 O O . THR D 1 474 ? -71.265 -1.565 40.615 1.00 89.19 549 THR D O 1
ATOM 11999 N N . ALA D 1 475 ? -71.228 -2.941 42.402 1.00 85.19 550 ALA D N 1
ATOM 12000 C CA . ALA D 1 475 ? -72.483 -3.589 42.036 1.00 82.69 550 ALA D CA 1
ATOM 12001 C C . ALA D 1 475 ? -73.600 -2.565 41.880 1.00 83.64 550 ALA D C 1
ATOM 12002 O O . ALA D 1 475 ? -74.342 -2.577 40.888 1.00 87.08 550 ALA D O 1
ATOM 12004 N N . LYS D 1 476 ? -73.723 -1.656 42.852 1.00 91.67 551 LYS D N 1
ATOM 12005 C CA . LYS D 1 476 ? -74.699 -0.579 42.734 1.00 95.85 551 LYS D CA 1
ATOM 12006 C C . LYS D 1 476 ? -74.417 0.286 41.514 1.00 79.60 551 LYS D C 1
ATOM 12007 O O . LYS D 1 476 ? -75.347 0.720 40.825 1.00 96.11 551 LYS D O 1
ATOM 12013 N N . GLU D 1 477 ? -73.140 0.538 41.222 1.00 81.72 552 GLU D N 1
ATOM 12014 C CA . GLU D 1 477 ? -72.805 1.315 40.033 1.00 85.86 552 GLU D CA 1
ATOM 12015 C C . GLU D 1 477 ? -73.131 0.559 38.754 1.00 82.03 552 GLU D C 1
ATOM 12016 O O . GLU D 1 477 ? -73.572 1.162 37.772 1.00 85.67 552 GLU D O 1
ATOM 12022 N N . LYS D 1 478 ? -72.906 -0.756 38.734 1.00 89.64 553 LYS D N 1
ATOM 12023 C CA . LYS D 1 478 ? -73.272 -1.534 37.556 1.00 83.00 553 LYS D CA 1
ATOM 12024 C C . LYS D 1 478 ? -74.777 -1.484 37.321 1.00 84.30 553 LYS D C 1
ATOM 12025 O O . LYS D 1 478 ? -75.231 -1.315 36.182 1.00 86.41 553 LYS D O 1
ATOM 12031 N N . LYS D 1 479 ? -75.565 -1.595 38.395 1.00 92.40 554 LYS D N 1
ATOM 12032 C CA . LYS D 1 479 ? -77.018 -1.517 38.264 1.00 85.17 554 LYS D CA 1
ATOM 12033 C C . LYS D 1 479 ? -77.467 -0.131 37.809 1.00 87.41 554 LYS D C 1
ATOM 12034 O O . LYS D 1 479 ? -78.347 -0.010 36.947 1.00 93.80 554 LYS D O 1
ATOM 12040 N N . THR D 1 480 ? -76.884 0.926 38.385 1.00 88.22 555 THR D N 1
ATOM 12041 C CA . THR D 1 480 ? -77.221 2.287 37.972 1.00 92.46 555 THR D CA 1
ATOM 12042 C C . THR D 1 480 ? -76.864 2.519 36.511 1.00 98.53 555 THR D C 1
ATOM 12043 O O . THR D 1 480 ? -77.620 3.159 35.768 1.00 91.73 555 THR D O 1
ATOM 12047 N N . GLN D 1 481 ? -75.700 2.017 36.091 1.00 97.18 556 GLN D N 1
ATOM 12048 C CA . GLN D 1 481 ? -75.278 2.125 34.702 1.00 86.77 556 GLN D CA 1
ATOM 12049 C C . GLN D 1 481 ? -76.255 1.414 33.780 1.00 91.91 556 GLN D C 1
ATOM 12050 O O . GLN D 1 481 ? -76.627 1.949 32.732 1.00 105.33 556 GLN D O 1
ATOM 12056 N N . LEU D 1 482 ? -76.694 0.211 34.160 1.00 92.63 557 LEU D N 1
ATOM 12057 C CA . LEU D 1 482 ? -77.674 -0.505 33.348 1.00 92.86 557 LEU D CA 1
ATOM 12058 C C . LEU D 1 482 ? -78.980 0.274 33.250 1.00 92.79 557 LEU D C 1
ATOM 12059 O O . LEU D 1 482 ? -79.553 0.414 32.162 1.00 87.68 557 LEU D O 1
ATOM 12064 N N . ASP D 1 483 ? -79.463 0.798 34.381 1.00 91.88 558 ASP D N 1
ATOM 12065 C CA . ASP D 1 483 ? -80.712 1.556 34.377 1.00 95.08 558 ASP D CA 1
ATOM 12066 C C . ASP D 1 483 ? -80.619 2.771 33.463 1.00 95.44 558 ASP D C 1
ATOM 12067 O O . ASP D 1 483 ? -81.462 2.962 32.575 1.00 101.59 558 ASP D O 1
ATOM 12072 N N . ASP D 1 484 ? -79.600 3.609 33.668 1.00 90.45 559 ASP D N 1
ATOM 12073 C CA . ASP D 1 484 ? -79.507 4.832 32.879 1.00 91.11 559 ASP D CA 1
ATOM 12074 C C . ASP D 1 484 ? -79.177 4.539 31.421 1.00 88.31 559 ASP D C 1
ATOM 12075 O O . ASP D 1 484 ? -79.589 5.294 30.537 1.00 91.07 559 ASP D O 1
ATOM 12080 N N . ARG D 1 485 ? -78.475 3.438 31.139 1.00 88.42 560 ARG D N 1
ATOM 12081 C CA . ARG D 1 485 ? -78.202 3.075 29.754 1.00 91.61 560 ARG D CA 1
ATOM 12082 C C . ARG D 1 485 ? -79.471 2.626 29.045 1.00 93.94 560 ARG D C 1
ATOM 12083 O O . ARG D 1 485 ? -79.698 2.984 27.885 1.00 86.14 560 ARG D O 1
ATOM 12091 N N . THR D 1 486 ? -80.313 1.841 29.725 1.00 96.55 561 THR D N 1
ATOM 12092 C CA . THR D 1 486 ? -81.589 1.457 29.130 1.00 94.40 561 THR D CA 1
ATOM 12093 C C . THR D 1 486 ? -82.486 2.672 28.926 1.00 93.23 561 THR D C 1
ATOM 12094 O O . THR D 1 486 ? -83.167 2.782 27.899 1.00 99.78 561 THR D O 1
ATOM 12098 N N . ARG D 1 487 ? -82.497 3.598 29.890 1.00 86.08 562 ARG D N 1
ATOM 12099 C CA . ARG D 1 487 ? -83.278 4.821 29.721 1.00 91.35 562 ARG D CA 1
ATOM 12100 C C . ARG D 1 487 ? -82.785 5.625 28.524 1.00 97.82 562 ARG D C 1
ATOM 12101 O O . ARG D 1 487 ? -83.584 6.082 27.697 1.00 109.29 562 ARG D O 1
ATOM 12109 N N . ILE D 1 488 ? -81.467 5.822 28.426 1.00 90.76 563 ILE D N 1
ATOM 12110 C CA . ILE D 1 488 ? -80.891 6.549 27.297 1.00 92.47 563 ILE D CA 1
ATOM 12111 C C . ILE D 1 488 ? -81.269 5.876 25.988 1.00 95.28 563 ILE D C 1
ATOM 12112 O O . ILE D 1 488 ? -81.720 6.530 25.041 1.00 102.64 563 ILE D O 1
ATOM 12117 N N . THR D 1 489 ? -81.098 4.554 25.919 1.00 93.00 564 THR D N 1
ATOM 12118 C CA . THR D 1 489 ? -81.399 3.829 24.692 1.00 98.99 564 THR D CA 1
ATOM 12119 C C . THR D 1 489 ? -82.856 4.015 24.291 1.00 99.48 564 THR D C 1
ATOM 12120 O O . THR D 1 489 ? -83.150 4.415 23.161 1.00 91.14 564 THR D O 1
ATOM 12124 N N . GLU D 1 490 ? -83.784 3.764 25.217 1.00 100.69 565 GLU D N 1
ATOM 12125 C CA . GLU D 1 490 ? -85.201 3.833 24.869 1.00 102.06 565 GLU D CA 1
ATOM 12126 C C . GLU D 1 490 ? -85.630 5.253 24.513 1.00 104.89 565 GLU D C 1
ATOM 12127 O O . GLU D 1 490 ? -86.344 5.456 23.525 1.00 117.61 565 GLU D O 1
ATOM 12133 N N . LEU D 1 491 ? -85.206 6.248 25.295 1.00 98.19 566 LEU D N 1
ATOM 12134 C CA . LEU D 1 491 ? -85.614 7.623 25.025 1.00 101.18 566 LEU D CA 1
ATOM 12135 C C . LEU D 1 491 ? -85.025 8.128 23.714 1.00 108.23 566 LEU D C 1
ATOM 12136 O O . LEU D 1 491 ? -85.740 8.660 22.854 1.00 115.17 566 LEU D O 1
ATOM 12141 N N . PHE D 1 492 ? -83.716 7.975 23.535 1.00 106.23 567 PHE D N 1
ATOM 12142 C CA . PHE D 1 492 ? -83.078 8.567 22.375 1.00 110.52 567 PHE D CA 1
ATOM 12143 C C . PHE D 1 492 ? -83.198 7.724 21.115 1.00 103.30 567 PHE D C 1
ATOM 12144 O O . PHE D 1 492 ? -82.981 8.269 20.035 1.00 97.07 567 PHE D O 1
ATOM 12152 N N . ALA D 1 493 ? -83.603 6.453 21.203 1.00 95.21 568 ALA D N 1
ATOM 12153 C CA . ALA D 1 493 ? -83.947 5.721 19.990 1.00 98.21 568 ALA D CA 1
ATOM 12154 C C . ALA D 1 493 ? -85.029 6.453 19.211 1.00 102.91 568 ALA D C 1
ATOM 12155 O O . ALA D 1 493 ? -85.023 6.456 17.974 1.00 94.33 568 ALA D O 1
ATOM 12157 N N . VAL D 1 494 ? -85.949 7.102 19.920 1.00 104.08 569 VAL D N 1
ATOM 12158 C CA . VAL D 1 494 ? -86.979 7.910 19.281 1.00 97.99 569 VAL D CA 1
ATOM 12159 C C . VAL D 1 494 ? -86.548 9.367 19.161 1.00 100.32 569 VAL D C 1
ATOM 12160 O O . VAL D 1 494 ? -86.831 10.020 18.154 1.00 110.27 569 VAL D O 1
ATOM 12164 N N . ALA D 1 495 ? -85.844 9.896 20.167 1.00 95.22 570 ALA D N 1
ATOM 12165 C CA . ALA D 1 495 ? -85.512 11.320 20.160 1.00 106.01 570 ALA D CA 1
ATOM 12166 C C . ALA D 1 495 ? -84.469 11.665 19.098 1.00 106.75 570 ALA D C 1
ATOM 12167 O O . ALA D 1 495 ? -84.562 12.716 18.453 1.00 98.32 570 ALA D O 1
ATOM 12169 N N . LEU D 1 496 ? -83.474 10.799 18.897 1.00 101.67 571 LEU D N 1
ATOM 12170 C CA . LEU D 1 496 ? -82.349 11.134 18.031 1.00 98.00 571 LEU D CA 1
ATOM 12171 C C . LEU D 1 496 ? -82.732 11.314 16.567 1.00 108.93 571 LEU D C 1
ATOM 12172 O O . LEU D 1 496 ? -82.179 12.225 15.929 1.00 111.31 571 LEU D O 1
ATOM 12177 N N . PRO D 1 497 ? -83.605 10.498 15.964 1.00 99.10 572 PRO D N 1
ATOM 12178 C CA . PRO D 1 497 ? -84.059 10.837 14.602 1.00 97.56 572 PRO D CA 1
ATOM 12179 C C . PRO D 1 497 ? -84.687 12.217 14.528 1.00 98.40 572 PRO D C 1
ATOM 12180 O O . PRO D 1 497 ? -84.357 13.009 13.633 1.00 91.37 572 PRO D O 1
ATOM 12184 N N . GLN D 1 498 ? -85.575 12.531 15.473 1.00 99.98 573 GLN D N 1
ATOM 12185 C CA . GLN D 1 498 ? -86.199 13.848 15.513 1.00 103.03 573 GLN D CA 1
ATOM 12186 C C . GLN D 1 498 ? -85.154 14.943 15.691 1.00 102.94 573 GLN D C 1
ATOM 12187 O O . GLN D 1 498 ? -85.141 15.932 14.949 1.00 107.83 573 GLN D O 1
ATOM 12193 N N . LEU D 1 499 ? -84.268 14.777 16.681 1.00 99.82 574 LEU D N 1
ATOM 12194 C CA . LEU D 1 499 ? -83.240 15.777 16.955 1.00 99.21 574 LEU D CA 1
ATOM 12195 C C . LEU D 1 499 ? -82.362 16.016 15.736 1.00 103.20 574 LEU D C 1
ATOM 12196 O O . LEU D 1 499 ? -82.036 17.163 15.406 1.00 96.57 574 LEU D O 1
ATOM 12201 N N . LEU D 1 500 ? -81.964 14.938 15.058 1.00 104.21 575 LEU D N 1
ATOM 12202 C CA . LEU D 1 500 ? -81.142 15.060 13.862 1.00 104.66 575 LEU D CA 1
ATOM 12203 C C . LEU D 1 500 ? -81.898 15.775 12.750 1.00 100.72 575 LEU D C 1
ATOM 12204 O O . LEU D 1 500 ? -81.318 16.579 12.011 1.00 97.50 575 LEU D O 1
ATOM 12209 N N . ALA D 1 501 ? -83.198 15.495 12.618 1.00 98.22 576 ALA D N 1
ATOM 12210 C CA . ALA D 1 501 ? -83.990 16.142 11.577 1.00 86.25 576 ALA D CA 1
ATOM 12211 C C . ALA D 1 501 ? -84.119 17.640 11.825 1.00 97.63 576 ALA D C 1
ATOM 12212 O O . ALA D 1 501 ? -84.017 18.442 10.888 1.00 101.87 576 ALA D O 1
ATOM 12214 N N . LYS D 1 502 ? -84.347 18.038 13.081 1.00 103.22 577 LYS D N 1
ATOM 12215 C CA . LYS D 1 502 ? -84.503 19.458 13.386 1.00 98.03 577 LYS D CA 1
ATOM 12216 C C . LYS D 1 502 ? -83.219 20.231 13.109 1.00 105.25 577 LYS D C 1
ATOM 12217 O O . LYS D 1 502 ? -83.263 21.388 12.673 1.00 110.74 577 LYS D O 1
ATOM 12223 N N . TYR D 1 503 ? -82.065 19.608 13.352 1.00 97.81 578 TYR D N 1
ATOM 12224 C CA . TYR D 1 503 ? -80.775 20.285 13.296 1.00 100.09 578 TYR D CA 1
ATOM 12225 C C . TYR D 1 503 ? -79.874 19.697 12.214 1.00 106.37 578 TYR D C 1
ATOM 12226 O O . TYR D 1 503 ? -78.651 19.679 12.363 1.00 110.84 578 TYR D O 1
ATOM 12235 N N . SER D 1 504 ? -80.467 19.218 11.116 1.00 110.26 579 SER D N 1
ATOM 12236 C CA . SER D 1 504 ? -79.683 18.560 10.074 1.00 102.39 579 SER D CA 1
ATOM 12237 C C . SER D 1 504 ? -78.644 19.498 9.475 1.00 101.25 579 SER D C 1
ATOM 12238 O O . SER D 1 504 ? -77.548 19.065 9.100 1.00 105.50 579 SER D O 1
ATOM 12241 N N . VAL D 1 505 ? -78.967 20.788 9.381 1.00 108.86 580 VAL D N 1
ATOM 12242 C CA . VAL D 1 505 ? -78.061 21.732 8.732 1.00 110.04 580 VAL D CA 1
ATOM 12243 C C . VAL D 1 505 ? -76.854 22.019 9.619 1.00 114.00 580 VAL D C 1
ATOM 12244 O O . VAL D 1 505 ? -75.730 22.181 9.127 1.00 116.28 580 VAL D O 1
ATOM 12248 N N . ASP D 1 506 ? -77.059 22.074 10.932 1.00 114.91 581 ASP D N 1
ATOM 12249 C CA . ASP D 1 506 ? -75.986 22.443 11.848 1.00 112.17 581 ASP D CA 1
ATOM 12250 C C . ASP D 1 506 ? -75.000 21.288 11.987 1.00 110.92 581 ASP D C 1
ATOM 12251 O O . ASP D 1 506 ? -75.388 20.173 12.352 1.00 108.19 581 ASP D O 1
ATOM 12256 N N . ALA D 1 507 ? -73.721 21.562 11.715 1.00 108.11 582 ALA D N 1
ATOM 12257 C CA . ALA D 1 507 ? -72.714 20.506 11.692 1.00 105.03 582 ALA D CA 1
ATOM 12258 C C . ALA D 1 507 ? -72.301 20.085 13.099 1.00 101.38 582 ALA D C 1
ATOM 12259 O O . ALA D 1 507 ? -72.186 18.888 13.387 1.00 102.80 582 ALA D O 1
ATOM 12261 N N . GLU D 1 508 ? -72.054 21.056 13.982 1.00 96.52 583 GLU D N 1
ATOM 12262 C CA . GLU D 1 508 ? -71.701 20.734 15.361 1.00 93.05 583 GLU D CA 1
ATOM 12263 C C . GLU D 1 508 ? -72.777 19.872 16.007 1.00 96.90 583 GLU D C 1
ATOM 12264 O O . GLU D 1 508 ? -72.482 18.862 16.663 1.00 108.36 583 GLU D O 1
ATOM 12270 N N . LYS D 1 509 ? -74.040 20.265 15.826 1.00 87.92 584 LYS D N 1
ATOM 12271 C CA . LYS D 1 509 ? -75.142 19.550 16.456 1.00 91.58 584 LYS D CA 1
ATOM 12272 C C . LYS D 1 509 ? -75.229 18.115 15.956 1.00 92.25 584 LYS D C 1
ATOM 12273 O O . LYS D 1 509 ? -75.411 17.190 16.753 1.00 95.00 584 LYS D O 1
ATOM 12279 N N . VAL D 1 510 ? -75.088 17.901 14.645 1.00 87.07 585 VAL D N 1
ATOM 12280 C CA . VAL D 1 510 ? -75.210 16.542 14.128 1.00 102.16 585 VAL D CA 1
ATOM 12281 C C . VAL D 1 510 ? -74.011 15.699 14.544 1.00 96.74 585 VAL D C 1
ATOM 12282 O O . VAL D 1 510 ? -74.156 14.508 14.837 1.00 88.25 585 VAL D O 1
ATOM 12286 N N . THR D 1 511 ? -72.814 16.294 14.596 1.00 94.62 586 THR D N 1
ATOM 12287 C CA . THR D 1 511 ? -71.658 15.541 15.078 1.00 87.64 586 THR D CA 1
ATOM 12288 C C . THR D 1 511 ? -71.866 15.083 16.515 1.00 94.13 586 THR D C 1
ATOM 12289 O O . THR D 1 511 ? -71.626 13.916 16.845 1.00 90.90 586 THR D O 1
ATOM 12293 N N . ASN D 1 512 ? -72.311 15.990 17.389 1.00 90.74 587 ASN D N 1
ATOM 12294 C CA . ASN D 1 512 ? -72.538 15.605 18.778 1.00 77.08 587 ASN D CA 1
ATOM 12295 C C . ASN D 1 512 ? -73.657 14.576 18.894 1.00 84.55 587 ASN D C 1
ATOM 12296 O O . ASN D 1 512 ? -73.539 13.602 19.647 1.00 88.92 587 ASN D O 1
ATOM 12301 N N . LEU D 1 513 ? -74.743 14.763 18.138 1.00 83.96 588 LEU D N 1
ATOM 12302 C CA . LEU D 1 513 ? -75.894 13.874 18.242 1.00 96.24 588 LEU D CA 1
ATOM 12303 C C . LEU D 1 513 ? -75.578 12.476 17.726 1.00 99.02 588 LEU D C 1
ATOM 12304 O O . LEU D 1 513 ? -76.097 11.489 18.259 1.00 101.31 588 LEU D O 1
ATOM 12309 N N . LEU D 1 514 ? -74.732 12.372 16.698 1.00 97.12 589 LEU D N 1
ATOM 12310 C CA . LEU D 1 514 ? -74.381 11.086 16.112 1.00 86.84 589 LEU D CA 1
ATOM 12311 C C . LEU D 1 514 ? -73.560 10.210 17.048 1.00 98.64 589 LEU D C 1
ATOM 12312 O O . LEU D 1 514 ? -73.424 9.012 16.781 1.00 103.80 589 LEU D O 1
ATOM 12317 N N . GLN D 1 515 ? -73.006 10.777 18.121 1.00 102.39 590 GLN D N 1
ATOM 12318 C CA . GLN D 1 515 ? -72.256 10.008 19.104 1.00 98.83 590 GLN D CA 1
ATOM 12319 C C . GLN D 1 515 ? -73.157 9.278 20.088 1.00 89.77 590 GLN D C 1
ATOM 12320 O O . GLN D 1 515 ? -72.670 8.413 20.825 1.00 95.83 590 GLN D O 1
ATOM 12326 N N . LEU D 1 516 ? -74.448 9.606 20.112 1.00 80.13 591 LEU D N 1
ATOM 12327 C CA . LEU D 1 516 ? -75.364 8.976 21.061 1.00 87.04 591 LEU D CA 1
ATOM 12328 C C . LEU D 1 516 ? -75.496 7.470 20.865 1.00 86.65 591 LEU D C 1
ATOM 12329 O O . LEU D 1 516 ? -75.462 6.740 21.870 1.00 85.27 591 LEU D O 1
ATOM 12334 N N . PRO D 1 517 ? -75.658 6.936 19.644 1.00 83.95 592 PRO D N 1
ATOM 12335 C CA . PRO D 1 517 ? -75.854 5.480 19.518 1.00 77.44 592 PRO D CA 1
ATOM 12336 C C . PRO D 1 517 ? -74.711 4.652 20.077 1.00 86.79 592 PRO D C 1
ATOM 12337 O O . PRO D 1 517 ? -74.930 3.490 20.444 1.00 90.20 592 PRO D O 1
ATOM 12341 N N . GLN D 1 518 ? -73.500 5.213 20.160 1.00 80.57 593 GLN D N 1
ATOM 12342 C CA . GLN D 1 518 ? -72.387 4.487 20.765 1.00 76.87 593 GLN D CA 1
ATOM 12343 C C . GLN D 1 518 ? -72.710 4.049 22.186 1.00 87.78 593 GLN D C 1
ATOM 12344 O O . GLN D 1 518 ? -72.198 3.026 22.653 1.00 94.78 593 GLN D O 1
ATOM 12350 N N . TYR D 1 519 ? -73.557 4.805 22.883 1.00 91.82 594 TYR D N 1
ATOM 12351 C CA . TYR D 1 519 ? -73.890 4.559 24.276 1.00 81.85 594 TYR D CA 1
ATOM 12352 C C . TYR D 1 519 ? -75.213 3.823 24.443 1.00 88.62 594 TYR D C 1
ATOM 12353 O O . TYR D 1 519 ? -75.750 3.779 25.554 1.00 87.81 594 TYR D O 1
ATOM 12362 N N . PHE D 1 520 ? -75.745 3.247 23.370 1.00 90.01 595 PHE D N 1
ATOM 12363 C CA . PHE D 1 520 ? -77.014 2.539 23.397 1.00 87.83 595 PHE D CA 1
ATOM 12364 C C . PHE D 1 520 ? -76.781 1.047 23.597 1.00 89.89 595 PHE D C 1
ATOM 12365 O O . PHE D 1 520 ? -75.702 0.518 23.315 1.00 95.68 595 PHE D O 1
ATOM 12373 N N . ASP D 1 521 ? -77.816 0.369 24.087 1.00 79.21 596 ASP D N 1
ATOM 12374 C CA . ASP D 1 521 ? -77.887 -1.089 24.047 1.00 101.01 596 ASP D CA 1
ATOM 12375 C C . ASP D 1 521 ? -78.732 -1.436 22.826 1.00 100.80 596 ASP D C 1
ATOM 12376 O O . ASP D 1 521 ? -79.959 -1.327 22.857 1.00 102.23 596 ASP D O 1
ATOM 12381 N N . LEU D 1 522 ? -78.068 -1.851 21.745 1.00 95.22 597 LEU D N 1
ATOM 12382 C CA . LEU D 1 522 ? -78.754 -2.069 20.476 1.00 96.60 597 LEU D CA 1
ATOM 12383 C C . LEU D 1 522 ? -79.771 -3.204 20.543 1.00 100.57 597 LEU D C 1
ATOM 12384 O O . LEU D 1 522 ? -80.652 -3.281 19.680 1.00 106.16 597 LEU D O 1
ATOM 12389 N N . GLU D 1 523 ? -79.669 -4.083 21.543 1.00 101.91 598 GLU D N 1
ATOM 12390 C CA . GLU D 1 523 ? -80.667 -5.132 21.729 1.00 107.76 598 GLU D CA 1
ATOM 12391 C C . GLU D 1 523 ? -82.034 -4.551 22.081 1.00 109.47 598 GLU D C 1
ATOM 12392 O O . GLU D 1 523 ? -83.071 -5.164 21.784 1.00 115.45 598 GLU D O 1
ATOM 12398 N N . ILE D 1 524 ? -82.051 -3.367 22.701 1.00 104.11 599 ILE D N 1
ATOM 12399 C CA . ILE D 1 524 ? -83.304 -2.730 23.101 1.00 96.41 599 ILE D CA 1
ATOM 12400 C C . ILE D 1 524 ? -84.178 -2.447 21.886 1.00 100.25 599 ILE D C 1
ATOM 12401 O O . ILE D 1 524 ? -85.408 -2.571 21.949 1.00 110.36 599 ILE D O 1
ATOM 12406 N N . TYR D 1 525 ? -83.561 -2.052 20.767 1.00 106.79 600 TYR D N 1
ATOM 12407 C CA . TYR D 1 525 ? -84.311 -1.814 19.534 1.00 106.08 600 TYR D CA 1
ATOM 12408 C C . TYR D 1 525 ? -85.253 -2.968 19.221 1.00 102.96 600 TYR D C 1
ATOM 12409 O O . TYR D 1 525 ? -86.449 -2.765 18.978 1.00 110.83 600 TYR D O 1
ATOM 12418 N N . THR D 1 526 ? -84.729 -4.193 19.226 1.00 102.66 601 THR D N 1
ATOM 12419 C CA . THR D 1 526 ? -85.542 -5.349 18.867 1.00 107.45 601 THR D CA 1
ATOM 12420 C C . THR D 1 526 ? -86.440 -5.796 20.012 1.00 117.78 601 THR D C 1
ATOM 12421 O O . THR D 1 526 ? -87.604 -6.147 19.784 1.00 117.50 601 THR D O 1
ATOM 12425 N N . THR D 1 527 ? -85.920 -5.805 21.244 1.00 112.49 602 THR D N 1
ATOM 12426 C CA . THR D 1 527 ? -86.758 -6.192 22.374 1.00 107.71 602 THR D CA 1
ATOM 12427 C C . THR D 1 527 ? -87.877 -5.182 22.594 1.00 108.00 602 THR D C 1
ATOM 12428 O O . THR D 1 527 ? -88.993 -5.554 22.975 1.00 122.70 602 THR D O 1
ATOM 12432 N N . GLY D 1 528 ? -87.599 -3.903 22.357 1.00 106.46 603 GLY D N 1
ATOM 12433 C CA . GLY D 1 528 ? -88.570 -2.837 22.486 1.00 106.86 603 GLY D CA 1
ATOM 12434 C C . GLY D 1 528 ? -89.391 -2.555 21.247 1.00 114.64 603 GLY D C 1
ATOM 12435 O O . GLY D 1 528 ? -90.196 -1.618 21.260 1.00 121.95 603 GLY D O 1
ATOM 12436 N N . ARG D 1 529 ? -89.219 -3.343 20.181 1.00 110.03 604 ARG D N 1
ATOM 12437 C CA . ARG D 1 529 ? -89.952 -3.160 18.926 1.00 118.74 604 ARG D CA 1
ATOM 12438 C C . ARG D 1 529 ? -89.790 -1.737 18.393 1.00 120.13 604 ARG D C 1
ATOM 12439 O O . ARG D 1 529 ? -90.741 -1.111 17.920 1.00 121.00 604 ARG D O 1
ATOM 12447 N N . LEU D 1 530 ? -88.562 -1.224 18.470 1.00 122.32 605 LEU D N 1
ATOM 12448 C CA . LEU D 1 530 ? -88.238 0.126 18.033 1.00 115.56 605 LEU D CA 1
ATOM 12449 C C . LEU D 1 530 ? -87.573 0.149 16.660 1.00 102.28 605 LEU D C 1
ATOM 12450 O O . LEU D 1 530 ? -86.836 1.092 16.351 1.00 101.17 605 LEU D O 1
ATOM 12455 N N . GLU D 1 531 ? -87.828 -0.866 15.828 1.00 94.18 606 GL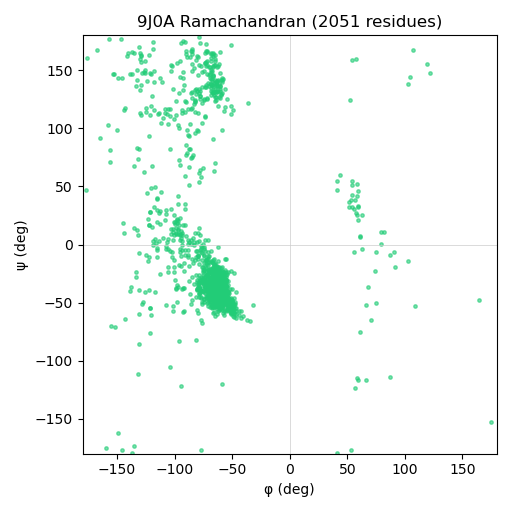U D N 1
ATOM 12456 C CA . GLU D 1 531 ? -87.155 -0.966 14.536 1.00 96.70 606 GLU D CA 1
ATOM 12457 C C . GLU D 1 531 ? -87.477 0.229 13.647 1.00 112.07 606 GLU D C 1
ATOM 12458 O O . GLU D 1 531 ? -86.621 0.693 12.882 1.00 117.48 606 GLU D O 1
ATOM 12464 N N . LYS D 1 532 ? -88.714 0.731 13.726 1.00 111.98 607 LYS D N 1
ATOM 12465 C CA . LYS D 1 532 ? -89.096 1.943 13.005 1.00 112.61 607 LYS D CA 1
ATOM 12466 C C . LYS D 1 532 ? -88.129 3.087 13.283 1.00 112.86 607 LYS D C 1
ATOM 12467 O O . LYS D 1 532 ? -87.659 3.765 12.359 1.00 116.07 607 LYS D O 1
ATOM 12473 N N . HIS D 1 533 ? -87.831 3.323 14.561 1.00 100.62 608 HIS D N 1
ATOM 12474 C CA . HIS D 1 533 ? -86.954 4.427 14.925 1.00 105.36 608 HIS D CA 1
ATOM 12475 C C . HIS D 1 533 ? -85.529 4.190 14.443 1.00 103.27 608 HIS D C 1
ATOM 12476 O O . HIS D 1 533 ? -84.838 5.141 14.059 1.00 101.57 608 HIS D O 1
ATOM 12483 N N . LEU D 1 534 ? -85.078 2.932 14.441 1.00 98.08 609 LEU D N 1
ATOM 12484 C CA . LEU D 1 534 ? -83.768 2.617 13.880 1.00 109.59 609 LEU D CA 1
ATOM 12485 C C . LEU D 1 534 ? -83.716 2.940 12.393 1.00 107.96 609 LEU D C 1
ATOM 12486 O O . LEU D 1 534 ? -82.724 3.494 11.904 1.00 99.31 609 LEU D O 1
ATOM 12491 N N . ASP D 1 535 ? -84.774 2.593 11.655 1.00 107.22 610 ASP D N 1
ATOM 12492 C CA . ASP D 1 535 ? -84.811 2.900 10.228 1.00 107.05 610 ASP D CA 1
ATOM 12493 C C . ASP D 1 535 ? -84.804 4.405 9.992 1.00 110.20 610 ASP D C 1
ATOM 12494 O O . ASP D 1 535 ? -84.117 4.901 9.088 1.00 113.55 610 ASP D O 1
ATOM 12499 N N . ALA D 1 536 ? -85.570 5.147 10.797 1.00 102.44 611 ALA D N 1
ATOM 12500 C CA . ALA D 1 536 ? -85.575 6.601 10.674 1.00 106.84 611 ALA D CA 1
ATOM 12501 C C . ALA D 1 536 ? -84.192 7.179 10.948 1.00 108.70 611 ALA D C 1
ATOM 12502 O O . ALA D 1 536 ? -83.725 8.070 10.225 1.00 103.35 611 ALA D O 1
ATOM 12504 N N . LEU D 1 537 ? -83.517 6.671 11.982 1.00 102.56 612 LEU D N 1
ATOM 12505 C CA . LEU D 1 537 ? -82.168 7.126 12.301 1.00 107.06 612 LEU D CA 1
ATOM 12506 C C . LEU D 1 537 ? -81.204 6.848 11.154 1.00 103.76 612 LEU D C 1
ATOM 12507 O O . LEU D 1 537 ? -80.392 7.707 10.788 1.00 108.20 612 LEU D O 1
ATOM 12512 N N . LEU D 1 538 ? -81.272 5.643 10.583 1.00 90.21 613 LEU D N 1
ATOM 12513 C CA . LEU D 1 538 ? -80.396 5.288 9.469 1.00 95.55 613 LEU D CA 1
ATOM 12514 C C . LEU D 1 538 ? -80.615 6.220 8.282 1.00 105.99 613 LEU D C 1
ATOM 12515 O O . LEU D 1 538 ? -79.654 6.731 7.684 1.00 109.94 613 LEU D O 1
ATOM 12520 N N . ARG D 1 539 ? -81.882 6.449 7.923 1.00 108.21 614 ARG D N 1
ATOM 12521 C CA . ARG D 1 539 ? -82.172 7.324 6.791 1.00 118.47 614 ARG D CA 1
ATOM 12522 C C . ARG D 1 539 ? -81.707 8.750 7.063 1.00 110.93 614 ARG D C 1
ATOM 12523 O O . ARG D 1 539 ? -81.219 9.434 6.155 1.00 115.54 614 ARG D O 1
ATOM 12531 N N . GLN D 1 540 ? -81.822 9.208 8.311 1.00 98.15 615 GLN D N 1
ATOM 12532 C CA . GLN D 1 540 ? -81.369 10.557 8.637 1.00 104.24 615 GLN D CA 1
ATOM 12533 C C . GLN D 1 540 ? -79.850 10.666 8.541 1.00 107.60 615 GLN D C 1
ATOM 12534 O O . GLN D 1 540 ? -79.317 11.685 8.074 1.00 108.80 615 GLN D O 1
ATOM 12540 N N . ILE D 1 541 ? -79.137 9.627 8.987 1.00 102.96 616 ILE D N 1
ATOM 12541 C CA . ILE D 1 541 ? -77.682 9.602 8.843 1.00 105.64 616 ILE D CA 1
ATOM 12542 C C . ILE D 1 541 ? -77.293 9.683 7.374 1.00 113.11 616 ILE D C 1
ATOM 12543 O O . ILE D 1 541 ? -76.371 10.419 6.999 1.00 101.28 616 ILE D O 1
ATOM 12548 N N . ARG D 1 542 ? -77.980 8.923 6.520 1.00 113.04 617 ARG D N 1
ATOM 12549 C CA . ARG D 1 542 ? -77.682 8.976 5.090 1.00 103.10 617 ARG D CA 1
ATOM 12550 C C . ARG D 1 542 ? -77.955 10.368 4.521 1.00 99.44 617 ARG D C 1
ATOM 12551 O O . ARG D 1 542 ? -77.152 10.908 3.741 1.00 99.38 617 ARG D O 1
ATOM 12559 N N . ASN D 1 543 ? -79.081 10.968 4.915 1.00 103.65 618 ASN D N 1
ATOM 12560 C CA . ASN D 1 543 ? -79.391 12.335 4.509 1.00 113.46 618 ASN D CA 1
ATOM 12561 C C . ASN D 1 543 ? -78.247 13.282 4.841 1.00 107.71 618 ASN D C 1
ATOM 12562 O O . ASN D 1 543 ? -77.803 14.065 3.992 1.00 116.44 618 ASN D O 1
ATOM 12567 N N . ILE D 1 544 ? -77.750 13.221 6.078 1.00 108.20 619 ILE D N 1
ATOM 12568 C CA . ILE D 1 544 ? -76.702 14.160 6.467 1.00 112.27 619 ILE D CA 1
ATOM 12569 C C . ILE D 1 544 ? -75.342 13.806 5.876 1.00 107.17 619 ILE D C 1
ATOM 12570 O O . ILE D 1 544 ? -74.492 14.696 5.763 1.00 101.83 619 ILE D O 1
ATOM 12575 N N . VAL D 1 545 ? -75.096 12.549 5.485 1.00 105.22 620 VAL D N 1
ATOM 12576 C CA . VAL D 1 545 ? -73.849 12.307 4.759 1.00 99.31 620 VAL D CA 1
ATOM 12577 C C . VAL D 1 545 ? -73.932 12.943 3.387 1.00 101.48 620 VAL D C 1
ATOM 12578 O O . VAL D 1 545 ? -72.921 13.411 2.851 1.00 89.25 620 VAL D O 1
ATOM 12582 N N . GLU D 1 546 ? -75.122 12.969 2.784 1.00 117.39 621 GLU D N 1
ATOM 12583 C CA . GLU D 1 546 ? -75.228 13.625 1.483 1.00 102.61 621 GLU D CA 1
ATOM 12584 C C . GLU D 1 546 ? -75.156 15.143 1.614 1.00 103.35 621 GLU D C 1
ATOM 12585 O O . GLU D 1 546 ? -74.482 15.806 0.817 1.00 108.73 621 GLU D O 1
ATOM 12591 N N . LYS D 1 547 ? -75.824 15.711 2.620 1.00 105.46 622 LYS D N 1
ATOM 12592 C CA . LYS D 1 547 ? -75.892 17.167 2.728 1.00 104.95 622 LYS D CA 1
ATOM 12593 C C . LYS D 1 547 ? -74.562 17.766 3.176 1.00 109.74 622 LYS D C 1
ATOM 12594 O O . LYS D 1 547 ? -74.159 18.829 2.687 1.00 101.50 622 LYS D O 1
ATOM 12600 N N . HIS D 1 548 ? -73.872 17.109 4.102 1.00 118.46 623 HIS D N 1
ATOM 12601 C CA . HIS D 1 548 ? -72.684 17.676 4.722 1.00 109.68 623 HIS D CA 1
ATOM 12602 C C . HIS D 1 548 ? -71.419 17.258 3.984 1.00 99.71 623 HIS D C 1
ATOM 12603 O O . HIS D 1 548 ? -71.338 16.167 3.413 1.00 99.43 623 HIS D O 1
ATOM 12610 N N . THR D 1 549 ? -70.430 18.150 3.998 1.00 95.18 624 THR D N 1
ATOM 12611 C CA . THR D 1 549 ? -69.090 17.848 3.522 1.00 97.61 624 THR D CA 1
ATOM 12612 C C . THR D 1 549 ? -68.044 17.989 4.618 1.00 104.57 624 THR D C 1
ATOM 12613 O O . THR D 1 549 ? -66.858 17.754 4.359 1.00 103.99 624 THR D O 1
ATOM 12617 N N . ASP D 1 550 ? -68.448 18.369 5.828 1.00 110.68 625 ASP D N 1
ATOM 12618 C CA . ASP D 1 550 ? -67.510 18.502 6.932 1.00 104.57 625 ASP D CA 1
ATOM 12619 C C . ASP D 1 550 ? -66.945 17.142 7.320 1.00 101.22 625 ASP D C 1
ATOM 12620 O O . ASP D 1 550 ? -67.677 16.153 7.421 1.00 97.12 625 ASP D O 1
ATOM 12625 N N . THR D 1 551 ? -65.627 17.097 7.533 1.00 99.18 626 THR D N 1
ATOM 12626 C CA . THR D 1 551 ? -64.965 15.827 7.817 1.00 103.04 626 THR D CA 1
ATOM 12627 C C . THR D 1 551 ? -65.451 15.227 9.131 1.00 94.71 626 THR D C 1
ATOM 12628 O O . THR D 1 551 ? -65.559 14.002 9.260 1.00 89.37 626 THR D O 1
ATOM 12632 N N . ASP D 1 552 ? -65.750 16.074 10.119 1.00 87.04 627 ASP D N 1
ATOM 12633 C CA . ASP D 1 552 ? -66.206 15.563 11.408 1.00 86.08 627 ASP D CA 1
ATOM 12634 C C . ASP D 1 552 ? -67.588 14.933 11.297 1.00 92.87 627 ASP D C 1
ATOM 12635 O O . ASP D 1 552 ? -67.850 13.891 11.910 1.00 93.47 627 ASP D O 1
ATOM 12640 N N . VAL D 1 553 ? -68.483 15.543 10.517 1.00 92.20 628 VAL D N 1
ATOM 12641 C CA . VAL D 1 553 ? -69.810 14.965 10.320 1.00 84.88 628 VAL D CA 1
ATOM 12642 C C . VAL D 1 553 ? -69.695 13.599 9.656 1.00 87.00 628 VAL D C 1
ATOM 12643 O O . VAL D 1 553 ? -70.322 12.624 10.087 1.00 84.02 628 VAL D O 1
ATOM 12647 N N . LEU D 1 554 ? -68.889 13.513 8.595 1.00 88.82 629 LEU D N 1
ATOM 12648 C CA . LEU D 1 554 ? -68.736 12.258 7.868 1.00 90.32 629 LEU D CA 1
ATOM 12649 C C . LEU D 1 554 ? -68.097 11.187 8.746 1.00 95.58 629 LEU D C 1
ATOM 12650 O O . LEU D 1 554 ? -68.507 10.018 8.718 1.00 89.57 629 LEU D O 1
ATOM 12655 N N . GLU D 1 555 ? -67.082 11.569 9.526 1.00 90.03 630 GLU D N 1
ATOM 12656 C CA . GLU D 1 555 ? -66.479 10.646 10.482 1.00 84.21 630 GLU D CA 1
ATOM 12657 C C . GLU D 1 555 ? -67.512 10.130 11.471 1.00 84.24 630 GLU D C 1
ATOM 12658 O O . GLU D 1 555 ? -67.565 8.930 11.760 1.00 82.32 630 GLU D O 1
ATOM 12664 N N . ALA D 1 556 ? -68.331 11.031 12.019 1.00 78.75 631 ALA D N 1
ATOM 12665 C CA . ALA D 1 556 ? -69.339 10.618 12.987 1.00 72.58 631 ALA D CA 1
ATOM 12666 C C . ALA D 1 556 ? -70.361 9.685 12.353 1.00 77.30 631 ALA D C 1
ATOM 12667 O O . ALA D 1 556 ? -70.818 8.731 12.991 1.00 69.30 631 ALA D O 1
ATOM 12669 N N . CYS D 1 557 ? -70.720 9.933 11.092 1.00 81.99 632 CYS D N 1
ATOM 12670 C CA . CYS D 1 557 ? -71.660 9.050 10.406 1.00 85.20 632 CYS D CA 1
ATOM 12671 C C . CYS D 1 557 ? -71.066 7.661 10.214 1.00 81.96 632 CYS D C 1
ATOM 12672 O O . CYS D 1 557 ? -71.729 6.646 10.467 1.00 82.49 632 CYS D O 1
ATOM 12675 N N . SER D 1 558 ? -69.813 7.597 9.757 1.00 76.23 633 SER D N 1
ATOM 12676 C CA . SER D 1 558 ? -69.164 6.302 9.580 1.00 81.03 633 SER D CA 1
ATOM 12677 C C . SER D 1 558 ? -69.035 5.567 10.909 1.00 86.18 633 SER D C 1
ATOM 12678 O O . SER D 1 558 ? -69.255 4.352 10.981 1.00 90.77 633 SER D O 1
ATOM 12681 N N . LYS D 1 559 ? -68.695 6.294 11.976 1.00 83.50 634 LYS D N 1
ATOM 12682 C CA . LYS D 1 559 ? -68.536 5.672 13.285 1.00 78.02 634 LYS D CA 1
ATOM 12683 C C . LYS D 1 559 ? -69.870 5.165 13.817 1.00 93.60 634 LYS D C 1
ATOM 12684 O O . LYS D 1 559 ? -69.939 4.084 14.414 1.00 94.85 634 LYS D O 1
ATOM 12690 N N . THR D 1 560 ? -70.942 5.936 13.609 1.00 84.11 635 THR D N 1
ATOM 12691 C CA . THR D 1 560 ? -72.268 5.507 14.035 1.00 73.65 635 THR D CA 1
ATOM 12692 C C . THR D 1 560 ? -72.708 4.267 13.273 1.00 84.49 635 THR D C 1
ATOM 12693 O O . THR D 1 560 ? -73.259 3.328 13.862 1.00 88.41 635 THR D O 1
ATOM 12697 N N . TYR D 1 561 ? -72.465 4.240 11.961 1.00 82.58 636 TYR D N 1
ATOM 12698 C CA . TYR D 1 561 ? -72.824 3.065 11.175 1.00 87.07 636 TYR D CA 1
ATOM 12699 C C . TYR D 1 561 ? -72.005 1.853 11.599 1.00 78.35 636 TYR D C 1
ATOM 12700 O O . TYR D 1 561 ? -72.512 0.726 11.610 1.00 80.06 636 TYR D O 1
ATOM 12709 N N . HIS D 1 562 ? -70.738 2.066 11.960 1.00 79.18 637 HIS D N 1
ATOM 12710 C CA . HIS D 1 562 ? -69.920 0.968 12.466 1.00 87.26 637 HIS D CA 1
ATOM 12711 C C . HIS D 1 562 ? -70.463 0.435 13.786 1.00 81.64 637 HIS D C 1
ATOM 12712 O O . HIS D 1 562 ? -70.544 -0.782 13.989 1.00 83.00 637 HIS D O 1
ATOM 12719 N N . ALA D 1 563 ? -70.821 1.335 14.704 1.00 76.38 638 ALA D N 1
ATOM 12720 C CA . ALA D 1 563 ? -71.392 0.901 15.974 1.00 83.06 638 ALA D CA 1
ATOM 12721 C C . ALA D 1 563 ? -72.698 0.148 15.758 1.00 87.32 638 ALA D C 1
ATOM 12722 O O . ALA D 1 563 ? -72.987 -0.827 16.462 1.00 81.53 638 ALA D O 1
ATOM 12724 N N . LEU D 1 564 ? -73.492 0.575 14.775 1.00 83.12 639 LEU D N 1
ATOM 12725 C CA . LEU D 1 564 ? -74.777 -0.070 14.531 1.00 77.28 639 LEU D CA 1
ATOM 12726 C C . LEU D 1 564 ? -74.615 -1.400 13.799 1.00 83.92 639 LEU D C 1
ATOM 12727 O O . LEU D 1 564 ? -75.441 -2.303 13.975 1.00 88.65 639 LEU D O 1
ATOM 12732 N N . CYS D 1 565 ? -73.566 -1.542 12.985 1.00 86.38 640 CYS D N 1
ATOM 12733 C CA . CYS D 1 565 ? -73.316 -2.777 12.232 1.00 88.86 640 CYS D CA 1
ATOM 12734 C C . CYS D 1 565 ? -72.545 -3.775 13.095 1.00 96.20 640 CYS D C 1
ATOM 12735 O O . CYS D 1 565 ? -71.350 -4.020 12.917 1.00 113.04 640 CYS D O 1
ATOM 12738 N N . ASN D 1 566 ? -73.265 -4.372 14.038 1.00 80.59 641 ASN D N 1
ATOM 12739 C CA . ASN D 1 566 ? -72.716 -5.415 14.894 1.00 92.57 641 ASN D CA 1
ATOM 12740 C C . ASN D 1 566 ? -73.484 -6.705 14.652 1.00 98.59 641 ASN D C 1
ATOM 12741 O O . ASN D 1 566 ? -74.687 -6.772 14.929 1.00 114.67 641 ASN D O 1
ATOM 12746 N N . GLU D 1 567 ? -72.788 -7.727 14.139 1.00 98.94 642 GLU D N 1
ATOM 12747 C CA . GLU D 1 567 ? -73.410 -9.034 13.939 1.00 110.26 642 GLU D CA 1
ATOM 12748 C C . GLU D 1 567 ? -73.936 -9.634 15.236 1.00 111.49 642 GLU D C 1
ATOM 12749 O O . GLU D 1 567 ? -74.852 -10.463 15.195 1.00 124.51 642 GLU D O 1
ATOM 12755 N N . GLU D 1 568 ? -73.375 -9.239 16.381 1.00 94.37 643 GLU D N 1
ATOM 12756 C CA . GLU D 1 568 ? -73.875 -9.733 17.659 1.00 93.52 643 GLU D CA 1
ATOM 12757 C C . GLU D 1 568 ? -75.282 -9.230 17.947 1.00 104.50 643 GLU D C 1
ATOM 12758 O O . GLU D 1 568 ? -76.050 -9.909 18.637 1.00 121.75 643 GLU D O 1
ATOM 12764 N N . PHE D 1 569 ? -75.636 -8.053 17.441 1.00 106.75 644 PHE D N 1
ATOM 12765 C CA . PHE D 1 569 ? -76.984 -7.524 17.589 1.00 112.86 644 PHE D CA 1
ATOM 12766 C C . PHE D 1 569 ? -77.842 -7.919 16.394 1.00 110.95 644 PHE D C 1
ATOM 12767 O O . PHE D 1 569 ? -77.370 -7.942 15.253 1.00 115.14 644 PHE D O 1
ATOM 12775 N N . THR D 1 570 ? -79.116 -8.211 16.664 1.00 107.02 645 THR D N 1
ATOM 12776 C CA . THR D 1 570 ? -80.012 -8.690 15.617 1.00 99.85 645 THR D CA 1
ATOM 12777 C C . THR D 1 570 ? -80.368 -7.616 14.594 1.00 106.26 645 THR D C 1
ATOM 12778 O O . THR D 1 570 ? -80.773 -7.961 13.480 1.00 112.28 645 THR D O 1
ATOM 12782 N N . ILE D 1 571 ? -80.225 -6.332 14.934 1.00 96.58 646 ILE D N 1
ATOM 12783 C CA . ILE D 1 571 ? -80.484 -5.270 13.965 1.00 107.62 646 ILE D CA 1
ATOM 12784 C C . ILE D 1 571 ? -79.491 -5.265 12.814 1.00 112.49 646 ILE D C 1
ATOM 12785 O O . ILE D 1 571 ? -79.746 -4.601 11.798 1.00 122.48 646 ILE D O 1
ATOM 12790 N N . PHE D 1 572 ? -78.380 -5.999 12.949 1.00 107.52 647 PHE D N 1
ATOM 12791 C CA . PHE D 1 572 ? -77.275 -5.965 11.995 1.00 106.68 647 PHE D CA 1
ATOM 12792 C C . PHE D 1 572 ? -77.761 -5.954 10.553 1.00 114.94 647 PHE D C 1
ATOM 12793 O O . PHE D 1 572 ? -77.533 -4.984 9.817 1.00 108.55 647 PHE D O 1
ATOM 12801 N N . ASN D 1 573 ? -78.444 -7.034 10.155 1.00 119.62 648 ASN D N 1
ATOM 12802 C CA . ASN D 1 573 ? -79.051 -7.145 8.833 1.00 119.93 648 ASN D CA 1
ATOM 12803 C C . ASN D 1 573 ? -79.568 -5.801 8.348 1.00 113.08 648 ASN D C 1
ATOM 12804 O O . ASN D 1 573 ? -79.032 -5.225 7.392 1.00 112.55 648 ASN D O 1
ATOM 12809 N N . ARG D 1 574 ? -80.580 -5.270 9.044 1.00 107.33 649 ARG D N 1
ATOM 12810 C CA . ARG D 1 574 ? -81.174 -3.997 8.657 1.00 111.29 649 ARG D CA 1
ATOM 12811 C C . ARG D 1 574 ? -80.092 -2.968 8.378 1.00 116.82 649 ARG D C 1
ATOM 12812 O O . ARG D 1 574 ? -79.909 -2.530 7.233 1.00 113.93 649 ARG D O 1
ATOM 12820 N N . VAL D 1 575 ? -79.310 -2.635 9.409 1.00 119.70 650 VAL D N 1
ATOM 12821 C CA . VAL D 1 575 ? -78.270 -1.626 9.252 1.00 113.04 650 VAL D CA 1
ATOM 12822 C C . VAL D 1 575 ? -77.373 -1.993 8.081 1.00 112.02 650 VAL D C 1
ATOM 12823 O O . VAL D 1 575 ? -77.161 -1.185 7.164 1.00 111.79 650 VAL D O 1
ATOM 12827 N N . ASP D 1 576 ? -76.907 -3.249 8.056 1.00 110.70 651 ASP D N 1
ATOM 12828 C CA . ASP D 1 576 ? -76.049 -3.710 6.970 1.00 112.57 651 ASP D CA 1
ATOM 12829 C C . ASP D 1 576 ? -76.636 -3.317 5.626 1.00 103.44 651 ASP D C 1
ATOM 12830 O O . ASP D 1 576 ? -75.992 -2.605 4.842 1.00 99.09 651 ASP D O 1
ATOM 12835 N N . ILE D 1 577 ? -77.893 -3.708 5.383 1.00 110.40 652 ILE D N 1
ATOM 12836 C CA . ILE D 1 577 ? -78.556 -3.364 4.126 1.00 110.07 652 ILE D CA 1
ATOM 12837 C C . ILE D 1 577 ? -78.398 -1.876 3.850 1.00 106.04 652 ILE D C 1
ATOM 12838 O O . ILE D 1 577 ? -77.743 -1.472 2.878 1.00 113.58 652 ILE D O 1
ATOM 12843 N N . SER D 1 578 ? -78.929 -1.044 4.754 1.00 105.88 653 SER D N 1
ATOM 12844 C CA . SER D 1 578 ? -78.840 0.399 4.569 1.00 105.07 653 SER D CA 1
ATOM 12845 C C . SER D 1 578 ? -77.409 0.807 4.261 1.00 105.08 653 SER D C 1
ATOM 12846 O O . SER D 1 578 ? -77.149 1.470 3.247 1.00 106.08 653 SER D O 1
ATOM 12849 N N . ARG D 1 579 ? -76.457 0.338 5.077 1.00 109.74 654 ARG D N 1
ATOM 12850 C CA . ARG D 1 579 ? -75.061 0.694 4.859 1.00 111.39 654 ARG D CA 1
ATOM 12851 C C . ARG D 1 579 ? -74.676 0.423 3.414 1.00 112.61 654 ARG D C 1
ATOM 12852 O O . ARG D 1 579 ? -74.354 1.350 2.657 1.00 113.73 654 ARG D O 1
ATOM 12860 N N . SER D 1 580 ? -74.802 -0.842 2.992 1.00 111.00 655 SER D N 1
ATOM 12861 C CA . SER D 1 580 ? -74.415 -1.210 1.634 1.00 107.93 655 SER D CA 1
ATOM 12862 C C . SER D 1 580 ? -75.095 -0.297 0.629 1.00 101.78 655 SER D C 1
ATOM 12863 O O . SER D 1 580 ? -74.439 0.283 -0.247 1.00 106.58 655 SER D O 1
ATOM 12866 N N . GLN D 1 581 ? -76.405 -0.094 0.801 1.00 104.25 656 GLN D N 1
ATOM 12867 C CA . GLN D 1 581 ? -77.156 0.730 -0.135 1.00 107.14 656 GLN D CA 1
ATOM 12868 C C . GLN D 1 581 ? -76.499 2.094 -0.281 1.00 104.05 656 GLN D C 1
ATOM 12869 O O . GLN D 1 581 ? -76.125 2.500 -1.390 1.00 109.04 656 GLN D O 1
ATOM 12875 N N . LEU D 1 582 ? -76.273 2.778 0.847 1.00 96.74 657 LEU D N 1
ATOM 12876 C CA . LEU D 1 582 ? -75.623 4.082 0.796 1.00 99.20 657 LEU D CA 1
ATOM 12877 C C . LEU D 1 582 ? -74.316 3.986 0.029 1.00 107.69 657 LEU D C 1
ATOM 12878 O O . LEU D 1 582 ? -74.104 4.712 -0.953 1.00 115.28 657 LEU D O 1
ATOM 12883 N N . ILE D 1 583 ? -73.461 3.035 0.422 1.00 109.19 658 ILE D N 1
ATOM 12884 C CA . ILE D 1 583 ? -72.179 2.870 -0.254 1.00 107.07 658 ILE D CA 1
ATOM 12885 C C . ILE D 1 583 ? -72.404 2.761 -1.751 1.00 113.51 658 ILE D C 1
ATOM 12886 O O . ILE D 1 583 ? -71.839 3.534 -2.538 1.00 115.95 658 ILE D O 1
ATOM 12891 N N . ASP D 1 584 ? -73.305 1.856 -2.154 1.00 110.70 659 ASP D N 1
ATOM 12892 C CA . ASP D 1 584 ? -73.618 1.689 -3.568 1.00 106.82 659 ASP D CA 1
ATOM 12893 C C . ASP D 1 584 ? -73.847 3.043 -4.219 1.00 109.03 659 ASP D C 1
ATOM 12894 O O . ASP D 1 584 ? -73.092 3.452 -5.111 1.00 123.30 659 ASP D O 1
ATOM 12899 N N . GLU D 1 585 ? -74.835 3.788 -3.709 1.00 100.26 660 GLU D N 1
ATOM 12900 C CA . GLU D 1 585 ? -75.124 5.111 -4.248 1.00 109.76 660 GLU D CA 1
ATOM 12901 C C . GLU D 1 585 ? -73.841 5.913 -4.384 1.00 114.56 660 GLU D C 1
ATOM 12902 O O . GLU D 1 585 ? -73.431 6.269 -5.497 1.00 120.28 660 GLU D O 1
ATOM 12908 N N . LEU D 1 586 ? -73.149 6.121 -3.258 1.00 120.13 661 LEU D N 1
ATOM 12909 C CA . LEU D 1 586 ? -71.905 6.879 -3.276 1.00 117.89 661 LEU D CA 1
ATOM 12910 C C . LEU D 1 586 ? -70.985 6.369 -4.374 1.00 118.38 661 LEU D C 1
ATOM 12911 O O . LEU D 1 586 ? -70.626 7.118 -5.293 1.00 126.15 661 LEU D O 1
ATOM 12916 N N . ALA D 1 587 ? -70.672 5.067 -4.339 1.00 111.92 662 ALA D N 1
ATOM 12917 C CA . ALA D 1 587 ? -69.766 4.493 -5.328 1.00 109.51 662 ALA D CA 1
ATOM 12918 C C . ALA D 1 587 ? -70.199 4.875 -6.730 1.00 123.60 662 ALA D C 1
ATOM 12919 O O . ALA D 1 587 ? -69.423 5.464 -7.495 1.00 114.27 662 ALA D O 1
ATOM 12921 N N . ASP D 1 588 ? -71.469 4.612 -7.054 1.00 127.14 663 ASP D N 1
ATOM 12922 C CA . ASP D 1 588 ? -71.971 4.927 -8.383 1.00 120.78 663 ASP D CA 1
ATOM 12923 C C . ASP D 1 588 ? -71.651 6.370 -8.734 1.00 122.23 663 ASP D C 1
ATOM 12924 O O . ASP D 1 588 ? -70.921 6.641 -9.697 1.00 124.42 663 ASP D O 1
ATOM 12929 N N . LYS D 1 589 ? -72.113 7.303 -7.894 1.00 124.85 664 LYS D N 1
ATOM 12930 C CA . LYS D 1 589 ? -71.844 8.715 -8.138 1.00 132.78 664 LYS D CA 1
ATOM 12931 C C . LYS D 1 589 ? -70.365 8.930 -8.409 1.00 131.04 664 LYS D C 1
ATOM 12932 O O . LYS D 1 589 ? -69.982 9.450 -9.466 1.00 134.65 664 LYS D O 1
ATOM 12938 N N . PHE D 1 590 ? -69.516 8.446 -7.494 1.00 128.06 665 PHE D N 1
ATOM 12939 C CA . PHE D 1 590 ? -68.079 8.640 -7.634 1.00 133.28 665 PHE D CA 1
ATOM 12940 C C . PHE D 1 590 ? -67.624 8.191 -9.012 1.00 139.61 665 PHE D C 1
ATOM 12941 O O . PHE D 1 590 ? -67.061 8.982 -9.782 1.00 144.92 665 PHE D O 1
ATOM 12949 N N . ASN D 1 591 ? -67.949 6.942 -9.370 1.00 138.56 666 ASN D N 1
ATOM 12950 C CA . ASN D 1 591 ? -67.555 6.421 -10.673 1.00 132.07 666 ASN D CA 1
ATOM 12951 C C . ASN D 1 591 ? -67.957 7.384 -11.775 1.00 138.59 666 ASN D C 1
ATOM 12952 O O . ASN D 1 591 ? -67.106 7.853 -12.541 1.00 140.69 666 ASN D O 1
ATOM 12957 N N . ARG D 1 592 ? -69.242 7.752 -11.815 1.00 142.60 667 ARG D N 1
ATOM 12958 C CA . ARG D 1 592 ? -69.714 8.678 -12.838 1.00 146.05 667 ARG D CA 1
ATOM 12959 C C . ARG D 1 592 ? -68.843 9.922 -12.862 1.00 141.55 667 ARG D C 1
ATOM 12960 O O . ARG D 1 592 ? -68.231 10.249 -13.888 1.00 155.00 667 ARG D O 1
ATOM 12968 N N . LEU D 1 593 ? -68.715 10.582 -11.706 1.00 122.45 668 LEU D N 1
ATOM 12969 C CA . LEU D 1 593 ? -67.904 11.789 -11.620 1.00 119.59 668 LEU D CA 1
ATOM 12970 C C . LEU D 1 593 ? -66.506 11.529 -12.158 1.00 130.58 668 LEU D C 1
ATOM 12971 O O . LEU D 1 593 ? -66.003 12.275 -13.008 1.00 138.65 668 LEU D O 1
ATOM 12976 N N . LEU D 1 594 ? -65.890 10.427 -11.716 1.00 141.61 669 LEU D N 1
ATOM 12977 C CA . LEU D 1 594 ? -64.532 10.119 -12.150 1.00 144.27 669 LEU D CA 1
ATOM 12978 C C . LEU D 1 594 ? -64.456 9.999 -13.666 1.00 145.88 669 LEU D C 1
ATOM 12979 O O . LEU D 1 594 ? -63.543 10.553 -14.290 1.00 148.31 669 LEU D O 1
ATOM 12984 N N . GLU D 1 595 ? -65.440 9.331 -14.283 1.00 144.92 670 GLU D N 1
ATOM 12985 C CA . GLU D 1 595 ? -65.418 9.178 -15.736 1.00 146.46 670 GLU D CA 1
ATOM 12986 C C . GLU D 1 595 ? -65.381 10.534 -16.425 1.00 145.10 670 GLU D C 1
ATOM 12987 O O . GLU D 1 595 ? -64.715 10.699 -17.454 1.00 147.07 670 GLU D O 1
ATOM 12993 N N . ASP D 1 596 ? -66.074 11.523 -15.861 1.00 149.15 671 ASP D N 1
ATOM 12994 C CA . ASP D 1 596 ? -66.001 12.861 -16.427 1.00 150.17 671 ASP D CA 1
ATOM 12995 C C . ASP D 1 596 ? -64.772 13.606 -15.922 1.00 156.21 671 ASP D C 1
ATOM 12996 O O . ASP D 1 596 ? -64.173 14.394 -16.662 1.00 176.33 671 ASP D O 1
ATOM 13001 N N . PHE D 1 597 ? -64.374 13.354 -14.673 1.00 144.60 672 PHE D N 1
ATOM 13002 C CA . PHE D 1 597 ? -63.268 14.103 -14.086 1.00 145.31 672 PHE D CA 1
ATOM 13003 C C . PHE D 1 597 ? -61.948 13.755 -14.761 1.00 148.24 672 PHE D C 1
ATOM 13004 O O . PHE D 1 597 ? -61.119 14.638 -15.013 1.00 141.14 672 PHE D O 1
ATOM 13012 N N . LEU D 1 598 ? -61.741 12.478 -15.068 1.00 148.58 673 LEU D N 1
ATOM 13013 C CA . LEU D 1 598 ? -60.507 12.007 -15.678 1.00 153.95 673 LEU D CA 1
ATOM 13014 C C . LEU D 1 598 ? -60.532 12.075 -17.198 1.00 164.55 673 LEU D C 1
ATOM 13015 O O . LEU D 1 598 ? -59.544 11.696 -17.836 1.00 166.32 673 LEU D O 1
ATOM 13020 N N . GLN D 1 599 ? -61.630 12.539 -17.792 1.00 175.48 674 GLN D N 1
ATOM 13021 C CA . GLN D 1 599 ? -61.682 12.721 -19.237 1.00 179.53 674 GLN D CA 1
ATOM 13022 C C . GLN D 1 599 ? -60.686 13.792 -19.662 1.00 183.19 674 GLN D C 1
ATOM 13023 O O . GLN D 1 599 ? -60.631 14.874 -19.072 1.00 209.00 674 GLN D O 1
ATOM 13029 N N . GLU D 1 600 ? -59.893 13.482 -20.691 1.00 179.84 675 GLU D N 1
ATOM 13030 C CA . GLU D 1 600 ? -58.848 14.406 -21.124 1.00 176.77 675 GLU D CA 1
ATOM 13031 C C . GLU D 1 600 ? -59.441 15.703 -21.660 1.00 179.52 675 GLU D C 1
ATOM 13032 O O . GLU D 1 600 ? -58.922 16.792 -21.386 1.00 175.59 675 GLU D O 1
ATOM 13038 N N . GLY D 1 601 ? -60.529 15.610 -22.426 1.00 184.62 676 GLY D N 1
ATOM 13039 C CA . GLY D 1 601 ? -61.133 16.811 -22.977 1.00 188.08 676 GLY D CA 1
ATOM 13040 C C . GLY D 1 601 ? -61.820 17.660 -21.924 1.00 194.55 676 GLY D C 1
ATOM 13041 O O . GLY D 1 601 ? -61.796 18.892 -21.995 1.00 195.65 676 GLY D O 1
ATOM 13042 N N . GLU D 1 602 ? -62.441 17.017 -20.937 1.00 198.22 677 GLU D N 1
ATOM 13043 C CA . GLU D 1 602 ? -63.141 17.746 -19.888 1.00 201.81 677 GLU D CA 1
ATOM 13044 C C . GLU D 1 602 ? -62.160 18.557 -19.051 1.00 198.95 677 GLU D C 1
ATOM 13045 O O . GLU D 1 602 ? -61.154 18.032 -18.564 1.00 191.44 677 GLU D O 1
ATOM 13051 N N . GLU D 1 603 ? -62.458 19.844 -18.885 1.00 199.16 678 GLU D N 1
ATOM 13052 C CA . GLU D 1 603 ? -61.631 20.722 -18.074 1.00 190.01 678 GLU D CA 1
ATOM 13053 C C . GLU D 1 603 ? -62.333 20.964 -16.748 1.00 186.32 678 GLU D C 1
ATOM 13054 O O . GLU D 1 603 ? -63.367 21.650 -16.723 1.00 195.44 678 GLU D O 1
ATOM 13060 N N . PRO D 1 604 ? -61.825 20.437 -15.635 1.00 175.68 679 PRO D N 1
ATOM 13061 C CA . PRO D 1 604 ? -62.588 20.482 -14.379 1.00 171.15 679 PRO D CA 1
ATOM 13062 C C . PRO D 1 604 ? -62.712 21.901 -13.843 1.00 160.50 679 PRO D C 1
ATOM 13063 O O . PRO D 1 604 ? -61.728 22.639 -13.759 1.00 157.41 679 PRO D O 1
ATOM 13067 N N . ASP D 1 605 ? -63.934 22.272 -13.476 1.00 159.80 680 ASP D N 1
ATOM 13068 C CA . ASP D 1 605 ? -64.206 23.555 -12.850 1.00 157.31 680 ASP D CA 1
ATOM 13069 C C . ASP D 1 605 ? -64.158 23.428 -11.328 1.00 152.81 680 ASP D C 1
ATOM 13070 O O . ASP D 1 605 ? -63.987 22.340 -10.774 1.00 147.93 680 ASP D O 1
ATOM 13075 N N . GLU D 1 606 ? -64.300 24.573 -10.652 1.00 151.40 681 GLU D N 1
ATOM 13076 C CA . GLU D 1 606 ? -64.346 24.588 -9.193 1.00 147.64 681 GLU D CA 1
ATOM 13077 C C . GLU D 1 606 ? -65.393 23.612 -8.671 1.00 146.63 681 GLU D C 1
ATOM 13078 O O . GLU D 1 606 ? -65.131 22.815 -7.761 1.00 169.02 681 GLU D O 1
ATOM 13084 N N . ASP D 1 607 ? -66.591 23.656 -9.259 1.00 140.56 682 ASP D N 1
ATOM 13085 C CA . ASP D 1 607 ? -67.685 22.806 -8.804 1.00 138.49 682 ASP D CA 1
ATOM 13086 C C . ASP D 1 607 ? -67.390 21.331 -9.046 1.00 142.81 682 ASP D C 1
ATOM 13087 O O . ASP D 1 607 ? -67.762 20.482 -8.231 1.00 153.33 682 ASP D O 1
ATOM 13092 N N . ASP D 1 608 ? -66.737 21.003 -10.162 1.00 135.13 683 ASP D N 1
ATOM 13093 C CA . ASP D 1 608 ? -66.389 19.610 -10.429 1.00 138.41 683 ASP D CA 1
ATOM 13094 C C . ASP D 1 608 ? -65.448 19.069 -9.359 1.00 138.80 683 ASP D C 1
ATOM 13095 O O . ASP D 1 608 ? -65.646 17.961 -8.837 1.00 135.77 683 ASP D O 1
ATOM 13100 N N . ALA D 1 609 ? -64.407 19.840 -9.035 1.00 136.38 684 ALA D N 1
ATOM 13101 C CA . ALA D 1 609 ? -63.484 19.452 -7.976 1.00 127.99 684 ALA D CA 1
ATOM 13102 C C . ALA D 1 609 ? -64.215 19.297 -6.650 1.00 133.48 684 ALA D C 1
ATOM 13103 O O . ALA D 1 609 ? -63.988 18.331 -5.914 1.00 136.00 684 ALA D O 1
ATOM 13105 N N . TYR D 1 610 ? -65.109 20.239 -6.336 1.00 134.72 685 TYR D N 1
ATOM 13106 C CA . TYR D 1 610 ? -65.882 20.145 -5.100 1.00 126.37 685 TYR D CA 1
ATOM 13107 C C . TYR D 1 610 ? -66.713 18.866 -5.057 1.00 128.73 685 TYR D C 1
ATOM 13108 O O . TYR D 1 610 ? -66.770 18.188 -4.025 1.00 127.64 685 TYR D O 1
ATOM 13117 N N . GLN D 1 611 ? -67.350 18.513 -6.176 1.00 127.47 686 GLN D N 1
ATOM 13118 C CA . GLN D 1 611 ? -68.208 17.331 -6.210 1.00 115.93 686 GLN D CA 1
ATOM 13119 C C . GLN D 1 611 ? -67.401 16.057 -5.992 1.00 115.80 686 GLN D C 1
ATOM 13120 O O . GLN D 1 611 ? -67.749 15.221 -5.138 1.00 118.74 686 GLN D O 1
ATOM 13126 N N . VAL D 1 612 ? -66.324 15.884 -6.769 1.00 116.25 687 VAL D N 1
ATOM 13127 C CA . VAL D 1 612 ? -65.533 14.661 -6.639 1.00 117.73 687 VAL D CA 1
ATOM 13128 C C . VAL D 1 612 ? -64.912 14.592 -5.252 1.00 121.20 687 VAL D C 1
ATOM 13129 O O . VAL D 1 612 ? -64.846 13.519 -4.639 1.00 117.63 687 VAL D O 1
ATOM 13133 N N . LEU D 1 613 ? -64.487 15.741 -4.717 1.00 123.11 688 LEU D N 1
ATOM 13134 C CA . LEU D 1 613 ? -63.899 15.767 -3.384 1.00 117.09 688 LEU D CA 1
ATOM 13135 C C . LEU D 1 613 ? -64.912 15.368 -2.322 1.00 110.51 688 LEU D C 1
ATOM 13136 O O . LEU D 1 613 ? -64.584 14.615 -1.404 1.00 108.14 688 LEU D O 1
ATOM 13141 N N . SER D 1 614 ? -66.148 15.859 -2.428 1.00 106.49 689 SER D N 1
ATOM 13142 C CA . SER D 1 614 ? -67.163 15.529 -1.431 1.00 103.89 689 SER D CA 1
ATOM 13143 C C . SER D 1 614 ? -67.479 14.039 -1.444 1.00 101.99 689 SER D C 1
ATOM 13144 O O . SER D 1 614 ? -67.514 13.383 -0.390 1.00 111.29 689 SER D O 1
ATOM 13147 N N . THR D 1 615 ? -67.718 13.483 -2.637 1.00 100.50 690 THR D N 1
ATOM 13148 C CA . THR D 1 615 ? -68.009 12.053 -2.716 1.00 113.31 690 THR D CA 1
ATOM 13149 C C . THR D 1 615 ? -66.823 11.222 -2.228 1.00 103.02 690 THR D C 1
ATOM 13150 O O . THR D 1 615 ? -67.003 10.209 -1.536 1.00 96.43 690 THR D O 1
ATOM 13154 N N . LEU D 1 616 ? -65.600 11.653 -2.557 1.00 103.10 691 LEU D N 1
ATOM 13155 C CA . LEU D 1 616 ? -64.404 10.956 -2.099 1.00 104.57 691 LEU D CA 1
ATOM 13156 C C . LEU D 1 616 ? -64.277 11.007 -0.582 1.00 99.27 691 LEU D C 1
ATOM 13157 O O . LEU D 1 616 ? -63.881 10.022 0.047 1.00 95.44 691 LEU D O 1
ATOM 13162 N N . LYS D 1 617 ? -64.595 12.155 0.020 1.00 99.36 692 LYS D N 1
ATOM 13163 C CA . LYS D 1 617 ? -64.544 12.282 1.473 1.00 93.83 692 LYS D CA 1
ATOM 13164 C C . LYS D 1 617 ? -65.528 11.333 2.140 1.00 86.17 692 LYS D C 1
ATOM 13165 O O . LYS D 1 617 ? -65.185 10.655 3.117 1.00 86.55 692 LYS D O 1
ATOM 13171 N N . ARG D 1 618 ? -66.754 11.262 1.618 1.00 84.56 693 ARG D N 1
ATOM 13172 C CA . ARG D 1 618 ? -67.737 10.336 2.179 1.00 94.21 693 ARG D CA 1
ATOM 13173 C C . ARG D 1 618 ? -67.255 8.889 2.076 1.00 90.80 693 ARG D C 1
ATOM 13174 O O . ARG D 1 618 ? -67.282 8.132 3.062 1.00 84.28 693 ARG D O 1
ATOM 13182 N N . ILE D 1 619 ? -66.789 8.494 0.886 1.00 88.64 694 ILE D N 1
ATOM 13183 C CA . ILE D 1 619 ? -66.352 7.114 0.685 1.00 87.73 694 ILE D CA 1
ATOM 13184 C C . ILE D 1 619 ? -65.153 6.791 1.569 1.00 87.07 694 ILE D C 1
ATOM 13185 O O . ILE D 1 619 ? -65.055 5.692 2.121 1.00 81.60 694 ILE D O 1
ATOM 13190 N N . THR D 1 620 ? -64.227 7.739 1.720 1.00 86.55 695 THR D N 1
ATOM 13191 C CA . THR D 1 620 ? -63.045 7.516 2.547 1.00 84.69 695 THR D CA 1
ATOM 13192 C C . THR D 1 620 ? -63.425 7.351 4.013 1.00 79.28 695 THR D C 1
ATOM 13193 O O . THR D 1 620 ? -62.925 6.451 4.707 1.00 82.24 695 THR D O 1
ATOM 13197 N N . ALA D 1 621 ? -64.302 8.231 4.504 1.00 66.16 696 ALA D N 1
ATOM 13198 C CA . ALA D 1 621 ? -64.765 8.129 5.881 1.00 62.78 696 ALA D CA 1
ATOM 13199 C C . ALA D 1 621 ? -65.396 6.771 6.150 1.00 69.34 696 ALA D C 1
ATOM 13200 O O . ALA D 1 621 ? -65.121 6.145 7.179 1.00 65.85 696 ALA D O 1
ATOM 13202 N N . PHE D 1 622 ? -66.232 6.283 5.229 1.00 76.24 697 PHE D N 1
ATOM 13203 C CA . PHE D 1 622 ? -66.841 4.977 5.478 1.00 81.44 697 PHE D CA 1
ATOM 13204 C C . PHE D 1 622 ? -65.862 3.831 5.254 1.00 80.60 697 PHE D C 1
ATOM 13205 O O . PHE D 1 622 ? -65.990 2.784 5.897 1.00 82.95 697 PHE D O 1
ATOM 13213 N N . HIS D 1 623 ? -64.874 4.009 4.376 1.00 81.45 698 HIS D N 1
ATOM 13214 C CA . HIS D 1 623 ? -63.912 2.946 4.112 1.00 83.57 698 HIS D CA 1
ATOM 13215 C C . HIS D 1 623 ? -62.965 2.749 5.285 1.00 86.10 698 HIS D C 1
ATOM 13216 O O . HIS D 1 623 ? -62.431 1.650 5.472 1.00 87.37 698 HIS D O 1
ATOM 13223 N N . ASN D 1 624 ? -62.729 3.803 6.069 1.00 81.00 699 ASN D N 1
ATOM 13224 C CA . ASN D 1 624 ? -61.909 3.647 7.267 1.00 77.45 699 ASN D CA 1
ATOM 13225 C C . ASN D 1 624 ? -62.540 2.665 8.252 1.00 83.53 699 ASN D C 1
ATOM 13226 O O . ASN D 1 624 ? -61.838 1.837 8.846 1.00 75.45 699 ASN D O 1
ATOM 13231 N N . ALA D 1 625 ? -63.860 2.734 8.434 1.00 83.26 700 ALA D N 1
ATOM 13232 C CA . ALA D 1 625 ? -64.542 1.917 9.431 1.00 80.14 700 ALA D CA 1
ATOM 13233 C C . ALA D 1 625 ? -65.300 0.731 8.847 1.00 84.43 700 ALA D C 1
ATOM 13234 O O . ALA D 1 625 ? -65.820 -0.087 9.615 1.00 85.41 700 ALA D O 1
ATOM 13236 N N . HIS D 1 626 ? -65.377 0.610 7.524 1.00 85.88 701 HIS D N 1
ATOM 13237 C CA . HIS D 1 626 ? -66.182 -0.428 6.897 1.00 74.14 701 HIS D CA 1
ATOM 13238 C C . HIS D 1 626 ? -65.408 -1.040 5.739 1.00 79.50 701 HIS D C 1
ATOM 13239 O O . HIS D 1 626 ? -64.634 -0.359 5.061 1.00 85.75 701 HIS D O 1
ATOM 13246 N N . ASP D 1 627 ? -65.626 -2.335 5.519 1.00 80.41 702 ASP D N 1
ATOM 13247 C CA . ASP D 1 627 ? -64.959 -3.058 4.438 1.00 83.12 702 ASP D CA 1
ATOM 13248 C C . ASP D 1 627 ? -65.688 -2.763 3.135 1.00 95.28 702 ASP D C 1
ATOM 13249 O O . ASP D 1 627 ? -66.717 -3.371 2.832 1.00 91.55 702 ASP D O 1
ATOM 13254 N N . LEU D 1 628 ? -65.154 -1.824 2.355 1.00 96.47 703 LEU D N 1
ATOM 13255 C CA . LEU D 1 628 ? -65.712 -1.477 1.056 1.00 94.69 703 LEU D CA 1
ATOM 13256 C C . LEU D 1 628 ? -64.973 -2.164 -0.086 1.00 105.28 703 LEU D C 1
ATOM 13257 O O . LEU D 1 628 ? -65.049 -1.705 -1.231 1.00 111.50 703 LEU D O 1
ATOM 13262 N N . SER D 1 629 ? -64.263 -3.258 0.207 1.00 100.69 704 SER D N 1
ATOM 13263 C CA . SER D 1 629 ? -63.515 -3.967 -0.828 1.00 106.26 704 SER D CA 1
ATOM 13264 C C . SER D 1 629 ? -64.436 -4.553 -1.890 1.00 111.28 704 SER D C 1
ATOM 13265 O O . SER D 1 629 ? -64.003 -4.779 -3.026 1.00 115.36 704 SER D O 1
ATOM 13268 N N . LYS D 1 630 ? -65.698 -4.818 -1.538 1.00 103.21 705 LYS D N 1
ATOM 13269 C CA . LYS D 1 630 ? -66.675 -5.242 -2.535 1.00 106.32 705 LYS D CA 1
ATOM 13270 C C . LYS D 1 630 ? -66.736 -4.264 -3.699 1.00 102.18 705 LYS D C 1
ATOM 13271 O O . LYS D 1 630 ? -66.826 -4.673 -4.863 1.00 116.44 705 LYS D O 1
ATOM 13277 N N . TRP D 1 631 ? -66.679 -2.965 -3.406 1.00 99.98 706 TRP D N 1
ATOM 13278 C CA . TRP D 1 631 ? -66.783 -1.954 -4.446 1.00 102.78 706 TRP D CA 1
ATOM 13279 C C . TRP D 1 631 ? -65.469 -1.707 -5.176 1.00 101.26 706 TRP D C 1
ATOM 13280 O O . TRP D 1 631 ? -65.478 -1.022 -6.204 1.00 111.39 706 TRP D O 1
ATOM 13291 N N . ASP D 1 632 ? -64.355 -2.242 -4.674 1.00 99.35 707 ASP D N 1
ATOM 13292 C CA . ASP D 1 632 ? -63.079 -2.256 -5.391 1.00 108.71 707 ASP D CA 1
ATOM 13293 C C . ASP D 1 632 ? -62.674 -0.851 -5.835 1.00 110.16 707 ASP D C 1
ATOM 13294 O O . ASP D 1 632 ? -62.414 -0.591 -7.013 1.00 103.07 707 ASP D O 1
ATOM 13299 N N . LEU D 1 633 ? -62.616 0.062 -4.870 1.00 105.56 708 LEU D N 1
ATOM 13300 C CA . LEU D 1 633 ? -62.402 1.474 -5.155 1.00 107.78 708 LEU D CA 1
ATOM 13301 C C . LEU D 1 633 ? -60.930 1.845 -5.274 1.00 106.48 708 LEU D C 1
ATOM 13302 O O . LEU D 1 633 ? -60.620 3.030 -5.434 1.00 108.56 708 LEU D O 1
ATOM 13307 N N . PHE D 1 634 ? -60.021 0.869 -5.198 1.00 98.62 709 PHE D N 1
ATOM 13308 C CA . PHE D 1 634 ? -58.597 1.175 -5.290 1.00 106.49 709 PHE D CA 1
ATOM 13309 C C . PHE D 1 634 ? -58.254 1.846 -6.613 1.00 103.51 709 PHE D C 1
ATOM 13310 O O . PHE D 1 634 ? -57.433 2.771 -6.655 1.00 97.30 709 PHE D O 1
ATOM 13318 N N . ALA D 1 635 ? -58.874 1.393 -7.706 1.00 102.86 710 ALA D N 1
ATOM 13319 C CA . ALA D 1 635 ? -58.503 1.886 -9.028 1.00 98.33 710 ALA D CA 1
ATOM 13320 C C . ALA D 1 635 ? -58.788 3.375 -9.170 1.00 101.16 710 ALA D C 1
ATOM 13321 O O . ALA D 1 635 ? -57.975 4.116 -9.731 1.00 106.03 710 ALA D O 1
ATOM 13323 N N . CYS D 1 636 ? -59.937 3.832 -8.668 1.00 93.14 711 CYS D N 1
ATOM 13324 C CA . CYS D 1 636 ? -60.277 5.248 -8.767 1.00 98.48 711 CYS D CA 1
ATOM 13325 C C . CYS D 1 636 ? -59.248 6.108 -8.043 1.00 106.09 711 CYS D C 1
ATOM 13326 O O . CYS D 1 636 ? -58.728 7.082 -8.602 1.00 112.74 711 CYS D O 1
ATOM 13329 N N . ASN D 1 637 ? -58.934 5.751 -6.795 1.00 105.79 712 ASN D N 1
ATOM 13330 C CA . ASN D 1 637 ? -57.978 6.528 -6.014 1.00 102.68 712 ASN D CA 1
ATOM 13331 C C . ASN D 1 637 ? -56.594 6.502 -6.648 1.00 109.94 712 ASN D C 1
ATOM 13332 O O . ASN D 1 637 ? -55.902 7.525 -6.684 1.00 115.44 712 ASN D O 1
ATOM 13337 N N . TYR D 1 638 ? -56.178 5.344 -7.163 1.00 110.14 713 TYR D N 1
ATOM 13338 C CA . TYR D 1 638 ? -54.854 5.229 -7.769 1.00 112.17 713 TYR D CA 1
ATOM 13339 C C . TYR D 1 638 ? -54.755 6.065 -9.041 1.00 113.70 713 TYR D C 1
ATOM 13340 O O . TYR D 1 638 ? -53.756 6.765 -9.262 1.00 110.72 713 TYR D O 1
ATOM 13349 N N . LYS D 1 639 ? -55.772 5.976 -9.903 1.00 116.65 714 LYS D N 1
ATOM 13350 C CA . LYS D 1 639 ? -55.805 6.803 -11.103 1.00 120.13 714 LYS D CA 1
ATOM 13351 C C . LYS D 1 639 ? -55.771 8.279 -10.742 1.00 122.25 714 LYS D C 1
ATOM 13352 O O . LYS D 1 639 ? -55.036 9.060 -11.356 1.00 131.28 714 LYS D O 1
ATOM 13358 N N . LEU D 1 640 ? -56.546 8.675 -9.731 1.00 114.91 715 LEU D N 1
ATOM 13359 C CA . LEU D 1 640 ? -56.569 10.071 -9.316 1.00 116.85 715 LEU D CA 1
ATOM 13360 C C . LEU D 1 640 ? -55.209 10.514 -8.788 1.00 113.07 715 LEU D C 1
ATOM 13361 O O . LEU D 1 640 ? -54.766 11.637 -9.054 1.00 112.09 715 LEU D O 1
ATOM 13366 N N . LEU D 1 641 ? -54.520 9.636 -8.057 1.00 108.92 716 LEU D N 1
ATOM 13367 C CA . LEU D 1 641 ? -53.226 9.994 -7.484 1.00 121.26 716 LEU D CA 1
ATOM 13368 C C . LEU D 1 641 ? -52.166 10.156 -8.567 1.00 124.27 716 LEU D C 1
ATOM 13369 O O . LEU D 1 641 ? -51.405 11.133 -8.568 1.00 130.66 716 LEU D O 1
ATOM 13374 N N . LYS D 1 642 ? -52.094 9.204 -9.501 1.00 120.99 717 LYS D N 1
ATOM 13375 C CA . LYS D 1 642 ? -51.118 9.338 -10.578 1.00 125.54 717 LYS D CA 1
ATOM 13376 C C . LYS D 1 642 ? -51.460 10.506 -11.498 1.00 122.04 717 LYS D C 1
ATOM 13377 O O . LYS D 1 642 ? -50.554 11.179 -12.012 1.00 129.42 717 LYS D O 1
ATOM 13383 N N . THR D 1 643 ? -52.751 10.793 -11.683 1.00 122.92 718 THR D N 1
ATOM 13384 C CA . THR D 1 643 ? -53.146 11.968 -12.451 1.00 129.78 718 THR D CA 1
ATOM 13385 C C . THR D 1 643 ? -52.728 13.250 -11.744 1.00 134.04 718 THR D C 1
ATOM 13386 O O . THR D 1 643 ? -52.337 14.225 -12.393 1.00 155.94 718 THR D O 1
ATOM 13390 N N . GLY D 1 644 ? -52.814 13.271 -10.413 1.00 134.71 719 GLY D N 1
ATOM 13391 C CA . GLY D 1 644 ? -52.338 14.429 -9.676 1.00 136.42 719 GLY D CA 1
ATOM 13392 C C . GLY D 1 644 ? -50.833 14.585 -9.758 1.00 134.83 719 GLY D C 1
ATOM 13393 O O . GLY D 1 644 ? -50.316 15.705 -9.782 1.00 135.23 719 GLY D O 1
ATOM 13394 N N . ILE D 1 645 ? -50.111 13.464 -9.793 1.00 130.29 720 ILE D N 1
ATOM 13395 C CA . ILE D 1 645 ? -48.665 13.520 -10.002 1.00 135.75 720 ILE D CA 1
ATOM 13396 C C . ILE D 1 645 ? -48.351 14.142 -11.356 1.00 144.84 720 ILE D C 1
ATOM 13397 O O . ILE D 1 645 ? -47.493 15.026 -11.472 1.00 144.15 720 ILE D O 1
ATOM 13402 N N . GLU D 1 646 ? -49.049 13.694 -12.401 1.00 146.81 721 GLU D N 1
ATOM 13403 C CA . GLU D 1 646 ? -48.759 14.188 -13.744 1.00 137.44 721 GLU D CA 1
ATOM 13404 C C . GLU D 1 646 ? -49.162 15.651 -13.903 1.00 130.70 721 GLU D C 1
ATOM 13405 O O . GLU D 1 646 ? -48.346 16.488 -14.308 1.00 135.77 721 GLU D O 1
ATOM 13411 N N . ASN D 1 647 ? -50.416 15.980 -13.589 1.00 137.12 722 ASN D N 1
ATOM 13412 C CA . ASN D 1 647 ? -50.905 17.341 -13.791 1.00 145.79 722 ASN D CA 1
ATOM 13413 C C . ASN D 1 647 ? -50.229 18.324 -12.842 1.00 144.36 722 ASN D C 1
ATOM 13414 O O . ASN D 1 647 ? -49.713 19.362 -13.272 1.00 154.56 722 ASN D O 1
ATOM 13419 N N . GLY D 1 648 ? -50.227 18.019 -11.548 1.00 138.18 723 GLY D N 1
ATOM 13420 C CA . GLY D 1 648 ? -49.730 18.952 -10.561 1.00 148.06 723 GLY D CA 1
ATOM 13421 C C . GLY D 1 648 ? -50.698 20.052 -10.186 1.00 144.50 723 GLY D C 1
ATOM 13422 O O . GLY D 1 648 ? -50.347 20.909 -9.365 1.00 142.99 723 GLY D O 1
ATOM 13423 N N . ASP D 1 649 ? -51.895 20.064 -10.770 1.00 146.69 724 ASP D N 1
ATOM 13424 C CA . ASP D 1 649 ? -52.947 21.002 -10.406 1.00 153.42 724 ASP D CA 1
ATOM 13425 C C . ASP D 1 649 ? -54.062 20.343 -9.609 1.00 152.10 724 ASP D C 1
ATOM 13426 O O . ASP D 1 649 ? -55.048 21.011 -9.279 1.00 148.71 724 ASP D O 1
ATOM 13431 N N . MET D 1 650 ? -53.934 19.056 -9.306 1.00 151.60 725 MET D N 1
ATOM 13432 C CA . MET D 1 650 ? -54.956 18.350 -8.551 1.00 126.32 725 MET D CA 1
ATOM 13433 C C . MET D 1 650 ? -55.082 18.967 -7.162 1.00 119.39 725 MET D C 1
ATOM 13434 O O . MET D 1 650 ? -54.061 19.198 -6.500 1.00 127.37 725 MET D O 1
ATOM 13439 N N . PRO D 1 651 ? -56.295 19.262 -6.693 1.00 112.62 726 PRO D N 1
ATOM 13440 C CA . PRO D 1 651 ? -56.443 19.891 -5.373 1.00 121.69 726 PRO D CA 1
ATOM 13441 C C . PRO D 1 651 ? -55.848 19.026 -4.271 1.00 124.27 726 PRO D C 1
ATOM 13442 O O . PRO D 1 651 ? -55.948 17.798 -4.297 1.00 124.25 726 PRO D O 1
ATOM 13446 N N . GLU D 1 652 ? -55.216 19.688 -3.297 1.00 105.51 727 GLU D N 1
ATOM 13447 C CA . GLU D 1 652 ? -54.512 18.962 -2.244 1.00 109.86 727 GLU D CA 1
ATOM 13448 C C . GLU D 1 652 ? -55.459 18.065 -1.456 1.00 112.92 727 GLU D C 1
ATOM 13449 O O . GLU D 1 652 ? -55.091 16.949 -1.069 1.00 118.07 727 GLU D O 1
ATOM 13455 N N . GLN D 1 653 ? -56.685 18.535 -1.211 1.00 107.72 728 GLN D N 1
ATOM 13456 C CA . GLN D 1 653 ? -57.636 17.763 -0.417 1.00 104.94 728 GLN D CA 1
ATOM 13457 C C . GLN D 1 653 ? -57.988 16.451 -1.103 1.00 105.28 728 GLN D C 1
ATOM 13458 O O . GLN D 1 653 ? -58.124 15.409 -0.447 1.00 103.03 728 GLN D O 1
ATOM 13464 N N . ILE D 1 654 ? -58.138 16.486 -2.428 1.00 105.48 729 ILE D N 1
ATOM 13465 C CA . ILE D 1 654 ? -58.487 15.279 -3.166 1.00 113.15 729 ILE D CA 1
ATOM 13466 C C . ILE D 1 654 ? -57.348 14.271 -3.092 1.00 106.96 729 ILE D C 1
ATOM 13467 O O . ILE D 1 654 ? -57.575 13.071 -2.901 1.00 103.13 729 ILE D O 1
ATOM 13472 N N . VAL D 1 655 ? -56.105 14.746 -3.222 1.00 104.18 730 VAL D N 1
ATOM 13473 C CA . VAL D 1 655 ? -54.943 13.871 -3.077 1.00 102.27 730 VAL D CA 1
ATOM 13474 C C . VAL D 1 655 ? -54.907 13.257 -1.684 1.00 105.78 730 VAL D C 1
ATOM 13475 O O . VAL D 1 655 ? -54.651 12.058 -1.523 1.00 99.14 730 VAL D O 1
ATOM 13479 N N . ILE D 1 656 ? -55.165 14.070 -0.659 1.00 109.52 731 ILE D N 1
ATOM 13480 C CA . ILE D 1 656 ? -55.118 13.595 0.722 1.00 89.74 731 ILE D CA 1
ATOM 13481 C C . ILE D 1 656 ? -56.131 12.475 0.934 1.00 93.71 731 ILE D C 1
ATOM 13482 O O . ILE D 1 656 ? -55.795 11.380 1.413 1.00 92.05 731 ILE D O 1
ATOM 13487 N N . HIS D 1 657 ? -57.391 12.735 0.572 1.00 91.85 732 HIS D N 1
ATOM 13488 C CA . HIS D 1 657 ? -58.434 11.741 0.801 1.00 91.06 732 HIS D CA 1
ATOM 13489 C C . HIS D 1 657 ? -58.257 10.509 -0.081 1.00 91.15 732 HIS D C 1
ATOM 13490 O O . HIS D 1 657 ? -58.592 9.398 0.345 1.00 88.23 732 HIS D O 1
ATOM 13497 N N . ALA D 1 658 ? -57.711 10.668 -1.292 1.00 86.71 733 ALA D N 1
ATOM 13498 C CA . ALA D 1 658 ? -57.446 9.503 -2.131 1.00 93.83 733 ALA D CA 1
ATOM 13499 C C . ALA D 1 658 ? -56.341 8.639 -1.539 1.00 92.86 733 ALA D C 1
ATOM 13500 O O . ALA D 1 658 ? -56.430 7.404 -1.558 1.00 91.84 733 ALA D O 1
ATOM 13502 N N . LEU D 1 659 ? -55.286 9.274 -1.018 1.00 88.43 734 LEU D N 1
ATOM 13503 C CA . LEU D 1 659 ? -54.253 8.539 -0.298 1.00 83.84 734 LEU D CA 1
ATOM 13504 C C . LEU D 1 659 ? -54.862 7.733 0.840 1.00 92.73 734 LEU D C 1
ATOM 13505 O O . LEU D 1 659 ? -54.610 6.527 0.971 1.00 83.98 734 LEU D O 1
ATOM 13510 N N . GLN D 1 660 ? -55.687 8.388 1.663 1.00 93.50 735 GLN D N 1
ATOM 13511 C CA . GLN D 1 660 ? -56.309 7.696 2.791 1.00 83.46 735 GLN D CA 1
ATOM 13512 C C . GLN D 1 660 ? -57.163 6.523 2.320 1.00 84.75 735 GLN D C 1
ATOM 13513 O O . GLN D 1 660 ? -57.110 5.429 2.899 1.00 86.36 735 GLN D O 1
ATOM 13519 N N . CYS D 1 661 ? -57.955 6.730 1.266 1.00 80.66 736 CYS D N 1
ATOM 13520 C CA . CYS D 1 661 ? -58.888 5.695 0.834 1.00 87.46 736 CYS D CA 1
ATOM 13521 C C . CYS D 1 661 ? -58.155 4.491 0.255 1.00 92.12 736 CYS D C 1
ATOM 13522 O O . CYS D 1 661 ? -58.519 3.344 0.540 1.00 90.42 736 CYS D O 1
ATOM 13525 N N . ALA D 1 662 ? -57.123 4.726 -0.558 1.00 83.92 737 ALA D N 1
ATOM 13526 C CA . ALA D 1 662 ? -56.331 3.612 -1.070 1.00 83.03 737 ALA D CA 1
ATOM 13527 C C . ALA D 1 662 ? -55.632 2.873 0.065 1.00 95.05 737 ALA D C 1
ATOM 13528 O O . ALA D 1 662 ? -55.517 1.637 0.042 1.00 96.05 737 ALA D O 1
ATOM 13530 N N . HIS D 1 663 ? -55.163 3.617 1.072 1.00 89.91 738 HIS D N 1
ATOM 13531 C CA . HIS D 1 663 ? -54.574 2.999 2.255 1.00 88.04 738 HIS D CA 1
ATOM 13532 C C . HIS D 1 663 ? -55.563 2.049 2.925 1.00 88.86 738 HIS D C 1
ATOM 13533 O O . HIS D 1 663 ? -55.223 0.902 3.250 1.00 90.24 738 HIS D O 1
ATOM 13540 N N . TYR D 1 664 ? -56.806 2.507 3.117 1.00 87.34 739 TYR D N 1
ATOM 13541 C CA . TYR D 1 664 ? -57.817 1.654 3.742 1.00 87.64 739 TYR D CA 1
ATOM 13542 C C . TYR D 1 664 ? -58.150 0.449 2.870 1.00 89.39 739 TYR D C 1
ATOM 13543 O O . TYR D 1 664 ? -58.403 -0.645 3.389 1.00 88.07 739 TYR D O 1
ATOM 13552 N N . VAL D 1 665 ? -58.186 0.637 1.547 1.00 87.15 740 VAL D N 1
ATOM 13553 C CA . VAL D 1 665 ? -58.424 -0.487 0.642 1.00 90.73 740 VAL D CA 1
ATOM 13554 C C . VAL D 1 665 ? -57.373 -1.567 0.858 1.00 102.44 740 VAL D C 1
ATOM 13555 O O . VAL D 1 665 ? -57.693 -2.754 1.028 1.00 98.25 740 VAL D O 1
ATOM 13559 N N . ILE D 1 666 ? -56.098 -1.166 0.851 1.00 96.15 741 ILE D N 1
ATOM 13560 C CA . ILE D 1 666 ? -55.016 -2.129 1.039 1.00 91.14 741 ILE D CA 1
ATOM 13561 C C . ILE D 1 666 ? -55.131 -2.814 2.395 1.00 97.33 741 ILE D C 1
ATOM 13562 O O . ILE D 1 666 ? -54.924 -4.028 2.512 1.00 106.31 741 ILE D O 1
ATOM 13567 N N . LEU D 1 667 ? -55.467 -2.053 3.441 1.00 93.26 742 LEU D N 1
ATOM 13568 C CA . LEU D 1 667 ? -55.527 -2.642 4.777 1.00 84.86 742 LEU D CA 1
ATOM 13569 C C . LEU D 1 667 ? -56.659 -3.660 4.886 1.00 88.66 742 LEU D C 1
ATOM 13570 O O . LEU D 1 667 ? -56.491 -4.733 5.484 1.00 99.07 742 LEU D O 1
ATOM 13575 N N . TRP D 1 668 ? -57.820 -3.343 4.310 1.00 91.58 743 TRP D N 1
ATOM 13576 C CA . TRP D 1 668 ? -58.945 -4.271 4.352 1.00 96.03 743 TRP D CA 1
ATOM 13577 C C . TRP D 1 668 ? -58.631 -5.534 3.559 1.00 105.92 743 TRP D C 1
ATOM 13578 O O . TRP D 1 668 ? -58.957 -6.654 3.986 1.00 112.58 743 TRP D O 1
ATOM 13589 N N . GLN D 1 669 ? -57.977 -5.377 2.404 1.00 105.27 744 GLN D N 1
ATOM 13590 C CA . GLN D 1 669 ? -57.546 -6.557 1.665 1.00 109.40 744 GLN D CA 1
ATOM 13591 C C . GLN D 1 669 ? -56.547 -7.377 2.470 1.00 112.82 744 GLN D C 1
ATOM 13592 O O . GLN D 1 669 ? -56.559 -8.606 2.399 1.00 130.15 744 GLN D O 1
ATOM 13598 N N . LEU D 1 670 ? -55.675 -6.720 3.240 1.00 108.67 745 LEU D N 1
ATOM 13599 C CA . LEU D 1 670 ? -54.758 -7.466 4.100 1.00 116.02 745 LEU D CA 1
ATOM 13600 C C . LEU D 1 670 ? -55.518 -8.262 5.151 1.00 116.35 745 LEU D C 1
ATOM 13601 O O . LEU D 1 670 ? -55.143 -9.394 5.478 1.00 127.98 745 LEU D O 1
ATOM 13606 N N . ALA D 1 671 ? -56.583 -7.677 5.701 1.00 107.12 746 ALA D N 1
ATOM 13607 C CA . ALA D 1 671 ? -57.442 -8.429 6.612 1.00 104.46 746 ALA D CA 1
ATOM 13608 C C . ALA D 1 671 ? -58.022 -9.661 5.925 1.00 123.21 746 ALA D C 1
ATOM 13609 O O . ALA D 1 671 ? -58.114 -10.735 6.531 1.00 132.50 746 ALA D O 1
ATOM 13611 N N . LYS D 1 672 ? -58.408 -9.527 4.653 1.00 124.74 747 LYS D N 1
ATOM 13612 C CA . LYS D 1 672 ? -58.955 -10.678 3.932 1.00 131.96 747 LYS D CA 1
ATOM 13613 C C . LYS D 1 672 ? -57.884 -11.728 3.626 1.00 151.01 747 LYS D C 1
ATOM 13614 O O . LYS D 1 672 ? -58.142 -12.932 3.743 1.00 164.18 747 LYS D O 1
ATOM 13620 N N . ILE D 1 673 ? -56.682 -11.295 3.230 1.00 152.17 748 ILE D N 1
ATOM 13621 C CA . ILE D 1 673 ? -55.617 -12.214 2.822 1.00 144.70 748 ILE D CA 1
ATOM 13622 C C . ILE D 1 673 ? -55.152 -13.069 3.993 1.00 149.54 748 ILE D C 1
ATOM 13623 O O . ILE D 1 673 ? -54.704 -14.207 3.801 1.00 158.91 748 ILE D O 1
ATOM 13628 N N . THR D 1 674 ? -55.257 -12.547 5.219 1.00 158.60 749 THR D N 1
ATOM 13629 C CA . THR D 1 674 ? -54.879 -13.308 6.407 1.00 163.84 749 THR D CA 1
ATOM 13630 C C . THR D 1 674 ? -55.579 -14.660 6.465 1.00 163.54 749 THR D C 1
ATOM 13631 O O . THR D 1 674 ? -55.073 -15.589 7.105 1.00 162.21 749 THR D O 1
ATOM 13635 N N . GLU D 1 675 ? -56.724 -14.794 5.800 1.00 164.45 750 GLU D N 1
ATOM 13636 C CA . GLU D 1 675 ? -57.429 -16.065 5.701 1.00 171.42 750 GLU D CA 1
ATOM 13637 C C . GLU D 1 675 ? -56.866 -16.857 4.528 1.00 178.60 750 GLU D C 1
ATOM 13638 O O . GLU D 1 675 ? -56.959 -16.418 3.376 1.00 182.82 750 GLU D O 1
ATOM 13644 N N . SER D 1 676 ? -56.277 -18.017 4.820 1.00 181.79 751 SER D N 1
ATOM 13645 C CA . SER D 1 676 ? -55.816 -18.893 3.750 1.00 182.31 751 SER D CA 1
ATOM 13646 C C . SER D 1 676 ? -56.984 -19.379 2.906 1.00 186.14 751 SER D C 1
ATOM 13647 O O . SER D 1 676 ? -56.881 -19.475 1.676 1.00 207.88 751 SER D O 1
ATOM 13650 N N . THR D 1 677 ? -58.109 -19.679 3.555 1.00 185.78 752 THR D N 1
ATOM 13651 C CA . THR D 1 677 ? -59.297 -20.134 2.844 1.00 185.08 752 THR D CA 1
ATOM 13652 C C . THR D 1 677 ? -59.797 -19.090 1.853 1.00 187.33 752 THR D C 1
ATOM 13653 O O . THR D 1 677 ? -60.391 -19.443 0.828 1.00 191.60 752 THR D O 1
ATOM 13657 N N . SER D 1 678 ? -59.560 -17.807 2.134 1.00 187.56 753 SER D N 1
ATOM 13658 C CA . SER D 1 678 ? -60.112 -16.750 1.292 1.00 192.38 753 SER D CA 1
ATOM 13659 C C . SER D 1 678 ? -59.483 -16.759 -0.096 1.00 185.15 753 SER D C 1
ATOM 13660 O O . SER D 1 678 ? -60.193 -16.822 -1.106 1.00 182.86 753 SER D O 1
ATOM 13663 N N . THR D 1 679 ? -58.155 -16.699 -0.170 1.00 172.55 754 THR D N 1
ATOM 13664 C CA . THR D 1 679 ? -57.477 -16.613 -1.458 1.00 168.31 754 THR D CA 1
ATOM 13665 C C . THR D 1 679 ? -55.991 -16.881 -1.268 1.00 165.76 754 THR D C 1
ATOM 13666 O O . THR D 1 679 ? -55.477 -16.906 -0.147 1.00 167.81 754 THR D O 1
ATOM 13670 N N . LYS D 1 680 ? -55.308 -17.082 -2.396 1.00 159.46 755 LYS D N 1
ATOM 13671 C CA . LYS D 1 680 ? -53.866 -17.296 -2.435 1.00 160.44 755 LYS D CA 1
ATOM 13672 C C . LYS D 1 680 ? -53.203 -16.325 -3.406 1.00 158.07 755 LYS D C 1
ATOM 13673 O O . LYS D 1 680 ? -52.215 -15.666 -3.063 1.00 152.70 755 LYS D O 1
ATOM 13679 N N . GLU D 1 681 ? -53.742 -16.238 -4.626 1.00 161.42 756 GLU D N 1
ATOM 13680 C CA . GLU D 1 681 ? -53.127 -15.409 -5.656 1.00 161.94 756 GLU D CA 1
ATOM 13681 C C . GLU D 1 681 ? -53.374 -13.923 -5.420 1.00 161.54 756 GLU D C 1
ATOM 13682 O O . GLU D 1 681 ? -52.517 -13.095 -5.758 1.00 157.40 756 GLU D O 1
ATOM 13688 N N . ASP D 1 682 ? -54.519 -13.569 -4.828 1.00 158.88 757 ASP D N 1
ATOM 13689 C CA . ASP D 1 682 ? -54.818 -12.166 -4.565 1.00 156.16 757 ASP D CA 1
ATOM 13690 C C . ASP D 1 682 ? -53.739 -11.517 -3.712 1.00 151.52 757 ASP D C 1
ATOM 13691 O O . ASP D 1 682 ? -53.522 -10.303 -3.812 1.00 150.18 757 ASP D O 1
ATOM 13696 N N . LEU D 1 683 ? -53.066 -12.307 -2.870 1.00 144.23 758 LEU D N 1
ATOM 13697 C CA . LEU D 1 683 ? -51.897 -11.831 -2.138 1.00 137.88 758 LEU D CA 1
ATOM 13698 C C . LEU D 1 683 ? -50.978 -11.028 -3.048 1.00 138.64 758 LEU D C 1
ATOM 13699 O O . LEU D 1 683 ? -50.700 -9.851 -2.788 1.00 135.83 758 LEU D O 1
ATOM 13704 N N . LEU D 1 684 ? -50.530 -11.646 -4.147 1.00 142.41 759 LEU D N 1
ATOM 13705 C CA . LEU D 1 684 ? -49.677 -10.942 -5.099 1.00 144.37 759 LEU D CA 1
ATOM 13706 C C . LEU D 1 684 ? -50.289 -9.605 -5.489 1.00 142.43 759 LEU D C 1
ATOM 13707 O O . LEU D 1 684 ? -49.630 -8.560 -5.409 1.00 135.20 759 LEU D O 1
ATOM 13712 N N . ARG D 1 685 ? -51.570 -9.618 -5.872 1.00 141.59 760 ARG D N 1
ATOM 13713 C CA . ARG D 1 685 ? -52.276 -8.379 -6.175 1.00 136.23 760 ARG D CA 1
ATOM 13714 C C . ARG D 1 685 ? -52.097 -7.378 -5.042 1.00 134.76 760 ARG D C 1
ATOM 13715 O O . ARG D 1 685 ? -51.557 -6.284 -5.239 1.00 127.58 760 ARG D O 1
ATOM 13723 N N . LEU D 1 686 ? -52.505 -7.769 -3.830 1.00 140.16 761 LEU D N 1
ATOM 13724 C CA . LEU D 1 686 ? -52.303 -6.908 -2.672 1.00 127.20 761 LEU D CA 1
ATOM 13725 C C . LEU D 1 686 ? -50.875 -6.387 -2.643 1.00 125.81 761 LEU D C 1
ATOM 13726 O O . LEU D 1 686 ? -50.648 -5.170 -2.609 1.00 122.31 761 LEU D O 1
ATOM 13731 N N . LYS D 1 687 ? -49.902 -7.300 -2.750 1.00 127.06 762 LYS D N 1
ATOM 13732 C CA . LYS D 1 687 ? -48.497 -6.911 -2.754 1.00 121.34 762 LYS D CA 1
ATOM 13733 C C . LYS D 1 687 ? -48.262 -5.771 -3.736 1.00 126.04 762 LYS D C 1
ATOM 13734 O O . LYS D 1 687 ? -47.869 -4.666 -3.337 1.00 122.63 762 LYS D O 1
ATOM 13740 N N . LYS D 1 688 ? -48.579 -5.997 -5.019 1.00 126.22 763 LYS D N 1
ATOM 13741 C CA . LYS D 1 688 ? -48.304 -4.963 -6.011 1.00 123.35 763 LYS D CA 1
ATOM 13742 C C . LYS D 1 688 ? -48.999 -3.662 -5.640 1.00 124.89 763 LYS D C 1
ATOM 13743 O O . LYS D 1 688 ? -48.364 -2.598 -5.653 1.00 120.11 763 LYS D O 1
ATOM 13749 N N . GLN D 1 689 ? -50.265 -3.737 -5.207 1.00 126.17 764 GLN D N 1
ATOM 13750 C CA . GLN D 1 689 ? -50.968 -2.526 -4.797 1.00 118.46 764 GLN D CA 1
ATOM 13751 C C . GLN D 1 689 ? -50.122 -1.731 -3.816 1.00 120.86 764 GLN D C 1
ATOM 13752 O O . GLN D 1 689 ? -49.772 -0.574 -4.080 1.00 125.57 764 GLN D O 1
ATOM 13758 N N . MET D 1 690 ? -49.710 -2.369 -2.718 1.00 119.16 765 MET D N 1
ATOM 13759 C CA . MET D 1 690 ? -48.916 -1.653 -1.728 1.00 115.42 765 MET D CA 1
ATOM 13760 C C . MET D 1 690 ? -47.658 -1.083 -2.375 1.00 122.36 765 MET D C 1
ATOM 13761 O O . MET D 1 690 ? -47.416 0.130 -2.307 1.00 118.28 765 MET D O 1
ATOM 13766 N N . ARG D 1 691 ? -46.909 -1.925 -3.102 1.00 126.32 766 ARG D N 1
ATOM 13767 C CA . ARG D 1 691 ? -45.711 -1.455 -3.799 1.00 117.86 766 ARG D CA 1
ATOM 13768 C C . ARG D 1 691 ? -45.990 -0.188 -4.590 1.00 118.41 766 ARG D C 1
ATOM 13769 O O . ARG D 1 691 ? -45.228 0.783 -4.522 1.00 114.07 766 ARG D O 1
ATOM 13777 N N . VAL D 1 692 ? -47.093 -0.171 -5.338 1.00 116.55 767 VAL D N 1
ATOM 13778 C CA . VAL D 1 692 ? -47.390 0.998 -6.153 1.00 109.23 767 VAL D CA 1
ATOM 13779 C C . VAL D 1 692 ? -47.872 2.139 -5.271 1.00 112.09 767 VAL D C 1
ATOM 13780 O O . VAL D 1 692 ? -47.374 3.269 -5.361 1.00 106.34 767 VAL D O 1
ATOM 13784 N N . PHE D 1 693 ? -48.800 1.837 -4.357 1.00 126.98 768 PHE D N 1
ATOM 13785 C CA . PHE D 1 693 ? -49.556 2.890 -3.689 1.00 126.06 768 PHE D CA 1
ATOM 13786 C C . PHE D 1 693 ? -48.621 3.865 -2.990 1.00 125.71 768 PHE D C 1
ATOM 13787 O O . PHE D 1 693 ? -48.576 5.054 -3.325 1.00 124.68 768 PHE D O 1
ATOM 13795 N N . CYS D 1 694 ? -47.834 3.372 -2.041 1.00 129.42 769 CYS D N 1
ATOM 13796 C CA . CYS D 1 694 ? -46.966 4.303 -1.348 1.00 147.81 769 CYS D CA 1
ATOM 13797 C C . CYS D 1 694 ? -45.694 4.637 -2.107 1.00 136.20 769 CYS D C 1
ATOM 13798 O O . CYS D 1 694 ? -44.955 5.520 -1.656 1.00 136.97 769 CYS D O 1
ATOM 13801 N N . GLN D 1 695 ? -45.427 4.000 -3.249 1.00 131.81 770 GLN D N 1
ATOM 13802 C CA . GLN D 1 695 ? -44.503 4.635 -4.178 1.00 129.70 770 GLN D CA 1
ATOM 13803 C C . GLN D 1 695 ? -45.000 6.040 -4.476 1.00 124.15 770 GLN D C 1
ATOM 13804 O O . GLN D 1 695 ? -44.255 7.022 -4.359 1.00 120.35 770 GLN D O 1
ATOM 13810 N N . ILE D 1 696 ? -46.293 6.154 -4.791 1.00 113.67 771 ILE D N 1
ATOM 13811 C CA . ILE D 1 696 ? -46.917 7.463 -4.921 1.00 112.02 771 ILE D CA 1
ATOM 13812 C C . ILE D 1 696 ? -46.744 8.264 -3.637 1.00 121.28 771 ILE D C 1
ATOM 13813 O O . ILE D 1 696 ? -46.467 9.469 -3.683 1.00 117.28 771 ILE D O 1
ATOM 13818 N N . CYS D 1 697 ? -46.871 7.609 -2.473 1.00 135.10 772 CYS D N 1
ATOM 13819 C CA . CYS D 1 697 ? -46.612 8.303 -1.213 1.00 134.17 772 CYS D CA 1
ATOM 13820 C C . CYS D 1 697 ? -45.271 9.013 -1.272 1.00 123.60 772 CYS D C 1
ATOM 13821 O O . CYS D 1 697 ? -45.179 10.218 -1.005 1.00 124.15 772 CYS D O 1
ATOM 13824 N N . GLN D 1 698 ? -44.225 8.283 -1.677 1.00 115.97 773 GLN D N 1
ATOM 13825 C CA . GLN D 1 698 ? -42.900 8.884 -1.775 1.00 112.64 773 GLN D CA 1
ATOM 13826 C C . GLN D 1 698 ? -42.920 10.103 -2.680 1.00 114.83 773 GLN D C 1
ATOM 13827 O O . GLN D 1 698 ? -42.381 11.157 -2.321 1.00 115.26 773 GLN D O 1
ATOM 13833 N N . HIS D 1 699 ? -43.569 9.991 -3.843 1.00 116.85 774 HIS D N 1
ATOM 13834 C CA . HIS D 1 699 ? -43.725 11.152 -4.710 1.00 119.97 774 HIS D CA 1
ATOM 13835 C C . HIS D 1 699 ? -44.346 12.304 -3.936 1.00 110.33 774 HIS D C 1
ATOM 13836 O O . HIS D 1 699 ? -43.790 13.407 -3.877 1.00 101.74 774 HIS D O 1
ATOM 13843 N N . TYR D 1 700 ? -45.483 12.043 -3.290 1.00 116.32 775 TYR D N 1
ATOM 13844 C CA . TYR D 1 700 ? -46.173 13.089 -2.556 1.00 115.52 775 TYR D CA 1
ATOM 13845 C C . TYR D 1 700 ? -45.425 13.491 -1.295 1.00 112.09 775 TYR D C 1
ATOM 13846 O O . TYR D 1 700 ? -45.769 14.512 -0.690 1.00 109.58 775 TYR D O 1
ATOM 13855 N N . LEU D 1 701 ? -44.413 12.719 -0.887 1.00 109.89 776 LEU D N 1
ATOM 13856 C CA . LEU D 1 701 ? -43.529 13.177 0.177 1.00 104.75 776 LEU D CA 1
ATOM 13857 C C . LEU D 1 701 ? -42.728 14.394 -0.263 1.00 114.38 776 LEU D C 1
ATOM 13858 O O . LEU D 1 701 ? -42.438 15.274 0.556 1.00 102.58 776 LEU D O 1
ATOM 13863 N N . THR D 1 702 ? -42.372 14.465 -1.543 1.00 119.57 777 THR D N 1
ATOM 13864 C CA . THR D 1 702 ? -41.632 15.595 -2.084 1.00 107.62 777 THR D CA 1
ATOM 13865 C C . THR D 1 702 ? -42.546 16.656 -2.681 1.00 110.53 777 THR D C 1
ATOM 13866 O O . THR D 1 702 ? -42.055 17.598 -3.311 1.00 111.58 777 THR D O 1
ATOM 13870 N N . ASN D 1 703 ? -43.856 16.524 -2.490 1.00 110.57 778 ASN D N 1
ATOM 13871 C CA . ASN D 1 703 ? -44.798 17.513 -2.992 1.00 105.82 778 ASN D CA 1
ATOM 13872 C C . ASN D 1 703 ? -44.529 18.872 -2.355 1.00 106.24 778 ASN D C 1
ATOM 13873 O O . ASN D 1 703 ? -43.957 18.969 -1.267 1.00 111.26 778 ASN D O 1
ATOM 13878 N N . VAL D 1 704 ? -44.941 19.933 -3.049 1.00 105.78 779 VAL D N 1
ATOM 13879 C CA . VAL D 1 704 ? -44.687 21.280 -2.549 1.00 104.32 779 VAL D CA 1
ATOM 13880 C C . VAL D 1 704 ? -45.603 21.598 -1.371 1.00 109.89 779 VAL D C 1
ATOM 13881 O O . VAL D 1 704 ? -45.194 22.263 -0.411 1.00 121.57 779 VAL D O 1
ATOM 13885 N N . ASN D 1 705 ? -46.844 21.117 -1.414 1.00 101.66 780 ASN D N 1
ATOM 13886 C CA . ASN D 1 705 ? -47.778 21.349 -0.320 1.00 108.52 780 ASN D CA 1
ATOM 13887 C C . ASN D 1 705 ? -47.385 20.523 0.899 1.00 109.24 780 ASN D C 1
ATOM 13888 O O . ASN D 1 705 ? -47.242 19.301 0.812 1.00 102.16 780 ASN D O 1
ATOM 13893 N N . THR D 1 706 ? -47.229 21.195 2.043 1.00 110.35 781 THR D N 1
ATOM 13894 C CA . THR D 1 706 ? -46.788 20.504 3.251 1.00 99.08 781 THR D CA 1
ATOM 13895 C C . THR D 1 706 ? -47.834 19.513 3.747 1.00 102.21 781 THR D C 1
ATOM 13896 O O . THR D 1 706 ? -47.483 18.458 4.283 1.00 97.88 781 THR D O 1
ATOM 13900 N N . THR D 1 707 ? -49.121 19.833 3.586 1.00 100.39 782 THR D N 1
ATOM 13901 C CA . THR D 1 707 ? -50.165 18.934 4.069 1.00 93.97 782 THR D CA 1
ATOM 13902 C C . THR D 1 707 ? -50.166 17.622 3.292 1.00 95.95 782 THR D C 1
ATOM 13903 O O . THR D 1 707 ? -50.393 16.549 3.867 1.00 101.65 782 THR D O 1
ATOM 13907 N N . VAL D 1 708 ? -49.902 17.687 1.986 1.00 98.51 783 VAL D N 1
ATOM 13908 C CA . VAL D 1 708 ? -49.813 16.472 1.185 1.00 98.40 783 VAL D CA 1
ATOM 13909 C C . VAL D 1 708 ? -48.632 15.622 1.638 1.00 97.04 783 VAL D C 1
ATOM 13910 O O . VAL D 1 708 ? -48.750 14.397 1.791 1.00 100.18 783 VAL D O 1
ATOM 13914 N N . LYS D 1 709 ? -47.477 16.259 1.862 1.00 91.67 784 LYS D N 1
ATOM 13915 C CA . LYS D 1 709 ? -46.324 15.548 2.406 1.00 104.66 784 LYS D CA 1
ATOM 13916 C C . LYS D 1 709 ? -46.654 14.901 3.743 1.00 101.06 784 LYS D C 1
ATOM 13917 O O . LYS D 1 709 ? -46.250 13.765 4.005 1.00 93.97 784 LYS D O 1
ATOM 13923 N N . GLU D 1 710 ? -47.378 15.617 4.606 1.00 96.41 785 GLU D N 1
ATOM 13924 C CA . GLU D 1 710 ? -47.698 15.093 5.929 1.00 89.08 785 GLU D CA 1
ATOM 13925 C C . GLU D 1 710 ? -48.607 13.877 5.832 1.00 96.04 785 GLU D C 1
ATOM 13926 O O . GLU D 1 710 ? -48.394 12.875 6.526 1.00 103.55 785 GLU D O 1
ATOM 13932 N N . GLN D 1 711 ? -49.624 13.944 4.971 1.00 85.86 786 GLN D N 1
ATOM 13933 C CA . GLN D 1 711 ? -50.513 12.801 4.792 1.00 83.52 786 GLN D CA 1
ATOM 13934 C C . GLN D 1 711 ? -49.751 11.599 4.241 1.00 88.58 786 GLN D C 1
ATOM 13935 O O . GLN D 1 711 ? -49.912 10.466 4.721 1.00 95.97 786 GLN D O 1
ATOM 13941 N N . ALA D 1 712 ? -48.912 11.833 3.226 1.00 86.44 787 ALA D N 1
ATOM 13942 C CA . ALA D 1 712 ? -48.136 10.747 2.639 1.00 93.79 787 ALA D CA 1
ATOM 13943 C C . ALA D 1 712 ? -47.186 10.134 3.658 1.00 92.15 787 ALA D C 1
ATOM 13944 O O . ALA D 1 712 ? -47.060 8.910 3.737 1.00 90.44 787 ALA D O 1
ATOM 13946 N N . PHE D 1 713 ? -46.526 10.972 4.460 1.00 94.44 788 PHE D N 1
ATOM 13947 C CA . PHE D 1 713 ? -45.595 10.490 5.476 1.00 93.56 788 PHE D CA 1
ATOM 13948 C C . PHE D 1 713 ? -46.312 9.671 6.543 1.00 85.81 788 PHE D C 1
ATOM 13949 O O . PHE D 1 713 ? -45.835 8.606 6.953 1.00 77.41 788 PHE D O 1
ATOM 13957 N N . THR D 1 714 ? -47.459 10.166 7.012 1.00 80.23 789 THR D N 1
ATOM 13958 C CA . THR D 1 714 ? -48.257 9.445 7.997 1.00 73.87 789 THR D CA 1
ATOM 13959 C C . THR D 1 714 ? -48.641 8.060 7.485 1.00 81.91 789 THR D C 1
ATOM 13960 O O . THR D 1 714 ? -48.339 7.032 8.116 1.00 85.72 789 THR D O 1
ATOM 13964 N N . ILE D 1 715 ? -49.310 8.022 6.328 1.00 79.26 790 ILE D N 1
ATOM 13965 C CA . ILE D 1 715 ? -49.735 6.751 5.751 1.00 87.26 790 ILE D CA 1
ATOM 13966 C C . ILE D 1 715 ? -48.536 5.860 5.461 1.00 89.29 790 ILE D C 1
ATOM 13967 O O . ILE D 1 715 ? -48.613 4.638 5.614 1.00 86.06 790 ILE D O 1
ATOM 13972 N N . LEU D 1 716 ? -47.401 6.453 5.083 1.00 93.35 791 LEU D N 1
ATOM 13973 C CA . LEU D 1 716 ? -46.220 5.672 4.736 1.00 94.01 791 LEU D CA 1
ATOM 13974 C C . LEU D 1 716 ? -45.623 4.989 5.956 1.00 87.62 791 LEU D C 1
ATOM 13975 O O . LEU D 1 716 ? -45.246 3.815 5.891 1.00 81.76 791 LEU D O 1
ATOM 13980 N N . CYS D 1 717 ? -45.522 5.707 7.075 1.00 84.09 792 CYS D N 1
ATOM 13981 C CA . CYS D 1 717 ? -45.032 5.080 8.298 1.00 75.83 792 CYS D CA 1
ATOM 13982 C C . CYS D 1 717 ? -45.973 3.975 8.763 1.00 82.20 792 CYS D C 1
ATOM 13983 O O . CYS D 1 717 ? -45.524 2.877 9.126 1.00 93.79 792 CYS D O 1
ATOM 13986 N N . ASP D 1 718 ? -47.285 4.238 8.747 1.00 82.15 793 ASP D N 1
ATOM 13987 C CA . ASP D 1 718 ? -48.225 3.187 9.138 1.00 82.01 793 ASP D CA 1
ATOM 13988 C C . ASP D 1 718 ? -48.127 1.977 8.212 1.00 79.69 793 ASP D C 1
ATOM 13989 O O . ASP D 1 718 ? -48.193 0.830 8.669 1.00 73.41 793 ASP D O 1
ATOM 13994 N N . ILE D 1 719 ? -47.943 2.213 6.912 1.00 82.92 794 ILE D N 1
ATOM 13995 C CA . ILE D 1 719 ? -47.831 1.118 5.951 1.00 81.78 794 ILE D CA 1
ATOM 13996 C C . ILE D 1 719 ? -46.570 0.308 6.221 1.00 84.80 794 ILE D C 1
ATOM 13997 O O . ILE D 1 719 ? -46.595 -0.929 6.248 1.00 78.67 794 ILE D O 1
ATOM 14002 N N . LEU D 1 720 ? -45.445 1.003 6.415 1.00 83.14 795 LEU D N 1
ATOM 14003 C CA . LEU D 1 720 ? -44.187 0.335 6.720 1.00 86.90 795 LEU D CA 1
ATOM 14004 C C . LEU D 1 720 ? -44.322 -0.556 7.944 1.00 80.39 795 LEU D C 1
ATOM 14005 O O . LEU D 1 720 ? -43.838 -1.693 7.949 1.00 75.14 795 LEU D O 1
ATOM 14010 N N . MET D 1 721 ? -44.989 -0.063 8.988 1.00 82.74 796 MET D N 1
ATOM 14011 C CA . MET D 1 721 ? -45.125 -0.874 10.192 1.00 82.24 796 MET D CA 1
ATOM 14012 C C . MET D 1 721 ? -46.056 -2.058 9.952 1.00 89.11 796 MET D C 1
ATOM 14013 O O . MET D 1 721 ? -45.742 -3.192 10.332 1.00 90.18 796 MET D O 1
ATOM 14018 N N . ILE D 1 722 ? -47.196 -1.819 9.297 1.00 85.89 797 ILE D N 1
ATOM 14019 C CA . ILE D 1 722 ? -48.169 -2.886 9.070 1.00 84.22 797 ILE D CA 1
ATOM 14020 C C . ILE D 1 722 ? -47.599 -3.960 8.153 1.00 87.52 797 ILE D C 1
ATOM 14021 O O . ILE D 1 722 ? -47.925 -5.146 8.290 1.00 86.14 797 ILE D O 1
ATOM 14026 N N . PHE D 1 723 ? -46.746 -3.575 7.207 1.00 84.52 798 PHE D N 1
ATOM 14027 C CA . PHE D 1 723 ? -46.141 -4.520 6.280 1.00 88.61 798 PHE D CA 1
ATOM 14028 C C . PHE D 1 723 ? -44.663 -4.747 6.582 1.00 97.25 798 PHE D C 1
ATOM 14029 O O . PHE D 1 723 ? -43.875 -5.039 5.680 1.00 110.79 798 PHE D O 1
ATOM 14037 N N . SER D 1 724 ? -44.278 -4.622 7.848 1.00 96.96 799 SER D N 1
ATOM 14038 C CA . SER D 1 724 ? -42.898 -4.842 8.245 1.00 96.74 799 SER D CA 1
ATOM 14039 C C . SER D 1 724 ? -42.610 -6.339 8.337 1.00 105.55 799 SER D C 1
ATOM 14040 O O . SER D 1 724 ? -43.481 -7.185 8.116 1.00 101.04 799 SER D O 1
ATOM 14043 N N . HIS D 1 725 ? -41.359 -6.666 8.670 1.00 109.34 800 HIS D N 1
ATOM 14044 C CA . HIS D 1 725 ? -40.970 -8.053 8.894 1.00 105.76 800 HIS D CA 1
ATOM 14045 C C . HIS D 1 725 ? -41.812 -8.720 9.972 1.00 109.44 800 HIS D C 1
ATOM 14046 O O . HIS D 1 725 ? -41.929 -9.951 9.980 1.00 111.30 800 HIS D O 1
ATOM 14053 N N . GLN D 1 726 ? -42.399 -7.936 10.875 1.00 112.87 801 GLN D N 1
ATOM 14054 C CA . GLN D 1 726 ? -43.236 -8.451 11.949 1.00 106.04 801 GLN D CA 1
ATOM 14055 C C . GLN D 1 726 ? -44.604 -8.910 11.467 1.00 110.54 801 GLN D C 1
ATOM 14056 O O . GLN D 1 726 ? -45.390 -9.400 12.283 1.00 120.84 801 GLN D O 1
ATOM 14062 N N . ILE D 1 727 ? -44.907 -8.764 10.174 1.00 112.79 802 ILE D N 1
ATOM 14063 C CA . ILE D 1 727 ? -46.206 -9.173 9.654 1.00 111.91 802 ILE D CA 1
ATOM 14064 C C . ILE D 1 727 ? -46.397 -10.681 9.730 1.00 120.42 802 ILE D C 1
ATOM 14065 O O . ILE D 1 727 ? -47.538 -11.153 9.766 1.00 127.12 802 ILE D O 1
ATOM 14070 N N . MET D 1 728 ? -45.310 -11.452 9.761 1.00 124.44 803 MET D N 1
ATOM 14071 C CA . MET D 1 728 ? -45.375 -12.898 9.914 1.00 130.21 803 MET D CA 1
ATOM 14072 C C . MET D 1 728 ? -44.965 -13.361 11.303 1.00 124.13 803 MET D C 1
ATOM 14073 O O . MET D 1 728 ? -44.888 -14.572 11.538 1.00 126.49 803 MET D O 1
ATOM 14078 N N . SER D 1 729 ? -44.699 -12.431 12.226 1.00 118.32 804 SER D N 1
ATOM 14079 C CA . SER D 1 729 ? -44.168 -12.802 13.535 1.00 126.76 804 SER D CA 1
ATOM 14080 C C . SER D 1 729 ? -45.136 -13.672 14.325 1.00 138.13 804 SER D C 1
ATOM 14081 O O . SER D 1 729 ? -44.702 -14.497 15.136 1.00 159.46 804 SER D O 1
ATOM 14084 N N . GLY D 1 730 ? -46.438 -13.508 14.113 1.00 125.21 805 GLY D N 1
ATOM 14085 C CA . GLY D 1 730 ? -47.407 -14.306 14.837 1.00 132.59 805 GLY D CA 1
ATOM 14086 C C . GLY D 1 730 ? -47.776 -15.589 14.125 1.00 133.95 805 GLY D C 1
ATOM 14087 O O . GLY D 1 730 ? -48.897 -16.088 14.268 1.00 137.80 805 GLY D O 1
ATOM 14088 N N . GLY D 1 731 ? -46.838 -16.142 13.359 1.00 125.74 806 GLY D N 1
ATOM 14089 C CA . GLY D 1 731 ? -47.111 -17.325 12.573 1.00 127.25 806 GLY D CA 1
ATOM 14090 C C . GLY D 1 731 ? -47.798 -17.063 11.255 1.00 136.86 806 GLY D C 1
ATOM 14091 O O . GLY D 1 731 ? -48.252 -18.015 10.610 1.00 139.33 806 GLY D O 1
ATOM 14092 N N . ARG D 1 732 ? -47.891 -15.803 10.833 1.00 136.47 807 ARG D N 1
ATOM 14093 C CA . ARG D 1 732 ? -48.474 -15.462 9.540 1.00 141.21 807 ARG D CA 1
ATOM 14094 C C . ARG D 1 732 ? -47.474 -15.704 8.416 1.00 137.94 807 ARG D C 1
ATOM 14095 O O . ARG D 1 732 ? -47.195 -14.806 7.613 1.00 134.26 807 ARG D O 1
ATOM 14103 N N . ASP D 1 733 ? -46.931 -16.923 8.352 1.00 132.26 808 ASP D N 1
ATOM 14104 C CA . ASP D 1 733 ? -46.025 -17.280 7.264 1.00 131.98 808 ASP D CA 1
ATOM 14105 C C . ASP D 1 733 ? -46.706 -17.170 5.907 1.00 136.05 808 ASP D C 1
ATOM 14106 O O . ASP D 1 733 ? -46.028 -16.997 4.888 1.00 132.76 808 ASP D O 1
ATOM 14111 N N . MET D 1 734 ? -48.035 -17.283 5.872 1.00 134.02 809 MET D N 1
ATOM 14112 C CA . MET D 1 734 ? -48.779 -16.929 4.667 1.00 127.72 809 MET D CA 1
ATOM 14113 C C . MET D 1 734 ? -48.397 -15.556 4.136 1.00 127.40 809 MET D C 1
ATOM 14114 O O . MET D 1 734 ? -48.163 -15.382 2.934 1.00 120.48 809 MET D O 1
ATOM 14119 N N . LEU D 1 735 ? -48.358 -14.560 5.013 1.00 138.80 810 LEU D N 1
ATOM 14120 C CA . LEU D 1 735 ? -48.119 -13.183 4.602 1.00 125.71 810 LEU D CA 1
ATOM 14121 C C . LEU D 1 735 ? -46.647 -12.896 4.341 1.00 116.84 810 LEU D C 1
ATOM 14122 O O . LEU D 1 735 ? -46.269 -11.724 4.243 1.00 114.68 810 LEU D O 1
ATOM 14127 N N . GLU D 1 736 ? -45.818 -13.937 4.226 1.00 111.85 811 GLU D N 1
ATOM 14128 C CA . GLU D 1 736 ? -44.383 -13.732 4.043 1.00 117.08 811 GLU D CA 1
ATOM 14129 C C . GLU D 1 736 ? -44.041 -12.918 2.799 1.00 108.12 811 GLU D C 1
ATOM 14130 O O . GLU D 1 736 ? -43.162 -12.045 2.899 1.00 104.68 811 GLU D O 1
ATOM 14136 N N . PRO D 1 737 ? -44.651 -13.132 1.628 1.00 96.47 812 PRO D N 1
ATOM 14137 C CA . PRO D 1 737 ? -44.328 -12.257 0.488 1.00 93.87 812 PRO D CA 1
ATOM 14138 C C . PRO D 1 737 ? -44.748 -10.811 0.698 1.00 105.19 812 PRO D C 1
ATOM 14139 O O . PRO D 1 737 ? -44.223 -9.924 0.015 1.00 114.41 812 PRO D O 1
ATOM 14143 N N . LEU D 1 738 ? -45.665 -10.545 1.624 1.00 106.18 813 LEU D N 1
ATOM 14144 C CA . LEU D 1 738 ? -46.200 -9.200 1.843 1.00 108.61 813 LEU D CA 1
ATOM 14145 C C . LEU D 1 738 ? -45.352 -8.404 2.832 1.00 111.65 813 LEU D C 1
ATOM 14146 O O . LEU D 1 738 ? -45.861 -7.829 3.793 1.00 124.24 813 LEU D O 1
ATOM 14151 N N . VAL D 1 739 ? -44.042 -8.356 2.597 1.00 112.11 814 VAL D N 1
ATOM 14152 C CA . VAL D 1 739 ? -43.118 -7.611 3.442 1.00 99.11 814 VAL D CA 1
ATOM 14153 C C . VAL D 1 739 ? -42.461 -6.525 2.603 1.00 102.92 814 VAL D C 1
ATOM 14154 O O . VAL D 1 739 ? -42.105 -6.754 1.442 1.00 125.59 814 VAL D O 1
ATOM 14158 N N . TYR D 1 740 ? -42.301 -5.346 3.194 1.00 77.28 815 TYR D N 1
ATOM 14159 C CA . TYR D 1 740 ? -41.691 -4.207 2.523 1.00 88.82 815 TYR D CA 1
ATOM 14160 C C . TYR D 1 740 ? -40.535 -3.719 3.384 1.00 101.25 815 TYR D C 1
ATOM 14161 O O . TYR D 1 740 ? -40.747 -3.229 4.499 1.00 104.49 815 TYR D O 1
ATOM 14170 N N . THR D 1 741 ? -39.314 -3.854 2.866 1.00 105.45 816 THR D N 1
ATOM 14171 C CA . THR D 1 741 ? -38.136 -3.299 3.516 1.00 86.23 816 THR D CA 1
ATOM 14172 C C . THR D 1 741 ? -37.864 -1.914 2.947 1.00 93.99 816 THR D C 1
ATOM 14173 O O . THR D 1 741 ? -37.581 -1.798 1.746 1.00 105.97 816 THR D O 1
ATOM 14177 N N . PRO D 1 742 ? -37.948 -0.853 3.746 1.00 86.12 817 PRO D N 1
ATOM 14178 C CA . PRO D 1 742 ? -37.742 0.498 3.205 1.00 91.42 817 PRO D CA 1
ATOM 14179 C C . PRO D 1 742 ? -36.341 0.665 2.633 1.00 102.76 817 PRO D C 1
ATOM 14180 O O . PRO D 1 742 ? -35.340 0.393 3.301 1.00 96.03 817 PRO D O 1
ATOM 14184 N N . ASP D 1 743 ? -36.278 1.108 1.380 1.00 111.46 818 ASP D N 1
ATOM 14185 C CA . ASP D 1 743 ? -34.997 1.357 0.740 1.00 100.99 818 ASP D CA 1
ATOM 14186 C C . ASP D 1 743 ? -34.283 2.521 1.420 1.00 97.35 818 ASP D C 1
ATOM 14187 O O . ASP D 1 743 ? -34.874 3.290 2.183 1.00 103.58 818 ASP D O 1
ATOM 14192 N N . SER D 1 744 ? -32.987 2.644 1.132 1.00 88.45 819 SER D N 1
ATOM 14193 C CA . SER D 1 744 ? -32.182 3.660 1.800 1.00 96.31 819 SER D CA 1
ATOM 14194 C C . SER D 1 744 ? -32.671 5.064 1.469 1.00 104.70 819 SER D C 1
ATOM 14195 O O . SER D 1 744 ? -32.632 5.959 2.323 1.00 104.67 819 SER D O 1
ATOM 14198 N N . SER D 1 745 ? -33.124 5.281 0.232 1.00 108.85 820 SER D N 1
ATOM 14199 C CA . SER D 1 745 ? -33.702 6.573 -0.123 1.00 110.71 820 SER D CA 1
ATOM 14200 C C . SER D 1 745 ? -34.949 6.856 0.692 1.00 114.23 820 SER D C 1
ATOM 14201 O O . SER D 1 745 ? -35.173 7.989 1.126 1.00 111.13 820 SER D O 1
ATOM 14204 N N . LEU D 1 746 ? -35.790 5.840 0.880 1.00 118.43 821 LEU D N 1
ATOM 14205 C CA . LEU D 1 746 ? -37.025 6.028 1.628 1.00 107.52 821 LEU D CA 1
ATOM 14206 C C . LEU D 1 746 ? -36.726 6.418 3.070 1.00 105.21 821 LEU D C 1
ATOM 14207 O O . LEU D 1 746 ? -37.337 7.344 3.616 1.00 101.74 821 LEU D O 1
ATOM 14212 N N . GLN D 1 747 ? -35.761 5.736 3.689 1.00 103.39 822 GLN D N 1
ATOM 14213 C CA . GLN D 1 747 ? -35.342 6.083 5.041 1.00 97.74 822 GLN D CA 1
ATOM 14214 C C . GLN D 1 747 ? -34.766 7.494 5.092 1.00 93.65 822 GLN D C 1
ATOM 14215 O O . GLN D 1 747 ? -35.061 8.265 6.017 1.00 102.69 822 GLN D O 1
ATOM 14221 N N . SER D 1 748 ? -33.946 7.850 4.097 1.00 84.80 823 SER D N 1
ATOM 14222 C CA . SER D 1 748 ? -33.373 9.191 4.036 1.00 96.26 823 SER D CA 1
ATOM 14223 C C . SER D 1 748 ? -34.460 10.250 3.930 1.00 99.66 823 SER D C 1
ATOM 14224 O O . SER D 1 748 ? -34.403 11.277 4.612 1.00 93.02 823 SER D O 1
ATOM 14227 N N . GLU D 1 749 ? -35.466 10.004 3.091 1.00 107.83 824 GLU D N 1
ATOM 14228 C CA . GLU D 1 749 ? -36.534 10.975 2.884 1.00 115.07 824 GLU D CA 1
ATOM 14229 C C . GLU D 1 749 ? -37.416 11.092 4.120 1.00 106.08 824 GLU D C 1
ATOM 14230 O O . GLU D 1 749 ? -37.892 12.183 4.449 1.00 105.36 824 GLU D O 1
ATOM 14236 N N . LEU D 1 750 ? -37.638 9.979 4.823 1.00 91.49 825 LEU D N 1
ATOM 14237 C CA . LEU D 1 750 ? -38.417 10.024 6.056 1.00 85.84 825 LEU D CA 1
ATOM 14238 C C . LEU D 1 750 ? -37.689 10.826 7.130 1.00 93.18 825 LEU D C 1
ATOM 14239 O O . LEU D 1 750 ? -38.275 11.713 7.773 1.00 100.40 825 LEU D O 1
ATOM 14244 N N . LEU D 1 751 ? -36.400 10.532 7.334 1.00 85.52 826 LEU D N 1
ATOM 14245 C CA . LEU D 1 751 ? -35.608 11.301 8.289 1.00 86.61 826 LEU D CA 1
ATOM 14246 C C . LEU D 1 751 ? -35.529 12.769 7.886 1.00 94.91 826 LEU D C 1
ATOM 14247 O O . LEU D 1 751 ? -35.531 13.657 8.744 1.00 100.37 826 LEU D O 1
ATOM 14252 N N . SER D 1 752 ? -35.469 13.042 6.581 1.00 90.91 827 SER D N 1
ATOM 14253 C CA . SER D 1 752 ? -35.441 14.420 6.105 1.00 92.89 827 SER D CA 1
ATOM 14254 C C . SER D 1 752 ? -36.755 15.130 6.392 1.00 94.62 827 SER D C 1
ATOM 14255 O O . SER D 1 752 ? -36.759 16.316 6.739 1.00 96.50 827 SER D O 1
ATOM 14258 N N . PHE D 1 753 ? -37.879 14.429 6.235 1.00 94.36 828 PHE D N 1
ATOM 14259 C CA . PHE D 1 753 ? -39.163 14.991 6.637 1.00 95.72 828 PHE D CA 1
ATOM 14260 C C . PHE D 1 753 ? -39.144 15.355 8.113 1.00 94.69 828 PHE D C 1
ATOM 14261 O O . PHE D 1 753 ? -39.574 16.447 8.501 1.00 92.48 828 PHE D O 1
ATOM 14269 N N . ILE D 1 754 ? -38.654 14.440 8.952 1.00 97.75 829 ILE D N 1
ATOM 14270 C CA . ILE D 1 754 ? -38.593 14.718 10.388 1.00 101.22 829 ILE D CA 1
ATOM 14271 C C . ILE D 1 754 ? -37.740 15.954 10.658 1.00 94.79 829 ILE D C 1
ATOM 14272 O O . ILE D 1 754 ? -38.126 16.840 11.430 1.00 91.34 829 ILE D O 1
ATOM 14277 N N . LEU D 1 755 ? -36.573 16.037 10.015 1.00 94.67 830 LEU D N 1
ATOM 14278 C CA . LEU D 1 755 ? -35.665 17.152 10.270 1.00 87.35 830 LEU D CA 1
ATOM 14279 C C . LEU D 1 755 ? -36.254 18.472 9.790 1.00 88.33 830 LEU D C 1
ATOM 14280 O O . LEU D 1 755 ? -36.098 19.506 10.450 1.00 95.27 830 LEU D O 1
ATOM 14285 N N . ASP D 1 756 ? -36.936 18.457 8.644 1.00 90.25 831 ASP D N 1
ATOM 14286 C CA . ASP D 1 756 ? -37.462 19.688 8.065 1.00 92.79 831 ASP D CA 1
ATOM 14287 C C . ASP D 1 756 ? -38.747 20.134 8.751 1.00 92.64 831 ASP D C 1
ATOM 14288 O O . ASP D 1 756 ? -38.975 21.336 8.922 1.00 91.42 831 ASP D O 1
ATOM 14293 N N . HIS D 1 757 ? -39.597 19.185 9.147 1.00 98.51 832 HIS D N 1
ATOM 14294 C CA . HIS D 1 757 ? -40.924 19.497 9.669 1.00 105.77 832 HIS D CA 1
ATOM 14295 C C . HIS D 1 757 ? -40.984 19.427 11.191 1.00 106.72 832 HIS D C 1
ATOM 14296 O O . HIS D 1 757 ? -41.353 20.408 11.844 1.00 106.37 832 HIS D O 1
ATOM 14303 N N . VAL D 1 758 ? -40.633 18.276 11.769 1.00 99.26 833 VAL D N 1
ATOM 14304 C CA . VAL D 1 758 ? -40.780 18.088 13.211 1.00 90.30 833 VAL D CA 1
ATOM 14305 C C . VAL D 1 758 ? -39.850 19.024 13.972 1.00 94.96 833 VAL D C 1
ATOM 14306 O O . VAL D 1 758 ? -40.282 19.776 14.853 1.00 99.27 833 VAL D O 1
ATOM 14310 N N . PHE D 1 759 ? -38.560 18.996 13.640 1.00 95.35 834 PHE D N 1
ATOM 14311 C CA . PHE D 1 759 ? -37.555 19.785 14.351 1.00 89.04 834 PHE D CA 1
ATOM 14312 C C . PHE D 1 759 ? -37.428 21.149 13.682 1.00 97.08 834 PHE D C 1
ATOM 14313 O O . PHE D 1 759 ? -36.579 21.368 12.817 1.00 107.21 834 PHE D O 1
ATOM 14321 N N . ILE D 1 760 ? -38.287 22.079 14.091 1.00 97.08 835 ILE D N 1
ATOM 14322 C CA . ILE D 1 760 ? -38.231 23.470 13.659 1.00 99.33 835 ILE D CA 1
ATOM 14323 C C . ILE D 1 760 ? -38.028 24.332 14.897 1.00 106.44 835 ILE D C 1
ATOM 14324 O O . ILE D 1 760 ? -38.772 24.205 15.876 1.00 124.34 835 ILE D O 1
ATOM 14329 N N . GLU D 1 761 ? -37.019 25.196 14.859 1.00 117.72 836 GLU D N 1
ATOM 14330 C CA . GLU D 1 761 ? -36.593 25.914 16.051 1.00 133.63 836 GLU D CA 1
ATOM 14331 C C . GLU D 1 761 ? -37.357 27.225 16.219 1.00 129.99 836 GLU D C 1
ATOM 14332 O O . GLU D 1 761 ? -37.957 27.753 15.279 1.00 111.76 836 GLU D O 1
ATOM 14338 N N . GLN D 1 762 ? -37.321 27.740 17.447 1.00 134.84 837 GLN D N 1
ATOM 14339 C CA . GLN D 1 762 ? -37.927 29.020 17.818 1.00 126.07 837 GLN D CA 1
ATOM 14340 C C . GLN D 1 762 ? -39.393 29.125 17.406 1.00 122.80 837 GLN D C 1
ATOM 14341 O O . GLN D 1 762 ? -40.224 29.621 18.167 1.00 111.36 837 GLN D O 1
ATOM 14347 N N . GLU D 1 776 ? -52.058 30.868 18.668 1.00 137.97 851 GLU D N 1
ATOM 14348 C CA . GLU D 1 776 ? -51.852 30.670 20.099 1.00 144.76 851 GLU D CA 1
ATOM 14349 C C . GLU D 1 776 ? -52.140 29.221 20.511 1.00 146.29 851 GLU D C 1
ATOM 14350 O O . GLU D 1 776 ? -51.212 28.420 20.621 1.00 139.61 851 GLU D O 1
ATOM 14356 N N . ALA D 1 777 ? -53.408 28.871 20.736 1.00 141.27 852 ALA D N 1
ATOM 14357 C CA . ALA D 1 777 ? -53.736 27.468 20.986 1.00 133.87 852 ALA D CA 1
ATOM 14358 C C . ALA D 1 777 ? -53.524 26.622 19.735 1.00 138.72 852 ALA D C 1
ATOM 14359 O O . ALA D 1 777 ? -53.211 25.423 19.828 1.00 136.88 852 ALA D O 1
ATOM 14361 N N . SER D 1 778 ? -53.680 27.235 18.560 1.00 137.51 853 SER D N 1
ATOM 14362 C CA . SER D 1 778 ? -53.392 26.538 17.314 1.00 142.40 853 SER D CA 1
ATOM 14363 C C . SER D 1 778 ? -51.938 26.088 17.257 1.00 137.72 853 SER D C 1
ATOM 14364 O O . SER D 1 778 ? -51.630 25.057 16.648 1.00 131.84 853 SER D O 1
ATOM 14367 N N . LYS D 1 779 ? -51.032 26.836 17.895 1.00 129.46 854 LYS D N 1
ATOM 14368 C CA . LYS D 1 779 ? -49.645 26.390 17.981 1.00 131.78 854 LYS D CA 1
ATOM 14369 C C . LYS D 1 779 ? -49.537 25.090 18.769 1.00 126.06 854 LYS D C 1
ATOM 14370 O O . LYS D 1 779 ? -48.757 24.200 18.410 1.00 124.84 854 LYS D O 1
ATOM 14376 N N . ILE D 1 780 ? -50.320 24.960 19.842 1.00 121.50 855 ILE D N 1
ATOM 14377 C CA . ILE D 1 780 ? -50.322 23.725 20.622 1.00 117.79 855 ILE D CA 1
ATOM 14378 C C . ILE D 1 780 ? -50.852 22.571 19.778 1.00 111.76 855 ILE D C 1
ATOM 14379 O O . ILE D 1 780 ? -50.314 21.452 19.809 1.00 109.38 855 ILE D O 1
ATOM 14384 N N . GLU D 1 781 ? -51.911 22.826 19.003 1.00 111.68 856 GLU D N 1
ATOM 14385 C CA . GLU D 1 781 ? -52.436 21.800 18.101 1.00 107.69 856 GLU D CA 1
ATOM 14386 C C . GLU D 1 781 ? -51.375 21.352 17.095 1.00 106.34 856 GLU D C 1
ATOM 14387 O O . GLU D 1 781 ? -51.189 20.148 16.847 1.00 112.79 856 GLU D O 1
ATOM 14393 N N . ALA D 1 782 ? -50.668 22.316 16.503 1.00 101.24 857 ALA D N 1
ATOM 14394 C CA . ALA D 1 782 ? -49.617 21.991 15.543 1.00 106.31 857 ALA D CA 1
ATOM 14395 C C . ALA D 1 782 ? -48.492 21.201 16.200 1.00 100.75 857 ALA D C 1
ATOM 14396 O O . ALA D 1 782 ? -47.913 20.297 15.584 1.00 98.09 857 ALA D O 1
ATOM 14398 N N . LEU D 1 783 ? -48.158 21.541 17.448 1.00 97.53 858 LEU D N 1
ATOM 14399 C CA . LEU D 1 783 ? -47.167 20.763 18.184 1.00 95.37 858 LEU D CA 1
ATOM 14400 C C . LEU D 1 783 ? -47.615 19.319 18.351 1.00 93.13 858 LEU D C 1
ATOM 14401 O O . LEU D 1 783 ? -46.802 18.395 18.237 1.00 97.29 858 LEU D O 1
ATOM 14406 N N . HIS D 1 784 ? -48.900 19.103 18.641 1.00 86.33 859 HIS D N 1
ATOM 14407 C CA . HIS D 1 784 ? -49.398 17.731 18.735 1.00 90.54 859 HIS D CA 1
ATOM 14408 C C . HIS D 1 784 ? -49.240 16.989 17.410 1.00 91.01 859 HIS D C 1
ATOM 14409 O O . HIS D 1 784 ? -48.832 15.818 17.387 1.00 95.90 859 HIS D O 1
ATOM 14416 N N . LYS D 1 785 ? -49.564 17.651 16.296 1.00 89.71 860 LYS D N 1
ATOM 14417 C CA . LYS D 1 785 ? -49.388 17.000 14.995 1.00 101.43 860 LYS D CA 1
ATOM 14418 C C . LYS D 1 785 ? -47.922 16.637 14.752 1.00 100.34 860 LYS D C 1
ATOM 14419 O O . LYS D 1 785 ? -47.608 15.527 14.291 1.00 98.11 860 LYS D O 1
ATOM 14425 N N . ARG D 1 786 ? -47.010 17.560 15.069 1.00 94.92 861 ARG D N 1
ATOM 14426 C CA . ARG D 1 786 ? -45.587 17.293 14.867 1.00 91.05 861 ARG D CA 1
ATOM 14427 C C . ARG D 1 786 ? -45.103 16.158 15.763 1.00 95.14 861 ARG D C 1
ATOM 14428 O O . ARG D 1 786 ? -44.257 15.351 15.353 1.00 86.32 861 ARG D O 1
ATOM 14436 N N . ARG D 1 787 ? -45.628 16.085 16.990 1.00 85.97 862 ARG D N 1
ATOM 14437 C CA . ARG D 1 787 ? -45.276 14.990 17.887 1.00 73.32 862 ARG D CA 1
ATOM 14438 C C . ARG D 1 787 ? -45.748 13.657 17.326 1.00 72.33 862 ARG D C 1
ATOM 14439 O O . ARG D 1 787 ? -45.049 12.645 17.439 1.00 71.00 862 ARG D O 1
ATOM 14447 N N . ASN D 1 788 ? -46.931 13.642 16.706 1.00 78.96 863 ASN D N 1
ATOM 14448 C CA . ASN D 1 788 ? -47.412 12.414 16.078 1.00 78.60 863 ASN D CA 1
ATOM 14449 C C . ASN D 1 788 ? -46.498 11.986 14.932 1.00 87.74 863 ASN D C 1
ATOM 14450 O O . ASN D 1 788 ? -46.195 10.795 14.776 1.00 87.80 863 ASN D O 1
ATOM 14455 N N . LEU D 1 789 ? -46.047 12.948 14.122 1.00 86.57 864 LEU D N 1
ATOM 14456 C CA . LEU D 1 789 ? -45.126 12.635 13.027 1.00 79.66 864 LEU D CA 1
ATOM 14457 C C . LEU D 1 789 ? -43.820 12.037 13.555 1.00 82.06 864 LEU D C 1
ATOM 14458 O O . LEU D 1 789 ? -43.352 10.977 13.090 1.00 81.47 864 LEU D O 1
ATOM 14463 N N . LEU D 1 790 ? -43.204 12.731 14.519 1.00 70.13 865 LEU D N 1
ATOM 14464 C CA . LEU D 1 790 ? -41.978 12.236 15.135 1.00 78.78 865 LEU D CA 1
ATOM 14465 C C . LEU D 1 790 ? -42.180 10.850 15.729 1.00 77.26 865 LEU D C 1
ATOM 14466 O O . LEU D 1 790 ? -41.296 9.993 15.633 1.00 67.06 865 LEU D O 1
ATOM 14471 N N . ALA D 1 791 ? -43.338 10.612 16.352 1.00 76.39 866 ALA D N 1
ATOM 14472 C CA . ALA D 1 791 ? -43.611 9.307 16.938 1.00 73.03 866 ALA D CA 1
ATOM 14473 C C . ALA D 1 791 ? -43.747 8.234 15.870 1.00 75.93 866 ALA D C 1
ATOM 14474 O O . ALA D 1 791 ? -43.382 7.082 16.110 1.00 61.98 866 ALA D O 1
ATOM 14476 N N . ALA D 1 792 ? -44.267 8.586 14.693 1.00 82.34 867 ALA D N 1
ATOM 14477 C CA . ALA D 1 792 ? -44.284 7.627 13.592 1.00 76.96 867 ALA D CA 1
ATOM 14478 C C . ALA D 1 792 ? -42.869 7.187 13.234 1.00 79.69 867 ALA D C 1
ATOM 14479 O O . ALA D 1 792 ? -42.558 5.982 13.201 1.00 83.56 867 ALA D O 1
ATOM 14481 N N . PHE D 1 793 ? -41.984 8.157 12.980 1.00 86.28 868 PHE D N 1
ATOM 14482 C CA . PHE D 1 793 ? -40.621 7.764 12.612 1.00 79.84 868 PHE D CA 1
ATOM 14483 C C . PHE D 1 793 ? -39.918 7.040 13.761 1.00 74.57 868 PHE D C 1
ATOM 14484 O O . PHE D 1 793 ? -39.154 6.090 13.535 1.00 75.80 868 PHE D O 1
ATOM 14492 N N . CYS D 1 794 ? -40.185 7.450 15.001 1.00 66.94 869 CYS D N 1
ATOM 14493 C CA . CYS D 1 794 ? -39.543 6.815 16.145 1.00 66.78 869 CYS D CA 1
ATOM 14494 C C . CYS D 1 794 ? -40.059 5.399 16.362 1.00 76.27 869 CYS D C 1
ATOM 14495 O O . CYS D 1 794 ? -39.313 4.535 16.833 1.00 83.77 869 CYS D O 1
ATOM 14498 N N . LYS D 1 795 ? -41.331 5.148 16.044 1.00 72.15 870 LYS D N 1
ATOM 14499 C CA . LYS D 1 795 ? -41.835 3.781 16.025 1.00 69.78 870 LYS D CA 1
ATOM 14500 C C . LYS D 1 795 ? -41.088 2.954 14.994 1.00 77.22 870 LYS D C 1
ATOM 14501 O O . LYS D 1 795 ? -40.739 1.796 15.251 1.00 79.00 870 LYS D O 1
ATOM 14507 N N . LEU D 1 796 ? -40.838 3.531 13.815 1.00 76.86 871 LEU D N 1
ATOM 14508 C CA . LEU D 1 796 ? -40.004 2.823 12.844 1.00 77.25 871 LEU D CA 1
ATOM 14509 C C . LEU D 1 796 ? -38.637 2.487 13.431 1.00 81.25 871 LEU D C 1
ATOM 14510 O O . LEU D 1 796 ? -38.107 1.392 13.204 1.00 79.68 871 LEU D O 1
ATOM 14515 N N . ILE D 1 797 ? -38.055 3.413 14.194 1.00 85.52 872 ILE D N 1
ATOM 14516 C CA . ILE D 1 797 ? -36.730 3.168 14.768 1.00 78.46 872 ILE D CA 1
ATOM 14517 C C . ILE D 1 797 ? -36.782 2.054 15.813 1.00 75.14 872 ILE D C 1
ATOM 14518 O O . ILE D 1 797 ? -36.001 1.096 15.758 1.00 78.84 872 ILE D O 1
ATOM 14523 N N . VAL D 1 798 ? -37.695 2.164 16.782 1.00 76.32 873 VAL D N 1
ATOM 14524 C CA . VAL D 1 798 ? -37.706 1.246 17.919 1.00 73.20 873 VAL D CA 1
ATOM 14525 C C . VAL D 1 798 ? -38.188 -0.147 17.542 1.00 80.75 873 VAL D C 1
ATOM 14526 O O . VAL D 1 798 ? -38.005 -1.091 18.318 1.00 80.47 873 VAL D O 1
ATOM 14530 N N . TYR D 1 799 ? -38.823 -0.306 16.382 1.00 86.79 874 TYR D N 1
ATOM 14531 C CA . TYR D 1 799 ? -39.262 -1.617 15.926 1.00 92.56 874 TYR D CA 1
ATOM 14532 C C . TYR D 1 799 ? -38.419 -2.119 14.760 1.00 97.16 874 TYR D C 1
ATOM 14533 O O . TYR D 1 799 ? -38.862 -2.989 14.002 1.00 101.43 874 TYR D O 1
ATOM 14542 N N . THR D 1 800 ? -37.209 -1.574 14.611 1.00 88.89 875 THR D N 1
ATOM 14543 C CA . THR D 1 800 ? -36.200 -2.013 13.647 1.00 83.39 875 THR D CA 1
ATOM 14544 C C . THR D 1 800 ? -36.687 -1.944 12.203 1.00 88.45 875 THR D C 1
ATOM 14545 O O . THR D 1 800 ? -36.181 -2.669 11.341 1.00 92.84 875 THR D O 1
ATOM 14549 N N . VAL D 1 801 ? -37.655 -1.074 11.911 1.00 86.57 876 VAL D N 1
ATOM 14550 C CA . VAL D 1 801 ? -38.076 -0.888 10.526 1.00 79.49 876 VAL D CA 1
ATOM 14551 C C . VAL D 1 801 ? -37.022 -0.106 9.754 1.00 77.57 876 VAL D C 1
ATOM 14552 O O . VAL D 1 801 ? -36.772 -0.373 8.572 1.00 92.10 876 VAL D O 1
ATOM 14556 N N . VAL D 1 802 ? -36.380 0.861 10.408 1.00 73.74 877 VAL D N 1
ATOM 14557 C CA . VAL D 1 802 ? -35.306 1.642 9.813 1.00 85.89 877 VAL D CA 1
ATOM 14558 C C . VAL D 1 802 ? -34.034 1.421 10.624 1.00 97.53 877 VAL D C 1
ATOM 14559 O O . VAL D 1 802 ? -34.056 0.864 11.721 1.00 101.31 877 VAL D O 1
ATOM 14563 N N . GLU D 1 803 ? -32.917 1.876 10.063 1.00 100.61 878 GLU D N 1
ATOM 14564 C CA . GLU D 1 803 ? -31.625 1.719 10.714 1.00 108.86 878 GLU D CA 1
ATOM 14565 C C . GLU D 1 803 ? -31.537 2.603 11.956 1.00 98.63 878 GLU D C 1
ATOM 14566 O O . GLU D 1 803 ? -32.101 3.699 12.007 1.00 93.04 878 GLU D O 1
ATOM 14572 N N . MET D 1 804 ? -30.814 2.112 12.967 1.00 95.25 879 MET D N 1
ATOM 14573 C CA . MET D 1 804 ? -30.667 2.873 14.205 1.00 94.41 879 MET D CA 1
ATOM 14574 C C . MET D 1 804 ? -29.893 4.169 14.000 1.00 103.17 879 MET D C 1
ATOM 14575 O O . MET D 1 804 ? -30.130 5.146 14.723 1.00 100.81 879 MET D O 1
ATOM 14580 N N . ASN D 1 805 ? -28.975 4.203 13.029 1.00 101.79 880 ASN D N 1
ATOM 14581 C CA . ASN D 1 805 ? -28.142 5.388 12.834 1.00 102.14 880 ASN D CA 1
ATOM 14582 C C . ASN D 1 805 ? -28.976 6.637 12.576 1.00 105.48 880 ASN D C 1
ATOM 14583 O O . ASN D 1 805 ? -28.606 7.730 13.022 1.00 105.74 880 ASN D O 1
ATOM 14588 N N . THR D 1 806 ? -30.108 6.490 11.883 1.00 103.86 881 THR D N 1
ATOM 14589 C CA . THR D 1 806 ? -31.014 7.614 11.673 1.00 100.26 881 THR D CA 1
ATOM 14590 C C . THR D 1 806 ? -31.345 8.301 12.990 1.00 102.23 881 THR D C 1
ATOM 14591 O O . THR D 1 806 ? -31.255 9.531 13.105 1.00 106.49 881 THR D O 1
ATOM 14595 N N . ALA D 1 807 ? -31.690 7.505 14.011 1.00 94.44 882 ALA D N 1
ATOM 14596 C CA . ALA D 1 807 ? -32.063 8.047 15.312 1.00 98.11 882 ALA D CA 1
ATOM 14597 C C . ALA D 1 807 ? -31.044 9.038 15.852 1.00 95.16 882 ALA D C 1
ATOM 14598 O O . ALA D 1 807 ? -31.406 9.876 16.687 1.00 94.21 882 ALA D O 1
ATOM 14600 N N . ALA D 1 808 ? -29.786 8.966 15.400 1.00 83.52 883 ALA D N 1
ATOM 14601 C CA . ALA D 1 808 ? -28.796 9.957 15.807 1.00 87.16 883 ALA D CA 1
ATOM 14602 C C . ALA D 1 808 ? -29.359 11.367 15.688 1.00 93.68 883 ALA D C 1
ATOM 14603 O O . ALA D 1 808 ? -29.403 12.115 16.673 1.00 101.82 883 ALA D O 1
ATOM 14605 N N . ASP D 1 809 ? -29.859 11.724 14.501 1.00 92.25 884 ASP D N 1
ATOM 14606 C CA . ASP D 1 809 ? -30.337 13.088 14.291 1.00 92.33 884 ASP D CA 1
ATOM 14607 C C . ASP D 1 809 ? -31.504 13.431 15.207 1.00 90.84 884 ASP D C 1
ATOM 14608 O O . ASP D 1 809 ? -31.683 14.600 15.567 1.00 94.50 884 ASP D O 1
ATOM 14613 N N . ILE D 1 810 ? -32.303 12.439 15.602 1.00 80.92 885 ILE D N 1
ATOM 14614 C CA . ILE D 1 810 ? -33.345 12.700 16.589 1.00 80.98 885 ILE D CA 1
ATOM 14615 C C . ILE D 1 810 ? -32.729 12.860 17.974 1.00 87.38 885 ILE D C 1
ATOM 14616 O O . ILE D 1 810 ? -33.043 13.808 18.705 1.00 89.45 885 ILE D O 1
ATOM 14621 N N . PHE D 1 811 ? -31.822 11.949 18.344 1.00 81.32 886 PHE D N 1
ATOM 14622 C CA . PHE D 1 811 ? -31.242 11.989 19.684 1.00 78.80 886 PHE D CA 1
ATOM 14623 C C . PHE D 1 811 ? -30.466 13.278 19.914 1.00 85.42 886 PHE D C 1
ATOM 14624 O O . PHE D 1 811 ? -30.370 13.753 21.051 1.00 86.04 886 PHE D O 1
ATOM 14632 N N . LYS D 1 812 ? -29.910 13.854 18.846 1.00 92.24 887 LYS D N 1
ATOM 14633 C CA . LYS D 1 812 ? -29.205 15.126 18.952 1.00 86.92 887 LYS D CA 1
ATOM 14634 C C . LYS D 1 812 ? -30.116 16.237 19.461 1.00 81.15 887 LYS D C 1
ATOM 14635 O O . LYS D 1 812 ? -29.663 17.127 20.190 1.00 80.36 887 LYS D O 1
ATOM 14641 N N . GLN D 1 813 ? -31.401 16.196 19.107 1.00 85.82 888 GLN D N 1
ATOM 14642 C CA . GLN D 1 813 ? -32.342 17.244 19.478 1.00 99.43 888 GLN D CA 1
ATOM 14643 C C . GLN D 1 813 ? -33.038 16.963 20.806 1.00 92.18 888 GLN D C 1
ATOM 14644 O O . GLN D 1 813 ? -34.064 17.588 21.103 1.00 95.69 888 GLN D O 1
ATOM 14650 N N . TYR D 1 814 ? -32.495 16.044 21.610 1.00 82.24 889 TYR D N 1
ATOM 14651 C CA . TYR D 1 814 ? -33.127 15.673 22.873 1.00 91.20 889 TYR D CA 1
ATOM 14652 C C . TYR D 1 814 ? -33.234 16.870 23.812 1.00 95.73 889 TYR D C 1
ATOM 14653 O O . TYR D 1 814 ? -34.319 17.186 24.312 1.00 102.66 889 TYR D O 1
ATOM 14662 N N . MET D 1 815 ? -32.114 17.554 24.059 1.00 91.01 890 MET D N 1
ATOM 14663 C CA . MET D 1 815 ? -32.151 18.717 24.940 1.00 104.79 890 MET D CA 1
ATOM 14664 C C . MET D 1 815 ? -32.769 19.930 24.257 1.00 99.66 890 MET D C 1
ATOM 14665 O O . MET D 1 815 ? -33.413 20.751 24.922 1.00 92.39 890 MET D O 1
ATOM 14670 N N . LYS D 1 816 ? -32.583 20.064 22.941 1.00 94.72 891 LYS D N 1
ATOM 14671 C CA . LYS D 1 816 ? -33.107 21.229 22.236 1.00 92.69 891 LYS D CA 1
ATOM 14672 C C . LYS D 1 816 ? -34.627 21.291 22.321 1.00 96.88 891 LYS D C 1
ATOM 14673 O O . LYS D 1 816 ? -35.201 22.368 22.512 1.00 103.22 891 LYS D O 1
ATOM 14679 N N . TYR D 1 817 ? -35.294 20.146 22.186 1.00 101.35 892 TYR D N 1
ATOM 14680 C CA . TYR D 1 817 ? -36.749 20.105 22.260 1.00 100.51 892 TYR D CA 1
ATOM 14681 C C . TYR D 1 817 ? -37.216 19.191 23.385 1.00 93.84 892 TYR D C 1
ATOM 14682 O O . TYR D 1 817 ? -38.085 18.342 23.166 1.00 101.70 892 TYR D O 1
ATOM 14691 N N . TYR D 1 818 ? -36.649 19.343 24.586 1.00 87.91 893 TYR D N 1
ATOM 14692 C CA . TYR D 1 818 ? -37.034 18.460 25.682 1.00 97.74 893 TYR D CA 1
ATOM 14693 C C . TYR D 1 818 ? -38.515 18.615 26.008 1.00 108.21 893 TYR D C 1
ATOM 14694 O O . TYR D 1 818 ? -39.228 17.620 26.178 1.00 109.59 893 TYR D O 1
ATOM 14703 N N . ASN D 1 819 ? -39.007 19.852 26.037 1.00 111.34 894 ASN D N 1
ATOM 14704 C CA . ASN D 1 819 ? -40.425 20.077 26.292 1.00 101.55 894 ASN D CA 1
ATOM 14705 C C . ASN D 1 819 ? -41.283 19.630 25.111 1.00 90.98 894 ASN D C 1
ATOM 14706 O O . ASN D 1 819 ? -42.313 18.973 25.297 1.00 107.52 894 ASN D O 1
ATOM 14711 N N . ASP D 1 820 ? -40.875 19.971 23.885 1.00 95.82 895 ASP D N 1
ATOM 14712 C CA . ASP D 1 820 ? -41.702 19.663 22.720 1.00 86.31 895 ASP D CA 1
ATOM 14713 C C . ASP D 1 820 ? -41.709 18.169 22.410 1.00 83.21 895 ASP D C 1
ATOM 14714 O O . ASP D 1 820 ? -42.775 17.569 22.228 1.00 90.13 895 ASP D O 1
ATOM 14719 N N . TYR D 1 821 ? -40.529 17.547 22.336 1.00 78.80 896 TYR D N 1
ATOM 14720 C CA . TYR D 1 821 ? -40.429 16.159 21.898 1.00 86.35 896 TYR D CA 1
ATOM 14721 C C . TYR D 1 821 ? -39.567 15.285 22.805 1.00 78.70 896 TYR D C 1
ATOM 14722 O O . TYR D 1 821 ? -39.285 14.132 22.441 1.00 87.61 896 TYR D O 1
ATOM 14731 N N . GLY D 1 822 ? -39.138 15.794 23.964 1.00 70.90 897 GLY D N 1
ATOM 14732 C CA . GLY D 1 822 ? -38.171 15.073 24.770 1.00 85.51 897 GLY D CA 1
ATOM 14733 C C . GLY D 1 822 ? -38.683 13.748 25.292 1.00 91.60 897 GLY D C 1
ATOM 14734 O O . GLY D 1 822 ? -37.910 12.803 25.444 1.00 81.83 897 GLY D O 1
ATOM 14735 N N . ASP D 1 823 ? -39.986 13.652 25.564 1.00 87.37 898 ASP D N 1
ATOM 14736 C CA . ASP D 1 823 ? -40.544 12.384 26.023 1.00 77.17 898 ASP D CA 1
ATOM 14737 C C . ASP D 1 823 ? -40.453 11.312 24.939 1.00 78.04 898 ASP D C 1
ATOM 14738 O O . ASP D 1 823 ? -40.033 10.178 25.207 1.00 82.64 898 ASP D O 1
ATOM 14743 N N . ILE D 1 824 ? -40.836 11.655 23.706 1.00 84.12 899 ILE D N 1
ATOM 14744 C CA . ILE D 1 824 ? -40.702 10.717 22.592 1.00 83.93 899 ILE D CA 1
ATOM 14745 C C . ILE D 1 824 ? -39.241 10.331 22.394 1.00 88.53 899 ILE D C 1
ATOM 14746 O O . ILE D 1 824 ? -38.913 9.155 22.191 1.00 79.44 899 ILE D O 1
ATOM 14751 N N . ILE D 1 825 ? -38.342 11.316 22.451 1.00 83.36 900 ILE D N 1
ATOM 14752 C CA . ILE D 1 825 ? -36.929 11.028 22.211 1.00 79.75 900 ILE D CA 1
ATOM 14753 C C . ILE D 1 825 ? -36.370 10.126 23.307 1.00 79.89 900 ILE D C 1
ATOM 14754 O O . ILE D 1 825 ? -35.596 9.201 23.033 1.00 86.93 900 ILE D O 1
ATOM 14759 N N . LYS D 1 826 ? -36.770 10.363 24.557 1.00 75.38 901 LYS D N 1
ATOM 14760 C CA . LYS D 1 826 ? -36.300 9.545 25.670 1.00 78.11 901 LYS D CA 1
ATOM 14761 C C . LYS D 1 826 ? -36.810 8.116 25.561 1.00 75.73 901 LYS D C 1
ATOM 14762 O O . LYS D 1 826 ? -36.055 7.159 25.786 1.00 86.42 901 LYS D O 1
ATOM 14768 N N . GLU D 1 827 ? -38.093 7.951 25.228 1.00 80.39 902 GLU D N 1
ATOM 14769 C CA . GLU D 1 827 ? -38.638 6.610 25.057 1.00 86.44 902 GLU D CA 1
ATOM 14770 C C . GLU D 1 827 ? -37.936 5.874 23.924 1.00 90.86 902 GLU D C 1
ATOM 14771 O O . GLU D 1 827 ? -37.620 4.681 24.045 1.00 89.92 902 GLU D O 1
ATOM 14777 N N . THR D 1 828 ? -37.684 6.573 22.812 1.00 90.70 903 THR D N 1
ATOM 14778 C CA . THR D 1 828 ? -36.943 5.975 21.706 1.00 89.82 903 THR D CA 1
ATOM 14779 C C . THR D 1 828 ? -35.548 5.554 22.144 1.00 86.78 903 THR D C 1
ATOM 14780 O O . THR D 1 828 ? -35.081 4.464 21.796 1.00 90.13 903 THR D O 1
ATOM 14784 N N . MET D 1 829 ? -34.866 6.411 22.906 1.00 77.45 904 MET D N 1
ATOM 14785 C CA . MET D 1 829 ? -33.528 6.085 23.387 1.00 77.31 904 MET D CA 1
ATOM 14786 C C . MET D 1 829 ? -33.550 4.824 24.239 1.00 82.81 904 MET D C 1
ATOM 14787 O O . MET D 1 829 ? -32.718 3.927 24.064 1.00 92.29 904 MET D O 1
ATOM 14792 N N . SER D 1 830 ? -34.507 4.738 25.163 1.00 92.51 905 SER D N 1
ATOM 14793 C CA . SER D 1 830 ? -34.580 3.580 26.050 1.00 89.04 905 SER D CA 1
ATOM 14794 C C . SER D 1 830 ? -34.870 2.301 25.270 1.00 84.62 905 SER D C 1
ATOM 14795 O O . SER D 1 830 ? -34.222 1.266 25.486 1.00 86.17 905 SER D O 1
ATOM 14798 N N . LYS D 1 831 ? -35.841 2.352 24.353 1.00 89.01 906 LYS D N 1
ATOM 14799 C CA . LYS D 1 831 ? -36.167 1.164 23.569 1.00 88.93 906 LYS D CA 1
ATOM 14800 C C . LYS D 1 831 ? -34.986 0.723 22.711 1.00 91.80 906 LYS D C 1
ATOM 14801 O O . LYS D 1 831 ? -34.670 -0.472 22.646 1.00 94.27 906 LYS D O 1
ATOM 14807 N N . THR D 1 832 ? -34.315 1.673 22.052 1.00 84.25 907 THR D N 1
ATOM 14808 C CA . THR D 1 832 ? -33.156 1.329 21.235 1.00 82.50 907 THR D CA 1
ATOM 14809 C C . THR D 1 832 ? -32.033 0.747 22.083 1.00 103.73 907 THR D C 1
ATOM 14810 O O . THR D 1 832 ? -31.337 -0.179 21.650 1.00 145.45 907 THR D O 1
ATOM 14814 N N . ARG D 1 833 ? -31.833 1.282 23.290 1.00 101.94 908 ARG D N 1
ATOM 14815 C CA . ARG D 1 833 ? -30.837 0.714 24.190 1.00 94.57 908 ARG D CA 1
ATOM 14816 C C . ARG D 1 833 ? -31.177 -0.729 24.533 1.00 96.79 908 ARG D C 1
ATOM 14817 O O . ARG D 1 833 ? -30.291 -1.591 24.571 1.00 99.39 908 ARG D O 1
ATOM 14825 N N . GLN D 1 834 ? -32.459 -1.015 24.781 1.00 103.04 909 GLN D N 1
ATOM 14826 C CA . GLN D 1 834 ? -32.860 -2.402 25.004 1.00 103.30 909 GLN D CA 1
ATOM 14827 C C . GLN D 1 834 ? -32.574 -3.265 23.780 1.00 97.96 909 GLN D C 1
ATOM 14828 O O . GLN D 1 834 ? -32.145 -4.417 23.912 1.00 94.09 909 GLN D O 1
ATOM 14834 N N . ILE D 1 835 ? -32.806 -2.726 22.581 1.00 101.23 910 ILE D N 1
ATOM 14835 C CA . ILE D 1 835 ? -32.561 -3.491 21.359 1.00 104.97 910 ILE D CA 1
ATOM 14836 C C . ILE D 1 835 ? -31.080 -3.828 21.230 1.00 106.33 910 ILE D C 1
ATOM 14837 O O . ILE D 1 835 ? -30.697 -4.996 21.097 1.00 111.84 910 ILE D O 1
ATOM 14842 N N . ASP D 1 836 ? -30.225 -2.806 21.260 1.00 108.63 911 ASP D N 1
ATOM 14843 C CA . ASP D 1 836 ? -28.786 -3.013 21.098 1.00 115.44 911 ASP D CA 1
ATOM 14844 C C . ASP D 1 836 ? -28.070 -1.921 21.888 1.00 114.63 911 ASP D C 1
ATOM 14845 O O . ASP D 1 836 ? -27.924 -0.795 21.403 1.00 104.70 911 ASP D O 1
ATOM 14850 N N . LYS D 1 837 ? -27.628 -2.269 23.099 1.00 108.73 912 LYS D N 1
ATOM 14851 C CA . LYS D 1 837 ? -26.969 -1.304 23.976 1.00 100.90 912 LYS D CA 1
ATOM 14852 C C . LYS D 1 837 ? -25.727 -0.713 23.317 1.00 108.65 912 LYS D C 1
ATOM 14853 O O . LYS D 1 837 ? -25.515 0.507 23.334 1.00 106.10 912 LYS D O 1
ATOM 14859 N N . ILE D 1 838 ? -24.894 -1.568 22.724 1.00 102.27 913 ILE D N 1
ATOM 14860 C CA . ILE D 1 838 ? -23.640 -1.114 22.128 1.00 96.49 913 ILE D CA 1
ATOM 14861 C C . ILE D 1 838 ? -23.910 -0.211 20.927 1.00 101.13 913 ILE D C 1
ATOM 14862 O O . ILE D 1 838 ? -23.313 0.867 20.786 1.00 97.13 913 ILE D O 1
ATOM 14867 N N . GLN D 1 839 ? -24.834 -0.620 20.056 1.00 99.95 914 GLN D N 1
ATOM 14868 C CA . GLN D 1 839 ? -25.151 0.203 18.895 1.00 101.70 914 GLN D CA 1
ATOM 14869 C C . GLN D 1 839 ? -25.859 1.486 19.304 1.00 104.80 914 GLN D C 1
ATOM 14870 O O . GLN D 1 839 ? -25.704 2.517 18.641 1.00 96.23 914 GLN D O 1
ATOM 14876 N N . CYS D 1 840 ? -26.626 1.452 20.395 1.00 93.74 915 CYS D N 1
ATOM 14877 C CA . CYS D 1 840 ? -27.231 2.680 20.898 1.00 98.64 915 CYS D CA 1
ATOM 14878 C C . CYS D 1 840 ? -26.166 3.642 21.409 1.00 101.88 915 CYS D C 1
ATOM 14879 O O . CYS D 1 840 ? -26.264 4.859 21.203 1.00 100.30 915 CYS D O 1
ATOM 14882 N N . ALA D 1 841 ? -25.141 3.113 22.082 1.00 102.23 916 ALA D N 1
ATOM 14883 C CA . ALA D 1 841 ? -24.003 3.943 22.459 1.00 100.84 916 ALA D CA 1
ATOM 14884 C C . ALA D 1 841 ? -23.351 4.561 21.229 1.00 95.86 916 ALA D C 1
ATOM 14885 O O . ALA D 1 841 ? -22.967 5.739 21.239 1.00 90.66 916 ALA D O 1
ATOM 14887 N N . LYS D 1 842 ? -23.224 3.779 20.153 1.00 94.03 917 LYS D N 1
ATOM 14888 C CA . LYS D 1 842 ? -22.621 4.317 18.936 1.00 97.12 917 LYS D CA 1
ATOM 14889 C C . LYS D 1 842 ? -23.484 5.418 18.323 1.00 101.36 917 LYS D C 1
ATOM 14890 O O . LYS D 1 842 ? -22.964 6.439 17.865 1.00 101.29 917 LYS D O 1
ATOM 14896 N N . THR D 1 843 ? -24.805 5.247 18.323 1.00 96.01 918 THR D N 1
ATOM 14897 C CA . THR D 1 843 ? -25.667 6.292 17.768 1.00 99.89 918 THR D CA 1
ATOM 14898 C C . THR D 1 843 ? -25.641 7.555 18.624 1.00 101.61 918 THR D C 1
ATOM 14899 O O . THR D 1 843 ? -25.712 8.674 18.098 1.00 97.73 918 THR D O 1
ATOM 14903 N N . LEU D 1 844 ? -25.530 7.399 19.945 1.00 100.11 919 LEU D N 1
ATOM 14904 C CA . LEU D 1 844 ? -25.403 8.567 20.812 1.00 92.08 919 LEU D CA 1
ATOM 14905 C C . LEU D 1 844 ? -24.092 9.301 20.556 1.00 106.74 919 LEU D C 1
ATOM 14906 O O . LEU D 1 844 ? -24.057 10.541 20.504 1.00 107.87 919 LEU D O 1
ATOM 14911 N N . ILE D 1 845 ? -22.998 8.550 20.394 1.00 109.11 920 ILE D N 1
ATOM 14912 C CA . ILE D 1 845 ? -21.723 9.192 20.099 1.00 109.38 920 ILE D CA 1
ATOM 14913 C C . ILE D 1 845 ? -21.790 9.863 18.737 1.00 116.27 920 ILE D C 1
ATOM 14914 O O . ILE D 1 845 ? -21.169 10.906 18.521 1.00 114.04 920 ILE D O 1
ATOM 14919 N N . LEU D 1 846 ? -22.574 9.305 17.812 1.00 117.09 921 LEU D N 1
ATOM 14920 C CA . LEU D 1 846 ? -22.752 9.960 16.521 1.00 105.67 921 LEU D CA 1
ATOM 14921 C C . LEU D 1 846 ? -23.495 11.279 16.669 1.00 100.02 921 LEU D C 1
ATOM 14922 O O . LEU D 1 846 ? -23.142 12.269 16.022 1.00 106.65 921 LEU D O 1
ATOM 14927 N N . SER D 1 847 ? -24.539 11.310 17.500 1.00 107.96 922 SER D N 1
ATOM 14928 C CA . SER D 1 847 ? -25.248 12.566 17.739 1.00 113.20 922 SER D CA 1
ATOM 14929 C C . SER D 1 847 ? -24.307 13.622 18.316 1.00 105.98 922 SER D C 1
ATOM 14930 O O . SER D 1 847 ? -24.294 14.781 17.872 1.00 102.09 922 SER D O 1
ATOM 14933 N N . LEU D 1 848 ? -23.497 13.233 19.305 1.00 105.08 923 LEU D N 1
ATOM 14934 C CA . LEU D 1 848 ? -22.556 14.187 19.890 1.00 100.66 923 LEU D CA 1
ATOM 14935 C C . LEU D 1 848 ? -21.510 14.636 18.873 1.00 106.47 923 LEU D C 1
ATOM 14936 O O . LEU D 1 848 ? -21.124 15.812 18.844 1.00 106.56 923 LEU D O 1
ATOM 14941 N N . GLN D 1 849 ? -21.041 13.713 18.027 1.00 105.61 924 GLN D N 1
ATOM 14942 C CA . GLN D 1 849 ? -20.085 14.062 16.981 1.00 101.57 924 GLN D CA 1
ATOM 14943 C C . GLN D 1 849 ? -20.693 15.038 15.985 1.00 118.40 924 GLN D C 1
ATOM 14944 O O . GLN D 1 849 ? -20.011 15.944 15.494 1.00 123.41 924 GLN D O 1
ATOM 14950 N N . GLN D 1 850 ? -21.974 14.850 15.659 1.00 117.89 925 GLN D N 1
ATOM 14951 C CA . GLN D 1 850 ? -22.662 15.761 14.752 1.00 120.43 925 GLN D CA 1
ATOM 14952 C C . GLN D 1 850 ? -22.761 17.152 15.361 1.00 122.50 925 GLN D C 1
ATOM 14953 O O . GLN D 1 850 ? -22.561 18.159 14.671 1.00 130.84 925 GLN D O 1
ATOM 14959 N N . LEU D 1 851 ? -23.055 17.226 16.661 1.00 112.91 926 LEU D N 1
ATOM 14960 C CA . LEU D 1 851 ? -23.071 18.526 17.329 1.00 113.30 926 LEU D CA 1
ATOM 14961 C C . LEU D 1 851 ? -21.691 19.179 17.322 1.00 119.29 926 LEU D C 1
ATOM 14962 O O . LEU D 1 851 ? -21.571 20.389 17.102 1.00 121.34 926 LEU D O 1
ATOM 14967 N N . PHE D 1 852 ? -20.637 18.392 17.559 1.00 117.52 927 PHE D N 1
ATOM 14968 C CA . PHE D 1 852 ? -19.278 18.935 17.537 1.00 121.78 927 PHE D CA 1
ATOM 14969 C C . PHE D 1 852 ? -18.906 19.445 16.149 1.00 126.51 927 PHE D C 1
ATOM 14970 O O . PHE D 1 852 ? -18.262 20.496 16.008 1.00 130.97 927 PHE D O 1
ATOM 14978 N N . ASN D 1 853 ? -19.280 18.693 15.114 1.00 121.92 928 ASN D N 1
ATOM 14979 C CA . ASN D 1 853 ? -19.017 19.113 13.744 1.00 121.14 928 ASN D CA 1
ATOM 14980 C C . ASN D 1 853 ? -19.766 20.396 13.414 1.00 122.61 928 ASN D C 1
ATOM 14981 O O . ASN D 1 853 ? -19.211 21.303 12.784 1.00 130.49 928 ASN D O 1
ATOM 14986 N N . GLU D 1 854 ? -21.026 20.495 13.844 1.00 113.13 929 GLU D N 1
ATOM 14987 C CA . GLU D 1 854 ? -21.780 21.730 13.652 1.00 116.23 929 GLU D CA 1
ATOM 14988 C C . GLU D 1 854 ? -21.113 22.897 14.371 1.00 120.41 929 GLU D C 1
ATOM 14989 O O . GLU D 1 854 ? -21.067 24.018 13.848 1.00 133.49 929 GLU D O 1
ATOM 14995 N N . MET D 1 855 ? -20.595 22.650 15.576 1.00 124.23 930 MET D N 1
ATOM 14996 C CA . MET D 1 855 ? -19.861 23.677 16.309 1.00 131.46 930 MET D CA 1
ATOM 14997 C C . MET D 1 855 ? -18.670 24.188 15.514 1.00 129.65 930 MET D C 1
ATOM 14998 O O . MET D 1 855 ? -18.561 25.387 15.233 1.00 129.92 930 MET D O 1
ATOM 15003 N N . ILE D 1 856 ? -17.753 23.288 15.155 1.00 135.09 931 ILE D N 1
ATOM 15004 C CA . ILE D 1 856 ? -16.563 23.719 14.424 1.00 141.32 931 ILE D CA 1
ATOM 15005 C C . ILE D 1 856 ? -16.930 24.295 13.063 1.00 138.80 931 ILE D C 1
ATOM 15006 O O . ILE D 1 856 ? -16.148 25.048 12.474 1.00 146.11 931 ILE D O 1
ATOM 15011 N N . GLN D 1 857 ? -18.120 23.967 12.553 1.00 136.89 932 GLN D N 1
ATOM 15012 C CA . GLN D 1 857 ? -18.583 24.548 11.298 1.00 138.11 932 GLN D CA 1
ATOM 15013 C C . GLN D 1 857 ? -19.039 25.990 11.486 1.00 133.19 932 GLN D C 1
ATOM 15014 O O . GLN D 1 857 ? -18.778 26.845 10.632 1.00 143.96 932 GLN D O 1
ATOM 15020 N N . GLU D 1 858 ? -19.718 26.280 12.596 1.00 130.54 933 GLU D N 1
ATOM 15021 C CA . GLU D 1 858 ? -20.252 27.618 12.839 1.00 133.50 933 GLU D CA 1
ATOM 15022 C C . GLU D 1 858 ? -19.279 28.488 13.631 1.00 140.92 933 GLU D C 1
ATOM 15023 O O . GLU D 1 858 ? -18.885 29.565 13.172 1.00 141.57 933 GLU D O 1
ATOM 15029 N N . ASN D 1 859 ? -18.892 28.039 14.827 1.00 147.22 934 ASN D N 1
ATOM 15030 C CA . ASN D 1 859 ? -17.991 28.832 15.658 1.00 154.42 934 ASN D CA 1
ATOM 15031 C C . ASN D 1 859 ? -16.559 28.811 15.147 1.00 153.82 934 ASN D C 1
ATOM 15032 O O . ASN D 1 859 ? -15.847 29.811 15.279 1.00 151.34 934 ASN D O 1
ATOM 15037 N N . GLY D 1 860 ? -16.127 27.704 14.564 1.00 156.60 935 GLY D N 1
ATOM 15038 C CA . GLY D 1 860 ? -14.758 27.537 14.124 1.00 146.46 935 GLY D CA 1
ATOM 15039 C C . GLY D 1 860 ? -13.988 26.590 15.029 1.00 154.18 935 GLY D C 1
ATOM 15040 O O . GLY D 1 860 ? -14.420 26.225 16.124 1.00 172.62 935 GLY D O 1
ATOM 15041 N N . TYR D 1 861 ? -12.813 26.189 14.540 1.00 148.70 936 TYR D N 1
ATOM 15042 C CA . TYR D 1 861 ? -11.953 25.316 15.329 1.00 145.59 936 TYR D CA 1
ATOM 15043 C C . TYR D 1 861 ? -11.370 26.016 16.549 1.00 147.26 936 TYR D C 1
ATOM 15044 O O . TYR D 1 861 ? -10.855 25.339 17.446 1.00 139.66 936 TYR D O 1
ATOM 15053 N N . ASN D 1 862 ? -11.436 27.346 16.603 1.00 147.13 937 ASN D N 1
ATOM 15054 C CA . ASN D 1 862 ? -10.981 28.115 17.751 1.00 139.98 937 ASN D CA 1
ATOM 15055 C C . ASN D 1 862 ? -12.117 28.447 18.711 1.00 147.22 937 ASN D C 1
ATOM 15056 O O . ASN D 1 862 ? -12.016 29.418 19.468 1.00 148.75 937 ASN D O 1
ATOM 15061 N N . PHE D 1 863 ? -13.196 27.666 18.685 1.00 156.91 938 PHE D N 1
ATOM 15062 C CA . PHE D 1 863 ? -14.327 27.900 19.572 1.00 152.96 938 PHE D CA 1
ATOM 15063 C C . PHE D 1 863 ? -13.884 27.868 21.028 1.00 148.28 938 PHE D C 1
ATOM 15064 O O . PHE D 1 863 ? -13.025 27.073 21.416 1.00 155.26 938 PHE D O 1
ATOM 15072 N N . ASP D 1 864 ? -14.472 28.745 21.838 1.00 138.25 939 ASP D N 1
ATOM 15073 C CA . ASP D 1 864 ? -14.148 28.781 23.256 1.00 146.38 939 ASP D CA 1
ATOM 15074 C C . ASP D 1 864 ? -14.935 27.702 23.988 1.00 143.24 939 ASP D C 1
ATOM 15075 O O . ASP D 1 864 ? -16.139 27.540 23.766 1.00 143.69 939 ASP D O 1
ATOM 15080 N N . ARG D 1 865 ? -14.249 26.951 24.853 1.00 136.81 940 ARG D N 1
ATOM 15081 C CA . ARG D 1 865 ? -14.926 25.893 25.593 1.00 133.66 940 ARG D CA 1
ATOM 15082 C C . ARG D 1 865 ? -15.910 26.466 26.604 1.00 136.05 940 ARG D C 1
ATOM 15083 O O . ARG D 1 865 ? -16.831 25.760 27.029 1.00 135.32 940 ARG D O 1
ATOM 15091 N N . SER D 1 866 ? -15.731 27.730 26.995 1.00 136.09 941 SER D N 1
ATOM 15092 C CA . SER D 1 866 ? -16.659 28.381 27.911 1.00 145.81 941 SER D CA 1
ATOM 15093 C C . SER D 1 866 ? -17.985 28.724 27.246 1.00 157.10 941 SER D C 1
ATOM 15094 O O . SER D 1 866 ? -18.943 29.064 27.949 1.00 152.17 941 SER D O 1
ATOM 15097 N N . SER D 1 867 ? -18.054 28.651 25.917 1.00 155.46 942 SER D N 1
ATOM 15098 C CA . SER D 1 867 ? -19.283 28.979 25.209 1.00 138.65 942 SER D CA 1
ATOM 15099 C C . SER D 1 867 ? -20.420 28.079 25.672 1.00 145.22 942 SER D C 1
ATOM 15100 O O . SER D 1 867 ? -20.234 26.879 25.892 1.00 148.12 942 SER D O 1
ATOM 15103 N N . SER D 1 868 ? -21.605 28.676 25.826 1.00 150.92 943 SER D N 1
ATOM 15104 C CA . SER D 1 868 ? -22.767 27.920 26.281 1.00 143.75 943 SER D CA 1
ATOM 15105 C C . SER D 1 868 ? -23.072 26.748 25.359 1.00 143.61 943 SER D C 1
ATOM 15106 O O . SER D 1 868 ? -23.681 25.763 25.789 1.00 144.74 943 SER D O 1
ATOM 15109 N N . THR D 1 869 ? -22.648 26.826 24.098 1.00 141.90 944 THR D N 1
ATOM 15110 C CA . THR D 1 869 ? -22.930 25.750 23.155 1.00 139.24 944 THR D CA 1
ATOM 15111 C C . THR D 1 869 ? -22.127 24.497 23.503 1.00 129.90 944 THR D C 1
ATOM 15112 O O . THR D 1 869 ? -22.670 23.384 23.547 1.00 128.96 944 THR D O 1
ATOM 15116 N N . PHE D 1 870 ? -20.829 24.665 23.772 1.00 121.82 945 PHE D N 1
ATOM 15117 C CA . PHE D 1 870 ? -19.985 23.527 24.130 1.00 121.78 945 PHE D CA 1
ATOM 15118 C C . PHE D 1 870 ? -20.378 22.961 25.489 1.00 122.26 945 PHE D C 1
ATOM 15119 O O . PHE D 1 870 ? -20.400 21.737 25.681 1.00 127.86 945 PHE D O 1
ATOM 15127 N N . SER D 1 871 ? -20.693 23.842 26.442 1.00 123.26 946 SER D N 1
ATOM 15128 C CA . SER D 1 871 ? -21.202 23.391 27.731 1.00 127.67 946 SER D CA 1
ATOM 15129 C C . SER D 1 871 ? -22.500 22.616 27.564 1.00 121.52 946 SER D C 1
ATOM 15130 O O . SER D 1 871 ? -22.741 21.634 28.274 1.00 114.24 946 SER D O 1
ATOM 15133 N N . GLY D 1 872 ? -23.341 23.028 26.614 1.00 125.20 947 GLY D N 1
ATOM 15134 C CA . GLY D 1 872 ? -24.582 22.310 26.377 1.00 125.88 947 GLY D CA 1
ATOM 15135 C C . GLY D 1 872 ? -24.360 20.941 25.766 1.00 122.77 947 GLY D C 1
ATOM 15136 O O . GLY D 1 872 ? -25.052 19.978 26.109 1.00 134.87 947 GLY D O 1
ATOM 15137 N N . ILE D 1 873 ? -23.399 20.832 24.846 1.00 112.97 948 ILE D N 1
ATOM 15138 C CA . ILE D 1 873 ? -23.067 19.515 24.301 1.00 111.85 948 ILE D CA 1
ATOM 15139 C C . ILE D 1 873 ? -22.514 18.606 25.395 1.00 110.33 948 ILE D C 1
ATOM 15140 O O . ILE D 1 873 ? -22.844 17.415 25.456 1.00 112.70 948 ILE D O 1
ATOM 15145 N N . LYS D 1 874 ? -21.675 19.148 26.281 1.00 115.00 949 LYS D N 1
ATOM 15146 C CA . LYS D 1 874 ? -21.162 18.330 27.379 1.00 112.75 949 LYS D CA 1
ATOM 15147 C C . LYS D 1 874 ? -22.277 17.936 28.345 1.00 120.68 949 LYS D C 1
ATOM 15148 O O . LYS D 1 874 ? -22.275 16.824 28.890 1.00 119.46 949 LYS D O 1
ATOM 15154 N N . GLU D 1 875 ? -23.247 18.829 28.555 1.00 117.98 950 GLU D N 1
ATOM 15155 C CA . GLU D 1 875 ? -24.396 18.515 29.399 1.00 109.48 950 GLU D CA 1
ATOM 15156 C C . GLU D 1 875 ? -25.241 17.404 28.786 1.00 110.34 950 GLU D C 1
ATOM 15157 O O . GLU D 1 875 ? -25.699 16.496 29.492 1.00 115.18 950 GLU D O 1
ATOM 15163 N N . LEU D 1 876 ? -25.449 17.459 27.470 1.00 100.79 951 LEU D N 1
ATOM 15164 C CA . LEU D 1 876 ? -26.169 16.391 26.785 1.00 106.02 951 LEU D CA 1
ATOM 15165 C C . LEU D 1 876 ? -25.400 15.077 26.859 1.00 102.31 951 LEU D C 1
ATOM 15166 O O . LEU D 1 876 ? -25.999 13.999 26.966 1.00 96.85 951 LEU D O 1
ATOM 15171 N N . ALA D 1 877 ? -24.068 15.148 26.798 1.00 98.08 952 ALA D N 1
ATOM 15172 C CA . ALA D 1 877 ? -23.258 13.945 26.957 1.00 91.00 952 ALA D CA 1
ATOM 15173 C C . ALA D 1 877 ? -23.429 13.348 28.347 1.00 97.00 952 ALA D C 1
ATOM 15174 O O . ALA D 1 877 ? -23.536 12.126 28.499 1.00 94.93 952 ALA D O 1
ATOM 15176 N N . ARG D 1 878 ? -23.444 14.199 29.375 1.00 99.53 953 ARG D N 1
ATOM 15177 C CA . ARG D 1 878 ? -23.693 13.720 30.732 1.00 106.37 953 ARG D CA 1
ATOM 15178 C C . ARG D 1 878 ? -25.074 13.089 30.841 1.00 100.75 953 ARG D C 1
ATOM 15179 O O . ARG D 1 878 ? -25.257 12.078 31.531 1.00 105.93 953 ARG D O 1
ATOM 15187 N N . ARG D 1 879 ? -26.057 13.677 30.159 1.00 95.47 954 ARG D N 1
ATOM 15188 C CA . ARG D 1 879 ? -27.415 13.145 30.173 1.00 91.82 954 ARG D CA 1
ATOM 15189 C C . ARG D 1 879 ? -27.453 11.749 29.554 1.00 96.60 954 ARG D C 1
ATOM 15190 O O . ARG D 1 879 ? -28.040 10.814 30.117 1.00 101.03 954 ARG D O 1
ATOM 15198 N N . PHE D 1 880 ? -26.805 11.591 28.396 1.00 86.87 955 PHE D N 1
ATOM 15199 C CA . PHE D 1 880 ? -26.681 10.279 27.764 1.00 95.62 955 PHE D CA 1
ATOM 15200 C C . PHE D 1 880 ? -25.994 9.285 28.699 1.00 102.62 955 PHE D C 1
ATOM 15201 O O . PHE D 1 880 ? -26.440 8.138 28.856 1.00 107.72 955 PHE D O 1
ATOM 15209 N N . ALA D 1 881 ? -24.893 9.714 29.325 1.00 97.33 956 ALA D N 1
ATOM 15210 C CA . ALA D 1 881 ? -24.184 8.861 30.272 1.00 96.62 956 ALA D CA 1
ATOM 15211 C C . ALA D 1 881 ? -25.106 8.389 31.386 1.00 111.11 956 ALA D C 1
ATOM 15212 O O . ALA D 1 881 ? -25.054 7.224 31.795 1.00 115.66 956 ALA D O 1
ATOM 15214 N N . LEU D 1 882 ? -25.956 9.285 31.894 1.00 114.03 957 LEU D N 1
ATOM 15215 C CA . LEU D 1 882 ? -26.958 8.873 32.871 1.00 99.98 957 LEU D CA 1
ATOM 15216 C C . LEU D 1 882 ? -27.900 7.831 32.284 1.00 105.18 957 LEU D C 1
ATOM 15217 O O . LEU D 1 882 ? -28.285 6.877 32.971 1.00 108.84 957 LEU D O 1
ATOM 15222 N N . THR D 1 883 ? -28.287 7.997 31.013 1.00 110.40 958 THR D N 1
ATOM 15223 C CA . THR D 1 883 ? -29.120 6.977 30.375 1.00 109.53 958 THR D CA 1
ATOM 15224 C C . THR D 1 883 ? -28.440 5.614 30.364 1.00 106.44 958 THR D C 1
ATOM 15225 O O . THR D 1 883 ? -29.125 4.588 30.445 1.00 108.30 958 THR D O 1
ATOM 15229 N N . PHE D 1 884 ? -27.107 5.577 30.250 1.00 117.18 959 PHE D N 1
ATOM 15230 C CA . PHE D 1 884 ? -26.407 4.292 30.312 1.00 122.47 959 PHE D CA 1
ATOM 15231 C C . PHE D 1 884 ? -26.752 3.510 31.574 1.00 117.55 959 PHE D C 1
ATOM 15232 O O . PHE D 1 884 ? -26.948 2.290 31.520 1.00 120.51 959 PHE D O 1
ATOM 15240 N N . GLY D 1 885 ? -26.818 4.185 32.717 1.00 111.54 960 GLY D N 1
ATOM 15241 C CA . GLY D 1 885 ? -27.186 3.531 33.961 1.00 105.26 960 GLY D CA 1
ATOM 15242 C C . GLY D 1 885 ? -26.030 2.895 34.708 1.00 104.26 960 GLY D C 1
ATOM 15243 O O . GLY D 1 885 ? -25.164 2.252 34.112 1.00 110.17 960 GLY D O 1
ATOM 15244 N N . LEU D 1 889 ? -26.050 -3.959 35.221 1.00 129.44 964 LEU D N 1
ATOM 15245 C CA . LEU D 1 889 ? -26.106 -2.926 34.192 1.00 146.63 964 LEU D CA 1
ATOM 15246 C C . LEU D 1 889 ? -25.808 -3.514 32.816 1.00 164.81 964 LEU D C 1
ATOM 15247 O O . LEU D 1 889 ? -26.533 -3.256 31.855 1.00 212.40 964 LEU D O 1
ATOM 15252 N N . LYS D 1 890 ? -24.731 -4.299 32.737 1.00 163.14 965 LYS D N 1
ATOM 15253 C CA . LYS D 1 890 ? -24.340 -5.000 31.512 1.00 152.47 965 LYS D CA 1
ATOM 15254 C C . LYS D 1 890 ? -24.085 -4.036 30.356 1.00 148.43 965 LYS D C 1
ATOM 15255 O O . LYS D 1 890 ? -24.323 -4.368 29.191 1.00 139.80 965 LYS D O 1
ATOM 15261 N N . THR D 1 891 ? -23.593 -2.838 30.668 1.00 148.27 966 THR D N 1
ATOM 15262 C CA . THR D 1 891 ? -23.258 -1.833 29.669 1.00 139.25 966 THR D CA 1
ATOM 15263 C C . THR D 1 891 ? -21.759 -1.737 29.422 1.00 131.58 966 THR D C 1
ATOM 15264 O O . THR D 1 891 ? -21.314 -0.811 28.735 1.00 130.12 966 THR D O 1
ATOM 15268 N N . ARG D 1 892 ? -20.975 -2.668 29.973 1.00 129.52 967 ARG D N 1
ATOM 15269 C CA . ARG D 1 892 ? -19.518 -2.576 29.930 1.00 119.98 967 ARG D CA 1
ATOM 15270 C C . ARG D 1 892 ? -19.021 -2.428 28.493 1.00 117.29 967 ARG D C 1
ATOM 15271 O O . ARG D 1 892 ? -18.325 -1.462 28.146 1.00 114.15 967 ARG D O 1
ATOM 15279 N N . GLU D 1 893 ? -19.387 -3.392 27.643 1.00 117.35 968 GLU D N 1
ATOM 15280 C CA . GLU D 1 893 ? -18.993 -3.357 26.238 1.00 106.46 968 GLU D CA 1
ATOM 15281 C C . GLU D 1 893 ? -19.476 -2.084 25.559 1.00 109.59 968 GLU D C 1
ATOM 15282 O O . GLU D 1 893 ? -18.754 -1.491 24.749 1.00 104.96 968 GLU D O 1
ATOM 15288 N N . ALA D 1 894 ? -20.694 -1.643 25.884 1.00 101.34 969 ALA D N 1
ATOM 15289 C CA . ALA D 1 894 ? -21.272 -0.485 25.211 1.00 90.37 969 ALA D CA 1
ATOM 15290 C C . ALA D 1 894 ? -20.508 0.791 25.546 1.00 100.34 969 ALA D C 1
ATOM 15291 O O . ALA D 1 894 ? -20.175 1.581 24.653 1.00 104.89 969 ALA D O 1
ATOM 15293 N N . ILE D 1 895 ? -20.225 1.013 26.831 1.00 106.61 970 ILE D N 1
ATOM 15294 C CA . ILE D 1 895 ? -19.511 2.223 27.225 1.00 106.40 970 ILE D CA 1
ATOM 15295 C C . ILE D 1 895 ? -18.080 2.198 26.692 1.00 107.46 970 ILE D C 1
ATOM 15296 O O . ILE D 1 895 ? -17.548 3.228 26.248 1.00 99.32 970 ILE D O 1
ATOM 15301 N N . ALA D 1 896 ? -17.448 1.016 26.677 1.00 108.09 971 ALA D N 1
ATOM 15302 C CA . ALA D 1 896 ? -16.107 0.920 26.104 1.00 100.17 971 ALA D CA 1
ATOM 15303 C C . ALA D 1 896 ? -16.115 1.252 24.614 1.00 99.45 971 ALA D C 1
ATOM 15304 O O . ALA D 1 896 ? -15.236 1.974 24.121 1.00 91.73 971 ALA D O 1
ATOM 15306 N N . MET D 1 897 ? -17.107 0.739 23.880 1.00 99.56 972 MET D N 1
ATOM 15307 C CA . MET D 1 897 ? -17.195 1.009 22.449 1.00 93.10 972 MET D CA 1
ATOM 15308 C C . MET D 1 897 ? -17.458 2.486 22.179 1.00 93.36 972 MET D C 1
ATOM 15309 O O . MET D 1 897 ? -16.909 3.060 21.228 1.00 104.64 972 MET D O 1
ATOM 15314 N N . LEU D 1 898 ? -18.307 3.116 22.997 1.00 83.99 973 LEU D N 1
ATOM 15315 C CA . LEU D 1 898 ? -18.525 4.553 22.861 1.00 88.88 973 LEU D CA 1
ATOM 15316 C C . LEU D 1 898 ? -17.221 5.319 23.041 1.00 104.41 973 LEU D C 1
ATOM 15317 O O . LEU D 1 898 ? -16.904 6.218 22.252 1.00 103.81 973 LEU D O 1
ATOM 15322 N N . HIS D 1 899 ? -16.448 4.973 24.077 1.00 109.68 974 HIS D N 1
ATOM 15323 C CA . HIS D 1 899 ? -15.157 5.633 24.274 1.00 101.50 974 HIS D CA 1
ATOM 15324 C C . HIS D 1 899 ? -14.237 5.432 23.076 1.00 98.25 974 HIS D C 1
ATOM 15325 O O . HIS D 1 899 ? -13.543 6.365 22.653 1.00 95.78 974 HIS D O 1
ATOM 15332 N N . LYS D 1 900 ? -14.208 4.216 22.527 1.00 96.67 975 LYS D N 1
ATOM 15333 C CA . LYS D 1 900 ? -13.335 3.931 21.390 1.00 92.80 975 LYS D CA 1
ATOM 15334 C C . LYS D 1 900 ? -13.706 4.792 20.189 1.00 95.81 975 LYS D C 1
ATOM 15335 O O . LYS D 1 900 ? -12.840 5.418 19.562 1.00 99.90 975 LYS D O 1
ATOM 15341 N N . ASP D 1 901 ? -14.996 4.822 19.846 1.00 99.34 976 ASP D N 1
ATOM 15342 C CA . ASP D 1 901 ? -15.439 5.643 18.725 1.00 98.89 976 ASP D CA 1
ATOM 15343 C C . ASP D 1 901 ? -15.126 7.113 18.970 1.00 95.68 976 ASP D C 1
ATOM 15344 O O . ASP D 1 901 ? -14.696 7.828 18.054 1.00 105.18 976 ASP D O 1
ATOM 15349 N N . GLY D 1 902 ? -15.310 7.576 20.208 1.00 92.71 977 GLY D N 1
ATOM 15350 C CA . GLY D 1 902 ? -15.039 8.971 20.511 1.00 102.12 977 GLY D CA 1
ATOM 15351 C C . GLY D 1 902 ? -13.578 9.333 20.335 1.00 113.07 977 GLY D C 1
ATOM 15352 O O . GLY D 1 902 ? -13.247 10.367 19.747 1.00 110.27 977 GLY D O 1
ATOM 15353 N N . ILE D 1 903 ? -12.678 8.487 20.843 1.00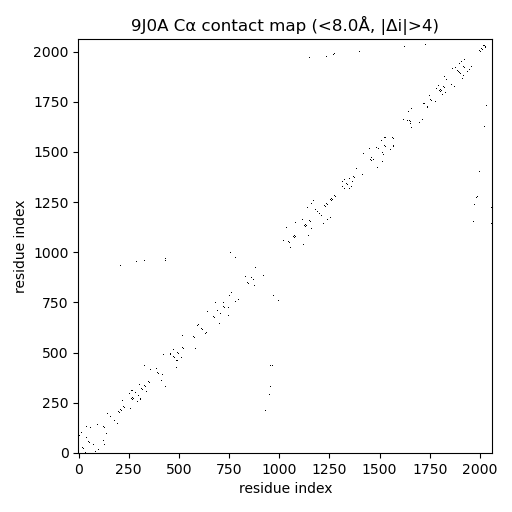 115.78 978 ILE D N 1
ATOM 15354 C CA . ILE D 1 903 ? -11.257 8.799 20.721 1.00 111.67 978 ILE D CA 1
ATOM 15355 C C . ILE D 1 903 ? -10.813 8.705 19.267 1.00 111.73 978 ILE D C 1
ATOM 15356 O O . ILE D 1 903 ? -9.951 9.472 18.821 1.00 115.84 978 ILE D O 1
ATOM 15361 N N . GLU D 1 904 ? -11.395 7.780 18.496 1.00 111.71 979 GLU D N 1
ATOM 15362 C CA . GLU D 1 904 ? -11.048 7.712 17.081 1.00 100.99 979 GLU D CA 1
ATOM 15363 C C . GLU D 1 904 ? -11.501 8.967 16.348 1.00 102.80 979 GLU D C 1
ATOM 15364 O O . GLU D 1 904 ? -10.800 9.462 15.458 1.00 99.91 979 GLU D O 1
ATOM 15370 N N . PHE D 1 905 ? -12.666 9.503 16.720 1.00 111.13 980 PHE D N 1
ATOM 15371 C CA . PHE D 1 905 ? -13.113 10.767 16.140 1.00 120.97 980 PHE D CA 1
ATOM 15372 C C . PHE D 1 905 ? -12.203 11.919 16.549 1.00 123.01 980 PHE D C 1
ATOM 15373 O O . PHE D 1 905 ? -11.945 12.827 15.750 1.00 122.52 980 PHE D O 1
ATOM 15381 N N . ALA D 1 906 ? -11.710 11.900 17.791 1.00 118.15 981 ALA D N 1
ATOM 15382 C CA . ALA D 1 906 ? -10.872 12.995 18.272 1.00 119.93 981 ALA D CA 1
ATOM 15383 C C . ALA D 1 906 ? -9.545 13.054 17.525 1.00 120.80 981 ALA D C 1
ATOM 15384 O O . ALA D 1 906 ? -9.049 14.143 17.212 1.00 119.49 981 ALA D O 1
ATOM 15386 N N . PHE D 1 907 ? -8.955 11.897 17.237 1.00 119.66 982 PHE D N 1
ATOM 15387 C CA . PHE D 1 907 ? -7.701 11.816 16.503 1.00 123.12 982 PHE D CA 1
ATOM 15388 C C . PHE D 1 907 ? -7.912 11.622 15.008 1.00 129.09 982 PHE D C 1
ATOM 15389 O O . PHE D 1 907 ? -6.952 11.322 14.290 1.00 126.59 982 PHE D O 1
ATOM 15397 N N . LYS D 1 908 ? -9.146 11.785 14.527 1.00 133.26 983 LYS D N 1
ATOM 15398 C CA . LYS D 1 908 ? -9.427 11.595 13.108 1.00 133.77 983 LYS D CA 1
ATOM 15399 C C . LYS D 1 908 ? -8.706 12.634 12.258 1.00 134.99 983 LYS D C 1
ATOM 15400 O O . LYS D 1 908 ? -8.058 12.296 11.261 1.00 133.38 983 LYS D O 1
ATOM 15406 N N . GLU D 1 909 ? -8.804 13.904 12.639 1.00 131.42 984 GLU D N 1
ATOM 15407 C CA . GLU D 1 909 ? -8.242 14.986 11.839 1.00 142.36 984 GLU D CA 1
ATOM 15408 C C . GLU D 1 909 ? -7.009 15.557 12.521 1.00 145.49 984 GLU D C 1
ATOM 15409 O O . GLU D 1 909 ? -7.130 16.157 13.602 1.00 138.46 984 GLU D O 1
ATOM 15415 N N . PRO D 1 910 ? -5.819 15.402 11.948 1.00 146.54 985 PRO D N 1
ATOM 15416 C CA . PRO D 1 910 ? -4.626 15.996 12.550 1.00 138.56 985 PRO D CA 1
ATOM 15417 C C . PRO D 1 910 ? -4.432 17.432 12.087 1.00 133.75 985 PRO D C 1
ATOM 15418 O O . PRO D 1 910 ? -4.991 17.875 11.083 1.00 122.19 985 PRO D O 1
ATOM 15422 N N . ASN D 1 911 ? -3.633 18.163 12.853 1.00 141.49 986 ASN D N 1
ATOM 15423 C CA . ASN D 1 911 ? -3.340 19.547 12.498 1.00 149.97 986 ASN D CA 1
ATOM 15424 C C . ASN D 1 911 ? -2.308 19.584 11.378 1.00 166.07 986 ASN D C 1
ATOM 15425 O O . ASN D 1 911 ? -1.252 18.955 11.497 1.00 163.28 986 ASN D O 1
ATOM 15430 N N . PRO D 1 912 ? -2.574 20.301 10.285 1.00 176.58 987 PRO D N 1
ATOM 15431 C CA . PRO D 1 912 ? -1.560 20.385 9.222 1.00 175.05 987 PRO D CA 1
ATOM 15432 C C . PRO D 1 912 ? -0.364 21.226 9.619 1.00 172.07 987 PRO D C 1
ATOM 15433 O O . PRO D 1 912 ? 0.779 20.861 9.310 1.00 173.65 987 PRO D O 1
ATOM 15437 N N . GLN D 1 913 ? -0.600 22.347 10.304 1.00 166.35 988 GLN D N 1
ATOM 15438 C CA . GLN D 1 913 ? 0.484 23.253 10.673 1.00 160.27 988 GLN D CA 1
ATOM 15439 C C . GLN D 1 913 ? 1.481 22.573 11.604 1.00 157.53 988 GLN D C 1
ATOM 15440 O O . GLN D 1 913 ? 2.697 22.650 11.385 1.00 163.65 988 GLN D O 1
ATOM 15446 N N . GLY D 1 914 ? 0.994 21.905 12.636 1.00 153.33 989 GLY D N 1
ATOM 15447 C CA . GLY D 1 914 ? 1.852 21.211 13.568 1.00 158.65 989 GLY D CA 1
ATOM 15448 C C . GLY D 1 914 ? 1.826 19.714 13.344 1.00 164.53 989 GLY D C 1
ATOM 15449 O O . GLY D 1 914 ? 0.786 19.071 13.500 1.00 197.89 989 GLY D O 1
ATOM 15450 N N . GLU D 1 915 ? 2.983 19.161 12.974 1.00 167.60 990 GLU D N 1
ATOM 15451 C CA . GLU D 1 915 ? 3.071 17.730 12.704 1.00 171.75 990 GLU D CA 1
ATOM 15452 C C . GLU D 1 915 ? 2.655 16.919 13.926 1.00 161.09 990 GLU D C 1
ATOM 15453 O O . GLU D 1 915 ? 1.911 15.937 13.814 1.00 153.52 990 GLU D O 1
ATOM 15459 N N . SER D 1 916 ? 3.119 17.323 15.106 1.00 156.47 991 SER D N 1
ATOM 15460 C CA . SER D 1 916 ? 2.698 16.724 16.362 1.00 155.87 991 SER D CA 1
ATOM 15461 C C . SER D 1 916 ? 1.781 17.637 17.162 1.00 166.12 991 SER D C 1
ATOM 15462 O O . SER D 1 916 ? 1.293 17.232 18.222 1.00 179.39 991 SER D O 1
ATOM 15465 N N . HIS D 1 917 ? 1.548 18.856 16.686 1.00 155.98 992 HIS D N 1
ATOM 15466 C CA . HIS D 1 917 ? 0.669 19.805 17.350 1.00 154.45 992 HIS D CA 1
ATOM 15467 C C . HIS D 1 917 ? -0.786 19.367 17.160 1.00 159.45 992 HIS D C 1
ATOM 15468 O O . HIS D 1 917 ? -1.072 18.448 16.386 1.00 182.45 992 HIS D O 1
ATOM 15470 N N . PRO D 1 918 ? -1.743 20.031 17.825 1.00 157.98 993 PRO D N 1
ATOM 15471 C CA . PRO D 1 918 ? -2.866 19.295 18.401 1.00 148.03 993 PRO D CA 1
ATOM 15472 C C . PRO D 1 918 ? -3.802 18.737 17.341 1.00 145.49 993 PRO D C 1
ATOM 15473 O O . PRO D 1 918 ? -4.007 19.353 16.284 1.00 153.50 993 PRO D O 1
ATOM 15477 N N . PRO D 1 919 ? -4.393 17.569 17.590 1.00 135.14 994 PRO D N 1
ATOM 15478 C CA . PRO D 1 919 ? -5.466 17.081 16.716 1.00 130.84 994 PRO D CA 1
ATOM 15479 C C . PRO D 1 919 ? -6.640 18.050 16.706 1.00 134.20 994 PRO D C 1
ATOM 15480 O O . PRO D 1 919 ? -6.934 18.718 17.701 1.00 144.44 994 PRO D O 1
ATOM 15484 N N . LEU D 1 920 ? -7.315 18.117 15.560 1.00 132.32 995 LEU D N 1
ATOM 15485 C CA . LEU D 1 920 ? -8.371 19.107 15.382 1.00 134.97 995 LEU D CA 1
ATOM 15486 C C . LEU D 1 920 ? -9.588 18.793 16.247 1.00 136.56 995 LEU D C 1
ATOM 15487 O O . LEU D 1 920 ? -10.193 19.701 16.830 1.00 126.13 995 LEU D O 1
ATOM 15492 N N . ASN D 1 921 ? -9.957 17.518 16.354 1.00 142.25 996 ASN D N 1
ATOM 15493 C CA . ASN D 1 921 ? -11.128 17.105 17.116 1.00 134.05 996 ASN D CA 1
ATOM 15494 C C . ASN D 1 921 ? -10.777 16.658 18.531 1.00 124.30 996 ASN D C 1
ATOM 15495 O O . ASN D 1 921 ? -11.591 15.997 19.184 1.00 127.58 996 ASN D O 1
ATOM 15500 N N . LEU D 1 922 ? -9.584 17.010 19.017 1.00 122.76 997 LEU D N 1
ATOM 15501 C CA . LEU D 1 922 ? -9.163 16.578 20.346 1.00 125.85 997 LEU D CA 1
ATOM 15502 C C . LEU D 1 922 ? -10.109 17.083 21.430 1.00 123.05 997 LEU D C 1
ATOM 15503 O O . LEU D 1 922 ? -10.326 16.395 22.436 1.00 108.66 997 LEU D O 1
ATOM 15508 N N . ALA D 1 923 ? -10.698 18.267 21.232 1.00 112.80 998 ALA D N 1
ATOM 15509 C CA . ALA D 1 923 ? -11.591 18.838 22.237 1.00 109.77 998 ALA D CA 1
ATOM 15510 C C . ALA D 1 923 ? -12.786 17.937 22.515 1.00 116.32 998 ALA D C 1
ATOM 15511 O O . ALA D 1 923 ? -13.364 17.998 23.608 1.00 108.84 998 ALA D O 1
ATOM 15513 N N . PHE D 1 924 ? -13.168 17.096 21.548 1.00 119.79 999 PHE D N 1
ATOM 15514 C CA . PHE D 1 924 ? -14.268 16.162 21.762 1.00 112.55 999 PHE D CA 1
ATOM 15515 C C . PHE D 1 924 ? -14.014 15.253 22.955 1.00 112.93 999 PHE D C 1
ATOM 15516 O O . PHE D 1 924 ? -14.966 14.817 23.613 1.00 119.51 999 PHE D O 1
ATOM 15524 N N . LEU D 1 925 ? -12.743 14.958 23.247 1.00 111.37 1000 LEU D N 1
ATOM 15525 C CA . LEU D 1 925 ? -12.417 14.165 24.427 1.00 110.27 1000 LEU D CA 1
ATOM 15526 C C . LEU D 1 925 ? -13.030 14.773 25.681 1.00 106.79 1000 LEU D C 1
ATOM 15527 O O . LEU D 1 925 ? -13.544 14.049 26.543 1.00 110.90 1000 LEU D O 1
ATOM 15532 N N . ASP D 1 926 ? -12.992 16.105 25.789 1.00 97.67 1001 ASP D N 1
ATOM 15533 C CA . ASP D 1 926 ? -13.687 16.804 26.865 1.00 106.87 1001 ASP D CA 1
ATOM 15534 C C . ASP D 1 926 ? -15.108 16.277 27.013 1.00 111.67 1001 ASP D C 1
ATOM 15535 O O . ASP D 1 926 ? -15.495 15.769 28.072 1.00 104.75 1001 ASP D O 1
ATOM 15540 N N . ILE D 1 927 ? -15.885 16.353 25.929 1.00 113.62 1002 ILE D N 1
ATOM 15541 C CA . ILE D 1 927 ? -17.238 15.804 25.928 1.00 100.63 1002 ILE D CA 1
ATOM 15542 C C . ILE D 1 927 ? -17.215 14.336 26.334 1.00 100.22 1002 ILE D C 1
ATOM 15543 O O . ILE D 1 927 ? -17.973 13.904 27.211 1.00 104.14 1002 ILE D O 1
ATOM 15548 N N . LEU D 1 928 ? -16.315 13.556 25.726 1.00 95.09 1003 LEU D N 1
ATOM 15549 C CA . LEU D 1 928 ? -16.233 12.130 26.024 1.00 89.78 1003 LEU D CA 1
ATOM 15550 C C . LEU D 1 928 ? -15.931 11.870 27.494 1.00 97.62 1003 LEU D C 1
ATOM 15551 O O . LEU D 1 928 ? -16.291 10.806 28.013 1.00 89.30 1003 LEU D O 1
ATOM 15556 N N . SER D 1 929 ? -15.309 12.834 28.178 1.00 111.58 1004 SER D N 1
ATOM 15557 C CA . SER D 1 929 ? -15.022 12.676 29.599 1.00 105.41 1004 SER D CA 1
ATOM 15558 C C . SER D 1 929 ? -16.291 12.480 30.417 1.00 104.39 1004 SER D C 1
ATOM 15559 O O . SER D 1 929 ? -16.243 11.875 31.494 1.00 98.91 1004 SER D O 1
ATOM 15562 N N . GLU D 1 930 ? -17.434 12.966 29.924 1.00 108.46 1005 GLU D N 1
ATOM 15563 C CA . GLU D 1 930 ? -18.685 12.768 30.645 1.00 99.37 1005 GLU D CA 1
ATOM 15564 C C . GLU D 1 930 ? -19.056 11.295 30.757 1.00 99.32 1005 GLU D C 1
ATOM 15565 O O . GLU D 1 930 ? -19.818 10.924 31.657 1.00 90.79 1005 GLU D O 1
ATOM 15571 N N . PHE D 1 931 ? -18.531 10.447 29.872 1.00 101.44 1006 PHE D N 1
ATOM 15572 C CA . PHE D 1 931 ? -18.859 9.027 29.879 1.00 94.28 1006 PHE D CA 1
ATOM 15573 C C . PHE D 1 931 ? -17.847 8.179 30.636 1.00 105.05 1006 PHE D C 1
ATOM 15574 O O . PHE D 1 931 ? -18.085 6.979 30.816 1.00 109.07 1006 PHE D O 1
ATOM 15582 N N . SER D 1 932 ? -16.733 8.765 31.082 1.00 99.29 1007 SER D N 1
ATOM 15583 C CA . SER D 1 932 ? -15.729 7.991 31.805 1.00 101.06 1007 SER D CA 1
ATOM 15584 C C . SER D 1 932 ? -16.263 7.477 33.135 1.00 102.79 1007 SER D C 1
ATOM 15585 O O . SER D 1 932 ? -15.754 6.481 33.662 1.00 99.26 1007 SER D O 1
ATOM 15588 N N . SER D 1 933 ? -17.277 8.141 33.693 1.00 108.32 1008 SER D N 1
ATOM 15589 C CA . SER D 1 933 ? -17.820 7.726 34.983 1.00 104.09 1008 SER D CA 1
ATOM 15590 C C . SER D 1 933 ? -18.409 6.323 34.904 1.00 104.54 1008 SER D C 1
ATOM 15591 O O . SER D 1 933 ? -18.090 5.455 35.725 1.00 103.92 1008 SER D O 1
ATOM 15594 N N . LYS D 1 934 ? -19.267 6.081 33.910 1.00 103.16 1009 LYS D N 1
ATOM 15595 C CA . LYS D 1 934 ? -19.902 4.778 33.762 1.00 93.87 1009 LYS D CA 1
ATOM 15596 C C . LYS D 1 934 ? -18.892 3.686 33.439 1.00 96.94 1009 LYS D C 1
ATOM 15597 O O . LYS D 1 934 ? -19.170 2.506 33.677 1.00 91.00 1009 LYS D O 1
ATOM 15603 N N . LEU D 1 935 ? -17.734 4.059 32.906 1.00 109.41 1010 LEU D N 1
ATOM 15604 C CA . LEU D 1 935 ? -16.703 3.096 32.557 1.00 112.55 1010 LEU D CA 1
ATOM 15605 C C . LEU D 1 935 ? -16.152 2.420 33.806 1.00 110.99 1010 LEU D C 1
ATOM 15606 O O . LEU D 1 935 ? -15.934 3.063 34.836 1.00 110.20 1010 LEU D O 1
ATOM 15611 N N . LEU D 1 936 ? -15.927 1.113 33.709 1.00 105.80 1011 LEU D N 1
ATOM 15612 C CA . LEU D 1 936 ? -15.407 0.352 34.831 1.00 115.32 1011 LEU D CA 1
ATOM 15613 C C . LEU D 1 936 ? -13.878 0.451 34.860 1.00 129.64 1011 LEU D C 1
ATOM 15614 O O . LEU D 1 936 ? -13.241 0.891 33.900 1.00 129.51 1011 LEU D O 1
ATOM 15619 N N . ARG D 1 937 ? -13.290 0.041 35.989 1.00 124.50 1012 ARG D N 1
ATOM 15620 C CA . ARG D 1 937 ? -11.847 0.182 36.182 1.00 117.86 1012 ARG D CA 1
ATOM 15621 C C . ARG D 1 937 ? -11.080 -0.571 35.100 1.00 114.73 1012 ARG D C 1
ATOM 15622 O O . ARG D 1 937 ? -10.205 -0.009 34.424 1.00 114.08 1012 ARG D O 1
ATOM 15630 N N . GLN D 1 938 ? -11.395 -1.858 34.932 1.00 106.68 1013 GLN D N 1
ATOM 15631 C CA . GLN D 1 938 ? -10.810 -2.644 33.851 1.00 105.48 1013 GLN D CA 1
ATOM 15632 C C . GLN D 1 938 ? -11.095 -2.007 32.498 1.00 113.18 1013 GLN D C 1
ATOM 15633 O O . GLN D 1 938 ? -10.207 -1.923 31.637 1.00 118.09 1013 GLN D O 1
ATOM 15639 N N . ASP D 1 939 ? -12.335 -1.558 32.291 1.00 122.18 1014 ASP D N 1
ATOM 15640 C CA . ASP D 1 939 ? -12.678 -0.867 31.055 1.00 112.52 1014 ASP D CA 1
ATOM 15641 C C . ASP D 1 939 ? -11.885 0.423 30.905 1.00 111.04 1014 ASP D C 1
ATOM 15642 O O . ASP D 1 939 ? -11.548 0.819 29.784 1.00 113.33 1014 ASP D O 1
ATOM 15647 N N . LYS D 1 940 ? -11.572 1.087 32.020 1.00 111.13 1015 LYS D N 1
ATOM 15648 C CA . LYS D 1 940 ? -10.748 2.288 31.953 1.00 115.16 1015 LYS D CA 1
ATOM 15649 C C . LYS D 1 940 ? -9.343 1.954 31.468 1.00 117.36 1015 LYS D C 1
ATOM 15650 O O . LYS D 1 940 ? -8.781 2.664 30.626 1.00 120.45 1015 LYS D O 1
ATOM 15656 N N . ARG D 1 941 ? -8.766 0.864 31.978 1.00 113.01 1016 ARG D N 1
ATOM 15657 C CA . ARG D 1 941 ? -7.453 0.428 31.505 1.00 117.52 1016 ARG D CA 1
ATOM 15658 C C . ARG D 1 941 ? -7.493 0.071 30.020 1.00 119.87 1016 ARG D C 1
ATOM 15659 O O . ARG D 1 941 ? -6.566 0.393 29.260 1.00 128.13 1016 ARG D O 1
ATOM 15667 N N . THR D 1 942 ? -8.574 -0.582 29.585 1.00 112.16 1017 THR D N 1
ATOM 15668 C CA . THR D 1 942 ? -8.690 -0.970 28.181 1.00 100.82 1017 THR D CA 1
ATOM 15669 C C . THR D 1 942 ? -8.806 0.251 27.270 1.00 110.99 1017 THR D C 1
ATOM 15670 O O . THR D 1 942 ? -8.142 0.326 26.227 1.00 121.54 1017 THR D O 1
ATOM 15674 N N . VAL D 1 943 ? -9.643 1.223 27.639 1.00 106.33 1018 VAL D N 1
ATOM 15675 C CA . VAL D 1 943 ? -9.725 2.423 26.819 1.00 112.48 1018 VAL D CA 1
ATOM 15676 C C . VAL D 1 943 ? -8.438 3.227 26.905 1.00 121.12 1018 VAL D C 1
ATOM 15677 O O . VAL D 1 943 ? -8.127 3.983 25.981 1.00 130.30 1018 VAL D O 1
ATOM 15681 N N . TYR D 1 944 ? -7.656 3.075 27.977 1.00 116.56 1019 TYR D N 1
ATOM 15682 C CA . TYR D 1 944 ? -6.369 3.755 27.992 1.00 114.51 1019 TYR D CA 1
ATOM 15683 C C . TYR D 1 944 ? -5.384 3.105 27.035 1.00 118.38 1019 TYR D C 1
ATOM 15684 O O . TYR D 1 944 ? -4.575 3.807 26.427 1.00 120.28 1019 TYR D O 1
ATOM 15693 N N . VAL D 1 945 ? -5.429 1.779 26.875 1.00 120.88 1020 VAL D N 1
ATOM 15694 C CA . VAL D 1 945 ? -4.545 1.199 25.862 1.00 120.94 1020 VAL D CA 1
ATOM 15695 C C . VAL D 1 945 ? -5.032 1.586 24.467 1.00 120.18 1020 VAL D C 1
ATOM 15696 O O . VAL D 1 945 ? -4.221 1.827 23.557 1.00 130.45 1020 VAL D O 1
ATOM 15700 N N . TYR D 1 946 ? -6.352 1.687 24.279 1.00 117.33 1021 TYR D N 1
ATOM 15701 C CA . TYR D 1 946 ? -6.874 2.179 23.004 1.00 123.63 1021 TYR D CA 1
ATOM 15702 C C . TYR D 1 946 ? -6.400 3.601 22.722 1.00 120.11 1021 TYR D C 1
ATOM 15703 O O . TYR D 1 946 ? -6.045 3.932 21.584 1.00 130.02 1021 TYR D O 1
ATOM 15712 N N . LEU D 1 947 ? -6.398 4.458 23.746 1.00 110.40 1022 LEU D N 1
ATOM 15713 C CA . LEU D 1 947 ? -5.878 5.814 23.593 1.00 102.05 1022 LEU D CA 1
ATOM 15714 C C . LEU D 1 947 ? -4.384 5.795 23.292 1.00 119.88 1022 LEU D C 1
ATOM 15715 O O . LEU D 1 947 ? -3.908 6.533 22.421 1.00 126.26 1022 LEU D O 1
ATOM 15720 N N . GLU D 1 948 ? -3.635 4.953 24.010 1.00 125.00 1023 GLU D N 1
ATOM 15721 C CA . GLU D 1 948 ? -2.210 4.767 23.758 1.00 115.70 1023 GLU D CA 1
ATOM 15722 C C . GLU D 1 948 ? -1.941 4.462 22.295 1.00 115.49 1023 GLU D C 1
ATOM 15723 O O . GLU D 1 948 ? -0.936 4.913 21.732 1.00 124.04 1023 GLU D O 1
ATOM 15729 N N . LYS D 1 949 ? -2.820 3.673 21.671 1.00 115.79 1024 LYS D N 1
ATOM 15730 C CA . LYS D 1 949 ? -2.674 3.392 20.245 1.00 110.76 1024 LYS D CA 1
ATOM 15731 C C . LYS D 1 949 ? -2.578 4.673 19.420 1.00 113.62 1024 LYS D C 1
ATOM 15732 O O . LYS D 1 949 ? -1.899 4.696 18.387 1.00 130.52 1024 LYS D O 1
ATOM 15738 N N . PHE D 1 950 ? -3.234 5.753 19.862 1.00 107.23 1025 PHE D N 1
ATOM 15739 C CA . PHE D 1 950 ? -3.184 7.036 19.166 1.00 115.41 1025 PHE D CA 1
ATOM 15740 C C . PHE D 1 950 ? -2.608 8.158 20.028 1.00 115.18 1025 PHE D C 1
ATOM 15741 O O . PHE D 1 950 ? -2.765 9.333 19.681 1.00 108.38 1025 PHE D O 1
ATOM 15749 N N . MET D 1 951 ? -1.952 7.839 21.142 1.00 111.92 1026 MET D N 1
ATOM 15750 C CA . MET D 1 951 ? -1.524 8.859 22.093 1.00 125.39 1026 MET D CA 1
ATOM 15751 C C . MET D 1 951 ? -0.073 9.249 21.856 1.00 134.67 1026 MET D C 1
ATOM 15752 O O . MET D 1 951 ? 0.804 8.384 21.759 1.00 136.64 1026 MET D O 1
ATOM 15757 N N . THR D 1 952 ? 0.171 10.556 21.783 1.00 143.85 1027 THR D N 1
ATOM 15758 C CA . THR D 1 952 ? 1.519 11.113 21.704 1.00 157.66 1027 THR D CA 1
ATOM 15759 C C . THR D 1 952 ? 2.019 11.337 23.126 1.00 153.83 1027 THR D C 1
ATOM 15760 O O . THR D 1 952 ? 1.678 12.334 23.767 1.00 157.48 1027 THR D O 1
ATOM 15764 N N . PHE D 1 953 ? 2.824 10.392 23.622 1.00 146.71 1028 PHE D N 1
ATOM 15765 C CA . PHE D 1 953 ? 3.370 10.485 24.974 1.00 142.85 1028 PHE D CA 1
ATOM 15766 C C . PHE D 1 953 ? 4.130 11.790 25.178 1.00 155.23 1028 PHE D C 1
ATOM 15767 O O . PHE D 1 953 ? 3.927 12.498 26.176 1.00 160.28 1028 PHE D O 1
ATOM 15775 N N . GLN D 1 954 ? 5.017 12.118 24.234 1.00 163.30 1029 GLN D N 1
ATOM 15776 C CA . GLN D 1 954 ? 5.769 13.368 24.294 1.00 165.15 1029 GLN D CA 1
ATOM 15777 C C . GLN D 1 954 ? 4.839 14.566 24.436 1.00 172.83 1029 GLN D C 1
ATOM 15778 O O . GLN D 1 954 ? 5.173 15.547 25.110 1.00 175.77 1029 GLN D O 1
ATOM 15784 N N . MET D 1 955 ? 3.660 14.497 23.817 1.00 177.02 1030 MET D N 1
ATOM 15785 C CA . MET D 1 955 ? 2.670 15.554 23.930 1.00 176.74 1030 MET D CA 1
ATOM 15786 C C . MET D 1 955 ? 1.692 15.312 25.069 1.00 163.37 1030 MET D C 1
ATOM 15787 O O . MET D 1 955 ? 1.079 16.270 25.553 1.00 158.57 1030 MET D O 1
ATOM 15792 N N . SER D 1 956 ? 1.529 14.056 25.497 1.00 160.81 1031 SER D N 1
ATOM 15793 C CA . SER D 1 956 ? 0.747 13.781 26.697 1.00 154.04 1031 SER D CA 1
ATOM 15794 C C . SER D 1 956 ? 1.354 14.476 27.905 1.00 150.54 1031 SER D C 1
ATOM 15795 O O . SER D 1 956 ? 0.631 14.979 28.773 1.00 155.25 1031 SER D O 1
ATOM 15798 N N . LEU D 1 957 ? 2.686 14.510 27.982 1.00 150.50 1032 LEU D N 1
ATOM 15799 C CA . LEU D 1 957 ? 3.333 15.269 29.048 1.00 147.71 1032 LEU D CA 1
ATOM 15800 C C . LEU D 1 957 ? 3.031 16.757 28.922 1.00 157.77 1032 LEU D C 1
ATOM 15801 O O . LEU D 1 957 ? 2.704 17.423 29.912 1.00 158.58 1032 LEU D O 1
ATOM 15806 N N . ARG D 1 958 ? 3.128 17.294 27.708 1.00 165.13 1033 ARG D N 1
ATOM 15807 C CA . ARG D 1 958 ? 2.846 18.704 27.479 1.00 163.69 1033 ARG D CA 1
ATOM 15808 C C . ARG D 1 958 ? 1.368 18.999 27.719 1.00 153.91 1033 ARG D C 1
ATOM 15809 O O . ARG D 1 958 ? 0.507 18.127 27.583 1.00 155.85 1033 ARG D O 1
ATOM 15817 N N . ARG D 1 959 ? 1.082 20.245 28.094 1.00 148.88 1034 ARG D N 1
ATOM 15818 C CA . ARG D 1 959 ? -0.286 20.671 28.356 1.00 150.35 1034 ARG D CA 1
ATOM 15819 C C . ARG D 1 959 ? -0.589 21.978 27.630 1.00 148.08 1034 ARG D C 1
ATOM 15820 O O . ARG D 1 959 ? -1.130 21.956 26.519 1.00 158.84 1034 ARG D O 1
ATOM 15828 N N . GLU D 1 960 ? -0.250 23.114 28.244 1.00 141.96 1035 GLU D N 1
ATOM 15829 C CA . GLU D 1 960 ? -0.345 24.426 27.593 1.00 154.14 1035 GLU D CA 1
ATOM 15830 C C . GLU D 1 960 ? -1.740 24.680 27.023 1.00 160.85 1035 GLU D C 1
ATOM 15831 O O . GLU D 1 960 ? -1.892 25.234 25.931 1.00 162.44 1035 GLU D O 1
ATOM 15837 N N . ASP D 1 961 ? -2.765 24.242 27.759 1.00 158.22 1036 ASP D N 1
ATOM 15838 C CA . ASP D 1 961 ? -4.169 24.443 27.403 1.00 155.44 1036 ASP D CA 1
ATOM 15839 C C . ASP D 1 961 ? -4.594 23.659 26.162 1.00 148.90 1036 ASP D C 1
ATOM 15840 O O . ASP D 1 961 ? -5.728 23.173 26.097 1.00 148.78 1036 ASP D O 1
ATOM 15845 N N . VAL D 1 962 ? -3.708 23.530 25.171 1.00 144.54 1037 VAL D N 1
ATOM 15846 C CA . VAL D 1 962 ? -4.070 22.819 23.947 1.00 135.59 1037 VAL D CA 1
ATOM 15847 C C . VAL D 1 962 ? -4.255 21.332 24.223 1.00 142.06 1037 VAL D C 1
ATOM 15848 O O . VAL D 1 962 ? -5.126 20.682 23.634 1.00 133.77 1037 VAL D O 1
ATOM 15852 N N . TRP D 1 963 ? -3.445 20.770 25.115 1.00 149.31 1038 TRP D N 1
ATOM 15853 C CA . TRP D 1 963 ? -3.554 19.372 25.500 1.00 147.17 1038 TRP D CA 1
ATOM 15854 C C . TRP D 1 963 ? -4.405 19.189 26.747 1.00 143.57 1038 TRP D C 1
ATOM 15855 O O . TRP D 1 963 ? -4.502 18.071 27.264 1.00 157.98 1038 TRP D O 1
ATOM 15866 N N . LEU D 1 964 ? -5.017 20.268 27.236 1.00 146.47 1039 LEU D N 1
ATOM 15867 C CA . LEU D 1 964 ? -5.869 20.180 28.418 1.00 153.41 1039 LEU D CA 1
ATOM 15868 C C . LEU D 1 964 ? -7.060 19.245 28.238 1.00 139.96 1039 LEU D C 1
ATOM 15869 O O . LEU D 1 964 ? -7.378 18.517 29.194 1.00 135.09 1039 LEU D O 1
ATOM 15874 N N . PRO D 1 965 ? -7.766 19.219 27.101 1.00 130.85 1040 PRO D N 1
ATOM 15875 C CA . PRO D 1 965 ? -8.814 18.194 26.943 1.00 125.84 1040 PRO D CA 1
ATOM 15876 C C . PRO D 1 965 ? -8.269 16.778 26.979 1.00 127.00 1040 PRO D C 1
ATOM 15877 O O . PRO D 1 965 ? -8.871 15.898 27.610 1.00 129.88 1040 PRO D O 1
ATOM 15881 N N . LEU D 1 966 ? -7.137 16.535 26.313 1.00 120.41 1041 LEU D N 1
ATOM 15882 C CA . LEU D 1 966 ? -6.506 15.221 26.373 1.00 128.61 1041 LEU D CA 1
ATOM 15883 C C . LEU D 1 966 ? -6.125 14.861 27.803 1.00 128.15 1041 LEU D C 1
ATOM 15884 O O . LEU D 1 966 ? -6.388 13.746 28.264 1.00 124.97 1041 LEU D O 1
ATOM 15889 N N . MET D 1 967 ? -5.506 15.802 28.523 1.00 129.11 1042 MET D N 1
ATOM 15890 C CA . MET D 1 967 ? -5.090 15.531 29.896 1.00 127.47 1042 MET D CA 1
ATOM 15891 C C . MET D 1 967 ? -6.291 15.280 30.799 1.00 126.94 1042 MET D C 1
ATOM 15892 O O . MET D 1 967 ? -6.243 14.416 31.682 1.00 132.28 1042 MET D O 1
ATOM 15897 N N . SER D 1 968 ? -7.384 16.013 30.582 1.00 127.48 1043 SER D N 1
ATOM 15898 C CA . SER D 1 968 ? -8.568 15.849 31.418 1.00 120.02 1043 SER D CA 1
ATOM 15899 C C . SER D 1 968 ? -9.251 14.513 31.157 1.00 116.10 1043 SER D C 1
ATOM 15900 O O . SER D 1 968 ? -9.651 13.822 32.101 1.00 122.95 1043 SER D O 1
ATOM 15903 N N . TYR D 1 969 ? -9.397 14.131 29.884 1.00 103.45 1044 TYR D N 1
ATOM 15904 C CA . TYR D 1 969 ? -9.946 12.814 29.573 1.00 108.33 1044 TYR D CA 1
ATOM 15905 C C . TYR D 1 969 ? -9.051 11.706 30.113 1.00 107.16 1044 TYR D C 1
ATOM 15906 O O . TYR D 1 969 ? -9.541 10.699 30.637 1.00 106.83 1044 TYR D O 1
ATOM 15915 N N . ARG D 1 970 ? -7.734 11.885 30.001 1.00 123.46 1045 ARG D N 1
ATOM 15916 C CA . ARG D 1 970 ? -6.778 10.905 30.502 1.00 124.89 1045 ARG D CA 1
ATOM 15917 C C . ARG D 1 970 ? -6.871 10.745 32.017 1.00 127.35 1045 ARG D C 1
ATOM 15918 O O . ARG D 1 970 ? -6.798 9.624 32.536 1.00 133.04 1045 ARG D O 1
ATOM 15926 N N . ASN D 1 971 ? -7.027 11.854 32.745 1.00 132.30 1046 ASN D N 1
ATOM 15927 C CA . ASN D 1 971 ? -7.229 11.764 34.188 1.00 126.92 1046 ASN D CA 1
ATOM 15928 C C . ASN D 1 971 ? -8.582 11.145 34.512 1.00 118.51 1046 ASN D C 1
ATOM 15929 O O . ASN D 1 971 ? -8.719 10.422 35.505 1.00 120.38 1046 ASN D O 1
ATOM 15934 N N . SER D 1 972 ? -9.594 11.418 33.684 1.00 112.05 1047 SER D N 1
ATOM 15935 C CA . SER D 1 972 ? -10.910 10.824 33.890 1.00 109.49 1047 SER D CA 1
ATOM 15936 C C . SER D 1 972 ? -10.878 9.311 33.746 1.00 118.12 1047 SER D C 1
ATOM 15937 O O . SER D 1 972 ? -11.755 8.627 34.284 1.00 107.47 1047 SER D O 1
ATOM 15940 N N . LEU D 1 973 ? -9.889 8.776 33.032 1.00 124.53 1048 LEU D N 1
ATOM 15941 C CA . LEU D 1 973 ? -9.742 7.338 32.868 1.00 128.17 1048 LEU D CA 1
ATOM 15942 C C . LEU D 1 973 ? -9.026 6.677 34.038 1.00 128.72 1048 LEU D C 1
ATOM 15943 O O . LEU D 1 973 ? -8.844 5.455 34.016 1.00 137.49 1048 LEU D O 1
ATOM 15948 N N . LEU D 1 974 ? -8.608 7.441 35.047 1.00 131.57 1049 LEU D N 1
ATOM 15949 C CA . LEU D 1 974 ? -7.998 6.844 36.228 1.00 131.18 1049 LEU D CA 1
ATOM 15950 C C . LEU D 1 974 ? -9.016 5.974 36.953 1.00 123.33 1049 LEU D C 1
ATOM 15951 O O . LEU D 1 974 ? -10.119 6.426 37.276 1.00 129.16 1049 LEU D O 1
ATOM 15956 N N . ALA D 1 975 ? -8.639 4.719 37.200 1.00 114.89 1050 ALA D N 1
ATOM 15957 C CA . ALA D 1 975 ? -9.569 3.746 37.757 1.00 110.94 1050 ALA D CA 1
ATOM 15958 C C . ALA D 1 975 ? -10.106 4.210 39.105 1.00 143.40 1050 ALA D C 1
ATOM 15959 O O . ALA D 1 975 ? -9.391 4.822 39.903 1.00 154.81 1050 ALA D O 1
ATOM 15961 N N . GLY D 1 976 ? -11.382 3.921 39.348 1.00 148.96 1051 GLY D N 1
ATOM 15962 C CA . GLY D 1 976 ? -12.013 4.225 40.612 1.00 144.96 1051 GLY D CA 1
ATOM 15963 C C . GLY D 1 976 ? -11.704 3.261 41.732 1.00 143.94 1051 GLY D C 1
ATOM 15964 O O . GLY D 1 976 ? -12.249 3.407 42.829 1.00 147.19 1051 GLY D O 1
ATOM 15965 N N . GLY D 1 977 ? -10.843 2.277 41.489 1.00 137.97 1052 GLY D N 1
ATOM 15966 C CA . GLY D 1 977 ? -10.472 1.322 42.518 1.00 140.18 1052 GLY D CA 1
ATOM 15967 C C . GLY D 1 977 ? -11.637 0.454 42.941 1.00 147.81 1052 GLY D C 1
ATOM 15968 O O . GLY D 1 977 ? -12.168 -0.322 42.141 1.00 154.83 1052 GLY D O 1
ATOM 15969 N N . ASP D 1 978 ? -12.038 0.579 44.207 1.00 151.36 1053 ASP D N 1
ATOM 15970 C CA . ASP D 1 978 ? -13.199 -0.159 44.694 1.00 148.51 1053 ASP D CA 1
ATOM 15971 C C . ASP D 1 978 ? -14.461 0.262 43.950 1.00 153.44 1053 ASP D C 1
ATOM 15972 O O . ASP D 1 978 ? -15.189 -0.579 43.409 1.00 138.31 1053 ASP D O 1
ATOM 15977 N N . ASP D 1 979 ? -14.731 1.563 43.908 1.00 158.21 1054 ASP D N 1
ATOM 15978 C CA . ASP D 1 979 ? -15.862 2.094 43.157 1.00 143.15 1054 ASP D CA 1
ATOM 15979 C C . ASP D 1 979 ? -15.538 3.474 42.591 1.00 144.03 1054 ASP D C 1
ATOM 15980 O O . ASP D 1 979 ? -15.194 3.607 41.416 1.00 144.92 1054 ASP D O 1
ATOM 15985 N N . LYS E 2 44 ? -20.188 14.519 69.742 1.00 82.19 321 LYS E N 1
ATOM 15986 C CA . LYS E 2 44 ? -20.790 15.829 69.518 1.00 91.96 321 LYS E CA 1
ATOM 15987 C C . LYS E 2 44 ? -22.273 15.813 69.874 1.00 101.84 321 LYS E C 1
ATOM 15988 O O . LYS E 2 44 ? -22.980 14.849 69.580 1.00 99.87 321 LYS E O 1
ATOM 15994 N N . ARG E 2 45 ? -22.737 16.886 70.512 1.00 109.06 322 ARG E N 1
ATOM 15995 C CA . ARG E 2 45 ? -24.140 16.987 70.892 1.00 94.95 322 ARG E CA 1
ATOM 15996 C C . ARG E 2 45 ? -25.020 17.099 69.654 1.00 92.26 322 ARG E C 1
ATOM 15997 O O . ARG E 2 45 ? -24.751 17.902 68.754 1.00 97.43 322 ARG E O 1
ATOM 16005 N N . LYS E 2 46 ? -26.073 16.287 69.611 1.00 97.48 323 LYS E N 1
ATOM 16006 C CA . LYS E 2 46 ? -27.015 16.274 68.501 1.00 96.08 323 LYS E CA 1
ATOM 16007 C C . LYS E 2 46 ? -28.355 16.897 68.864 1.00 90.04 323 LYS E C 1
ATOM 16008 O O . LYS E 2 46 ? -29.241 16.975 68.004 1.00 77.59 323 LYS E O 1
ATOM 16014 N N . LEU E 2 47 ? -28.520 17.346 70.108 1.00 84.51 324 LEU E N 1
ATOM 16015 C CA . LEU E 2 47 ? -29.792 17.886 70.570 1.00 77.62 324 LEU E CA 1
ATOM 16016 C C . LEU E 2 47 ? -30.198 19.102 69.747 1.00 79.13 324 LEU E C 1
ATOM 16017 O O . LEU E 2 47 ? -29.380 19.980 69.456 1.00 89.57 324 LEU E O 1
ATOM 16022 N N . ILE E 2 48 ? -31.473 19.150 69.372 1.00 74.24 325 ILE E N 1
ATOM 16023 C CA . ILE E 2 48 ? -31.991 20.225 68.532 1.00 68.22 325 ILE E CA 1
ATOM 16024 C C . ILE E 2 48 ? -32.304 21.425 69.419 1.00 68.99 325 ILE E C 1
ATOM 16025 O O . ILE E 2 48 ? -33.198 21.370 70.267 1.00 79.43 325 ILE E O 1
ATOM 16030 N N . VAL E 2 49 ? -31.566 22.513 69.220 1.00 61.15 326 VAL E N 1
ATOM 16031 C CA . VAL E 2 49 ? -31.805 23.781 69.898 1.00 65.99 326 VAL E CA 1
ATOM 16032 C C . VAL E 2 49 ? -32.078 24.830 68.831 1.00 71.24 326 VAL E C 1
ATOM 16033 O O . VAL E 2 49 ? -31.221 25.092 67.977 1.00 88.58 326 VAL E O 1
ATOM 16037 N N . ASP E 2 50 ? -33.269 25.420 68.870 1.00 74.06 327 ASP E N 1
ATOM 16038 C CA . ASP E 2 50 ? -33.644 26.470 67.932 1.00 80.22 327 ASP E CA 1
ATOM 16039 C C . ASP E 2 50 ? -33.214 27.816 68.503 1.00 83.96 327 ASP E C 1
ATOM 16040 O O . ASP E 2 50 ? -33.694 28.227 69.566 1.00 68.21 327 ASP E O 1
ATOM 16045 N N . SER E 2 51 ? -32.299 28.492 67.803 1.00 89.80 328 SER E N 1
ATOM 16046 C CA . SER E 2 51 ? -31.844 29.803 68.253 1.00 84.13 328 SER E CA 1
ATOM 16047 C C . SER E 2 51 ? -32.990 30.806 68.267 1.00 83.60 328 SER E C 1
ATOM 16048 O O . SER E 2 51 ? -33.083 31.643 69.173 1.00 73.85 328 SER E O 1
ATOM 16051 N N . VAL E 2 52 ? -33.871 30.735 67.275 1.00 89.07 329 VAL E N 1
ATOM 16052 C CA . VAL E 2 52 ? -35.057 31.577 67.200 1.00 83.15 329 VAL E CA 1
ATOM 16053 C C . VAL E 2 52 ? -36.266 30.665 67.354 1.00 83.76 329 VAL E C 1
ATOM 16054 O O . VAL E 2 52 ? -36.533 29.821 66.488 1.00 81.77 329 VAL E O 1
ATOM 16058 N N . LYS E 2 53 ? -36.994 30.824 68.460 1.00 81.18 330 LYS E N 1
ATOM 16059 C CA . LYS E 2 53 ? -38.154 29.985 68.734 1.00 76.28 330 LYS E CA 1
ATOM 16060 C C . LYS E 2 53 ? -39.456 30.574 68.215 1.00 76.93 330 LYS E C 1
ATOM 16061 O O . LYS E 2 53 ? -40.449 29.846 68.109 1.00 78.86 330 LYS E O 1
ATOM 16067 N N . GLU E 2 54 ? -39.475 31.862 67.885 1.00 72.58 331 GLU E N 1
ATOM 16068 C CA . GLU E 2 54 ? -40.711 32.594 67.659 1.00 67.97 331 GLU E CA 1
ATOM 16069 C C . GLU E 2 54 ? -40.623 33.393 66.368 1.00 71.60 331 GLU E C 1
ATOM 16070 O O . GLU E 2 54 ? -39.569 33.948 66.042 1.00 90.02 331 GLU E O 1
ATOM 16076 N N . LEU E 2 55 ? -41.734 33.448 65.637 1.00 53.72 332 LEU E N 1
ATOM 16077 C CA . LEU E 2 55 ? -41.823 34.328 64.480 1.00 51.95 332 LEU E CA 1
ATOM 16078 C C . LEU E 2 55 ? -41.974 35.771 64.946 1.00 68.90 332 LEU E C 1
ATOM 16079 O O . LEU E 2 55 ? -42.874 36.089 65.730 1.00 82.83 332 LEU E O 1
ATOM 16084 N N . ASP E 2 56 ? -41.090 36.646 64.472 1.00 73.71 333 ASP E N 1
ATOM 16085 C CA . ASP E 2 56 ? -41.165 38.044 64.865 1.00 77.95 333 ASP E CA 1
ATOM 16086 C C . ASP E 2 56 ? -42.415 38.694 64.276 1.00 76.08 333 ASP E C 1
ATOM 16087 O O . ASP E 2 56 ? -42.987 38.226 63.287 1.00 72.70 333 ASP E O 1
ATOM 16092 N N . SER E 2 57 ? -42.844 39.789 64.910 1.00 73.13 334 SER E N 1
ATOM 16093 C CA . SER E 2 57 ? -44.051 40.475 64.461 1.00 64.76 334 SER E CA 1
ATOM 16094 C C . SER E 2 57 ? -43.889 41.047 63.060 1.00 71.03 334 SER E C 1
ATOM 16095 O O . SER E 2 57 ? -44.874 41.166 62.327 1.00 69.09 334 SER E O 1
ATOM 16098 N N . LYS E 2 58 ? -42.664 41.410 62.672 1.00 77.31 335 LYS E N 1
ATOM 16099 C CA . LYS E 2 58 ? -42.435 41.901 61.317 1.00 77.42 335 LYS E CA 1
ATOM 16100 C C . LYS E 2 58 ? -42.748 40.826 60.284 1.00 77.13 335 LYS E C 1
ATOM 16101 O O . LYS E 2 58 ? -43.423 41.089 59.280 1.00 70.10 335 LYS E O 1
ATOM 16107 N N . THR E 2 59 ? -42.266 39.602 60.516 1.00 67.88 336 THR E N 1
ATOM 16108 C CA . THR E 2 59 ? -42.553 38.514 59.587 1.00 72.76 336 THR E CA 1
ATOM 16109 C C . THR E 2 59 ? -44.033 38.158 59.578 1.00 75.72 336 THR E C 1
ATOM 16110 O O . THR E 2 59 ? -44.570 37.785 58.531 1.00 68.35 336 THR E O 1
ATOM 16114 N N . ILE E 2 60 ? -44.709 38.274 60.721 1.00 78.25 337 ILE E N 1
ATOM 16115 C CA . ILE E 2 60 ? -46.144 38.007 60.761 1.00 67.72 337 ILE E CA 1
ATOM 16116 C C . ILE E 2 60 ? -46.899 39.059 59.955 1.00 69.27 337 ILE E C 1
ATOM 16117 O O . ILE E 2 60 ? -47.797 38.737 59.168 1.00 75.71 337 ILE E O 1
ATOM 16122 N N . ARG E 2 61 ? -46.537 40.331 60.138 1.00 67.58 338 ARG E N 1
ATOM 16123 C CA . ARG E 2 61 ? -47.128 41.402 59.343 1.00 69.86 338 ARG E CA 1
ATOM 16124 C C . ARG E 2 61 ? -46.875 41.186 57.858 1.00 81.57 338 ARG E C 1
ATOM 16125 O O . ARG E 2 61 ? -47.738 41.480 57.024 1.00 74.97 338 ARG E O 1
ATOM 16133 N N . ALA E 2 62 ? -45.687 40.687 57.508 1.00 68.02 339 ALA E N 1
ATOM 16134 C CA . ALA E 2 62 ? -45.380 40.430 56.105 1.00 71.44 339 ALA E CA 1
ATOM 16135 C C . ALA E 2 62 ? -46.215 39.279 55.558 1.00 73.94 339 ALA E C 1
ATOM 16136 O O . ALA E 2 62 ? -46.695 39.337 54.419 1.00 79.53 339 ALA E O 1
ATOM 16138 N N . GLN E 2 63 ? -46.390 38.222 56.353 1.00 65.92 340 GLN E N 1
ATOM 16139 C CA . GLN E 2 63 ? -47.266 37.126 55.958 1.00 63.03 340 GLN E CA 1
ATOM 16140 C C . GLN E 2 63 ? -48.688 37.622 55.728 1.00 67.81 340 GLN E C 1
ATOM 16141 O O . GLN E 2 63 ? -49.367 37.178 54.794 1.00 67.75 340 GLN E O 1
ATOM 16147 N N . LEU E 2 64 ? -49.154 38.548 56.571 1.00 64.34 341 LEU E N 1
ATOM 16148 C CA . LEU E 2 64 ? -50.506 39.077 56.412 1.00 67.39 341 LEU E CA 1
ATOM 16149 C C . LEU E 2 64 ? -50.610 39.986 55.193 1.00 81.82 341 LEU E C 1
ATOM 16150 O O . LEU E 2 64 ? -51.622 39.969 54.482 1.00 87.25 341 LEU E O 1
ATOM 16155 N N . SER E 2 65 ? -49.571 40.784 54.933 1.00 72.11 342 SER E N 1
ATOM 16156 C CA . SER E 2 65 ? -49.649 41.810 53.898 1.00 68.67 342 SER E CA 1
ATOM 16157 C C . SER E 2 65 ? -49.461 41.228 52.502 1.00 75.98 342 SER E C 1
ATOM 16158 O O . SER E 2 65 ? -50.110 41.675 51.550 1.00 91.99 342 SER E O 1
ATOM 16161 N N . ASP E 2 66 ? -48.581 40.241 52.358 1.00 73.80 343 ASP E N 1
ATOM 16162 C CA . ASP E 2 66 ? -48.336 39.593 51.073 1.00 77.11 343 ASP E CA 1
ATOM 16163 C C . ASP E 2 66 ? -48.447 38.087 51.256 1.00 85.80 343 ASP E C 1
ATOM 16164 O O . ASP E 2 66 ? -47.602 37.473 51.916 1.00 83.40 343 ASP E O 1
ATOM 16169 N N . TYR E 2 67 ? -49.491 37.495 50.678 1.00 87.36 344 TYR E N 1
ATOM 16170 C CA . TYR E 2 67 ? -49.628 36.047 50.609 1.00 77.99 344 TYR E CA 1
ATOM 16171 C C . TYR E 2 67 ? -49.582 35.555 49.165 1.00 87.39 344 TYR E C 1
ATOM 16172 O O . TYR E 2 67 ? -50.183 34.531 48.826 1.00 75.87 344 TYR E O 1
ATOM 16181 N N . SER E 2 68 ? -48.862 36.286 48.308 1.00 92.27 345 SER E N 1
ATOM 16182 C CA . SER E 2 68 ? -48.714 35.878 46.916 1.00 72.03 345 SER E CA 1
ATOM 16183 C C . SER E 2 68 ? -47.883 34.609 46.791 1.00 66.52 345 SER E C 1
ATOM 16184 O O . SER E 2 68 ? -48.115 33.804 45.882 1.00 73.95 345 SER E O 1
ATOM 16187 N N . ASP E 2 69 ? -46.920 34.408 47.696 1.00 70.82 346 ASP E N 1
ATOM 16188 C CA . ASP E 2 69 ? -46.079 33.217 47.650 1.00 71.42 346 ASP E CA 1
ATOM 16189 C C . ASP E 2 69 ? -46.860 31.938 47.927 1.00 69.71 346 ASP E C 1
ATOM 16190 O O . ASP E 2 69 ? -46.358 30.848 47.632 1.00 70.48 346 ASP E O 1
ATOM 16195 N N . ILE E 2 70 ? -48.066 32.043 48.476 1.00 72.92 347 ILE E N 1
ATOM 16196 C CA . ILE E 2 70 ? -48.866 30.885 48.843 1.00 73.05 347 ILE E CA 1
ATOM 16197 C C . ILE E 2 70 ? -50.154 30.801 48.020 1.00 71.08 347 ILE E C 1
ATOM 16198 O O . ILE E 2 70 ? -51.092 30.105 48.404 1.00 78.34 347 ILE E O 1
ATOM 16203 N N . VAL E 2 71 ? -50.205 31.487 46.877 1.00 78.44 348 VAL E N 1
ATOM 16204 C CA . VAL E 2 71 ? -51.311 31.361 45.938 1.00 75.65 348 VAL E CA 1
ATOM 16205 C C . VAL E 2 71 ? -50.746 31.095 44.550 1.00 75.56 348 VAL E C 1
ATOM 16206 O O . VAL E 2 71 ? -49.565 31.321 44.277 1.00 83.44 348 VAL E O 1
ATOM 16210 N N . THR E 2 72 ? -51.614 30.607 43.668 1.00 76.87 349 THR E N 1
ATOM 16211 C CA . THR E 2 72 ? -51.229 30.273 42.305 1.00 73.14 349 THR E CA 1
ATOM 16212 C C . THR E 2 72 ? -52.403 30.565 41.379 1.00 69.51 349 THR E C 1
ATOM 16213 O O . THR E 2 72 ? -53.449 31.065 41.804 1.00 70.28 349 THR E O 1
ATOM 16217 N N . THR E 2 73 ? -52.220 30.250 40.101 1.00 62.11 350 THR E N 1
ATOM 16218 C CA . THR E 2 73 ? -53.264 30.430 39.106 1.00 70.98 350 THR E CA 1
ATOM 16219 C C . THR E 2 73 ? -54.049 29.135 38.915 1.00 84.32 350 THR E C 1
ATOM 16220 O O . THR E 2 73 ? -53.717 28.082 39.464 1.00 84.24 350 THR E O 1
ATOM 16224 N N . LEU E 2 74 ? -55.111 29.228 38.120 1.00 71.98 351 LEU E N 1
ATOM 16225 C CA . LEU E 2 74 ? -55.942 28.072 37.813 1.00 61.75 351 LEU E CA 1
ATOM 16226 C C . LEU E 2 74 ? -55.255 27.206 36.764 1.00 77.53 351 LEU E C 1
ATOM 16227 O O . LEU E 2 74 ? -54.890 27.690 35.688 1.00 90.08 351 LEU E O 1
ATOM 16232 N N . ASP E 2 75 ? -55.076 25.923 37.080 1.00 69.12 352 ASP E N 1
ATOM 16233 C CA . ASP E 2 75 ? -54.578 24.952 36.107 1.00 66.52 352 ASP E CA 1
ATOM 16234 C C . ASP E 2 75 ? -55.786 24.386 35.376 1.00 71.22 352 ASP E C 1
ATOM 16235 O O . ASP E 2 75 ? -56.424 23.430 35.822 1.00 70.98 352 ASP E O 1
ATOM 16240 N N . LEU E 2 76 ? -56.099 24.987 34.233 1.00 63.63 353 LEU E N 1
ATOM 16241 C CA . LEU E 2 76 ? -57.329 24.664 33.525 1.00 65.39 353 LEU E CA 1
ATOM 16242 C C . LEU E 2 76 ? -57.275 23.261 32.933 1.00 64.34 353 LEU E C 1
ATOM 16243 O O . LEU E 2 76 ? -56.253 22.833 32.389 1.00 67.97 353 LEU E O 1
ATOM 16248 N N . ALA E 2 77 ? -58.389 22.543 33.054 1.00 62.14 354 ALA E N 1
ATOM 16249 C CA . ALA E 2 77 ? -58.574 21.289 32.349 1.00 62.31 354 ALA E CA 1
ATOM 16250 C C . ALA E 2 77 ? -58.691 21.556 30.847 1.00 68.92 354 ALA E C 1
ATOM 16251 O O . ALA E 2 77 ? -58.881 22.701 30.431 1.00 68.53 354 ALA E O 1
ATOM 16253 N N . PRO E 2 78 ? -58.555 20.521 30.014 1.00 76.28 355 PRO E N 1
ATOM 16254 C CA . PRO E 2 78 ? -58.619 20.714 28.554 1.00 66.75 355 PRO E CA 1
ATOM 16255 C C . PRO E 2 78 ? -59.849 21.500 28.137 1.00 73.77 355 PRO E C 1
ATOM 16256 O O . PRO E 2 78 ? -60.989 21.068 28.370 1.00 78.62 355 PRO E O 1
ATOM 16260 N N . PRO E 2 79 ? -59.656 22.667 27.514 1.00 76.45 356 PRO E N 1
ATOM 16261 C CA . PRO E 2 79 ? -60.804 23.503 27.138 1.00 76.56 356 PRO E CA 1
ATOM 16262 C C . PRO E 2 79 ? -61.511 23.020 25.880 1.00 76.48 356 PRO E C 1
ATOM 16263 O O . PRO E 2 79 ? -62.741 23.102 25.792 1.00 74.27 356 PRO E O 1
ATOM 16267 N N . THR E 2 80 ? -60.761 22.515 24.906 1.00 84.26 357 THR E N 1
ATOM 16268 C CA . THR E 2 80 ? -61.338 22.048 23.654 1.00 78.72 357 THR E CA 1
ATOM 16269 C C . THR E 2 80 ? -61.397 20.526 23.629 1.00 71.07 357 THR E C 1
ATOM 16270 O O . THR E 2 80 ? -60.620 19.842 24.302 1.00 71.34 357 THR E O 1
ATOM 16274 N N . LYS E 2 81 ? -62.340 20.002 22.843 1.00 72.90 358 LYS E N 1
ATOM 16275 C CA . LYS E 2 81 ? -62.468 18.555 22.706 1.00 73.35 358 LYS E CA 1
ATOM 16276 C C . LYS E 2 81 ? -61.212 17.951 22.087 1.00 89.87 358 LYS E C 1
ATOM 16277 O O . LYS E 2 81 ? -60.799 16.844 22.456 1.00 94.22 358 LYS E O 1
ATOM 16283 N N . LYS E 2 82 ? -60.584 18.672 21.152 1.00 97.31 359 LYS E N 1
ATOM 16284 C CA . LYS E 2 82 ? -59.345 18.190 20.547 1.00 89.46 359 LYS E CA 1
ATOM 16285 C C . LYS E 2 82 ? -58.221 18.108 21.572 1.00 80.20 359 LYS E C 1
ATOM 16286 O O . LYS E 2 82 ? -57.435 17.155 21.560 1.00 88.71 359 LYS E O 1
ATOM 16292 N N . LEU E 2 83 ? -58.121 19.099 22.463 1.00 86.75 360 LEU E N 1
ATOM 16293 C CA . LEU E 2 83 ? -57.071 19.074 23.481 1.00 80.91 360 LEU E CA 1
ATOM 16294 C C . LEU E 2 83 ? -57.276 17.925 24.461 1.00 81.10 360 LEU E C 1
ATOM 16295 O O . LEU E 2 83 ? -56.309 17.298 24.902 1.00 89.03 360 LEU E O 1
ATOM 16300 N N . MET E 2 84 ? -58.530 17.639 24.812 1.00 79.82 361 MET E N 1
ATOM 16301 C CA . MET E 2 84 ? -58.846 16.490 25.657 1.00 78.68 361 MET E CA 1
ATOM 16302 C C . MET E 2 84 ? -58.463 15.183 24.966 1.00 83.12 361 MET E C 1
ATOM 16303 O O . MET E 2 84 ? -57.804 14.306 25.557 1.00 82.82 361 MET E O 1
ATOM 16308 N N . MET E 2 85 ? -58.863 15.044 23.699 1.00 83.86 362 MET E N 1
ATOM 16309 C CA . MET E 2 85 ? -58.476 13.872 22.927 1.00 92.77 362 MET E CA 1
ATOM 16310 C C . MET E 2 85 ? -56.964 13.719 22.889 1.00 89.94 362 MET E C 1
ATOM 16311 O O . MET E 2 85 ? -56.453 12.607 23.003 1.00 91.97 362 MET E O 1
ATOM 16316 N N . TRP E 2 86 ? -56.232 14.826 22.730 1.00 91.86 363 TRP E N 1
ATOM 16317 C CA . TRP E 2 86 ? -54.773 14.754 22.707 1.00 82.61 363 TRP E CA 1
ATOM 16318 C C . TRP E 2 86 ? -54.212 14.374 24.069 1.00 84.23 363 TRP E C 1
ATOM 16319 O O . TRP E 2 86 ? -53.209 13.658 24.151 1.00 90.21 363 TRP E O 1
ATOM 16330 N N . LYS E 2 87 ? -54.826 14.867 25.147 1.00 91.08 364 LYS E N 1
ATOM 16331 C CA . LYS E 2 87 ? -54.438 14.432 26.483 1.00 89.35 364 LYS E CA 1
ATOM 16332 C C . LYS E 2 87 ? -54.522 12.921 26.616 1.00 83.02 364 LYS E C 1
ATOM 16333 O O . LYS E 2 87 ? -53.702 12.311 27.312 1.00 87.25 364 LYS E O 1
ATOM 16339 N N . GLU E 2 88 ? -55.501 12.300 25.963 1.00 83.78 365 GLU E N 1
ATOM 16340 C CA . GLU E 2 88 ? -55.548 10.840 26.050 1.00 83.52 365 GLU E CA 1
ATOM 16341 C C . GLU E 2 88 ? -54.668 10.148 25.002 1.00 92.98 365 GLU E C 1
ATOM 16342 O O . GLU E 2 88 ? -53.852 9.287 25.344 1.00 90.09 365 GLU E O 1
ATOM 16348 N N . THR E 2 89 ? -54.822 10.516 23.728 1.00 92.13 366 THR E N 1
ATOM 16349 C CA . THR E 2 89 ? -54.119 9.849 22.635 1.00 74.40 366 THR E CA 1
ATOM 16350 C C . THR E 2 89 ? -52.648 10.240 22.591 1.00 78.45 366 THR E C 1
ATOM 16351 O O . THR E 2 89 ? -51.785 9.398 22.318 1.00 83.11 366 THR E O 1
ATOM 16355 N N . GLY E 2 90 ? -52.345 11.516 22.815 1.00 80.82 367 GLY E N 1
ATOM 16356 C CA . GLY E 2 90 ? -50.963 11.936 22.901 1.00 79.58 367 GLY E CA 1
ATOM 16357 C C . GLY E 2 90 ? -50.270 11.356 24.118 1.00 81.35 367 GLY E C 1
ATOM 16358 O O . GLY E 2 90 ? -50.899 10.897 25.074 1.00 108.04 367 GLY E O 1
ATOM 16359 N N . GLY E 2 91 ? -48.943 11.380 24.077 1.00 57.58 368 GLY E N 1
ATOM 16360 C CA . GLY E 2 91 ? -48.156 10.762 25.123 1.00 85.00 368 GLY E CA 1
ATOM 16361 C C . GLY E 2 91 ? -47.557 9.450 24.672 1.00 86.85 368 GLY E C 1
ATOM 16362 O O . GLY E 2 91 ? -48.198 8.704 23.927 1.00 83.69 368 GLY E O 1
ATOM 16363 N N . VAL E 2 92 ? -46.337 9.154 25.130 1.00 75.81 369 VAL E N 1
ATOM 16364 C CA . VAL E 2 92 ? -45.579 8.032 24.583 1.00 77.78 369 VAL E CA 1
ATOM 16365 C C . VAL E 2 92 ? -46.345 6.722 24.744 1.00 82.43 369 VAL E C 1
ATOM 16366 O O . VAL E 2 92 ? -46.347 5.878 23.838 1.00 87.77 369 VAL E O 1
ATOM 16370 N N . GLU E 2 93 ? -47.044 6.557 25.874 1.00 88.41 370 GLU E N 1
ATOM 16371 C CA . GLU E 2 93 ? -47.710 5.292 26.180 1.00 80.74 370 GLU E CA 1
ATOM 16372 C C . GLU E 2 93 ? -48.731 4.920 25.112 1.00 81.20 370 GLU E C 1
ATOM 16373 O O . GLU E 2 93 ? -48.924 3.735 24.813 1.00 86.83 370 GLU E O 1
ATOM 16379 N N . LYS E 2 94 ? -49.395 5.914 24.526 1.00 74.38 371 LYS E N 1
ATOM 16380 C CA . LYS E 2 94 ? -50.339 5.682 23.442 1.00 70.79 371 LYS E CA 1
ATOM 16381 C C . LYS E 2 94 ? -49.726 5.940 22.075 1.00 82.63 371 LYS E C 1
ATOM 16382 O O . LYS E 2 94 ? -50.006 5.199 21.129 1.00 82.36 371 LYS E O 1
ATOM 16388 N N . LEU E 2 95 ? -48.887 6.974 21.959 1.00 77.26 372 LEU E N 1
ATOM 16389 C CA . LEU E 2 95 ? -48.279 7.306 20.674 1.00 66.13 372 LEU E CA 1
ATOM 16390 C C . LEU E 2 95 ? -47.500 6.128 20.106 1.00 67.99 372 LEU E C 1
ATOM 16391 O O . LEU E 2 95 ? -47.636 5.796 18.924 1.00 77.22 372 LEU E O 1
ATOM 16396 N N . PHE E 2 96 ? -46.682 5.473 20.930 1.00 68.70 373 PHE E N 1
ATOM 16397 C CA . PHE E 2 96 ? -45.886 4.368 20.409 1.00 70.41 373 PHE E CA 1
ATOM 16398 C C . PHE E 2 96 ? -46.695 3.094 20.211 1.00 80.63 373 PHE E C 1
ATOM 16399 O O . PHE E 2 96 ? -46.150 2.109 19.702 1.00 85.90 373 PHE E O 1
ATOM 16407 N N . PHE E 2 97 ? -47.973 3.091 20.587 1.00 71.56 374 PHE E N 1
ATOM 16408 C CA . PHE E 2 97 ? -48.821 1.919 20.443 1.00 68.38 374 PHE E CA 1
ATOM 16409 C C . PHE E 2 97 ? -50.013 2.160 19.526 1.00 71.08 374 PHE E C 1
ATOM 16410 O O . PHE E 2 97 ? -50.844 1.258 19.364 1.00 79.06 374 PHE E O 1
ATOM 16418 N N . LEU E 2 98 ? -50.119 3.339 18.921 1.00 74.21 375 LEU E N 1
ATOM 16419 C CA . LEU E 2 98 ? -51.248 3.720 18.088 1.00 67.07 375 LEU E CA 1
ATOM 16420 C C . LEU E 2 98 ? -50.761 4.180 16.722 1.00 68.99 375 LEU E C 1
ATOM 16421 O O . LEU E 2 98 ? -49.657 4.721 16.601 1.00 72.12 375 LEU E O 1
ATOM 16426 N N . PRO E 2 99 ? -51.565 3.985 15.679 1.00 71.74 376 PRO E N 1
ATOM 16427 C CA . PRO E 2 99 ? -51.127 4.369 14.334 1.00 74.28 376 PRO E CA 1
ATOM 16428 C C . PRO E 2 99 ? -51.118 5.877 14.153 1.00 68.99 376 PRO E C 1
ATOM 16429 O O . PRO E 2 99 ? -51.850 6.614 14.818 1.00 62.78 376 PRO E O 1
ATOM 16433 N N . ALA E 2 100 ? -50.265 6.333 13.234 1.00 64.92 377 ALA E N 1
ATOM 16434 C CA . ALA E 2 100 ? -50.224 7.755 12.917 1.00 66.46 377 ALA E CA 1
ATOM 16435 C C . ALA E 2 100 ? -51.502 8.193 12.214 1.00 75.07 377 ALA E C 1
ATOM 16436 O O . ALA E 2 100 ? -52.044 9.265 12.508 1.00 77.44 377 ALA E O 1
ATOM 16438 N N . GLN E 2 101 ? -51.997 7.377 11.282 1.00 74.13 378 GLN E N 1
ATOM 16439 C CA . GLN E 2 101 ? -53.295 7.612 10.667 1.00 62.26 378 GLN E CA 1
ATOM 16440 C C . GLN E 2 101 ? -54.335 6.830 11.452 1.00 68.64 378 GLN E C 1
ATOM 16441 O O . GLN E 2 101 ? -54.299 5.590 11.438 1.00 73.27 378 GLN E O 1
ATOM 16447 N N . PRO E 2 102 ? -55.258 7.489 12.151 1.00 68.85 379 PRO E N 1
ATOM 16448 C CA . PRO E 2 102 ? -56.194 6.754 13.013 1.00 62.75 379 PRO E CA 1
ATOM 16449 C C . PRO E 2 102 ? -57.034 5.767 12.215 1.00 68.08 379 PRO E C 1
ATOM 16450 O O . PRO E 2 102 ? -57.581 6.096 11.159 1.00 61.61 379 PRO E O 1
ATOM 16454 N N . LEU E 2 103 ? -57.114 4.541 12.726 1.00 65.63 380 LEU E N 1
ATOM 16455 C CA . LEU E 2 103 ? -57.892 3.467 12.125 1.00 76.40 380 LEU E CA 1
ATOM 16456 C C . LEU E 2 103 ? -59.108 3.214 13.007 1.00 89.52 380 LEU E C 1
ATOM 16457 O O . LEU E 2 103 ? -58.964 2.805 14.165 1.00 102.55 380 LEU E O 1
ATOM 16462 N N . TRP E 2 104 ? -60.299 3.453 12.457 1.00 77.49 381 TRP E N 1
ATOM 16463 C CA . TRP E 2 104 ? -61.508 3.492 13.272 1.00 78.67 381 TRP E CA 1
ATOM 16464 C C . TRP E 2 104 ? -62.048 2.103 13.589 1.00 80.11 381 TRP E C 1
ATOM 16465 O O . TRP E 2 104 ? -62.655 1.910 14.649 1.00 90.51 381 TRP E O 1
ATOM 16476 N N . ASN E 2 105 ? -61.851 1.134 12.701 1.00 81.17 382 ASN E N 1
ATOM 16477 C CA . ASN E 2 105 ? -62.255 -0.242 12.957 1.00 81.95 382 ASN E CA 1
ATOM 16478 C C . ASN E 2 105 ? -61.094 -1.008 13.578 1.00 83.78 382 ASN E C 1
ATOM 16479 O O . ASN E 2 105 ? -59.946 -0.874 13.144 1.00 84.42 382 ASN E O 1
ATOM 16484 N N . ASN E 2 106 ? -61.398 -1.821 14.595 1.00 81.91 383 ASN E N 1
ATOM 16485 C CA . ASN E 2 106 ? -60.349 -2.506 15.346 1.00 84.95 383 ASN E CA 1
ATOM 16486 C C . ASN E 2 106 ? -59.650 -3.606 14.559 1.00 96.49 383 ASN E C 1
ATOM 16487 O O . ASN E 2 106 ? -58.626 -4.109 15.025 1.00 106.07 383 ASN E O 1
ATOM 16492 N N . ARG E 2 107 ? -60.160 -3.987 13.390 1.00 85.14 384 ARG E N 1
ATOM 16493 C CA . ARG E 2 107 ? -59.471 -4.977 12.568 1.00 82.12 384 ARG E CA 1
ATOM 16494 C C . ARG E 2 107 ? -58.273 -4.347 11.858 1.00 87.50 384 ARG E C 1
ATOM 16495 O O . ARG E 2 107 ? -57.140 -4.856 11.930 1.00 100.39 384 ARG E O 1
ATOM 16503 N N . LEU E 2 108 ? -58.509 -3.220 11.181 1.00 85.41 385 LEU E N 1
ATOM 16504 C CA . LEU E 2 108 ? -57.419 -2.453 10.591 1.00 82.52 385 LEU E CA 1
ATOM 16505 C C . LEU E 2 108 ? -56.395 -2.060 11.650 1.00 86.89 385 LEU E C 1
ATOM 16506 O O . LEU E 2 108 ? -55.183 -2.156 11.420 1.00 88.43 385 LEU E O 1
ATOM 16511 N N . LEU E 2 109 ? -56.867 -1.620 12.822 1.00 79.58 386 LEU E N 1
ATOM 16512 C CA . LEU E 2 109 ? -55.962 -1.302 13.924 1.00 81.34 386 LEU E CA 1
ATOM 16513 C C . LEU E 2 109 ? -55.199 -2.535 14.390 1.00 78.65 386 LEU E C 1
ATOM 16514 O O . LEU E 2 109 ? -54.012 -2.447 14.730 1.00 75.42 386 LEU E O 1
ATOM 16519 N N . LYS E 2 110 ? -55.875 -3.687 14.430 1.00 74.91 387 LYS E N 1
ATOM 16520 C CA . LYS E 2 110 ? -55.237 -4.929 14.849 1.00 81.53 387 LYS E CA 1
ATOM 16521 C C . LYS E 2 110 ? -54.067 -5.272 13.946 1.00 83.43 387 LYS E C 1
ATOM 16522 O O . LYS E 2 110 ? -53.067 -5.828 14.404 1.00 96.55 387 LYS E O 1
ATOM 16528 N N . LEU E 2 111 ? -54.175 -4.957 12.656 1.00 73.92 388 LEU E N 1
ATOM 16529 C CA . LEU E 2 111 ? -53.019 -5.135 11.776 1.00 78.94 388 LEU E CA 1
ATOM 16530 C C . LEU E 2 111 ? -51.798 -4.394 12.333 1.00 80.83 388 LEU E C 1
ATOM 16531 O O . LEU E 2 111 ? -50.739 -4.990 12.597 1.00 90.66 388 LEU E O 1
ATOM 16536 N N . PHE E 2 112 ? -51.955 -3.084 12.553 1.00 77.53 389 PHE E N 1
ATOM 16537 C CA . PHE E 2 112 ? -50.883 -2.258 13.103 1.00 72.89 389 PHE E CA 1
ATOM 16538 C C . PHE E 2 112 ? -50.361 -2.820 14.420 1.00 74.04 389 PHE E C 1
ATOM 16539 O O . PHE E 2 112 ? -49.147 -2.913 14.632 1.00 76.17 389 PHE E O 1
ATOM 16547 N N . THR E 2 113 ? -51.270 -3.202 15.321 1.00 79.02 390 THR E N 1
ATOM 16548 C CA . THR E 2 113 ? -50.851 -3.614 16.660 1.00 78.21 390 THR E CA 1
ATOM 16549 C C . THR E 2 113 ? -50.134 -4.959 16.637 1.00 85.77 390 THR E C 1
ATOM 16550 O O . THR E 2 113 ? -49.144 -5.148 17.353 1.00 88.66 390 THR E O 1
ATOM 16554 N N . ARG E 2 114 ? -50.621 -5.911 15.835 1.00 85.22 391 ARG E N 1
ATOM 16555 C CA . ARG E 2 114 ? -49.945 -7.197 15.740 1.00 88.54 391 ARG E CA 1
ATOM 16556 C C . ARG E 2 114 ? -48.566 -7.045 15.122 1.00 93.26 391 ARG E C 1
ATOM 16557 O O . ARG E 2 114 ? -47.666 -7.838 15.419 1.00 94.06 391 ARG E O 1
ATOM 16565 N N . CYS E 2 115 ? -48.370 -6.040 14.264 1.00 96.52 392 CYS E N 1
ATOM 16566 C CA . CYS E 2 115 ? -47.004 -5.788 13.820 1.00 86.57 392 CYS E CA 1
ATOM 16567 C C . CYS E 2 115 ? -46.167 -5.094 14.891 1.00 89.12 392 CYS E C 1
ATOM 16568 O O . CYS E 2 115 ? -44.934 -5.144 14.824 1.00 103.95 392 CYS E O 1
ATOM 16571 N N . LEU E 2 116 ? -46.799 -4.461 15.876 1.00 99.02 393 LEU E N 1
ATOM 16572 C CA . LEU E 2 116 ? -46.056 -3.823 16.954 1.00 106.37 393 LEU E CA 1
ATOM 16573 C C . LEU E 2 116 ? -45.440 -4.870 17.877 1.00 114.83 393 LEU E C 1
ATOM 16574 O O . LEU E 2 116 ? -46.004 -5.946 18.096 1.00 121.69 393 LEU E O 1
ATOM 16579 N N . THR E 2 117 ? -44.271 -4.538 18.419 1.00 111.92 394 THR E N 1
ATOM 16580 C CA . THR E 2 117 ? -43.549 -5.395 19.360 1.00 124.67 394 THR E CA 1
ATOM 16581 C C . THR E 2 117 ? -43.273 -6.781 18.786 1.00 117.87 394 THR E C 1
ATOM 16582 O O . THR E 2 117 ? -42.119 -7.196 18.676 1.00 97.94 394 THR E O 1
ATOM 16586 N N . ASP F 3 8 ? -59.783 46.035 64.551 1.00 88.84 224 ASP F N 1
ATOM 16587 C CA . ASP F 3 8 ? -59.322 46.438 65.875 1.00 81.74 224 ASP F CA 1
ATOM 16588 C C . ASP F 3 8 ? -58.761 45.231 66.621 1.00 81.09 224 ASP F C 1
ATOM 16589 O O . ASP F 3 8 ? -57.548 45.106 66.785 1.00 94.89 224 ASP F O 1
ATOM 16594 N N . GLU F 3 9 ? -59.654 44.347 67.079 1.00 83.35 225 GLU F N 1
ATOM 16595 C CA . GLU F 3 9 ? -59.209 43.068 67.627 1.00 76.22 225 GLU F CA 1
ATOM 16596 C C . GLU F 3 9 ? -58.426 42.269 66.595 1.00 78.55 225 GLU F C 1
ATOM 16597 O O . GLU F 3 9 ? -57.386 41.678 66.915 1.00 77.51 225 GLU F O 1
ATOM 16603 N N . TYR F 3 10 ? -58.902 42.246 65.352 1.00 74.20 226 TYR F N 1
ATOM 16604 C CA . TYR F 3 10 ? -58.254 41.482 64.295 1.00 82.44 226 TYR F CA 1
ATOM 16605 C C . TYR F 3 10 ? -57.055 42.201 63.686 1.00 85.44 226 TYR F C 1
ATOM 16606 O O . TYR F 3 10 ? -56.450 41.675 62.746 1.00 98.78 226 TYR F O 1
ATOM 16615 N N . GLU F 3 11 ? -56.699 43.382 64.190 1.00 78.64 227 GLU F N 1
ATOM 16616 C CA . GLU F 3 11 ? -55.433 44.010 63.835 1.00 83.32 227 GLU F CA 1
ATOM 16617 C C . GLU F 3 11 ? -54.317 43.412 64.679 1.00 68.89 227 GLU F C 1
ATOM 16618 O O . GLU F 3 11 ? -54.423 43.349 65.908 1.00 83.85 227 GLU F O 1
ATOM 16624 N N . PHE F 3 12 ? -53.242 42.983 64.024 1.00 71.61 228 PHE F N 1
ATOM 16625 C CA . PHE F 3 12 ? -52.168 42.293 64.723 1.00 78.13 228 PHE F CA 1
ATOM 16626 C C . PHE F 3 12 ? -51.231 43.297 65.383 1.00 80.82 228 PHE F C 1
ATOM 16627 O O . PHE F 3 12 ? -50.809 44.273 64.754 1.00 95.45 228 PHE F O 1
ATOM 16635 N N . ASP F 3 13 ? -50.900 43.045 66.650 1.00 79.65 229 ASP F N 1
ATOM 16636 C CA . ASP F 3 13 ? -50.012 43.930 67.410 1.00 86.72 229 ASP F CA 1
ATOM 16637 C C . ASP F 3 13 ? -49.559 43.154 68.651 1.00 91.99 229 ASP F C 1
ATOM 16638 O O . ASP F 3 13 ? -50.228 43.181 69.684 1.00 122.61 229 ASP F O 1
ATOM 16643 N N . GLU F 3 14 ? -48.425 42.468 68.531 1.00 69.16 230 GLU F N 1
ATOM 16644 C CA . GLU F 3 14 ? -47.926 41.639 69.617 1.00 71.55 230 GLU F CA 1
ATOM 16645 C C . GLU F 3 14 ? -46.413 41.772 69.719 1.00 91.23 230 GLU F C 1
ATOM 16646 O O . GLU F 3 14 ? -45.743 42.257 68.804 1.00 96.94 230 GLU F O 1
ATOM 16652 N N . ASP F 3 15 ? -45.886 41.320 70.854 1.00 91.55 231 ASP F N 1
ATOM 16653 C CA . ASP F 3 15 ? -44.478 41.484 71.180 1.00 89.28 231 ASP F CA 1
ATOM 16654 C C . ASP F 3 15 ? -43.607 40.558 70.336 1.00 88.29 231 ASP F C 1
ATOM 16655 O O . ASP F 3 15 ? -44.085 39.619 69.694 1.00 82.50 231 ASP F O 1
ATOM 16660 N N . ASP F 3 16 ? -42.301 40.831 70.357 1.00 84.98 232 ASP F N 1
ATOM 16661 C CA . ASP F 3 16 ? -41.324 39.997 69.667 1.00 79.38 232 ASP F CA 1
ATOM 16662 C C . ASP F 3 16 ? -40.352 39.361 70.653 1.00 85.76 232 ASP F C 1
ATOM 16663 O O . ASP F 3 16 ? -39.134 39.444 70.468 1.00 115.81 232 ASP F O 1
ATOM 16668 N N . GLU F 3 17 ? -40.882 38.743 71.711 1.00 83.10 233 GLU F N 1
ATOM 16669 C CA . GLU F 3 17 ? -40.094 37.996 72.691 1.00 90.80 233 GLU F CA 1
ATOM 16670 C C . GLU F 3 17 ? -39.155 38.895 73.491 1.00 97.33 233 GLU F C 1
ATOM 16671 O O . GLU F 3 17 ? -39.153 38.846 74.725 1.00 106.60 233 GLU F O 1
ATOM 16677 N N . GLN F 3 18 ? -38.345 39.707 72.806 1.00 110.79 234 GLN F N 1
ATOM 16678 C CA . GLN F 3 18 ? -37.433 40.603 73.511 1.00 97.50 234 GLN F CA 1
ATOM 16679 C C . GLN F 3 18 ? -38.188 41.640 74.335 1.00 102.54 234 GLN F C 1
ATOM 16680 O O . GLN F 3 18 ? -37.688 42.092 75.371 1.00 104.81 234 GLN F O 1
ATOM 16686 N N . ASP F 3 19 ? -39.389 42.027 73.897 1.00 104.17 235 ASP F N 1
ATOM 16687 C CA . ASP F 3 19 ? -40.202 42.943 74.690 1.00 95.37 235 ASP F CA 1
ATOM 16688 C C . ASP F 3 19 ? -40.663 42.299 75.991 1.00 100.04 235 ASP F C 1
ATOM 16689 O O . ASP F 3 19 ? -40.909 43.006 76.975 1.00 105.63 235 ASP F O 1
ATOM 16694 N N . ARG F 3 20 ? -40.775 40.973 76.017 1.00 106.01 236 ARG F N 1
ATOM 16695 C CA . ARG F 3 20 ? -41.383 40.281 77.143 1.00 111.12 236 ARG F CA 1
ATOM 16696 C C . ARG F 3 20 ? -40.538 40.428 78.403 1.00 113.63 236 ARG F C 1
ATOM 16697 O O . ARG F 3 20 ? -39.318 40.608 78.347 1.00 116.66 236 ARG F O 1
ATOM 16705 N N . VAL F 3 21 ? -41.205 40.340 79.550 1.00 110.58 237 VAL F N 1
ATOM 16706 C CA . VAL F 3 21 ? -40.545 40.426 80.849 1.00 108.97 237 VAL F CA 1
ATOM 16707 C C . VAL F 3 21 ? -40.428 39.023 81.439 1.00 111.42 237 VAL F C 1
ATOM 16708 O O . VAL F 3 21 ? -41.281 38.164 81.170 1.00 116.60 237 VAL F O 1
ATOM 16712 N N . PRO F 3 22 ? -39.398 38.743 82.233 1.00 102.25 238 PRO F N 1
ATOM 16713 C CA . PRO F 3 22 ? -39.178 37.377 82.723 1.00 104.82 238 PRO F CA 1
ATOM 16714 C C . PRO F 3 22 ? -40.204 36.988 83.775 1.00 119.22 238 PRO F C 1
ATOM 16715 O O . PRO F 3 22 ? -40.936 37.847 84.290 1.00 124.81 238 PRO F O 1
ATOM 16719 N N . PRO F 3 23 ? -40.299 35.695 84.116 1.00 120.38 239 PRO F N 1
ATOM 16720 C CA . PRO F 3 23 ? -41.385 35.248 85.004 1.00 117.52 239 PRO F CA 1
ATOM 16721 C C . PRO F 3 23 ? -41.159 35.528 86.481 1.00 122.49 239 PRO F C 1
ATOM 16722 O O . PRO F 3 23 ? -42.128 35.444 87.249 1.00 140.30 239 PRO F O 1
ATOM 16726 N N . VAL F 3 24 ? -39.925 35.820 86.901 1.00 114.03 240 VAL F N 1
ATOM 16727 C CA . VAL F 3 24 ? -39.583 36.221 88.267 1.00 118.93 240 VAL F CA 1
ATOM 16728 C C . VAL F 3 24 ? -39.610 35.035 89.227 1.00 121.37 240 VAL F C 1
ATOM 16729 O O . VAL F 3 24 ? -38.657 34.825 89.986 1.00 109.10 240 VAL F O 1
ATOM 16733 N N . ASP F 3 25 ? -40.687 34.254 89.218 1.00 128.53 241 ASP F N 1
ATOM 16734 C CA . ASP F 3 25 ? -40.831 33.155 90.162 1.00 118.06 241 ASP F CA 1
ATOM 16735 C C . ASP F 3 25 ? -41.233 31.876 89.439 1.00 120.65 241 ASP F C 1
ATOM 16736 O O . ASP F 3 25 ? -41.572 31.879 88.251 1.00 112.94 241 ASP F O 1
ATOM 16741 N N . ASP F 3 26 ? -41.188 30.769 90.185 1.00 122.02 242 ASP F N 1
ATOM 16742 C CA . ASP F 3 26 ? -41.558 29.466 89.642 1.00 116.22 242 ASP F CA 1
ATOM 16743 C C . ASP F 3 26 ? -43.061 29.229 89.730 1.00 117.22 242 ASP F C 1
ATOM 16744 O O . ASP F 3 26 ? -43.687 28.801 88.756 1.00 127.99 242 ASP F O 1
ATOM 16749 N N . LYS F 3 27 ? -43.650 29.496 90.895 1.00 120.94 243 LYS F N 1
ATOM 16750 C CA . LYS F 3 27 ? -45.068 29.249 91.136 1.00 96.05 243 LYS F CA 1
ATOM 16751 C C . LYS F 3 27 ? -45.924 30.173 90.274 1.00 100.51 243 LYS F C 1
ATOM 16752 O O . LYS F 3 27 ? -46.268 31.279 90.698 1.00 104.19 243 LYS F O 1
ATOM 16758 N N . HIS F 3 28 ? -46.280 29.726 89.065 1.00 101.26 244 HIS F N 1
ATOM 16759 C CA . HIS F 3 28 ? -46.865 30.637 88.082 1.00 90.30 244 HIS F CA 1
ATOM 16760 C C . HIS F 3 28 ? -48.297 31.031 88.426 1.00 88.69 244 HIS F C 1
ATOM 16761 O O . HIS F 3 28 ? -48.712 32.158 88.129 1.00 87.00 244 HIS F O 1
ATOM 16768 N N . LEU F 3 29 ? -49.074 30.128 89.029 1.00 90.30 245 LEU F N 1
ATOM 16769 C CA . LEU F 3 29 ? -50.476 30.444 89.294 1.00 85.16 245 LEU F CA 1
ATOM 16770 C C . LEU F 3 29 ? -50.604 31.609 90.270 1.00 104.45 245 LEU F C 1
ATOM 16771 O O . LEU F 3 29 ? -51.513 32.440 90.138 1.00 105.10 245 LEU F O 1
ATOM 16776 N N . LEU F 3 30 ? -49.699 31.687 91.247 1.00 110.28 246 LEU F N 1
ATOM 16777 C CA . LEU F 3 30 ? -49.551 32.837 92.153 1.00 105.45 246 LEU F CA 1
ATOM 16778 C C . LEU F 3 30 ? -50.888 33.082 92.850 1.00 117.84 246 LEU F C 1
ATOM 16779 O O . LEU F 3 30 ? -51.411 32.158 93.495 1.00 127.75 246 LEU F O 1
ATOM 16784 N N . LYS F 3 31 ? -51.466 34.276 92.748 1.00 126.65 247 LYS F N 1
ATOM 16785 C CA . LYS F 3 31 ? -52.738 34.616 93.376 1.00 132.40 247 LYS F CA 1
ATOM 16786 C C . LYS F 3 31 ? -53.861 33.672 92.956 1.00 130.04 247 LYS F C 1
ATOM 16787 O O . LYS F 3 31 ? -54.500 33.039 93.797 1.00 119.63 247 LYS F O 1
#

Secondary structure (DSSP, 8-state):
-HHHHHHH----HHHHHHHHHHHHHH-HHHHHHHHHHHHHHHTT------HHHHHTS-HHHHHHHHHHT---SSS--TTT--SHHHHHHHHHHHHHHHHHHHHHTTTGGGGSSHHHHHHHHHHHHHT-SBHHHHHHHHHHHHHHHHHHHHHHHHHHHHHHHHHHHHHHHHH--HHHHHHHHHHHHHHHHHHHHHHHHHHHIIIIIHHHTTBSSHHHHHHHHHHHHHHHHHTHHHH-SHHHHHHHHHHTT-SSHHHHHHHHHHHHHHHHTT--TTTHHHHHHHHHHHHHHHTTBSSHHHHHHHHHHHHHHHHHTSGGG-HHHHHHHHHGGGBSSHHHHHHHHHHHIIIIIS---THHHHHHHHHHHHH-TT-SSSHHHHHHHTTTSHHHHT-HHHHHHHHS----TTPPPPPHHHHHHHHHHHHHHHHHHHS-SPPTTT--S--PPPHHHHHHHHHHHHHHHHHHHHHHHHHHHHTSS-HHHHHHHHTSGGGS-HHHHHHTT-HHHHHHHHHHHHHHHHH---HHHHHHHHHHHHHH--TTSTTHHHHHHHHHHHHHHHHHHHHHHHHHHS-TT----HHHHHHHHHHHHHHHHHHHHS--GGG-THHHHHHHHHHHHHH----HHHHHHHHHHHHHHHHHHHHHTTSTTT-SHHHHHHHHHHHHHHHHHHHHHS-SSHHHHHHHHHHHHHHHHHTSGGGGTTT-GGGTTS--PPPHHHHHHHHHHIIIIIS-----HHHHHHHHHHHHHHHHHHHHHHHTTSS-GGGHHHHHHTTTTTHHHHHHHHHHHHHHHHHH-HHHHHHHHHHHHHHHHHHHHHHS-TT--TTSHHHHHHHHHHHHHHH---SSHHHHHHHHHHHHHHHHTTS-----TTTTHHHHHHTTTTTS-HHHHHHHHHHHHHHHTTHHHH--SSTTHHHHHHHHH-/-----B-S--B--HHHHHHHHH--GGGB----B---SHHHHHHHHH-SHHHHTTS-SS---SHHHHHHHHHH--/-TTS-----S-PPPPS-TT-S---/-HHHHHHHH--S-HHHHHHHHHHHHHH-HHHHHHHHHHHHHHHTT------HHHHHTS-HHHHHHHHHHTT--SSS--TTT--SHHHHHHHHHHHHHHHHHHHHHTTTGGGSSSHHHHHHHHHHHHHH-SBHHHHHHHHHHHHHHHHHHHHHHHHHHHHHHHHHHHHHHHHHTT--HHHHHHHHHHHHHHHHHHHHHHHHHHHHIIIIIHHHTTBSSHHHHHHHHHHHHHHHHHTHHHH-SHHHHHHHHHHTT-SSHHHHHHHHHHHHHHHTT-S--HHHHHHHHHHHHHHHHHTTBSSHHHHHHHHHHHHHHHHHHSSTTHHHHHHHHHHGGGBS-HHHHHHHHHHHHHHTSS----TTHHHHHHHHHHHHH-TT-SSSHHHHHHHHTTSHHHHT-HHHHHHHHTT---SSSPPPPHHHHHHHHHHHHHHHHHHHS-SPPTTT--S-PPPPHHHHHHHHHHHHHHHHHHHHHHHHHHHHTSS-HHHHHHHHTGGGGS-THHHHHTT-HHHHHHHHHHHHHHHHH---HHHHHHHHHHHHHH--TTSTTHHHHHHHHHHHHHHHHHHHHHHHHHHT-SS----HHHHHHHHHHHHHHHHHHHHS--GGG-THHHHHHHHHHHHHHS-S-HHHHHHHHHHHHHHHHHHHHHHT-TTT-STHHHHHHHHHHHHHHHHHHHHT-SSHHHHHHHHHHHHHHHHHTSGGGGTTS-GGGTT---PPPHHHHHHHHHHIIIII-----HHHHHHHHHHHHHHHHHHHHHHTTSS-GGGHHHHHHTTTTTHHHHHHHHHHHHHHHHHH-HHHHHHHHHHHHHHHHHHHHHHT-TT--TTSHHHHHHHHHHHHHHHHH----HHHHHHHHHHHHHHHTTS--SS-SSSPPTTTTHHHHHGGGTTTS-HHHHHHHHHHHHHT--HHHHH--TTTTHHHHHHHHHTS--TT-/-----B-S--B--HHHHHHHHH--GGGB----BPP-SHHHHHHHHH-SHHHHTTS-SS---SHHHHHHHHHH--/-TTS-----STTPPP--SS--S--

B-factor: mean 96.29, std 31.06, range [29.78, 338.41]

Organism: Mus musculus (NCBI:txid10090)

Sequence (2063 aa):
MLFEVVKMGKSAMQSVVDDWIESYKHDRDIALLDLINFFIQCSGCKGVVTAEMFRHMQNSEIIRKMTEEFDEDSGDYPLTMAGPQWKKFKSSFCEFIGVLVRQCQYSIIYDEYMMDTVISLLTGLSDSQVRAFRHTSTLAAMKLMTALVNVALNLSINMDNTQRQYEAERNKNERLELLLQKRKELQENQDEIENMMNAIFKGVFVHRYRDAIAEIRAICIEEIGIWMKMYSDAFLNDSYLKYVGWTMHDKQGEVRLKCLTALQGLYYNKELNSKLELFTSRFKDRIVSMTLDKEYDVAVQAIKLLTLVLQSSEEVLTAEDCENVYHLVYSAHRPVAVAAGEFLYKKLFSRRPNANLVKTLVFFFLESELHEHAAYLVDSMWDCATELLKDWECMNSLLLEEPLSGEEALTDRQESALIEIMLCTIRQAAECHPPVGRGTGKRVLTAKEKKTQLDDRTRITELFAVALPQLLAKYSVDAEKVTNLLQLPQYFDLEIYTTGRLEKHLDALLRQIRNIVEKHTDTDVLEACSKTYHALCNEEFTIFNRVDISRSQLIDELADKFNRLLEDFLQEGEEPDEDDAYQVLSTLKRITAFHNAHDLSKWDLFACNYKLLKTGIENGDMPEQIVIHALQCAHYVILWQLAKITESTSTKEDLLRLKKQMRVFCQICQHYLTNVNTTVKEQAFTILCDILMIFSHQIMSGGRDMLEPLVYTPDSSLQSELLSFILDHVFIEQDDEASKIEALHKRRNLLAAFCKLIVYTVVEMNTAADIFKQYMKYYNDYGDIIKETMSKTRQIDKIQCAKTLILSLQQLFNEMIQENGYNFDRSSSTFSGIKELARRFALTDQLKTREAIAMLHKDGIEFAFKEPNPQPLNLAFLDILSEFSSKLLRQDKRTVYVYLEKFMTFQMSLRREDVWLPLMSYRNSLKRKLIVDSVKELDSKTIRAQLSDYSDIVTTLDLAPPTKKLMMWKETGGVEKLFFLPAQPLWNNRLLKLFTRCLTDEYEFDEDDEQDRVPPVDDKHLLKMMLFEVVKMGKSAMQSVVDDWIESYKHDRDIALLDLINFFIQCSGCKGVVTAEMFRHMQNSEIIRKMTEEFDEDSGDYPLTMAGPQWKKFKSSFCEFIGVLVRQCQYSIIYDEYMMDTVISLLTGLSDSQVRAFRHTSTLAAMKLMTALVNVALNLSINMDNTQRQYEAERNKMIANERLELLLQKRKELQENQDEIENMMNAIFKGVFVHRYRDAIAEIRAICIEEIGIWMKMYSDAFLNDSYLKYVGWTMHDKQGEVRLKCLTALQGLYYNKELNSKLELFTSRFKDRIVSMTLDKEYDVAVQAIKLLTLVLQSSEEVLTAEDCENVYHLVYSAHRPVAVAAGEFLYKKLFSRRQGPNANLVKTLVFFFLESELHEHAAYLVDSMWDCATELLKDWECMNSLLLEEPLSGEEALTDRQESALIEIMLCTIRQAAECHPPVGRGTGKRVLTAKEKKTQLDDRTRITELFAVALPQLLAKYSVDAEKVTNLLQLPQYFDLEIYTTGRLEKHLDALLRQIRNIVEKHTDTDVLEACSKTYHALCNEEFTIFNRVDISRSQLIDELADKFNRLLEDFLQEGEEPDEDDAYQVLSTLKRITAFHNAHDLSKWDLFACNYKLLKTGIENGDMPEQIVIHALQCAHYVILWQLAKITESTSTKEDLLRLKKQMRVFCQICQHYLTNVNTTVKEQAFTILCDILMIFSHQIMSGGRDMLEPLVYTPDSSLQSELLSFILDHVFIEQEASKIEALHKRRNLLAAFCKLIVYTVVEMNTAADIFKQYMKYYNDYGDIIKETMSKTRQIDKIQCAKTLILSLQQLFNEMIQENGYNFDRSSSTFSGIKELARRFALTFGLKTREAIAMLHKDGIEFAFKEPNPQGESHPPLNLAFLDILSEFSSKLLRQDKRTVYVYLEKFMTFQMSLRREDVWLPLMSYRNSLLAGGDDKRKLIVDSVKELDSKTIRAQLSDYSDIVTTLDLAPPTKKLMMWKETGGVEKLFFLPAQPLWNNRLLKLFTRCLTDEYEFDEDDEQDRVPPVDDKHLLK

Nearest PDB structures (foldseek):
  6wg3-assembly1_D  TM=9.444E-01  e=7.085E-69  Homo sapiens
  6r7o-assembly1_A  TM=9.252E-01  e=7.083E-32  Homo sapiens
  5qsr-assembly1_A  TM=9.211E-01  e=1.485E-31  Homo sapiens
  6r7o-assembly2_B  TM=9.507E-01  e=4.698E-30  Homo sapiens
  5qsz-assembly2_B  TM=9.491E-01  e=5.604E-30  Homo sapiens

Solvent-accessible surface area: 90725 Å² total; per-residue (Å²): 172,32,24,78,27,0,40,98,29,162,46,65,9,80,55,9,0,46,94,10,14,90,37,10,138,169,44,106,65,87,0,1,28,66,1,6,15,1,7,0,36,0,1,15,1,111,5,100,1,61,39,102,27,36,134,124,52,47,10,47,64,4,12,137,65,1,24,112,70,6,98,27,116,32,21,88,4,3,6,61,54,85,22,112,72,31,83,71,0,67,72,9,0,25,91,0,6,15,14,9,3,118,68,1,20,178,78,25,0,40,47,97,56,0,3,11,12,9,2,0,4,3,24,7,1,3,87,12,84,6,65,1,0,0,5,2,3,0,14,0,1,0,57,4,2,29,13,0,0,53,7,3,39,59,16,20,97,69,2,86,79,10,96,126,72,76,49,49,40,148,98,160,95,109,99,29,87,99,11,113,76,96,73,105,81,16,68,92,39,42,71,34,0,82,55,2,10,79,25,2,14,126,21,1,0,16,39,2,4,3,0,35,33,15,71,0,9,8,28,0,0,73,2,0,4,63,0,0,91,52,20,30,135,40,3,5,29,14,46,39,0,23,5,1,0,3,8,0,10,2,65,81,12,88,0,3,53,59,0,0,56,15,0,25,21,1,6,160,73,134,33,61,114,20,76,4,99,103,0,12,84,107,1,32,97,7,2,12,23,0,4,59,1,112,74,86,79,0,2,19,36,0,0,82,0,0,9,28,2,4,71,26,41,57,135,44,1,58,78,124,18,2,82,58,0,31,54,2,0,0,3,28,52,55,61,4,0,34,6,0,0,57,0,0,44,71,48,29,2,53,163,184,135,11,32,103,12,4,30,45,6,0,68,21,10,57,121,15,149,57,8,125,1,0,4,0,1,1,0,0,2,47,93,35,0,55,81,1,3,31,26,1,82,18,3,9,19,14,3,23,102,88,127,93,127,75,48,139,50,24,72,85,186,35,33,20,6,0,1,7,3,0,2,2,3,0,57,6,0,1,57,15,66,22,16,40,39,19,28,90,27,167,126,138,34,78,60,150,51,101,131,58,29,104,100,14,45,51,90,0,0,97,39,0,0,53,4,0,10,72,0,0,44,114,18,28,110,42,33,73,1,0,15,6,2,1,58,0,2,103,10,12,40,5,99,18,0,34,77,22,195,26,45,134,41,0,38,15,0,7,122,33,0,41,66,1,0,64,115,10,37,50,67,79,0,1,56,9,0,0,76,4,0,56,28,0,9,53,130,125,44,105,1,46,87,88,0,41,80,16,42,33,94,1,3,50,100,9,5,86,94,1,49,142,36,5,90,18,22,47,69,162,50,44,153,72,62,134,76,27,17,113,67,0,24,6,0,0,28,15,2,5,10,1,0,1,0,2,40,1,17,150,50,101,1,22,46,7,1,62,70,1,1,63,17,8,68,115,98,60,102,31,43,70,60,0,6,14,13,0,0,27,0,0,0,2,1,0,0,2,37,2,21,91,6,66,81,72,125,51,21,121,98,59,10,86,108,1,54,84,15,0,72,13,0,0,24,11,0,8,44,5,6,60,43,144,45,67,58,3,41,26,23,0,0,13,0,0,3,1,0,0,2,0,0,3,77,38,0,68,71,46,76,36,107,55,1,86,52,0,37,15,110,10,32,40,7,0,21,5,24,0,1,14,6,0,43,70,29,0,11,64,127,90,147,141,113,39,57,107,52,63,36,33,38,99,34,22,35,9,0,0,0,0,0,3,1,1,8,29,66,10,8,98,12,72,8,0,8,16,0,0,20,10,14,61,106,5,80,146,39,0,0,53,0,0,94,42,0,4,22,71,0,78,106,85,53,71,53,52,5,12,64,0,7,0,76,0,0,19,45,33,0,38,56,6,24,124,147,74,37,108,123,8,75,89,94,26,96,75,1,46,21,6,67,59,4,0,86,70,4,7,110,67,76,114,127,127,37,97,93,6,14,25,56,5,0,37,28,0,0,74,18,0,31,111,38,99,75,111,186,34,61,0,15,9,0,0,14,0,0,22,40,3,3,88,44,2,30,139,113,11,17,94,66,0,54,79,84,0,86,125,42,4,93,138,139,25,11,96,150,88,149,100,73,52,76,15,0,57,43,0,63,89,44,5,258,119,135,16,51,82,16,90,99,22,10,34,67,10,147,47,9,118,53,24,35,92,70,65,70,77,9,39,52,118,43,80,68,1,12,33,26,59,111,30,25,86,50,107,91,45,9,16,30,107,86,13,5,107,45,12,8,22,73,16,58,12,95,126,0,36,113,8,1,45,65,0,19,124,148,77,9,107,22,109,31,84,14,103,134,81,178,113,61,98,61,19,19,88,47,23,117,205,152,138,32,18,55,44,0,37,126,36,192,49,71,9,80,49,13,0,48,97,13,14,112,36,11,136,170,61,104,52,90,0,0,27,62,1,9,11,2,6,0,11,0,0,10,5,117,7,72,1,62,41,103,17,38,146,130,61,53,15,48,86,6,11,131,70,0,32,94,70,4,110,20,123,33,18,81,4,3,21,70,55,96,38,112,74,41,146,61,1,73,64,10,0,26,90,0,5,18,5,9,2,107,64,0,24,177,74,25,1,43,34,117,45,0,6,13,6,7,4,1,2,2,13,16,1,2,90,16,65,6,63,2,0,0,4,2,2,0,5,0,0,0,49,4,2,29,11,0,0,50,4,4,43,60,19,21,84,56,4,68,61,4,62,144,101,71,86,45,36,94,79,121,179,156,61,114,104,117,36,95,115,13,116,75,94,60,116,98,15,74,80,37,43,68,46,0,82,65,6,19,52,31,1,15,130,22,2,0,20,38,4,6,3,0,34,32,14,92,0,12,8,20,0,0,72,3,0,4,65,0,0,136,57,22,35,141,41,4,12,31,17,42,29,0,32,11,0,0,10,10,0,15,3,66,84,10,72,0,1,45,52,0,0,55,16,0,24,22,4,8,163,67,103,118,89,21,84,68,7,105,99,0,12,74,109,13,32,94,8,2,15,27,0,5,56,2,116,75,86,76,0,2,17,44,0,0,72,0,0,12,24,3,3,59,23,51,76,141,50,1,58,75,120,15,5,64,66,0,19,57,3,0,0,4,21,55,60,59,4,0,24,0,0,0,52,0,0,60,82,50,66,0,38,216,126,71,41,90,2,7,95,16,4,11,39,2,0,66,13,11,62,132,9,163,54,7,127,0,0,5,0,0,0,0,1,0,53,88,34,1,49,97,7,2,18,36,4,93,4,3,12,9,6,1,34,97,72,80,53,128,61,77,132,78,21,70,101,179,36,16,22,4,0,1,11,1,0,2,3,0,0,50,17,2,0,64,31,93,34,20,44,32,13,31,132,49,189,117,124,32,78,81,138,52,93,117,42,36,102,56,3,58,47,110,0,0,92,52,0,0,54,3,0,12,71,0,0,51,110,20,13,130,42,33,115,4,0,18,16,2,0,39,0,2,76,14,11,38,5,90,27,1,33,67,35,189,28,45,146,32,0,41,25,0,5,137,23,0,25,62,0,0,81,111,19,36,50,69,71,0,2,59,11,0,0,49,0,0,48,34,0,16,38,130,154,51,101,1,37,98,93,0,43,115,12,34,31,87,0,2,62,60,9,5,75,99,1,51,137,56,9,108,64,22,36,86,152,58,58,131,74,74,157,83,33,20,114,64,1,28,5,12,0,29,27,1,4,8,0,0,1,0,10,52,1,20,160,45,99,6,14,51,18,1,74,81,0,0,66,25,5,70,123,86,65,110,23,49,60,73,0,5,17,13,0,0,27,0,0,0,4,2,0,0,1,31,0,13,96,2,52,87,53,132,57,22,129,93,50,10,87,107,0,58,105,16,2,72,60,2,6,78,10,0,30,76,3,2,92,41,142,45,69,54,2,43,39,20,0,0,6,0,3,3,0,2,1,1,0,0,2,90,21,0,57,82,56,57,43,102,51,0,86,47,0,40,40,120,8,60,96,72,1,23,70,61,0,24,41,5,0,64,92,27,0,14,90,108,217,176,53,74,141,78,65,44,32,34,74,50,22,27,2,0,1,0,0,0,4,1,1,12,27,69,10,8,109,15,88,11,0,1,20,0,0,29,25,10,70,110,11,91,131,41,1,0,62,0,0,87,47,0,4,30,72,0,56,124,75,48,60,55,77,2,1,72,2,3,0,61,0,0,24,65,34,0,76,72,6,24,124,132,87,22,91,142,8,78,100,99,23,97,72,1,55,27,9,48,62,5,0,90,57,0,3,103,31,9,37,132,165,7,106,127,5,0,19,44,0,0,32,28,0,0,71,28,0,41,126,62,94,32,111,166,12,162,45,30,34,22,44,5,4,11,0,0,20,0,0,18,48,0,3,93,73,0,61,56,127,20,14,83,54,0,10,66,79,0,70,151,61,31,49,86,102,33,2,28,79,120,122,102,56,2,99,10,2,15,35,0,2,46,39,8,33,26,38,20,93,129,158,123,88,29,56,83,13,97,106,16,10,34,58,6,138,59,12,86,53,26,44,94,72,62,70,75,6,42,58,114,45,85,64,0,12,34,27,60,94,33,28,78,49,95,98,50,10,18,35,102,84,19,4,108,54,14,6,24,76,15,52,14,105,128,0,37,117,9,1,48,28,0,17,127,148,72,12,112,14,117,43,57,43,52,151,91,76,127,100,80,136,42,33,76,60,30,125,224

InterPro domains:
  IPR013721 STAG [PF08514] (158-265)
  IPR016024 Armadillo-type fold [SSF48371] (176-812)
  IPR020839 Stromalin conservative domain [PF21581] (298-372)
  IPR020839 Stromalin conservative domain [PS51425] (293-378)
  IPR039662 Cohesin subunit Scc3/SA [PTHR11199] (17-1135)
  IPR056396 Cohesin subunit SCC3/SA, HEAT-repeats domain [PF24571] (479-743)